Protein 6URA (pdb70)

InterPro domains:
  IPR000685 Ribulose bisphosphate carboxylase, large subunit, C-terminal [PF00016] (158-454)
  IPR017443 Ribulose bisphosphate carboxylase, large subunit, ferrodoxin-like N-terminal [PF02788] (35-146)
  IPR033966 RuBisCO [PTHR42704] (22-461)
  IPR033966 RuBisCO [SFLDS00014] (25-456)
  IPR036376 Ribulose bisphosphate carboxylase, large subunit, C-terminal domain superfamily [G3DSA:3.20.20.110] (154-463)
  IPR036376 Ribulose bisphosphate carboxylase, large subunit, C-terminal domain superfamily [SSF51649] (152-461)
  IPR036422 RuBisCO large subunit, N-terminal domain superfamily [G3DSA:3.30.70.150] (21-151)
  IPR036422 RuBisCO large subunit, N-terminal domain superfamily [SSF54966] (22-153)

Solvent-accessible surface area: 52730 Å² total

Secondary structure (DSSP, 8-state):
-----B---THHHHB-TT----TTSEEEEEEEEESSS-HHHHHHHHHHHTTT--SSB-GGGGGS-HHHHS-EEEEEETTEEEEEE-GGGS-TT-HHHHHHHHSSSGGGBTTEEEEEEEEEE--HHHHTTS---SSHHHHHHHHHT--SS-EEE---SSSS---HHHHHHHHHHHHHHT-SB---TT-SSBTTB-HHHHHHHHHHHHHHHHHHHTS--B--EE---SSHHHHHHHHHHHHHTT-SEEEEEHHHH-HHHHHHHHHHHHHTT-EEEEE-TTTHHHHS-TTSEE-HHHHHHHHHHHT-SEEE---SSSSB--BHHHHHHHHHHHH-SEE--BGGGTB-S-EE-TTPPP-EEEEESS--GGGHHHHHHHHTTSSEEE-SHHHHTSTT-HHHHHHHHHHHHHHHHHT--HHHHHHH-HHHHHHHHHTTT-----B-/----B---THHHHB-TT----TTSEEEEEEEEESSS-HHHHHHHHHHHTTT--SSB-GGGGGS-HHHHS-EEEEEETTEEEEEE-GGGS-TT-HHHHHHHHTSSGGGBTTEEEEEEEEEE--HHHHTTS---SSHHHHHHHHHT--SS-EEE---SSSS---HHHHHHHHHHHHHHT-SB---TT-SSBTTB-HHHHHHHHHHHHHHHHHHHTS--B--EE---SSHHHHHHHHHHHHHTT-SEEEEEHHHH-HHHHHHHHHHHHHTT-EEEEE-TTTHHHHS-TTSEE-HHHHHHHHHHHT-SEEE---SSSSB---HHHHHHHHHHHH-SEEPPBGGGTB-S-EE-TTPPP-EEEEESS--GGGHHHHHHHH-SSSEEE-SHHHHTSTT-HHHHHHHHHHHHHHHHHT--HHHHHHH-HHHHHHHHHTTT-------/-----B---HHHHHB-TT----TTSEEEEEEEEESSS-HHHHHHHHHHHTTT--SSB-GGGGGS-HHHHS-EEEEEETTEEEEEE-GGGS-TT-HHHHHHHHSSSGGGBTTEEEEEEEEEE--HHHHTTS---SSHHHHHHHHHT--SS-EEE---SSSS---HHHHHHHHHHHHHHT-SB---TT-SSBTTB-HHHHHHHHHHHHHHHHHHHTS--B--EE---SSHHHHHHHHHHHHHTT-SEEEEEHHHH-HHHHHHHHHHHHHTT-EEEEE-TTTHHHHS-TTSEE-HHHHHHHHHHHT-SEEE---SSSSB---HHHHHHHHHHHH-SEEPPBGGGTB-S-EE-TTPPP-EEEEESS--GGGHHHHHHHH-SSSEEE-SHHHHTSTT-HHHHHHHHHHHHHHHHTT--TTTTGGG-HHHHHHHHHTTT-------/----B---HHHHHB-TT----TTSEEEEEEEEESSS-HHHHHHHHHHHTTT--SSB-GGGGGS-HHHHS-EEEEEETTEEEEEE-GGGS-TT-HHHHHHHHSSSGGGBTTEEEEEEEEEE--HHHHTTS---SSHHHHHHHHHT--SS-EEE---SSSS---HHHHHHHHHHHHHHT-SB---TT-SSBTTB-HHHHHHHHHHHHHHHHHHHTS--B--EE---SSHHHHHHHHHHHHHTT-SEEEEEHHHH-HHHHHHHHHHHHHTT-EEEEE-TTTHHHHS-TTSEE-HHHHHHHHHHHT-SEEE---SSSSB--BHHHHHHHHHHHH-SEEPPBGGGTB-S-EE-TTPPP-EEEEESS--GGGHHHHHHHHTTSSEEE-SHHHHTSSS-HHHHHHHHHHHHHHHHTT--HHHHHHH-HHHHHHHHHSTT-----B-

Nearest PDB structures (foldseek):
  6ura-assembly1_A  TM=1.002E+00  e=1.255E-94  Candidatus Promineifilum breve
  6ftl-assembly1_A  TM=9.781E-01  e=1.698E-59  Skeletonema marinoi
  5mz2-assembly1_A  TM=9.784E-01  e=2.646E-59  Thalassiosira antarctica var. borealis
  5n9z-assembly1_H  TM=9.782E-01  e=2.797E-59  Thalassiosira hyalina
  5oya-assembly1_E  TM=9.795E-01  e=6.797E-59  Chaetoceros socialis

Foldseek 3Di:
DVFDWWFDQLLVQAEALPDDADLQWKKWKKQFAFDPDDLSSLLSVLQQQLWPHDGITDPCCVVDPCNQQGKHQNDDDPRITMIIGHNVRADAADVPRVCCRNVNPSQPDPRTPAMETLDIANRVVRLVSFQFALQAFPNVCVVFVPDLFAAEEAEADPLDQAALLSSLVLLLQLLLLAHQEYHRQPPEADPRYGQLSNLLSNLVSQVVSCVVNVGHHAYARELEDQDLVSSVVSVVSNLVSVHQHHEYQDVVNHLVSVLVVSVVSSVSNHAYAYEPPPQCVAQPDPGHHYHVLRVLLSNRRSHHQAYEQELLKFDDHDAQLCSLQSLCSQQDQWDQADVSSSRHHIYGNNPHHGHAYEYDHHDALVSQLVSCVRRPRRHYYYAYCQQQVQPVGRSLSSNQNNLSRVQVSVPHHLVVSCVVRVSNVSSCVVCVPPTDDHHD/DQDKDFDQLLVQAAAQVDDADLQWKKWKKQFAFAPDPLSSLLSVLQCQLWPHDGITDPCCVVDPCNQQGKHQRDDDPRITMIIGGNVRADAADPPRVCCRNVNPSQPDNRTPAMETLAMANRVVRLVSFQFALQAQPNVCVVFVPDLFAAEEAEADPLDQAALQVLLVLLLLQLLLAHQEYHHQPPAADPRYGLLSNLLSNLVSQVVSCVVVVGHHAYARELEDPALVSSVVSVVSNLVSVHQEHEYADVVRHVVSVLVVSVVSSVSNHAYAYEPPPPCVAQPDPGHHYHVLNVLLSCRRSHHQAYEQELLWFDDDDALLCSLSSLCSQQPQWDQADVSNSRHHIYGNNPRHGHAYEYDHHDELVSQLVRCVRRPGRHYYYHYCQQQVQPVGNSLSSNQNNQSRVQVSVPHHLVVSCVVRVSVVRSCVVCVPPTDDGHD/DPQDKDFDQLLVQAADQQDDADLQWKKWKKQFDFDPDDLSSLLSLLQQQLWPHDGIGDPCCVVDDCNQQGKHQHDDDPRITMITGGNVRADAQDPPRVCCRNVVPSQPDNRTPAMETQEMANRPVRLVSFQFALQAFPNVCVVFVPDLFAAEEAEADDQDQAALLSLLVLLLQQLLLAHQEYHHQPPEADPRYGLLSNLQSNLVSQVVSCVVVVGHHAYARELEDDALVSSLVSVVSNLVSPHQHHEYQDVVRHLVSVLVVRVVSSVSNHAYAYEPPPVCVAQPDPGHHYHVLRVLLSCRRSHHQAYEQELLWFDDHDAQLCSLSSLCSQQPQWAAADVSSSRHHIYGNNPRHGHAYEYDHHDALVSLLVSCVRRPGRHYYYQYCNQQVQPVGNSLSSNQNSQSRVQVSVPHHLVVSCVPRVSNVRSCVVCVPPTDDHHD/DADKWFDQLCVQAEAQPDDADLQWKKWKKQFAFDPDDLSSLLSVLQQQLWPHDGITDPCCVVDPCNQQGKHQHDDDPRITMIIGHNVRADAQDPPRVCCRNVNPSQPDNRTPAMETLAMANRVVRLVRFQFALQAFPNVCVVFVPDLFAAEEAEADPQDQAALLRLLVLLLLLLLLAHQEYHHQPPEADPRYGLLSNLLSNLVSQVVSCVVNVGHHAYARELEDDDLVSSVVSLVVNLVSVGQHHEYQDVVNHLVSVLVVSVVSSVSNHAYAYEPPPQCVAQPDPGHHYHVLHVLLSCRRSHHQAYEQELLWFDDHDAQLLSLQSLCSQQDQWDQADVSSSRHHIYGSPPRHGHAYEYEHHDALVSLLVSCVRHPGRHYYYHYCQQQVQPVGRSLSSNLNNLSRVQVSVPHHLVVSCVPRVSVVRSCVVCVPPTDDRHD

Organism: NCBI:txid1806508

B-factor: mean 35.84, std 11.23, range [14.38, 110.35]

Structure (mmCIF, N/CA/C/O backbone):
data_6URA
#
_entry.id   6URA
#
_cell.length_a   163.060
_cell.length_b   162.740
_cell.length_c   90.000
_cell.angle_alpha   90.00
_cell.angle_beta   109.57
_cell.angle_gamma   90.00
#
_symmetry.space_group_name_H-M   'C 1 2 1'
#
loop_
_entity.id
_entity.type
_entity.pdbx_description
1 polymer 'Ribulose bisphosphate carboxylase large chain'
2 non-polymer 2-CARBOXYARABINITOL-1,5-DIPHOSPHATE
3 non-polymer 'MAGNESIUM ION'
4 water water
#
loop_
_atom_site.group_PDB
_atom_site.id
_atom_site.type_symbol
_atom_site.label_atom_id
_atom_site.label_alt_id
_atom_site.label_comp_id
_atom_site.label_asym_id
_atom_site.label_entity_id
_atom_site.label_seq_id
_atom_site.pdbx_PDB_ins_code
_atom_site.Cartn_x
_atom_site.Cartn_y
_atom_site.Cartn_z
_atom_site.occupancy
_atom_site.B_iso_or_equiv
_atom_site.auth_seq_id
_atom_site.auth_comp_id
_atom_site.auth_asym_id
_atom_site.auth_atom_id
_atom_site.pdbx_PDB_model_num
ATOM 1 N N . ASP A 1 23 ? -28.622 3.741 76.404 1.00 73.36 23 ASP A N 1
ATOM 2 C CA . ASP A 1 23 ? -29.822 4.553 76.592 1.00 73.87 23 ASP A CA 1
ATOM 3 C C . ASP A 1 23 ? -30.076 5.490 75.408 1.00 72.38 23 ASP A C 1
ATOM 4 O O . ASP A 1 23 ? -30.966 6.346 75.453 1.00 73.64 23 ASP A O 1
ATOM 13 N N . ALA A 1 24 ? -29.270 5.331 74.351 1.00 68.39 24 ALA A N 1
ATOM 14 C CA . ALA A 1 24 ? -29.675 5.789 73.028 1.00 62.89 24 ALA A CA 1
ATOM 15 C C . ALA A 1 24 ? -30.892 5.026 72.520 1.00 58.69 24 ALA A C 1
ATOM 16 O O . ALA A 1 24 ? -31.438 5.383 71.471 1.00 59.22 24 ALA A O 1
ATOM 23 N N . TYR A 1 25 ? -31.341 4.008 73.261 1.00 55.86 25 TYR A N 1
ATOM 24 C CA . TYR A 1 25 ? -32.457 3.154 72.869 1.00 53.46 25 TYR A CA 1
ATOM 25 C C . TYR A 1 25 ? -33.765 3.779 73.332 1.00 55.07 25 TYR A C 1
ATOM 26 O O . TYR A 1 25 ? -34.040 3.850 74.531 1.00 58.00 25 TYR A O 1
ATOM 44 N N . LYS A 1 26 ? -34.538 4.281 72.375 1.00 53.97 26 LYS A N 1
ATOM 45 C CA . LYS A 1 26 ? -35.867 4.840 72.599 1.00 52.26 26 LYS A CA 1
ATOM 46 C C . LYS A 1 26 ? -36.852 3.840 72.012 1.00 46.52 26 LYS A C 1
ATOM 47 O O . LYS A 1 26 ? -37.167 3.876 70.817 1.00 43.76 26 LYS A O 1
ATOM 66 N N . ALA A 1 27 ? -37.359 2.934 72.860 1.00 42.71 27 ALA A N 1
ATOM 67 C CA . ALA A 1 27 ? -38.281 1.920 72.372 1.00 41.15 27 ALA A CA 1
ATOM 68 C C . ALA A 1 27 ? -39.561 2.562 71.813 1.00 39.37 27 ALA A C 1
ATOM 69 O O . ALA A 1 27 ? -39.894 3.721 72.080 1.00 37.79 27 ALA A O 1
ATOM 76 N N . GLY A 1 28 ? -40.276 1.786 70.998 1.00 37.65 28 GLY A N 1
ATOM 77 C CA . GLY A 1 28 ? -41.534 2.215 70.424 1.00 36.10 28 GLY A CA 1
ATOM 78 C C . GLY A 1 28 ? -41.368 2.526 68.963 1.00 35.55 28 GLY A C 1
ATOM 79 O O . GLY A 1 28 ? -40.271 2.456 68.392 1.00 33.54 28 GLY A O 1
ATOM 83 N N . VAL A 1 29 ? -42.500 2.918 68.366 1.00 35.75 29 VAL A N 1
ATOM 84 C CA . VAL A 1 29 ? -42.596 3.152 66.935 1.00 34.05 29 VAL A CA 1
ATOM 85 C C . VAL A 1 29 ? -42.326 4.620 66.658 1.00 34.29 29 VAL A C 1
ATOM 86 O O . VAL A 1 29 ? -42.877 5.499 67.322 1.00 36.46 29 VAL A O 1
ATOM 99 N N . ARG A 1 30 ? -41.503 4.885 65.646 1.00 32.97 30 ARG A N 1
ATOM 100 C CA . ARG A 1 30 ? -41.255 6.217 65.105 1.00 35.15 30 ARG A CA 1
ATOM 101 C C . ARG A 1 30 ? -41.519 6.161 63.607 1.00 34.67 30 ARG A C 1
ATOM 102 O O . ARG A 1 30 ? -41.583 5.077 63.014 1.00 35.24 30 ARG A O 1
ATOM 123 N N . ALA A 1 31 ? -41.671 7.330 62.991 1.00 32.33 31 ALA A N 1
ATOM 124 C CA . ALA A 1 31 ? -41.764 7.374 61.540 1.00 30.86 31 ALA A CA 1
ATOM 125 C C . ALA A 1 31 ? -40.448 6.955 60.887 1.00 31.07 31 ALA A C 1
ATOM 126 O O . ALA A 1 31 ? -39.362 7.315 61.341 1.00 33.15 31 ALA A O 1
ATOM 133 N N . TYR A 1 32 ? -40.546 6.169 59.817 1.00 29.88 32 TYR A N 1
ATOM 134 C CA . TYR A 1 32 ? -39.345 5.756 59.096 1.00 28.83 32 TYR A CA 1
ATOM 135 C C . TYR A 1 32 ? -38.495 6.943 58.642 1.00 30.64 32 TYR A C 1
ATOM 136 O O . TYR A 1 32 ? -37.272 6.816 58.482 1.00 32.71 32 TYR A O 1
ATOM 154 N N . ALA A 1 33 ? -39.129 8.086 58.390 1.00 29.77 33 ALA A N 1
ATOM 155 C CA . ALA A 1 33 ? -38.426 9.238 57.849 1.00 32.36 33 ALA A CA 1
ATOM 156 C C . ALA A 1 33 ? -37.448 9.835 58.842 1.00 35.30 33 ALA A C 1
ATOM 157 O O . ALA A 1 33 ? -36.494 10.506 58.437 1.00 39.83 33 ALA A O 1
ATOM 164 N N . VAL A 1 34 ? -37.678 9.635 60.134 1.00 32.15 34 VAL A N 1
ATOM 165 C CA . VAL A 1 34 ? -36.776 10.187 61.137 1.00 30.97 34 VAL A CA 1
ATOM 166 C C . VAL A 1 34 ? -35.327 9.854 60.797 1.00 30.83 34 VAL A C 1
ATOM 167 O O . VAL A 1 34 ? -34.450 10.718 60.865 1.00 29.51 34 VAL A O 1
ATOM 180 N N . ASP A 1 35 ? -35.062 8.607 60.396 1.00 30.96 35 ASP A N 1
ATOM 181 C CA . ASP A 1 35 ? -33.698 8.130 60.200 1.00 32.18 35 ASP A CA 1
ATOM 182 C C . ASP A 1 35 ? -33.361 7.766 58.762 1.00 31.04 35 ASP A C 1
ATOM 183 O O . ASP A 1 35 ? -32.175 7.583 58.468 1.00 31.46 35 ASP A O 1
ATOM 192 N N . TYR A 1 36 ? -34.349 7.604 57.883 1.00 30.06 36 TYR A N 1
ATOM 193 C CA . TYR A 1 36 ? -34.167 7.132 56.493 1.00 25.52 36 TYR A CA 1
ATOM 194 C C . TYR A 1 36 ? -34.395 8.229 55.449 1.00 25.01 36 TYR A C 1
ATOM 195 O O . TYR A 1 36 ? -34.090 8.013 54.318 1.00 26.32 36 TYR A O 1
ATOM 213 N N . TYR A 1 37 ? -34.916 9.380 55.800 1.00 24.11 37 TYR A N 1
ATOM 214 C CA . TYR A 1 37 ? -35.034 10.490 54.861 1.00 23.98 37 TYR A CA 1
ATOM 215 C C . TYR A 1 37 ? -33.845 11.436 55.080 1.00 27.11 37 TYR A C 1
ATOM 216 O O . TYR A 1 37 ? -33.770 12.133 56.103 1.00 26.53 37 TYR A O 1
ATOM 234 N N . VAL A 1 38 ? -32.916 11.454 54.128 1.00 28.62 38 VAL A N 1
ATOM 235 C CA . VAL A 1 38 ? -31.679 12.211 54.288 1.00 28.81 38 VAL A CA 1
ATOM 236 C C . VAL A 1 38 ? -31.451 13.021 53.018 1.00 27.79 38 VAL A C 1
ATOM 237 O O . VAL A 1 38 ? -30.541 12.712 52.236 1.00 24.60 38 VAL A O 1
ATOM 250 N N . PRO A 1 39 ? -32.266 14.045 52.763 1.00 29.21 39 PRO A N 1
ATOM 251 C CA . PRO A 1 39 ? -32.157 14.790 51.487 1.00 31.20 39 PRO A CA 1
ATOM 252 C C . PRO A 1 39 ? -30.817 15.478 51.292 1.00 33.53 39 PRO A C 1
ATOM 253 O O . PRO A 1 39 ? -30.538 15.932 50.168 1.00 32.41 39 PRO A O 1
ATOM 264 N N . ASP A 1 40 ? -29.994 15.573 52.339 1.00 36.97 40 ASP A N 1
ATOM 265 C CA . ASP A 1 40 ? -28.665 16.168 52.269 1.00 40.93 40 ASP A CA 1
ATOM 266 C C . ASP A 1 40 ? -27.602 15.141 51.915 1.00 38.69 40 ASP A C 1
ATOM 267 O O . ASP A 1 40 ? -26.446 15.509 51.732 1.00 40.05 40 ASP A O 1
ATOM 276 N N . TYR A 1 41 ? -27.963 13.871 51.794 1.00 34.78 41 TYR A N 1
ATOM 277 C CA . TYR A 1 41 ? -26.966 12.839 51.563 1.00 31.66 41 TYR A CA 1
ATOM 278 C C . TYR A 1 41 ? -26.367 12.951 50.166 1.00 32.76 41 TYR A C 1
ATOM 279 O O . TYR A 1 41 ? -27.080 13.109 49.176 1.00 35.12 41 TYR A O 1
ATOM 297 N N . ILE A 1 42 ? -25.046 12.845 50.083 1.00 33.13 42 ILE A N 1
ATOM 298 C CA . ILE A 1 42 ? -24.331 12.908 48.810 1.00 34.53 42 ILE A CA 1
ATOM 299 C C . ILE A 1 42 ? -24.032 11.474 48.382 1.00 35.71 42 ILE A C 1
ATOM 300 O O . ILE A 1 42 ? -23.248 10.792 49.063 1.00 37.37 42 ILE A O 1
ATOM 316 N N . PRO A 1 43 ? -24.627 10.972 47.296 1.00 36.70 43 PRO A N 1
ATOM 317 C CA . PRO A 1 43 ? -24.324 9.599 46.864 1.00 32.91 43 PRO A CA 1
ATOM 318 C C . PRO A 1 43 ? -22.854 9.449 46.499 1.00 28.82 43 PRO A C 1
ATOM 319 O O . PRO A 1 43 ? -22.238 10.354 45.945 1.00 28.01 43 PRO A O 1
ATOM 330 N N . GLN A 1 44 ? -22.294 8.299 46.825 1.00 26.62 44 GLN A N 1
ATOM 331 C CA . GLN A 1 44 ? -20.914 7.960 46.539 1.00 28.26 44 GLN A CA 1
ATOM 332 C C . GLN A 1 44 ? -20.856 6.947 45.403 1.00 27.61 44 GLN A C 1
ATOM 333 O O . GLN A 1 44 ? -21.801 6.179 45.173 1.00 28.73 44 GLN A O 1
ATOM 347 N N . ASP A 1 45 ? -19.721 6.964 44.699 1.00 26.82 45 ASP A N 1
ATOM 348 C CA . ASP A 1 45 ? -19.511 6.070 43.570 1.00 28.01 45 ASP A CA 1
ATOM 349 C C . ASP A 1 45 ? -19.691 4.605 43.941 1.00 25.66 45 ASP A C 1
ATOM 350 O O . ASP A 1 45 ? -19.997 3.795 43.060 1.00 25.39 45 ASP A O 1
ATOM 359 N N . THR A 1 46 ? -19.501 4.240 45.210 1.00 24.35 46 THR A N 1
ATOM 360 C CA . THR A 1 46 ? -19.672 2.857 45.643 1.00 25.02 46 THR A CA 1
ATOM 361 C C . THR A 1 46 ? -21.105 2.516 46.048 1.00 23.88 46 THR A C 1
ATOM 362 O O . THR A 1 46 ? -21.413 1.335 46.236 1.00 23.42 46 THR A O 1
ATOM 373 N N . ASP A 1 47 ? -22.001 3.497 46.138 1.00 21.26 47 ASP A N 1
ATOM 374 C CA . ASP A 1 47 ? -23.379 3.197 46.514 1.00 21.51 47 ASP A CA 1
ATOM 375 C C . ASP A 1 47 ? -24.119 2.538 45.348 1.00 21.77 47 ASP A C 1
ATOM 376 O O . ASP A 1 47 ? -23.897 2.852 44.177 1.00 22.04 47 ASP A O 1
ATOM 385 N N . LEU A 1 48 ? -24.981 1.588 45.685 1.00 21.01 48 LEU A N 1
ATOM 386 C CA . LEU A 1 48 ? -26.013 1.099 44.782 1.00 22.03 48 LEU A CA 1
ATOM 387 C C . LEU A 1 48 ? -27.196 2.052 44.873 1.00 22.18 48 LEU A C 1
ATOM 388 O O . LEU A 1 48 ? -27.722 2.264 45.967 1.00 23.63 48 LEU A O 1
ATOM 404 N N . LEU A 1 49 ? -27.565 2.680 43.754 1.00 21.53 49 LEU A N 1
ATOM 405 C CA . LEU A 1 49 ? -28.648 3.659 43.718 1.00 22.61 49 LEU A CA 1
ATOM 406 C C . LEU A 1 49 ? -29.902 3.041 43.115 1.00 25.55 49 LEU A C 1
ATOM 407 O O . LEU A 1 49 ? -29.826 2.216 42.199 1.00 25.43 49 LEU A O 1
ATOM 423 N N . CYS A 1 50 ? -31.055 3.390 43.680 1.00 25.50 50 CYS A N 1
ATOM 424 C CA . CYS A 1 50 ? -32.321 2.934 43.121 1.00 27.41 50 CYS A CA 1
ATOM 425 C C . CYS A 1 50 ? -33.244 4.105 42.820 1.00 26.92 50 CYS A C 1
ATOM 426 O O . CYS A 1 50 ? -33.299 5.071 43.590 1.00 24.79 50 CYS A O 1
ATOM 434 N N . ALA A 1 51 ? -33.980 4.007 41.701 1.00 28.75 51 ALA A N 1
ATOM 435 C CA . ALA A 1 51 ? -35.070 4.924 41.386 1.00 26.93 51 ALA A CA 1
ATOM 436 C C . ALA A 1 51 ? -36.398 4.188 41.531 1.00 28.40 51 ALA A C 1
ATOM 437 O O . ALA A 1 51 ? -36.668 3.246 40.786 1.00 27.82 51 ALA A O 1
ATOM 444 N N . PHE A 1 52 ? -37.204 4.587 42.508 1.00 29.72 52 PHE A N 1
ATOM 445 C CA . PHE A 1 52 ? -38.490 3.954 42.798 1.00 25.68 52 PHE A CA 1
ATOM 446 C C . PHE A 1 52 ? -39.611 4.924 42.452 1.00 25.04 52 PHE A C 1
ATOM 447 O O . PHE A 1 52 ? -39.584 6.068 42.910 1.00 23.83 52 PHE A O 1
ATOM 464 N N . ARG A 1 53 ? -40.605 4.469 41.682 1.00 26.37 53 ARG A N 1
ATOM 465 C CA . ARG A 1 53 ? -41.858 5.201 41.504 1.00 32.16 53 ARG A CA 1
ATOM 466 C C . ARG A 1 53 ? -42.844 4.745 42.575 1.00 30.47 53 ARG A C 1
ATOM 467 O O . ARG A 1 53 ? -43.180 3.547 42.654 1.00 24.26 53 ARG A O 1
ATOM 488 N N . ILE A 1 54 ? -43.304 5.695 43.400 1.00 30.09 54 ILE A N 1
ATOM 489 C CA . ILE A 1 54 ? -44.094 5.382 44.592 1.00 30.80 54 ILE A CA 1
ATOM 490 C C . ILE A 1 54 ? -45.506 5.944 44.451 1.00 28.46 54 ILE A C 1
ATOM 491 O O . ILE A 1 54 ? -45.692 7.109 44.072 1.00 27.40 54 ILE A O 1
ATOM 507 N N . GLN A 1 55 ? -46.507 5.108 44.764 1.00 28.93 55 GLN A N 1
ATOM 508 C CA . GLN A 1 55 ? -47.870 5.551 45.067 1.00 30.57 55 GLN A CA 1
ATOM 509 C C . GLN A 1 55 ? -48.169 5.426 46.563 1.00 29.73 55 GLN A C 1
ATOM 510 O O . GLN A 1 55 ? -48.552 4.349 47.034 1.00 29.81 55 GLN A O 1
ATOM 524 N N . PRO A 1 56 ? -48.006 6.481 47.356 1.00 29.42 56 PRO A N 1
ATOM 525 C CA . PRO A 1 56 ? -48.217 6.347 48.806 1.00 29.48 56 PRO A CA 1
ATOM 526 C C . PRO A 1 56 ? -49.658 5.996 49.138 1.00 31.69 56 PRO A C 1
ATOM 527 O O . PRO A 1 56 ? -50.591 6.316 48.402 1.00 33.49 56 PRO A O 1
ATOM 538 N N . ARG A 1 57 ? -49.830 5.282 50.246 1.00 31.26 57 ARG A N 1
ATOM 539 C CA . ARG A 1 57 ? -51.168 4.931 50.733 1.00 31.56 57 ARG A CA 1
ATOM 540 C C . ARG A 1 57 ? -51.239 5.236 52.226 1.00 29.16 57 ARG A C 1
ATOM 541 O O . ARG A 1 57 ? -50.621 4.540 53.036 1.00 23.91 57 ARG A O 1
ATOM 562 N N . GLY A 1 58 ? -51.959 6.292 52.577 1.00 32.09 58 GLY A N 1
ATOM 563 C CA . GLY A 1 58 ? -52.128 6.653 53.976 1.00 33.62 58 GLY A CA 1
ATOM 564 C C . GLY A 1 58 ? -50.952 7.315 54.686 1.00 31.93 58 GLY A C 1
ATOM 565 O O . GLY A 1 58 ? -51.005 7.501 55.896 1.00 29.95 58 GLY A O 1
ATOM 569 N N . VAL A 1 59 ? -49.883 7.642 53.980 1.00 33.00 59 VAL A N 1
ATOM 570 C CA . VAL A 1 59 ? -48.762 8.370 54.560 1.00 31.19 59 VAL A CA 1
ATOM 571 C C . VAL A 1 59 ? -48.188 9.320 53.505 1.00 29.14 59 VAL A C 1
ATOM 572 O O . VAL A 1 59 ? -48.551 9.288 52.332 1.00 22.24 59 VAL A O 1
ATOM 585 N N . ASP A 1 60 ? -47.383 10.252 53.995 1.00 35.58 60 ASP A N 1
ATOM 586 C CA . ASP A 1 60 ? -46.618 11.166 53.152 1.00 39.65 60 ASP A CA 1
ATOM 587 C C . ASP A 1 60 ? -45.825 10.436 52.070 1.00 35.58 60 ASP A C 1
ATOM 588 O O . ASP A 1 60 ? -45.418 9.277 52.230 1.00 34.69 60 ASP A O 1
ATOM 597 N N . MET A 1 61 ? -45.568 11.160 50.977 1.00 29.48 61 MET A N 1
ATOM 598 C CA . MET A 1 61 ? -44.606 10.710 49.982 1.00 28.17 61 MET A CA 1
ATOM 599 C C . MET A 1 61 ? -43.236 10.484 50.609 1.00 26.21 61 MET A C 1
ATOM 600 O O . MET A 1 61 ? -42.583 9.474 50.335 1.00 24.50 61 MET A O 1
ATOM 614 N N . ILE A 1 62 ? -42.797 11.398 51.475 1.00 26.07 62 ILE A N 1
ATOM 615 C CA . ILE A 1 62 ? -41.508 11.234 52.147 1.00 27.26 62 ILE A CA 1
ATOM 616 C C . ILE A 1 62 ? -41.527 9.988 53.025 1.00 27.35 62 ILE A C 1
ATOM 617 O O . ILE A 1 62 ? -40.582 9.186 53.025 1.00 27.79 62 ILE A O 1
ATOM 633 N N . GLU A 1 63 ? -42.604 9.807 53.791 1.00 25.77 63 GLU A N 1
ATOM 634 C CA . GLU A 1 63 ? -42.706 8.638 54.661 1.00 27.67 63 GLU A CA 1
ATOM 635 C C . GLU A 1 63 ? -42.727 7.351 53.852 1.00 27.56 63 GLU A C 1
ATOM 636 O O . GLU A 1 63 ? -42.056 6.372 54.208 1.00 29.60 63 GLU A O 1
ATOM 648 N N . ALA A 1 64 ? -43.472 7.343 52.744 1.00 25.65 64 ALA A N 1
ATOM 649 C CA . ALA A 1 64 ? -43.489 6.173 51.870 1.00 24.18 64 ALA A CA 1
ATOM 650 C C . ALA A 1 64 ? -42.084 5.834 51.377 1.00 24.18 64 ALA A C 1
ATOM 651 O O . ALA A 1 64 ? -41.643 4.678 51.462 1.00 20.80 64 ALA A O 1
ATOM 658 N N . ALA A 1 65 ? -41.354 6.840 50.878 1.00 25.90 65 ALA A N 1
ATOM 659 C CA . ALA A 1 65 ? -39.996 6.599 50.407 1.00 28.90 65 ALA A CA 1
ATOM 660 C C . ALA A 1 65 ? -39.131 6.056 51.532 1.00 29.35 65 ALA A C 1
ATOM 661 O O . ALA A 1 65 ? -38.400 5.069 51.356 1.00 28.53 65 ALA A O 1
ATOM 668 N N . ALA A 1 66 ? -39.222 6.676 52.710 1.00 28.94 66 ALA A N 1
ATOM 669 C CA . ALA A 1 66 ? -38.382 6.267 53.829 1.00 26.08 66 ALA A CA 1
ATOM 670 C C . ALA A 1 66 ? -38.696 4.853 54.300 1.00 28.16 66 ALA A C 1
ATOM 671 O O . ALA A 1 66 ? -37.806 4.171 54.817 1.00 25.82 66 ALA A O 1
ATOM 678 N N . ALA A 1 67 ? -39.940 4.391 54.146 1.00 27.72 67 ALA A N 1
ATOM 679 C CA . ALA A 1 67 ? -40.243 3.016 54.522 1.00 26.23 67 ALA A CA 1
ATOM 680 C C . ALA A 1 67 ? -39.608 2.045 53.540 1.00 23.73 67 ALA A C 1
ATOM 681 O O . ALA A 1 67 ? -39.068 1.005 53.932 1.00 22.78 67 ALA A O 1
ATOM 688 N N . VAL A 1 68 ? -39.682 2.361 52.250 1.00 24.25 68 VAL A N 1
ATOM 689 C CA . VAL A 1 68 ? -39.038 1.518 51.246 1.00 22.83 68 VAL A CA 1
ATOM 690 C C . VAL A 1 68 ? -37.549 1.414 51.528 1.00 21.69 68 VAL A C 1
ATOM 691 O O . VAL A 1 68 ? -36.971 0.320 51.499 1.00 21.47 68 VAL A O 1
ATOM 704 N N . ALA A 1 69 ? -36.919 2.551 51.841 1.00 20.61 69 ALA A N 1
ATOM 705 C CA . ALA A 1 69 ? -35.489 2.568 52.141 1.00 20.33 69 ALA A CA 1
ATOM 706 C C . ALA A 1 69 ? -35.179 1.762 53.394 1.00 24.70 69 ALA A C 1
ATOM 707 O O . ALA A 1 69 ? -34.219 0.973 53.420 1.00 24.73 69 ALA A O 1
ATOM 714 N N . ALA A 1 70 ? -35.966 1.989 54.460 1.00 24.20 70 ALA A N 1
ATOM 715 C CA . ALA A 1 70 ? -35.714 1.327 55.734 1.00 24.47 70 ALA A CA 1
ATOM 716 C C . ALA A 1 70 ? -35.891 -0.180 55.591 1.00 23.73 70 ALA A C 1
ATOM 717 O O . ALA A 1 70 ? -35.048 -0.963 56.036 1.00 22.24 70 ALA A O 1
ATOM 724 N N . GLU A 1 71 ? -37.003 -0.613 55.016 1.00 26.71 71 GLU A N 1
ATOM 725 C CA . GLU A 1 71 ? -37.322 -2.032 55.031 1.00 27.50 71 GLU A CA 1
ATOM 726 C C . GLU A 1 71 ? -36.644 -2.799 53.912 1.00 26.16 71 GLU A C 1
ATOM 727 O O . GLU A 1 71 ? -36.899 -3.997 53.761 1.00 26.63 71 GLU A O 1
ATOM 739 N N . SER A 1 72 ? -35.806 -2.134 53.118 1.00 29.53 72 SER A N 1
ATOM 740 C CA . SER A 1 72 ? -34.901 -2.801 52.183 1.00 28.02 72 SER A CA 1
ATOM 741 C C . SER A 1 72 ? -33.432 -2.626 52.579 1.00 28.11 72 SER A C 1
ATOM 742 O O . SER A 1 72 ? -32.525 -2.879 51.755 1.00 22.91 72 SER A O 1
ATOM 750 N N . SER A 1 73 ? -33.171 -2.125 53.794 1.00 29.25 73 SER A N 1
ATOM 751 C CA . SER A 1 73 ? -31.792 -2.011 54.253 1.00 28.91 73 SER A CA 1
ATOM 752 C C . SER A 1 73 ? -31.676 -2.554 55.672 1.00 29.17 73 SER A C 1
ATOM 753 O O . SER A 1 73 ? -31.345 -3.739 55.848 1.00 29.40 73 SER A O 1
ATOM 761 N N . THR A 1 74 ? -31.959 -1.707 56.676 1.00 26.73 74 THR A N 1
ATOM 762 C CA . THR A 1 74 ? -31.647 -2.026 58.066 1.00 24.58 74 THR A CA 1
ATOM 763 C C . THR A 1 74 ? -32.832 -1.986 59.022 1.00 26.93 74 THR A C 1
ATOM 764 O O . THR A 1 74 ? -32.731 -2.563 60.122 1.00 25.42 74 THR A O 1
ATOM 775 N N . GLY A 1 75 ? -33.944 -1.350 58.653 1.00 26.42 75 GLY A N 1
ATOM 776 C CA . GLY A 1 75 ? -34.996 -1.049 59.589 1.00 25.21 75 GLY A CA 1
ATOM 777 C C . GLY A 1 75 ? -36.153 -2.043 59.621 1.00 27.06 75 GLY A C 1
ATOM 778 O O . GLY A 1 75 ? -36.326 -2.930 58.796 1.00 25.75 75 GLY A O 1
ATOM 782 N N . THR A 1 76 ? -36.977 -1.874 60.644 1.00 30.71 76 THR A N 1
ATOM 783 C CA . THR A 1 76 ? -38.232 -2.606 60.761 1.00 30.23 76 THR A CA 1
ATOM 784 C C . THR A 1 76 ? -39.250 -1.621 61.325 1.00 31.34 76 THR A C 1
ATOM 785 O O . THR A 1 76 ? -38.998 -0.411 61.369 1.00 32.24 76 THR A O 1
ATOM 796 N N . TRP A 1 77 ? -40.409 -2.139 61.750 1.00 30.28 77 TRP A N 1
ATOM 797 C CA . TRP A 1 77 ? -41.554 -1.288 62.040 1.00 29.13 77 TRP A CA 1
ATOM 798 C C . TRP A 1 77 ? -41.454 -0.573 63.380 1.00 30.38 77 TRP A C 1
ATOM 799 O O . TRP A 1 77 ? -42.204 0.381 63.610 1.00 29.78 77 TRP A O 1
ATOM 820 N N . THR A 1 78 ? -40.548 -1.011 64.254 1.00 33.29 78 THR A N 1
ATOM 821 C CA . THR A 1 78 ? -40.379 -0.463 65.593 1.00 35.14 78 THR A CA 1
ATOM 822 C C . THR A 1 78 ? -38.890 -0.476 65.924 1.00 34.05 78 THR A C 1
ATOM 823 O O . THR A 1 78 ? -38.138 -1.302 65.411 1.00 35.46 78 THR A O 1
ATOM 834 N N . GLU A 1 79 ? -38.468 0.456 66.768 1.00 34.74 79 GLU A N 1
ATOM 835 C CA . GLU A 1 79 ? -37.062 0.585 67.136 1.00 34.53 79 GLU A CA 1
ATOM 836 C C . GLU A 1 79 ? -36.608 -0.583 68.005 1.00 31.98 79 GLU A C 1
ATOM 837 O O . GLU A 1 79 ? -37.299 -0.991 68.950 1.00 30.75 79 GLU A O 1
ATOM 849 N N . VAL A 1 80 ? -35.450 -1.137 67.662 1.00 31.29 80 VAL A N 1
ATOM 850 C CA . VAL A 1 80 ? -34.907 -2.301 68.349 1.00 30.80 80 VAL A CA 1
ATOM 851 C C . VAL A 1 80 ? -33.657 -1.924 69.129 1.00 30.92 80 VAL A C 1
ATOM 852 O O . VAL A 1 80 ? -32.824 -1.141 68.656 1.00 30.18 80 VAL A O 1
ATOM 865 N N . TRP A 1 81 ? -33.519 -2.521 70.320 1.00 30.75 81 TRP A N 1
ATOM 866 C CA . TRP A 1 81 ? -32.349 -2.250 71.146 1.00 30.99 81 TRP A CA 1
ATOM 867 C C . TRP A 1 81 ? -31.068 -2.587 70.396 1.00 30.44 81 TRP A C 1
ATOM 868 O O . TRP A 1 81 ? -30.043 -1.923 70.595 1.00 29.60 81 TRP A O 1
ATOM 889 N N . SER A 1 82 ? -31.112 -3.621 69.541 1.00 30.86 82 SER A N 1
ATOM 890 C CA . SER A 1 82 ? -29.957 -4.142 68.820 1.00 29.18 82 SER A CA 1
ATOM 891 C C . SER A 1 82 ? -29.412 -3.164 67.786 1.00 28.23 82 SER A C 1
ATOM 892 O O . SER A 1 82 ? -28.382 -3.456 67.176 1.00 28.29 82 SER A O 1
ATOM 900 N N . ASN A 1 83 ? -30.098 -2.052 67.524 1.00 29.91 83 ASN A N 1
ATOM 901 C CA . ASN A 1 83 ? -29.564 -1.038 66.625 1.00 29.27 83 ASN A CA 1
ATOM 902 C C . ASN A 1 83 ? -28.287 -0.432 67.180 1.00 30.35 83 ASN A C 1
ATOM 903 O O . ASN A 1 83 ? -27.478 0.108 66.417 1.00 31.04 83 ASN A O 1
ATOM 914 N N . GLN A 1 84 ? -28.094 -0.503 68.496 1.00 28.64 84 GLN A N 1
ATOM 915 C CA . GLN A 1 84 ? -26.894 0.032 69.129 1.00 30.10 84 GLN A CA 1
ATOM 916 C C . GLN A 1 84 ? -25.703 -0.913 69.023 1.00 28.35 84 GLN A C 1
ATOM 917 O O . GLN A 1 84 ? -24.600 -0.550 69.457 1.00 28.41 84 GLN A O 1
ATOM 931 N N . LEU A 1 85 ? -25.902 -2.126 68.505 1.00 25.94 85 LEU A N 1
ATOM 932 C CA . LEU A 1 85 ? -24.798 -3.053 68.330 1.00 29.42 85 LEU A CA 1
ATOM 933 C C . LEU A 1 85 ? -24.041 -2.816 67.031 1.00 31.06 85 LEU A C 1
ATOM 934 O O . LEU A 1 85 ? -23.004 -3.446 66.811 1.00 34.25 85 LEU A O 1
ATOM 950 N N . THR A 1 86 ? -24.516 -1.904 66.184 1.00 32.02 86 THR A N 1
ATOM 951 C CA . THR A 1 86 ? -23.863 -1.586 64.923 1.00 33.91 86 THR A CA 1
ATOM 952 C C . THR A 1 86 ? -24.106 -0.116 64.627 1.00 33.88 86 THR A C 1
ATOM 953 O O . THR A 1 86 ? -24.847 0.560 65.344 1.00 36.06 86 THR A O 1
ATOM 964 N N . ASP A 1 87 ? -23.481 0.370 63.546 1.00 30.65 87 ASP A N 1
ATOM 965 C CA . ASP A 1 87 ? -23.530 1.785 63.166 1.00 30.52 87 ASP A CA 1
ATOM 966 C C . ASP A 1 87 ? -24.596 1.868 62.085 1.00 30.75 87 ASP A C 1
ATOM 967 O O . ASP A 1 87 ? -24.322 1.658 60.898 1.00 29.38 87 ASP A O 1
ATOM 976 N N . ILE A 1 88 ? -25.837 2.145 62.512 1.00 31.02 88 ILE A N 1
ATOM 977 C CA . ILE A 1 88 ? -26.956 2.223 61.579 1.00 32.18 88 ILE A CA 1
ATOM 978 C C . ILE A 1 88 ? -26.715 3.301 60.533 1.00 26.70 88 ILE A C 1
ATOM 979 O O . ILE A 1 88 ? -27.016 3.111 59.358 1.00 26.49 88 ILE A O 1
ATOM 995 N N . ASP A 1 89 ? -26.168 4.444 60.934 1.00 31.12 89 ASP A N 1
ATOM 996 C CA . ASP A 1 89 ? -26.007 5.560 60.003 1.00 31.31 89 ASP A CA 1
ATOM 997 C C . ASP A 1 89 ? -25.084 5.188 58.862 1.00 29.22 89 ASP A C 1
ATOM 998 O O . ASP A 1 89 ? -25.212 5.725 57.760 1.00 29.69 89 ASP A O 1
ATOM 1007 N N . PHE A 1 90 ? -24.192 4.225 59.085 1.00 26.81 90 PHE A N 1
ATOM 1008 C CA . PHE A 1 90 ? -23.316 3.752 58.012 1.00 29.48 90 PHE A CA 1
ATOM 1009 C C . PHE A 1 90 ? -24.029 2.777 57.070 1.00 29.87 90 PHE A C 1
ATOM 1010 O O . PHE A 1 90 ? -23.910 2.883 55.837 1.00 31.58 90 PHE A O 1
ATOM 1027 N N . TYR A 1 91 ? -24.752 1.809 57.631 1.00 26.54 91 TYR A N 1
ATOM 1028 C CA . TYR A 1 91 ? -25.313 0.753 56.817 1.00 23.87 91 TYR A CA 1
ATOM 1029 C C . TYR A 1 91 ? -26.664 1.113 56.246 1.00 24.32 91 TYR A C 1
ATOM 1030 O O . TYR A 1 91 ? -27.070 0.493 55.270 1.00 23.81 91 TYR A O 1
ATOM 1048 N N . LYS A 1 92 ? -27.369 2.089 56.813 1.00 27.14 92 LYS A N 1
ATOM 1049 C CA . LYS A 1 92 ? -28.740 2.347 56.394 1.00 27.29 92 LYS A CA 1
ATOM 1050 C C . LYS A 1 92 ? -28.792 2.886 54.970 1.00 29.91 92 LYS A C 1
ATOM 1051 O O . LYS A 1 92 ? -27.887 3.593 54.517 1.00 28.07 92 LYS A O 1
ATOM 1070 N N . ALA A 1 93 ? -29.847 2.504 54.247 1.00 30.32 93 ALA A N 1
ATOM 1071 C CA . ALA A 1 93 ? -30.167 3.158 52.989 1.00 29.20 93 ALA A CA 1
ATOM 1072 C C . ALA A 1 93 ? -30.691 4.564 53.261 1.00 26.82 93 ALA A C 1
ATOM 1073 O O . ALA A 1 93 ? -31.145 4.884 54.356 1.00 25.14 93 ALA A O 1
ATOM 1080 N N . LYS A 1 94 ? -30.588 5.420 52.250 1.00 26.46 94 LYS A N 1
ATOM 1081 C CA . LYS A 1 94 ? -30.872 6.843 52.392 1.00 24.74 94 LYS A CA 1
ATOM 1082 C C . LYS A 1 94 ? -31.685 7.322 51.195 1.00 26.38 94 LYS A C 1
ATOM 1083 O O . LYS A 1 94 ? -31.245 7.213 50.043 1.00 28.55 94 LYS A O 1
ATOM 1102 N N . VAL A 1 95 ? -32.873 7.853 51.468 1.00 26.43 95 VAL A N 1
ATOM 1103 C CA . VAL A 1 95 ? -33.630 8.587 50.467 1.00 24.04 95 VAL A CA 1
ATOM 1104 C C . VAL A 1 95 ? -32.943 9.943 50.377 1.00 25.35 95 VAL A C 1
ATOM 1105 O O . VAL A 1 95 ? -33.117 10.795 51.267 1.00 23.91 95 VAL A O 1
ATOM 1118 N N . TYR A 1 96 ? -32.165 10.156 49.304 1.00 23.24 96 TYR A N 1
ATOM 1119 C CA . TYR A 1 96 ? -31.449 11.411 49.151 1.00 22.78 96 TYR A CA 1
ATOM 1120 C C . TYR A 1 96 ? -32.134 12.388 48.219 1.00 22.42 96 TYR A C 1
ATOM 1121 O O . TYR A 1 96 ? -31.811 13.572 48.278 1.00 25.66 96 TYR A O 1
ATOM 1139 N N . ALA A 1 97 ? -33.064 11.935 47.378 1.00 25.12 97 ALA A N 1
ATOM 1140 C CA . ALA A 1 97 ? -33.822 12.842 46.523 1.00 26.23 97 ALA A CA 1
ATOM 1141 C C . ALA A 1 97 ? -35.221 12.309 46.267 1.00 27.13 97 ALA A C 1
ATOM 1142 O O . ALA A 1 97 ? -35.412 11.102 46.155 1.00 27.66 97 ALA A O 1
ATOM 1149 N N . ILE A 1 98 ? -36.192 13.220 46.162 1.00 26.08 98 ILE A N 1
ATOM 1150 C CA . ILE A 1 98 ? -37.541 12.887 45.731 1.00 27.10 98 ILE A CA 1
ATOM 1151 C C . ILE A 1 98 ? -37.946 13.919 44.688 1.00 27.01 98 ILE A C 1
ATOM 1152 O O . ILE A 1 98 ? -38.039 15.110 45.001 1.00 27.84 98 ILE A O 1
ATOM 1168 N N . THR A 1 99 ? -38.171 13.478 43.456 1.00 26.31 99 THR A N 1
ATOM 1169 C CA . THR A 1 99 ? -38.621 14.357 42.374 1.00 28.53 99 THR A CA 1
ATOM 1170 C C . THR A 1 99 ? -39.971 13.824 41.904 1.00 25.17 99 THR A C 1
ATOM 1171 O O . THR A 1 99 ? -40.048 12.796 41.222 1.00 24.63 99 THR A O 1
ATOM 1182 N N . GLY A 1 100 ? -41.037 14.472 42.348 1.00 22.98 100 GLY A N 1
ATOM 1183 C CA . GLY A 1 100 ? -42.366 13.979 42.038 1.00 25.21 100 GLY A CA 1
ATOM 1184 C C . GLY A 1 100 ? -42.645 12.687 42.777 1.00 25.69 100 GLY A C 1
ATOM 1185 O O . GLY A 1 100 ? -42.505 12.598 43.995 1.00 26.12 100 GLY A O 1
ATOM 1189 N N . ASP A 1 101 ? -43.033 11.653 42.046 1.00 25.69 101 ASP A N 1
ATOM 1190 C CA . ASP A 1 101 ? -43.264 10.343 42.643 1.00 27.00 101 ASP A CA 1
ATOM 1191 C C . ASP A 1 101 ? -42.078 9.397 42.451 1.00 26.17 101 ASP A C 1
ATOM 1192 O O . ASP A 1 101 ? -42.205 8.181 42.646 1.00 27.05 101 ASP A O 1
ATOM 1201 N N . ILE A 1 102 ? -40.918 9.936 42.101 1.00 24.52 102 ILE A N 1
ATOM 1202 C CA . ILE A 1 102 ? -39.692 9.160 41.968 1.00 24.48 102 ILE A CA 1
ATOM 1203 C C . ILE A 1 102 ? -38.825 9.394 43.204 1.00 23.02 102 ILE A C 1
ATOM 1204 O O . ILE A 1 102 ? -38.437 10.532 43.490 1.00 21.84 102 ILE A O 1
ATOM 1220 N N . ALA A 1 103 ? -38.505 8.329 43.934 1.00 23.62 103 ALA A N 1
ATOM 1221 C CA . ALA A 1 103 ? -37.679 8.404 45.135 1.00 24.39 103 ALA A CA 1
ATOM 1222 C C . ALA A 1 103 ? -36.326 7.818 44.773 1.00 23.16 103 ALA A C 1
ATOM 1223 O O . ALA A 1 103 ? -36.265 6.678 44.297 1.00 21.21 103 ALA A O 1
ATOM 1230 N N . TYR A 1 104 ? -35.255 8.602 44.969 1.00 22.62 104 TYR A N 1
ATOM 1231 C CA . TYR A 1 104 ? -33.880 8.149 44.753 1.00 23.05 104 TYR A CA 1
ATOM 1232 C C . TYR A 1 104 ? -33.277 7.713 46.085 1.00 24.52 104 TYR A C 1
ATOM 1233 O O . TYR A 1 104 ? -33.193 8.507 47.034 1.00 23.61 104 TYR A O 1
ATOM 1251 N N . ILE A 1 105 ? -32.894 6.440 46.153 1.00 25.18 105 ILE A N 1
ATOM 1252 C CA . ILE A 1 105 ? -32.401 5.801 47.363 1.00 27.50 105 ILE A CA 1
ATOM 1253 C C . ILE A 1 105 ? -31.003 5.213 47.127 1.00 29.16 105 ILE A C 1
ATOM 1254 O O . ILE A 1 105 ? -30.737 4.556 46.107 1.00 27.36 105 ILE A O 1
ATOM 1270 N N . ALA A 1 106 ? -30.119 5.428 48.095 1.00 29.95 106 ALA A N 1
ATOM 1271 C CA . ALA A 1 106 ? -28.732 4.992 48.014 1.00 26.79 106 ALA A CA 1
ATOM 1272 C C . ALA A 1 106 ? -28.481 3.911 49.057 1.00 28.92 106 ALA A C 1
ATOM 1273 O O . ALA A 1 106 ? -28.866 4.057 50.217 1.00 33.23 106 ALA A O 1
ATOM 1280 N N . TYR A 1 107 ? -27.840 2.830 48.635 1.00 25.49 107 TYR A N 1
ATOM 1281 C CA . TYR A 1 107 ? -27.483 1.708 49.477 1.00 25.90 107 TYR A CA 1
ATOM 1282 C C . TYR A 1 107 ? -25.960 1.562 49.573 1.00 26.33 107 TYR A C 1
ATOM 1283 O O . TYR A 1 107 ? -25.254 1.514 48.544 1.00 24.29 107 TYR A O 1
ATOM 1301 N N . PRO A 1 108 ? -25.410 1.527 50.781 1.00 24.54 108 PRO A N 1
ATOM 1302 C CA . PRO A 1 108 ? -23.971 1.304 50.902 1.00 26.01 108 PRO A CA 1
ATOM 1303 C C . PRO A 1 108 ? -23.578 -0.043 50.303 1.00 29.38 108 PRO A C 1
ATOM 1304 O O . PRO A 1 108 ? -24.312 -1.034 50.410 1.00 28.56 108 PRO A O 1
ATOM 1315 N N . LEU A 1 109 ? -22.368 -0.064 49.710 1.00 29.58 109 LEU A N 1
ATOM 1316 C CA . LEU A 1 109 ? -21.844 -1.262 49.060 1.00 27.22 109 LEU A CA 1
ATOM 1317 C C . LEU A 1 109 ? -21.831 -2.447 50.006 1.00 24.07 109 LEU A C 1
ATOM 1318 O O . LEU A 1 109 ? -22.100 -3.576 49.591 1.00 23.94 109 LEU A O 1
ATOM 1334 N N . ASP A 1 110 ? -21.499 -2.218 51.272 1.00 23.72 110 ASP A N 1
ATOM 1335 C CA . ASP A 1 110 ? -21.350 -3.318 52.218 1.00 27.38 110 ASP A CA 1
ATOM 1336 C C . ASP A 1 110 ? -22.635 -4.081 52.443 1.00 24.38 110 ASP A C 1
ATOM 1337 O O . ASP A 1 110 ? -22.598 -5.149 53.055 1.00 24.75 110 ASP A O 1
ATOM 1346 N N . LEU A 1 111 ? -23.758 -3.580 51.977 1.00 21.90 111 LEU A N 1
ATOM 1347 C CA . LEU A 1 111 ? -24.998 -4.293 52.228 1.00 23.33 111 LEU A CA 1
ATOM 1348 C C . LEU A 1 111 ? -25.186 -5.511 51.331 1.00 22.98 111 LEU A C 1
ATOM 1349 O O . LEU A 1 111 ? -26.059 -6.336 51.610 1.00 26.00 111 LEU A O 1
ATOM 1365 N N . PHE A 1 112 ? -24.389 -5.664 50.277 1.00 25.15 112 PHE A N 1
ATOM 1366 C CA . PHE A 1 112 ? -24.627 -6.655 49.231 1.00 22.25 112 PHE A CA 1
ATOM 1367 C C . PHE A 1 112 ? -23.592 -7.771 49.204 1.00 20.57 112 PHE A C 1
ATOM 1368 O O . PHE A 1 112 ? -22.399 -7.537 49.388 1.00 22.17 112 PHE A O 1
ATOM 1385 N N . GLU A 1 113 ? -24.063 -8.992 48.999 1.00 22.08 113 GLU A N 1
ATOM 1386 C CA . GLU A 1 113 ? -23.154 -10.074 48.676 1.00 23.27 113 GLU A CA 1
ATOM 1387 C C . GLU A 1 113 ? -22.573 -9.832 47.291 1.00 23.73 113 GLU A C 1
ATOM 1388 O O . GLU A 1 113 ? -23.269 -9.365 46.388 1.00 22.30 113 GLU A O 1
ATOM 1400 N N . GLU A 1 114 ? -21.285 -10.139 47.136 1.00 23.90 114 GLU A N 1
ATOM 1401 C CA . GLU A 1 114 ? -20.603 -9.988 45.860 1.00 23.67 114 GLU A CA 1
ATOM 1402 C C . GLU A 1 114 ? -21.133 -11.032 44.895 1.00 23.10 114 GLU A C 1
ATOM 1403 O O . GLU A 1 114 ? -21.451 -12.165 45.281 1.00 23.69 114 GLU A O 1
ATOM 1415 N N . ASN A 1 115 ? -21.231 -10.642 43.633 1.00 22.41 115 ASN A N 1
ATOM 1416 C CA . ASN A 1 115 ? -21.556 -11.575 42.556 1.00 23.52 115 ASN A CA 1
ATOM 1417 C C . ASN A 1 115 ? -22.876 -12.321 42.787 1.00 22.32 115 ASN A C 1
ATOM 1418 O O . ASN A 1 115 ? -22.967 -13.541 42.628 1.00 24.64 115 ASN A O 1
ATOM 1429 N N . SER A 1 116 ? -23.918 -11.584 43.132 1.00 23.08 116 SER A N 1
ATOM 1430 C CA . SER A 1 116 ? -25.191 -12.247 43.429 1.00 23.03 116 SER A CA 1
ATOM 1431 C C . SER A 1 116 ? -26.349 -11.292 43.138 1.00 21.26 116 SER A C 1
ATOM 1432 O O . SER A 1 116 ? -26.737 -10.500 43.996 1.00 17.91 116 SER A O 1
ATOM 1440 N N . VAL A 1 117 ? -26.920 -11.407 41.940 1.00 24.19 117 VAL A N 1
ATOM 1441 C CA . VAL A 1 117 ? -28.172 -10.709 41.661 1.00 25.06 117 VAL A CA 1
ATOM 1442 C C . VAL A 1 117 ? -29.246 -11.136 42.655 1.00 22.14 117 VAL A C 1
ATOM 1443 O O . VAL A 1 117 ? -30.033 -10.312 43.125 1.00 19.32 117 VAL A O 1
ATOM 1456 N N . VAL A 1 118 ? -29.282 -12.428 42.994 1.00 21.28 118 VAL A N 1
ATOM 1457 C CA . VAL A 1 118 ? -30.220 -12.964 43.981 1.00 19.15 118 VAL A CA 1
ATOM 1458 C C . VAL A 1 118 ? -30.187 -12.146 45.267 1.00 22.70 118 VAL A C 1
ATOM 1459 O O . VAL A 1 118 ? -31.232 -11.797 45.832 1.00 20.02 118 VAL A O 1
ATOM 1472 N N . ASN A 1 119 ? -28.992 -11.799 45.736 1.00 25.22 119 ASN A N 1
ATOM 1473 C CA . ASN A 1 119 ? -28.924 -11.005 46.950 1.00 24.13 119 ASN A CA 1
ATOM 1474 C C . ASN A 1 119 ? -29.443 -9.606 46.687 1.00 24.14 119 ASN A C 1
ATOM 1475 O O . ASN A 1 119 ? -30.132 -9.020 47.528 1.00 23.69 119 ASN A O 1
ATOM 1486 N N . ILE A 1 120 ? -29.091 -9.034 45.537 1.00 24.52 120 ILE A N 1
ATOM 1487 C CA . ILE A 1 120 ? -29.631 -7.718 45.209 1.00 23.67 120 ILE A CA 1
ATOM 1488 C C . ILE A 1 120 ? -31.142 -7.758 45.269 1.00 26.78 120 ILE A C 1
ATOM 1489 O O . ILE A 1 120 ? -31.776 -6.886 45.867 1.00 27.05 120 ILE A O 1
ATOM 1505 N N . MET A 1 121 ? -31.749 -8.737 44.590 1.00 29.77 121 MET A N 1
ATOM 1506 C CA . MET A 1 121 ? -33.201 -8.938 44.626 1.00 30.37 121 MET A CA 1
ATOM 1507 C C . MET A 1 121 ? -33.747 -8.991 46.061 1.00 27.96 121 MET A C 1
ATOM 1508 O O . MET A 1 121 ? -34.612 -8.204 46.449 1.00 24.63 121 MET A O 1
ATOM 1522 N N . SER A 1 122 ? -33.175 -9.868 46.876 1.00 27.21 122 SER A N 1
ATOM 1523 C CA . SER A 1 122 ? -33.669 -10.088 48.237 1.00 28.91 122 SER A CA 1
ATOM 1524 C C . SER A 1 122 ? -33.795 -8.804 49.039 1.00 26.39 122 SER A C 1
ATOM 1525 O O . SER A 1 122 ? -34.668 -8.695 49.905 1.00 22.92 122 SER A O 1
ATOM 1533 N N . SER A 1 123 ? -32.926 -7.841 48.790 1.00 27.24 123 SER A N 1
ATOM 1534 C CA . SER A 1 123 ? -33.028 -6.593 49.519 1.00 30.94 123 SER A CA 1
ATOM 1535 C C . SER A 1 123 ? -33.919 -5.600 48.795 1.00 30.66 123 SER A C 1
ATOM 1536 O O . SER A 1 123 ? -34.908 -5.119 49.364 1.00 33.46 123 SER A O 1
ATOM 1544 N N . ILE A 1 124 ? -33.625 -5.327 47.523 1.00 30.33 124 ILE A N 1
ATOM 1545 C CA . ILE A 1 124 ? -34.252 -4.202 46.839 1.00 29.62 124 ILE A CA 1
ATOM 1546 C C . ILE A 1 124 ? -35.711 -4.486 46.498 1.00 31.48 124 ILE A C 1
ATOM 1547 O O . ILE A 1 124 ? -36.539 -3.555 46.453 1.00 31.72 124 ILE A O 1
ATOM 1563 N N . VAL A 1 125 ? -36.051 -5.740 46.198 1.00 28.52 125 VAL A N 1
ATOM 1564 C CA . VAL A 1 125 ? -37.417 -6.036 45.791 1.00 27.38 125 VAL A CA 1
ATOM 1565 C C . VAL A 1 125 ? -37.989 -7.144 46.651 1.00 26.17 125 VAL A C 1
ATOM 1566 O O . VAL A 1 125 ? -38.981 -7.773 46.264 1.00 23.28 125 VAL A O 1
ATOM 1579 N N . GLY A 1 126 ? -37.378 -7.392 47.810 1.00 24.51 126 GLY A N 1
ATOM 1580 C CA . GLY A 1 126 ? -37.791 -8.502 48.642 1.00 23.82 126 GLY A CA 1
ATOM 1581 C C . GLY A 1 126 ? -39.120 -8.370 49.354 1.00 20.07 126 GLY A C 1
ATOM 1582 O O . GLY A 1 126 ? -39.986 -9.217 49.160 1.00 18.77 126 GLY A O 1
ATOM 1586 N N . ASN A 1 127 ? -39.302 -7.364 50.202 1.00 19.32 127 ASN A N 1
ATOM 1587 C CA . ASN A 1 127 ? -40.550 -7.194 50.928 1.00 21.86 127 ASN A CA 1
ATOM 1588 C C . ASN A 1 127 ? -41.239 -5.866 50.677 1.00 24.51 127 ASN A C 1
ATOM 1589 O O . ASN A 1 127 ? -42.418 -5.753 50.997 1.00 25.00 127 ASN A O 1
ATOM 1600 N N . VAL A 1 128 ? -40.578 -4.875 50.082 1.00 26.76 128 VAL A N 1
ATOM 1601 C CA . VAL A 1 128 ? -41.131 -3.527 50.098 1.00 26.27 128 VAL A CA 1
ATOM 1602 C C . VAL A 1 128 ? -42.334 -3.351 49.173 1.00 26.82 128 VAL A C 1
ATOM 1603 O O . VAL A 1 128 ? -43.087 -2.378 49.337 1.00 28.80 128 VAL A O 1
ATOM 1616 N N . PHE A 1 129 ? -42.551 -4.262 48.216 1.00 26.28 129 PHE A N 1
ATOM 1617 C CA . PHE A 1 129 ? -43.657 -4.107 47.276 1.00 22.20 129 PHE A CA 1
ATOM 1618 C C . PHE A 1 129 ? -44.990 -4.547 47.873 1.00 24.72 129 PHE A C 1
ATOM 1619 O O . PHE A 1 129 ? -46.034 -4.299 47.253 1.00 21.62 129 PHE A O 1
ATOM 1636 N N . GLY A 1 130 ? -44.978 -5.172 49.052 1.00 25.77 130 GLY A N 1
ATOM 1637 C CA . GLY A 1 130 ? -46.194 -5.592 49.715 1.00 24.61 130 GLY A CA 1
ATOM 1638 C C . GLY A 1 130 ? -46.557 -4.785 50.932 1.00 26.49 130 GLY A C 1
ATOM 1639 O O . GLY A 1 130 ? -47.417 -5.220 51.721 1.00 24.85 130 GLY A O 1
ATOM 1643 N N . PHE A 1 131 ? -45.914 -3.650 51.154 1.00 28.41 131 PHE A N 1
ATOM 1644 C CA . PHE A 1 131 ? -46.228 -2.810 52.297 1.00 29.91 131 PHE A CA 1
ATOM 1645 C C . PHE A 1 131 ? -47.589 -2.148 52.141 1.00 31.64 131 PHE A C 1
ATOM 1646 O O . PHE A 1 131 ? -47.960 -1.683 51.060 1.00 34.50 131 PHE A O 1
ATOM 1663 N N . LYS A 1 132 ? -48.323 -2.089 53.247 1.00 29.81 132 LYS A N 1
ATOM 1664 C CA . LYS A 1 132 ? -49.618 -1.422 53.247 1.00 29.11 132 LYS A CA 1
ATOM 1665 C C . LYS A 1 132 ? -49.469 0.073 53.039 1.00 28.57 132 LYS A C 1
ATOM 1666 O O . LYS A 1 132 ? -50.339 0.703 52.444 1.00 29.29 132 LYS A O 1
ATOM 1685 N N . ALA A 1 133 ? -48.357 0.654 53.473 1.00 29.44 133 ALA A N 1
ATOM 1686 C CA . ALA A 1 133 ? -48.174 2.094 53.320 1.00 30.08 133 ALA A CA 1
ATOM 1687 C C . ALA A 1 133 ? -47.859 2.520 51.889 1.00 29.22 133 ALA A C 1
ATOM 1688 O O . ALA A 1 133 ? -47.782 3.735 51.634 1.00 28.71 133 ALA A O 1
ATOM 1695 N N . VAL A 1 134 ? -47.664 1.580 50.961 1.00 31.05 134 VAL A N 1
ATOM 1696 C CA . VAL A 1 134 ? -47.525 1.909 49.544 1.00 39.11 134 VAL A CA 1
ATOM 1697 C C . VAL A 1 134 ? -48.580 1.128 48.783 1.00 40.92 134 VAL A C 1
ATOM 1698 O O . VAL A 1 134 ? -48.641 -0.102 48.884 1.00 43.32 134 VAL A O 1
ATOM 1711 N N . GLY A 1 135 ? -49.437 1.840 48.044 1.00 38.71 135 GLY A N 1
ATOM 1712 C CA . GLY A 1 135 ? -50.419 1.158 47.213 1.00 35.44 135 GLY A CA 1
ATOM 1713 C C . GLY A 1 135 ? -49.822 0.613 45.921 1.00 30.35 135 GLY A C 1
ATOM 1714 O O . GLY A 1 135 ? -50.349 -0.333 45.326 1.00 28.52 135 GLY A O 1
ATOM 1718 N N . ALA A 1 136 ? -48.747 1.210 45.444 1.00 28.77 136 ALA A N 1
ATOM 1719 C CA . ALA A 1 136 ? -48.067 0.685 44.265 1.00 26.62 136 ALA A CA 1
ATOM 1720 C C . ALA A 1 136 ? -46.596 1.070 44.329 1.00 25.53 136 ALA A C 1
ATOM 1721 O O . ALA A 1 136 ? -46.239 2.129 44.854 1.00 26.15 136 ALA A O 1
ATOM 1728 N N . LEU A 1 137 ? -45.742 0.202 43.794 1.00 26.50 137 LEU A N 1
ATOM 1729 C CA . LEU A 1 137 ? -44.311 0.455 43.807 1.00 25.36 137 LEU A CA 1
ATOM 1730 C C . LEU A 1 137 ? -43.708 -0.097 42.525 1.00 26.02 137 LEU A C 1
ATOM 1731 O O . LEU A 1 137 ? -43.974 -1.244 42.153 1.00 23.84 137 LEU A O 1
ATOM 1747 N N . ARG A 1 138 ? -42.823 0.662 41.925 1.00 29.09 138 ARG A N 1
ATOM 1748 C CA . ARG A 1 138 ? -42.124 0.231 40.707 1.00 29.40 138 ARG A CA 1
ATOM 1749 C C . ARG A 1 138 ? -40.663 0.647 40.743 1.00 25.81 138 ARG A C 1
ATOM 1750 O O . ARG A 1 138 ? -40.362 1.851 40.868 1.00 23.51 138 ARG A O 1
ATOM 1771 N N . LEU A 1 139 ? -39.801 -0.344 40.692 1.00 20.57 139 LEU A N 1
ATOM 1772 C CA . LEU A 1 139 ? -38.377 -0.108 40.501 1.00 21.12 139 LEU A CA 1
ATOM 1773 C C . LEU A 1 139 ? -38.130 0.260 39.042 1.00 21.19 139 LEU A C 1
ATOM 1774 O O . LEU A 1 139 ? -38.275 -0.584 38.146 1.00 18.68 139 LEU A O 1
ATOM 1790 N N . GLU A 1 140 ? -37.734 1.513 38.802 1.00 20.12 140 GLU A N 1
ATOM 1791 C CA . GLU A 1 140 ? -37.527 1.975 37.434 1.00 24.80 140 GLU A CA 1
ATOM 1792 C C . GLU A 1 140 ? -36.114 1.700 36.946 1.00 26.06 140 GLU A C 1
ATOM 1793 O O . GLU A 1 140 ? -35.912 1.338 35.784 1.00 24.47 140 GLU A O 1
ATOM 1805 N N . ASP A 1 141 ? -35.118 1.855 37.809 1.00 30.18 141 ASP A N 1
ATOM 1806 C CA . ASP A 1 141 ? -33.725 1.706 37.397 1.00 30.73 141 ASP A CA 1
ATOM 1807 C C . ASP A 1 141 ? -32.875 1.474 38.643 1.00 27.78 141 ASP A C 1
ATOM 1808 O O . ASP A 1 141 ? -33.329 1.669 39.771 1.00 27.48 141 ASP A O 1
ATOM 1817 N N . MET A 1 142 ? -31.619 1.084 38.417 1.00 27.53 142 MET A N 1
ATOM 1818 C CA . MET A 1 142 ? -30.654 0.845 39.479 1.00 26.19 142 MET A CA 1
ATOM 1819 C C . MET A 1 142 ? -29.254 1.129 38.951 1.00 25.78 142 MET A C 1
ATOM 1820 O O . MET A 1 142 ? -28.880 0.651 37.871 1.00 21.49 142 MET A O 1
ATOM 1834 N N . ARG A 1 143 ? -28.490 1.892 39.730 1.00 26.82 143 ARG A N 1
ATOM 1835 C CA . ARG A 1 143 ? -27.069 2.122 39.476 1.00 24.26 143 ARG A CA 1
ATOM 1836 C C . ARG A 1 143 ? -26.252 1.105 40.278 1.00 22.77 143 ARG A C 1
ATOM 1837 O O . ARG A 1 143 ? -26.022 1.274 41.479 1.00 23.96 143 ARG A O 1
ATOM 1858 N N . ILE A 1 144 ? -25.792 0.050 39.613 1.00 19.20 144 ILE A N 1
ATOM 1859 C CA . ILE A 1 144 ? -24.935 -0.945 40.250 1.00 21.11 144 ILE A CA 1
ATOM 1860 C C . ILE A 1 144 ? -23.512 -0.396 40.234 1.00 23.80 144 ILE A C 1
ATOM 1861 O O . ILE A 1 144 ? -22.980 -0.082 39.147 1.00 21.54 144 ILE A O 1
ATOM 1877 N N . PRO A 1 145 ? -22.902 -0.174 41.410 1.00 23.35 145 PRO A N 1
ATOM 1878 C CA . PRO A 1 145 ? -21.619 0.533 41.435 1.00 25.40 145 PRO A CA 1
ATOM 1879 C C . PRO A 1 145 ? -20.547 -0.336 40.811 1.00 23.64 145 PRO A C 1
ATOM 1880 O O . PRO A 1 145 ? -20.635 -1.568 40.825 1.00 21.12 145 PRO A O 1
ATOM 1891 N N . LEU A 1 146 ? -19.526 0.328 40.243 1.00 25.91 146 LEU A N 1
ATOM 1892 C CA . LEU A 1 146 ? -18.537 -0.407 39.455 1.00 25.67 146 LEU A CA 1
ATOM 1893 C C . LEU A 1 146 ? -17.831 -1.456 40.319 1.00 21.61 146 LEU A C 1
ATOM 1894 O O . LEU A 1 146 ? -17.512 -2.561 39.851 1.00 21.52 146 LEU A O 1
ATOM 1910 N N . ALA A 1 147 ? -17.615 -1.147 41.589 1.00 23.19 147 ALA A N 1
ATOM 1911 C CA . ALA A 1 147 ? -16.930 -2.079 42.473 1.00 26.09 147 ALA A CA 1
ATOM 1912 C C . ALA A 1 147 ? -17.723 -3.359 42.692 1.00 28.64 147 ALA A C 1
ATOM 1913 O O . ALA A 1 147 ? -17.119 -4.384 43.033 1.00 29.54 147 ALA A O 1
ATOM 1920 N N . LEU A 1 148 ? -19.047 -3.330 42.462 1.00 26.92 148 LEU A N 1
ATOM 1921 C CA . LEU A 1 148 ? -19.866 -4.534 42.519 1.00 26.61 148 LEU A CA 1
ATOM 1922 C C . LEU A 1 148 ? -20.003 -5.184 41.151 1.00 25.98 148 LEU A C 1
ATOM 1923 O O . LEU A 1 148 ? -20.068 -6.412 41.061 1.00 24.67 148 LEU A O 1
ATOM 1939 N N . VAL A 1 149 ? -20.040 -4.386 40.085 1.00 26.76 149 VAL A N 1
ATOM 1940 C CA . VAL A 1 149 ? -19.991 -4.935 38.732 1.00 25.59 149 VAL A CA 1
ATOM 1941 C C . VAL A 1 149 ? -18.789 -5.861 38.550 1.00 24.30 149 VAL A C 1
ATOM 1942 O O . VAL A 1 149 ? -18.909 -6.935 37.958 1.00 23.17 149 VAL A O 1
ATOM 1955 N N . LYS A 1 150 ? -17.608 -5.449 39.033 1.00 25.12 150 LYS A N 1
ATOM 1956 C CA . LYS A 1 150 ? -16.385 -6.202 38.762 1.00 25.26 150 LYS A CA 1
ATOM 1957 C C . LYS A 1 150 ? -16.383 -7.587 39.392 1.00 22.40 150 LYS A C 1
ATOM 1958 O O . LYS A 1 150 ? -15.508 -8.399 39.061 1.00 20.72 150 LYS A O 1
ATOM 1977 N N . THR A 1 151 ? -17.321 -7.867 40.310 1.00 24.10 151 THR A N 1
ATOM 1978 C CA . THR A 1 151 ? -17.412 -9.181 40.941 1.00 22.87 151 THR A CA 1
ATOM 1979 C C . THR A 1 151 ? -18.185 -10.161 40.073 1.00 21.63 151 THR A C 1
ATOM 1980 O O . THR A 1 151 ? -18.173 -11.358 40.358 1.00 22.58 151 THR A O 1
ATOM 1991 N N . PHE A 1 152 ? -18.817 -9.695 39.009 1.00 23.93 152 PHE A N 1
ATOM 1992 C CA . PHE A 1 152 ? -19.639 -10.532 38.124 1.00 24.72 152 PHE A CA 1
ATOM 1993 C C . PHE A 1 152 ? -18.841 -10.956 36.893 1.00 21.47 152 PHE A C 1
ATOM 1994 O O . PHE A 1 152 ? -17.922 -10.250 36.473 1.00 19.30 152 PHE A O 1
ATOM 2011 N N . PRO A 1 153 ? -19.160 -12.107 36.311 1.00 20.25 153 PRO A N 1
ATOM 2012 C CA . PRO A 1 153 ? -18.412 -12.569 35.134 1.00 21.93 153 PRO A CA 1
ATOM 2013 C C . PRO A 1 153 ? -18.896 -11.962 33.819 1.00 23.11 153 PRO A C 1
ATOM 2014 O O . PRO A 1 153 ? -18.120 -11.786 32.861 1.00 20.55 153 PRO A O 1
ATOM 2025 N N . GLY A 1 154 ? -20.200 -11.669 33.762 1.00 22.51 154 GLY A N 1
ATOM 2026 C CA . GLY A 1 154 ? -20.827 -11.273 32.525 1.00 23.58 154 GLY A CA 1
ATOM 2027 C C . GLY A 1 154 ? -20.799 -12.403 31.516 1.00 23.72 154 GLY A C 1
ATOM 2028 O O . GLY A 1 154 ? -20.381 -13.527 31.823 1.00 23.08 154 GLY A O 1
ATOM 2032 N N . PRO A 1 155 ? -21.179 -12.110 30.269 1.00 23.54 155 PRO A N 1
ATOM 2033 C CA . PRO A 1 155 ? -21.298 -13.183 29.261 1.00 26.97 155 PRO A CA 1
ATOM 2034 C C . PRO A 1 155 ? -19.974 -13.854 28.943 1.00 26.07 155 PRO A C 1
ATOM 2035 O O . PRO A 1 155 ? -18.904 -13.251 28.993 1.00 26.60 155 PRO A O 1
ATOM 2046 N N . ARG A 1 156 ? -20.066 -15.133 28.613 1.00 25.31 156 ARG A N 1
ATOM 2047 C CA . ARG A 1 156 ? -18.906 -15.870 28.136 1.00 26.16 156 ARG A CA 1
ATOM 2048 C C . ARG A 1 156 ? -18.585 -15.518 26.681 1.00 26.23 156 ARG A C 1
ATOM 2049 O O . ARG A 1 156 ? -17.412 -15.310 26.323 1.00 27.70 156 ARG A O 1
ATOM 2070 N N . VAL A 1 157 ? -19.609 -15.506 25.818 1.00 24.95 157 VAL A N 1
ATOM 2071 C CA . VAL A 1 157 ? -19.358 -15.369 24.385 1.00 26.70 157 VAL A CA 1
ATOM 2072 C C . VAL A 1 157 ? -19.685 -13.964 23.912 1.00 26.33 157 VAL A C 1
ATOM 2073 O O . VAL A 1 157 ? -18.838 -13.288 23.312 1.00 28.18 157 VAL A O 1
ATOM 2086 N N . GLY A 1 158 ? -20.911 -13.519 24.164 1.00 24.17 158 GLY A N 1
ATOM 2087 C CA . GLY A 1 158 ? -21.282 -12.169 23.747 1.00 25.27 158 GLY A CA 1
ATOM 2088 C C . GLY A 1 158 ? -21.353 -11.972 22.228 1.00 25.07 158 GLY A C 1
ATOM 2089 O O . GLY A 1 158 ? -21.408 -12.917 21.445 1.00 26.42 158 GLY A O 1
ATOM 2093 N N . ILE A 1 159 ? -21.343 -10.704 21.816 1.00 24.26 159 ILE A N 1
ATOM 2094 C CA . ILE A 1 159 ? -21.698 -10.390 20.439 1.00 25.42 159 ILE A CA 1
ATOM 2095 C C . ILE A 1 159 ? -20.526 -10.639 19.523 1.00 26.27 159 ILE A C 1
ATOM 2096 O O . ILE A 1 159 ? -20.628 -11.419 18.573 1.00 29.09 159 ILE A O 1
ATOM 2112 N N . TYR A 1 160 ? -19.396 -9.982 19.793 1.00 27.33 160 TYR A N 1
ATOM 2113 C CA . TYR A 1 160 ? -18.281 -10.042 18.851 1.00 29.65 160 TYR A CA 1
ATOM 2114 C C . TYR A 1 160 ? -17.794 -11.475 18.653 1.00 28.10 160 TYR A C 1
ATOM 2115 O O . TYR A 1 160 ? -17.509 -11.898 17.527 1.00 27.79 160 TYR A O 1
ATOM 2133 N N . ASP A 1 161 ? -17.715 -12.251 19.722 1.00 26.58 161 ASP A N 1
ATOM 2134 C CA . ASP A 1 161 ? -17.118 -13.563 19.568 1.00 26.08 161 ASP A CA 1
ATOM 2135 C C . ASP A 1 161 ? -18.075 -14.515 18.885 1.00 27.16 161 ASP A C 1
ATOM 2136 O O . ASP A 1 161 ? -17.628 -15.439 18.199 1.00 27.96 161 ASP A O 1
ATOM 2145 N N . GLU A 1 162 ? -19.384 -14.272 19.004 1.00 25.04 162 GLU A N 1
ATOM 2146 C CA . GLU A 1 162 ? -20.327 -15.112 18.281 1.00 22.62 162 GLU A CA 1
ATOM 2147 C C . GLU A 1 162 ? -20.234 -14.818 16.801 1.00 23.44 162 GLU A C 1
ATOM 2148 O O . GLU A 1 162 ? -20.356 -15.723 15.979 1.00 24.77 162 GLU A O 1
ATOM 2160 N N . ARG A 1 163 ? -20.013 -13.561 16.436 1.00 23.57 163 ARG A N 1
ATOM 2161 C CA . ARG A 1 163 ? -19.783 -13.263 15.030 1.00 28.35 163 ARG A CA 1
ATOM 2162 C C . ARG A 1 163 ? -18.519 -13.946 14.521 1.00 31.96 163 ARG A C 1
ATOM 2163 O O . ARG A 1 163 ? -18.462 -14.352 13.347 1.00 32.44 163 ARG A O 1
ATOM 2184 N N . VAL A 1 164 ? -17.501 -14.076 15.389 1.00 32.04 164 VAL A N 1
ATOM 2185 C CA . VAL A 1 164 ? -16.271 -14.768 15.009 1.00 33.30 164 VAL A CA 1
ATOM 2186 C C . VAL A 1 164 ? -16.519 -16.262 14.888 1.00 33.73 164 VAL A C 1
ATOM 2187 O O . VAL A 1 164 ? -16.082 -16.905 13.930 1.00 35.83 164 VAL A O 1
ATOM 2200 N N . TRP A 1 165 ? -17.217 -16.839 15.855 1.00 33.21 165 TRP A N 1
ATOM 2201 C CA . TRP A 1 165 ? -17.496 -18.269 15.807 1.00 32.05 165 TRP A CA 1
ATOM 2202 C C . TRP A 1 165 ? -18.238 -18.671 14.537 1.00 33.00 165 TRP A C 1
ATOM 2203 O O . TRP A 1 165 ? -17.998 -19.750 13.984 1.00 34.25 165 TRP A O 1
ATOM 2224 N N . SER A 1 166 ? -19.182 -17.845 14.091 1.00 33.23 166 SER A N 1
ATOM 2225 C CA . SER A 1 166 ? -20.073 -18.171 12.990 1.00 34.56 166 SER A CA 1
ATOM 2226 C C . SER A 1 166 ? -19.714 -17.443 11.704 1.00 33.45 166 SER A C 1
ATOM 2227 O O . SER A 1 166 ? -20.308 -17.737 10.666 1.00 35.69 166 SER A O 1
ATOM 2235 N N . ASN A 1 167 ? -18.745 -16.536 11.727 1.00 30.64 167 ASN A N 1
ATOM 2236 C CA . ASN A 1 167 ? -18.350 -15.817 10.522 1.00 32.89 167 ASN A CA 1
ATOM 2237 C C . ASN A 1 167 ? -19.533 -15.096 9.868 1.00 36.83 167 ASN A C 1
ATOM 2238 O O . ASN A 1 167 ? -19.763 -15.208 8.657 1.00 39.37 167 ASN A O 1
ATOM 2249 N N . LYS A 1 168 ? -20.249 -14.309 10.673 1.00 34.32 168 LYS A N 1
ATOM 2250 C CA . LYS A 1 168 ? -21.397 -13.533 10.223 1.00 32.60 168 LYS A CA 1
ATOM 2251 C C . LYS A 1 168 ? -21.231 -12.098 10.691 1.00 31.85 168 LYS A C 1
ATOM 2252 O O . LYS A 1 168 ? -21.295 -11.835 11.894 1.00 33.76 168 LYS A O 1
ATOM 2271 N N . TRP A 1 169 ? -21.072 -11.176 9.734 1.00 29.30 169 TRP A N 1
ATOM 2272 C CA . TRP A 1 169 ? -20.701 -9.793 9.997 1.00 30.28 169 TRP A CA 1
ATOM 2273 C C . TRP A 1 169 ? -21.613 -8.806 9.262 1.00 35.60 169 TRP A C 1
ATOM 2274 O O . TRP A 1 169 ? -22.205 -9.107 8.220 1.00 37.15 169 TRP A O 1
ATOM 2295 N N . ASP A 1 170 ? -21.706 -7.599 9.817 1.00 36.48 170 ASP A N 1
ATOM 2296 C CA . ASP A 1 170 ? -22.329 -6.445 9.156 1.00 39.98 170 ASP A CA 1
ATOM 2297 C C . ASP A 1 170 ? -23.802 -6.678 8.819 1.00 38.41 170 ASP A C 1
ATOM 2298 O O . ASP A 1 170 ? -24.364 -6.035 7.927 1.00 39.98 170 ASP A O 1
ATOM 2307 N N . ARG A 1 171 ? -24.453 -7.576 9.538 1.00 35.65 171 ARG A N 1
ATOM 2308 C CA . ARG A 1 171 ? -25.872 -7.809 9.353 1.00 35.36 171 ARG A CA 1
ATOM 2309 C C . ARG A 1 171 ? -26.454 -8.354 10.640 1.00 32.54 171 ARG A C 1
ATOM 2310 O O . ARG A 1 171 ? -25.738 -9.009 11.418 1.00 28.78 171 ARG A O 1
ATOM 2331 N N . PRO A 1 172 ? -27.749 -8.134 10.879 1.00 31.58 172 PRO A N 1
ATOM 2332 C CA . PRO A 1 172 ? -28.413 -8.836 11.980 1.00 28.72 172 PRO A CA 1
ATOM 2333 C C . PRO A 1 172 ? -28.429 -10.321 11.672 1.00 28.31 172 PRO A C 1
ATOM 2334 O O . PRO A 1 172 ? -28.372 -10.727 10.514 1.00 29.76 172 PRO A O 1
ATOM 2345 N N . LEU A 1 173 ? -28.518 -11.132 12.722 1.00 25.96 173 LEU A N 1
ATOM 2346 C CA . LEU A 1 173 ? -28.706 -12.563 12.577 1.00 27.11 173 LEU A CA 1
ATOM 2347 C C . LEU A 1 173 ? -30.185 -12.862 12.726 1.00 27.61 173 LEU A C 1
ATOM 2348 O O . LEU A 1 173 ? -30.914 -12.157 13.416 1.00 25.53 173 LEU A O 1
ATOM 2364 N N . ILE A 1 174 ? -30.625 -13.923 12.084 1.00 30.23 174 ILE A N 1
ATOM 2365 C CA . ILE A 1 174 ? -32.040 -14.207 11.907 1.00 34.65 174 ILE A CA 1
ATOM 2366 C C . ILE A 1 174 ? -32.299 -15.593 12.464 1.00 33.65 174 ILE A C 1
ATOM 2367 O O . ILE A 1 174 ? -31.537 -16.529 12.189 1.00 34.24 174 ILE A O 1
ATOM 2383 N N . GLY A 1 175 ? -33.385 -15.734 13.213 1.00 30.17 175 GLY A N 1
ATOM 2384 C CA . GLY A 1 175 ? -33.763 -17.033 13.721 1.00 30.86 175 GLY A CA 1
ATOM 2385 C C . GLY A 1 175 ? -35.255 -17.256 13.674 1.00 30.29 175 GLY A C 1
ATOM 2386 O O . GLY A 1 175 ? -35.974 -16.581 12.927 1.00 30.68 175 GLY A O 1
ATOM 2390 N N . GLY A 1 176 ? -35.743 -18.188 14.477 1.00 29.91 176 GLY A N 1
ATOM 2391 C CA . GLY A 1 176 ? -37.166 -18.440 14.475 1.00 31.57 176 GLY A CA 1
ATOM 2392 C C . GLY A 1 176 ? -37.553 -19.604 15.350 1.00 30.63 176 GLY A C 1
ATOM 2393 O O . GLY A 1 176 ? -36.869 -20.644 15.316 1.00 29.73 176 GLY A O 1
ATOM 2397 N N . THR A 1 177 ? -38.626 -19.418 16.140 1.00 26.38 177 THR A N 1
ATOM 2398 C CA . THR A 1 177 ? -39.164 -20.470 16.980 1.00 27.24 177 THR A CA 1
ATOM 2399 C C . THR A 1 177 ? -39.935 -21.472 16.126 1.00 29.12 177 THR A C 1
ATOM 2400 O O . THR A 1 177 ? -40.797 -21.091 15.322 1.00 30.87 177 THR A O 1
ATOM 2411 N N . VAL A 1 178 ? -39.635 -22.762 16.319 1.00 25.54 178 VAL A N 1
ATOM 2412 C CA . VAL A 1 178 ? -40.433 -23.817 15.703 1.00 27.65 178 VAL A CA 1
ATOM 2413 C C . VAL A 1 178 ? -41.871 -23.755 16.228 1.00 27.22 178 VAL A C 1
ATOM 2414 O O . VAL A 1 178 ? -42.101 -23.597 17.436 1.00 28.47 178 VAL A O 1
ATOM 2427 N N . LYS A 1 179 ? -42.846 -23.853 15.318 1.00 23.53 179 LYS A N 1
ATOM 2428 C CA . LYS A 1 179 ? -44.262 -23.877 15.657 1.00 24.13 179 LYS A CA 1
ATOM 2429 C C . LYS A 1 179 ? -44.900 -25.097 15.021 1.00 28.33 179 LYS A C 1
ATOM 2430 O O . LYS A 1 179 ? -44.391 -25.614 14.026 1.00 29.90 179 LYS A O 1
ATOM 2449 N N . PRO A 1 180 ? -46.013 -25.596 15.575 1.00 30.32 180 PRO A N 1
ATOM 2450 C CA . PRO A 1 180 ? -46.690 -25.099 16.782 1.00 32.17 180 PRO A CA 1
ATOM 2451 C C . PRO A 1 180 ? -45.884 -25.254 18.100 1.00 34.87 180 PRO A C 1
ATOM 2452 O O . PRO A 1 180 ? -44.958 -26.088 18.181 1.00 34.21 180 PRO A O 1
ATOM 2463 N N . LYS A 1 181 ? -46.227 -24.430 19.102 1.00 36.13 181 LYS A N 1
ATOM 2464 C CA . LYS A 1 181 ? -45.429 -24.363 20.324 1.00 34.02 181 LYS A CA 1
ATOM 2465 C C . LYS A 1 181 ? -45.206 -25.751 20.892 1.00 30.30 181 LYS A C 1
ATOM 2466 O O . LYS A 1 181 ? -44.070 -26.157 21.156 1.00 29.95 181 LYS A O 1
ATOM 2485 N N . LEU A 1 182 ? -46.286 -26.502 21.067 1.00 28.64 182 LEU A N 1
ATOM 2486 C CA . LEU A 1 182 ? -46.236 -27.834 21.643 1.00 27.66 182 LEU A CA 1
ATOM 2487 C C . LEU A 1 182 ? -46.961 -28.772 20.701 1.00 27.82 182 LEU A C 1
ATOM 2488 O O . LEU A 1 182 ? -47.750 -28.328 19.860 1.00 26.44 182 LEU A O 1
ATOM 2504 N N . GLY A 1 183 ? -46.659 -30.068 20.825 1.00 28.59 183 GLY A N 1
ATOM 2505 C CA . GLY A 1 183 ? -47.379 -31.107 20.135 1.00 30.28 183 GLY A CA 1
ATOM 2506 C C . GLY A 1 183 ? -46.595 -31.806 19.059 1.00 31.70 183 GLY A C 1
ATOM 2507 O O . GLY A 1 183 ? -47.010 -32.894 18.631 1.00 32.34 183 GLY A O 1
ATOM 2511 N N . LEU A 1 184 ? -45.501 -31.203 18.580 1.00 32.58 184 LEU A N 1
ATOM 2512 C CA . LEU A 1 184 ? -44.714 -31.796 17.503 1.00 31.51 184 LEU A CA 1
ATOM 2513 C C . LEU A 1 184 ? -43.805 -32.894 18.038 1.00 28.87 184 LEU A C 1
ATOM 2514 O O . LEU A 1 184 ? -43.113 -32.704 19.036 1.00 29.26 184 LEU A O 1
ATOM 2530 N N . SER A 1 185 ? -43.794 -34.032 17.358 1.00 27.34 185 SER A N 1
ATOM 2531 C CA . SER A 1 185 ? -42.874 -35.104 17.681 1.00 26.96 185 SER A CA 1
ATOM 2532 C C . SER A 1 185 ? -41.439 -34.700 17.372 1.00 28.22 185 SER A C 1
ATOM 2533 O O . SER A 1 185 ? -41.197 -33.840 16.517 1.00 27.61 185 SER A O 1
ATOM 2541 N N . PRO A 1 186 ? -40.472 -35.326 18.044 1.00 30.32 186 PRO A N 1
ATOM 2542 C CA . PRO A 1 186 ? -39.058 -34.976 17.791 1.00 28.86 186 PRO A CA 1
ATOM 2543 C C . PRO A 1 186 ? -38.638 -35.019 16.326 1.00 30.63 186 PRO A C 1
ATOM 2544 O O . PRO A 1 186 ? -37.908 -34.136 15.853 1.00 28.29 186 PRO A O 1
ATOM 2555 N N . LYS A 1 187 ? -39.081 -36.027 15.585 1.00 34.01 187 LYS A N 1
ATOM 2556 C CA . LYS A 1 187 ? -38.656 -36.114 14.195 1.00 35.37 187 LYS A CA 1
ATOM 2557 C C . LYS A 1 187 ? -39.292 -35.008 13.363 1.00 36.28 187 LYS A C 1
ATOM 2558 O O . LYS A 1 187 ? -38.630 -34.414 12.502 1.00 36.93 187 LYS A O 1
ATOM 2577 N N . ALA A 1 188 ? -40.570 -34.710 13.607 1.00 35.03 188 ALA A N 1
ATOM 2578 C CA . ALA A 1 188 ? -41.209 -33.639 12.857 1.00 35.77 188 ALA A CA 1
ATOM 2579 C C . ALA A 1 188 ? -40.563 -32.310 13.160 1.00 31.30 188 ALA A C 1
ATOM 2580 O O . ALA A 1 188 ? -40.483 -31.451 12.277 1.00 30.05 188 ALA A O 1
ATOM 2587 N N . TYR A 1 189 ? -40.069 -32.146 14.388 1.00 29.58 189 TYR A N 1
ATOM 2588 C CA . TYR A 1 189 ? -39.375 -30.923 14.769 1.00 30.42 189 TYR A CA 1
ATOM 2589 C C . TYR A 1 189 ? -38.115 -30.739 13.945 1.00 31.81 189 TYR A C 1
ATOM 2590 O O . TYR A 1 189 ? -37.843 -29.647 13.430 1.00 32.41 189 TYR A O 1
ATOM 2608 N N . SER A 1 190 ? -37.317 -31.805 13.835 1.00 28.42 190 SER A N 1
ATOM 2609 C CA . SER A 1 190 ? -36.065 -31.714 13.100 1.00 27.62 190 SER A CA 1
ATOM 2610 C C . SER A 1 190 ? -36.309 -31.454 11.621 1.00 26.52 190 SER A C 1
ATOM 2611 O O . SER A 1 190 ? -35.469 -30.834 10.963 1.00 24.69 190 SER A O 1
ATOM 2619 N N . THR A 1 191 ? -37.435 -31.940 11.078 1.00 25.84 191 THR A N 1
ATOM 2620 C CA . THR A 1 191 ? -37.739 -31.640 9.679 1.00 31.52 191 THR A CA 1
ATOM 2621 C C . THR A 1 191 ? -37.969 -30.155 9.502 1.00 33.36 191 THR A C 1
ATOM 2622 O O . THR A 1 191 ? -37.517 -29.552 8.504 1.00 34.56 191 THR A O 1
ATOM 2633 N N . ILE A 1 192 ? -38.672 -29.528 10.454 1.00 30.40 192 ILE A N 1
ATOM 2634 C CA . ILE A 1 192 ? -38.906 -28.100 10.337 1.00 30.11 192 ILE A CA 1
ATOM 2635 C C . ILE A 1 192 ? -37.598 -27.353 10.509 1.00 28.28 192 ILE A C 1
ATOM 2636 O O . ILE A 1 192 ? -37.380 -26.313 9.883 1.00 26.92 192 ILE A O 1
ATOM 2652 N N . ILE A 1 193 ? -36.743 -27.834 11.410 1.00 31.83 193 ILE A N 1
ATOM 2653 C CA . ILE A 1 193 ? -35.468 -27.177 11.676 1.00 33.33 193 ILE A CA 1
ATOM 2654 C C . ILE A 1 193 ? -34.599 -27.221 10.434 1.00 33.66 193 ILE A C 1
ATOM 2655 O O . ILE A 1 193 ? -34.023 -26.212 10.023 1.00 33.46 193 ILE A O 1
ATOM 2671 N N . TYR A 1 194 ? -34.498 -28.395 9.814 1.00 35.36 194 TYR A N 1
ATOM 2672 C CA . TYR A 1 194 ? -33.692 -28.534 8.609 1.00 33.17 194 TYR A CA 1
ATOM 2673 C C . TYR A 1 194 ? -34.137 -27.560 7.532 1.00 33.28 194 TYR A C 1
ATOM 2674 O O . TYR A 1 194 ? -33.307 -26.875 6.915 1.00 33.44 194 TYR A O 1
ATOM 2692 N N . GLU A 1 195 ? -35.457 -27.442 7.334 1.00 27.83 195 GLU A N 1
ATOM 2693 C CA . GLU A 1 195 ? -35.953 -26.663 6.206 1.00 30.83 195 GLU A CA 1
ATOM 2694 C C . GLU A 1 195 ? -35.689 -25.177 6.432 1.00 29.57 195 GLU A C 1
ATOM 2695 O O . GLU A 1 195 ? -35.230 -24.477 5.527 1.00 26.91 195 GLU A O 1
ATOM 2707 N N . CYS A 1 196 ? -35.962 -24.670 7.633 1.00 30.35 196 CYS A N 1
ATOM 2708 C CA . CYS A 1 196 ? -35.808 -23.230 7.843 1.00 31.74 196 CYS A CA 1
ATOM 2709 C C . CYS A 1 196 ? -34.331 -22.834 7.954 1.00 32.37 196 CYS A C 1
ATOM 2710 O O . CYS A 1 196 ? -33.941 -21.724 7.550 1.00 32.73 196 CYS A O 1
ATOM 2718 N N . LEU A 1 197 ? -33.485 -23.743 8.440 1.00 29.80 197 LEU A N 1
ATOM 2719 C CA . LEU A 1 197 ? -32.051 -23.479 8.432 1.00 29.44 197 LEU A CA 1
ATOM 2720 C C . LEU A 1 197 ? -31.509 -23.504 7.008 1.00 31.57 197 LEU A C 1
ATOM 2721 O O . LEU A 1 197 ? -30.856 -22.547 6.565 1.00 29.88 197 LEU A O 1
ATOM 2737 N N . SER A 1 198 ? -31.784 -24.590 6.270 1.00 35.41 198 SER A N 1
ATOM 2738 C CA . SER A 1 198 ? -31.375 -24.659 4.868 1.00 37.65 198 SER A CA 1
ATOM 2739 C C . SER A 1 198 ? -31.864 -23.436 4.102 1.00 38.06 198 SER A C 1
ATOM 2740 O O . SER A 1 198 ? -31.188 -22.935 3.194 1.00 38.75 198 SER A O 1
ATOM 2748 N N . GLY A 1 199 ? -33.038 -22.930 4.472 1.00 36.07 199 GLY A N 1
ATOM 2749 C CA . GLY A 1 199 ? -33.659 -21.871 3.703 1.00 34.56 199 GLY A CA 1
ATOM 2750 C C . GLY A 1 199 ? -33.093 -20.496 3.941 1.00 31.44 199 GLY A C 1
ATOM 2751 O O . GLY A 1 199 ? -33.330 -19.601 3.124 1.00 31.55 199 GLY A O 1
ATOM 2755 N N . GLY A 1 200 ? -32.361 -20.302 5.033 1.00 29.22 200 GLY A N 1
ATOM 2756 C CA . GLY A 1 200 ? -31.671 -19.042 5.242 1.00 30.87 200 GLY A CA 1
ATOM 2757 C C . GLY A 1 200 ? -31.594 -18.530 6.668 1.00 34.03 200 GLY A C 1
ATOM 2758 O O . GLY A 1 200 ? -30.864 -17.564 6.935 1.00 36.13 200 GLY A O 1
ATOM 2762 N N . LEU A 1 201 ? -32.332 -19.146 7.592 1.00 32.54 201 LEU A N 1
ATOM 2763 C CA . LEU A 1 201 ? -32.210 -18.753 8.989 1.00 33.88 201 LEU A CA 1
ATOM 2764 C C . LEU A 1 201 ? -30.820 -19.126 9.507 1.00 32.86 201 LEU A C 1
ATOM 2765 O O . LEU A 1 201 ? -30.286 -20.204 9.215 1.00 31.29 201 LEU A O 1
ATOM 2781 N N . ASP A 1 202 ? -30.256 -18.239 10.326 1.00 29.45 202 ASP A N 1
ATOM 2782 C CA . ASP A 1 202 ? -29.016 -18.558 11.033 1.00 28.69 202 ASP A CA 1
ATOM 2783 C C . ASP A 1 202 ? -29.211 -19.532 12.192 1.00 27.94 202 ASP A C 1
ATOM 2784 O O . ASP A 1 202 ? -28.370 -20.416 12.402 1.00 27.09 202 ASP A O 1
ATOM 2793 N N . THR A 1 203 ? -30.262 -19.362 12.987 1.00 23.75 203 THR A N 1
ATOM 2794 C CA . THR A 1 203 ? -30.544 -20.301 14.058 1.00 25.85 203 THR A CA 1
ATOM 2795 C C . THR A 1 203 ? -32.035 -20.622 14.081 1.00 24.08 203 THR A C 1
ATOM 2796 O O . THR A 1 203 ? -32.866 -19.877 13.554 1.00 27.40 203 THR A O 1
ATOM 2807 N N . SER A 1 204 ? -32.373 -21.750 14.700 1.00 22.09 204 SER A N 1
ATOM 2808 C CA . SER A 1 204 ? -33.775 -22.090 15.016 1.00 24.30 204 SER A CA 1
ATOM 2809 C C . SER A 1 204 ? -33.842 -22.282 16.535 1.00 24.54 204 SER A C 1
ATOM 2810 O O . SER A 1 204 ? -32.795 -22.450 17.185 1.00 24.14 204 SER A O 1
ATOM 2840 N N . ASP A 1 206 ? -36.141 -24.015 20.109 1.00 26.11 206 ASP A N 1
ATOM 2841 C CA . ASP A 1 206 ? -37.251 -24.610 20.864 1.00 25.32 206 ASP A CA 1
ATOM 2842 C C . ASP A 1 206 ? -38.142 -23.477 21.321 1.00 26.76 206 ASP A C 1
ATOM 2843 O O . ASP A 1 206 ? -37.642 -22.362 21.571 1.00 26.80 206 ASP A O 1
ATOM 2852 N N . ASP A 1 207 ? -39.443 -23.732 21.459 1.00 27.47 207 ASP A N 1
ATOM 2853 C CA . ASP A 1 207 ? -40.280 -22.786 22.181 1.00 27.41 207 ASP A CA 1
ATOM 2854 C C . ASP A 1 207 ? -39.930 -22.808 23.677 1.00 25.18 207 ASP A C 1
ATOM 2855 O O . ASP A 1 207 ? -39.470 -23.815 24.232 1.00 21.61 207 ASP A O 1
ATOM 2864 N N . GLU A 1 208 ? -40.130 -21.662 24.324 1.00 24.45 208 GLU A N 1
ATOM 2865 C CA . GLU A 1 208 ? -39.766 -21.536 25.724 1.00 25.20 208 GLU A CA 1
ATOM 2866 C C . GLU A 1 208 ? -40.427 -22.577 26.599 1.00 26.03 208 GLU A C 1
ATOM 2867 O O . GLU A 1 208 ? -39.902 -22.863 27.674 1.00 25.31 208 GLU A O 1
ATOM 2879 N N . ASN A 1 209 ? -41.558 -23.145 26.183 1.00 24.99 209 ASN A N 1
ATOM 2880 C CA . ASN A 1 209 ? -42.262 -24.124 27.003 1.00 25.58 209 ASN A CA 1
ATOM 2881 C C . ASN A 1 209 ? -42.029 -25.559 26.532 1.00 25.56 209 ASN A C 1
ATOM 2882 O O . ASN A 1 209 ? -42.560 -26.496 27.149 1.00 26.91 209 ASN A O 1
ATOM 2893 N N . MET A 1 210 ? -41.291 -25.748 25.426 1.00 23.06 210 MET A N 1
ATOM 2894 C CA . MET A 1 210 ? -40.770 -27.066 25.060 1.00 23.65 210 MET A CA 1
ATOM 2895 C C . MET A 1 210 ? -39.644 -27.404 26.029 1.00 26.15 210 MET A C 1
ATOM 2896 O O . MET A 1 210 ? -38.598 -26.754 26.032 1.00 26.69 210 MET A O 1
ATOM 2910 N N . ASN A 1 211 ? -39.857 -28.386 26.909 1.00 27.88 211 ASN A N 1
ATOM 2911 C CA . ASN A 1 211 ? -38.821 -28.885 27.802 1.00 27.26 211 ASN A CA 1
ATOM 2912 C C . ASN A 1 211 ? -38.643 -30.390 27.614 1.00 24.60 211 ASN A C 1
ATOM 2913 O O . ASN A 1 211 ? -37.991 -30.821 26.669 1.00 23.82 211 ASN A O 1
ATOM 2924 N N . SER A 1 212 ? -39.314 -31.208 28.400 1.00 25.64 212 SER A N 1
ATOM 2925 C CA . SER A 1 212 ? -39.395 -32.635 28.093 1.00 25.83 212 SER A CA 1
ATOM 2926 C C . SER A 1 212 ? -40.802 -33.114 28.426 1.00 28.99 212 SER A C 1
ATOM 2927 O O . SER A 1 212 ? -41.161 -33.186 29.601 1.00 34.23 212 SER A O 1
ATOM 2935 N N . GLN A 1 213 ? -41.584 -33.469 27.418 1.00 26.04 213 GLN A N 1
ATOM 2936 C CA . GLN A 1 213 ? -42.992 -33.799 27.577 1.00 26.40 213 GLN A CA 1
ATOM 2937 C C . GLN A 1 213 ? -43.296 -35.096 26.857 1.00 26.30 213 GLN A C 1
ATOM 2938 O O . GLN A 1 213 ? -42.491 -35.583 26.059 1.00 26.43 213 GLN A O 1
ATOM 2952 N N . PRO A 1 214 ? -44.453 -35.697 27.128 1.00 26.49 214 PRO A N 1
ATOM 2953 C CA . PRO A 1 214 ? -44.797 -36.964 26.454 1.00 29.28 214 PRO A CA 1
ATOM 2954 C C . PRO A 1 214 ? -44.712 -36.913 24.936 1.00 28.50 214 PRO A C 1
ATOM 2955 O O . PRO A 1 214 ? -44.373 -37.929 24.316 1.00 28.40 214 PRO A O 1
ATOM 2966 N N . PHE A 1 215 ? -45.067 -35.788 24.308 1.00 26.53 215 PHE A N 1
ATOM 2967 C CA . PHE A 1 215 ? -45.030 -35.708 22.855 1.00 27.49 215 PHE A CA 1
ATOM 2968 C C . PHE A 1 215 ? -43.628 -35.426 22.330 1.00 29.17 215 PHE A C 1
ATOM 2969 O O . PHE A 1 215 ? -43.364 -35.696 21.154 1.00 32.58 215 PHE A O 1
ATOM 2986 N N . SER A 1 216 ? -42.712 -34.936 23.178 1.00 28.13 216 SER A N 1
ATOM 2987 C CA . SER A 1 216 ? -41.336 -34.677 22.733 1.00 28.58 216 SER A CA 1
ATOM 2988 C C . SER A 1 216 ? -40.394 -34.749 23.937 1.00 27.95 216 SER A C 1
ATOM 2989 O O . SER A 1 216 ? -40.162 -33.749 24.618 1.00 29.73 216 SER A O 1
ATOM 2997 N N . ARG A 1 217 ? -39.854 -35.941 24.176 1.00 25.21 217 ARG A N 1
ATOM 2998 C CA . ARG A 1 217 ? -38.852 -36.132 25.209 1.00 21.52 217 ARG A CA 1
ATOM 2999 C C . ARG A 1 217 ? -37.534 -35.518 24.769 1.00 23.96 217 ARG A C 1
ATOM 3000 O O . ARG A 1 217 ? -37.156 -35.598 23.600 1.00 25.85 217 ARG A O 1
ATOM 3021 N N . TRP A 1 218 ? -36.809 -34.939 25.727 1.00 22.38 218 TRP A N 1
ATOM 3022 C CA . TRP A 1 218 ? -35.774 -33.965 25.395 1.00 23.21 218 TRP A CA 1
ATOM 3023 C C . TRP A 1 218 ? -34.555 -34.569 24.732 1.00 20.63 218 TRP A C 1
ATOM 3024 O O . TRP A 1 218 ? -33.969 -33.908 23.882 1.00 21.40 218 TRP A O 1
ATOM 3045 N N . ARG A 1 219 ? -34.165 -35.798 25.072 1.00 19.56 219 ARG A N 1
ATOM 3046 C CA . ARG A 1 219 ? -33.054 -36.426 24.374 1.00 23.47 219 ARG A CA 1
ATOM 3047 C C . ARG A 1 219 ? -33.393 -36.640 22.908 1.00 27.08 219 ARG A C 1
ATOM 3048 O O . ARG A 1 219 ? -32.539 -36.434 22.036 1.00 26.65 219 ARG A O 1
ATOM 3069 N N . ASP A 1 220 ? -34.619 -37.107 22.624 1.00 25.12 220 ASP A N 1
ATOM 3070 C CA . ASP A 1 220 ? -35.020 -37.324 21.240 1.00 25.86 220 ASP A CA 1
ATOM 3071 C C . ASP A 1 220 ? -34.982 -36.020 20.467 1.00 26.46 220 ASP A C 1
ATOM 3072 O O . ASP A 1 220 ? -34.494 -35.984 19.335 1.00 27.95 220 ASP A O 1
ATOM 3081 N N . ARG A 1 221 ? -35.525 -34.947 21.048 1.00 26.48 221 ARG A N 1
ATOM 3082 C CA . ARG A 1 221 ? -35.567 -33.677 20.340 1.00 27.23 221 ARG A CA 1
ATOM 3083 C C . ARG A 1 221 ? -34.165 -33.130 20.142 1.00 26.73 221 ARG A C 1
ATOM 3084 O O . ARG A 1 221 ? -33.824 -32.666 19.056 1.00 27.92 221 ARG A O 1
ATOM 3105 N N . PHE A 1 222 ? -33.347 -33.133 21.191 1.00 28.07 222 PHE A N 1
ATOM 3106 C CA . PHE A 1 222 ? -31.985 -32.600 21.085 1.00 28.17 222 PHE A CA 1
ATOM 3107 C C . PHE A 1 222 ? -31.198 -33.278 19.952 1.00 28.64 222 PHE A C 1
ATOM 3108 O O . PHE A 1 222 ? -30.559 -32.625 19.126 1.00 24.94 222 PHE A O 1
ATOM 3125 N N . MET A 1 223 ? -31.222 -34.603 19.934 1.00 31.22 223 MET A N 1
ATOM 3126 C CA . MET A 1 223 ? -30.407 -35.340 18.983 1.00 33.94 223 MET A CA 1
ATOM 3127 C C . MET A 1 223 ? -30.875 -35.116 17.573 1.00 31.77 223 MET A C 1
ATOM 3128 O O . MET A 1 223 ? -30.031 -34.980 16.658 1.00 28.80 223 MET A O 1
ATOM 3142 N N . TYR A 1 224 ? -32.197 -35.184 17.321 1.00 27.28 224 TYR A N 1
ATOM 3143 C CA . TYR A 1 224 ? -32.666 -35.034 15.957 1.00 25.73 224 TYR A CA 1
ATOM 3144 C C . TYR A 1 224 ? -32.432 -33.610 15.484 1.00 24.98 224 TYR A C 1
ATOM 3145 O O . TYR A 1 224 ? -32.110 -33.378 14.306 1.00 24.70 224 TYR A O 1
ATOM 3163 N N . ALA A 1 225 ? -32.602 -32.637 16.389 1.00 23.65 225 ALA A N 1
ATOM 3164 C CA . ALA A 1 225 ? -32.424 -31.245 15.998 1.00 23.91 225 ALA A CA 1
ATOM 3165 C C . ALA A 1 225 ? -30.976 -30.961 15.622 1.00 25.47 225 ALA A C 1
ATOM 3166 O O . ALA A 1 225 ? -30.724 -30.224 14.666 1.00 26.10 225 ALA A O 1
ATOM 3173 N N . GLN A 1 226 ? -30.017 -31.558 16.333 1.00 26.37 226 GLN A N 1
ATOM 3174 C CA . GLN A 1 226 ? -28.611 -31.295 16.053 1.00 28.03 226 GLN A CA 1
ATOM 3175 C C . GLN A 1 226 ? -28.166 -31.958 14.765 1.00 30.22 226 GLN A C 1
ATOM 3176 O O . GLN A 1 226 ? -27.332 -31.397 14.064 1.00 32.02 226 GLN A O 1
ATOM 3190 N N . GLU A 1 227 ? -28.736 -33.107 14.405 1.00 34.43 227 GLU A N 1
ATOM 3191 C CA . GLU A 1 227 ? -28.483 -33.669 13.078 1.00 35.24 227 GLU A CA 1
ATOM 3192 C C . GLU A 1 227 ? -29.048 -32.778 11.973 1.00 27.95 227 GLU A C 1
ATOM 3193 O O . GLU A 1 227 ? -28.395 -32.526 10.970 1.00 27.50 227 GLU A O 1
ATOM 3205 N N . ALA A 1 228 ? -30.254 -32.264 12.147 1.00 24.98 228 ALA A N 1
ATOM 3206 C CA . ALA A 1 228 ? -30.772 -31.315 11.173 1.00 28.07 228 ALA A CA 1
ATOM 3207 C C . ALA A 1 228 ? -29.864 -30.107 11.053 1.00 27.21 228 ALA A C 1
ATOM 3208 O O . ALA A 1 228 ? -29.587 -29.643 9.947 1.00 28.64 228 ALA A O 1
ATOM 3215 N N . VAL A 1 229 ? -29.401 -29.581 12.185 1.00 24.53 229 VAL A N 1
ATOM 3216 C CA . VAL A 1 229 ? -28.465 -28.462 12.166 1.00 24.34 229 VAL A CA 1
ATOM 3217 C C . VAL A 1 229 ? -27.232 -28.817 11.342 1.00 29.59 229 VAL A C 1
ATOM 3218 O O . VAL A 1 229 ? -26.846 -28.093 10.416 1.00 30.46 229 VAL A O 1
ATOM 3231 N N . ASP A 1 230 ? -26.587 -29.934 11.680 1.00 28.11 230 ASP A N 1
ATOM 3232 C CA . ASP A 1 230 ? -25.318 -30.253 11.041 1.00 30.41 230 ASP A CA 1
ATOM 3233 C C . ASP A 1 230 ? -25.508 -30.458 9.546 1.00 32.09 230 ASP A C 1
ATOM 3234 O O . ASP A 1 230 ? -24.643 -30.076 8.747 1.00 32.69 230 ASP A O 1
ATOM 3243 N N . ARG A 1 231 ? -26.629 -31.082 9.157 1.00 30.28 231 ARG A N 1
ATOM 3244 C CA . ARG A 1 231 ? -26.908 -31.289 7.744 1.00 33.10 231 ARG A CA 1
ATOM 3245 C C . ARG A 1 231 ? -27.046 -29.954 7.049 1.00 33.46 231 ARG A C 1
ATOM 3246 O O . ARG A 1 231 ? -26.401 -29.709 6.025 1.00 34.63 231 ARG A O 1
ATOM 3267 N N . ALA A 1 232 ? -27.869 -29.067 7.611 1.00 31.03 232 ALA A N 1
ATOM 3268 C CA . ALA A 1 232 ? -28.085 -27.770 6.987 1.00 34.37 232 ALA A CA 1
ATOM 3269 C C . ALA A 1 232 ? -26.769 -27.038 6.789 1.00 31.89 232 ALA A C 1
ATOM 3270 O O . ALA A 1 232 ? -26.530 -26.439 5.741 1.00 33.38 232 ALA A O 1
ATOM 3277 N N . ALA A 1 233 ? -25.909 -27.054 7.797 1.00 31.67 233 ALA A N 1
ATOM 3278 C CA . ALA A 1 233 ? -24.681 -26.273 7.733 1.00 33.49 233 ALA A CA 1
ATOM 3279 C C . ALA A 1 233 ? -23.760 -26.812 6.651 1.00 35.23 233 ALA A C 1
ATOM 3280 O O . ALA A 1 233 ? -23.211 -26.052 5.846 1.00 35.79 233 ALA A O 1
ATOM 3287 N N . ALA A 1 234 ? -23.572 -28.133 6.627 1.00 34.04 234 ALA A N 1
ATOM 3288 C CA . ALA A 1 234 ? -22.776 -28.753 5.575 1.00 33.77 234 ALA A CA 1
ATOM 3289 C C . ALA A 1 234 ? -23.329 -28.414 4.200 1.00 36.04 234 ALA A C 1
ATOM 3290 O O . ALA A 1 234 ? -22.590 -27.968 3.316 1.00 35.51 234 ALA A O 1
ATOM 3297 N N . GLU A 1 235 ? -24.634 -28.624 4.005 1.00 34.56 235 GLU A N 1
ATOM 3298 C CA . GLU A 1 235 ? -25.246 -28.450 2.698 1.00 36.08 235 GLU A CA 1
ATOM 3299 C C . GLU A 1 235 ? -25.213 -27.005 2.252 1.00 38.43 235 GLU A C 1
ATOM 3300 O O . GLU A 1 235 ? -25.058 -26.746 1.054 1.00 40.44 235 GLU A O 1
ATOM 3312 N N . THR A 1 236 ? -25.354 -26.054 3.183 1.00 36.40 236 THR A N 1
ATOM 3313 C CA . THR A 1 236 ? -25.294 -24.643 2.812 1.00 36.46 236 THR A CA 1
ATOM 3314 C C . THR A 1 236 ? -23.895 -24.026 2.920 1.00 35.74 236 THR A C 1
ATOM 3315 O O . THR A 1 236 ? -23.693 -22.884 2.481 1.00 37.81 236 THR A O 1
ATOM 3326 N N . ASN A 1 237 ? -22.936 -24.723 3.514 1.00 31.61 237 ASN A N 1
ATOM 3327 C CA . ASN A 1 237 ? -21.597 -24.176 3.725 1.00 36.33 237 ASN A CA 1
ATOM 3328 C C . ASN A 1 237 ? -21.637 -22.897 4.571 1.00 34.12 237 ASN A C 1
ATOM 3329 O O . ASN A 1 237 ? -20.858 -21.963 4.350 1.00 31.69 237 ASN A O 1
ATOM 3340 N N . GLU A 1 238 ? -22.531 -22.884 5.569 1.00 32.44 238 GLU A N 1
ATOM 3341 C CA . GLU A 1 238 ? -22.743 -21.780 6.489 1.00 31.50 238 GLU A CA 1
ATOM 3342 C C . GLU A 1 238 ? -22.872 -22.348 7.896 1.00 30.37 238 GLU A C 1
ATOM 3343 O O . GLU A 1 238 ? -23.433 -23.428 8.086 1.00 36.06 238 GLU A O 1
ATOM 3355 N N . PHE A 1 239 ? -22.318 -21.648 8.873 1.00 23.80 239 PHE A N 1
ATOM 3356 C CA . PHE A 1 239 ? -22.561 -22.012 10.266 1.00 25.78 239 PHE A CA 1
ATOM 3357 C C . PHE A 1 239 ? -24.050 -21.924 10.607 1.00 26.77 239 PHE A C 1
ATOM 3358 O O . PHE A 1 239 ? -24.732 -20.952 10.262 1.00 27.72 239 PHE A O 1
ATOM 3375 N N . LYS A 1 240 ? -24.558 -22.956 11.286 1.00 27.85 240 LYS A N 1
ATOM 3376 C CA . LYS A 1 240 ? -25.948 -22.976 11.740 1.00 28.10 240 LYS A CA 1
ATOM 3377 C C . LYS A 1 240 ? -26.026 -23.531 13.159 1.00 26.81 240 LYS A C 1
ATOM 3378 O O . LYS A 1 240 ? -25.093 -24.184 13.645 1.00 25.57 240 LYS A O 1
ATOM 3397 N N . GLY A 1 241 ? -27.144 -23.230 13.831 1.00 25.73 241 GLY A N 1
ATOM 3398 C CA . GLY A 1 241 ? -27.374 -23.741 15.170 1.00 22.88 241 GLY A CA 1
ATOM 3399 C C . GLY A 1 241 ? -28.832 -23.715 15.562 1.00 24.48 241 GLY A C 1
ATOM 3400 O O . GLY A 1 241 ? -29.649 -22.987 14.991 1.00 26.46 241 GLY A O 1
ATOM 3404 N N . HIS A 1 242 ? -29.139 -24.505 16.586 1.00 22.85 242 HIS A N 1
ATOM 3405 C CA . HIS A 1 242 ? -30.472 -24.606 17.158 1.00 22.12 242 HIS A CA 1
ATOM 3406 C C . HIS A 1 242 ? -30.338 -24.445 18.664 1.00 21.97 242 HIS A C 1
ATOM 3407 O O . HIS A 1 242 ? -29.504 -25.111 19.290 1.00 23.03 242 HIS A O 1
ATOM 3421 N N . TRP A 1 243 ? -31.137 -23.549 19.244 1.00 23.64 243 TRP A N 1
ATOM 3422 C CA . TRP A 1 243 ? -31.081 -23.298 20.688 1.00 23.38 243 TRP A CA 1
ATOM 3423 C C . TRP A 1 243 ? -31.940 -24.346 21.395 1.00 23.42 243 TRP A C 1
ATOM 3424 O O . TRP A 1 243 ? -33.149 -24.174 21.602 1.00 22.84 243 TRP A O 1
ATOM 3445 N N . HIS A 1 244 ? -31.312 -25.480 21.700 1.00 21.61 244 HIS A N 1
ATOM 3446 C CA . HIS A 1 244 ? -31.946 -26.494 22.529 1.00 21.14 244 HIS A CA 1
ATOM 3447 C C . HIS A 1 244 ? -32.334 -25.869 23.865 1.00 20.33 244 HIS A C 1
ATOM 3448 O O . HIS A 1 244 ? -31.500 -25.254 24.537 1.00 20.38 244 HIS A O 1
ATOM 3462 N N . ASN A 1 245 ? -33.606 -26.020 24.247 1.00 18.96 245 ASN A N 1
ATOM 3463 C CA . ASN A 1 245 ? -34.090 -25.534 25.539 1.00 17.06 245 ASN A CA 1
ATOM 3464 C C . ASN A 1 245 ? -33.695 -26.528 26.632 1.00 17.86 245 ASN A C 1
ATOM 3465 O O . ASN A 1 245 ? -34.165 -27.668 26.647 1.00 17.25 245 ASN A O 1
ATOM 3476 N N . VAL A 1 246 ? -32.802 -26.124 27.535 1.00 17.14 246 VAL A N 1
ATOM 3477 C CA . VAL A 1 246 ? -32.383 -26.981 28.632 1.00 17.35 246 VAL A CA 1
ATOM 3478 C C . VAL A 1 246 ? -33.089 -26.617 29.927 1.00 19.25 246 VAL A C 1
ATOM 3479 O O . VAL A 1 246 ? -32.772 -27.189 30.981 1.00 17.15 246 VAL A O 1
ATOM 3492 N N . THR A 1 247 ? -34.054 -25.687 29.861 1.00 21.75 247 THR A N 1
ATOM 3493 C CA . THR A 1 247 ? -34.913 -25.342 30.984 1.00 22.12 247 THR A CA 1
ATOM 3494 C C . THR A 1 247 ? -35.586 -26.581 31.551 1.00 23.89 247 THR A C 1
ATOM 3495 O O . THR A 1 247 ? -36.100 -27.424 30.806 1.00 22.85 247 THR A O 1
ATOM 3506 N N . ALA A 1 248 ? -35.541 -26.711 32.873 1.00 23.66 248 ALA A N 1
ATOM 3507 C CA . ALA A 1 248 ? -36.019 -27.911 33.532 1.00 21.83 248 ALA A CA 1
ATOM 3508 C C . ALA A 1 248 ? -36.384 -27.551 34.956 1.00 24.38 248 ALA A C 1
ATOM 3509 O O . ALA A 1 248 ? -36.166 -26.418 35.404 1.00 24.84 248 ALA A O 1
ATOM 3516 N N . GLY A 1 249 ? -36.987 -28.521 35.654 1.00 23.14 249 GLY A N 1
ATOM 3517 C CA . GLY A 1 249 ? -37.524 -28.233 36.968 1.00 25.24 249 GLY A CA 1
ATOM 3518 C C . GLY A 1 249 ? -36.497 -28.170 38.065 1.00 24.26 249 GLY A C 1
ATOM 3519 O O . GLY A 1 249 ? -36.838 -27.907 39.215 1.00 22.69 249 GLY A O 1
ATOM 3523 N N . SER A 1 250 ? -35.227 -28.352 37.721 1.00 24.86 250 SER A N 1
ATOM 3524 C CA . SER A 1 250 ? -34.124 -28.634 38.610 1.00 23.91 250 SER A CA 1
ATOM 3525 C C . SER A 1 250 ? -32.868 -28.084 37.934 1.00 24.72 250 SER A C 1
ATOM 3526 O O . SER A 1 250 ? -32.724 -28.187 36.708 1.00 22.43 250 SER A O 1
ATOM 3534 N N . THR A 1 251 ? -31.991 -27.458 38.729 1.00 23.90 251 THR A N 1
ATOM 3535 C CA . THR A 1 251 ? -30.692 -27.027 38.194 1.00 21.33 251 THR A CA 1
ATOM 3536 C C . THR A 1 251 ? -29.866 -28.226 37.773 1.00 22.16 251 THR A C 1
ATOM 3537 O O . THR A 1 251 ? -29.295 -28.235 36.678 1.00 21.54 251 THR A O 1
ATOM 3548 N N . GLU A 1 252 ? -29.842 -29.276 38.587 1.00 20.84 252 GLU A N 1
ATOM 3549 C CA . GLU A 1 252 ? -29.173 -30.505 38.183 1.00 25.15 252 GLU A CA 1
ATOM 3550 C C . GLU A 1 252 ? -29.675 -31.001 36.831 1.00 25.45 252 GLU A C 1
ATOM 3551 O O . GLU A 1 252 ? -28.883 -31.318 35.940 1.00 28.42 252 GLU A O 1
ATOM 3563 N N . GLU A 1 253 ? -30.989 -31.098 36.652 1.00 24.69 253 GLU A N 1
ATOM 3564 C CA . GLU A 1 253 ? -31.488 -31.635 35.390 1.00 23.27 253 GLU A CA 1
ATOM 3565 C C . GLU A 1 253 ? -31.125 -30.720 34.233 1.00 21.52 253 GLU A C 1
ATOM 3566 O O . GLU A 1 253 ? -30.806 -31.187 33.131 1.00 17.37 253 GLU A O 1
ATOM 3578 N N . SER A 1 254 ? -31.176 -29.411 34.467 1.00 18.70 254 SER A N 1
ATOM 3579 C CA . SER A 1 254 ? -30.797 -28.483 33.421 1.00 18.66 254 SER A CA 1
ATOM 3580 C C . SER A 1 254 ? -29.350 -28.695 33.007 1.00 19.68 254 SER A C 1
ATOM 3581 O O . SER A 1 254 ? -29.055 -28.730 31.809 1.00 20.47 254 SER A O 1
ATOM 3589 N N . LEU A 1 255 ? -28.452 -28.918 33.980 1.00 20.11 255 LEU A N 1
ATOM 3590 C CA . LEU A 1 255 ? -27.047 -29.170 33.669 1.00 21.31 255 LEU A CA 1
ATOM 3591 C C . LEU A 1 255 ? -26.896 -30.447 32.866 1.00 23.60 255 LEU A C 1
ATOM 3592 O O . LEU A 1 255 ? -26.161 -30.481 31.881 1.00 25.34 255 LEU A O 1
ATOM 3608 N N . ARG A 1 256 ? -27.659 -31.479 33.211 1.00 25.82 256 ARG A N 1
ATOM 3609 C CA . ARG A 1 256 ? -27.621 -32.728 32.451 1.00 30.15 256 ARG A CA 1
ATOM 3610 C C . ARG A 1 256 ? -28.001 -32.518 30.981 1.00 26.75 256 ARG A C 1
ATOM 3611 O O . ARG A 1 256 ? -27.391 -33.100 30.078 1.00 25.67 256 ARG A O 1
ATOM 3632 N N . ARG A 1 257 ? -28.980 -31.662 30.726 1.00 24.76 257 ARG A N 1
ATOM 3633 C CA . ARG A 1 257 ? -29.394 -31.368 29.355 1.00 24.98 257 ARG A CA 1
ATOM 3634 C C . ARG A 1 257 ? -28.415 -30.451 28.628 1.00 24.24 257 ARG A C 1
ATOM 3635 O O . ARG A 1 257 ? -28.231 -30.594 27.414 1.00 22.72 257 ARG A O 1
ATOM 3656 N N . LEU A 1 258 ? -27.818 -29.485 29.326 1.00 24.20 258 LEU A N 1
ATOM 3657 C CA . LEU A 1 258 ? -26.727 -28.725 28.734 1.00 25.14 258 LEU A CA 1
ATOM 3658 C C . LEU A 1 258 ? -25.578 -29.644 28.336 1.00 26.05 258 LEU A C 1
ATOM 3659 O O . LEU A 1 258 ? -25.023 -29.518 27.236 1.00 28.93 258 LEU A O 1
ATOM 3675 N N . GLU A 1 259 ? -25.205 -30.585 29.210 1.00 23.09 259 GLU A N 1
ATOM 3676 C CA . GLU A 1 259 ? -24.043 -31.403 28.884 1.00 26.41 259 GLU A CA 1
ATOM 3677 C C . GLU A 1 259 ? -24.329 -32.301 27.695 1.00 22.40 259 GLU A C 1
ATOM 3678 O O . GLU A 1 259 ? -23.447 -32.524 26.867 1.00 19.82 259 GLU A O 1
ATOM 3690 N N . TYR A 1 260 ? -25.544 -32.838 27.608 1.00 21.86 260 TYR A N 1
ATOM 3691 C CA . TYR A 1 260 ? -25.938 -33.640 26.459 1.00 21.32 260 TYR A CA 1
ATOM 3692 C C . TYR A 1 260 ? -25.862 -32.822 25.187 1.00 21.63 260 TYR A C 1
ATOM 3693 O O . TYR A 1 260 ? -25.337 -33.290 24.174 1.00 22.86 260 TYR A O 1
ATOM 3711 N N . ALA A 1 261 ? -26.383 -31.587 25.225 1.00 23.57 261 ALA A N 1
ATOM 3712 C CA . ALA A 1 261 ? -26.282 -30.693 24.077 1.00 25.68 261 ALA A CA 1
ATOM 3713 C C . ALA A 1 261 ? -24.834 -30.479 23.681 1.00 26.10 261 ALA A C 1
ATOM 3714 O O . ALA A 1 261 ? -24.509 -30.416 22.492 1.00 25.55 261 ALA A O 1
ATOM 3721 N N . TYR A 1 262 ? -23.953 -30.362 24.672 1.00 26.96 262 TYR A N 1
ATOM 3722 C CA . TYR A 1 262 ? -22.526 -30.243 24.402 1.00 26.79 262 TYR A CA 1
ATOM 3723 C C . TYR A 1 262 ? -22.000 -31.488 23.696 1.00 25.75 262 TYR A C 1
ATOM 3724 O O . TYR A 1 262 ? -21.259 -31.393 22.715 1.00 22.96 262 TYR A O 1
ATOM 3742 N N . GLU A 1 263 ? -22.356 -32.672 24.190 1.00 26.62 263 GLU A N 1
ATOM 3743 C CA . GLU A 1 263 ? -21.771 -33.887 23.630 1.00 28.96 263 GLU A CA 1
ATOM 3744 C C . GLU A 1 263 ? -22.319 -34.179 22.242 1.00 27.43 263 GLU A C 1
ATOM 3745 O O . GLU A 1 263 ? -21.717 -34.958 21.491 1.00 26.10 263 GLU A O 1
ATOM 3757 N N . LEU A 1 264 ? -23.459 -33.574 21.890 1.00 26.95 264 LEU A N 1
ATOM 3758 C CA . LEU A 1 264 ? -23.978 -33.612 20.527 1.00 27.17 264 LEU A CA 1
ATOM 3759 C C . LEU A 1 264 ? -23.194 -32.694 19.597 1.00 26.07 264 LEU A C 1
ATOM 3760 O O . LEU A 1 264 ? -23.363 -32.759 18.372 1.00 25.81 264 LEU A O 1
ATOM 3776 N N . GLY A 1 265 ? -22.347 -31.828 20.144 1.00 25.71 265 GLY A N 1
ATOM 3777 C CA . GLY A 1 265 ? -21.629 -30.878 19.329 1.00 26.27 265 GLY A CA 1
ATOM 3778 C C . GLY A 1 265 ? -22.311 -29.538 19.231 1.00 25.35 265 GLY A C 1
ATOM 3779 O O . GLY A 1 265 ? -21.815 -28.643 18.546 1.00 25.68 265 GLY A O 1
ATOM 3783 N N . SER A 1 266 ? -23.390 -29.330 19.954 1.00 24.23 266 SER A N 1
ATOM 3784 C CA . SER A 1 266 ? -24.001 -28.016 19.930 1.00 24.71 266 SER A CA 1
ATOM 3785 C C . SER A 1 266 ? -23.057 -26.972 20.506 1.00 25.33 266 SER A C 1
ATOM 3786 O O . SER A 1 266 ? -22.317 -27.242 21.450 1.00 24.01 266 SER A O 1
ATOM 3794 N N . ARG A 1 267 ? -23.108 -25.756 19.952 1.00 24.56 267 ARG A N 1
ATOM 3795 C CA . ARG A 1 267 ? -22.396 -24.615 20.512 1.00 24.95 267 ARG A CA 1
ATOM 3796 C C . ARG A 1 267 ? -23.345 -23.621 21.179 1.00 28.51 267 ARG A C 1
ATOM 3797 O O . ARG A 1 267 ? -22.961 -22.475 21.465 1.00 29.59 267 ARG A O 1
ATOM 3818 N N . MET A 1 268 ? -24.582 -24.038 21.447 1.00 27.73 268 MET A N 1
ATOM 3819 C CA . MET A 1 268 ? -25.573 -23.106 21.954 1.00 27.00 268 MET A CA 1
ATOM 3820 C C . MET A 1 268 ? -26.751 -23.856 22.557 1.00 28.20 268 MET A C 1
ATOM 3821 O O . MET A 1 268 ? -27.043 -24.994 22.176 1.00 27.07 268 MET A O 1
ATOM 3835 N N . VAL A 1 269 ? -27.398 -23.207 23.527 1.00 25.14 269 VAL A N 1
ATOM 3836 C CA . VAL A 1 269 ? -28.659 -23.674 24.092 1.00 22.63 269 VAL A CA 1
ATOM 3837 C C . VAL A 1 269 ? -29.480 -22.440 24.445 1.00 22.03 269 VAL A C 1
ATOM 3838 O O . VAL A 1 269 ? -28.991 -21.306 24.334 1.00 20.97 269 VAL A O 1
ATOM 3851 N N . MET A 1 270 ? -30.718 -22.650 24.911 1.00 22.11 270 MET A N 1
ATOM 3852 C CA . MET A 1 270 ? -31.507 -21.600 25.534 1.00 22.00 270 MET A CA 1
ATOM 3853 C C . MET A 1 270 ? -31.899 -22.001 26.960 1.00 22.41 270 MET A C 1
ATOM 3854 O O . MET A 1 270 ? -31.862 -23.179 27.361 1.00 20.36 270 MET A O 1
ATOM 3868 N N . PHE A 1 271 ? -32.268 -20.974 27.724 1.00 22.89 271 PHE A N 1
ATOM 3869 C CA . PHE A 1 271 ? -32.627 -21.109 29.127 1.00 23.55 271 PHE A CA 1
ATOM 3870 C C . PHE A 1 271 ? -33.656 -20.036 29.470 1.00 26.06 271 PHE A C 1
ATOM 3871 O O . PHE A 1 271 ? -33.422 -18.845 29.212 1.00 26.74 271 PHE A O 1
ATOM 3888 N N . ASP A 1 272 ? -34.805 -20.465 30.030 1.00 25.53 272 ASP A N 1
ATOM 3889 C CA . ASP A 1 272 ? -35.820 -19.534 30.553 1.00 26.48 272 ASP A CA 1
ATOM 3890 C C . ASP A 1 272 ? -35.317 -19.029 31.905 1.00 25.51 272 ASP A C 1
ATOM 3891 O O . ASP A 1 272 ? -35.637 -19.588 32.954 1.00 24.74 272 ASP A O 1
ATOM 3900 N N . PHE A 1 273 ? -34.495 -17.975 31.904 1.00 26.93 273 PHE A N 1
ATOM 3901 C CA . PHE A 1 273 ? -33.755 -17.635 33.119 1.00 24.31 273 PHE A CA 1
ATOM 3902 C C . PHE A 1 273 ? -34.629 -17.124 34.253 1.00 25.18 273 PHE A C 1
ATOM 3903 O O . PHE A 1 273 ? -34.230 -17.276 35.408 1.00 26.51 273 PHE A O 1
ATOM 3920 N N . LEU A 1 274 ? -35.803 -16.564 33.955 1.00 26.32 274 LEU A N 1
ATOM 3921 C CA . LEU A 1 274 ? -36.694 -16.067 34.992 1.00 23.72 274 LEU A CA 1
ATOM 3922 C C . LEU A 1 274 ? -37.591 -17.148 35.565 1.00 22.16 274 LEU A C 1
ATOM 3923 O O . LEU A 1 274 ? -37.818 -17.157 36.775 1.00 24.44 274 LEU A O 1
ATOM 3939 N N . THR A 1 275 ? -38.065 -18.088 34.747 1.00 24.31 275 THR A N 1
ATOM 3940 C CA . THR A 1 275 ? -38.903 -19.152 35.295 1.00 25.38 275 THR A CA 1
ATOM 3941 C C . THR A 1 275 ? -38.065 -20.165 36.064 1.00 22.93 275 THR A C 1
ATOM 3942 O O . THR A 1 275 ? -38.500 -20.661 37.113 1.00 22.05 275 THR A O 1
ATOM 3953 N N . ALA A 1 276 ? -36.844 -20.448 35.587 1.00 24.21 276 ALA A N 1
ATOM 3954 C CA . ALA A 1 276 ? -35.940 -21.306 36.346 1.00 23.91 276 ALA A CA 1
ATOM 3955 C C . ALA A 1 276 ? -35.352 -20.557 37.532 1.00 22.92 276 ALA A C 1
ATOM 3956 O O . ALA A 1 276 ? -35.273 -21.106 38.641 1.00 22.90 276 ALA A O 1
ATOM 3963 N N . GLY A 1 277 ? -34.980 -19.293 37.330 1.00 21.22 277 GLY A N 1
ATOM 3964 C CA . GLY A 1 277 ? -34.425 -18.505 38.411 1.00 21.90 277 GLY A CA 1
ATOM 3965 C C . GLY A 1 277 ? -32.980 -18.085 38.215 1.00 21.56 277 GLY A C 1
ATOM 3966 O O . GLY A 1 277 ? -32.205 -18.786 37.547 1.00 22.75 277 GLY A O 1
ATOM 3970 N N . PHE A 1 278 ? -32.600 -16.951 38.825 1.00 22.02 278 PHE A N 1
ATOM 3971 C CA . PHE A 1 278 ? -31.250 -16.409 38.641 1.00 21.21 278 PHE A CA 1
ATOM 3972 C C . PHE A 1 278 ? -30.182 -17.320 39.236 1.00 22.97 278 PHE A C 1
ATOM 3973 O O . PHE A 1 278 ? -29.079 -17.430 38.695 1.00 25.25 278 PHE A O 1
ATOM 3990 N N . ALA A 1 279 ? -30.472 -17.960 40.355 1.00 23.81 279 ALA A N 1
ATOM 3991 C CA . ALA A 1 279 ? -29.498 -18.872 40.944 1.00 24.91 279 ALA A CA 1
ATOM 3992 C C . ALA A 1 279 ? -29.167 -20.008 39.983 1.00 25.83 279 ALA A C 1
ATOM 3993 O O . ALA A 1 279 ? -27.994 -20.290 39.712 1.00 28.01 279 ALA A O 1
ATOM 4000 N N . ALA A 1 280 ? -30.195 -20.711 39.508 1.00 23.71 280 ALA A N 1
ATOM 4001 C CA . ALA A 1 280 ? -29.993 -21.747 38.505 1.00 23.57 280 ALA A CA 1
ATOM 4002 C C . ALA A 1 280 ? -29.264 -21.181 37.299 1.00 22.81 280 ALA A C 1
ATOM 4003 O O . ALA A 1 280 ? -28.325 -21.791 36.782 1.00 18.04 280 ALA A O 1
ATOM 4010 N N . SER A 1 281 ? -29.697 -20.012 36.830 1.00 21.96 281 SER A N 1
ATOM 4011 C CA . SER A 1 281 ? -29.070 -19.418 35.659 1.00 22.53 281 SER A CA 1
ATOM 4012 C C . SER A 1 281 ? -27.581 -19.240 35.863 1.00 22.82 281 SER A C 1
ATOM 4013 O O . SER A 1 281 ? -26.807 -19.333 34.903 1.00 23.04 281 SER A O 1
ATOM 4021 N N . ALA A 1 282 ? -27.166 -18.979 37.103 1.00 23.73 282 ALA A N 1
ATOM 4022 C CA . ALA A 1 282 ? -25.751 -18.763 37.366 1.00 22.71 282 ALA A CA 1
ATOM 4023 C C . ALA A 1 282 ? -24.966 -20.046 37.176 1.00 21.53 282 ALA A C 1
ATOM 4024 O O . ALA A 1 282 ? -23.902 -20.031 36.563 1.00 20.06 282 ALA A O 1
ATOM 4031 N N . ASP A 1 283 ? -25.482 -21.167 37.671 1.00 26.01 283 ASP A N 1
ATOM 4032 C CA . ASP A 1 283 ? -24.802 -22.436 37.471 1.00 26.03 283 ASP A CA 1
ATOM 4033 C C . ASP A 1 283 ? -24.731 -22.771 35.994 1.00 27.45 283 ASP A C 1
ATOM 4034 O O . ASP A 1 283 ? -23.720 -23.299 35.516 1.00 27.66 283 ASP A O 1
ATOM 4043 N N . ILE A 1 284 ? -25.771 -22.403 35.244 1.00 26.30 284 ILE A N 1
ATOM 4044 C CA . ILE A 1 284 ? -25.885 -22.811 33.851 1.00 28.08 284 ILE A CA 1
ATOM 4045 C C . ILE A 1 284 ? -24.926 -22.019 32.983 1.00 26.24 284 ILE A C 1
ATOM 4046 O O . ILE A 1 284 ? -24.293 -22.581 32.089 1.00 22.17 284 ILE A O 1
ATOM 4062 N N . PHE A 1 285 ? -24.875 -20.694 33.176 1.00 25.68 285 PHE A N 1
ATOM 4063 C CA . PHE A 1 285 ? -23.869 -19.882 32.502 1.00 25.11 285 PHE A CA 1
ATOM 4064 C C . PHE A 1 285 ? -22.467 -20.369 32.851 1.00 23.43 285 PHE A C 1
ATOM 4065 O O . PHE A 1 285 ? -21.628 -20.555 31.974 1.00 25.52 285 PHE A O 1
ATOM 4082 N N . LYS A 1 286 ? -22.189 -20.589 34.130 1.00 25.72 286 LYS A N 1
ATOM 4083 C CA . LYS A 1 286 ? -20.871 -21.098 34.498 1.00 27.31 286 LYS A CA 1
ATOM 4084 C C . LYS A 1 286 ? -20.494 -22.345 33.695 1.00 27.35 286 LYS A C 1
ATOM 4085 O O . LYS A 1 286 ? -19.420 -22.404 33.087 1.00 26.85 286 LYS A O 1
ATOM 4104 N N . ARG A 1 287 ? -21.375 -23.348 33.665 1.00 25.97 287 ARG A N 1
ATOM 4105 C CA . ARG A 1 287 ? -21.053 -24.586 32.968 1.00 26.05 287 ARG A CA 1
ATOM 4106 C C . ARG A 1 287 ? -20.988 -24.372 31.462 1.00 24.07 287 ARG A C 1
ATOM 4107 O O . ARG A 1 287 ? -20.067 -24.860 30.800 1.00 23.39 287 ARG A O 1
ATOM 4128 N N . ALA A 1 288 ? -21.969 -23.675 30.891 1.00 22.78 288 ALA A N 1
ATOM 4129 C CA . ALA A 1 288 ? -21.896 -23.379 29.466 1.00 21.52 288 ALA A CA 1
ATOM 4130 C C . ALA A 1 288 ? -20.561 -22.730 29.114 1.00 22.16 288 ALA A C 1
ATOM 4131 O O . ALA A 1 288 ? -19.945 -23.068 28.098 1.00 22.13 288 ALA A O 1
ATOM 4138 N N . GLY A 1 289 ? -20.105 -21.786 29.940 1.00 20.25 289 GLY A N 1
ATOM 4139 C CA . GLY A 1 289 ? -18.850 -21.096 29.668 1.00 21.98 289 GLY A CA 1
ATOM 4140 C C . GLY A 1 289 ? -17.641 -22.013 29.663 1.00 22.32 289 GLY A C 1
ATOM 4141 O O . GLY A 1 289 ? -16.775 -21.904 28.791 1.00 22.39 289 GLY A O 1
ATOM 4145 N N . GLU A 1 290 ? -17.576 -22.949 30.615 1.00 21.90 290 GLU A N 1
ATOM 4146 C CA . GLU A 1 290 ? -16.523 -23.956 30.597 1.00 23.84 290 GLU A CA 1
ATOM 4147 C C . GLU A 1 290 ? -16.634 -24.866 29.378 1.00 27.21 290 GLU A C 1
ATOM 4148 O O . GLU A 1 290 ? -15.640 -25.470 28.948 1.00 31.77 290 GLU A O 1
ATOM 4160 N N . LEU A 1 291 ? -17.835 -25.012 28.833 1.00 28.30 291 LEU A N 1
ATOM 4161 C CA . LEU A 1 291 ? -18.060 -25.889 27.696 1.00 27.11 291 LEU A CA 1
ATOM 4162 C C . LEU A 1 291 ? -18.090 -25.133 26.386 1.00 26.53 291 LEU A C 1
ATOM 4163 O O . LEU A 1 291 ? -18.426 -25.722 25.355 1.00 27.30 291 LEU A O 1
ATOM 4179 N N . ASP A 1 292 ? -17.737 -23.845 26.409 1.00 27.47 292 ASP A N 1
ATOM 4180 C CA . ASP A 1 292 ? -17.636 -23.015 25.204 1.00 30.44 292 ASP A CA 1
ATOM 4181 C C . ASP A 1 292 ? -18.948 -23.029 24.407 1.00 27.00 292 ASP A C 1
ATOM 4182 O O . ASP A 1 292 ? -18.981 -23.336 23.205 1.00 26.34 292 ASP A O 1
ATOM 4191 N N . MET A 1 293 ? -20.036 -22.675 25.098 1.00 24.85 293 MET A N 1
ATOM 4192 C CA . MET A 1 293 ? -21.351 -22.639 24.482 1.00 25.50 293 MET A CA 1
ATOM 4193 C C . MET A 1 293 ? -22.093 -21.347 24.780 1.00 23.16 293 MET A C 1
ATOM 4194 O O . MET A 1 293 ? -21.960 -20.767 25.859 1.00 20.81 293 MET A O 1
ATOM 4208 N N . ILE A 1 294 ? -22.883 -20.919 23.792 1.00 22.83 294 ILE A N 1
ATOM 4209 C CA . ILE A 1 294 ? -23.765 -19.767 23.904 1.00 21.24 294 ILE A CA 1
ATOM 4210 C C . ILE A 1 294 ? -24.983 -20.178 24.709 1.00 22.42 294 ILE A C 1
ATOM 4211 O O . ILE A 1 294 ? -25.494 -21.294 24.554 1.00 23.87 294 ILE A O 1
ATOM 4227 N N . VAL A 1 295 ? -25.452 -19.291 25.579 1.00 22.85 295 VAL A N 1
ATOM 4228 C CA . VAL A 1 295 ? -26.734 -19.474 26.243 1.00 23.84 295 VAL A CA 1
ATOM 4229 C C . VAL A 1 295 ? -27.694 -18.352 25.818 1.00 24.81 295 VAL A C 1
ATOM 4230 O O . VAL A 1 295 ? -27.525 -17.182 26.198 1.00 21.89 295 VAL A O 1
ATOM 4243 N N . HIS A 1 296 ? -28.700 -18.717 25.015 1.00 25.73 296 HIS A N 1
ATOM 4244 C CA . HIS A 1 296 ? -29.767 -17.806 24.612 1.00 27.01 296 HIS A CA 1
ATOM 4245 C C . HIS A 1 296 ? -30.748 -17.710 25.776 1.00 27.15 296 HIS A C 1
ATOM 4246 O O . HIS A 1 296 ? -31.203 -18.740 26.285 1.00 25.31 296 HIS A O 1
ATOM 4261 N N . CYS A 1 297 ? -31.018 -16.495 26.252 1.00 24.17 297 CYS A N 1
ATOM 4262 C CA . CYS A 1 297 ? -31.857 -16.286 27.430 1.00 23.35 297 CYS A CA 1
ATOM 4263 C C . CYS A 1 297 ? -33.254 -15.789 27.052 1.00 24.08 297 CYS A C 1
ATOM 4264 O O . CYS A 1 297 ? -33.433 -14.658 26.591 1.00 24.48 297 CYS A O 1
ATOM 4272 N N . HIS A 1 298 ? -34.253 -16.611 27.261 1.00 22.53 298 HIS A N 1
ATOM 4273 C CA . HIS A 1 298 ? -35.676 -16.286 27.042 1.00 22.97 298 HIS A CA 1
ATOM 4274 C C . HIS A 1 298 ? -36.211 -15.741 28.358 1.00 24.92 298 HIS A C 1
ATOM 4275 O O . HIS A 1 298 ? -35.986 -16.342 29.338 1.00 22.47 298 HIS A O 1
ATOM 4289 N N . ARG A 1 299 ? -36.879 -14.613 28.298 1.00 23.83 299 ARG A N 1
ATOM 4290 C CA . ARG A 1 299 ? -37.415 -13.862 29.443 1.00 23.04 299 ARG A CA 1
ATOM 4291 C C . ARG A 1 299 ? -38.833 -14.294 29.817 1.00 23.15 299 ARG A C 1
ATOM 4292 O O . ARG A 1 299 ? -39.469 -13.534 30.476 1.00 23.29 299 ARG A O 1
ATOM 4313 N N . ALA A 1 300 ? -39.262 -15.492 29.469 1.00 21.73 300 ALA A N 1
ATOM 4314 C CA . ALA A 1 300 ? -40.564 -15.996 29.885 1.00 23.09 300 ALA A CA 1
ATOM 4315 C C . ALA A 1 300 ? -40.882 -15.618 31.324 1.00 24.88 300 ALA A C 1
ATOM 4316 O O . ALA A 1 300 ? -40.047 -15.779 32.224 1.00 25.25 300 ALA A O 1
ATOM 4323 N N . MET A 1 301 ? -42.112 -15.108 31.508 1.00 28.34 301 MET A N 1
ATOM 4324 C CA . MET A 1 301 ? -42.744 -14.747 32.772 1.00 30.29 301 MET A CA 1
ATOM 4325 C C . MET A 1 301 ? -42.561 -13.275 33.091 1.00 26.48 301 MET A C 1
ATOM 4326 O O . MET A 1 301 ? -43.296 -12.727 33.902 1.00 27.67 301 MET A O 1
ATOM 4340 N N . HIS A 1 302 ? -41.600 -12.624 32.458 1.00 24.27 302 HIS A N 1
ATOM 4341 C CA . HIS A 1 302 ? -41.246 -11.268 32.846 1.00 21.67 302 HIS A CA 1
ATOM 4342 C C . HIS A 1 302 ? -42.441 -10.333 32.863 1.00 21.54 302 HIS A C 1
ATOM 4343 O O . HIS A 1 302 ? -42.499 -9.421 33.696 1.00 20.94 302 HIS A O 1
ATOM 4357 N N . ALA A 1 303 ? -43.347 -10.463 31.887 1.00 21.47 303 ALA A N 1
ATOM 4358 C CA . ALA A 1 303 ? -44.437 -9.493 31.803 1.00 25.32 303 ALA A CA 1
ATOM 4359 C C . ALA A 1 303 ? -45.370 -9.588 33.002 1.00 23.46 303 ALA A C 1
ATOM 4360 O O . ALA A 1 303 ? -46.221 -8.711 33.199 1.00 22.21 303 ALA A O 1
ATOM 4367 N N . VAL A 1 304 ? -45.227 -10.636 33.804 1.00 19.11 304 VAL A N 1
ATOM 4368 C CA . VAL A 1 304 ? -45.940 -10.712 35.065 1.00 25.78 304 VAL A CA 1
ATOM 4369 C C . VAL A 1 304 ? -45.559 -9.551 35.971 1.00 27.00 304 VAL A C 1
ATOM 4370 O O . VAL A 1 304 ? -46.351 -9.148 36.829 1.00 26.37 304 VAL A O 1
ATOM 4383 N N . PHE A 1 305 ? -44.350 -8.992 35.816 1.00 27.28 305 PHE A N 1
ATOM 4384 C CA . PHE A 1 305 ? -43.979 -7.869 36.665 1.00 25.18 305 PHE A CA 1
ATOM 4385 C C . PHE A 1 305 ? -43.264 -6.718 35.980 1.00 24.17 305 PHE A C 1
ATOM 4386 O O . PHE A 1 305 ? -42.975 -5.731 36.670 1.00 21.86 305 PHE A O 1
ATOM 4403 N N . THR A 1 306 ? -42.987 -6.787 34.667 1.00 25.34 306 THR A N 1
ATOM 4404 C CA . THR A 1 306 ? -42.317 -5.694 33.961 1.00 28.89 306 THR A CA 1
ATOM 4405 C C . THR A 1 306 ? -43.273 -4.771 33.221 1.00 29.21 306 THR A C 1
ATOM 4406 O O . THR A 1 306 ? -42.865 -3.669 32.837 1.00 27.40 306 THR A O 1
ATOM 4417 N N . ARG A 1 307 ? -44.528 -5.164 33.043 1.00 30.33 307 ARG A N 1
ATOM 4418 C CA . ARG A 1 307 ? -45.386 -4.497 32.075 1.00 30.20 307 ARG A CA 1
ATOM 4419 C C . ARG A 1 307 ? -46.145 -3.303 32.645 1.00 30.87 307 ARG A C 1
ATOM 4420 O O . ARG A 1 307 ? -46.199 -2.250 31.995 1.00 31.62 307 ARG A O 1
ATOM 4441 N N . GLN A 1 308 ? -46.758 -3.443 33.829 1.00 30.42 308 GLN A N 1
ATOM 4442 C CA . GLN A 1 308 ? -47.570 -2.343 34.349 1.00 30.57 308 GLN A CA 1
ATOM 4443 C C . GLN A 1 308 ? -46.641 -1.219 34.808 1.00 26.22 308 GLN A C 1
ATOM 4444 O O . GLN A 1 308 ? -45.654 -1.458 35.507 1.00 25.15 308 GLN A O 1
ATOM 4458 N N . ALA A 1 309 ? -46.958 0.014 34.421 1.00 26.34 309 ALA A N 1
ATOM 4459 C CA . ALA A 1 309 ? -46.045 1.129 34.650 1.00 26.30 309 ALA A CA 1
ATOM 4460 C C . ALA A 1 309 ? -46.024 1.583 36.096 1.00 28.03 309 ALA A C 1
ATOM 4461 O O . ALA A 1 309 ? -45.061 2.211 36.521 1.00 33.00 309 ALA A O 1
ATOM 4468 N N . ASN A 1 310 ? -47.017 1.234 36.881 1.00 27.13 310 ASN A N 1
ATOM 4469 C CA . ASN A 1 310 ? -47.083 1.727 38.242 1.00 28.43 310 ASN A CA 1
ATOM 4470 C C . ASN A 1 310 ? -46.662 0.713 39.301 1.00 24.66 310 ASN A C 1
ATOM 4471 O O . ASN A 1 310 ? -46.489 1.104 40.458 1.00 25.40 310 ASN A O 1
ATOM 4482 N N . HIS A 1 311 ? -46.445 -0.551 38.936 1.00 22.18 311 HIS A N 1
ATOM 4483 C CA . HIS A 1 311 ? -46.053 -1.565 39.904 1.00 22.61 311 HIS A CA 1
ATOM 4484 C C . HIS A 1 311 ? -45.180 -2.616 39.232 1.00 27.21 311 HIS A C 1
ATOM 4485 O O . HIS A 1 311 ? -45.474 -3.082 38.129 1.00 28.07 311 HIS A O 1
ATOM 4499 N N . GLY A 1 312 ? -44.108 -2.992 39.908 1.00 27.02 312 GLY A N 1
ATOM 4500 C CA . GLY A 1 312 ? -43.217 -3.991 39.355 1.00 27.58 312 GLY A CA 1
ATOM 4501 C C . GLY A 1 312 ? -41.762 -3.559 39.195 1.00 27.29 312 GLY A C 1
ATOM 4502 O O . GLY A 1 312 ? -41.291 -2.590 39.813 1.00 25.46 312 GLY A O 1
ATOM 4506 N N . ILE A 1 313 ? -41.039 -4.311 38.355 1.00 27.33 313 ILE A N 1
ATOM 4507 C CA . ILE A 1 313 ? -39.617 -4.110 38.065 1.00 26.67 313 ILE A CA 1
ATOM 4508 C C . ILE A 1 313 ? -39.476 -3.814 36.575 1.00 23.07 313 ILE A C 1
ATOM 4509 O O . ILE A 1 313 ? -39.909 -4.611 35.736 1.00 21.51 313 ILE A O 1
ATOM 4525 N N . ALA A 1 314 ? -38.923 -2.655 36.238 1.00 18.79 314 ALA A N 1
ATOM 4526 C CA . ALA A 1 314 ? -38.765 -2.325 34.828 1.00 21.87 314 ALA A CA 1
ATOM 4527 C C . ALA A 1 314 ? -37.859 -3.354 34.154 1.00 21.55 314 ALA A C 1
ATOM 4528 O O . ALA A 1 314 ? -37.016 -3.973 34.799 1.00 21.84 314 ALA A O 1
ATOM 4535 N N . MET A 1 315 ? -38.057 -3.566 32.849 1.00 21.79 315 MET A N 1
ATOM 4536 C CA . MET A 1 315 ? -37.294 -4.590 32.134 1.00 21.52 315 MET A CA 1
ATOM 4537 C C . MET A 1 315 ? -35.811 -4.231 32.069 1.00 24.20 315 MET A C 1
ATOM 4538 O O . MET A 1 315 ? -34.936 -5.112 32.157 1.00 22.45 315 MET A O 1
ATOM 4552 N N . ARG A 1 316 ? -35.513 -2.927 31.980 1.00 21.99 316 ARG A N 1
ATOM 4553 C CA . ARG A 1 316 ? -34.123 -2.486 31.938 1.00 21.23 316 ARG A CA 1
ATOM 4554 C C . ARG A 1 316 ? -33.352 -2.997 33.136 1.00 21.65 316 ARG A C 1
ATOM 4555 O O . ARG A 1 316 ? -32.159 -3.301 33.022 1.00 18.73 316 ARG A O 1
ATOM 4576 N N . VAL A 1 317 ? -33.995 -3.052 34.304 1.00 22.46 317 VAL A N 1
ATOM 4577 C CA . VAL A 1 317 ? -33.319 -3.588 35.476 1.00 22.42 317 VAL A CA 1
ATOM 4578 C C . VAL A 1 317 ? -33.021 -5.070 35.277 1.00 21.65 317 VAL A C 1
ATOM 4579 O O . VAL A 1 317 ? -31.924 -5.528 35.581 1.00 19.75 317 VAL A O 1
ATOM 4592 N N . VAL A 1 318 ? -33.997 -5.847 34.793 1.00 21.61 318 VAL A N 1
ATOM 4593 C CA . VAL A 1 318 ? -33.752 -7.254 34.478 1.00 21.62 318 VAL A CA 1
ATOM 4594 C C . VAL A 1 318 ? -32.596 -7.389 33.486 1.00 21.32 318 VAL A C 1
ATOM 4595 O O . VAL A 1 318 ? -31.747 -8.284 33.610 1.00 17.27 318 VAL A O 1
ATOM 4608 N N . ALA A 1 319 ? -32.545 -6.496 32.495 1.00 22.42 319 ALA A N 1
ATOM 4609 C CA . ALA A 1 319 ? -31.480 -6.538 31.500 1.00 23.90 319 ALA A CA 1
ATOM 4610 C C . ALA A 1 319 ? -30.103 -6.381 32.146 1.00 26.85 319 ALA A C 1
ATOM 4611 O O . ALA A 1 319 ? -29.163 -7.104 31.798 1.00 23.32 319 ALA A O 1
ATOM 4618 N N . LYS A 1 320 ? -29.954 -5.429 33.067 1.00 28.08 320 LYS A N 1
ATOM 4619 C CA . LYS A 1 320 ? -28.687 -5.277 33.769 1.00 24.90 320 LYS A CA 1
ATOM 4620 C C . LYS A 1 320 ? -28.324 -6.566 34.490 1.00 24.33 320 LYS A C 1
ATOM 4621 O O . LYS A 1 320 ? -27.211 -7.084 34.345 1.00 24.36 320 LYS A O 1
ATOM 4640 N N . TRP A 1 321 ? -29.271 -7.108 35.260 1.00 22.63 321 TRP A N 1
ATOM 4641 C CA . TRP A 1 321 ? -28.995 -8.309 36.050 1.00 22.01 321 TRP A CA 1
ATOM 4642 C C . TRP A 1 321 ? -28.636 -9.495 35.163 1.00 22.53 321 TRP A C 1
ATOM 4643 O O . TRP A 1 321 ? -27.777 -10.314 35.518 1.00 21.69 321 TRP A O 1
ATOM 4664 N N . LEU A 1 322 ? -29.279 -9.598 34.001 1.00 24.29 322 LEU A N 1
ATOM 4665 C CA . LEU A 1 322 ? -28.997 -10.700 33.088 1.00 26.92 322 LEU A CA 1
ATOM 4666 C C . LEU A 1 322 ? -27.592 -10.584 32.501 1.00 21.67 322 LEU A C 1
ATOM 4667 O O . LEU A 1 322 ? -26.845 -11.564 32.456 1.00 16.39 322 LEU A O 1
ATOM 4683 N N . ARG A 1 323 ? -27.210 -9.390 32.057 1.00 22.97 323 ARG A N 1
ATOM 4684 C CA . ARG A 1 323 ? -25.886 -9.203 31.475 1.00 20.89 323 ARG A CA 1
ATOM 4685 C C . ARG A 1 323 ? -24.789 -9.511 32.490 1.00 25.03 323 ARG A C 1
ATOM 4686 O O . ARG A 1 323 ? -23.811 -10.213 32.182 1.00 25.50 323 ARG A O 1
ATOM 4707 N N . LEU A 1 324 ? -24.949 -9.027 33.725 1.00 23.51 324 LEU A N 1
ATOM 4708 C CA . LEU A 1 324 ? -23.913 -9.279 34.726 1.00 23.30 324 LEU A CA 1
ATOM 4709 C C . LEU A 1 324 ? -23.798 -10.767 35.043 1.00 22.60 324 LEU A C 1
ATOM 4710 O O . LEU A 1 324 ? -22.691 -11.327 35.128 1.00 21.86 324 LEU A O 1
ATOM 4726 N N . THR A 1 325 ? -24.948 -11.423 35.210 1.00 20.62 325 THR A N 1
ATOM 4727 C CA . THR A 1 325 ? -24.956 -12.841 35.529 1.00 23.07 325 THR A CA 1
ATOM 4728 C C . THR A 1 325 ? -24.357 -13.643 34.394 1.00 21.73 325 THR A C 1
ATOM 4729 O O . THR A 1 325 ? -23.674 -14.635 34.641 1.00 23.76 325 THR A O 1
ATOM 4740 N N . GLY A 1 326 ? -24.645 -13.269 33.149 1.00 24.28 326 GLY A N 1
ATOM 4741 C CA . GLY A 1 326 ? -23.872 -13.747 32.012 1.00 26.20 326 GLY A CA 1
ATOM 4742 C C . GLY A 1 326 ? -24.631 -14.337 30.833 1.00 28.44 326 GLY A C 1
ATOM 4743 O O . GLY A 1 326 ? -24.097 -15.200 30.125 1.00 29.21 326 GLY A O 1
ATOM 4747 N N . GLY A 1 327 ? -25.858 -13.876 30.599 1.00 26.74 327 GLY A N 1
ATOM 4748 C CA . GLY A 1 327 ? -26.588 -14.305 29.424 1.00 25.08 327 GLY A CA 1
ATOM 4749 C C . GLY A 1 327 ? -25.965 -13.761 28.147 1.00 23.90 327 GLY A C 1
ATOM 4750 O O . GLY A 1 327 ? -25.635 -12.576 28.038 1.00 21.61 327 GLY A O 1
ATOM 4754 N N . ASP A 1 328 ? -25.893 -14.619 27.132 1.00 24.55 328 ASP A N 1
ATOM 4755 C CA . ASP A 1 328 ? -25.288 -14.205 25.871 1.00 25.88 328 ASP A CA 1
ATOM 4756 C C . ASP A 1 328 ? -26.277 -13.496 24.960 1.00 27.24 328 ASP A C 1
ATOM 4757 O O . ASP A 1 328 ? -25.865 -12.640 24.163 1.00 27.55 328 ASP A O 1
ATOM 4766 N N . HIS A 1 329 ? -27.562 -13.876 25.020 1.00 26.66 329 HIS A N 1
ATOM 4767 C CA . HIS A 1 329 ? -28.635 -13.221 24.276 1.00 28.46 329 HIS A CA 1
ATOM 4768 C C . HIS A 1 329 ? -29.744 -12.893 25.264 1.00 28.52 329 HIS A C 1
ATOM 4769 O O . HIS A 1 329 ? -29.863 -13.533 26.310 1.00 25.45 329 HIS A O 1
ATOM 4783 N N . LEU A 1 330 ? -30.569 -11.897 24.931 1.00 25.24 330 LEU A N 1
ATOM 4784 C CA . LEU A 1 330 ? -31.720 -11.559 25.765 1.00 27.25 330 LEU A CA 1
ATOM 4785 C C . LEU A 1 330 ? -32.817 -10.954 24.899 1.00 24.16 330 LEU A C 1
ATOM 4786 O O . LEU A 1 330 ? -32.582 -9.993 24.168 1.00 24.05 330 LEU A O 1
ATOM 4802 N N . HIS A 1 331 ? -34.010 -11.529 24.983 1.00 24.70 331 HIS A N 1
ATOM 4803 C CA . HIS A 1 331 ? -35.188 -10.963 24.332 1.00 20.90 331 HIS A CA 1
ATOM 4804 C C . HIS A 1 331 ? -35.495 -9.587 24.903 1.00 21.02 331 HIS A C 1
ATOM 4805 O O . HIS A 1 331 ? -35.597 -9.414 26.119 1.00 21.10 331 HIS A O 1
ATOM 4819 N N . THR A 1 332 ? -35.665 -8.613 24.025 1.00 23.34 332 THR A N 1
ATOM 4820 C CA . THR A 1 332 ? -35.880 -7.237 24.432 1.00 24.96 332 THR A CA 1
ATOM 4821 C C . THR A 1 332 ? -37.082 -6.578 23.772 1.00 28.24 332 THR A C 1
ATOM 4822 O O . THR A 1 332 ? -37.323 -5.386 24.015 1.00 30.08 332 THR A O 1
ATOM 4833 N N . GLY A 1 333 ? -37.815 -7.297 22.932 1.00 27.68 333 GLY A N 1
ATOM 4834 C CA . GLY A 1 333 ? -39.063 -6.823 22.371 1.00 27.46 333 GLY A CA 1
ATOM 4835 C C . GLY A 1 333 ? -38.930 -6.471 20.902 1.00 27.28 333 GLY A C 1
ATOM 4836 O O . GLY A 1 333 ? -37.840 -6.360 20.346 1.00 28.58 333 GLY A O 1
ATOM 4840 N N . THR A 1 334 ? -40.085 -6.305 20.277 1.00 26.35 334 THR A N 1
ATOM 4841 C CA . THR A 1 334 ? -40.156 -5.873 18.894 1.00 25.86 334 THR A CA 1
ATOM 4842 C C . THR A 1 334 ? -40.631 -4.452 18.734 1.00 25.96 334 THR A C 1
ATOM 4843 O O . THR A 1 334 ? -40.291 -3.820 17.731 1.00 29.27 334 THR A O 1
ATOM 4854 N N . VAL A 1 335 ? -41.430 -3.968 19.686 1.00 25.07 335 VAL A N 1
ATOM 4855 C CA . VAL A 1 335 ? -42.160 -2.705 19.598 1.00 28.33 335 VAL A CA 1
ATOM 4856 C C . VAL A 1 335 ? -43.336 -2.797 18.628 1.00 27.22 335 VAL A C 1
ATOM 4857 O O . VAL A 1 335 ? -44.444 -2.338 18.936 1.00 28.33 335 VAL A O 1
ATOM 4870 N N . VAL A 1 336 ? -43.107 -3.379 17.449 1.00 26.36 336 VAL A N 1
ATOM 4871 C CA . VAL A 1 336 ? -44.087 -3.358 16.368 1.00 27.17 336 VAL A CA 1
ATOM 4872 C C . VAL A 1 336 ? -44.822 -4.676 16.229 1.00 27.77 336 VAL A C 1
ATOM 4873 O O . VAL A 1 336 ? -45.741 -4.786 15.397 1.00 27.67 336 VAL A O 1
ATOM 4886 N N . GLY A 1 337 ? -44.445 -5.683 17.012 1.00 24.08 337 GLY A N 1
ATOM 4887 C CA . GLY A 1 337 ? -45.045 -6.996 16.939 1.00 26.08 337 GLY A CA 1
ATOM 4888 C C . GLY A 1 337 ? -46.208 -7.175 17.896 1.00 27.94 337 GLY A C 1
ATOM 4889 O O . GLY A 1 337 ? -46.825 -6.217 18.365 1.00 27.39 337 GLY A O 1
ATOM 4893 N N . LYS A 1 338 ? -46.501 -8.437 18.199 1.00 28.85 338 LYS A N 1
ATOM 4894 C CA . LYS A 1 338 ? -47.699 -8.774 18.965 1.00 30.19 338 LYS A CA 1
ATOM 4895 C C . LYS A 1 338 ? -47.566 -8.513 20.466 1.00 32.44 338 LYS A C 1
ATOM 4896 O O . LYS A 1 338 ? -48.583 -8.514 21.170 1.00 32.88 338 LYS A O 1
ATOM 4915 N N . LEU A 1 339 ? -46.361 -8.278 20.973 1.00 32.40 339 LEU A N 1
ATOM 4916 C CA . LEU A 1 339 ? -46.123 -8.137 22.401 1.00 31.71 339 LEU A CA 1
ATOM 4917 C C . LEU A 1 339 ? -45.789 -6.693 22.732 1.00 31.56 339 LEU A C 1
ATOM 4918 O O . LEU A 1 339 ? -45.111 -6.014 21.957 1.00 30.82 339 LEU A O 1
ATOM 4934 N N . GLU A 1 340 ? -46.312 -6.220 23.863 1.00 33.56 340 GLU A N 1
ATOM 4935 C CA . GLU A 1 340 ? -46.222 -4.808 24.213 1.00 34.23 340 GLU A CA 1
ATOM 4936 C C . GLU A 1 340 ? -44.774 -4.408 24.465 1.00 31.04 340 GLU A C 1
ATOM 4937 O O . GLU A 1 340 ? -43.991 -5.163 25.039 1.00 30.65 340 GLU A O 1
ATOM 4949 N N . GLY A 1 341 ? -44.439 -3.185 24.080 1.00 32.85 341 GLY A N 1
ATOM 4950 C CA . GLY A 1 341 ? -43.098 -2.649 24.230 1.00 35.86 341 GLY A CA 1
ATOM 4951 C C . GLY A 1 341 ? -42.991 -1.268 23.606 1.00 37.79 341 GLY A C 1
ATOM 4952 O O . GLY A 1 341 ? -43.418 -1.068 22.470 1.00 39.11 341 GLY A O 1
ATOM 4956 N N . SER A 1 342 ? -42.459 -0.300 24.334 1.00 38.07 342 SER A N 1
ATOM 4957 C CA . SER A 1 342 ? -42.321 1.062 23.847 1.00 37.59 342 SER A CA 1
ATOM 4958 C C . SER A 1 342 ? -41.002 1.241 23.092 1.00 32.76 342 SER A C 1
ATOM 4959 O O . SER A 1 342 ? -40.008 0.561 23.355 1.00 30.07 342 SER A O 1
ATOM 4967 N N . TRP A 1 343 ? -41.001 2.184 22.150 1.00 35.03 343 TRP A N 1
ATOM 4968 C CA . TRP A 1 343 ? -39.833 2.398 21.290 1.00 38.01 343 TRP A CA 1
ATOM 4969 C C . TRP A 1 343 ? -38.625 2.883 22.093 1.00 36.85 343 TRP A C 1
ATOM 4970 O O . TRP A 1 343 ? -37.586 2.209 22.165 1.00 36.53 343 TRP A O 1
ATOM 4991 N N . ASN A 1 344 ? -38.745 4.064 22.702 1.00 33.82 344 ASN A N 1
ATOM 4992 C CA . ASN A 1 344 ? -37.626 4.615 23.457 1.00 32.98 344 ASN A CA 1
ATOM 4993 C C . ASN A 1 344 ? -37.230 3.722 24.627 1.00 29.58 344 ASN A C 1
ATOM 4994 O O . ASN A 1 344 ? -36.046 3.610 24.955 1.00 30.99 344 ASN A O 1
ATOM 5005 N N . ASP A 1 345 ? -38.203 3.128 25.312 1.00 28.17 345 ASP A N 1
ATOM 5006 C CA . ASP A 1 345 ? -37.880 2.200 26.390 1.00 28.75 345 ASP A CA 1
ATOM 5007 C C . ASP A 1 345 ? -36.996 1.073 25.880 1.00 26.44 345 ASP A C 1
ATOM 5008 O O . ASP A 1 345 ? -36.032 0.672 26.544 1.00 25.93 345 ASP A O 1
ATOM 5017 N N . THR A 1 346 ? -37.282 0.587 24.668 1.00 28.98 346 THR A N 1
ATOM 5018 C CA . THR A 1 346 ? -36.496 -0.498 24.095 1.00 30.54 346 THR A CA 1
ATOM 5019 C C . THR A 1 346 ? -35.094 -0.037 23.720 1.00 30.30 346 THR A C 1
ATOM 5020 O O . THR A 1 346 ? -34.132 -0.813 23.802 1.00 28.09 346 THR A O 1
ATOM 5031 N N . LEU A 1 347 ? -34.943 1.220 23.336 1.00 30.33 347 LEU A N 1
ATOM 5032 C CA . LEU A 1 347 ? -33.617 1.684 22.975 1.00 29.91 347 LEU A CA 1
ATOM 5033 C C . LEU A 1 347 ? -32.709 1.671 24.190 1.00 28.97 347 LEU A C 1
ATOM 5034 O O . LEU A 1 347 ? -31.533 1.297 24.078 1.00 29.46 347 LEU A O 1
ATOM 5050 N N . GLY A 1 348 ? -33.254 2.036 25.364 1.00 26.30 348 GLY A N 1
ATOM 5051 C CA . GLY A 1 348 ? -32.451 2.075 26.579 1.00 22.07 348 GLY A CA 1
ATOM 5052 C C . GLY A 1 348 ? -32.014 0.696 27.026 1.00 21.58 348 GLY A C 1
ATOM 5053 O O . GLY A 1 348 ? -30.908 0.525 27.538 1.00 23.01 348 GLY A O 1
ATOM 5057 N N . ILE A 1 349 ? -32.891 -0.293 26.871 1.00 22.82 349 ILE A N 1
ATOM 5058 C CA . ILE A 1 349 ? -32.554 -1.679 27.177 1.00 24.48 349 ILE A CA 1
ATOM 5059 C C . ILE A 1 349 ? -31.474 -2.176 26.217 1.00 28.03 349 ILE A C 1
ATOM 5060 O O . ILE A 1 349 ? -30.544 -2.891 26.607 1.00 26.37 349 ILE A O 1
ATOM 5076 N N . ILE A 1 350 ? -31.576 -1.787 24.947 1.00 28.79 350 ILE A N 1
ATOM 5077 C CA . ILE A 1 350 ? -30.584 -2.191 23.960 1.00 28.16 350 ILE A CA 1
ATOM 5078 C C . ILE A 1 350 ? -29.206 -1.708 24.384 1.00 27.90 350 ILE A C 1
ATOM 5079 O O . ILE A 1 350 ? -28.227 -2.462 24.365 1.00 24.70 350 ILE A O 1
ATOM 5095 N N . ASP A 1 351 ? -29.103 -0.431 24.747 1.00 30.07 351 ASP A N 1
ATOM 5096 C CA . ASP A 1 351 ? -27.808 0.125 25.122 1.00 30.84 351 ASP A CA 1
ATOM 5097 C C . ASP A 1 351 ? -27.273 -0.544 26.382 1.00 28.03 351 ASP A C 1
ATOM 5098 O O . ASP A 1 351 ? -26.072 -0.823 26.487 1.00 24.10 351 ASP A O 1
ATOM 5107 N N . ILE A 1 352 ? -28.165 -0.865 27.319 1.00 26.35 352 ILE A N 1
ATOM 5108 C CA . ILE A 1 352 ? -27.747 -1.530 28.551 1.00 26.57 352 ILE A CA 1
ATOM 5109 C C . ILE A 1 352 ? -27.061 -2.854 28.234 1.00 24.40 352 ILE A C 1
ATOM 5110 O O . ILE A 1 352 ? -26.152 -3.291 28.944 1.00 24.67 352 ILE A O 1
ATOM 5126 N N . LEU A 1 353 ? -27.516 -3.541 27.206 1.00 24.69 353 LEU A N 1
ATOM 5127 C CA . LEU A 1 353 ? -26.933 -4.837 26.907 1.00 27.60 353 LEU A CA 1
ATOM 5128 C C . LEU A 1 353 ? -25.688 -4.773 26.027 1.00 27.54 353 LEU A C 1
ATOM 5129 O O . LEU A 1 353 ? -24.861 -5.691 26.072 1.00 25.37 353 LEU A O 1
ATOM 5145 N N . ARG A 1 354 ? -25.506 -3.706 25.258 1.00 28.56 354 ARG A N 1
ATOM 5146 C CA . ARG A 1 354 ? -24.451 -3.687 24.259 1.00 32.52 354 ARG A CA 1
ATOM 5147 C C . ARG A 1 354 ? -23.290 -2.782 24.610 1.00 31.16 354 ARG A C 1
ATOM 5148 O O . ARG A 1 354 ? -22.176 -3.073 24.211 1.00 34.22 354 ARG A O 1
ATOM 5169 N N . GLU A 1 355 ? -23.501 -1.721 25.365 1.00 28.90 355 GLU A N 1
ATOM 5170 C CA . GLU A 1 355 ? -22.492 -0.690 25.554 1.00 28.43 355 GLU A CA 1
ATOM 5171 C C . GLU A 1 355 ? -21.719 -0.862 26.861 1.00 25.27 355 GLU A C 1
ATOM 5172 O O . GLU A 1 355 ? -22.160 -1.511 27.805 1.00 24.23 355 GLU A O 1
ATOM 5184 N N . ARG A 1 356 ? -20.537 -0.257 26.884 1.00 26.66 356 ARG A N 1
ATOM 5185 C CA . ARG A 1 356 ? -19.657 -0.298 28.042 1.00 29.44 356 ARG A CA 1
ATOM 5186 C C . ARG A 1 356 ? -20.134 0.675 29.097 1.00 27.97 356 ARG A C 1
ATOM 5187 O O . ARG A 1 356 ? -20.128 0.352 30.279 1.00 30.26 356 ARG A O 1
ATOM 5208 N N . TYR A 1 357 ? -20.477 1.890 28.692 1.00 31.70 357 TYR A N 1
ATOM 5209 C CA . TYR A 1 357 ? -20.940 2.936 29.590 1.00 36.94 357 TYR A CA 1
ATOM 5210 C C . TYR A 1 357 ? -22.215 3.518 29.003 1.00 38.46 357 TYR A C 1
ATOM 5211 O O . TYR A 1 357 ? -22.241 3.914 27.833 1.00 40.08 357 TYR A O 1
ATOM 5229 N N . VAL A 1 358 ? -23.278 3.542 29.799 1.00 38.29 358 VAL A N 1
ATOM 5230 C CA . VAL A 1 358 ? -24.566 4.079 29.384 1.00 36.86 358 VAL A CA 1
ATOM 5231 C C . VAL A 1 358 ? -24.826 5.349 30.169 1.00 34.23 358 VAL A C 1
ATOM 5232 O O . VAL A 1 358 ? -24.621 5.369 31.384 1.00 33.57 358 VAL A O 1
ATOM 5245 N N . LYS A 1 359 ? -25.225 6.418 29.470 1.00 33.70 359 LYS A N 1
ATOM 5246 C CA . LYS A 1 359 ? -25.473 7.715 30.090 1.00 35.14 359 LYS A CA 1
ATOM 5247 C C . LYS A 1 359 ? -26.942 7.835 30.485 1.00 34.41 359 LYS A C 1
ATOM 5248 O O . LYS A 1 359 ? -27.832 7.361 29.773 1.00 34.41 359 LYS A O 1
ATOM 5267 N N . ALA A 1 360 ? -27.196 8.465 31.627 1.00 32.33 360 ALA A N 1
ATOM 5268 C CA . ALA A 1 360 ? -28.570 8.736 32.020 1.00 31.54 360 ALA A CA 1
ATOM 5269 C C . ALA A 1 360 ? -29.292 9.491 30.909 1.00 31.27 360 ALA A C 1
ATOM 5270 O O . ALA A 1 360 ? -28.766 10.438 30.318 1.00 32.53 360 ALA A O 1
ATOM 5277 N N . ASN A 1 361 ? -30.520 9.060 30.633 1.00 32.30 361 ASN A N 1
ATOM 5278 C CA . ASN A 1 361 ? -31.373 9.701 29.639 1.00 33.24 361 ASN A CA 1
ATOM 5279 C C . ASN A 1 361 ? -32.809 9.262 29.941 1.00 33.25 361 ASN A C 1
ATOM 5280 O O . ASN A 1 361 ? -33.193 8.141 29.600 1.00 32.29 361 ASN A O 1
ATOM 5291 N N . LEU A 1 362 ? -33.586 10.137 30.596 1.00 35.06 362 LEU A N 1
ATOM 5292 C CA . LEU A 1 362 ? -34.945 9.765 30.972 1.00 35.85 362 LEU A CA 1
ATOM 5293 C C . LEU A 1 362 ? -35.840 9.551 29.758 1.00 35.17 362 LEU A C 1
ATOM 5294 O O . LEU A 1 362 ? -36.823 8.819 29.861 1.00 34.91 362 LEU A O 1
ATOM 5310 N N . GLU A 1 363 ? -35.521 10.148 28.604 1.00 36.22 363 GLU A N 1
ATOM 5311 C CA . GLU A 1 363 ? -36.250 9.833 27.376 1.00 35.58 363 GLU A CA 1
ATOM 5312 C C . GLU A 1 363 ? -36.119 8.362 26.982 1.00 34.25 363 GLU A C 1
ATOM 5313 O O . GLU A 1 363 ? -36.968 7.848 26.247 1.00 34.00 363 GLU A O 1
ATOM 5325 N N . HIS A 1 364 ? -35.074 7.670 27.435 1.00 31.60 364 HIS A N 1
ATOM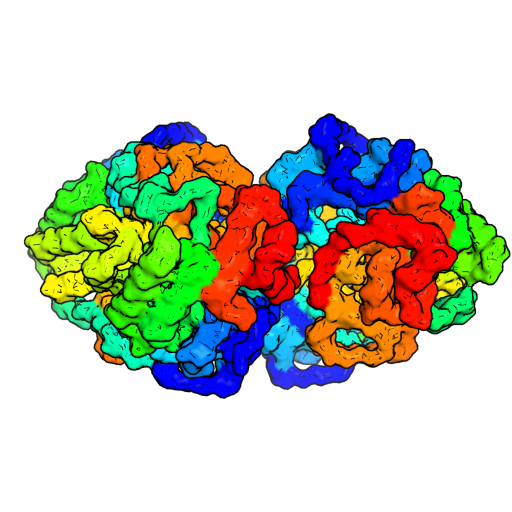 5326 C CA . HIS A 1 364 ? -34.942 6.232 27.216 1.00 31.64 364 HIS A CA 1
ATOM 5327 C C . HIS A 1 364 ? -35.173 5.451 28.498 1.00 30.99 364 HIS A C 1
ATOM 5328 O O . HIS A 1 364 ? -34.889 4.251 28.542 1.00 29.41 364 HIS A O 1
ATOM 5342 N N . GLY A 1 365 ? -35.642 6.111 29.554 1.00 31.65 365 GLY A N 1
ATOM 5343 C CA . GLY A 1 365 ? -35.932 5.423 30.793 1.00 30.60 365 GLY A CA 1
ATOM 5344 C C . GLY A 1 365 ? -34.721 5.124 31.634 1.00 29.96 365 GLY A C 1
ATOM 5345 O O . GLY A 1 365 ? -34.815 4.292 32.544 1.00 28.92 365 GLY A O 1
ATOM 5349 N N . LEU A 1 366 ? -33.585 5.787 31.359 1.00 32.58 366 LEU A N 1
ATOM 5350 C CA . LEU A 1 366 ? -32.332 5.565 32.081 1.00 33.09 366 LEU A CA 1
ATOM 5351 C C . LEU A 1 366 ? -32.146 6.688 33.095 1.00 31.92 366 LEU A C 1
ATOM 5352 O O . LEU A 1 366 ? -31.917 7.843 32.716 1.00 31.50 366 LEU A O 1
ATOM 5368 N N . TYR A 1 367 ? -32.278 6.347 34.382 1.00 29.36 367 TYR A N 1
ATOM 5369 C CA . TYR A 1 367 ? -32.206 7.330 35.451 1.00 30.60 367 TYR A CA 1
ATOM 5370 C C . TYR A 1 367 ? -30.789 7.549 35.941 1.00 31.67 367 TYR A C 1
ATOM 5371 O O . TYR A 1 367 ? -30.524 8.590 36.550 1.00 34.29 367 TYR A O 1
ATOM 5389 N N . PHE A 1 368 ? -29.881 6.607 35.668 1.00 28.14 368 PHE A N 1
ATOM 5390 C CA . PHE A 1 368 ? -28.502 6.645 36.134 1.00 27.07 368 PHE A CA 1
ATOM 5391 C C . PHE A 1 368 ? -27.535 6.324 35.002 1.00 23.65 368 PHE A C 1
ATOM 5392 O O . PHE A 1 368 ? -27.884 5.594 34.069 1.00 24.47 368 PHE A O 1
ATOM 5409 N N . ASP A 1 369 ? -26.308 6.856 35.112 1.00 19.75 369 ASP A N 1
ATOM 5410 C CA . ASP A 1 369 ? -25.182 6.338 34.338 1.00 25.13 369 ASP A CA 1
ATOM 5411 C C . ASP A 1 369 ? -24.816 4.957 34.853 1.00 26.78 369 ASP A C 1
ATOM 5412 O O . ASP A 1 369 ? -24.850 4.715 36.060 1.00 29.04 369 ASP A O 1
ATOM 5421 N N . GLN A 1 370 ? -24.466 4.046 33.940 1.00 27.36 370 GLN A N 1
ATOM 5422 C CA . GLN A 1 370 ? -24.151 2.664 34.302 1.00 28.46 370 GLN A CA 1
ATOM 5423 C C . GLN A 1 370 ? -22.873 2.228 33.603 1.00 29.65 370 GLN A C 1
ATOM 5424 O O . GLN A 1 370 ? -22.795 2.248 32.375 1.00 30.57 370 GLN A O 1
ATOM 5438 N N . ASP A 1 371 ? -21.890 1.816 34.392 1.00 29.90 371 ASP A N 1
ATOM 5439 C CA . ASP A 1 371 ? -20.622 1.294 33.909 1.00 28.22 371 ASP A CA 1
ATOM 5440 C C . ASP A 1 371 ? -20.723 -0.217 33.950 1.00 27.19 371 ASP A C 1
ATOM 5441 O O . ASP A 1 371 ? -21.147 -0.791 34.967 1.00 28.06 371 ASP A O 1
ATOM 5450 N N . PHE A 1 372 ? -20.347 -0.858 32.848 1.00 23.49 372 PHE A N 1
ATOM 5451 C CA . PHE A 1 372 ? -20.318 -2.305 32.820 1.00 25.68 372 PHE A CA 1
ATOM 5452 C C . PHE A 1 372 ? -18.926 -2.898 32.922 1.00 25.78 372 PHE A C 1
ATOM 5453 O O . PHE A 1 372 ? -18.787 -4.125 32.852 1.00 24.70 372 PHE A O 1
ATOM 5470 N N . GLY A 1 373 ? -17.905 -2.063 33.091 1.00 31.08 373 GLY A N 1
ATOM 5471 C CA . GLY A 1 373 ? -16.581 -2.494 33.512 1.00 33.29 373 GLY A CA 1
ATOM 5472 C C . GLY A 1 373 ? -15.871 -3.475 32.616 1.00 32.23 373 GLY A C 1
ATOM 5473 O O . GLY A 1 373 ? -15.074 -4.289 33.100 1.00 34.45 373 GLY A O 1
ATOM 5477 N N . GLY A 1 374 ? -16.108 -3.398 31.322 1.00 29.67 374 GLY A N 1
ATOM 5478 C CA . GLY A 1 374 ? -15.449 -4.275 30.394 1.00 28.57 374 GLY A CA 1
ATOM 5479 C C . GLY A 1 374 ? -16.073 -5.641 30.232 1.00 27.63 374 GLY A C 1
ATOM 5480 O O . GLY A 1 374 ? -15.548 -6.452 29.459 1.00 32.10 374 GLY A O 1
ATOM 5484 N N . LEU A 1 375 ? -17.175 -5.921 30.911 1.00 24.32 375 LEU A N 1
ATOM 5485 C CA . LEU A 1 375 ? -17.859 -7.181 30.702 1.00 24.63 375 LEU A CA 1
ATOM 5486 C C . LEU A 1 375 ? -18.378 -7.270 29.271 1.00 25.32 375 LEU A C 1
ATOM 5487 O O . LEU A 1 375 ? -18.717 -6.260 28.643 1.00 26.25 375 LEU A O 1
ATOM 5503 N N . LYS A 1 376 ? -18.460 -8.496 28.756 1.00 23.44 376 LYS A N 1
ATOM 5504 C CA . LYS A 1 376 ? -18.919 -8.681 27.383 1.00 26.22 376 LYS A CA 1
ATOM 5505 C C . LYS A 1 376 ? -20.369 -8.205 27.183 1.00 26.13 376 LYS A C 1
ATOM 5506 O O . LYS A 1 376 ? -21.165 -8.065 28.125 1.00 25.07 376 LYS A O 1
ATOM 5525 N N . ALA A 1 377 ? -20.700 -7.961 25.916 1.00 24.00 377 ALA A N 1
ATOM 5526 C CA . ALA A 1 377 ? -22.015 -7.501 25.506 1.00 24.72 377 ALA A CA 1
ATOM 5527 C C . ALA A 1 377 ? -22.927 -8.698 25.254 1.00 27.61 377 ALA A C 1
ATOM 5528 O O . ALA A 1 377 ? -22.471 -9.792 24.926 1.00 28.22 377 ALA A O 1
ATOM 5535 N N . SER A 1 378 ? -24.225 -8.479 25.443 1.00 27.05 378 SER A N 1
ATOM 5536 C CA . SER A 1 378 ? -25.227 -9.499 25.130 1.00 29.91 378 SER A CA 1
ATOM 5537 C C . SER A 1 378 ? -25.983 -9.088 23.865 1.00 25.24 378 SER A C 1
ATOM 5538 O O . SER A 1 378 ? -26.143 -7.908 23.600 1.00 25.57 378 SER A O 1
ATOM 5546 N N . TRP A 1 379 ? -26.352 -10.065 23.060 1.00 25.93 379 TRP A N 1
ATOM 5547 C CA . TRP A 1 379 ? -27.206 -9.813 21.896 1.00 26.43 379 TRP A CA 1
ATOM 5548 C C . TRP A 1 379 ? -28.632 -9.437 22.288 1.00 28.00 379 TRP A C 1
ATOM 5549 O O . TRP A 1 379 ? -29.337 -10.256 22.899 1.00 27.57 379 TRP A O 1
ATOM 5570 N N . PRO A 1 380 ? -29.111 -8.248 21.934 1.00 28.64 380 PRO A N 1
ATOM 5571 C CA . PRO A 1 380 ? -30.566 -8.010 21.959 1.00 24.80 380 PRO A CA 1
ATOM 5572 C C . PRO A 1 380 ? -31.271 -8.946 20.988 1.00 26.02 380 PRO A C 1
ATOM 5573 O O . PRO A 1 380 ? -30.744 -9.268 19.920 1.00 27.80 380 PRO A O 1
ATOM 5584 N N . VAL A 1 381 ? -32.479 -9.377 21.349 1.00 24.46 381 VAL A N 1
ATOM 5585 C CA . VAL A 1 381 ? -33.251 -10.278 20.501 1.00 22.64 381 VAL A CA 1
ATOM 5586 C C . VAL A 1 381 ? -34.666 -9.733 20.332 1.00 24.49 381 VAL A C 1
ATOM 5587 O O . VAL A 1 381 ? -35.389 -9.514 21.321 1.00 21.96 381 VAL A O 1
ATOM 5600 N N . ALA A 1 382 ? -35.054 -9.528 19.072 1.00 23.29 382 ALA A N 1
ATOM 5601 C CA . ALA A 1 382 ? -36.380 -9.044 18.720 1.00 25.46 382 ALA A CA 1
ATOM 5602 C C . ALA A 1 382 ? -37.205 -10.217 18.211 1.00 26.79 382 ALA A C 1
ATOM 5603 O O . ALA A 1 382 ? -36.763 -10.949 17.313 1.00 26.40 382 ALA A O 1
ATOM 5610 N N . SER A 1 383 ? -38.393 -10.409 18.797 1.00 26.16 383 SER A N 1
ATOM 5611 C CA . SER A 1 383 ? -39.152 -11.620 18.508 1.00 28.22 383 SER A CA 1
ATOM 5612 C C . SER A 1 383 ? -40.607 -11.460 18.903 1.00 25.58 383 SER A C 1
ATOM 5613 O O . SER A 1 383 ? -40.900 -10.902 19.960 1.00 24.29 383 SER A O 1
ATOM 5621 N N . GLY A 1 384 ? -41.506 -11.981 18.068 1.00 26.23 384 GLY A N 1
ATOM 5622 C CA . GLY A 1 384 ? -42.899 -12.102 18.449 1.00 25.30 384 GLY A CA 1
ATOM 5623 C C . GLY A 1 384 ? -43.848 -11.354 17.551 1.00 29.08 384 GLY A C 1
ATOM 5624 O O . GLY A 1 384 ? -43.984 -10.129 17.670 1.00 26.89 384 GLY A O 1
ATOM 5628 N N . GLY A 1 385 ? -44.485 -12.086 16.638 1.00 31.32 385 GLY A N 1
ATOM 5629 C CA . GLY A 1 385 ? -45.453 -11.485 15.745 1.00 30.45 385 GLY A CA 1
ATOM 5630 C C . GLY A 1 385 ? -44.869 -10.581 14.679 1.00 31.39 385 GLY A C 1
ATOM 5631 O O . GLY A 1 385 ? -45.565 -9.675 14.206 1.00 32.24 385 GLY A O 1
ATOM 5635 N N . ILE A 1 386 ? -43.620 -10.800 14.266 1.00 28.74 386 ILE A N 1
ATOM 5636 C CA . ILE A 1 386 ? -43.022 -9.943 13.251 1.00 30.27 386 ILE A CA 1
ATOM 5637 C C . ILE A 1 386 ? -42.897 -10.675 11.914 1.00 28.26 386 ILE A C 1
ATOM 5638 O O . ILE A 1 386 ? -42.759 -11.903 11.832 1.00 27.37 386 ILE A O 1
ATOM 5654 N N . HIS A 1 387 ? -42.975 -9.893 10.845 1.00 28.81 387 HIS A N 1
ATOM 5655 C CA . HIS A 1 387 ? -42.848 -10.423 9.496 1.00 30.24 387 HIS A CA 1
ATOM 5656 C C . HIS A 1 387 ? -42.074 -9.427 8.643 1.00 28.29 387 HIS A C 1
ATOM 5657 O O . HIS A 1 387 ? -41.566 -8.407 9.132 1.00 25.37 387 HIS A O 1
ATOM 5671 N N . VAL A 1 388 ? -41.982 -9.762 7.352 1.00 28.65 388 VAL A N 1
ATOM 5672 C CA . VAL A 1 388 ? -41.057 -9.077 6.452 1.00 30.82 388 VAL A CA 1
ATOM 5673 C C . VAL A 1 388 ? -41.242 -7.571 6.506 1.00 32.75 388 VAL A C 1
ATOM 5674 O O . VAL A 1 388 ? -40.266 -6.812 6.418 1.00 34.03 388 VAL A O 1
ATOM 5687 N N . HIS A 1 389 ? -42.492 -7.115 6.620 1.00 31.83 389 HIS A N 1
ATOM 5688 C CA . HIS A 1 389 ? -42.778 -5.694 6.538 1.00 34.30 389 HIS A CA 1
ATOM 5689 C C . HIS A 1 389 ? -42.170 -4.926 7.687 1.00 35.24 389 HIS A C 1
ATOM 5690 O O . HIS A 1 389 ? -41.963 -3.716 7.542 1.00 35.94 389 HIS A O 1
ATOM 5705 N N . HIS A 1 390 ? -41.910 -5.589 8.824 1.00 33.59 390 HIS A N 1
ATOM 5706 C CA . HIS A 1 390 ? -41.383 -4.892 9.991 1.00 32.49 390 HIS A CA 1
ATOM 5707 C C . HIS A 1 390 ? -39.882 -4.636 9.910 1.00 30.32 390 HIS A C 1
ATOM 5708 O O . HIS A 1 390 ? -39.351 -3.902 10.757 1.00 30.16 390 HIS A O 1
ATOM 5722 N N . VAL A 1 391 ? -39.179 -5.244 8.949 1.00 30.76 391 VAL A N 1
ATOM 5723 C CA . VAL A 1 391 ? -37.716 -5.207 8.986 1.00 30.76 391 VAL A CA 1
ATOM 5724 C C . VAL A 1 391 ? -37.176 -3.789 8.969 1.00 31.53 391 VAL A C 1
ATOM 5725 O O . VAL A 1 391 ? -36.292 -3.479 9.784 1.00 33.49 391 VAL A O 1
ATOM 5738 N N . PRO A 1 392 ? -37.625 -2.896 8.101 1.00 35.18 392 PRO A N 1
ATOM 5739 C CA . PRO A 1 392 ? -37.086 -1.523 8.156 1.00 35.64 392 PRO A CA 1
ATOM 5740 C C . PRO A 1 392 ? -37.175 -0.875 9.533 1.00 36.86 392 PRO A C 1
ATOM 5741 O O . PRO A 1 392 ? -36.216 -0.238 9.970 1.00 38.66 392 PRO A O 1
ATOM 5752 N N . ASP A 1 393 ? -38.312 -0.999 10.221 1.00 37.45 393 ASP A N 1
ATOM 5753 C CA . ASP A 1 393 ? -38.413 -0.479 11.589 1.00 36.59 393 ASP A CA 1
ATOM 5754 C C . ASP A 1 393 ? -37.475 -1.217 12.539 1.00 31.30 393 ASP A C 1
ATOM 5755 O O . ASP A 1 393 ? -36.790 -0.592 13.359 1.00 29.00 393 ASP A O 1
ATOM 5764 N N . LEU A 1 394 ? -37.423 -2.544 12.451 1.00 26.31 394 LEU A N 1
ATOM 5765 C CA . LEU A 1 394 ? -36.593 -3.286 13.387 1.00 26.37 394 LEU A CA 1
ATOM 5766 C C . LEU A 1 394 ? -35.133 -2.904 13.252 1.00 28.50 394 LEU A C 1
ATOM 5767 O O . LEU A 1 394 ? -34.418 -2.857 14.261 1.00 26.78 394 LEU A O 1
ATOM 5783 N N . LEU A 1 395 ? -34.688 -2.583 12.024 1.00 29.95 395 LEU A N 1
ATOM 5784 C CA . LEU A 1 395 ? -33.302 -2.172 11.811 1.00 29.79 395 LEU A CA 1
ATOM 5785 C C . LEU A 1 395 ? -33.077 -0.754 12.320 1.00 30.61 395 LEU A C 1
ATOM 5786 O O . LEU A 1 395 ? -31.983 -0.438 12.807 1.00 31.39 395 LEU A O 1
ATOM 5802 N N . LYS A 1 396 ? -34.077 0.128 12.176 1.00 31.63 396 LYS A N 1
ATOM 5803 C CA . LYS A 1 396 ? -33.954 1.467 12.761 1.00 35.92 396 LYS A CA 1
ATOM 5804 C C . LYS A 1 396 ? -33.824 1.377 14.273 1.00 36.21 396 LYS A C 1
ATOM 5805 O O . LYS A 1 396 ? -33.104 2.164 14.903 1.00 38.22 396 LYS A O 1
ATOM 5824 N N . ILE A 1 397 ? -34.511 0.419 14.871 1.00 34.48 397 ILE A N 1
ATOM 5825 C CA . ILE A 1 397 ? -34.471 0.277 16.316 1.00 34.65 397 ILE A CA 1
ATOM 5826 C C . ILE A 1 397 ? -33.153 -0.329 16.767 1.00 32.22 397 ILE A C 1
ATOM 5827 O O . ILE A 1 397 ? -32.514 0.187 17.689 1.00 31.42 397 ILE A O 1
ATOM 5843 N N . TYR A 1 398 ? -32.746 -1.444 16.155 1.00 30.04 398 TYR A N 1
ATOM 5844 C CA . TYR A 1 398 ? -31.664 -2.278 16.681 1.00 27.75 398 TYR A CA 1
ATOM 5845 C C . TYR A 1 398 ? -30.343 -2.123 15.934 1.00 25.96 398 TYR A C 1
ATOM 5846 O O . TYR A 1 398 ? -29.267 -2.369 16.507 1.00 26.44 398 TYR A O 1
ATOM 5864 N N . GLY A 1 399 ? -30.390 -1.753 14.659 1.00 33.95 399 GLY A N 1
ATOM 5865 C CA . GLY A 1 399 ? -29.154 -1.813 13.909 1.00 34.13 399 GLY A CA 1
ATOM 5866 C C . GLY A 1 399 ? -28.786 -3.264 13.649 1.00 32.60 399 GLY A C 1
ATOM 5867 O O . GLY A 1 399 ? -29.628 -4.170 13.691 1.00 30.96 399 GLY A O 1
ATOM 5871 N N . ASN A 1 400 ? -27.492 -3.481 13.386 1.00 33.19 400 ASN A N 1
ATOM 5872 C CA . ASN A 1 400 ? -27.027 -4.805 12.975 1.00 32.52 400 ASN A CA 1
ATOM 5873 C C . ASN A 1 400 ? -26.821 -5.763 14.145 1.00 29.95 400 ASN A C 1
ATOM 5874 O O . ASN A 1 400 ? -26.905 -6.979 13.957 1.00 35.46 400 ASN A O 1
ATOM 5885 N N . ASP A 1 401 ? -26.513 -5.268 15.343 1.00 29.50 401 ASP A N 1
ATOM 5886 C CA . ASP A 1 401 ? -26.104 -6.157 16.438 1.00 28.30 401 ASP A CA 1
ATOM 5887 C C . ASP A 1 401 ? -27.350 -6.604 17.198 1.00 27.38 401 ASP A C 1
ATOM 5888 O O . ASP A 1 401 ? -27.669 -6.123 18.290 1.00 27.01 401 ASP A O 1
ATOM 5897 N N . ALA A 1 402 ? -28.045 -7.573 16.612 1.00 35.07 402 ALA A N 1
ATOM 5898 C CA . ALA A 1 402 ? -29.271 -8.084 17.199 1.00 26.33 402 ALA A CA 1
ATOM 5899 C C . ALA A 1 402 ? -29.674 -9.331 16.438 1.00 26.89 402 ALA A C 1
ATOM 5900 O O . ALA A 1 402 ? -29.156 -9.608 15.356 1.00 27.93 402 ALA A O 1
ATOM 5907 N N . PHE A 1 403 ? -30.578 -10.096 17.047 1.00 25.30 403 PHE A N 1
ATOM 5908 C CA . PHE A 1 403 ? -31.296 -11.195 16.408 1.00 33.28 403 PHE A CA 1
ATOM 5909 C C . PHE A 1 403 ? -32.741 -10.790 16.117 1.00 32.32 403 PHE A C 1
ATOM 5910 O O . PHE A 1 403 ? -33.403 -10.219 16.987 1.00 29.47 403 PHE A O 1
ATOM 5927 N N . PHE A 1 404 ? -33.215 -11.052 14.892 1.00 31.46 404 PHE A N 1
ATOM 5928 C CA . PHE A 1 404 ? -34.624 -10.957 14.520 1.00 28.21 404 PHE A CA 1
ATOM 5929 C C . PHE A 1 404 ? -35.143 -12.379 14.352 1.00 27.36 404 PHE A C 1
ATOM 5930 O O . PHE A 1 404 ? -34.652 -13.126 13.506 1.00 27.03 404 PHE A O 1
ATOM 5947 N N . LEU A 1 405 ? -36.159 -12.740 15.113 1.00 29.52 405 LEU A N 1
ATOM 5948 C CA . LEU A 1 405 ? -36.710 -14.093 15.089 1.00 32.38 405 LEU A CA 1
ATOM 5949 C C . LEU A 1 405 ? -38.092 -14.088 14.448 1.00 33.10 405 LEU A C 1
ATOM 5950 O O . LEU A 1 405 ? -38.911 -13.219 14.747 1.00 35.33 405 LEU A O 1
ATOM 5966 N N . PHE A 1 406 ? -38.334 -15.032 13.541 1.00 33.42 406 PHE A N 1
ATOM 5967 C CA . PHE A 1 406 ? -39.568 -15.107 12.755 1.00 32.04 406 PHE A CA 1
ATOM 5968 C C . PHE A 1 406 ? -40.090 -16.531 12.901 1.00 32.49 406 PHE A C 1
ATOM 5969 O O . PHE A 1 406 ? -39.588 -17.458 12.256 1.00 33.75 406 PHE A O 1
ATOM 5986 N N . GLY A 1 407 ? -41.061 -16.713 13.786 1.00 31.92 407 GLY A N 1
ATOM 5987 C CA . GLY A 1 407 ? -41.658 -18.018 13.968 1.00 31.96 407 GLY A CA 1
ATOM 5988 C C . GLY A 1 407 ? -42.798 -18.257 12.999 1.00 30.21 407 GLY A C 1
ATOM 5989 O O . GLY A 1 407 ? -42.600 -18.830 11.923 1.00 27.56 407 GLY A O 1
ATOM 5993 N N . GLY A 1 408 ? -44.008 -17.817 13.364 1.00 30.72 408 GLY A N 1
ATOM 5994 C CA . GLY A 1 408 ? -45.092 -17.809 12.390 1.00 29.82 408 GLY A CA 1
ATOM 5995 C C . GLY A 1 408 ? -44.699 -17.095 11.111 1.00 30.69 408 GLY A C 1
ATOM 5996 O O . GLY A 1 408 ? -45.162 -17.442 10.014 1.00 29.72 408 GLY A O 1
ATOM 6000 N N . GLY A 1 409 ? -43.835 -16.098 11.232 1.00 31.82 409 GLY A N 1
ATOM 6001 C CA . GLY A 1 409 ? -43.349 -15.389 10.073 1.00 35.89 409 GLY A CA 1
ATOM 6002 C C . GLY A 1 409 ? -42.483 -16.204 9.143 1.00 33.33 409 GLY A C 1
ATOM 6003 O O . GLY A 1 409 ? -42.221 -15.740 8.027 1.00 34.06 409 GLY A O 1
ATOM 6007 N N . THR A 1 410 ? -42.016 -17.376 9.576 1.00 31.24 410 THR A N 1
ATOM 6008 C CA . THR A 1 410 ? -41.275 -18.308 8.734 1.00 31.76 410 THR A CA 1
ATOM 6009 C C . THR A 1 410 ? -42.146 -19.492 8.330 1.00 35.20 410 THR A C 1
ATOM 6010 O O . THR A 1 410 ? -42.382 -19.748 7.133 1.00 35.26 410 THR A O 1
ATOM 6021 N N . HIS A 1 411 ? -42.674 -20.217 9.325 1.00 37.26 411 HIS A N 1
ATOM 6022 C CA . HIS A 1 411 ? -43.530 -21.369 9.062 1.00 36.93 411 HIS A CA 1
ATOM 6023 C C . HIS A 1 411 ? -44.945 -21.004 8.642 1.00 33.82 411 HIS A C 1
ATOM 6024 O O . HIS A 1 411 ? -45.704 -21.888 8.235 1.00 38.17 411 HIS A O 1
ATOM 6038 N N . GLY A 1 412 ? -45.309 -19.744 8.674 1.00 32.41 412 GLY A N 1
ATOM 6039 C CA . GLY A 1 412 ? -46.583 -19.328 8.102 1.00 32.66 412 GLY A CA 1
ATOM 6040 C C . GLY A 1 412 ? -46.574 -19.044 6.615 1.00 34.06 412 GLY A C 1
ATOM 6041 O O . GLY A 1 412 ? -47.599 -18.652 6.051 1.00 32.14 412 GLY A O 1
ATOM 6045 N N . HIS A 1 413 ? -45.435 -19.210 5.958 1.00 35.01 413 HIS A N 1
ATOM 6046 C CA . HIS A 1 413 ? -45.329 -18.909 4.542 1.00 33.16 413 HIS A CA 1
ATOM 6047 C C . HIS A 1 413 ? -46.243 -19.844 3.758 1.00 33.43 413 HIS A C 1
ATOM 6048 O O . HIS A 1 413 ? -46.336 -21.037 4.073 1.00 34.27 413 HIS A O 1
ATOM 6062 N N . PRO A 1 414 ? -46.895 -19.353 2.719 1.00 35.36 414 PRO A N 1
ATOM 6063 C CA . PRO A 1 414 ? -47.826 -20.222 1.981 1.00 37.79 414 PRO A CA 1
ATOM 6064 C C . PRO A 1 414 ? -47.201 -21.502 1.476 1.00 39.03 414 PRO A C 1
ATOM 6065 O O . PRO A 1 414 ? -47.920 -22.490 1.271 1.00 41.67 414 PRO A O 1
ATOM 6076 N N . ASP A 1 415 ? -45.894 -21.516 1.247 1.00 40.23 415 ASP A N 1
ATOM 6077 C CA . ASP A 1 415 ? -45.231 -22.666 0.655 1.00 41.03 415 ASP A CA 1
ATOM 6078 C C . ASP A 1 415 ? -44.350 -23.416 1.651 1.00 37.67 415 ASP A C 1
ATOM 6079 O O . ASP A 1 415 ? -43.596 -24.315 1.248 1.00 36.49 415 ASP A O 1
ATOM 6088 N N . GLY A 1 416 ? -44.409 -23.075 2.928 1.00 37.74 416 GLY A N 1
ATOM 6089 C CA . GLY A 1 416 ? -43.704 -23.846 3.937 1.00 37.05 416 GLY A CA 1
ATOM 6090 C C . GLY A 1 416 ? -42.526 -23.100 4.542 1.00 38.05 416 GLY A C 1
ATOM 6091 O O . GLY A 1 416 ? -42.303 -21.914 4.299 1.00 39.38 416 GLY A O 1
ATOM 6095 N N . SER A 1 417 ? -41.754 -23.844 5.343 1.00 39.37 417 SER A N 1
ATOM 6096 C CA . SER A 1 417 ? -40.721 -23.249 6.196 1.00 38.95 417 SER A CA 1
ATOM 6097 C C . SER A 1 417 ? -39.475 -22.823 5.429 1.00 37.12 417 SER A C 1
ATOM 6098 O O . SER A 1 417 ? -38.924 -21.750 5.707 1.00 33.59 417 SER A O 1
ATOM 6106 N N . ARG A 1 418 ? -39.011 -23.639 4.478 1.00 38.00 418 ARG A N 1
ATOM 6107 C CA . ARG A 1 418 ? -37.829 -23.254 3.715 1.00 37.84 418 ARG A CA 1
ATOM 6108 C C . ARG A 1 418 ? -38.077 -21.946 2.982 1.00 37.38 418 ARG A C 1
ATOM 6109 O O . ARG A 1 418 ? -37.234 -21.038 2.999 1.00 38.12 418 ARG A O 1
ATOM 6130 N N . ALA A 1 419 ? -39.247 -21.827 2.352 1.00 36.50 419 ALA A N 1
ATOM 6131 C CA . ALA A 1 419 ? -39.565 -20.639 1.570 1.00 35.22 419 ALA A CA 1
ATOM 6132 C C . ALA A 1 419 ? -39.765 -19.424 2.458 1.00 33.69 419 ALA A C 1
ATOM 6133 O O . ALA A 1 419 ? -39.456 -18.299 2.047 1.00 34.20 419 ALA A O 1
ATOM 6140 N N . GLY A 1 420 ? -40.284 -19.624 3.665 1.00 32.53 420 GLY A N 1
ATOM 6141 C CA . GLY A 1 420 ? -40.390 -18.515 4.588 1.00 34.76 420 GLY A CA 1
ATOM 6142 C C . GLY A 1 420 ? -39.023 -18.025 5.013 1.00 34.82 420 GLY A C 1
ATOM 6143 O O . GLY A 1 420 ? -38.791 -16.821 5.121 1.00 35.23 420 GLY A O 1
ATOM 6147 N N . ALA A 1 421 ? -38.098 -18.956 5.249 1.00 34.34 421 ALA A N 1
ATOM 6148 C CA . ALA A 1 421 ? -36.724 -18.579 5.575 1.00 35.71 421 ALA A CA 1
ATOM 6149 C C . ALA A 1 421 ? -36.072 -17.804 4.435 1.00 35.08 421 ALA A C 1
ATOM 6150 O O . ALA A 1 421 ? -35.402 -16.790 4.664 1.00 31.95 421 ALA A O 1
ATOM 6157 N N . ILE A 1 422 ? -36.222 -18.292 3.200 1.00 32.96 422 ILE A N 1
ATOM 6158 C CA . ILE A 1 422 ? -35.668 -17.574 2.055 1.00 34.27 422 ILE A CA 1
ATOM 6159 C C . ILE A 1 422 ? -36.144 -16.133 2.085 1.00 37.51 422 ILE A C 1
ATOM 6160 O O . ILE A 1 422 ? -35.357 -15.195 1.918 1.00 38.53 422 ILE A O 1
ATOM 6176 N N . ALA A 1 423 ? -37.450 -15.940 2.296 1.00 36.68 423 ALA A N 1
ATOM 6177 C CA . ALA A 1 423 ? -38.013 -14.594 2.291 1.00 38.22 423 ALA A CA 1
ATOM 6178 C C . ALA A 1 423 ? -37.407 -13.747 3.402 1.00 36.80 423 ALA A C 1
ATOM 6179 O O . ALA A 1 423 ? -36.973 -12.613 3.171 1.00 37.02 423 ALA A O 1
ATOM 6186 N N . ASN A 1 424 ? -37.397 -14.269 4.626 1.00 32.82 424 ASN A N 1
ATOM 6187 C CA . ASN A 1 424 ? -36.915 -13.478 5.747 1.00 33.07 424 ASN A CA 1
ATOM 6188 C C . ASN A 1 424 ? -35.443 -13.134 5.577 1.00 34.43 424 ASN A C 1
ATOM 6189 O O . ASN A 1 424 ? -35.047 -11.986 5.801 1.00 36.83 424 ASN A O 1
ATOM 6200 N N . ARG A 1 425 ? -34.619 -14.115 5.174 1.00 33.31 425 ARG A N 1
ATOM 6201 C CA . ARG A 1 425 ? -33.205 -13.851 4.930 1.00 32.76 425 ARG A CA 1
ATOM 6202 C C . ARG A 1 425 ? -33.046 -12.807 3.831 1.00 37.61 425 ARG A C 1
ATOM 6203 O O . ARG A 1 425 ? -32.288 -11.846 3.980 1.00 38.65 425 ARG A O 1
ATOM 6224 N N . ALA A 1 426 ? -33.803 -12.942 2.739 1.00 35.17 426 ALA A N 1
ATOM 6225 C CA . ALA A 1 426 ? -33.686 -11.968 1.653 1.00 36.69 426 ALA A CA 1
ATOM 6226 C C . ALA A 1 426 ? -34.141 -10.581 2.099 1.00 39.87 426 ALA A C 1
ATOM 6227 O O . ALA A 1 426 ? -33.573 -9.562 1.674 1.00 37.81 426 ALA A O 1
ATOM 6234 N N . ALA A 1 427 ? -35.150 -10.522 2.974 1.00 37.96 427 ALA A N 1
ATOM 6235 C CA . ALA A 1 427 ? -35.622 -9.232 3.464 1.00 39.61 427 ALA A CA 1
ATOM 6236 C C . ALA A 1 427 ? -34.559 -8.569 4.327 1.00 39.70 427 ALA A C 1
ATOM 6237 O O . ALA A 1 427 ? -34.278 -7.371 4.187 1.00 40.56 427 ALA A O 1
ATOM 6244 N N . VAL A 1 428 ? -33.944 -9.344 5.220 1.00 39.08 428 VAL A N 1
ATOM 6245 C CA . VAL A 1 428 ? -33.020 -8.761 6.181 1.00 38.31 428 VAL A CA 1
ATOM 6246 C C . VAL A 1 428 ? -31.735 -8.350 5.484 1.00 43.40 428 VAL A C 1
ATOM 6247 O O . VAL A 1 428 ? -31.247 -7.232 5.681 1.00 47.61 428 VAL A O 1
ATOM 6260 N N . GLU A 1 429 ? -31.203 -9.203 4.627 1.00 42.66 429 GLU A N 1
ATOM 6261 C CA . GLU A 1 429 ? -29.987 -8.883 3.859 1.00 43.71 429 GLU A CA 1
ATOM 6262 C C . GLU A 1 429 ? -30.247 -7.617 3.053 1.00 43.81 429 GLU A C 1
ATOM 6263 O O . GLU A 1 429 ? -29.433 -6.730 3.091 1.00 45.33 429 GLU A O 1
ATOM 6275 N N . ALA A 1 430 ? -31.409 -7.494 2.445 1.00 41.86 430 ALA A N 1
ATOM 6276 C CA . ALA A 1 430 ? -31.655 -6.348 1.572 1.00 42.13 430 ALA A CA 1
ATOM 6277 C C . ALA A 1 430 ? -31.686 -5.047 2.366 1.00 42.48 430 ALA A C 1
ATOM 6278 O O . ALA A 1 430 ? -30.886 -4.138 2.129 1.00 42.51 430 ALA A O 1
ATOM 6285 N N . VAL A 1 431 ? -32.611 -4.944 3.320 1.00 44.36 431 VAL A N 1
ATOM 6286 C CA . VAL A 1 431 ? -32.736 -3.726 4.115 1.00 44.65 431 VAL A CA 1
ATOM 6287 C C . VAL A 1 431 ? -31.420 -3.403 4.792 1.00 42.76 431 VAL A C 1
ATOM 6288 O O . VAL A 1 431 ? -31.008 -2.242 4.846 1.00 44.40 431 VAL A O 1
ATOM 6301 N N . SER A 1 432 ? -30.757 -4.418 5.342 1.00 41.36 432 SER A N 1
ATOM 6302 C CA . SER A 1 432 ? -29.492 -4.220 6.033 1.00 45.40 432 SER A CA 1
ATOM 6303 C C . SER A 1 432 ? -28.405 -3.647 5.137 1.00 49.05 432 SER A C 1
ATOM 6304 O O . SER A 1 432 ? -27.497 -2.987 5.647 1.00 49.66 432 SER A O 1
ATOM 6312 N N . ALA A 1 433 ? -28.519 -3.816 3.824 1.00 50.82 433 ALA A N 1
ATOM 6313 C CA . ALA A 1 433 ? -27.532 -3.306 2.887 1.00 53.31 433 ALA A CA 1
ATOM 6314 C C . ALA A 1 433 ? -27.947 -1.982 2.257 1.00 56.46 433 ALA A C 1
ATOM 6315 O O . ALA A 1 433 ? -27.158 -1.402 1.498 1.00 58.50 433 ALA A O 1
ATOM 6322 N N . GLY A 1 434 ? -29.166 -1.510 2.529 1.00 55.83 434 GLY A N 1
ATOM 6323 C CA . GLY A 1 434 ? -29.648 -0.238 2.024 1.00 57.20 434 GLY A CA 1
ATOM 6324 C C . GLY A 1 434 ? -30.828 -0.315 1.082 1.00 56.82 434 GLY A C 1
ATOM 6325 O O . GLY A 1 434 ? -31.545 0.673 0.944 1.00 57.51 434 GLY A O 1
ATOM 6329 N N . GLN A 1 435 ? -31.072 -1.457 0.449 1.00 58.06 435 GLN A N 1
ATOM 6330 C CA . GLN A 1 435 ? -32.168 -1.563 -0.502 1.00 61.52 435 GLN A CA 1
ATOM 6331 C C . GLN A 1 435 ? -33.497 -1.720 0.236 1.00 60.04 435 GLN A C 1
ATOM 6332 O O . GLN A 1 435 ? -33.567 -1.814 1.463 1.00 59.69 435 GLN A O 1
ATOM 6346 N N . THR A 1 436 ? -34.569 -1.761 -0.526 1.00 58.63 436 THR A N 1
ATOM 6347 C CA . THR A 1 436 ? -35.916 -1.826 0.012 1.00 56.72 436 THR A CA 1
ATOM 6348 C C . THR A 1 436 ? -36.501 -3.213 -0.214 1.00 55.63 436 THR A C 1
ATOM 6349 O O . THR A 1 436 ? -36.110 -3.930 -1.142 1.00 54.26 436 THR A O 1
ATOM 6360 N N . LEU A 1 437 ? -37.460 -3.582 0.644 1.00 56.12 437 LEU A N 1
ATOM 6361 C CA . LEU A 1 437 ? -38.218 -4.810 0.422 1.00 56.18 437 LEU A CA 1
ATOM 6362 C C . LEU A 1 437 ? -38.726 -4.892 -1.016 1.00 58.90 437 LEU A C 1
ATOM 6363 O O . LEU A 1 437 ? -38.782 -5.976 -1.608 1.00 56.79 437 LEU A O 1
ATOM 6379 N N . GLN A 1 438 ? -39.122 -3.751 -1.587 1.00 63.53 438 GLN A N 1
ATOM 6380 C CA . GLN A 1 438 ? -39.646 -3.735 -2.950 1.00 65.99 438 GLN A CA 1
ATOM 6381 C C . GLN A 1 438 ? -38.556 -4.061 -3.960 1.00 65.36 438 GLN A C 1
ATOM 6382 O O . GLN A 1 438 ? -38.789 -4.816 -4.910 1.00 63.87 438 GLN A O 1
ATOM 6396 N N . GLN A 1 439 ? -37.355 -3.513 -3.763 1.00 67.21 439 GLN A N 1
ATOM 6397 C CA . GLN A 1 439 ? -36.215 -3.901 -4.588 1.00 69.23 439 GLN A CA 1
ATOM 6398 C C . GLN A 1 439 ? -35.925 -5.391 -4.449 1.00 68.84 439 GLN A C 1
ATOM 6399 O O . GLN A 1 439 ? -35.946 -6.136 -5.434 1.00 72.56 439 GLN A O 1
ATOM 6413 N N . ALA A 1 440 ? -35.658 -5.849 -3.224 1.00 64.13 440 ALA A N 1
ATOM 6414 C CA . ALA A 1 440 ? -35.353 -7.263 -3.015 1.00 62.27 440 ALA A CA 1
ATOM 6415 C C . ALA A 1 440 ? -36.456 -8.161 -3.563 1.00 61.51 440 ALA A C 1
ATOM 6416 O O . ALA A 1 440 ? -36.181 -9.267 -4.049 1.00 61.07 440 ALA A O 1
ATOM 6423 N N . ALA A 1 441 ? -37.710 -7.709 -3.488 1.00 61.30 441 ALA A N 1
ATOM 6424 C CA . ALA A 1 441 ? -38.825 -8.532 -3.951 1.00 60.45 441 ALA A CA 1
ATOM 6425 C C . ALA A 1 441 ? -38.743 -8.801 -5.449 1.00 60.69 441 ALA A C 1
ATOM 6426 O O . ALA A 1 441 ? -39.226 -9.838 -5.922 1.00 58.42 441 ALA A O 1
ATOM 6433 N N . ARG A 1 442 ? -38.120 -7.899 -6.211 1.00 64.18 442 ARG A N 1
ATOM 6434 C CA . ARG A 1 442 ? -38.049 -8.095 -7.656 1.00 70.22 442 ARG A CA 1
ATOM 6435 C C . ARG A 1 442 ? -37.376 -9.423 -7.994 1.00 69.55 442 ARG A C 1
ATOM 6436 O O . ARG A 1 442 ? -37.824 -10.155 -8.888 1.00 69.39 442 ARG A O 1
ATOM 6457 N N . SER A 1 443 ? -36.333 -9.775 -7.252 1.00 68.33 443 SER A N 1
ATOM 6458 C CA . SER A 1 443 ? -35.553 -10.967 -7.537 1.00 68.52 443 SER A CA 1
ATOM 6459 C C . SER A 1 443 ? -35.983 -12.194 -6.743 1.00 65.36 443 SER A C 1
ATOM 6460 O O . SER A 1 443 ? -35.488 -13.289 -7.028 1.00 65.39 443 SER A O 1
ATOM 6468 N N . CYS A 1 444 ? -36.868 -12.056 -5.764 1.00 62.58 444 CYS A N 1
ATOM 6469 C CA . CYS A 1 444 ? -37.224 -13.165 -4.883 1.00 57.36 444 CYS A CA 1
ATOM 6470 C C . CYS A 1 444 ? -38.728 -13.373 -4.838 1.00 55.64 444 CYS A C 1
ATOM 6471 O O . CYS A 1 444 ? -39.447 -12.561 -4.216 1.00 55.21 444 CYS A O 1
ATOM 6479 N N . PRO A 1 445 ? -39.242 -14.450 -5.435 1.00 53.11 445 PRO A N 1
ATOM 6480 C CA . PRO A 1 445 ? -40.689 -14.684 -5.337 1.00 52.02 445 PRO A CA 1
ATOM 6481 C C . PRO A 1 445 ? -41.134 -15.112 -3.942 1.00 48.35 445 PRO A C 1
ATOM 6482 O O . PRO A 1 445 ? -42.222 -14.717 -3.507 1.00 46.65 445 PRO A O 1
ATOM 6493 N N . GLU A 1 446 ? -40.332 -15.900 -3.221 1.00 47.03 446 GLU A N 1
ATOM 6494 C CA . GLU A 1 446 ? -40.713 -16.281 -1.862 1.00 44.27 446 GLU A CA 1
ATOM 6495 C C . GLU A 1 446 ? -41.071 -15.041 -1.051 1.00 43.98 446 GLU A C 1
ATOM 6496 O O . GLU A 1 446 ? -42.026 -15.045 -0.261 1.00 42.08 446 GLU A O 1
ATOM 6508 N N . LEU A 1 447 ? -40.300 -13.965 -1.230 1.00 43.37 447 LEU A N 1
ATOM 6509 C CA . LEU A 1 447 ? -40.511 -12.754 -0.444 1.00 42.41 447 LEU A CA 1
ATOM 6510 C C . LEU A 1 447 ? -41.724 -11.971 -0.922 1.00 45.24 447 LEU A C 1
ATOM 6511 O O . LEU A 1 447 ? -42.359 -11.262 -0.127 1.00 45.84 447 LEU A O 1
ATOM 6527 N N . ARG A 1 448 ? -42.053 -12.066 -2.210 1.00 45.34 448 ARG A N 1
ATOM 6528 C CA . ARG A 1 448 ? -43.264 -11.413 -2.682 1.00 49.25 448 ARG A CA 1
ATOM 6529 C C . ARG A 1 448 ? -44.499 -12.033 -2.038 1.00 47.19 448 ARG A C 1
ATOM 6530 O O . ARG A 1 448 ? -45.454 -11.325 -1.697 1.00 47.23 448 ARG A O 1
ATOM 6551 N N . LYS A 1 449 ? -44.495 -13.352 -1.849 1.00 45.65 449 LYS A N 1
ATOM 6552 C CA . LYS A 1 449 ? -45.633 -13.994 -1.203 1.00 47.06 449 LYS A CA 1
ATOM 6553 C C . LYS A 1 449 ? -45.739 -13.578 0.262 1.00 48.63 449 LYS A C 1
ATOM 6554 O O . LYS A 1 449 ? -46.845 -13.370 0.776 1.00 50.77 449 LYS A O 1
ATOM 6573 N N . SER A 1 450 ? -44.600 -13.460 0.955 1.00 47.95 450 SER A N 1
ATOM 6574 C CA . SER A 1 450 ? -44.619 -13.012 2.347 1.00 44.28 450 SER A CA 1
ATOM 6575 C C . SER A 1 450 ? -45.095 -11.567 2.446 1.00 42.70 450 SER A C 1
ATOM 6576 O O . SER A 1 450 ? -45.943 -11.236 3.283 1.00 42.30 450 SER A O 1
ATOM 6584 N N . LEU A 1 451 ? -44.578 -10.695 1.581 1.00 43.31 451 LEU A N 1
ATOM 6585 C CA . LEU A 1 451 ? -45.057 -9.317 1.563 1.00 45.58 451 LEU A CA 1
ATOM 6586 C C . LEU A 1 451 ? -46.562 -9.246 1.305 1.00 48.03 451 LEU A C 1
ATOM 6587 O O . LEU A 1 451 ? -47.262 -8.426 1.911 1.00 49.12 451 LEU A O 1
ATOM 6603 N N . GLU A 1 452 ? -47.076 -10.091 0.404 1.00 48.80 452 GLU A N 1
ATOM 6604 C CA . GLU A 1 452 ? -48.491 -10.047 0.059 1.00 48.67 452 GLU A CA 1
ATOM 6605 C C . GLU A 1 452 ? -49.356 -10.604 1.182 1.00 44.32 452 GLU A C 1
ATOM 6606 O O . GLU A 1 452 ? -50.431 -10.064 1.461 1.00 43.80 452 GLU A O 1
ATOM 6618 N N . LEU A 1 453 ? -48.913 -11.685 1.828 1.00 41.04 453 LEU A N 1
ATOM 6619 C CA . LEU A 1 453 ? -49.757 -12.360 2.808 1.00 38.09 453 LEU A CA 1
ATOM 6620 C C . LEU A 1 453 ? -50.043 -11.470 4.014 1.00 37.71 453 LEU A C 1
ATOM 6621 O O . LEU A 1 453 ? -51.167 -11.455 4.531 1.00 37.19 453 LEU A O 1
ATOM 6637 N N . TRP A 1 454 ? -49.044 -10.716 4.468 1.00 36.78 454 TRP A N 1
ATOM 6638 C CA . TRP A 1 454 ? -49.115 -10.010 5.737 1.00 36.12 454 TRP A CA 1
ATOM 6639 C C . TRP A 1 454 ? -49.120 -8.496 5.558 1.00 38.18 454 TRP A C 1
ATOM 6640 O O . TRP A 1 454 ? -48.878 -7.754 6.511 1.00 37.91 454 TRP A O 1
ATOM 6661 N N . ALA A 1 455 ? -49.462 -8.013 4.369 1.00 41.73 455 ALA A N 1
ATOM 6662 C CA . ALA A 1 455 ? -49.383 -6.574 4.119 1.00 46.14 455 ALA A CA 1
ATOM 6663 C C . ALA A 1 455 ? -50.234 -5.770 5.106 1.00 48.61 455 ALA A C 1
ATOM 6664 O O . ALA A 1 455 ? -49.849 -4.672 5.527 1.00 50.48 455 ALA A O 1
ATOM 6671 N N . ASP A 1 456 ? -51.396 -6.286 5.490 1.00 47.79 456 ASP A N 1
ATOM 6672 C CA . ASP A 1 456 ? -52.303 -5.528 6.337 1.00 49.55 456 ASP A CA 1
ATOM 6673 C C . ASP A 1 456 ? -52.322 -6.026 7.776 1.00 46.87 456 ASP A C 1
ATOM 6674 O O . ASP A 1 456 ? -53.264 -5.725 8.525 1.00 45.95 456 ASP A O 1
ATOM 6683 N N . VAL A 1 457 ? -51.295 -6.764 8.180 1.00 43.75 457 VAL A N 1
ATOM 6684 C CA . VAL A 1 457 ? -51.189 -7.289 9.534 1.00 39.97 457 VAL A CA 1
ATOM 6685 C C . VAL A 1 457 ? -50.271 -6.365 10.329 1.00 38.66 457 VAL A C 1
ATOM 6686 O O . VAL A 1 457 ? -49.040 -6.471 10.249 1.00 40.14 457 VAL A O 1
ATOM 6699 N N . LYS A 1 458 ? -50.868 -5.485 11.136 1.00 36.78 458 LYS A N 1
ATOM 6700 C CA . LYS A 1 458 ? -50.127 -4.497 11.902 1.00 41.03 458 LYS A CA 1
ATOM 6701 C C . LYS A 1 458 ? -50.572 -4.540 13.360 1.00 43.21 458 LYS A C 1
ATOM 6702 O O . LYS A 1 458 ? -51.657 -5.034 13.690 1.00 43.13 458 LYS A O 1
ATOM 6721 N N . PHE A 1 459 ? -49.712 -4.006 14.231 1.00 43.48 459 PHE A N 1
ATOM 6722 C CA . PHE A 1 459 ? -49.978 -3.923 15.661 1.00 43.42 459 PHE A CA 1
ATOM 6723 C C . PHE A 1 459 ? -49.747 -2.491 16.133 1.00 48.29 459 PHE A C 1
ATOM 6724 O O . PHE A 1 459 ? -49.062 -1.706 15.466 1.00 49.61 459 PHE A O 1
ATOM 6741 N N . GLU A 1 460 ? -50.339 -2.155 17.289 1.00 50.24 460 GLU A N 1
ATOM 6742 C CA . GLU A 1 460 ? -50.146 -0.839 17.895 1.00 53.64 460 GLU A CA 1
ATOM 6743 C C . GLU A 1 460 ? -48.663 -0.556 18.122 1.00 53.83 460 GLU A C 1
ATOM 6744 O O . GLU A 1 460 ? -47.922 -1.409 18.630 1.00 52.93 460 GLU A O 1
ATOM 6756 N N . VAL A 1 461 ? -48.236 0.654 17.755 1.00 53.21 461 VAL A N 1
ATOM 6757 C CA . VAL A 1 461 ? -46.856 1.103 17.939 1.00 51.26 461 VAL A CA 1
ATOM 6758 C C . VAL A 1 461 ? -46.870 2.308 18.870 1.00 51.69 461 VAL A C 1
ATOM 6759 O O . VAL A 1 461 ? -47.541 3.311 18.587 1.00 50.57 461 VAL A O 1
ATOM 6772 N N . VAL A 1 462 ? -46.112 2.215 19.966 1.00 52.52 462 VAL A N 1
ATOM 6773 C CA . VAL A 1 462 ? -46.025 3.268 20.974 1.00 52.81 462 VAL A CA 1
ATOM 6774 C C . VAL A 1 462 ? -44.570 3.696 21.099 1.00 53.36 462 VAL A C 1
ATOM 6775 O O . VAL A 1 462 ? -43.663 2.854 21.163 1.00 50.02 462 VAL A O 1
ATOM 6788 N N . GLN A 1 463 ? -44.352 5.004 21.110 1.00 56.36 463 GLN A N 1
ATOM 6789 C CA . GLN A 1 463 ? -43.010 5.560 21.193 1.00 60.32 463 GLN A CA 1
ATOM 6790 C C . GLN A 1 463 ? -42.466 5.424 22.620 1.00 61.49 463 GLN A C 1
ATOM 6791 O O . GLN A 1 463 ? -43.234 5.468 23.589 1.00 62.86 463 GLN A O 1
ATOM 6806 N N . ALA B 1 24 ? -55.675 -28.754 4.105 1.00 60.15 24 ALA B N 1
ATOM 6807 C CA . ALA B 1 24 ? -56.238 -28.136 5.297 1.00 58.94 24 ALA B CA 1
ATOM 6808 C C . ALA B 1 24 ? -55.391 -26.959 5.795 1.00 60.03 24 ALA B C 1
ATOM 6809 O O . ALA B 1 24 ? -55.716 -26.348 6.823 1.00 62.40 24 ALA B O 1
ATOM 6816 N N . TYR B 1 25 ? -54.303 -26.650 5.082 1.00 57.94 25 TYR B N 1
ATOM 6817 C CA . TYR B 1 25 ? -53.445 -25.512 5.407 1.00 51.54 25 TYR B CA 1
ATOM 6818 C C . TYR B 1 25 ? -53.943 -24.286 4.641 1.00 49.40 25 TYR B C 1
ATOM 6819 O O . TYR B 1 25 ? -53.834 -24.214 3.413 1.00 44.95 25 TYR B O 1
ATOM 6837 N N . LYS B 1 26 ? -54.469 -23.314 5.371 1.00 51.25 26 LYS B N 1
ATOM 6838 C CA . LYS B 1 26 ? -54.897 -22.025 4.835 1.00 52.00 26 LYS B CA 1
ATOM 6839 C C . LYS B 1 26 ? -53.990 -20.979 5.480 1.00 46.32 26 LYS B C 1
ATOM 6840 O O . LYS B 1 26 ? -54.154 -20.658 6.661 1.00 42.64 26 LYS B O 1
ATOM 6859 N N . ALA B 1 27 ? -53.083 -20.383 4.726 1.00 44.77 27 ALA B N 1
ATOM 6860 C CA . ALA B 1 27 ? -52.119 -19.411 5.264 1.00 42.86 27 ALA B CA 1
ATOM 6861 C C . ALA B 1 27 ? -52.822 -18.119 5.648 1.00 44.74 27 ALA B C 1
ATOM 6862 O O . ALA B 1 27 ? -53.915 -17.879 5.223 1.00 45.92 27 ALA B O 1
ATOM 6869 N N . GLY B 1 28 ? -52.162 -17.329 6.463 1.00 45.93 28 GLY B N 1
ATOM 6870 C CA . GLY B 1 28 ? -52.649 -16.019 6.865 1.00 46.50 28 GLY B CA 1
ATOM 6871 C C . GLY B 1 28 ? -53.124 -15.981 8.286 1.00 45.63 28 GLY B C 1
ATOM 6872 O O . GLY B 1 28 ? -53.247 -16.982 8.929 1.00 49.56 28 GLY B O 1
ATOM 6876 N N . VAL B 1 29 ? -53.416 -14.791 8.711 1.00 42.96 29 VAL B N 1
ATOM 6877 C CA . VAL B 1 29 ? -53.885 -14.514 10.076 1.00 40.14 29 VAL B CA 1
ATOM 6878 C C . VAL B 1 29 ? -55.375 -14.839 10.191 1.00 40.55 29 VAL B C 1
ATOM 6879 O O . VAL B 1 29 ? -56.124 -14.350 9.360 1.00 41.71 29 VAL B O 1
ATOM 6892 N N . ARG B 1 30 ? -55.757 -15.677 11.143 1.00 39.43 30 ARG B N 1
ATOM 6893 C CA . ARG B 1 30 ? -57.152 -15.944 11.521 1.00 38.99 30 ARG B CA 1
ATOM 6894 C C . ARG B 1 30 ? -57.274 -15.571 12.992 1.00 37.26 30 ARG B C 1
ATOM 6895 O O . ARG B 1 30 ? -56.297 -15.543 13.706 1.00 37.47 30 ARG B O 1
ATOM 6916 N N . ALA B 1 31 ? -58.474 -15.314 13.428 1.00 34.02 31 ALA B N 1
ATOM 6917 C CA . ALA B 1 31 ? -58.727 -14.991 14.823 1.00 32.71 31 ALA B CA 1
ATOM 6918 C C . ALA B 1 31 ? -58.403 -16.191 15.704 1.00 31.80 31 ALA B C 1
ATOM 6919 O O . ALA B 1 31 ? -58.605 -17.345 15.313 1.00 34.56 31 ALA B O 1
ATOM 6926 N N . TYR B 1 32 ? -57.921 -15.908 16.916 1.00 29.64 32 TYR B N 1
ATOM 6927 C CA . TYR B 1 32 ? -57.619 -16.982 17.855 1.00 27.47 32 TYR B CA 1
ATOM 6928 C C . TYR B 1 32 ? -58.866 -17.780 18.253 1.00 30.90 32 TYR B C 1
ATOM 6929 O O . TYR B 1 32 ? -58.755 -18.962 18.629 1.00 27.65 32 TYR B O 1
ATOM 6947 N N . ALA B 1 33 ? -60.054 -17.149 18.211 1.00 28.53 33 ALA B N 1
ATOM 6948 C CA . ALA B 1 33 ? -61.257 -17.786 18.738 1.00 28.95 33 ALA B CA 1
ATOM 6949 C C . ALA B 1 33 ? -61.723 -18.889 17.814 1.00 33.58 33 ALA B C 1
ATOM 6950 O O . ALA B 1 33 ? -62.425 -19.796 18.261 1.00 36.08 33 ALA B O 1
ATOM 6957 N N . VAL B 1 34 ? -61.342 -18.829 16.537 1.00 35.65 34 VAL B N 1
ATOM 6958 C CA . VAL B 1 34 ? -61.769 -19.845 15.577 1.00 37.51 34 VAL B CA 1
ATOM 6959 C C . VAL B 1 34 ? -61.420 -21.240 16.074 1.00 34.02 34 VAL B C 1
ATOM 6960 O O . VAL B 1 34 ? -62.203 -22.181 15.915 1.00 32.45 34 VAL B O 1
ATOM 6973 N N . ASP B 1 35 ? -60.238 -21.404 16.673 1.00 31.91 35 ASP B N 1
ATOM 6974 C CA . ASP B 1 35 ? -59.774 -22.724 17.098 1.00 30.19 35 ASP B CA 1
ATOM 6975 C C . ASP B 1 35 ? -59.649 -22.907 18.609 1.00 31.29 35 ASP B C 1
ATOM 6976 O O . ASP B 1 35 ? -59.573 -24.053 19.060 1.00 31.50 35 ASP B O 1
ATOM 6985 N N . TYR B 1 36 ? -59.650 -21.832 19.400 1.00 29.49 36 TYR B N 1
ATOM 6986 C CA . TYR B 1 36 ? -59.345 -21.954 20.817 1.00 30.86 36 TYR B CA 1
ATOM 6987 C C . TYR B 1 36 ? -60.466 -21.485 21.729 1.00 31.77 36 TYR B C 1
ATOM 6988 O O . TYR B 1 36 ? -60.312 -21.569 22.958 1.00 32.65 36 TYR B O 1
ATOM 7006 N N . TYR B 1 37 ? -61.571 -20.986 21.179 1.00 30.06 37 TYR B N 1
ATOM 7007 C CA . TYR B 1 37 ? -62.762 -20.695 21.961 1.00 31.01 37 TYR B CA 1
ATOM 7008 C C . TYR B 1 37 ? -63.714 -21.874 21.790 1.00 31.16 37 TYR B C 1
ATOM 7009 O O . TYR B 1 37 ? -64.310 -22.049 20.721 1.00 30.12 37 TYR B O 1
ATOM 7027 N N . VAL B 1 38 ? -63.853 -22.687 22.831 1.00 29.00 38 VAL B N 1
ATOM 7028 C CA . VAL B 1 38 ? -64.585 -23.947 22.710 1.00 31.15 38 VAL B CA 1
ATOM 7029 C C . VAL B 1 38 ? -65.546 -24.077 23.884 1.00 33.68 38 VAL B C 1
ATOM 7030 O O . VAL B 1 38 ? -65.315 -24.907 24.783 1.00 33.80 38 VAL B O 1
ATOM 7043 N N . PRO B 1 39 ? -66.634 -23.288 23.901 1.00 32.55 39 PRO B N 1
ATOM 7044 C CA . PRO B 1 39 ? -67.514 -23.250 25.091 1.00 33.54 39 PRO B CA 1
ATOM 7045 C C . PRO B 1 39 ? -68.282 -24.535 25.334 1.00 36.00 39 PRO B C 1
ATOM 7046 O O . PRO B 1 39 ? -68.919 -24.663 26.389 1.00 34.88 39 PRO B O 1
ATOM 7057 N N . ASP B 1 40 ? -68.261 -25.469 24.389 1.00 38.56 40 ASP B N 1
ATOM 7058 C CA . ASP B 1 40 ? -68.893 -26.771 24.537 1.00 43.06 40 ASP B CA 1
ATOM 7059 C C . ASP B 1 40 ? -67.955 -27.792 25.157 1.00 40.93 40 ASP B C 1
ATOM 7060 O O . ASP B 1 40 ? -68.367 -28.932 25.384 1.00 40.46 40 ASP B O 1
ATOM 7069 N N . TYR B 1 41 ? -66.708 -27.409 25.428 1.00 37.35 41 TYR B N 1
ATOM 7070 C CA . TYR B 1 41 ? -65.700 -28.362 25.878 1.00 35.69 41 TYR B CA 1
ATOM 7071 C C . TYR B 1 41 ? -65.955 -28.776 27.321 1.00 36.03 41 TYR B C 1
ATOM 7072 O O . TYR B 1 41 ? -66.242 -27.939 28.179 1.00 36.82 41 TYR B O 1
ATOM 7090 N N . ILE B 1 42 ? -65.828 -30.074 27.582 1.00 36.48 42 ILE B N 1
ATOM 7091 C CA . ILE B 1 42 ? -66.049 -30.646 28.907 1.00 37.53 42 ILE B CA 1
ATOM 7092 C C . ILE B 1 42 ? -64.683 -30.887 29.550 1.00 40.63 42 ILE B C 1
ATOM 7093 O O . ILE B 1 42 ? -63.985 -31.844 29.155 1.00 42.07 42 ILE B O 1
ATOM 7109 N N . PRO B 1 43 ? -64.276 -30.091 30.548 1.00 40.65 43 PRO B N 1
ATOM 7110 C CA . PRO B 1 43 ? -62.981 -30.350 31.199 1.00 39.09 43 PRO B CA 1
ATOM 7111 C C . PRO B 1 43 ? -62.886 -31.782 31.704 1.00 37.75 43 PRO B C 1
ATOM 7112 O O . PRO B 1 43 ? -63.877 -32.384 32.130 1.00 41.09 43 PRO B O 1
ATOM 7123 N N . GLN B 1 44 ? -61.679 -32.333 31.641 1.00 33.63 44 GLN B N 1
ATOM 7124 C CA . GLN B 1 44 ? -61.420 -33.666 32.156 1.00 32.22 44 GLN B CA 1
ATOM 7125 C C . GLN B 1 44 ? -60.557 -33.618 33.415 1.00 30.96 44 GLN B C 1
ATOM 7126 O O . GLN B 1 44 ? -59.786 -32.673 33.632 1.00 27.85 44 GLN B O 1
ATOM 7140 N N . ASP B 1 45 ? -60.685 -34.664 34.244 1.00 31.61 45 ASP B N 1
ATOM 7141 C CA . ASP B 1 45 ? -59.886 -34.742 35.466 1.00 32.75 45 ASP B CA 1
ATOM 7142 C C . ASP B 1 45 ? -58.386 -34.710 35.202 1.00 30.02 45 ASP B C 1
ATOM 7143 O O . ASP B 1 45 ? -57.615 -34.420 36.123 1.00 29.39 45 ASP B O 1
ATOM 7152 N N . THR B 1 46 ? -57.954 -35.010 33.979 1.00 27.87 46 THR B N 1
ATOM 7153 C CA . THR B 1 46 ? -56.548 -34.941 33.616 1.00 25.61 46 THR B CA 1
ATOM 7154 C C . THR B 1 46 ? -56.124 -33.552 33.167 1.00 24.76 46 THR B C 1
ATOM 7155 O O . THR B 1 46 ? -54.919 -33.282 33.082 1.00 24.55 46 THR B O 1
ATOM 7166 N N . ASP B 1 47 ? -57.087 -32.687 32.848 1.00 25.89 47 ASP B N 1
ATOM 7167 C CA . ASP B 1 47 ? -56.775 -31.370 32.315 1.00 24.36 47 ASP B CA 1
ATOM 7168 C C . ASP B 1 47 ? -56.262 -30.502 33.448 1.00 25.37 47 ASP B C 1
ATOM 7169 O O . ASP B 1 47 ? -56.723 -30.616 34.578 1.00 27.27 47 ASP B O 1
ATOM 7178 N N . LEU B 1 48 ? -55.279 -29.670 33.154 1.00 24.28 48 LEU B N 1
ATOM 7179 C CA . LEU B 1 48 ? -54.889 -28.577 34.034 1.00 24.86 48 LEU B CA 1
ATOM 7180 C C . LEU B 1 48 ? -55.765 -27.373 33.679 1.00 26.72 48 LEU B C 1
ATOM 7181 O O . LEU B 1 48 ? -55.858 -26.996 32.495 1.00 24.14 48 LEU B O 1
ATOM 7197 N N . LEU B 1 49 ? -56.461 -26.821 34.685 1.00 25.91 49 LEU B N 1
ATOM 7198 C CA . LEU B 1 49 ? -57.427 -25.750 34.474 1.00 26.51 49 LEU B CA 1
ATOM 7199 C C . LEU B 1 49 ? -56.888 -24.441 35.027 1.00 22.27 49 LEU B C 1
ATOM 7200 O O . LEU B 1 49 ? -56.267 -24.422 36.090 1.00 23.71 49 LEU B O 1
ATOM 7216 N N . CYS B 1 50 ? -57.135 -23.347 34.308 1.00 22.70 50 CYS B N 1
ATOM 7217 C CA . CYS B 1 50 ? -56.685 -22.038 34.766 1.00 24.83 50 CYS B CA 1
ATOM 7218 C C . CYS B 1 50 ? -57.857 -21.064 34.809 1.00 24.71 50 CYS B C 1
ATOM 7219 O O . CYS B 1 50 ? -58.743 -21.106 33.953 1.00 24.02 50 CYS B O 1
ATOM 7227 N N . ALA B 1 51 ? -57.877 -20.202 35.826 1.00 24.59 51 ALA B N 1
ATOM 7228 C CA . ALA B 1 51 ? -58.811 -19.086 35.900 1.00 25.97 51 ALA B CA 1
ATOM 7229 C C . ALA B 1 51 ? -57.985 -17.826 35.679 1.00 28.05 51 ALA B C 1
ATOM 7230 O O . ALA B 1 51 ? -57.098 -17.510 36.477 1.00 28.46 51 ALA B O 1
ATOM 7237 N N . PHE B 1 52 ? -58.260 -17.114 34.598 1.00 29.32 52 PHE B N 1
ATOM 7238 C CA . PHE B 1 52 ? -57.548 -15.889 34.258 1.00 29.75 52 PHE B CA 1
ATOM 7239 C C . PHE B 1 52 ? -58.541 -14.751 34.388 1.00 29.85 52 PHE B C 1
ATOM 7240 O O . PHE B 1 52 ? -59.653 -14.863 33.863 1.00 31.01 52 PHE B O 1
ATOM 7257 N N . ARG B 1 53 ? -58.140 -13.646 35.025 1.00 26.77 53 ARG B N 1
ATOM 7258 C CA . ARG B 1 53 ? -58.922 -12.413 34.983 1.00 28.35 53 ARG B CA 1
ATOM 7259 C C . ARG B 1 53 ? -58.330 -11.522 33.893 1.00 30.45 53 ARG B C 1
ATOM 7260 O O . ARG B 1 53 ? -57.140 -11.178 33.947 1.00 33.96 53 ARG B O 1
ATOM 7281 N N . ILE B 1 54 ? -59.156 -11.149 32.908 1.00 27.50 54 ILE B N 1
ATOM 7282 C CA . ILE B 1 54 ? -58.676 -10.520 31.680 1.00 29.41 54 ILE B CA 1
ATOM 7283 C C . ILE B 1 54 ? -59.266 -9.122 31.528 1.00 31.77 54 ILE B C 1
ATOM 7284 O O . ILE B 1 54 ? -60.438 -8.889 31.838 1.00 33.21 54 ILE B O 1
ATOM 7300 N N . GLN B 1 55 ? -58.442 -8.195 31.030 1.00 33.03 55 GLN B N 1
ATOM 7301 C CA . GLN B 1 55 ? -58.860 -6.854 30.617 1.00 36.04 55 GLN B CA 1
ATOM 7302 C C . GLN B 1 55 ? -58.570 -6.751 29.124 1.00 35.03 55 GLN B C 1
ATOM 7303 O O . GLN B 1 55 ? -57.448 -6.400 28.718 1.00 33.91 55 GLN B O 1
ATOM 7317 N N . PRO B 1 56 ? -59.542 -7.057 28.271 1.00 32.42 56 PRO B N 1
ATOM 7318 C CA . PRO B 1 56 ? -59.254 -7.110 26.833 1.00 31.84 56 PRO B CA 1
ATOM 7319 C C . PRO B 1 56 ? -58.859 -5.743 26.301 1.00 32.40 56 PRO B C 1
ATOM 7320 O O . PRO B 1 56 ? -59.231 -4.704 26.843 1.00 31.61 56 PRO B O 1
ATOM 7331 N N . ARG B 1 57 ? -58.093 -5.750 25.221 1.00 34.72 57 ARG B N 1
ATOM 7332 C CA . ARG B 1 57 ? -57.560 -4.521 24.645 1.00 36.59 57 ARG B CA 1
ATOM 7333 C C . ARG B 1 57 ? -57.668 -4.626 23.135 1.00 36.03 57 ARG B C 1
ATOM 7334 O O . ARG B 1 57 ? -56.962 -5.435 22.525 1.00 34.90 57 ARG B O 1
ATOM 7355 N N . GLY B 1 58 ? -58.584 -3.854 22.549 1.00 40.20 58 GLY B N 1
ATOM 7356 C CA . GLY B 1 58 ? -58.819 -3.851 21.116 1.00 39.40 58 GLY B CA 1
ATOM 7357 C C . GLY B 1 58 ? -59.521 -5.069 20.571 1.00 38.58 58 GLY B C 1
ATOM 7358 O O . GLY B 1 58 ? -59.680 -5.185 19.355 1.00 38.61 58 GLY B O 1
ATOM 7362 N N . VAL B 1 59 ? -59.970 -5.972 21.435 1.00 37.85 59 VAL B N 1
ATOM 7363 C CA . VAL B 1 59 ? -60.624 -7.201 21.011 1.00 34.54 59 VAL B CA 1
ATOM 7364 C C . VAL B 1 59 ? -61.702 -7.537 22.032 1.00 32.95 59 VAL B C 1
ATOM 7365 O O . VAL B 1 59 ? -61.678 -7.051 23.156 1.00 32.98 59 VAL B O 1
ATOM 7378 N N . ASP B 1 60 ? -62.689 -8.303 21.648 1.00 35.38 60 ASP B N 1
ATOM 7379 C CA . ASP B 1 60 ? -63.722 -8.724 22.607 1.00 40.30 60 ASP B CA 1
ATOM 7380 C C . ASP B 1 60 ? -63.060 -9.705 23.587 1.00 39.49 60 ASP B C 1
ATOM 7381 O O . ASP B 1 60 ? -62.011 -10.247 23.294 1.00 35.51 60 ASP B O 1
ATOM 7390 N N . MET B 1 61 ? -63.663 -9.845 24.742 1.00 32.01 61 MET B N 1
ATOM 7391 C CA . MET B 1 61 ? -63.218 -10.750 25.795 1.00 33.35 61 MET B CA 1
ATOM 7392 C C . MET B 1 61 ? -62.952 -12.150 25.251 1.00 32.42 61 MET B C 1
ATOM 7393 O O . MET B 1 61 ? -61.993 -12.811 25.663 1.00 30.76 61 MET B O 1
ATOM 7407 N N . ILE B 1 62 ? -63.800 -12.627 24.337 1.00 35.33 62 ILE B N 1
ATOM 7408 C CA . ILE B 1 62 ? -63.664 -13.994 23.833 1.00 36.15 62 ILE B CA 1
ATOM 7409 C C . ILE B 1 62 ? -62.366 -14.130 23.050 1.00 36.48 62 ILE B C 1
ATOM 7410 O O . ILE B 1 62 ? -61.615 -15.101 23.213 1.00 35.41 62 ILE B O 1
ATOM 7426 N N . GLU B 1 63 ? -62.083 -13.150 22.187 1.00 37.53 63 GLU B N 1
ATOM 7427 C CA . GLU B 1 63 ? -60.844 -13.178 21.421 1.00 37.06 63 GLU B CA 1
ATOM 7428 C C . GLU B 1 63 ? -59.650 -13.121 22.351 1.00 35.60 63 GLU B C 1
ATOM 7429 O O . GLU B 1 63 ? -58.660 -13.844 22.151 1.00 34.60 63 GLU B O 1
ATOM 7441 N N . ALA B 1 64 ? -59.731 -12.267 23.383 1.00 33.86 64 ALA B N 1
ATOM 7442 C CA . ALA B 1 64 ? -58.597 -12.101 24.284 1.00 32.18 64 ALA B CA 1
ATOM 7443 C C . ALA B 1 64 ? -58.337 -13.374 25.079 1.00 29.52 64 ALA B C 1
ATOM 7444 O O . ALA B 1 64 ? -57.178 -13.761 25.287 1.00 28.81 64 ALA B O 1
ATOM 7451 N N . ALA B 1 65 ? -59.405 -14.030 25.542 1.00 27.82 65 ALA B N 1
ATOM 7452 C CA . ALA B 1 65 ? -59.241 -15.288 26.251 1.00 26.62 65 ALA B CA 1
ATOM 7453 C C . ALA B 1 65 ? -58.743 -16.375 25.312 1.00 27.75 65 ALA B C 1
ATOM 7454 O O . ALA B 1 65 ? -58.010 -17.276 25.743 1.00 25.39 65 ALA B O 1
ATOM 7461 N N . ALA B 1 66 ? -59.160 -16.331 24.035 1.00 29.13 66 ALA B N 1
ATOM 7462 C CA . ALA B 1 66 ? -58.663 -17.305 23.063 1.00 28.41 66 ALA B CA 1
ATOM 7463 C C . ALA B 1 66 ? -57.178 -17.084 22.755 1.00 29.35 66 ALA B C 1
ATOM 7464 O O . ALA B 1 66 ? -56.416 -18.051 22.609 1.00 29.06 66 ALA B O 1
ATOM 7471 N N . ALA B 1 67 ? -56.738 -15.820 22.684 1.00 27.26 67 ALA B N 1
ATOM 7472 C CA . ALA B 1 67 ? -55.314 -15.541 22.486 1.00 29.10 67 ALA B CA 1
ATOM 7473 C C . ALA B 1 67 ? -54.470 -16.077 23.640 1.00 31.25 67 ALA B C 1
ATOM 7474 O O . ALA B 1 67 ? -53.390 -16.654 23.424 1.00 31.12 67 ALA B O 1
ATOM 7481 N N . VAL B 1 68 ? -54.941 -15.881 24.875 1.00 29.00 68 VAL B N 1
ATOM 7482 C CA . VAL B 1 68 ? -54.211 -16.404 26.017 1.00 24.65 68 VAL B CA 1
ATOM 7483 C C . VAL B 1 68 ? -54.093 -17.914 25.908 1.00 27.50 68 VAL B C 1
ATOM 7484 O O . VAL B 1 68 ? -53.021 -18.487 26.137 1.00 30.07 68 VAL B O 1
ATOM 7497 N N . ALA B 1 69 ? -55.202 -18.583 25.586 1.00 26.06 69 ALA B N 1
ATOM 7498 C CA . ALA B 1 69 ? -55.177 -20.039 25.502 1.00 26.50 69 ALA B CA 1
ATOM 7499 C C . ALA B 1 69 ? -54.239 -20.522 24.401 1.00 26.68 69 ALA B C 1
ATOM 7500 O O . ALA B 1 69 ? -53.497 -21.498 24.584 1.00 25.82 69 ALA B O 1
ATOM 7507 N N . ALA B 1 70 ? -54.299 -19.889 23.228 1.00 29.02 70 ALA B N 1
ATOM 7508 C CA . ALA B 1 70 ? -53.463 -20.331 22.113 1.00 30.57 70 ALA B CA 1
ATOM 7509 C C . ALA B 1 70 ? -51.974 -20.100 22.401 1.00 28.66 70 ALA B C 1
ATOM 7510 O O . ALA B 1 70 ? -51.160 -21.034 22.348 1.00 29.80 70 ALA B O 1
ATOM 7517 N N . GLU B 1 71 ? -51.601 -18.866 22.732 1.00 26.70 71 GLU B N 1
ATOM 7518 C CA . GLU B 1 71 ? -50.203 -18.505 22.936 1.00 24.97 71 GLU B CA 1
ATOM 7519 C C . GLU B 1 71 ? -49.615 -19.048 24.228 1.00 27.22 71 GLU B C 1
ATOM 7520 O O . GLU B 1 71 ? -48.432 -18.823 24.495 1.00 28.90 71 GLU B O 1
ATOM 7532 N N . SER B 1 72 ? -50.387 -19.784 25.013 1.00 25.57 72 SER B N 1
ATOM 7533 C CA . SER B 1 72 ? -49.855 -20.554 26.125 1.00 23.05 72 SER B CA 1
ATOM 7534 C C . SER B 1 72 ? -49.920 -22.057 25.864 1.00 22.61 72 SER B C 1
ATOM 7535 O O . SER B 1 72 ? -49.652 -22.846 26.773 1.00 24.26 72 SER B O 1
ATOM 7543 N N . SER B 1 73 ? -50.294 -22.484 24.661 1.00 25.40 73 SER B N 1
ATOM 7544 C CA . SER B 1 73 ? -50.343 -23.921 24.390 1.00 32.33 73 SER B CA 1
ATOM 7545 C C . SER B 1 73 ? -49.716 -24.280 23.045 1.00 34.28 73 SER B C 1
ATOM 7546 O O . SER B 1 73 ? -48.588 -24.799 22.996 1.00 32.71 73 SER B O 1
ATOM 7554 N N . THR B 1 74 ? -50.438 -24.027 21.942 1.00 34.17 74 THR B N 1
ATOM 7555 C CA . THR B 1 74 ? -49.968 -24.478 20.645 1.00 30.37 74 THR B CA 1
ATOM 7556 C C . THR B 1 74 ? -49.930 -23.411 19.565 1.00 30.71 74 THR B C 1
ATOM 7557 O O . THR B 1 74 ? -49.380 -23.684 18.500 1.00 30.55 74 THR B O 1
ATOM 7568 N N . GLY B 1 75 ? -50.484 -22.225 19.817 1.00 31.17 75 GLY B N 1
ATOM 7569 C CA . GLY B 1 75 ? -50.778 -21.259 18.776 1.00 29.14 75 GLY B CA 1
ATOM 7570 C C . GLY B 1 75 ? -49.673 -20.246 18.550 1.00 29.29 75 GLY B C 1
ATOM 7571 O O . GLY B 1 75 ? -48.704 -20.145 19.292 1.00 29.25 75 GLY B O 1
ATOM 7575 N N . THR B 1 76 ? -49.835 -19.479 17.481 1.00 28.92 76 THR B N 1
ATOM 7576 C CA . THR B 1 76 ? -49.071 -18.257 17.274 1.00 30.81 76 THR B CA 1
ATOM 7577 C C . THR B 1 76 ? -49.945 -17.308 16.464 1.00 30.13 76 THR B C 1
ATOM 7578 O O . THR B 1 76 ? -51.133 -17.563 16.254 1.00 32.79 76 THR B O 1
ATOM 7589 N N . TRP B 1 77 ? -49.351 -16.219 15.990 1.00 26.08 77 TRP B N 1
ATOM 7590 C CA . TRP B 1 77 ? -50.101 -15.108 15.403 1.00 28.11 77 TRP B CA 1
ATOM 7591 C C . TRP B 1 77 ? -50.600 -15.372 13.979 1.00 26.66 77 TRP B C 1
ATOM 7592 O O . TRP B 1 77 ? -51.380 -14.564 13.453 1.00 27.08 77 TRP B O 1
ATOM 7613 N N . THR B 1 78 ? -50.182 -16.468 13.353 1.00 26.03 78 THR B N 1
ATOM 7614 C CA . THR B 1 78 ? -50.531 -16.799 11.983 1.00 28.54 78 THR B CA 1
ATOM 7615 C C . THR B 1 78 ? -50.529 -18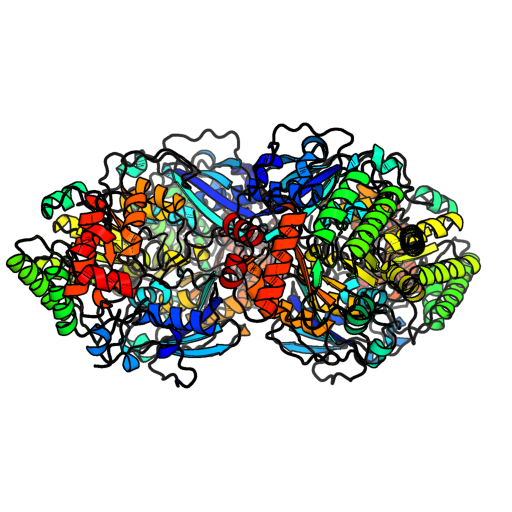.314 11.876 1.00 28.85 78 THR B C 1
ATOM 7616 O O . THR B 1 78 ? -49.889 -19.005 12.672 1.00 31.89 78 THR B O 1
ATOM 7627 N N . GLU B 1 79 ? -51.293 -18.820 10.919 1.00 29.58 79 GLU B N 1
ATOM 7628 C CA . GLU B 1 79 ? -51.423 -20.253 10.746 1.00 29.81 79 GLU B CA 1
ATOM 7629 C C . GLU B 1 79 ? -50.156 -20.770 10.091 1.00 29.24 79 GLU B C 1
ATOM 7630 O O . GLU B 1 79 ? -49.706 -20.210 9.082 1.00 29.44 79 GLU B O 1
ATOM 7642 N N . VAL B 1 80 ? -49.581 -21.842 10.653 1.00 27.84 80 VAL B N 1
ATOM 7643 C CA . VAL B 1 80 ? -48.324 -22.401 10.168 1.00 29.67 80 VAL B CA 1
ATOM 7644 C C . VAL B 1 80 ? -48.612 -23.756 9.551 1.00 30.18 80 VAL B C 1
ATOM 7645 O O . VAL B 1 80 ? -49.426 -24.522 10.078 1.00 31.82 80 VAL B O 1
ATOM 7658 N N . TRP B 1 81 ? -47.912 -24.068 8.451 1.00 28.22 81 TRP B N 1
ATOM 7659 C CA . TRP B 1 81 ? -48.154 -25.333 7.762 1.00 28.24 81 TRP B CA 1
ATOM 7660 C C . TRP B 1 81 ? -47.948 -26.514 8.705 1.00 27.96 81 TRP B C 1
ATOM 7661 O O . TRP B 1 81 ? -48.574 -27.575 8.536 1.00 27.21 81 TRP B O 1
ATOM 7682 N N . SER B 1 82 ? -47.028 -26.370 9.668 1.00 28.78 82 SER B N 1
ATOM 7683 C CA . SER B 1 82 ? -46.650 -27.496 10.515 1.00 27.60 82 SER B CA 1
ATOM 7684 C C . SER B 1 82 ? -47.774 -27.891 11.473 1.00 28.78 82 SER B C 1
ATOM 7685 O O . SER B 1 82 ? -47.668 -28.907 12.171 1.00 25.71 82 SER B O 1
ATOM 7693 N N . ASN B 1 83 ? -48.854 -27.106 11.531 1.00 32.00 83 ASN B N 1
ATOM 7694 C CA . ASN B 1 83 ? -49.998 -27.503 12.336 1.00 33.43 83 ASN B CA 1
ATOM 7695 C C . ASN B 1 83 ? -50.572 -28.815 11.854 1.00 34.06 83 ASN B C 1
ATOM 7696 O O . ASN B 1 83 ? -51.191 -29.544 12.643 1.00 34.60 83 ASN B O 1
ATOM 7707 N N . GLN B 1 84 ? -50.377 -29.140 10.575 1.00 36.71 84 GLN B N 1
ATOM 7708 C CA . GLN B 1 84 ? -50.828 -30.416 10.019 1.00 37.90 84 GLN B CA 1
ATOM 7709 C C . GLN B 1 84 ? -49.929 -31.586 10.400 1.00 36.22 84 GLN B C 1
ATOM 7710 O O . GLN B 1 84 ? -50.210 -32.726 10.035 1.00 38.19 84 GLN B O 1
ATOM 7724 N N . LEU B 1 85 ? -48.834 -31.345 11.098 1.00 33.86 85 LEU B N 1
ATOM 7725 C CA . LEU B 1 85 ? -47.922 -32.419 11.456 1.00 35.36 85 LEU B CA 1
ATOM 7726 C C . LEU B 1 85 ? -48.240 -33.036 12.817 1.00 33.51 85 LEU B C 1
ATOM 7727 O O . LEU B 1 85 ? -47.588 -34.012 13.231 1.00 32.39 85 LEU B O 1
ATOM 7743 N N . THR B 1 86 ? -49.201 -32.469 13.538 1.00 33.41 86 THR B N 1
ATOM 7744 C CA . THR B 1 86 ? -49.623 -33.007 14.823 1.00 33.36 86 THR B CA 1
ATOM 7745 C C . THR B 1 86 ? -51.136 -32.840 14.925 1.00 31.66 86 THR B C 1
ATOM 7746 O O . THR B 1 86 ? -51.800 -32.492 13.947 1.00 33.63 86 THR B O 1
ATOM 7757 N N . ASP B 1 87 ? -51.689 -33.106 16.100 1.00 31.47 87 ASP B N 1
ATOM 7758 C CA . ASP B 1 87 ? -53.134 -33.054 16.319 1.00 30.80 87 ASP B CA 1
ATOM 7759 C C . ASP B 1 87 ? -53.420 -31.833 17.168 1.00 28.31 87 ASP B C 1
ATOM 7760 O O . ASP B 1 87 ? -53.470 -31.925 18.390 1.00 28.82 87 ASP B O 1
ATOM 7769 N N . ILE B 1 88 ? -53.622 -30.689 16.514 1.00 30.90 88 ILE B N 1
ATOM 7770 C CA . ILE B 1 88 ? -53.803 -29.443 17.254 1.00 34.70 88 ILE B CA 1
ATOM 7771 C C . ILE B 1 88 ? -55.016 -29.533 18.167 1.00 36.75 88 ILE B C 1
ATOM 7772 O O . ILE B 1 88 ? -54.990 -29.041 19.302 1.00 36.90 88 ILE B O 1
ATOM 7788 N N . ASP B 1 89 ? -56.097 -30.167 17.697 1.00 38.40 89 ASP B N 1
ATOM 7789 C CA . ASP B 1 89 ? -57.309 -30.234 18.512 1.00 40.45 89 ASP B CA 1
ATOM 7790 C C . ASP B 1 89 ? -57.061 -31.006 19.799 1.00 37.31 89 ASP B C 1
ATOM 7791 O O . ASP B 1 89 ? -57.674 -30.711 20.836 1.00 37.90 89 ASP B O 1
ATOM 7800 N N . PHE B 1 90 ? -56.146 -31.977 19.767 1.00 33.80 90 PHE B N 1
ATOM 7801 C CA . PHE B 1 90 ? -55.857 -32.742 20.979 1.00 31.75 90 PHE B CA 1
ATOM 7802 C C . PHE B 1 90 ? -54.973 -31.973 21.967 1.00 30.73 90 PHE B C 1
ATOM 7803 O O . PHE B 1 90 ? -55.176 -32.057 23.193 1.00 30.10 90 PHE B O 1
ATOM 7820 N N . TYR B 1 91 ? -53.976 -31.240 21.459 1.00 28.53 91 TYR B N 1
ATOM 7821 C CA . TYR B 1 91 ? -52.979 -30.644 22.342 1.00 28.65 91 TYR B CA 1
ATOM 7822 C C . TYR B 1 91 ? -53.317 -29.221 22.731 1.00 30.58 91 TYR B C 1
ATOM 7823 O O . TYR B 1 91 ? -52.801 -28.732 23.738 1.00 34.18 91 TYR B O 1
ATOM 7841 N N . LYS B 1 92 ? -54.201 -28.569 21.994 1.00 29.00 92 LYS B N 1
ATOM 7842 C CA . LYS B 1 92 ? -54.489 -27.164 22.232 1.00 29.94 92 LYS B CA 1
ATOM 7843 C C . LYS B 1 92 ? -55.229 -26.936 23.545 1.00 29.30 92 LYS B C 1
ATOM 7844 O O . LYS B 1 92 ? -55.944 -27.801 24.042 1.00 27.87 92 LYS B O 1
ATOM 7863 N N . ALA B 1 93 ? -55.014 -25.762 24.125 1.00 28.24 93 ALA B N 1
ATOM 7864 C CA . ALA B 1 93 ? -55.817 -25.305 25.244 1.00 30.24 93 ALA B CA 1
ATOM 7865 C C . ALA B 1 93 ? -57.154 -24.807 24.727 1.00 29.57 93 ALA B C 1
ATOM 7866 O O . ALA B 1 93 ? -57.253 -24.329 23.596 1.00 30.01 93 ALA B O 1
ATOM 7873 N N . LYS B 1 94 ? -58.181 -24.924 25.568 1.00 27.70 94 LYS B N 1
ATOM 7874 C CA . LYS B 1 94 ? -59.559 -24.613 25.199 1.00 26.22 94 LYS B CA 1
ATOM 7875 C C . LYS B 1 94 ? -60.148 -23.631 26.201 1.00 28.22 94 LYS B C 1
ATOM 7876 O O . LYS B 1 94 ? -60.274 -23.949 27.391 1.00 28.39 94 LYS B O 1
ATOM 7895 N N . VAL B 1 95 ? -60.539 -22.452 25.720 1.00 29.86 95 VAL B N 1
ATOM 7896 C CA . VAL B 1 95 ? -61.358 -21.559 26.532 1.00 30.57 95 VAL B CA 1
ATOM 7897 C C . VAL B 1 95 ? -62.747 -22.163 26.620 1.00 31.30 95 VAL B C 1
ATOM 7898 O O . VAL B 1 95 ? -63.521 -22.064 25.661 1.00 32.34 95 VAL B O 1
ATOM 7911 N N . TYR B 1 96 ? -63.066 -22.830 27.738 1.00 31.90 96 TYR B N 1
ATOM 7912 C CA . TYR B 1 96 ? -64.308 -23.596 27.834 1.00 29.62 96 TYR B CA 1
ATOM 7913 C C . TYR B 1 96 ? -65.413 -22.862 28.581 1.00 29.43 96 TYR B C 1
ATOM 7914 O O . TYR B 1 96 ? -66.568 -23.305 28.542 1.00 30.94 96 TYR B O 1
ATOM 7932 N N . ALA B 1 97 ? -65.098 -21.779 29.284 1.00 27.69 97 ALA B N 1
ATOM 7933 C CA . ALA B 1 97 ? -66.153 -21.018 29.936 1.00 30.89 97 ALA B CA 1
ATOM 7934 C C . ALA B 1 97 ? -65.655 -19.607 30.199 1.00 31.36 97 ALA B C 1
ATOM 7935 O O . ALA B 1 97 ? -64.468 -19.398 30.435 1.00 29.10 97 ALA B O 1
ATOM 7942 N N . ILE B 1 98 ? -66.571 -18.644 30.150 1.00 32.15 98 ILE B N 1
ATOM 7943 C CA . ILE B 1 98 ? -66.274 -17.255 30.481 1.00 36.51 98 ILE B CA 1
ATOM 7944 C C . ILE B 1 98 ? -67.375 -16.748 31.398 1.00 37.49 98 ILE B C 1
ATOM 7945 O O . ILE B 1 98 ? -68.560 -16.905 31.089 1.00 39.50 98 ILE B O 1
ATOM 7961 N N . THR B 1 99 ? -67.002 -16.172 32.536 1.00 36.48 99 THR B N 1
ATOM 7962 C CA . THR B 1 99 ? -67.942 -15.597 33.489 1.00 35.70 99 THR B CA 1
ATOM 7963 C C . THR B 1 99 ? -67.479 -14.180 33.718 1.00 32.58 99 THR B C 1
ATOM 7964 O O . THR B 1 99 ? -66.580 -13.944 34.527 1.00 34.65 99 THR B O 1
ATOM 7975 N N . GLY B 1 100 ? -68.038 -13.242 32.982 1.00 30.66 100 GLY B N 1
ATOM 7976 C CA . GLY B 1 100 ? -67.654 -11.870 33.177 1.00 32.73 100 GLY B CA 1
ATOM 7977 C C . GLY B 1 100 ? -66.225 -11.655 32.676 1.00 31.46 100 GLY B C 1
ATOM 7978 O O . GLY B 1 100 ? -65.905 -11.833 31.482 1.00 34.23 100 GLY B O 1
ATOM 7982 N N . ASP B 1 101 ? -65.347 -11.237 33.583 1.00 30.81 101 ASP B N 1
ATOM 7983 C CA . ASP B 1 101 ? -63.942 -10.997 33.265 1.00 33.05 101 ASP B CA 1
ATOM 7984 C C . ASP B 1 101 ? -63.051 -12.204 33.551 1.00 29.99 101 ASP B C 1
ATOM 7985 O O . ASP B 1 101 ? -61.825 -12.077 33.495 1.00 29.89 101 ASP B O 1
ATOM 7994 N N . ILE B 1 102 ? -63.632 -13.356 33.872 1.00 29.80 102 ILE B N 1
ATOM 7995 C CA . ILE B 1 102 ? -62.886 -14.564 34.210 1.00 27.74 102 ILE B CA 1
ATOM 7996 C C . ILE B 1 102 ? -63.010 -15.535 33.050 1.00 26.44 102 ILE B C 1
ATOM 7997 O O . ILE B 1 102 ? -64.116 -15.971 32.727 1.00 27.10 102 ILE B O 1
ATOM 8013 N N . ALA B 1 103 ? -61.888 -15.916 32.455 1.00 28.28 103 ALA B N 1
ATOM 8014 C CA . ALA B 1 103 ? -61.844 -16.975 31.451 1.00 29.95 103 ALA B CA 1
ATOM 8015 C C . ALA B 1 103 ? -61.329 -18.255 32.100 1.00 28.61 103 ALA B C 1
ATOM 8016 O O . ALA B 1 103 ? -60.338 -18.228 32.829 1.00 27.42 103 ALA B O 1
ATOM 8023 N N . TYR B 1 104 ? -61.984 -19.373 31.813 1.00 30.51 104 TYR B N 1
ATOM 8024 C CA . TYR B 1 104 ? -61.608 -20.696 32.303 1.00 26.78 104 TYR B CA 1
ATOM 8025 C C . TYR B 1 104 ? -61.031 -21.456 31.125 1.00 26.71 104 TYR B C 1
ATOM 8026 O O . TYR B 1 104 ? -61.723 -21.667 30.125 1.00 27.55 104 TYR B O 1
ATOM 8044 N N . ILE B 1 105 ? -59.773 -21.863 31.252 1.00 24.05 105 ILE B N 1
ATOM 8045 C CA . ILE B 1 105 ? -59.001 -22.457 30.167 1.00 22.88 105 ILE B CA 1
ATOM 8046 C C . ILE B 1 105 ? -58.495 -23.825 30.614 1.00 21.64 105 ILE B C 1
ATOM 8047 O O . ILE B 1 105 ? -57.973 -23.963 31.730 1.00 19.37 105 ILE B O 1
ATOM 8063 N N . ALA B 1 106 ? -58.671 -24.831 29.748 1.00 22.38 106 ALA B N 1
ATOM 8064 C CA . ALA B 1 106 ? -58.297 -26.213 30.020 1.00 20.74 106 ALA B CA 1
ATOM 8065 C C . ALA B 1 106 ? -57.091 -26.570 29.157 1.00 23.70 106 ALA B C 1
ATOM 8066 O O . ALA B 1 106 ? -57.098 -26.318 27.948 1.00 28.22 106 ALA B O 1
ATOM 8073 N N . TYR B 1 107 ? -56.075 -27.169 29.778 1.00 21.57 107 TYR B N 1
ATOM 8074 C CA . TYR B 1 107 ? -54.810 -27.539 29.151 1.00 23.70 107 TYR B CA 1
ATOM 8075 C C . TYR B 1 107 ? -54.637 -29.044 29.266 1.00 24.80 107 TYR B C 1
ATOM 8076 O O . TYR B 1 107 ? -54.662 -29.575 30.394 1.00 23.67 107 TYR B O 1
ATOM 8094 N N . PRO B 1 108 ? -54.473 -29.762 28.155 1.00 23.77 108 PRO B N 1
ATOM 8095 C CA . PRO B 1 108 ? -54.294 -31.218 28.242 1.00 23.23 108 PRO B CA 1
ATOM 8096 C C . PRO B 1 108 ? -53.048 -31.602 29.028 1.00 26.76 108 PRO B C 1
ATOM 8097 O O . PRO B 1 108 ? -52.022 -30.918 28.998 1.00 30.18 108 PRO B O 1
ATOM 8108 N N . LEU B 1 109 ? -53.144 -32.731 29.726 1.00 24.85 109 LEU B N 1
ATOM 8109 C CA . LEU B 1 109 ? -52.056 -33.165 30.593 1.00 23.02 109 LEU B CA 1
ATOM 8110 C C . LEU B 1 109 ? -50.736 -33.298 29.845 1.00 24.71 109 LEU B C 1
ATOM 8111 O O . LEU B 1 109 ? -49.677 -32.969 30.395 1.00 24.75 109 LEU B O 1
ATOM 8127 N N . ASP B 1 110 ? -50.783 -33.780 28.595 1.00 23.80 110 ASP B N 1
ATOM 8128 C CA . ASP B 1 110 ? -49.599 -34.067 27.792 1.00 25.09 110 ASP B CA 1
ATOM 8129 C C . ASP B 1 110 ? -48.759 -32.836 27.519 1.00 23.81 110 ASP B C 1
ATOM 8130 O O . ASP B 1 110 ? -47.637 -32.973 27.020 1.00 24.44 110 ASP B O 1
ATOM 8139 N N . LEU B 1 111 ? -49.274 -31.650 27.816 1.00 22.90 111 LEU B N 1
ATOM 8140 C CA . LEU B 1 111 ? -48.554 -30.422 27.530 1.00 23.04 111 LEU B CA 1
ATOM 8141 C C . LEU B 1 111 ? -47.475 -30.120 28.548 1.00 24.61 111 LEU B C 1
ATOM 8142 O O . LEU B 1 111 ? -46.670 -29.204 28.327 1.00 26.88 111 LEU B O 1
ATOM 8158 N N . PHE B 1 112 ? -47.430 -30.862 29.647 1.00 24.75 112 PHE B N 1
ATOM 8159 C CA . PHE B 1 112 ? -46.609 -30.493 30.787 1.00 25.16 112 PHE B CA 1
ATOM 8160 C C . PHE B 1 112 ? -45.533 -31.536 31.047 1.00 25.53 112 PHE B C 1
ATOM 8161 O O . PHE B 1 112 ? -45.789 -32.741 30.962 1.00 27.09 112 PHE B O 1
ATOM 8178 N N . GLU B 1 113 ? -44.324 -31.056 31.352 1.00 23.92 113 GLU B N 1
ATOM 8179 C CA . GLU B 1 113 ? -43.292 -31.928 31.885 1.00 24.95 113 GLU B CA 1
ATOM 8180 C C . GLU B 1 113 ? -43.636 -32.306 33.320 1.00 23.67 113 GLU B C 1
ATOM 8181 O O . GLU B 1 113 ? -44.095 -31.469 34.099 1.00 24.25 113 GLU B O 1
ATOM 8193 N N . GLU B 1 114 ? -43.441 -33.580 33.653 1.00 24.07 114 GLU B N 1
ATOM 8194 C CA . GLU B 1 114 ? -43.699 -34.064 35.003 1.00 22.06 114 GLU B CA 1
ATOM 8195 C C . GLU B 1 114 ? -42.760 -33.421 36.026 1.00 24.91 114 GLU B C 1
ATOM 8196 O O . GLU B 1 114 ? -41.576 -33.199 35.764 1.00 21.74 114 GLU B O 1
ATOM 8208 N N . ASN B 1 115 ? -43.304 -33.074 37.189 1.00 27.69 115 ASN B N 1
ATOM 8209 C CA . ASN B 1 115 ? -42.486 -32.648 38.329 1.00 26.24 115 ASN B CA 1
ATOM 8210 C C . ASN B 1 115 ? -41.662 -31.407 37.999 1.00 26.36 115 ASN B C 1
ATOM 8211 O O . ASN B 1 115 ? -40.473 -31.339 38.309 1.00 27.06 115 ASN B O 1
ATOM 8222 N N . SER B 1 116 ? -42.322 -30.387 37.456 1.00 25.13 116 SER B N 1
ATOM 8223 C CA . SER B 1 116 ? -41.616 -29.162 37.091 1.00 20.93 116 SER B CA 1
ATOM 8224 C C . SER B 1 116 ? -42.588 -27.978 37.107 1.00 18.53 116 SER B C 1
ATOM 8225 O O . SER B 1 116 ? -43.246 -27.674 36.112 1.00 19.12 116 SER B O 1
ATOM 8233 N N . VAL B 1 117 ? -42.635 -27.283 38.241 1.00 19.68 117 VAL B N 1
ATOM 8234 C CA . VAL B 1 117 ? -43.304 -25.990 38.276 1.00 19.22 117 VAL B CA 1
ATOM 8235 C C . VAL B 1 117 ? -42.733 -25.088 37.194 1.00 18.62 117 VAL B C 1
ATOM 8236 O O . VAL B 1 117 ? -43.451 -24.282 36.582 1.00 19.42 117 VAL B O 1
ATOM 8249 N N . VAL B 1 118 ? -41.422 -25.206 36.948 1.00 17.88 118 VAL B N 1
ATOM 8250 C CA . VAL B 1 118 ? -40.759 -24.377 35.940 1.00 18.93 118 VAL B CA 1
ATOM 8251 C C . VAL B 1 118 ? -41.475 -24.513 34.607 1.00 18.13 118 VAL B C 1
ATOM 8252 O O . VAL B 1 118 ? -41.808 -23.518 33.951 1.00 17.45 118 VAL B O 1
ATOM 8265 N N . ASN B 1 119 ? -41.759 -25.751 34.207 1.00 17.15 119 ASN B N 1
ATOM 8266 C CA . ASN B 1 119 ? -42.464 -25.950 32.951 1.00 20.18 119 ASN B CA 1
ATOM 8267 C C . ASN B 1 119 ? -43.874 -25.372 33.010 1.00 21.76 119 ASN B C 1
ATOM 8268 O O . ASN B 1 119 ? -44.333 -24.760 32.039 1.00 21.21 119 ASN B O 1
ATOM 8279 N N . ILE B 1 120 ? -44.585 -25.576 34.126 1.00 21.04 120 ILE B N 1
ATOM 8280 C CA . ILE B 1 120 ? -45.941 -25.044 34.246 1.00 20.41 120 ILE B CA 1
ATOM 8281 C C . ILE B 1 120 ? -45.917 -23.546 34.012 1.00 20.88 120 ILE B C 1
ATOM 8282 O O . ILE B 1 120 ? -46.679 -23.008 33.200 1.00 21.41 120 ILE B O 1
ATOM 8298 N N . MET B 1 121 ? -45.006 -22.857 34.702 1.00 21.65 121 MET B N 1
ATOM 8299 C CA . MET B 1 121 ? -44.845 -21.422 34.504 1.00 24.76 121 MET B CA 1
ATOM 8300 C C . MET B 1 121 ? -44.511 -21.102 33.057 1.00 24.13 121 MET B C 1
ATOM 8301 O O . MET B 1 121 ? -45.071 -20.166 32.473 1.00 23.46 121 MET B O 1
ATOM 8315 N N . SER B 1 122 ? -43.589 -21.861 32.462 1.00 27.92 122 SER B N 1
ATOM 8316 C CA . SER B 1 122 ? -43.174 -21.572 31.095 1.00 30.90 122 SER B CA 1
ATOM 8317 C C . SER B 1 122 ? -44.356 -21.472 30.144 1.00 29.46 122 SER B C 1
ATOM 8318 O O . SER B 1 122 ? -44.375 -20.619 29.250 1.00 30.89 122 SER B O 1
ATOM 8326 N N . SER B 1 123 ? -45.349 -22.335 30.315 1.00 28.95 123 SER B N 1
ATOM 8327 C CA . SER B 1 123 ? -46.554 -22.238 29.503 1.00 27.07 123 SER B CA 1
ATOM 8328 C C . SER B 1 123 ? -47.559 -21.222 30.026 1.00 28.32 123 SER B C 1
ATOM 8329 O O . SER B 1 123 ? -48.023 -20.365 29.271 1.00 30.25 123 SER B O 1
ATOM 8337 N N . ILE B 1 124 ? -47.897 -21.291 31.310 1.00 30.63 124 ILE B N 1
ATOM 8338 C CA . ILE B 1 124 ? -49.106 -20.601 31.750 1.00 28.79 124 ILE B CA 1
ATOM 8339 C C . ILE B 1 124 ? -48.869 -19.100 31.934 1.00 30.45 124 ILE B C 1
ATOM 8340 O O . ILE B 1 124 ? -49.793 -18.288 31.754 1.00 31.75 124 ILE B O 1
ATOM 8356 N N . VAL B 1 125 ? -47.654 -18.697 32.311 1.00 31.17 125 VAL B N 1
ATOM 8357 C CA . VAL B 1 125 ? -47.339 -17.278 32.462 1.00 30.69 125 VAL B CA 1
ATOM 8358 C C . VAL B 1 125 ? -46.145 -16.851 31.608 1.00 27.48 125 VAL B C 1
ATOM 8359 O O . VAL B 1 125 ? -45.610 -15.745 31.777 1.00 23.66 125 VAL B O 1
ATOM 8372 N N . GLY B 1 126 ? -45.735 -17.689 30.677 1.00 28.74 126 GLY B N 1
ATOM 8373 C CA . GLY B 1 126 ? -44.602 -17.391 29.825 1.00 29.56 126 GLY B CA 1
ATOM 8374 C C . GLY B 1 126 ? -44.651 -16.063 29.103 1.00 27.83 126 GLY B C 1
ATOM 8375 O O . GLY B 1 126 ? -43.860 -15.155 29.373 1.00 29.52 126 GLY B O 1
ATOM 8379 N N . ASN B 1 127 ? -45.537 -15.957 28.133 1.00 24.31 127 ASN B N 1
ATOM 8380 C CA . ASN B 1 127 ? -45.581 -14.759 27.316 1.00 27.70 127 ASN B CA 1
ATOM 8381 C C . ASN B 1 127 ? -46.914 -14.029 27.352 1.00 25.25 127 ASN B C 1
ATOM 8382 O O . ASN B 1 127 ? -46.936 -12.836 27.025 1.00 23.48 127 ASN B O 1
ATOM 8393 N N . VAL B 1 128 ? -48.011 -14.691 27.745 1.00 27.18 128 VAL B N 1
ATOM 8394 C CA . VAL B 1 128 ? -49.339 -14.131 27.521 1.00 27.90 128 VAL B CA 1
ATOM 8395 C C . VAL B 1 128 ? -49.583 -12.868 28.335 1.00 28.54 128 VAL B C 1
ATOM 8396 O O . VAL B 1 128 ? -50.540 -12.139 28.037 1.00 30.67 128 VAL B O 1
ATOM 8409 N N . PHE B 1 129 ? -48.767 -12.584 29.362 1.00 27.49 129 PHE B N 1
ATOM 8410 C CA . PHE B 1 129 ? -48.997 -11.380 30.162 1.00 24.83 129 PHE B CA 1
ATOM 8411 C C . PHE B 1 129 ? -48.515 -10.117 29.463 1.00 25.52 129 PHE B C 1
ATOM 8412 O O . PHE B 1 129 ? -48.806 -9.011 29.928 1.00 26.43 129 PHE B O 1
ATOM 8429 N N . GLY B 1 130 ? -47.778 -10.255 28.365 1.00 28.41 130 GLY B N 1
ATOM 8430 C CA . GLY B 1 130 ? -47.250 -9.118 27.649 1.00 31.24 130 GLY B CA 1
ATOM 8431 C C . GLY B 1 130 ? -47.904 -8.811 26.324 1.00 32.12 130 GLY B C 1
ATOM 8432 O O . GLY B 1 130 ? -47.381 -7.977 25.575 1.00 33.25 130 GLY B O 1
ATOM 8436 N N . PHE B 1 131 ? -49.030 -9.427 26.009 1.00 32.67 131 PHE B N 1
ATOM 8437 C CA . PHE B 1 131 ? -49.676 -9.248 24.721 1.00 33.41 131 PHE B CA 1
ATOM 8438 C C . PHE B 1 131 ? -50.372 -7.892 24.614 1.00 32.96 131 PHE B C 1
ATOM 8439 O O . PHE B 1 131 ? -51.036 -7.421 25.544 1.00 32.47 131 PHE B O 1
ATOM 8456 N N . LYS B 1 132 ? -50.210 -7.261 23.460 1.00 32.08 132 LYS B N 1
ATOM 8457 C CA . LYS B 1 132 ? -50.903 -6.010 23.221 1.00 32.24 132 LYS B CA 1
ATOM 8458 C C . LYS B 1 132 ? -52.403 -6.156 23.281 1.00 32.94 132 LYS B C 1
ATOM 8459 O O . LYS B 1 132 ? -53.071 -5.167 23.552 1.00 33.47 132 LYS B O 1
ATOM 8478 N N . ALA B 1 133 ? -52.944 -7.353 23.072 1.00 34.30 133 ALA B N 1
ATOM 8479 C CA . ALA B 1 133 ? -54.382 -7.580 23.044 1.00 37.55 133 ALA B CA 1
ATOM 8480 C C . ALA B 1 133 ? -55.004 -7.723 24.425 1.00 38.42 133 ALA B C 1
ATOM 8481 O O . ALA B 1 133 ? -56.203 -7.995 24.509 1.00 37.59 133 ALA B O 1
ATOM 8488 N N . VAL B 1 134 ? -54.228 -7.600 25.498 1.00 40.33 134 VAL B N 1
ATOM 8489 C CA . VAL B 1 134 ? -54.759 -7.513 26.853 1.00 40.57 134 VAL B CA 1
ATOM 8490 C C . VAL B 1 134 ? -54.096 -6.339 27.551 1.00 37.99 134 VAL B C 1
ATOM 8491 O O . VAL B 1 134 ? -52.876 -6.156 27.476 1.00 39.73 134 VAL B O 1
ATOM 8504 N N . GLY B 1 135 ? -54.903 -5.550 28.253 1.00 35.36 135 GLY B N 1
ATOM 8505 C CA . GLY B 1 135 ? -54.349 -4.463 29.032 1.00 33.37 135 GLY B CA 1
ATOM 8506 C C . GLY B 1 135 ? -53.830 -4.910 30.371 1.00 29.20 135 GLY B C 1
ATOM 8507 O O . GLY B 1 135 ? -52.913 -4.293 30.915 1.00 28.28 135 GLY B O 1
ATOM 8511 N N . ALA B 1 136 ? -54.405 -5.971 30.920 1.00 27.70 136 ALA B N 1
ATOM 8512 C CA . ALA B 1 136 ? -53.950 -6.542 32.174 1.00 24.79 136 ALA B CA 1
ATOM 8513 C C . ALA B 1 136 ? -54.422 -7.984 32.225 1.00 25.74 136 ALA B C 1
ATOM 8514 O O . ALA B 1 136 ? -55.457 -8.337 31.645 1.00 27.39 136 ALA B O 1
ATOM 8521 N N . LEU B 1 137 ? -53.660 -8.804 32.946 1.00 23.91 137 LEU B N 1
ATOM 8522 C CA . LEU B 1 137 ? -53.961 -10.221 33.062 1.00 21.61 137 LEU B CA 1
ATOM 8523 C C . LEU B 1 137 ? -53.538 -10.722 34.436 1.00 23.01 137 LEU B C 1
ATOM 8524 O O . LEU B 1 137 ? -52.410 -10.473 34.869 1.00 21.13 137 LEU B O 1
ATOM 8540 N N . ARG B 1 138 ? -54.431 -11.446 35.112 1.00 25.34 138 ARG B N 1
ATOM 8541 C CA . ARG B 1 138 ? -54.115 -12.080 36.388 1.00 27.58 138 ARG B CA 1
ATOM 8542 C C . ARG B 1 138 ? -54.481 -13.556 36.360 1.00 27.15 138 ARG B C 1
ATOM 8543 O O . ARG B 1 138 ? -55.623 -13.901 36.050 1.00 30.97 138 ARG B O 1
ATOM 8564 N N . LEU B 1 139 ? -53.518 -14.422 36.665 1.00 22.75 139 LEU B N 1
ATOM 8565 C CA . LEU B 1 139 ? -53.820 -15.818 36.972 1.00 23.93 139 LEU B CA 1
ATOM 8566 C C . LEU B 1 139 ? -54.363 -15.911 38.395 1.00 25.45 139 LEU B C 1
ATOM 8567 O O . LEU B 1 139 ? -53.638 -15.663 39.364 1.00 25.62 139 LEU B O 1
ATOM 8583 N N . GLU B 1 140 ? -55.648 -16.247 38.529 1.00 22.89 140 GLU B N 1
ATOM 8584 C CA . GLU B 1 140 ? -56.281 -16.239 39.842 1.00 24.20 140 GLU B CA 1
ATOM 8585 C C . GLU B 1 140 ? -56.145 -17.575 40.530 1.00 23.21 140 GLU B C 1
ATOM 8586 O O . GLU B 1 140 ? -56.056 -17.615 41.749 1.00 21.88 140 GLU B O 1
ATOM 8598 N N . ASP B 1 141 ? -56.153 -18.677 39.798 1.00 24.74 141 ASP B N 1
ATOM 8599 C CA . ASP B 1 141 ? -56.089 -20.007 40.407 1.00 25.82 141 ASP B CA 1
ATOM 8600 C C . ASP B 1 141 ? -55.822 -20.996 39.290 1.00 23.63 141 ASP B C 1
ATOM 8601 O O . ASP B 1 141 ? -56.008 -20.677 38.119 1.00 23.38 141 ASP B O 1
ATOM 8610 N N . MET B 1 142 ? -55.400 -22.204 39.666 1.00 23.38 142 MET B N 1
ATOM 8611 C CA . MET B 1 142 ? -55.055 -23.233 38.706 1.00 23.85 142 MET B CA 1
ATOM 8612 C C . MET B 1 142 ? -55.394 -24.567 39.342 1.00 22.96 142 MET B C 1
ATOM 8613 O O . MET B 1 142 ? -55.093 -24.771 40.521 1.00 25.07 142 MET B O 1
ATOM 8627 N N . ARG B 1 143 ? -56.067 -25.435 38.588 1.00 24.55 143 ARG B N 1
ATOM 8628 C CA . ARG B 1 143 ? -56.376 -26.790 39.046 1.00 23.79 143 ARG B CA 1
ATOM 8629 C C . ARG B 1 143 ? -55.324 -27.729 38.470 1.00 23.61 143 ARG B C 1
ATOM 8630 O O . ARG B 1 143 ? -55.395 -28.105 37.301 1.00 22.09 143 ARG B O 1
ATOM 8651 N N . ILE B 1 144 ? -54.366 -28.130 39.295 1.00 23.86 144 ILE B N 1
ATOM 8652 C CA . ILE B 1 144 ? -53.308 -29.047 38.885 1.00 23.57 144 ILE B CA 1
ATOM 8653 C C . ILE B 1 144 ? -53.841 -30.471 38.972 1.00 24.44 144 ILE B C 1
ATOM 8654 O O . ILE B 1 144 ? -54.149 -30.943 40.077 1.00 27.74 144 ILE B O 1
ATOM 8670 N N . PRO B 1 145 ? -53.997 -31.180 37.852 1.00 24.43 145 PRO B N 1
ATOM 8671 C CA . PRO B 1 145 ? -54.643 -32.502 37.910 1.00 26.48 145 PRO B CA 1
ATOM 8672 C C . PRO B 1 145 ? -53.872 -33.470 38.794 1.00 25.35 145 PRO B C 1
ATOM 8673 O O . PRO B 1 145 ? -52.649 -33.396 38.920 1.00 22.07 145 PRO B O 1
ATOM 8684 N N . LEU B 1 146 ? -54.611 -34.385 39.421 1.00 27.67 146 LEU B N 1
ATOM 8685 C CA . LEU B 1 146 ? -53.981 -35.296 40.366 1.00 29.17 146 LEU B CA 1
ATOM 8686 C C . LEU B 1 146 ? -52.871 -36.098 39.699 1.00 31.18 146 LEU B C 1
ATOM 8687 O O . LEU B 1 146 ? -51.854 -36.399 40.343 1.00 31.62 146 LEU B O 1
ATOM 8703 N N . ALA B 1 147 ? -53.058 -36.466 38.419 1.00 30.42 147 ALA B N 1
ATOM 8704 C CA . ALA B 1 147 ? -52.048 -37.229 37.696 1.00 29.61 147 ALA B CA 1
ATOM 8705 C C . ALA B 1 147 ? -50.726 -36.483 37.628 1.00 27.13 147 ALA B C 1
ATOM 8706 O O . ALA B 1 147 ? -49.674 -37.100 37.753 1.00 28.11 147 ALA B O 1
ATOM 8713 N N . LEU B 1 148 ? -50.757 -35.161 37.491 1.00 24.14 148 LEU B N 1
ATOM 8714 C CA . LEU B 1 148 ? -49.552 -34.343 37.579 1.00 23.56 148 LEU B CA 1
ATOM 8715 C C . LEU B 1 148 ? -49.087 -34.153 39.026 1.00 25.53 148 LEU B C 1
ATOM 8716 O O . LEU B 1 148 ? -47.875 -34.196 39.300 1.00 23.25 148 LEU B O 1
ATOM 8732 N N . VAL B 1 149 ? -50.035 -33.951 39.956 1.00 25.13 149 VAL B N 1
ATOM 8733 C CA . VAL B 1 149 ? -49.682 -33.773 41.365 1.00 20.18 149 VAL B CA 1
ATOM 8734 C C . VAL B 1 149 ? -48.814 -34.930 41.844 1.00 21.45 149 VAL B C 1
ATOM 8735 O O . VAL B 1 149 ? -47.843 -34.744 42.592 1.00 20.52 149 VAL B O 1
ATOM 8748 N N . LYS B 1 150 ? -49.159 -36.145 41.435 1.00 24.09 150 LYS B N 1
ATOM 8749 C CA . LYS B 1 150 ? -48.465 -37.319 41.946 1.00 23.59 150 LYS B CA 1
ATOM 8750 C C . LYS B 1 150 ? -47.028 -37.445 41.448 1.00 23.68 150 LYS B C 1
ATOM 8751 O O . LYS B 1 150 ? -46.338 -38.389 41.847 1.00 26.98 150 LYS B O 1
ATOM 8770 N N . THR B 1 151 ? -46.587 -36.598 40.517 1.00 21.12 151 THR B N 1
ATOM 8771 C CA . THR B 1 151 ? -45.202 -36.623 40.063 1.00 22.25 151 THR B CA 1
ATOM 8772 C C . THR B 1 151 ? -44.287 -35.745 40.912 1.00 22.78 151 THR B C 1
ATOM 8773 O O . THR B 1 151 ? -43.063 -35.830 40.762 1.00 26.23 151 THR B O 1
ATOM 8784 N N . PHE B 1 152 ? -44.846 -34.925 41.802 1.00 19.19 152 PHE B N 1
ATOM 8785 C CA . PHE B 1 152 ? -44.113 -34.058 42.707 1.00 21.27 152 PHE B CA 1
ATOM 8786 C C . PHE B 1 152 ? -43.815 -34.754 44.039 1.00 21.67 152 PHE B C 1
ATOM 8787 O O . PHE B 1 152 ? -44.551 -35.648 44.470 1.00 22.12 152 PHE B O 1
ATOM 8804 N N . PRO B 1 153 ? -42.731 -34.374 44.712 1.00 23.02 153 PRO B N 1
ATOM 8805 C CA . PRO B 1 153 ? -42.407 -35.008 46.007 1.00 23.84 153 PRO B CA 1
ATOM 8806 C C . PRO B 1 153 ? -43.161 -34.410 47.209 1.00 24.89 153 PRO B C 1
ATOM 8807 O O . PRO B 1 153 ? -43.404 -35.071 48.235 1.00 24.45 153 PRO B O 1
ATOM 8818 N N . GLY B 1 154 ? -43.518 -33.135 47.110 1.00 23.10 154 GLY B N 1
ATOM 8819 C CA . GLY B 1 154 ? -44.065 -32.465 48.266 1.00 26.31 154 GLY B CA 1
ATOM 8820 C C . GLY B 1 154 ? -43.051 -32.382 49.400 1.00 26.98 154 GLY B C 1
ATOM 8821 O O . GLY B 1 154 ? -41.919 -32.859 49.268 1.00 25.91 154 GLY B O 1
ATOM 8825 N N . PRO B 1 155 ? -43.438 -31.784 50.539 1.00 28.14 155 PRO B N 1
ATOM 8826 C CA . PRO B 1 155 ? -42.450 -31.488 51.599 1.00 27.18 155 PRO B CA 1
ATOM 8827 C C . PRO B 1 155 ? -41.853 -32.754 52.188 1.00 26.49 155 PRO B C 1
ATOM 8828 O O . PRO B 1 155 ? -42.505 -33.807 52.274 1.00 24.66 155 PRO B O 1
ATOM 8839 N N . ARG B 1 156 ? -40.582 -32.630 52.582 1.00 24.49 156 ARG B N 1
ATOM 8840 C CA . ARG B 1 156 ? -39.931 -33.713 53.301 1.00 21.07 156 ARG B CA 1
ATOM 8841 C C . ARG B 1 156 ? -40.471 -33.837 54.730 1.00 20.61 156 ARG B C 1
ATOM 8842 O O . ARG B 1 156 ? -40.710 -34.948 55.218 1.00 23.02 156 ARG B O 1
ATOM 8863 N N . VAL B 1 157 ? -40.524 -32.732 55.463 1.00 22.50 157 VAL B N 1
ATOM 8864 C CA . VAL B 1 157 ? -40.797 -32.787 56.895 1.00 22.06 157 VAL B CA 1
ATOM 8865 C C . VAL B 1 157 ? -42.277 -32.522 57.143 1.00 23.27 157 VAL B C 1
ATOM 8866 O O . VAL B 1 157 ? -42.980 -33.373 57.711 1.00 24.48 157 VAL B O 1
ATOM 8879 N N . GLY B 1 158 ? -42.754 -31.325 56.726 1.00 22.43 158 GLY B N 1
ATOM 8880 C CA . GLY B 1 158 ? -44.135 -30.938 56.933 1.00 22.91 158 GLY B CA 1
ATOM 8881 C C . GLY B 1 158 ? -44.458 -30.566 58.377 1.00 27.46 158 GLY B C 1
ATOM 8882 O O . GLY B 1 158 ? -43.592 -30.395 59.237 1.00 28.40 158 GLY B O 1
ATOM 8886 N N . ILE B 1 159 ? -45.757 -30.483 58.648 1.00 31.03 159 ILE B N 1
ATOM 8887 C CA . ILE B 1 159 ? -46.226 -29.995 59.941 1.00 28.36 159 ILE B CA 1
ATOM 8888 C C . ILE B 1 159 ? -46.055 -31.057 61.026 1.00 27.87 159 ILE B C 1
ATOM 8889 O O . ILE B 1 159 ? -45.445 -30.806 62.072 1.00 29.15 159 ILE B O 1
ATOM 8905 N N . TYR B 1 160 ? -46.634 -32.245 60.817 1.00 26.06 160 TYR B N 1
ATOM 8906 C CA . TYR B 1 160 ? -46.716 -33.229 61.897 1.00 27.35 160 TYR B CA 1
ATOM 8907 C C . TYR B 1 160 ? -45.326 -33.657 62.356 1.00 26.71 160 TYR B C 1
ATOM 8908 O O . TYR B 1 160 ? -45.028 -33.662 63.557 1.00 24.52 160 TYR B O 1
ATOM 8926 N N . ASP B 1 161 ? -44.457 -34.014 61.407 1.00 29.31 161 ASP B N 1
ATOM 8927 C CA . ASP B 1 161 ? -43.140 -34.524 61.774 1.00 29.81 161 ASP B CA 1
ATOM 8928 C C . ASP B 1 161 ? -42.315 -33.464 62.469 1.00 27.26 161 ASP B C 1
ATOM 8929 O O . ASP B 1 161 ? -41.480 -33.796 63.319 1.00 28.01 161 ASP B O 1
ATOM 8938 N N . GLU B 1 162 ? -42.565 -32.185 62.175 1.00 23.64 162 GLU B N 1
ATOM 8939 C CA . GLU B 1 162 ? -41.807 -31.152 62.875 1.00 25.21 162 GLU B CA 1
ATOM 8940 C C . GLU B 1 162 ? -42.237 -31.064 64.340 1.00 24.95 162 GLU B C 1
ATOM 8941 O O . GLU B 1 162 ? -41.407 -30.845 65.237 1.00 24.27 162 GLU B O 1
ATOM 8953 N N . ARG B 1 163 ? -43.543 -31.175 64.585 1.00 27.03 163 ARG B N 1
ATOM 8954 C CA . ARG B 1 163 ? -44.037 -31.291 65.944 1.00 28.61 163 ARG B CA 1
ATOM 8955 C C . ARG B 1 163 ? -43.403 -32.486 66.628 1.00 30.19 163 ARG B C 1
ATOM 8956 O O . ARG B 1 163 ? -43.045 -32.409 67.804 1.00 30.71 163 ARG B O 1
ATOM 8977 N N . VAL B 1 164 ? -43.236 -33.597 65.901 1.00 31.39 164 VAL B N 1
ATOM 8978 C CA . VAL B 1 164 ? -42.559 -34.770 66.458 1.00 32.16 164 VAL B CA 1
ATOM 8979 C C . VAL B 1 164 ? -41.083 -34.470 66.727 1.00 31.24 164 VAL B C 1
ATOM 8980 O O . VAL B 1 164 ? -40.571 -34.742 67.819 1.00 30.19 164 VAL B O 1
ATOM 8993 N N . TRP B 1 165 ? -40.368 -33.939 65.729 1.00 31.79 165 TRP B N 1
ATOM 8994 C CA . TRP B 1 165 ? -38.941 -33.667 65.906 1.00 32.44 165 TRP B CA 1
ATOM 8995 C C . TRP B 1 165 ? -38.705 -32.745 67.090 1.00 31.93 165 TRP B C 1
ATOM 8996 O O . TRP B 1 165 ? -37.726 -32.907 67.832 1.00 30.50 165 TRP B O 1
ATOM 9017 N N . SER B 1 166 ? -39.565 -31.731 67.247 1.00 32.87 166 SER B N 1
ATOM 9018 C CA . SER B 1 166 ? -39.403 -30.707 68.272 1.00 36.04 166 SER B CA 1
ATOM 9019 C C . SER B 1 166 ? -40.213 -30.982 69.543 1.00 32.40 166 SER B C 1
ATOM 9020 O O . SER B 1 166 ? -40.012 -30.304 70.556 1.00 34.26 166 SER B O 1
ATOM 9028 N N . ASN B 1 167 ? -41.065 -31.997 69.531 1.00 29.39 167 ASN B N 1
ATOM 9029 C CA . ASN B 1 167 ? -41.962 -32.292 70.647 1.00 30.39 167 ASN B CA 1
ATOM 9030 C C . ASN B 1 167 ? -42.740 -31.060 71.107 1.00 30.28 167 ASN B C 1
ATOM 9031 O O . ASN B 1 167 ? -42.736 -30.686 72.281 1.00 31.34 167 ASN B O 1
ATOM 9042 N N . LYS B 1 168 ? -43.464 -30.460 70.177 1.00 29.45 168 LYS B N 1
ATOM 9043 C CA . LYS B 1 168 ? -44.264 -29.274 70.438 1.00 31.64 168 LYS B CA 1
ATOM 9044 C C . LYS B 1 168 ? -45.633 -29.452 69.792 1.00 33.49 168 LYS B C 1
ATOM 9045 O O . LYS B 1 168 ? -45.736 -29.611 68.569 1.00 33.33 168 LYS B O 1
ATOM 9064 N N . TRP B 1 169 ? -46.678 -29.457 70.628 1.00 33.88 169 TRP B N 1
ATOM 9065 C CA . TRP B 1 169 ? -48.018 -29.847 70.220 1.00 33.39 169 TRP B CA 1
ATOM 9066 C C . TRP B 1 169 ? -49.057 -28.843 70.697 1.00 31.50 169 TRP B C 1
ATOM 9067 O O . TRP B 1 169 ? -48.855 -28.142 71.692 1.00 30.62 169 TRP B O 1
ATOM 9088 N N . ASP B 1 170 ? -50.154 -28.756 69.936 1.00 32.96 170 ASP B N 1
ATOM 9089 C CA . ASP B 1 170 ? -51.388 -28.100 70.373 1.00 36.08 170 ASP B CA 1
ATOM 9090 C C . ASP B 1 170 ? -51.203 -26.606 70.591 1.00 34.10 170 ASP B C 1
ATOM 9091 O O . ASP B 1 170 ? -51.893 -26.001 71.410 1.00 33.82 170 ASP B O 1
ATOM 9100 N N . ARG B 1 171 ? -50.277 -25.989 69.873 1.00 33.56 171 ARG B N 1
ATOM 9101 C CA . ARG B 1 171 ? -50.132 -24.545 69.924 1.00 33.59 171 ARG B CA 1
ATOM 9102 C C . ARG B 1 171 ? -49.384 -24.108 68.674 1.00 32.64 171 ARG B C 1
ATOM 9103 O O . ARG B 1 171 ? -48.701 -24.924 68.039 1.00 33.53 171 ARG B O 1
ATOM 9124 N N . PRO B 1 172 ? -49.484 -22.838 68.298 1.00 31.82 172 PRO B N 1
ATOM 9125 C CA . PRO B 1 172 ? -48.563 -22.300 67.290 1.00 30.95 172 PRO B CA 1
ATOM 9126 C C . PRO B 1 172 ? -47.116 -22.330 67.787 1.00 30.85 172 PRO B C 1
ATOM 9127 O O . PRO B 1 172 ? -46.827 -22.253 68.985 1.00 30.57 172 PRO B O 1
ATOM 9138 N N . LEU B 1 173 ? -46.196 -22.440 66.838 1.00 29.18 173 LEU B N 1
ATOM 9139 C CA . LEU B 1 173 ? -44.787 -22.252 67.101 1.00 27.47 173 LEU B CA 1
ATOM 9140 C C . LEU B 1 173 ? -44.459 -20.789 66.896 1.00 27.57 173 LEU B C 1
ATOM 9141 O O . LEU B 1 173 ? -45.079 -20.118 66.070 1.00 26.76 173 LEU B O 1
ATOM 9157 N N . ILE B 1 174 ? -43.512 -20.288 67.687 1.00 26.10 174 ILE B N 1
ATOM 9158 C CA . ILE B 1 174 ? -43.208 -18.864 67.769 1.00 29.07 174 ILE B CA 1
ATOM 9159 C C . ILE B 1 174 ? -41.770 -18.629 67.320 1.00 27.03 174 ILE B C 1
ATOM 9160 O O . ILE B 1 174 ? -40.834 -19.301 67.775 1.00 25.55 174 ILE B O 1
ATOM 9176 N N . GLY B 1 175 ? -41.598 -17.659 66.444 1.00 24.18 175 GLY B N 1
ATOM 9177 C CA . GLY B 1 175 ? -40.281 -17.327 65.957 1.00 24.82 175 GLY B CA 1
ATOM 9178 C C . GLY B 1 175 ? -40.029 -15.837 65.890 1.00 25.69 175 GLY B C 1
ATOM 9179 O O . GLY B 1 175 ? -40.807 -15.030 66.431 1.00 25.15 175 GLY B O 1
ATOM 9183 N N . GLY B 1 176 ? -38.950 -15.462 65.200 1.00 25.64 176 GLY B N 1
ATOM 9184 C CA . GLY B 1 176 ? -38.643 -14.055 65.076 1.00 26.53 176 GLY B CA 1
ATOM 9185 C C . GLY B 1 176 ? -37.422 -13.755 64.259 1.00 26.93 176 GLY B C 1
ATOM 9186 O O . GLY B 1 176 ? -36.428 -14.491 64.348 1.00 24.38 176 GLY B O 1
ATOM 9190 N N . THR B 1 177 ? -37.515 -12.698 63.444 1.00 25.63 177 THR B N 1
ATOM 9191 C CA . THR B 1 177 ? -36.391 -12.273 62.627 1.00 27.31 177 THR B CA 1
ATOM 9192 C C . THR B 1 177 ? -35.424 -11.434 63.460 1.00 28.11 177 THR B C 1
ATOM 9193 O O . THR B 1 177 ? -35.840 -10.594 64.262 1.00 29.36 177 THR B O 1
ATOM 9204 N N . VAL B 1 178 ? -34.122 -11.692 63.294 1.00 26.42 178 VAL B N 1
ATOM 9205 C CA . VAL B 1 178 ? -33.112 -10.858 63.931 1.00 27.05 178 VAL B CA 1
ATOM 9206 C C . VAL B 1 178 ? -33.124 -9.487 63.266 1.00 26.43 178 VAL B C 1
ATOM 9207 O O . VAL B 1 178 ? -33.239 -9.370 62.042 1.00 27.23 178 VAL B O 1
ATOM 9220 N N . LYS B 1 179 ? -33.033 -8.438 64.071 1.00 26.04 179 LYS B N 1
ATOM 9221 C CA . LYS B 1 179 ? -32.992 -7.068 63.588 1.00 27.67 179 LYS B CA 1
ATOM 9222 C C . LYS B 1 179 ? -31.872 -6.337 64.303 1.00 29.51 179 LYS B C 1
ATOM 9223 O O . LYS B 1 179 ? -31.568 -6.669 65.452 1.00 30.59 179 LYS B O 1
ATOM 9242 N N . PRO B 1 180 ? -31.248 -5.321 63.662 1.00 31.34 180 PRO B N 1
ATOM 9243 C CA . PRO B 1 180 ? -31.567 -4.773 62.330 1.00 29.84 180 PRO B CA 1
ATOM 9244 C C . PRO B 1 180 ? -31.324 -5.720 61.179 1.00 28.59 180 PRO B C 1
ATOM 9245 O O . PRO B 1 180 ? -30.571 -6.671 61.323 1.00 28.36 180 PRO B O 1
ATOM 9256 N N . LYS B 1 181 ? -31.975 -5.460 60.044 1.00 30.02 181 LYS B N 1
ATOM 9257 C CA . LYS B 1 181 ? -31.946 -6.420 58.939 1.00 29.89 181 LYS B CA 1
ATOM 9258 C C . LYS B 1 181 ? -30.514 -6.753 58.537 1.00 26.97 181 LYS B C 1
ATOM 9259 O O . LYS B 1 181 ? -30.137 -7.924 58.364 1.00 25.04 181 LYS B O 1
ATOM 9278 N N . LEU B 1 182 ? -29.706 -5.720 58.363 1.00 27.08 182 LEU B N 1
ATOM 9279 C CA . LEU B 1 182 ? -28.316 -5.876 57.975 1.00 27.55 182 LEU B CA 1
ATOM 9280 C C . LEU B 1 182 ? -27.446 -5.070 58.923 1.00 27.56 182 LEU B C 1
ATOM 9281 O O . LEU B 1 182 ? -27.932 -4.190 59.640 1.00 27.51 182 LEU B O 1
ATOM 9297 N N . GLY B 1 183 ? -26.148 -5.376 58.908 1.00 27.53 183 GLY B N 1
ATOM 9298 C CA . GLY B 1 183 ? -25.178 -4.603 59.640 1.00 27.68 183 GLY B CA 1
ATOM 9299 C C . GLY B 1 183 ? -24.664 -5.230 60.914 1.00 28.97 183 GLY B C 1
ATOM 9300 O O . GLY B 1 183 ? -23.728 -4.680 61.502 1.00 32.92 183 GLY B O 1
ATOM 9304 N N . LEU B 1 184 ? -25.225 -6.355 61.358 1.00 27.35 184 LEU B N 1
ATOM 9305 C CA . LEU B 1 184 ? -24.809 -6.967 62.616 1.00 30.57 184 LEU B CA 1
ATOM 9306 C C . LEU B 1 184 ? -23.654 -7.950 62.418 1.00 32.37 184 LEU B C 1
ATOM 9307 O O . LEU B 1 184 ? -23.689 -8.799 61.522 1.00 31.13 184 LEU B O 1
ATOM 9323 N N . SER B 1 185 ? -22.618 -7.807 63.238 1.00 35.49 185 SER B N 1
ATOM 9324 C CA . SER B 1 185 ? -21.507 -8.747 63.315 1.00 36.09 185 SER B CA 1
ATOM 9325 C C . SER B 1 185 ? -22.064 -10.144 63.544 1.00 32.63 185 SER B C 1
ATOM 9326 O O . SER B 1 185 ? -23.092 -10.306 64.226 1.00 30.71 185 SER B O 1
ATOM 9334 N N . PRO B 1 186 ? -21.409 -11.188 63.036 1.00 32.02 186 PRO B N 1
ATOM 9335 C CA . PRO B 1 186 ? -21.849 -12.557 63.390 1.00 30.70 186 PRO B CA 1
ATOM 9336 C C . PRO B 1 186 ? -21.923 -12.828 64.897 1.00 30.84 186 PRO B C 1
ATOM 9337 O O . PRO B 1 186 ? -22.821 -13.561 65.356 1.00 28.31 186 PRO B O 1
ATOM 9348 N N . LYS B 1 187 ? -21.028 -12.221 65.690 1.00 30.56 187 LYS B N 1
ATOM 9349 C CA . LYS B 1 187 ? -21.032 -12.463 67.134 1.00 32.47 187 LYS B CA 1
ATOM 9350 C C . LYS B 1 187 ? -22.227 -11.796 67.813 1.00 31.85 187 LYS B C 1
ATOM 9351 O O . LYS B 1 187 ? -22.917 -12.428 68.628 1.00 30.84 187 LYS B O 1
ATOM 9370 N N . ALA B 1 188 ? -22.488 -10.527 67.484 1.00 30.96 188 ALA B N 1
ATOM 9371 C CA . ALA B 1 188 ? -23.693 -9.857 67.958 1.00 29.25 188 ALA B CA 1
ATOM 9372 C C . ALA B 1 188 ? -24.931 -10.656 67.577 1.00 28.92 188 ALA B C 1
ATOM 9373 O O . ALA B 1 188 ? -25.825 -10.863 68.406 1.00 30.78 188 ALA B O 1
ATOM 9380 N N . TYR B 1 189 ? -24.991 -11.110 66.322 1.00 26.53 189 TYR B N 1
ATOM 9381 C CA . TYR B 1 189 ? -26.100 -11.935 65.863 1.00 24.23 189 TYR B CA 1
ATOM 9382 C C . TYR B 1 189 ? -26.350 -13.086 66.822 1.00 23.81 189 TYR B C 1
ATOM 9383 O O . TYR B 1 189 ? -27.489 -13.349 67.200 1.00 24.92 189 TYR B O 1
ATOM 9401 N N . SER B 1 190 ? -25.285 -13.775 67.230 1.00 26.62 190 SER B N 1
ATOM 9402 C CA . SER B 1 190 ? -25.411 -14.929 68.108 1.00 25.73 190 SER B CA 1
ATOM 9403 C C . SER B 1 190 ? -25.948 -14.519 69.461 1.00 26.11 190 SER B C 1
ATOM 9404 O O . SER B 1 190 ? -26.667 -15.299 70.091 1.00 23.16 190 SER B O 1
ATOM 9412 N N . THR B 1 191 ? -25.586 -13.309 69.926 1.00 28.42 191 THR B N 1
ATOM 9413 C CA . THR B 1 191 ? -26.039 -12.827 71.224 1.00 30.67 191 THR B CA 1
ATOM 9414 C C . THR B 1 191 ? -27.544 -12.628 71.227 1.00 33.51 191 THR B C 1
ATOM 9415 O O . THR B 1 191 ? -28.224 -12.995 72.191 1.00 35.48 191 THR B O 1
ATOM 9426 N N . ILE B 1 192 ? -28.082 -12.076 70.140 1.00 30.87 192 ILE B N 1
ATOM 9427 C CA . ILE B 1 192 ? -29.526 -11.906 70.018 1.00 26.90 192 ILE B CA 1
ATOM 9428 C C . ILE B 1 192 ? -30.221 -13.261 69.890 1.00 25.64 192 ILE B C 1
ATOM 9429 O O . ILE B 1 192 ? -31.255 -13.527 70.515 1.00 24.81 192 ILE B O 1
ATOM 9445 N N . ILE B 1 193 ? -29.681 -14.135 69.055 1.00 26.10 193 ILE B N 1
ATOM 9446 C CA . ILE B 1 193 ? -30.298 -15.444 68.887 1.00 27.05 193 ILE B CA 1
ATOM 9447 C C . ILE B 1 193 ? -30.378 -16.153 70.232 1.00 30.85 193 ILE B C 1
ATOM 9448 O O . ILE B 1 193 ? -31.357 -16.843 70.552 1.00 32.16 193 ILE B O 1
ATOM 9464 N N . TYR B 1 194 ? -29.372 -15.960 71.067 1.00 31.36 194 TYR B N 1
ATOM 9465 C CA . TYR B 1 194 ? -29.299 -16.638 72.376 1.00 31.09 194 TYR B CA 1
ATOM 9466 C C . TYR B 1 194 ? -30.402 -16.109 73.276 1.00 30.73 194 TYR B C 1
ATOM 9467 O O . TYR B 1 194 ? -31.157 -16.870 73.782 1.00 23.05 194 TYR B O 1
ATOM 9485 N N . GLU B 1 195 ? -30.471 -14.795 73.363 1.00 34.92 195 GLU B N 1
ATOM 9486 C CA . GLU B 1 195 ? -31.392 -14.065 74.251 1.00 34.28 195 GLU B CA 1
ATOM 9487 C C . GLU B 1 195 ? -32.838 -14.394 73.891 1.00 33.22 195 GLU B C 1
ATOM 9488 O O . GLU B 1 195 ? -33.540 -14.798 74.761 1.00 34.98 195 GLU B O 1
ATOM 9500 N N . CYS B 1 196 ? -33.208 -14.320 72.624 1.00 30.14 196 CYS B N 1
ATOM 9501 C CA . CYS B 1 196 ? -34.595 -14.526 72.155 1.00 31.76 196 CYS B CA 1
ATOM 9502 C C . CYS B 1 196 ? -34.981 -16.006 72.235 1.00 30.59 196 CYS B C 1
ATOM 9503 O O . CYS B 1 196 ? -36.062 -16.263 72.684 1.00 29.94 196 CYS B O 1
ATOM 9511 N N . LEU B 1 197 ? -34.119 -16.944 71.871 1.00 27.49 197 LEU B N 1
ATOM 9512 C CA . LEU B 1 197 ? -34.483 -18.368 72.016 1.00 29.55 197 LEU B CA 1
ATOM 9513 C C . LEU B 1 197 ? -34.547 -18.712 73.507 1.00 29.81 197 LEU B C 1
ATOM 9514 O O . LEU B 1 197 ? -35.411 -19.465 73.884 1.00 29.91 197 LEU B O 1
ATOM 9530 N N . SER B 1 198 ? -33.665 -18.164 74.335 1.00 31.89 198 SER B N 1
ATOM 9531 C CA . SER B 1 198 ? -33.701 -18.461 75.759 1.00 35.54 198 SER B CA 1
ATOM 9532 C C . SER B 1 198 ? -34.933 -17.877 76.398 1.00 33.13 198 SER B C 1
ATOM 9533 O O . SER B 1 198 ? -35.436 -18.425 77.380 1.00 31.27 198 SER B O 1
ATOM 9541 N N . GLY B 1 199 ? -35.406 -16.744 75.875 1.00 33.07 199 GLY B N 1
ATOM 9542 C CA . GLY B 1 199 ? -36.562 -16.076 76.422 1.00 33.01 199 GLY B CA 1
ATOM 9543 C C . GLY B 1 199 ? -37.852 -16.792 76.160 1.00 35.07 199 GLY B C 1
ATOM 9544 O O . GLY B 1 199 ? -38.797 -16.589 76.916 1.00 39.43 199 GLY B O 1
ATOM 9548 N N . GLY B 1 200 ? -37.910 -17.632 75.128 1.00 33.03 200 GLY B N 1
ATOM 9549 C CA . GLY B 1 200 ? -39.089 -18.435 74.871 1.00 29.90 200 GLY B CA 1
ATOM 9550 C C . GLY B 1 200 ? -39.412 -18.704 73.414 1.00 27.35 200 GLY B C 1
ATOM 9551 O O . GLY B 1 200 ? -40.357 -19.454 73.138 1.00 27.67 200 GLY B O 1
ATOM 9555 N N . LEU B 1 201 ? -38.677 -18.094 72.479 1.00 23.82 201 LEU B N 1
ATOM 9556 C CA . LEU B 1 201 ? -38.958 -18.327 71.072 1.00 25.37 201 LEU B CA 1
ATOM 9557 C C . LEU B 1 201 ? -38.651 -19.775 70.728 1.00 27.84 201 LEU B C 1
ATOM 9558 O O . LEU B 1 201 ? -37.703 -20.380 71.259 1.00 29.00 201 LEU B O 1
ATOM 9574 N N . ASP B 1 202 ? -39.459 -20.333 69.818 1.00 25.60 202 ASP B N 1
ATOM 9575 C CA . ASP B 1 202 ? -39.150 -21.668 69.320 1.00 23.19 202 ASP B CA 1
ATOM 9576 C C . ASP B 1 202 ? -38.025 -21.622 68.291 1.00 22.57 202 ASP B C 1
ATOM 9577 O O . ASP B 1 202 ? -37.154 -22.503 68.277 1.00 20.92 202 ASP B O 1
ATOM 9586 N N . THR B 1 203 ? -38.044 -20.618 67.412 1.00 24.56 203 THR B N 1
ATOM 9587 C CA . THR B 1 203 ? -37.044 -20.473 66.360 1.00 26.52 203 THR B CA 1
ATOM 9588 C C . THR B 1 203 ? -36.699 -18.999 66.190 1.00 25.98 203 THR B C 1
ATOM 9589 O O . THR B 1 203 ? -37.465 -18.113 66.577 1.00 23.46 203 THR B O 1
ATOM 9600 N N . SER B 1 204 ? -35.516 -18.751 65.624 1.00 27.22 204 SER B N 1
ATOM 9601 C CA . SER B 1 204 ? -35.106 -17.411 65.191 1.00 27.58 204 SER B CA 1
ATOM 9602 C C . SER B 1 204 ? -34.730 -17.562 63.718 1.00 24.52 204 SER B C 1
ATOM 9603 O O . SER B 1 204 ? -34.639 -18.687 63.223 1.00 23.23 204 SER B O 1
ATOM 9633 N N . ASP B 1 206 ? -32.384 -15.663 60.194 1.00 27.38 206 ASP B N 1
ATOM 9634 C CA . ASP B 1 206 ? -31.744 -14.612 59.393 1.00 27.27 206 ASP B CA 1
ATOM 9635 C C . ASP B 1 206 ? -32.819 -13.817 58.680 1.00 23.73 206 ASP B C 1
ATOM 9636 O O . ASP B 1 206 ? -33.892 -14.379 58.383 1.00 22.01 206 ASP B O 1
ATOM 9645 N N . ASP B 1 207 ? -32.541 -12.548 58.370 1.00 23.99 207 ASP B N 1
ATOM 9646 C CA . ASP B 1 207 ? -33.417 -11.818 57.462 1.00 24.01 207 ASP B CA 1
ATOM 9647 C C . ASP B 1 207 ? -33.246 -12.354 56.040 1.00 23.74 207 ASP B C 1
ATOM 9648 O O . ASP B 1 207 ? -32.224 -12.927 55.691 1.00 23.62 207 ASP B O 1
ATOM 9657 N N . GLU B 1 208 ? -34.259 -12.163 55.204 1.00 27.47 208 GLU B N 1
ATOM 9658 C CA . GLU B 1 208 ? -34.222 -12.774 53.883 1.00 24.92 208 GLU B CA 1
ATOM 9659 C C . GLU B 1 208 ? -33.035 -12.280 53.074 1.00 21.38 208 GLU B C 1
ATOM 9660 O O . GLU B 1 208 ? -32.589 -12.986 52.173 1.00 18.11 208 GLU B O 1
ATOM 9672 N N . ASN B 1 209 ? -32.532 -11.076 53.350 1.00 21.46 209 ASN B N 1
ATOM 9673 C CA . ASN B 1 209 ? -31.417 -10.503 52.609 1.00 22.14 209 ASN B CA 1
ATOM 9674 C C . ASN B 1 209 ? -30.063 -10.675 53.298 1.00 23.50 209 ASN B C 1
ATOM 9675 O O . ASN B 1 209 ? -29.055 -10.204 52.762 1.00 25.17 209 ASN B O 1
ATOM 9686 N N . MET B 1 210 ? -30.011 -11.378 54.434 1.00 23.20 210 MET B N 1
ATOM 9687 C CA . MET B 1 210 ? -28.751 -11.776 55.053 1.00 26.49 210 MET B CA 1
ATOM 9688 C C . MET B 1 210 ? -28.267 -13.009 54.310 1.00 26.31 210 MET B C 1
ATOM 9689 O O . MET B 1 210 ? -28.831 -14.094 54.456 1.00 27.38 210 MET B O 1
ATOM 9703 N N . ASN B 1 211 ? -27.237 -12.851 53.482 1.00 24.54 211 ASN B N 1
ATOM 9704 C CA . ASN B 1 211 ? -26.685 -13.982 52.762 1.00 27.75 211 ASN B CA 1
ATOM 9705 C C . ASN B 1 211 ? -25.226 -14.112 53.214 1.00 26.91 211 ASN B C 1
ATOM 9706 O O . ASN B 1 211 ? -24.972 -14.631 54.303 1.00 27.56 211 ASN B O 1
ATOM 9717 N N . SER B 1 212 ? -24.264 -13.626 52.445 1.00 25.62 212 SER B N 1
ATOM 9718 C CA . SER B 1 212 ? -22.906 -13.434 52.949 1.00 24.37 212 SER B CA 1
ATOM 9719 C C . SER B 1 212 ? -22.429 -12.065 52.501 1.00 24.66 212 SER B C 1
ATOM 9720 O O . SER B 1 212 ? -22.354 -11.810 51.297 1.00 29.25 212 SER B O 1
ATOM 9728 N N . GLN B 1 213 ? -22.051 -11.216 53.450 1.00 25.16 213 GLN B N 1
ATOM 9729 C CA . GLN B 1 213 ? -21.747 -9.822 53.160 1.00 25.02 213 GLN B CA 1
ATOM 9730 C C . GLN B 1 213 ? -20.538 -9.386 53.971 1.00 23.47 213 GLN B C 1
ATOM 9731 O O . GLN B 1 213 ? -20.152 -10.067 54.924 1.00 23.85 213 GLN B O 1
ATOM 9745 N N . PRO B 1 214 ? -19.907 -8.261 53.606 1.00 24.88 214 PRO B N 1
ATOM 9746 C CA . PRO B 1 214 ? -18.714 -7.816 54.342 1.00 27.95 214 PRO B CA 1
ATOM 9747 C C . PRO B 1 214 ? -18.899 -7.704 55.844 1.00 27.85 214 PRO B C 1
ATOM 9748 O O . PRO B 1 214 ? -17.921 -7.875 56.578 1.00 29.21 214 PRO B O 1
ATOM 9759 N N . PHE B 1 215 ? -20.110 -7.404 56.325 1.00 27.99 215 PHE B N 1
ATOM 9760 C CA . PHE B 1 215 ? -20.378 -7.278 57.755 1.00 26.49 215 PHE B CA 1
ATOM 9761 C C . PHE B 1 215 ? -20.702 -8.619 58.411 1.00 23.32 215 PHE B C 1
ATOM 9762 O O . PHE B 1 215 ? -20.649 -8.720 59.645 1.00 20.13 215 PHE B O 1
ATOM 9779 N N . SER B 1 216 ? -21.061 -9.641 57.624 1.00 22.29 216 SER B N 1
ATOM 9780 C CA . SER B 1 216 ? -21.480 -10.923 58.204 1.00 23.01 216 SER B CA 1
ATOM 9781 C C . SER B 1 216 ? -21.264 -12.026 57.154 1.00 24.62 216 SER B C 1
ATOM 9782 O O . SER B 1 216 ? -22.147 -12.311 56.349 1.00 26.31 216 SER B O 1
ATOM 9790 N N . ARG B 1 217 ? -20.074 -12.615 57.161 1.00 24.56 217 ARG B N 1
ATOM 9791 C CA . ARG B 1 217 ? -19.777 -13.722 56.257 1.00 22.53 217 ARG B CA 1
ATOM 9792 C C . ARG B 1 217 ? -20.480 -14.981 56.753 1.00 19.48 217 ARG B C 1
ATOM 9793 O O . ARG B 1 217 ? -20.524 -15.254 57.960 1.00 21.10 217 ARG B O 1
ATOM 9814 N N . TRP B 1 218 ? -20.991 -15.776 55.811 1.00 17.14 218 TRP B N 1
ATOM 9815 C CA . TRP B 1 218 ? -21.983 -16.779 56.189 1.00 19.68 218 TRP B CA 1
ATOM 9816 C C . TRP B 1 218 ? -21.409 -17.824 57.131 1.00 21.31 218 TRP B C 1
ATOM 9817 O O . TRP B 1 218 ? -22.116 -18.284 58.041 1.00 24.25 218 TRP B O 1
ATOM 9838 N N . ARG B 1 219 ? -20.134 -18.200 56.950 1.00 15.61 219 ARG B N 1
ATOM 9839 C CA . ARG B 1 219 ? -19.581 -19.243 57.810 1.00 19.24 219 ARG B CA 1
ATOM 9840 C C . ARG B 1 219 ? -19.474 -18.778 59.259 1.00 21.26 219 ARG B C 1
ATOM 9841 O O . ARG B 1 219 ? -19.729 -19.565 60.177 1.00 22.72 219 ARG B O 1
ATOM 9862 N N . ASP B 1 220 ? -19.076 -17.524 59.491 1.00 20.48 220 ASP B N 1
ATOM 9863 C CA . ASP B 1 220 ? -19.062 -16.989 60.853 1.00 20.15 220 ASP B CA 1
ATOM 9864 C C . ASP B 1 220 ? -20.456 -17.010 61.475 1.00 24.54 220 ASP B C 1
ATOM 9865 O O . ASP B 1 220 ? -20.647 -17.510 62.589 1.00 26.04 220 ASP B O 1
ATOM 9874 N N . ARG B 1 221 ? -21.436 -16.443 60.773 1.00 24.96 221 ARG B N 1
ATOM 9875 C CA . ARG B 1 221 ? -22.777 -16.308 61.323 1.00 22.71 221 ARG B CA 1
ATOM 9876 C C . ARG B 1 221 ? -23.397 -17.679 61.580 1.00 21.08 221 ARG B C 1
ATOM 9877 O O . ARG B 1 221 ? -23.939 -17.933 62.665 1.00 20.37 221 ARG B O 1
ATOM 9898 N N . PHE B 1 222 ? -23.327 -18.579 60.600 1.00 17.56 222 PHE B N 1
ATOM 9899 C CA . PHE B 1 222 ? -23.888 -19.910 60.810 1.00 18.76 222 PHE B CA 1
ATOM 9900 C C . PHE B 1 222 ? -23.288 -20.558 62.062 1.00 22.94 222 PHE B C 1
ATOM 9901 O O . PHE B 1 222 ? -24.008 -21.107 62.915 1.00 19.67 222 PHE B O 1
ATOM 9918 N N . MET B 1 223 ? -21.953 -20.511 62.183 1.00 24.98 223 MET B N 1
ATOM 9919 C CA . MET B 1 223 ? -21.274 -21.227 63.268 1.00 27.25 223 MET B CA 1
ATOM 9920 C C . MET B 1 223 ? -21.682 -20.652 64.618 1.00 24.56 223 MET B C 1
ATOM 9921 O O . MET B 1 223 ? -22.012 -21.386 65.564 1.00 21.07 223 MET B O 1
ATOM 9935 N N . TYR B 1 224 ? -21.662 -19.324 64.717 1.00 25.14 224 TYR B N 1
ATOM 9936 C CA . TYR B 1 224 ? -21.976 -18.683 65.978 1.00 25.62 224 TYR B CA 1
ATOM 9937 C C . TYR B 1 224 ? -23.450 -18.864 66.290 1.00 28.11 224 TYR B C 1
ATOM 9938 O O . TYR B 1 224 ? -23.815 -19.142 67.434 1.00 29.94 224 TYR B O 1
ATOM 9956 N N . ALA B 1 225 ? -24.305 -18.758 65.269 1.00 29.92 225 ALA B N 1
ATOM 9957 C CA . ALA B 1 225 ? -25.741 -18.906 65.478 1.00 30.61 225 ALA B CA 1
ATOM 9958 C C . ALA B 1 225 ? -26.088 -20.299 65.993 1.00 28.51 225 ALA B C 1
ATOM 9959 O O . ALA B 1 225 ? -26.904 -20.443 66.902 1.00 28.43 225 ALA B O 1
ATOM 9966 N N . GLN B 1 226 ? -25.477 -21.341 65.443 1.00 26.98 226 GLN B N 1
ATOM 9967 C CA . GLN B 1 226 ? -25.823 -22.684 65.908 1.00 30.67 226 GLN B CA 1
ATOM 9968 C C . GLN B 1 226 ? -25.287 -22.957 67.317 1.00 32.23 226 GLN B C 1
ATOM 9969 O O . GLN B 1 226 ? -25.887 -23.724 68.087 1.00 30.71 226 GLN B O 1
ATOM 9983 N N . GLU B 1 227 ? -24.180 -22.317 67.692 1.00 32.56 227 GLU B N 1
ATOM 9984 C CA . GLU B 1 227 ? -23.720 -22.401 69.078 1.00 34.74 227 GLU B CA 1
ATOM 9985 C C . GLU B 1 227 ? -24.774 -21.848 70.025 1.00 28.32 227 GLU B C 1
ATOM 9986 O O . GLU B 1 227 ? -25.064 -22.441 71.070 1.00 27.33 227 GLU B O 1
ATOM 9998 N N . ALA B 1 228 ? -25.334 -20.690 69.678 1.00 22.82 228 ALA B N 1
ATOM 9999 C CA . ALA B 1 228 ? -26.378 -20.078 70.487 1.00 25.50 228 ALA B CA 1
ATOM 10000 C C . ALA B 1 228 ? -27.595 -20.996 70.593 1.00 26.19 228 ALA B C 1
ATOM 10001 O O . ALA B 1 228 ? -28.095 -21.258 71.696 1.00 26.69 228 ALA B O 1
ATOM 10008 N N . VAL B 1 229 ? -28.066 -21.521 69.453 1.00 23.77 229 VAL B N 1
ATOM 10009 C CA . VAL B 1 229 ? -29.180 -22.470 69.453 1.00 22.74 229 VAL B CA 1
ATOM 10010 C C . VAL B 1 229 ? -28.949 -23.569 70.489 1.00 27.94 229 VAL B C 1
ATOM 10011 O O . VAL B 1 229 ? -29.816 -23.851 71.326 1.00 30.12 229 VAL B O 1
ATOM 10024 N N . ASP B 1 230 ? -27.765 -24.191 70.452 1.00 29.35 230 ASP B N 1
ATOM 10025 C CA . ASP B 1 230 ? -27.514 -25.357 71.288 1.00 31.47 230 ASP B CA 1
ATOM 10026 C C . ASP B 1 230 ? -27.353 -24.956 72.739 1.00 31.48 230 ASP B C 1
ATOM 10027 O O . ASP B 1 230 ? -27.760 -25.698 73.630 1.00 32.08 230 ASP B O 1
ATOM 10036 N N . ARG B 1 231 ? -26.762 -23.811 72.997 1.00 30.68 231 ARG B N 1
ATOM 10037 C CA . ARG B 1 231 ? -26.619 -23.322 74.372 1.00 30.71 231 ARG B CA 1
ATOM 10038 C C . ARG B 1 231 ? -28.025 -23.053 74.905 1.00 30.24 231 ARG B C 1
ATOM 10039 O O . ARG B 1 231 ? -28.311 -23.491 75.973 1.00 30.20 231 ARG B O 1
ATOM 10060 N N . ALA B 1 232 ? -28.894 -22.424 74.126 1.00 26.81 232 ALA B N 1
ATOM 10061 C CA . ALA B 1 232 ? -30.233 -22.094 74.602 1.00 28.20 232 ALA B CA 1
ATOM 10062 C C . ALA B 1 232 ? -31.124 -23.323 74.725 1.00 29.42 232 ALA B C 1
ATOM 10063 O O . ALA B 1 232 ? -31.942 -23.394 75.652 1.00 30.14 232 ALA B O 1
ATOM 10070 N N . ALA B 1 233 ? -30.943 -24.317 73.853 1.00 26.26 233 ALA B N 1
ATOM 10071 C CA . ALA B 1 233 ? -31.732 -25.529 73.972 1.00 25.97 233 ALA B CA 1
ATOM 10072 C C . ALA B 1 233 ? -31.368 -26.266 75.247 1.00 29.52 233 ALA B C 1
ATOM 10073 O O . ALA B 1 233 ? -32.248 -26.685 76.010 1.00 31.71 233 ALA B O 1
ATOM 10080 N N . ALA B 1 234 ? -30.061 -26.392 75.515 1.00 30.33 234 ALA B N 1
ATOM 10081 C CA . ALA B 1 234 ? -29.614 -27.166 76.671 1.00 30.57 234 ALA B CA 1
ATOM 10082 C C . ALA B 1 234 ? -30.057 -26.506 77.976 1.00 30.19 234 ALA B C 1
ATOM 10083 O O . ALA B 1 234 ? -30.442 -27.191 78.929 1.00 30.86 234 ALA B O 1
ATOM 10090 N N . GLU B 1 235 ? -30.045 -25.179 78.020 1.00 29.55 235 GLU B N 1
ATOM 10091 C CA . GLU B 1 235 ? -30.385 -24.450 79.231 1.00 32.79 235 GLU B CA 1
ATOM 10092 C C . GLU B 1 235 ? -31.884 -24.384 79.462 1.00 37.07 235 GLU B C 1
ATOM 10093 O O . GLU B 1 235 ? -32.307 -24.130 80.593 1.00 39.49 235 GLU B O 1
ATOM 10105 N N . THR B 1 236 ? -32.695 -24.637 78.434 1.00 37.94 236 THR B N 1
ATOM 10106 C CA . THR B 1 236 ? -34.139 -24.674 78.595 1.00 36.01 236 THR B CA 1
ATOM 10107 C C . THR B 1 236 ? -34.691 -26.083 78.571 1.00 34.59 236 THR B C 1
ATOM 10108 O O . THR B 1 236 ? -35.863 -26.268 78.881 1.00 34.06 236 THR B O 1
ATOM 10119 N N . ASN B 1 237 ? -33.903 -27.077 78.182 1.00 39.07 237 ASN B N 1
ATOM 10120 C CA . ASN B 1 237 ? -34.399 -28.444 78.036 1.00 41.44 237 ASN B CA 1
ATOM 10121 C C . ASN B 1 237 ? -35.536 -28.478 77.023 1.00 39.79 237 ASN B C 1
ATOM 10122 O O . ASN B 1 237 ? -36.479 -29.248 77.163 1.00 40.39 237 ASN B O 1
ATOM 10133 N N . GLU B 1 238 ? -35.432 -27.623 76.008 1.00 38.30 238 GLU B N 1
ATOM 10134 C CA . GLU B 1 238 ? -36.428 -27.459 74.967 1.00 37.24 238 GLU B CA 1
ATOM 10135 C C . GLU B 1 238 ? -35.718 -27.455 73.615 1.00 34.97 238 GLU B C 1
ATOM 10136 O O . GLU B 1 238 ? -34.613 -26.920 73.492 1.00 33.44 238 GLU B O 1
ATOM 10148 N N . PHE B 1 239 ? -36.342 -28.075 72.613 1.00 33.10 239 PHE B N 1
ATOM 10149 C CA . PHE B 1 239 ? -35.856 -27.985 71.241 1.00 31.20 239 PHE B CA 1
ATOM 10150 C C . PHE B 1 239 ? -35.864 -26.529 70.797 1.00 31.16 239 PHE B C 1
ATOM 10151 O O . PHE B 1 239 ? -36.831 -25.794 71.036 1.00 29.07 239 PHE B O 1
ATOM 10168 N N . LYS B 1 240 ? -34.769 -26.130 70.146 1.00 28.96 240 LYS B N 1
ATOM 10169 C CA . LYS B 1 240 ? -34.561 -24.781 69.652 1.00 29.28 240 LYS B CA 1
ATOM 10170 C C . LYS B 1 240 ? -33.947 -24.862 68.263 1.00 30.17 240 LYS B C 1
ATOM 10171 O O . LYS B 1 240 ? -33.232 -25.812 67.932 1.00 28.83 240 LYS B O 1
ATOM 10190 N N . GLY B 1 241 ? -34.222 -23.844 67.450 1.00 27.75 241 GLY B N 1
ATOM 10191 C CA . GLY B 1 241 ? -33.668 -23.790 66.110 1.00 28.00 241 GLY B CA 1
ATOM 10192 C C . GLY B 1 241 ? -33.520 -22.366 65.598 1.00 28.53 241 GLY B C 1
ATOM 10193 O O . GLY B 1 241 ? -34.251 -21.468 66.001 1.00 30.42 241 GLY B O 1
ATOM 10197 N N . HIS B 1 242 ? -32.570 -22.177 64.674 1.00 25.83 242 HIS B N 1
ATOM 10198 C CA . HIS B 1 242 ? -32.422 -20.930 63.927 1.00 24.99 242 HIS B CA 1
ATOM 10199 C C . HIS B 1 242 ? -32.343 -21.253 62.435 1.00 25.46 242 HIS B C 1
ATOM 10200 O O . HIS B 1 242 ? -31.583 -22.142 62.023 1.00 25.72 242 HIS B O 1
ATOM 10214 N N . TRP B 1 243 ? -33.142 -20.541 61.628 1.00 22.20 243 TRP B N 1
ATOM 10215 C CA . TRP B 1 243 ? -33.200 -20.763 60.176 1.00 20.89 243 TRP B CA 1
ATOM 10216 C C . TRP B 1 243 ? -32.051 -20.016 59.496 1.00 20.38 243 TRP B C 1
ATOM 10217 O O . TRP B 1 243 ? -32.177 -18.839 59.115 1.00 17.29 243 TRP B O 1
ATOM 10238 N N . HIS B 1 244 ? -30.914 -20.715 59.353 1.00 21.69 244 HIS B N 1
ATOM 10239 C CA . HIS B 1 244 ? -29.767 -20.189 58.626 1.00 20.22 244 HIS B CA 1
ATOM 10240 C C . HIS B 1 244 ? -30.180 -19.955 57.182 1.00 23.75 244 HIS B C 1
ATOM 10241 O O . HIS B 1 244 ? -30.831 -20.805 56.561 1.00 25.01 244 HIS B O 1
ATOM 10255 N N . ASN B 1 245 ? -29.851 -18.791 56.652 1.00 25.85 245 ASN B N 1
ATOM 10256 C CA . ASN B 1 245 ? -30.261 -18.469 55.290 1.00 24.72 245 ASN B CA 1
ATOM 10257 C C . ASN B 1 245 ? -29.202 -18.987 54.324 1.00 24.17 245 ASN B C 1
ATOM 10258 O O . ASN B 1 245 ? -28.075 -18.463 54.307 1.00 22.57 245 ASN B O 1
ATOM 10269 N N . VAL B 1 246 ? -29.537 -20.018 53.545 1.00 22.07 246 VAL B N 1
ATOM 10270 C CA . VAL B 1 246 ? -28.637 -20.556 52.533 1.00 20.33 246 VAL B CA 1
ATOM 10271 C C . VAL B 1 246 ? -28.858 -19.950 51.160 1.00 21.86 246 VAL B C 1
ATOM 10272 O O . VAL B 1 246 ? -28.195 -20.366 50.210 1.00 24.21 246 VAL B O 1
ATOM 10285 N N . THR B 1 247 ? -29.763 -18.968 51.048 1.00 21.27 247 THR B N 1
ATOM 10286 C CA . THR B 1 247 ? -29.936 -18.248 49.796 1.00 22.70 247 THR B CA 1
ATOM 10287 C C . THR B 1 247 ? -28.600 -17.705 49.317 1.00 21.74 247 THR B C 1
ATOM 10288 O O . THR B 1 247 ? -27.852 -17.084 50.080 1.00 20.65 247 THR B O 1
ATOM 10299 N N . ALA B 1 248 ? -28.309 -17.922 48.037 1.00 22.51 248 ALA B N 1
ATOM 10300 C CA . ALA B 1 248 ? -27.028 -17.523 47.472 1.00 25.15 248 ALA B CA 1
ATOM 10301 C C . ALA B 1 248 ? -27.166 -17.285 45.970 1.00 27.56 248 ALA B C 1
ATOM 10302 O O . ALA B 1 248 ? -28.214 -17.537 45.359 1.00 26.06 248 ALA B O 1
ATOM 10309 N N . GLY B 1 249 ? -26.072 -16.804 45.373 1.00 28.47 249 GLY B N 1
ATOM 10310 C CA . GLY B 1 249 ? -26.093 -16.384 43.978 1.00 28.99 249 GLY B CA 1
ATOM 10311 C C . GLY B 1 249 ? -26.113 -17.516 42.980 1.00 26.82 249 GLY B C 1
ATOM 10312 O O . GLY B 1 249 ? -26.253 -17.261 41.780 1.00 28.73 249 GLY B O 1
ATOM 10316 N N . SER B 1 250 ? -25.949 -18.757 43.454 1.00 23.77 250 SER B N 1
ATOM 10317 C CA . SER B 1 250 ? -26.003 -19.940 42.613 1.00 22.67 250 SER B CA 1
ATOM 10318 C C . SER B 1 250 ? -26.509 -21.138 43.411 1.00 21.08 250 SER B C 1
ATOM 10319 O O . SER B 1 250 ? -26.380 -21.207 44.633 1.00 18.96 250 SER B O 1
ATOM 10327 N N . THR B 1 251 ? -27.110 -22.079 42.703 1.00 21.12 251 THR B N 1
ATOM 10328 C CA . THR B 1 251 ? -27.560 -23.292 43.364 1.00 20.57 251 THR B CA 1
ATOM 10329 C C . THR B 1 251 ? -26.405 -24.003 44.050 1.00 21.92 251 THR B C 1
ATOM 10330 O O . THR B 1 251 ? -26.531 -24.414 45.210 1.00 22.13 251 THR B O 1
ATOM 10341 N N . GLU B 1 252 ? -25.289 -24.185 43.359 1.00 20.66 252 GLU B N 1
ATOM 10342 C CA . GLU B 1 252 ? -24.057 -24.788 43.899 1.00 22.73 252 GLU B CA 1
ATOM 10343 C C . GLU B 1 252 ? -23.640 -24.104 45.201 1.00 21.54 252 GLU B C 1
ATOM 10344 O O . GLU B 1 252 ? -23.276 -24.792 46.109 1.00 22.93 252 GLU B O 1
ATOM 10356 N N . GLU B 1 253 ? -23.650 -22.782 45.268 1.00 18.09 253 GLU B N 1
ATOM 10357 C CA . GLU B 1 253 ? -23.225 -22.135 46.507 1.00 20.75 253 GLU B CA 1
ATOM 10358 C C . GLU B 1 253 ? -24.278 -22.337 47.598 1.00 20.34 253 GLU B C 1
ATOM 10359 O O . GLU B 1 253 ? -23.956 -22.593 48.764 1.00 21.62 253 GLU B O 1
ATOM 10371 N N . SER B 1 254 ? -25.551 -22.268 47.239 1.00 24.68 254 SER B N 1
ATOM 10372 C CA . SER B 1 254 ? -26.574 -22.567 48.233 1.00 23.18 254 SER B CA 1
ATOM 10373 C C . SER B 1 254 ? -26.412 -23.986 48.778 1.00 20.13 254 SER B C 1
ATOM 10374 O O . SER B 1 254 ? -26.531 -24.225 49.984 1.00 20.78 254 SER B O 1
ATOM 10382 N N . LEU B 1 255 ? -26.156 -24.953 47.913 1.00 18.55 255 LEU B N 1
ATOM 10383 C CA . LEU B 1 255 ? -25.947 -26.303 48.426 1.00 23.00 255 LEU B CA 1
ATOM 10384 C C . LEU B 1 255 ? -24.760 -26.363 49.381 1.00 25.28 255 LEU B C 1
ATOM 10385 O O . LEU B 1 255 ? -24.816 -27.045 50.414 1.00 24.26 255 LEU B O 1
ATOM 10401 N N . ARG B 1 256 ? -23.682 -25.652 49.051 1.00 24.37 256 ARG B N 1
ATOM 10402 C CA . ARG B 1 256 ? -22.535 -25.534 49.950 1.00 25.69 256 ARG B CA 1
ATOM 10403 C C . ARG B 1 256 ? -22.947 -25.026 51.332 1.00 22.06 256 ARG B C 1
ATOM 10404 O O . ARG B 1 256 ? -22.552 -25.591 52.355 1.00 17.12 256 ARG B O 1
ATOM 10425 N N . ARG B 1 257 ? -23.700 -23.925 51.391 1.00 20.22 257 ARG B N 1
ATOM 10426 C CA . ARG B 1 257 ? -24.107 -23.394 52.689 1.00 20.46 257 ARG B CA 1
ATOM 10427 C C . ARG B 1 257 ? -25.041 -24.360 53.423 1.00 21.28 257 ARG B C 1
ATOM 10428 O O . ARG B 1 257 ? -24.957 -24.498 54.658 1.00 19.31 257 ARG B O 1
ATOM 10449 N N . LEU B 1 258 ? -25.870 -25.095 52.672 1.00 19.00 258 LEU B N 1
ATOM 10450 C CA . LEU B 1 258 ? -26.758 -26.070 53.290 1.00 19.55 258 LEU B CA 1
ATOM 10451 C C . LEU B 1 258 ? -25.971 -27.189 53.944 1.00 20.99 258 LEU B C 1
ATOM 10452 O O . LEU B 1 258 ? -26.342 -27.679 55.015 1.00 21.70 258 LEU B O 1
ATOM 10468 N N . GLU B 1 259 ? -24.938 -27.643 53.267 1.00 22.96 259 GLU B N 1
ATOM 10469 C CA . GLU B 1 259 ? -24.060 -28.720 53.750 1.00 26.87 259 GLU B CA 1
ATOM 10470 C C . GLU B 1 259 ? -23.343 -28.299 55.033 1.00 22.34 259 GLU B C 1
ATOM 10471 O O . GLU B 1 259 ? -23.277 -29.097 55.892 1.00 19.65 259 GLU B O 1
ATOM 10483 N N . TYR B 1 260 ? -22.834 -27.081 55.114 1.00 21.73 260 TYR B N 1
ATOM 10484 C CA . TYR B 1 260 ? -22.222 -26.567 56.344 1.00 20.89 260 TYR B CA 1
ATOM 10485 C C . TYR B 1 260 ? -23.212 -26.512 57.519 1.00 22.94 260 TYR B C 1
ATOM 10486 O O . TYR B 1 260 ? -22.906 -26.953 58.639 1.00 22.82 260 TYR B O 1
ATOM 10504 N N . ALA B 1 261 ? -24.408 -25.948 57.295 1.00 23.26 261 ALA B N 1
ATOM 10505 C CA . ALA B 1 261 ? -25.445 -25.977 58.336 1.00 20.84 261 ALA B CA 1
ATOM 10506 C C . ALA B 1 261 ? -25.757 -27.395 58.813 1.00 22.26 261 ALA B C 1
ATOM 10507 O O . ALA B 1 261 ? -25.869 -27.650 60.020 1.00 23.49 261 ALA B O 1
ATOM 10514 N N . TYR B 1 262 ? -25.858 -28.337 57.887 1.00 23.99 262 TYR B N 1
ATOM 10515 C CA . TYR B 1 262 ? -26.036 -29.730 58.280 1.00 27.83 262 TYR B CA 1
ATOM 10516 C C . TYR B 1 262 ? -24.903 -30.230 59.186 1.00 30.49 262 TYR B C 1
ATOM 10517 O O . TYR B 1 262 ? -25.149 -30.982 60.140 1.00 33.06 262 TYR B O 1
ATOM 10535 N N . GLU B 1 263 ? -23.652 -29.871 58.881 1.00 30.05 263 GLU B N 1
ATOM 10536 C CA . GLU B 1 263 ? -22.526 -30.424 59.632 1.00 30.36 263 GLU B CA 1
ATOM 10537 C C . GLU B 1 263 ? -22.366 -29.759 60.990 1.00 28.36 263 GLU B C 1
ATOM 10538 O O . GLU B 1 263 ? -21.792 -30.358 61.902 1.00 29.10 263 GLU B O 1
ATOM 10550 N N . LEU B 1 264 ? -22.829 -28.521 61.144 1.00 27.31 264 LEU B N 1
ATOM 10551 C CA . LEU B 1 264 ? -22.920 -27.889 62.452 1.00 26.28 264 LEU B CA 1
ATOM 10552 C C . LEU B 1 264 ? -23.962 -28.543 63.353 1.00 25.96 264 LEU B C 1
ATOM 10553 O O . LEU B 1 264 ? -24.020 -28.227 64.547 1.00 26.22 264 LEU B O 1
ATOM 10569 N N . GLY B 1 265 ? -24.808 -29.414 62.809 1.00 26.38 265 GLY B N 1
ATOM 10570 C CA . GLY B 1 265 ? -25.891 -30.011 63.548 1.00 25.13 265 GLY B CA 1
ATOM 10571 C C . GLY B 1 265 ? -27.227 -29.353 63.359 1.00 24.75 265 GLY B C 1
ATOM 10572 O O . GLY B 1 265 ? -28.194 -29.800 63.969 1.00 23.63 265 GLY B O 1
ATOM 10576 N N . SER B 1 266 ? -27.334 -28.325 62.529 1.00 25.22 266 SER B N 1
ATOM 10577 C CA . SER B 1 266 ? -28.630 -27.684 62.347 1.00 26.26 266 SER B CA 1
ATOM 10578 C C . SER B 1 266 ? -29.612 -28.629 61.668 1.00 28.82 266 SER B C 1
ATOM 10579 O O . SER B 1 266 ? -29.246 -29.385 60.760 1.00 29.37 266 SER B O 1
ATOM 10587 N N . ARG B 1 267 ? -30.865 -28.593 62.133 1.00 30.04 267 ARG B N 1
ATOM 10588 C CA . ARG B 1 267 ? -31.951 -29.390 61.575 1.00 28.60 267 ARG B CA 1
ATOM 10589 C C . ARG B 1 267 ? -32.843 -28.580 60.643 1.00 27.36 267 ARG B C 1
ATOM 10590 O O . ARG B 1 267 ? -33.945 -29.029 60.300 1.00 29.01 267 ARG B O 1
ATOM 10611 N N . MET B 1 268 ? -32.406 -27.387 60.241 1.00 25.29 268 MET B N 1
ATOM 10612 C CA . MET B 1 268 ? -33.281 -26.502 59.488 1.00 25.98 268 MET B CA 1
ATOM 10613 C C . MET B 1 268 ? -32.464 -25.392 58.834 1.00 26.49 268 MET B C 1
ATOM 10614 O O . MET B 1 268 ? -31.418 -24.976 59.344 1.00 25.47 268 MET B O 1
ATOM 10628 N N . VAL B 1 269 ? -32.977 -24.892 57.707 1.00 25.76 269 VAL B N 1
ATOM 10629 C CA . VAL B 1 269 ? -32.414 -23.725 57.041 1.00 25.25 269 VAL B CA 1
ATOM 10630 C C . VAL B 1 269 ? -33.557 -22.863 56.497 1.00 23.88 269 VAL B C 1
ATOM 10631 O O . VAL B 1 269 ? -34.725 -23.255 56.484 1.00 22.00 269 VAL B O 1
ATOM 10644 N N . MET B 1 270 ? -33.176 -21.719 55.937 1.00 25.86 270 MET B N 1
ATOM 10645 C CA . MET B 1 270 ? -34.041 -20.744 55.292 1.00 26.77 270 MET B CA 1
ATOM 10646 C C . MET B 1 270 ? -33.588 -20.626 53.844 1.00 23.72 270 MET B C 1
ATOM 10647 O O . MET B 1 270 ? -32.386 -20.774 53.561 1.00 19.36 270 MET B O 1
ATOM 10661 N N . PHE B 1 271 ? -34.545 -20.343 52.949 1.00 25.17 271 PHE B N 1
ATOM 10662 C CA . PHE B 1 271 ? -34.312 -20.207 51.512 1.00 22.28 271 PHE B CA 1
ATOM 10663 C C . PHE B 1 271 ? -35.317 -19.237 50.888 1.00 24.03 271 PHE B C 1
ATOM 10664 O O . PHE B 1 271 ? -36.534 -19.378 51.039 1.00 24.17 271 PHE B O 1
ATOM 10681 N N . ASP B 1 272 ? -34.806 -18.255 50.153 1.00 23.23 272 ASP B N 1
ATOM 10682 C CA . ASP B 1 272 ? -35.645 -17.309 49.403 1.00 21.16 272 ASP B CA 1
ATOM 10683 C C . ASP B 1 272 ? -35.995 -17.992 48.076 1.00 18.39 272 ASP B C 1
ATOM 10684 O O . ASP B 1 272 ? -35.261 -17.902 47.093 1.00 18.83 272 ASP B O 1
ATOM 10693 N N . PHE B 1 273 ? -37.106 -18.731 48.046 1.00 17.23 273 PHE B N 1
ATOM 10694 C CA . PHE B 1 273 ? -37.325 -19.662 46.946 1.00 19.11 273 PHE B CA 1
ATOM 10695 C C . PHE B 1 273 ? -37.681 -18.935 45.661 1.00 20.49 273 PHE B C 1
ATOM 10696 O O . PHE B 1 273 ? -37.352 -19.418 44.575 1.00 17.29 273 PHE B O 1
ATOM 10713 N N . LEU B 1 274 ? -38.317 -17.762 45.746 1.00 22.85 274 LEU B N 1
ATOM 10714 C CA . LEU B 1 274 ? -38.647 -17.075 44.495 1.00 23.67 274 LEU B CA 1
ATOM 10715 C C . LEU B 1 274 ? -37.476 -16.268 43.931 1.00 23.52 274 LEU B C 1
ATOM 10716 O O . LEU B 1 274 ? -37.296 -16.219 42.709 1.00 26.26 274 LEU B O 1
ATOM 10732 N N . THR B 1 275 ? -36.711 -15.566 44.777 1.00 22.72 275 THR B N 1
ATOM 10733 C CA . THR B 1 275 ? -35.586 -14.793 44.244 1.00 23.73 275 THR B CA 1
ATOM 10734 C C . THR B 1 275 ? -34.485 -15.712 43.715 1.00 20.88 275 THR B C 1
ATOM 10735 O O . THR B 1 275 ? -33.962 -15.483 42.622 1.00 21.35 275 THR B O 1
ATOM 10746 N N . ALA B 1 276 ? -34.151 -16.778 44.447 1.00 22.77 276 ALA B N 1
ATOM 10747 C CA . ALA B 1 276 ? -33.242 -17.792 43.917 1.00 23.06 276 ALA B CA 1
ATOM 10748 C C . ALA B 1 276 ? -33.863 -18.514 42.749 1.00 21.93 276 ALA B C 1
ATOM 10749 O O . ALA B 1 276 ? -33.175 -18.782 41.736 1.00 19.59 276 ALA B O 1
ATOM 10756 N N . GLY B 1 277 ? -35.176 -18.841 42.857 1.00 21.74 277 GLY B N 1
ATOM 10757 C CA . GLY B 1 277 ? -35.876 -19.522 41.785 1.00 19.93 277 GLY B CA 1
ATOM 10758 C C . GLY B 1 277 ? -36.356 -20.925 42.016 1.00 20.56 277 GLY B C 1
ATOM 10759 O O . GLY B 1 277 ? -35.768 -21.592 42.840 1.00 22.03 277 GLY B O 1
ATOM 10763 N N . PHE B 1 278 ? -37.388 -21.361 41.283 1.00 20.51 278 PHE B N 1
ATOM 10764 C CA . PHE B 1 278 ? -37.952 -22.683 41.562 1.00 21.45 278 PHE B CA 1
ATOM 10765 C C . PHE B 1 278 ? -37.013 -23.812 41.162 1.00 24.80 278 PHE B C 1
ATOM 10766 O O . PHE B 1 278 ? -37.089 -24.906 41.737 1.00 25.91 278 PHE B O 1
ATOM 10783 N N . ALA B 1 279 ? -36.132 -23.577 40.190 1.00 24.97 279 ALA B N 1
ATOM 10784 C CA . ALA B 1 279 ? -35.167 -24.601 39.810 1.00 23.71 279 ALA B CA 1
ATOM 10785 C C . ALA B 1 279 ? -34.183 -24.872 40.939 1.00 23.54 279 ALA B C 1
ATOM 10786 O O . ALA B 1 279 ? -33.982 -26.025 41.328 1.00 23.75 279 ALA B O 1
ATOM 10793 N N . ALA B 1 280 ? -33.536 -23.832 41.459 1.00 25.35 280 ALA B N 1
ATOM 10794 C CA . ALA B 1 280 ? -32.662 -24.022 42.609 1.00 26.82 280 ALA B CA 1
ATOM 10795 C C . ALA B 1 280 ? -33.432 -24.573 43.817 1.00 26.43 280 ALA B C 1
ATOM 10796 O O . ALA B 1 280 ? -32.923 -25.445 44.543 1.00 24.28 280 ALA B O 1
ATOM 10803 N N . SER B 1 281 ? -34.665 -24.093 44.040 1.00 22.53 281 SER B N 1
ATOM 10804 C CA . SER B 1 281 ? -35.432 -24.579 45.187 1.00 21.09 281 SER B CA 1
ATOM 10805 C C . SER B 1 281 ? -35.598 -26.086 45.137 1.00 21.27 281 SER B C 1
ATOM 10806 O O . SER B 1 281 ? -35.526 -26.755 46.175 1.00 21.05 281 SER B O 1
ATOM 10814 N N . ALA B 1 282 ? -35.866 -26.629 43.941 1.00 22.05 282 ALA B N 1
ATOM 10815 C CA . ALA B 1 282 ? -36.031 -28.070 43.785 1.00 21.47 282 ALA B CA 1
ATOM 10816 C C . ALA B 1 282 ? -34.793 -28.816 44.243 1.00 24.37 282 ALA B C 1
ATOM 10817 O O . ALA B 1 282 ? -34.903 -29.814 44.961 1.00 24.31 282 ALA B O 1
ATOM 10824 N N . ASP B 1 283 ? -33.604 -28.344 43.844 1.00 25.39 283 ASP B N 1
ATOM 10825 C CA . ASP B 1 283 ? -32.364 -28.991 44.264 1.00 25.77 283 ASP B CA 1
ATOM 10826 C C . ASP B 1 283 ? -32.119 -28.826 45.760 1.00 23.60 283 ASP B C 1
ATOM 10827 O O . ASP B 1 283 ? -31.637 -29.751 46.419 1.00 22.45 283 ASP B O 1
ATOM 10836 N N . ILE B 1 284 ? -32.404 -27.640 46.301 1.00 22.73 284 ILE B N 1
ATOM 10837 C CA . ILE B 1 284 ? -32.221 -27.414 47.735 1.00 24.74 284 ILE B CA 1
ATOM 10838 C C . ILE B 1 284 ? -33.143 -28.311 48.559 1.00 24.46 284 ILE B C 1
ATOM 10839 O O . ILE B 1 284 ? -32.706 -28.926 49.548 1.00 21.61 284 ILE B O 1
ATOM 10855 N N . PHE B 1 285 ? -34.429 -28.400 48.182 1.00 24.87 285 PHE B N 1
ATOM 10856 C CA . PHE B 1 285 ? -35.347 -29.261 48.914 1.00 24.22 285 PHE B CA 1
ATOM 10857 C C . PHE B 1 285 ? -34.884 -30.702 48.843 1.00 25.62 285 PHE B C 1
ATOM 10858 O O . PHE B 1 285 ? -34.904 -31.419 49.843 1.00 26.32 285 PHE B O 1
ATOM 10875 N N . LYS B 1 286 ? -34.412 -31.139 47.684 1.00 28.10 286 LYS B N 1
ATOM 10876 C CA . LYS B 1 286 ? -34.007 -32.541 47.552 1.00 28.56 286 LYS B CA 1
ATOM 10877 C C . LYS B 1 286 ? -32.827 -32.888 48.462 1.00 25.54 286 LYS B C 1
ATOM 10878 O O . LYS B 1 286 ? -32.795 -33.959 49.077 1.00 24.52 286 LYS B O 1
ATOM 10897 N N . ARG B 1 287 ? -31.834 -31.999 48.549 1.00 27.87 287 ARG B N 1
ATOM 10898 C CA . ARG B 1 287 ? -30.679 -32.275 49.397 1.00 27.17 287 ARG B CA 1
ATOM 10899 C C . ARG B 1 287 ? -31.049 -32.182 50.872 1.00 24.30 287 ARG B C 1
ATOM 10900 O O . ARG B 1 287 ? -30.604 -32.999 51.690 1.00 23.41 287 ARG B O 1
ATOM 10921 N N . ALA B 1 288 ? -31.889 -31.207 51.229 1.00 21.04 288 ALA B N 1
ATOM 10922 C CA . ALA B 1 288 ? -32.296 -31.072 52.627 1.00 23.30 288 ALA B CA 1
ATOM 10923 C C . ALA B 1 288 ? -33.063 -32.300 53.102 1.00 23.53 288 ALA B C 1
ATOM 10924 O O . ALA B 1 288 ? -32.871 -32.767 54.236 1.00 23.58 288 ALA B O 1
ATOM 10931 N N . GLY B 1 289 ? -33.927 -32.837 52.238 1.00 20.34 289 GLY B N 1
ATOM 10932 C CA . GLY B 1 289 ? -34.622 -34.061 52.566 1.00 22.94 289 GLY B CA 1
ATOM 10933 C C . GLY B 1 289 ? -33.701 -35.252 52.730 1.00 23.90 289 GLY B C 1
ATOM 10934 O O . GLY B 1 289 ? -33.993 -36.140 53.538 1.00 25.28 289 GLY B O 1
ATOM 10938 N N . GLU B 1 290 ? -32.599 -35.305 51.957 1.00 22.09 290 GLU B N 1
ATOM 10939 C CA . GLU B 1 290 ? -31.570 -36.319 52.176 1.00 22.89 290 GLU B CA 1
ATOM 10940 C C . GLU B 1 290 ? -30.770 -36.073 53.450 1.00 23.21 290 GLU B C 1
ATOM 10941 O O . GLU B 1 290 ? -30.170 -37.009 53.966 1.00 26.43 290 GLU B O 1
ATOM 10953 N N . LEU B 1 291 ? -30.656 -34.832 53.910 1.00 21.32 291 LEU B N 1
ATOM 10954 C CA . LEU B 1 291 ? -29.957 -34.487 55.143 1.00 19.91 291 LEU B CA 1
ATOM 10955 C C . LEU B 1 291 ? -30.883 -34.372 56.357 1.00 21.99 291 LEU B C 1
ATOM 10956 O O . LEU B 1 291 ? -30.443 -33.918 57.430 1.00 22.75 291 LEU B O 1
ATOM 10972 N N . ASP B 1 292 ? -32.145 -34.801 56.211 1.00 24.11 292 ASP B N 1
ATOM 10973 C CA . ASP B 1 292 ? -33.155 -34.719 57.271 1.00 22.28 292 ASP B CA 1
ATOM 10974 C C . ASP B 1 292 ? -33.235 -33.312 57.859 1.00 23.25 292 ASP B C 1
ATOM 10975 O O . ASP B 1 292 ? -33.130 -33.107 59.073 1.00 22.16 292 ASP B O 1
ATOM 10984 N N . MET B 1 293 ? -33.429 -32.328 56.985 1.00 25.42 293 MET B N 1
ATOM 10985 C CA . MET B 1 293 ? -33.552 -30.952 57.442 1.00 26.63 293 MET B CA 1
ATOM 10986 C C . MET B 1 293 ? -34.816 -30.265 56.935 1.00 24.75 293 MET B C 1
ATOM 10987 O O . MET B 1 293 ? -35.301 -30.535 55.837 1.00 25.30 293 MET B O 1
ATOM 11001 N N . ILE B 1 294 ? -35.309 -29.333 57.754 1.00 25.83 294 ILE B N 1
ATOM 11002 C CA . ILE B 1 294 ? -36.409 -28.448 57.395 1.00 24.36 294 ILE B CA 1
ATOM 11003 C C . ILE B 1 294 ? -35.884 -27.318 56.527 1.00 25.70 294 ILE B C 1
ATOM 11004 O O . ILE B 1 294 ? -34.843 -26.704 56.821 1.00 25.97 294 ILE B O 1
ATOM 11020 N N . VAL B 1 295 ? -36.642 -26.990 55.490 1.00 25.08 295 VAL B N 1
ATOM 11021 C CA . VAL B 1 295 ? -36.360 -25.814 54.684 1.00 22.91 295 VAL B CA 1
ATOM 11022 C C . VAL B 1 295 ? -37.507 -24.822 54.868 1.00 23.09 295 VAL B C 1
ATOM 11023 O O . VAL B 1 295 ? -38.621 -25.065 54.404 1.00 24.59 295 VAL B O 1
ATOM 11036 N N . HIS B 1 296 ? -37.235 -23.680 55.491 1.00 25.43 296 HIS B N 1
ATOM 11037 C CA . HIS B 1 296 ? -38.215 -22.614 55.656 1.00 26.79 296 HIS B CA 1
ATOM 11038 C C . HIS B 1 296 ? -38.154 -21.700 54.427 1.00 27.93 296 HIS B C 1
ATOM 11039 O O . HIS B 1 296 ? -37.089 -21.164 54.092 1.00 25.07 296 HIS B O 1
ATOM 11054 N N . CYS B 1 297 ? -39.286 -21.523 53.747 1.00 26.27 297 CYS B N 1
ATOM 11055 C CA . CYS B 1 297 ? -39.304 -20.777 52.493 1.00 24.68 297 CYS B CA 1
ATOM 11056 C C . CYS B 1 297 ? -39.844 -19.369 52.684 1.00 21.98 297 CYS B C 1
ATOM 11057 O O . CYS B 1 297 ? -41.009 -19.176 53.045 1.00 25.78 297 CYS B O 1
ATOM 11065 N N . HIS B 1 298 ? -38.984 -18.399 52.410 1.00 18.74 298 HIS B N 1
ATOM 11066 C CA . HIS B 1 298 ? -39.306 -16.985 52.438 1.00 18.36 298 HIS B CA 1
ATOM 11067 C C . HIS B 1 298 ? -39.724 -16.566 51.032 1.00 21.62 298 HIS B C 1
ATOM 11068 O O . HIS B 1 298 ? -39.041 -16.881 50.051 1.00 23.54 298 HIS B O 1
ATOM 11082 N N . ARG B 1 299 ? -40.822 -15.821 50.930 1.00 22.29 299 ARG B N 1
ATOM 11083 C CA . ARG B 1 299 ? -41.386 -15.498 49.627 1.00 22.02 299 ARG B CA 1
ATOM 11084 C C . ARG B 1 299 ? -40.931 -14.139 49.126 1.00 24.42 299 ARG B C 1
ATOM 11085 O O . ARG B 1 299 ? -41.677 -13.487 48.379 1.00 22.69 299 ARG B O 1
ATOM 11106 N N . ALA B 1 300 ? -39.720 -13.709 49.505 1.00 26.50 300 ALA B N 1
ATOM 11107 C CA . ALA B 1 300 ? -39.190 -12.434 49.034 1.00 27.50 300 ALA B CA 1
ATOM 11108 C C . ALA B 1 300 ? -39.391 -12.299 47.536 1.00 25.73 300 ALA B C 1
ATOM 11109 O O . ALA B 1 300 ? -39.253 -13.284 46.789 1.00 22.49 300 ALA B O 1
ATOM 11116 N N . MET B 1 301 ? -39.806 -11.072 47.146 1.00 26.06 301 MET B N 1
ATOM 11117 C CA . MET B 1 301 ? -40.161 -10.660 45.784 1.00 28.12 301 MET B CA 1
ATOM 11118 C C . MET B 1 301 ? -41.611 -10.929 45.363 1.00 26.73 301 MET B C 1
ATOM 11119 O O . MET B 1 301 ? -42.075 -10.377 44.349 1.00 25.81 301 MET B O 1
ATOM 11133 N N . HIS B 1 302 ? -42.339 -11.768 46.115 1.00 26.25 302 HIS B N 1
ATOM 11134 C CA . HIS B 1 302 ? -43.673 -12.171 45.665 1.00 24.98 302 HIS B CA 1
ATOM 11135 C C . HIS B 1 302 ? -44.539 -10.961 45.339 1.00 24.47 302 HIS B C 1
ATOM 11136 O O . HIS B 1 302 ? -45.205 -10.934 44.302 1.00 22.62 302 HIS B O 1
ATOM 11150 N N . ALA B 1 303 ? -44.498 -9.919 46.177 1.00 26.49 303 ALA B N 1
ATOM 11151 C CA . ALA B 1 303 ? -45.457 -8.822 46.037 1.00 27.35 303 ALA B CA 1
ATOM 11152 C C . ALA B 1 303 ? -45.243 -8.041 44.750 1.00 27.62 303 ALA B C 1
ATOM 11153 O O . ALA B 1 303 ? -46.056 -7.175 44.395 1.00 27.98 303 ALA B O 1
ATOM 11160 N N . VAL B 1 304 ? -44.150 -8.327 44.048 1.00 30.16 304 VAL B N 1
ATOM 11161 C CA . VAL B 1 304 ? -43.910 -7.714 42.756 1.00 30.29 304 VAL B CA 1
ATOM 11162 C C . VAL B 1 304 ? -44.943 -8.167 41.743 1.00 29.51 304 VAL B C 1
ATOM 11163 O O . VAL B 1 304 ? -45.300 -7.408 40.833 1.00 29.25 304 VAL B O 1
ATOM 11176 N N . PHE B 1 305 ? -45.454 -9.391 41.876 1.00 27.69 305 PHE B N 1
ATOM 11177 C CA . PHE B 1 305 ? -46.524 -9.821 40.994 1.00 26.33 305 PHE B CA 1
ATOM 11178 C C . PHE B 1 305 ? -47.759 -10.407 41.657 1.00 24.64 305 PHE B C 1
ATOM 11179 O O . PHE B 1 305 ? -48.687 -10.765 40.923 1.00 25.91 305 PHE B O 1
ATOM 11196 N N . THR B 1 306 ? -47.821 -10.500 42.995 1.00 22.91 306 THR B N 1
ATOM 11197 C CA . THR B 1 306 ? -49.003 -11.028 43.677 1.00 23.36 306 THR B CA 1
ATOM 11198 C C . THR B 1 306 ? -49.903 -9.946 44.236 1.00 24.19 306 THR B C 1
ATOM 11199 O O . THR B 1 306 ? -51.002 -10.261 44.677 1.00 24.87 306 THR B O 1
ATOM 11210 N N . ARG B 1 307 ? -49.463 -8.699 44.261 1.00 26.96 307 ARG B N 1
ATOM 11211 C CA . ARG B 1 307 ? -50.183 -7.656 44.980 1.00 28.35 307 ARG B CA 1
ATOM 11212 C C . ARG B 1 307 ? -51.432 -7.218 44.227 1.00 31.21 307 ARG B C 1
ATOM 11213 O O . ARG B 1 307 ? -52.544 -7.395 44.722 1.00 31.09 307 ARG B O 1
ATOM 11234 N N . GLN B 1 308 ? -51.262 -6.624 43.056 1.00 32.07 308 GLN B N 1
ATOM 11235 C CA . GLN B 1 308 ? -52.389 -5.920 42.455 1.00 33.89 308 GLN B CA 1
ATOM 11236 C C . GLN B 1 308 ? -53.396 -6.895 41.813 1.00 32.61 308 GLN B C 1
ATOM 11237 O O . GLN B 1 308 ? -53.003 -7.852 41.153 1.00 32.07 308 GLN B O 1
ATOM 11251 N N . ALA B 1 309 ? -54.687 -6.670 42.079 1.00 32.11 309 ALA B N 1
ATOM 11252 C CA . ALA B 1 309 ? -55.748 -7.530 41.553 1.00 31.09 309 ALA B CA 1
ATOM 11253 C C . ALA B 1 309 ? -55.863 -7.412 40.051 1.00 30.94 309 ALA B C 1
ATOM 11254 O O . ALA B 1 309 ? -56.472 -8.274 39.421 1.00 30.15 309 ALA B O 1
ATOM 11261 N N . ASN B 1 310 ? -55.267 -6.364 39.479 1.00 33.42 310 ASN B N 1
ATOM 11262 C CA . ASN B 1 310 ? -55.294 -6.113 38.039 1.00 36.73 310 ASN B CA 1
ATOM 11263 C C . ASN B 1 310 ? -54.481 -7.141 37.245 1.00 34.67 310 ASN B C 1
ATOM 11264 O O . ASN B 1 310 ? -54.871 -7.535 36.144 1.00 36.40 310 ASN B O 1
ATOM 11275 N N . HIS B 1 311 ? -53.334 -7.556 37.770 1.00 27.27 311 HIS B N 1
ATOM 11276 C CA . HIS B 1 311 ? -52.285 -8.122 36.939 1.00 24.15 311 HIS B CA 1
ATOM 11277 C C . HIS B 1 311 ? -51.325 -8.941 37.791 1.00 25.29 311 HIS B C 1
ATOM 11278 O O . HIS B 1 311 ? -50.974 -8.549 38.908 1.00 24.95 311 HIS B O 1
ATOM 11292 N N . GLY B 1 312 ? -50.931 -10.095 37.257 1.00 27.13 312 GLY B N 1
ATOM 11293 C CA . GLY B 1 312 ? -49.914 -10.920 37.866 1.00 27.21 312 GLY B CA 1
ATOM 11294 C C . GLY B 1 312 ? -50.436 -12.308 38.187 1.00 26.99 312 GLY B C 1
ATOM 11295 O O . GLY B 1 312 ? -51.288 -12.845 37.470 1.00 26.40 312 GLY B O 1
ATOM 11299 N N . ILE B 1 313 ? -49.911 -12.873 39.273 1.00 26.40 313 ILE B N 1
ATOM 11300 C CA . ILE B 1 313 ? -50.172 -14.246 39.688 1.00 27.09 313 ILE B CA 1
ATOM 11301 C C . ILE B 1 313 ? -50.618 -14.197 41.139 1.00 26.13 313 ILE B C 1
ATOM 11302 O O . ILE B 1 313 ? -49.882 -13.694 41.998 1.00 25.62 313 ILE B O 1
ATOM 11318 N N . ALA B 1 314 ? -51.811 -14.715 41.417 1.00 25.56 314 ALA B N 1
ATOM 11319 C CA . ALA B 1 314 ? -52.294 -14.741 42.790 1.00 25.12 314 ALA B CA 1
ATOM 11320 C C . ALA B 1 314 ? -51.385 -15.611 43.660 1.00 24.68 314 ALA B C 1
ATOM 11321 O O . ALA B 1 314 ? -50.937 -16.687 43.244 1.00 26.42 314 ALA B O 1
ATOM 11328 N N . MET B 1 315 ? -51.163 -15.153 44.902 1.00 23.90 315 MET B N 1
ATOM 11329 C CA . MET B 1 315 ? -50.326 -15.884 45.848 1.00 22.49 315 MET B CA 1
ATOM 11330 C C . MET B 1 315 ? -50.820 -17.306 46.050 1.00 24.56 315 MET B C 1
ATOM 11331 O O . MET B 1 315 ? -50.026 -18.190 46.368 1.00 27.08 315 MET B O 1
ATOM 11345 N N . ARG B 1 316 ? -52.121 -17.546 45.928 1.00 26.25 316 ARG B N 1
ATOM 11346 C CA . ARG B 1 316 ? -52.620 -18.901 46.130 1.00 26.45 316 ARG B CA 1
ATOM 11347 C C . ARG B 1 316 ? -51.992 -19.879 45.140 1.00 23.59 316 ARG B C 1
ATOM 11348 O O . ARG B 1 316 ? -51.706 -21.030 45.484 1.00 23.83 316 ARG B O 1
ATOM 11369 N N . VAL B 1 317 ? -51.782 -19.447 43.904 1.00 24.14 317 VAL B N 1
ATOM 11370 C CA . VAL B 1 317 ? -51.128 -20.311 42.933 1.00 22.84 317 VAL B CA 1
ATOM 11371 C C . VAL B 1 317 ? -49.689 -20.574 43.356 1.00 24.04 317 VAL B C 1
ATOM 11372 O O . VAL B 1 317 ? -49.184 -21.697 43.206 1.00 19.99 317 VAL B O 1
ATOM 11385 N N . VAL B 1 318 ? -49.018 -19.546 43.910 1.00 25.20 318 VAL B N 1
ATOM 11386 C CA . VAL B 1 318 ? -47.633 -19.688 44.349 1.00 26.46 318 VAL B CA 1
ATOM 11387 C C . VAL B 1 318 ? -47.560 -20.699 45.478 1.00 26.72 318 VAL B C 1
ATOM 11388 O O . VAL B 1 318 ? -46.609 -21.497 45.565 1.00 24.11 318 VAL B O 1
ATOM 11401 N N . ALA B 1 319 ? -48.583 -20.695 46.348 1.00 25.45 319 ALA B N 1
ATOM 11402 C CA . ALA B 1 319 ? -48.597 -21.624 47.469 1.00 24.06 319 ALA B CA 1
ATOM 11403 C C . ALA B 1 319 ? -48.717 -23.057 46.979 1.00 23.32 319 ALA B C 1
ATOM 11404 O O . ALA B 1 319 ? -48.042 -23.954 47.493 1.00 25.04 319 ALA B O 1
ATOM 11411 N N . LYS B 1 320 ? -49.578 -23.299 45.997 1.00 24.16 320 LYS B N 1
ATOM 11412 C CA . LYS B 1 320 ? -49.675 -24.640 45.433 1.00 24.10 320 LYS B CA 1
ATOM 11413 C C . LYS B 1 320 ? -48.344 -25.083 44.836 1.00 24.49 320 LYS B C 1
ATOM 11414 O O . LYS B 1 320 ? -47.917 -26.229 45.028 1.00 25.19 320 LYS B O 1
ATOM 11433 N N . TRP B 1 321 ? -47.670 -24.181 44.116 1.00 24.11 321 TRP B N 1
ATOM 11434 C CA . TRP B 1 321 ? -46.401 -24.527 43.485 1.00 25.26 321 TRP B CA 1
ATOM 11435 C C . TRP B 1 321 ? -45.330 -24.841 44.524 1.00 27.05 321 TRP B C 1
ATOM 11436 O O . TRP B 1 321 ? -44.580 -25.811 44.378 1.00 27.29 321 TRP B O 1
ATOM 11457 N N . LEU B 1 322 ? -45.277 -24.053 45.601 1.00 27.45 322 LEU B N 1
ATOM 11458 C CA . LEU B 1 322 ? -44.285 -24.252 46.649 1.00 24.13 322 LEU B CA 1
ATOM 11459 C C . LEU B 1 322 ? -44.505 -25.563 47.375 1.00 22.00 322 LEU B C 1
ATOM 11460 O O . LEU B 1 322 ? -43.544 -26.296 47.623 1.00 19.57 322 LEU B O 1
ATOM 11476 N N . ARG B 1 323 ? -45.759 -25.879 47.728 1.00 23.39 323 ARG B N 1
ATOM 11477 C CA . ARG B 1 323 ? -46.006 -27.108 48.480 1.00 22.80 323 ARG B CA 1
ATOM 11478 C C . ARG B 1 323 ? -45.674 -28.339 47.653 1.00 20.57 323 ARG B C 1
ATOM 11479 O O . ARG B 1 323 ? -45.077 -29.304 48.150 1.00 23.25 323 ARG B O 1
ATOM 11500 N N . LEU B 1 324 ? -46.086 -28.339 46.395 1.00 22.17 324 LEU B N 1
ATOM 11501 C CA . LEU B 1 324 ? -45.728 -29.443 45.517 1.00 26.23 324 LEU B CA 1
ATOM 11502 C C . LEU B 1 324 ? -44.212 -29.615 45.401 1.00 25.43 324 LEU B C 1
ATOM 11503 O O . LEU B 1 324 ? -43.708 -30.745 45.462 1.00 21.00 324 LEU B O 1
ATOM 11519 N N . THR B 1 325 ? -43.469 -28.507 45.215 1.00 25.85 325 THR B N 1
ATOM 11520 C CA . THR B 1 325 ? -42.022 -28.592 45.034 1.00 26.96 325 THR B CA 1
ATOM 11521 C C . THR B 1 325 ? -41.340 -29.062 46.311 1.00 26.22 325 THR B C 1
ATOM 11522 O O . THR B 1 325 ? -40.334 -29.776 46.236 1.00 27.11 325 THR B O 1
ATOM 11533 N N . GLY B 1 326 ? -41.903 -28.741 47.483 1.00 24.39 326 GLY B N 1
ATOM 11534 C CA . GLY B 1 326 ? -41.459 -29.367 48.718 1.00 23.44 326 GLY B CA 1
ATOM 11535 C C . GLY B 1 326 ? -41.009 -28.447 49.838 1.00 22.57 326 GLY B C 1
ATOM 11536 O O . GLY B 1 326 ? -40.274 -28.871 50.737 1.00 22.49 326 GLY B O 1
ATOM 11540 N N . GLY B 1 327 ? -41.451 -27.195 49.810 1.00 22.85 327 GLY B N 1
ATOM 11541 C CA . GLY B 1 327 ? -41.160 -26.295 50.912 1.00 24.80 327 GLY B CA 1
ATOM 11542 C C . GLY B 1 327 ? -41.904 -26.700 52.177 1.00 25.20 327 GLY B C 1
ATOM 11543 O O . GLY B 1 327 ? -43.091 -27.022 52.154 1.00 25.25 327 GLY B O 1
ATOM 11547 N N . ASP B 1 328 ? -41.189 -26.673 53.301 1.00 26.46 328 ASP B N 1
ATOM 11548 C CA . ASP B 1 328 ? -41.763 -27.111 54.574 1.00 26.86 328 ASP B CA 1
ATOM 11549 C C . ASP B 1 328 ? -42.599 -26.023 55.231 1.00 26.01 328 ASP B C 1
ATOM 11550 O O . ASP B 1 328 ? -43.620 -26.329 55.861 1.00 26.86 328 ASP B O 1
ATOM 11559 N N . HIS B 1 329 ? -42.159 -24.766 55.143 1.00 25.15 329 HIS B N 1
ATOM 11560 C CA . HIS B 1 329 ? -42.879 -23.613 55.671 1.00 23.58 329 HIS B CA 1
ATOM 11561 C C . HIS B 1 329 ? -43.045 -22.610 54.541 1.00 22.67 329 HIS B C 1
ATOM 11562 O O . HIS B 1 329 ? -42.241 -22.570 53.608 1.00 21.15 329 HIS B O 1
ATOM 11576 N N . LEU B 1 330 ? -44.076 -21.770 54.641 1.00 23.31 330 LEU B N 1
ATOM 11577 C CA . LEU B 1 330 ? -44.287 -20.704 53.663 1.00 23.44 330 LEU B CA 1
ATOM 11578 C C . LEU B 1 330 ? -44.969 -19.532 54.341 1.00 22.33 330 LEU B C 1
ATOM 11579 O O . LEU B 1 330 ? -45.971 -19.723 55.037 1.00 22.41 330 LEU B O 1
ATOM 11595 N N . HIS B 1 331 ? -44.398 -18.340 54.156 1.00 19.97 331 HIS B N 1
ATOM 11596 C CA . HIS B 1 331 ? -45.005 -17.115 54.656 1.00 22.34 331 HIS B CA 1
ATOM 11597 C C . HIS B 1 331 ? -46.297 -16.866 53.900 1.00 22.37 331 HIS B C 1
ATOM 11598 O O . HIS B 1 331 ? -46.334 -16.955 52.670 1.00 20.45 331 HIS B O 1
ATOM 11612 N N . THR B 1 332 ? -47.365 -16.594 54.662 1.00 26.65 332 THR B N 1
ATOM 11613 C CA . THR B 1 332 ? -48.728 -16.473 54.169 1.00 27.94 332 THR B CA 1
ATOM 11614 C C . THR B 1 332 ? -49.399 -15.130 54.421 1.00 28.90 332 THR B C 1
ATOM 11615 O O . THR B 1 332 ? -50.531 -14.924 53.950 1.00 30.18 332 THR B O 1
ATOM 11626 N N . GLY B 1 333 ? -48.761 -14.229 55.141 1.00 31.35 333 GLY B N 1
ATOM 11627 C CA . GLY B 1 333 ? -49.341 -12.951 55.492 1.00 31.84 333 GLY B CA 1
ATOM 11628 C C . GLY B 1 333 ? -49.791 -12.929 56.943 1.00 31.50 333 GLY B C 1
ATOM 11629 O O . GLY B 1 333 ? -49.936 -13.964 57.597 1.00 30.72 333 GLY B O 1
ATOM 11633 N N . THR B 1 334 ? -50.004 -11.726 57.458 1.00 31.69 334 THR B N 1
ATOM 11634 C CA . THR B 1 334 ? -50.597 -11.566 58.777 1.00 29.24 334 THR B CA 1
ATOM 11635 C C . THR B 1 334 ? -52.017 -11.037 58.736 1.00 29.75 334 THR B C 1
ATOM 11636 O O . THR B 1 334 ? -52.745 -11.207 59.720 1.00 31.12 334 THR B O 1
ATOM 11647 N N . VAL B 1 335 ? -52.407 -10.387 57.637 1.00 28.00 335 VAL B N 1
ATOM 11648 C CA . VAL B 1 335 ? -53.669 -9.661 57.513 1.00 27.40 335 VAL B CA 1
ATOM 11649 C C . VAL B 1 335 ? -53.622 -8.376 58.328 1.00 24.74 335 VAL B C 1
ATOM 11650 O O . VAL B 1 335 ? -53.982 -7.300 57.826 1.00 25.96 335 VAL B O 1
ATOM 11663 N N . VAL B 1 336 ? -53.216 -8.481 59.597 1.00 23.14 336 VAL B N 1
ATOM 11664 C CA . VAL B 1 336 ? -53.293 -7.336 60.495 1.00 26.43 336 VAL B CA 1
ATOM 11665 C C . VAL B 1 336 ? -51.967 -6.608 60.652 1.00 26.42 336 VAL B C 1
ATOM 11666 O O . VAL B 1 336 ? -51.933 -5.555 61.306 1.00 27.85 336 VAL B O 1
ATOM 11679 N N . GLY B 1 337 ? -50.884 -7.115 60.069 1.00 25.43 337 GLY B N 1
ATOM 11680 C CA . GLY B 1 337 ? -49.571 -6.528 60.225 1.00 25.93 337 GLY B CA 1
ATOM 11681 C C . GLY B 1 337 ? -49.272 -5.453 59.196 1.00 27.69 337 GLY B C 1
ATOM 11682 O O . GLY B 1 337 ? -50.167 -4.813 58.633 1.00 28.76 337 GLY B O 1
ATOM 11686 N N . LYS B 1 338 ? -47.973 -5.233 58.969 1.00 24.43 338 LYS B N 1
ATOM 11687 C CA . LYS B 1 338 ? -47.554 -4.097 58.152 1.00 24.41 338 LYS B CA 1
ATOM 11688 C C . LYS B 1 338 ? -47.633 -4.388 56.662 1.00 21.77 338 LYS B C 1
ATOM 11689 O O . LYS B 1 338 ? -47.580 -3.455 55.858 1.00 21.54 338 LYS B O 1
ATOM 11708 N N . LEU B 1 339 ? -47.773 -5.644 56.272 1.00 20.71 339 LEU B N 1
ATOM 11709 C CA . LEU B 1 339 ? -47.818 -6.009 54.862 1.00 25.65 339 LEU B CA 1
ATOM 11710 C C . LEU B 1 339 ? -49.235 -6.384 54.424 1.00 28.81 339 LEU B C 1
ATOM 11711 O O . LEU B 1 339 ? -50.028 -6.925 55.199 1.00 27.81 339 LEU B O 1
ATOM 11727 N N . GLU B 1 340 ? -49.528 -6.108 53.155 1.00 32.17 340 GLU B N 1
ATOM 11728 C CA . GLU B 1 340 ? -50.869 -6.274 52.616 1.00 35.57 340 GLU B CA 1
ATOM 11729 C C . GLU B 1 340 ? -51.269 -7.746 52.573 1.00 33.55 340 GLU B C 1
ATOM 11730 O O . GLU B 1 340 ? -50.435 -8.648 52.433 1.00 32.36 340 GLU B O 1
ATOM 11742 N N . GLY B 1 341 ? -52.569 -7.973 52.669 1.00 31.23 341 GLY B N 1
ATOM 11743 C CA . GLY B 1 341 ? -53.106 -9.314 52.729 1.00 32.47 341 GLY B CA 1
ATOM 11744 C C . GLY B 1 341 ? -54.517 -9.296 53.286 1.00 35.54 341 GLY B C 1
ATOM 11745 O O . GLY B 1 341 ? -54.762 -8.771 54.375 1.00 37.48 341 GLY B O 1
ATOM 11749 N N . SER B 1 342 ? -55.466 -9.831 52.530 1.00 36.71 342 SER B N 1
ATOM 11750 C CA . SER B 1 342 ? -56.866 -9.840 52.922 1.00 37.28 342 SER B CA 1
ATOM 11751 C C . SER B 1 342 ? -57.200 -11.125 53.671 1.00 32.92 342 SER B C 1
ATOM 11752 O O . SER B 1 342 ? -56.635 -12.190 53.399 1.00 30.98 342 SER B O 1
ATOM 11760 N N . TRP B 1 343 ? -58.106 -11.002 54.645 1.00 29.68 343 TRP B N 1
ATOM 11761 C CA . TRP B 1 343 ? -58.429 -12.118 55.533 1.00 27.72 343 TRP B CA 1
ATOM 11762 C C . TRP B 1 343 ? -58.926 -13.338 54.751 1.00 27.04 343 TRP B C 1
ATOM 11763 O O . TRP B 1 343 ? -58.399 -14.446 54.902 1.00 27.80 343 TRP B O 1
ATOM 11784 N N . ASN B 1 344 ? -59.927 -13.154 53.895 1.00 27.71 344 ASN B N 1
ATOM 11785 C CA . ASN B 1 344 ? -60.540 -14.314 53.255 1.00 31.55 344 ASN B CA 1
ATOM 11786 C C . ASN B 1 344 ? -59.588 -14.967 52.264 1.00 29.22 344 ASN B C 1
ATOM 11787 O O . ASN B 1 344 ? -59.583 -16.199 52.125 1.00 27.78 344 ASN B O 1
ATOM 11798 N N . ASP B 1 345 ? -58.783 -14.151 51.574 1.00 28.74 345 ASP B N 1
ATOM 11799 C CA . ASP B 1 345 ? -57.723 -14.668 50.716 1.00 28.73 345 ASP B CA 1
ATOM 11800 C C . ASP B 1 345 ? -56.728 -15.523 51.510 1.00 25.96 345 ASP B C 1
ATOM 11801 O O . ASP B 1 345 ? -56.400 -16.653 51.122 1.00 23.88 345 ASP B O 1
ATOM 11810 N N . THR B 1 346 ? -56.294 -15.027 52.669 1.00 26.85 346 THR B N 1
ATOM 11811 C CA . THR B 1 346 ? -55.332 -15.768 53.488 1.00 26.31 346 THR B CA 1
ATOM 11812 C C . THR B 1 346 ? -55.895 -17.097 53.987 1.00 27.07 346 THR B C 1
ATOM 11813 O O . THR B 1 346 ? -55.152 -18.073 54.146 1.00 27.77 346 THR B O 1
ATOM 11824 N N . LEU B 1 347 ? -57.200 -17.168 54.231 1.00 27.45 347 LEU B N 1
ATOM 11825 C CA . LEU B 1 347 ? -57.784 -18.444 54.625 1.00 28.03 347 LEU B CA 1
ATOM 11826 C C . LEU B 1 347 ? -57.675 -19.466 53.502 1.00 27.37 347 LEU B C 1
ATOM 11827 O O . LEU B 1 347 ? -57.434 -20.645 53.769 1.00 30.28 347 LEU B O 1
ATOM 11843 N N . GLY B 1 348 ? -57.836 -19.041 52.243 1.00 26.71 348 GLY B N 1
ATOM 11844 C CA . GLY B 1 348 ? -57.709 -19.978 51.132 1.00 24.58 348 GLY B CA 1
ATOM 11845 C C . GLY B 1 348 ? -56.279 -20.444 50.923 1.00 25.41 348 GLY B C 1
ATOM 11846 O O . GLY B 1 348 ? -56.022 -21.628 50.670 1.00 27.90 348 GLY B O 1
ATOM 11850 N N . ILE B 1 349 ? -55.327 -19.525 51.054 1.00 23.42 349 ILE B N 1
ATOM 11851 C CA . ILE B 1 349 ? -53.923 -19.908 50.962 1.00 21.90 349 ILE B CA 1
ATOM 11852 C C . ILE B 1 349 ? -53.566 -20.924 52.046 1.00 23.66 349 ILE B C 1
ATOM 11853 O O . ILE B 1 349 ? -52.825 -21.882 51.784 1.00 23.81 349 ILE B O 1
ATOM 11869 N N . ILE B 1 350 ? -54.092 -20.729 53.269 1.00 22.15 350 ILE B N 1
ATOM 11870 C CA . ILE B 1 350 ? -53.779 -21.600 54.398 1.00 23.33 350 ILE B CA 1
ATOM 11871 C C . ILE B 1 350 ? -54.280 -23.004 54.125 1.00 27.52 350 ILE B C 1
ATOM 11872 O O . ILE B 1 350 ? -53.582 -23.982 54.392 1.00 29.85 350 ILE B O 1
ATOM 11888 N N . ASP B 1 351 ? -55.533 -23.133 53.664 1.00 29.26 351 ASP B N 1
ATOM 11889 C CA . ASP B 1 351 ? -56.058 -24.465 53.346 1.00 30.23 351 ASP B CA 1
ATOM 11890 C C . ASP B 1 351 ? -55.241 -25.130 52.246 1.00 29.25 351 ASP B C 1
ATOM 11891 O O . ASP B 1 351 ? -55.061 -26.358 52.2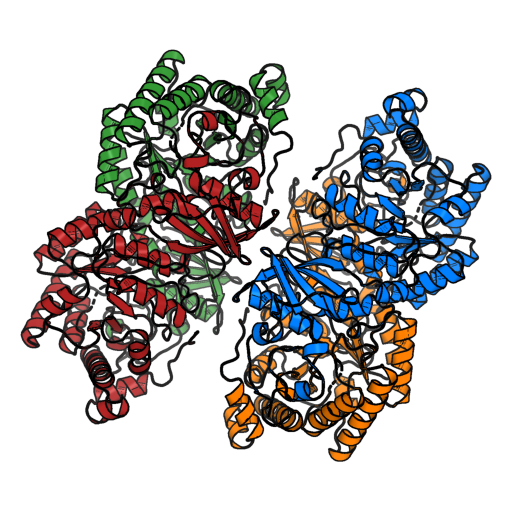31 1.00 30.04 351 ASP B O 1
ATOM 11900 N N . ILE B 1 352 ? -54.766 -24.343 51.290 1.00 28.97 352 ILE B N 1
ATOM 11901 C CA . ILE B 1 352 ? -53.947 -24.916 50.229 1.00 28.24 352 ILE B CA 1
ATOM 11902 C C . ILE B 1 352 ? -52.698 -25.563 50.815 1.00 26.69 352 ILE B C 1
ATOM 11903 O O . ILE B 1 352 ? -52.243 -26.619 50.351 1.00 23.72 352 ILE B O 1
ATOM 11919 N N . LEU B 1 353 ? -52.161 -24.981 51.873 1.00 27.34 353 LEU B N 1
ATOM 11920 C CA . LEU B 1 353 ? -50.911 -25.490 52.394 1.00 26.16 353 LEU B CA 1
ATOM 11921 C C . LEU B 1 353 ? -51.098 -26.674 53.324 1.00 26.38 353 LEU B C 1
ATOM 11922 O O . LEU B 1 353 ? -50.163 -27.473 53.453 1.00 24.62 353 LEU B O 1
ATOM 11938 N N . ARG B 1 354 ? -52.252 -26.795 54.007 1.00 26.22 354 ARG B N 1
ATOM 11939 C CA . ARG B 1 354 ? -52.377 -27.786 55.076 1.00 27.50 354 ARG B CA 1
ATOM 11940 C C . ARG B 1 354 ? -53.288 -28.963 54.761 1.00 30.44 354 ARG B C 1
ATOM 11941 O O . ARG B 1 354 ? -53.145 -30.020 55.389 1.00 31.77 354 ARG B O 1
ATOM 11962 N N . GLU B 1 355 ? -54.210 -28.819 53.820 1.00 31.51 355 GLU B N 1
ATOM 11963 C CA . GLU B 1 355 ? -55.282 -29.789 53.656 1.00 33.25 355 GLU B CA 1
ATOM 11964 C C . GLU B 1 355 ? -54.970 -30.757 52.529 1.00 32.45 355 GLU B C 1
ATOM 11965 O O . GLU B 1 355 ? -54.196 -30.451 51.620 1.00 32.54 355 GLU B O 1
ATOM 11977 N N . ARG B 1 356 ? -55.581 -31.937 52.602 1.00 31.39 356 ARG B N 1
ATOM 11978 C CA . ARG B 1 356 ? -55.405 -32.906 51.534 1.00 32.94 356 ARG B CA 1
ATOM 11979 C C . ARG B 1 356 ? -56.209 -32.485 50.322 1.00 31.87 356 ARG B C 1
ATOM 11980 O O . ARG B 1 356 ? -55.717 -32.541 49.192 1.00 33.34 356 ARG B O 1
ATOM 12001 N N . TYR B 1 357 ? -57.453 -32.067 50.540 1.00 30.45 357 TYR B N 1
ATOM 12002 C CA . TYR B 1 357 ? -58.374 -31.747 49.457 1.00 34.58 357 TYR B CA 1
ATOM 12003 C C . TYR B 1 357 ? -59.033 -30.406 49.744 1.00 36.38 357 TYR B C 1
ATOM 12004 O O . TYR B 1 357 ? -59.734 -30.260 50.747 1.00 35.76 357 TYR B O 1
ATOM 12022 N N . VAL B 1 358 ? -58.784 -29.431 48.885 1.00 37.75 358 VAL B N 1
ATOM 12023 C CA . VAL B 1 358 ? -59.347 -28.095 49.019 1.00 40.16 358 VAL B CA 1
ATOM 12024 C C . VAL B 1 358 ? -60.598 -28.059 48.159 1.00 40.47 358 VAL B C 1
ATOM 12025 O O . VAL B 1 358 ? -60.564 -28.465 46.995 1.00 43.64 358 VAL B O 1
ATOM 12038 N N . LYS B 1 359 ? -61.697 -27.587 48.725 1.00 37.05 359 LYS B N 1
ATOM 12039 C CA . LYS B 1 359 ? -62.927 -27.406 47.978 1.00 34.64 359 LYS B CA 1
ATOM 12040 C C . LYS B 1 359 ? -62.958 -26.006 47.381 1.00 29.11 359 LYS B C 1
ATOM 12041 O O . LYS B 1 359 ? -62.553 -25.032 48.016 1.00 28.16 359 LYS B O 1
ATOM 12060 N N . ALA B 1 360 ? -63.429 -25.908 46.147 1.00 28.01 360 ALA B N 1
ATOM 12061 C CA . ALA B 1 360 ? -63.667 -24.604 45.549 1.00 29.85 360 ALA B CA 1
ATOM 12062 C C . ALA B 1 360 ? -64.526 -23.730 46.464 1.00 31.74 360 ALA B C 1
ATOM 12063 O O . ALA B 1 360 ? -65.431 -24.210 47.147 1.00 33.16 360 ALA B O 1
ATOM 12070 N N . ASN B 1 361 ? -64.239 -22.432 46.463 1.00 32.87 361 ASN B N 1
ATOM 12071 C CA . ASN B 1 361 ? -64.914 -21.477 47.323 1.00 34.22 361 ASN B CA 1
ATOM 12072 C C . ASN B 1 361 ? -64.496 -20.070 46.929 1.00 32.40 361 ASN B C 1
ATOM 12073 O O . ASN B 1 361 ? -63.423 -19.621 47.338 1.00 29.22 361 ASN B O 1
ATOM 12084 N N . LEU B 1 362 ? -65.310 -19.366 46.137 1.00 31.89 362 LEU B N 1
ATOM 12085 C CA . LEU B 1 362 ? -64.861 -18.081 45.622 1.00 33.27 362 LEU B CA 1
ATOM 12086 C C . LEU B 1 362 ? -64.757 -17.024 46.709 1.00 34.95 362 LEU B C 1
ATOM 12087 O O . LEU B 1 362 ? -64.039 -16.038 46.525 1.00 36.03 362 LEU B O 1
ATOM 12103 N N . GLU B 1 363 ? -65.419 -17.216 47.848 1.00 35.59 363 GLU B N 1
ATOM 12104 C CA . GLU B 1 363 ? -65.220 -16.302 48.970 1.00 39.88 363 GLU B CA 1
ATOM 12105 C C . GLU B 1 363 ? -63.782 -16.328 49.475 1.00 37.73 363 GLU B C 1
ATOM 12106 O O . GLU B 1 363 ? -63.254 -15.299 49.906 1.00 36.66 363 GLU B O 1
ATOM 12118 N N . HIS B 1 364 ? -63.142 -17.490 49.447 1.00 37.44 364 HIS B N 1
ATOM 12119 C CA . HIS B 1 364 ? -61.731 -17.641 49.762 1.00 37.67 364 HIS B CA 1
ATOM 12120 C C . HIS B 1 364 ? -60.824 -17.577 48.543 1.00 37.01 364 HIS B C 1
ATOM 12121 O O . HIS B 1 364 ? -59.664 -17.989 48.655 1.00 35.58 364 HIS B O 1
ATOM 12135 N N . GLY B 1 365 ? -61.322 -17.092 47.397 1.00 38.09 365 GLY B N 1
ATOM 12136 C CA . GLY B 1 365 ? -60.539 -16.969 46.179 1.00 35.40 365 GLY B CA 1
ATOM 12137 C C . GLY B 1 365 ? -60.167 -18.263 45.504 1.00 33.68 365 GLY B C 1
ATOM 12138 O O . GLY B 1 365 ? -59.293 -18.261 44.632 1.00 34.17 365 GLY B O 1
ATOM 12142 N N . LEU B 1 366 ? -60.798 -19.361 45.881 1.00 30.21 366 LEU B N 1
ATOM 12143 C CA . LEU B 1 366 ? -60.493 -20.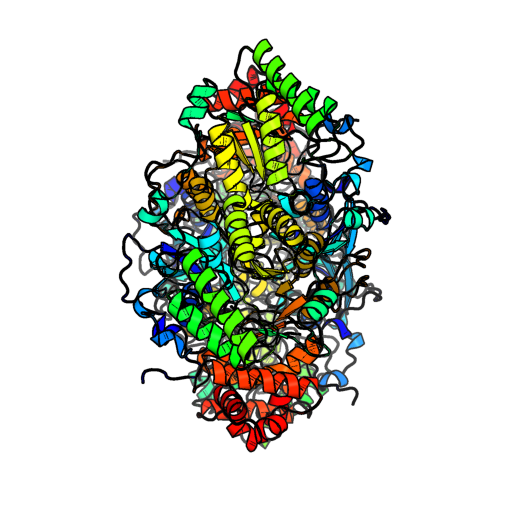671 45.327 1.00 28.48 366 LEU B CA 1
ATOM 12144 C C . LEU B 1 366 ? -61.485 -20.996 44.228 1.00 28.73 366 LEU B C 1
ATOM 12145 O O . LEU B 1 366 ? -62.677 -21.164 44.508 1.00 27.94 366 LEU B O 1
ATOM 12161 N N . TYR B 1 367 ? -60.996 -21.070 42.980 1.00 27.12 367 TYR B N 1
ATOM 12162 C CA . TYR B 1 367 ? -61.847 -21.258 41.813 1.00 25.68 367 TYR B CA 1
ATOM 12163 C C . TYR B 1 367 ? -62.078 -22.719 41.479 1.00 25.79 367 TYR B C 1
ATOM 12164 O O . TYR B 1 367 ? -62.953 -23.032 40.678 1.00 27.95 367 TYR B O 1
ATOM 12182 N N . PHE B 1 368 ? -61.331 -23.617 42.093 1.00 25.18 368 PHE B N 1
ATOM 12183 C CA . PHE B 1 368 ? -61.305 -25.028 41.738 1.00 27.12 368 PHE B CA 1
ATOM 12184 C C . PHE B 1 368 ? -61.108 -25.847 43.011 1.00 27.66 368 PHE B C 1
ATOM 12185 O O . PHE B 1 368 ? -60.501 -25.384 43.985 1.00 21.51 368 PHE B O 1
ATOM 12202 N N . ASP B 1 369 ? -61.612 -27.081 42.986 1.00 24.61 369 ASP B N 1
ATOM 12203 C CA . ASP B 1 369 ? -61.148 -28.093 43.922 1.00 27.34 369 ASP B CA 1
ATOM 12204 C C . ASP B 1 369 ? -59.693 -28.424 43.616 1.00 27.33 369 ASP B C 1
ATOM 12205 O O . ASP B 1 369 ? -59.291 -28.480 42.450 1.00 28.76 369 ASP B O 1
ATOM 12214 N N . GLN B 1 370 ? -58.892 -28.636 44.660 1.00 26.81 370 GLN B N 1
ATOM 12215 C CA . GLN B 1 370 ? -57.500 -29.044 44.491 1.00 26.53 370 GLN B CA 1
ATOM 12216 C C . GLN B 1 370 ? -57.230 -30.257 45.357 1.00 27.12 370 GLN B C 1
ATOM 12217 O O . GLN B 1 370 ? -57.369 -30.184 46.577 1.00 30.02 370 GLN B O 1
ATOM 12231 N N . ASP B 1 371 ? -56.805 -31.348 44.743 1.00 27.00 371 ASP B N 1
ATOM 12232 C CA . ASP B 1 371 ? -56.367 -32.543 45.446 1.00 26.70 371 ASP B CA 1
ATOM 12233 C C . ASP B 1 371 ? -54.844 -32.496 45.551 1.00 26.72 371 ASP B C 1
ATOM 12234 O O . ASP B 1 371 ? -54.154 -32.177 44.573 1.00 27.09 371 ASP B O 1
ATOM 12243 N N . PHE B 1 372 ? -54.325 -32.802 46.746 1.00 25.40 372 PHE B N 1
ATOM 12244 C CA . PHE B 1 372 ? -52.897 -32.813 46.988 1.00 28.23 372 PHE B CA 1
ATOM 12245 C C . PHE B 1 372 ? -52.341 -34.208 47.175 1.00 28.67 372 PHE B C 1
ATOM 12246 O O . PHE B 1 372 ? -51.150 -34.347 47.449 1.00 29.91 372 PHE B O 1
ATOM 12263 N N . GLY B 1 373 ? -53.163 -35.233 47.005 1.00 28.52 373 GLY B N 1
ATOM 12264 C CA . GLY B 1 373 ? -52.652 -36.556 46.746 1.00 29.15 373 GLY B CA 1
ATOM 12265 C C . GLY B 1 373 ? -51.843 -37.157 47.861 1.00 30.23 373 GLY B C 1
ATOM 12266 O O . GLY B 1 373 ? -50.988 -37.998 47.592 1.00 34.54 373 GLY B O 1
ATOM 12270 N N . GLY B 1 374 ? -52.109 -36.782 49.107 1.00 30.59 374 GLY B N 1
ATOM 12271 C CA . GLY B 1 374 ? -51.354 -37.293 50.237 1.00 31.33 374 GLY B CA 1
ATOM 12272 C C . GLY B 1 374 ? -49.952 -36.727 50.430 1.00 29.69 374 GLY B C 1
ATOM 12273 O O . GLY B 1 374 ? -49.241 -37.168 51.326 1.00 33.41 374 GLY B O 1
ATOM 12277 N N . LEU B 1 375 ? -49.548 -35.754 49.631 1.00 26.32 375 LEU B N 1
ATOM 12278 C CA . LEU B 1 375 ? -48.326 -35.020 49.931 1.00 28.95 375 LEU B CA 1
ATOM 12279 C C . LEU B 1 375 ? -48.442 -34.377 51.311 1.00 29.76 375 LEU B C 1
ATOM 12280 O O . LEU B 1 375 ? -49.533 -34.144 51.818 1.00 32.55 375 LEU B O 1
ATOM 12296 N N . LYS B 1 376 ? -47.295 -34.189 51.953 1.00 28.21 376 LYS B N 1
ATOM 12297 C CA . LYS B 1 376 ? -47.267 -33.557 53.273 1.00 28.64 376 LYS B CA 1
ATOM 12298 C C . LYS B 1 376 ? -47.700 -32.100 53.177 1.00 28.82 376 LYS B C 1
ATOM 12299 O O . LYS B 1 376 ? -47.671 -31.488 52.101 1.00 27.20 376 LYS B O 1
ATOM 12318 N N . ALA B 1 377 ? -48.148 -31.563 54.314 1.00 27.16 377 ALA B N 1
ATOM 12319 C CA . ALA B 1 377 ? -48.562 -30.176 54.431 1.00 24.62 377 ALA B CA 1
ATOM 12320 C C . ALA B 1 377 ? -47.394 -29.269 54.781 1.00 25.69 377 ALA B C 1
ATOM 12321 O O . ALA B 1 377 ? -46.398 -29.693 55.364 1.00 27.23 377 ALA B O 1
ATOM 12328 N N . SER B 1 378 ? -47.527 -28.008 54.398 1.00 26.03 378 SER B N 1
ATOM 12329 C CA . SER B 1 378 ? -46.554 -26.976 54.719 1.00 27.41 378 SER B CA 1
ATOM 12330 C C . SER B 1 378 ? -47.082 -26.066 55.824 1.00 27.75 378 SER B C 1
ATOM 12331 O O . SER B 1 378 ? -48.261 -25.675 55.813 1.00 24.12 378 SER B O 1
ATOM 12339 N N . TRP B 1 379 ? -46.189 -25.673 56.736 1.00 27.70 379 TRP B N 1
ATOM 12340 C CA . TRP B 1 379 ? -46.576 -24.724 57.774 1.00 28.45 379 TRP B CA 1
ATOM 12341 C C . TRP B 1 379 ? -46.871 -23.344 57.183 1.00 26.93 379 TRP B C 1
ATOM 12342 O O . TRP B 1 379 ? -45.980 -22.740 56.578 1.00 27.72 379 TRP B O 1
ATOM 12363 N N . PRO B 1 380 ? -48.048 -22.771 57.395 1.00 25.81 380 PRO B N 1
ATOM 12364 C CA . PRO B 1 380 ? -48.209 -21.335 57.134 1.00 22.82 380 PRO B CA 1
ATOM 12365 C C . PRO B 1 380 ? -47.389 -20.550 58.141 1.00 21.87 380 PRO B C 1
ATOM 12366 O O . PRO B 1 380 ? -47.212 -20.967 59.291 1.00 22.88 380 PRO B O 1
ATOM 12377 N N . VAL B 1 381 ? -46.877 -19.407 57.695 1.00 22.57 381 VAL B N 1
ATOM 12378 C CA . VAL B 1 381 ? -46.002 -18.554 58.494 1.00 21.06 381 VAL B CA 1
ATOM 12379 C C . VAL B 1 381 ? -46.553 -17.133 58.448 1.00 23.74 381 VAL B C 1
ATOM 12380 O O . VAL B 1 381 ? -46.537 -16.496 57.382 1.00 23.96 381 VAL B O 1
ATOM 12393 N N . ALA B 1 382 ? -47.052 -16.644 59.601 1.00 26.49 382 ALA B N 1
ATOM 12394 C CA . ALA B 1 382 ? -47.475 -15.255 59.778 1.00 25.94 382 ALA B CA 1
ATOM 12395 C C . ALA B 1 382 ? -46.325 -14.407 60.304 1.00 25.17 382 ALA B C 1
ATOM 12396 O O . ALA B 1 382 ? -45.739 -14.716 61.353 1.00 25.27 382 ALA B O 1
ATOM 12403 N N . SER B 1 383 ? -46.026 -13.319 59.595 1.00 24.25 383 SER B N 1
ATOM 12404 C CA . SER B 1 383 ? -44.826 -12.556 59.905 1.00 24.98 383 SER B CA 1
ATOM 12405 C C . SER B 1 383 ? -44.953 -11.128 59.397 1.00 25.14 383 SER B C 1
ATOM 12406 O O . SER B 1 383 ? -45.443 -10.890 58.291 1.00 25.11 383 SER B O 1
ATOM 12414 N N . GLY B 1 384 ? -44.547 -10.186 60.231 1.00 26.68 384 GLY B N 1
ATOM 12415 C CA . GLY B 1 384 ? -44.385 -8.836 59.755 1.00 28.17 384 GLY B CA 1
ATOM 12416 C C . GLY B 1 384 ? -45.256 -7.811 60.433 1.00 27.54 384 GLY B C 1
ATOM 12417 O O . GLY B 1 384 ? -46.455 -7.734 60.167 1.00 27.95 384 GLY B O 1
ATOM 12421 N N . GLY B 1 385 ? -44.638 -6.996 61.284 1.00 26.61 385 GLY B N 1
ATOM 12422 C CA . GLY B 1 385 ? -45.324 -5.879 61.904 1.00 25.07 385 GLY B CA 1
ATOM 12423 C C . GLY B 1 385 ? -46.359 -6.281 62.924 1.00 28.44 385 GLY B C 1
ATOM 12424 O O . GLY B 1 385 ? -47.346 -5.549 63.135 1.00 31.69 385 GLY B O 1
ATOM 12428 N N . ILE B 1 386 ? -46.197 -7.451 63.536 1.00 27.14 386 ILE B N 1
ATOM 12429 C CA . ILE B 1 386 ? -47.181 -7.926 64.497 1.00 31.93 386 ILE B CA 1
ATOM 12430 C C . ILE B 1 386 ? -46.599 -7.914 65.908 1.00 31.38 386 ILE B C 1
ATOM 12431 O O . ILE B 1 386 ? -45.382 -8.064 66.112 1.00 26.52 386 ILE B O 1
ATOM 12447 N N . HIS B 1 387 ? -47.486 -7.735 66.888 1.00 32.57 387 HIS B N 1
ATOM 12448 C CA . HIS B 1 387 ? -47.079 -7.700 68.281 1.00 26.04 387 HIS B CA 1
ATOM 12449 C C . HIS B 1 387 ? -48.135 -8.415 69.111 1.00 27.38 387 HIS B C 1
ATOM 12450 O O . HIS B 1 387 ? -49.065 -9.022 68.574 1.00 28.15 387 HIS B O 1
ATOM 12464 N N . VAL B 1 388 ? -47.997 -8.316 70.433 1.00 28.50 388 VAL B N 1
ATOM 12465 C CA . VAL B 1 388 ? -48.811 -9.124 71.333 1.00 31.44 388 VAL B CA 1
ATOM 12466 C C . VAL B 1 388 ? -50.292 -8.900 71.081 1.00 31.82 388 VAL B C 1
ATOM 12467 O O . VAL B 1 388 ? -51.077 -9.854 71.083 1.00 33.18 388 VAL B O 1
ATOM 12480 N N . HIS B 1 389 ? -50.696 -7.643 70.845 1.00 28.70 389 HIS B N 1
ATOM 12481 C CA . HIS B 1 389 ? -52.112 -7.336 70.658 1.00 32.49 389 HIS B CA 1
ATOM 12482 C C . HIS B 1 389 ? -52.725 -8.040 69.470 1.00 30.11 389 HIS B C 1
ATOM 12483 O O . HIS B 1 389 ? -53.946 -8.215 69.465 1.00 29.18 389 HIS B O 1
ATOM 12497 N N . HIS B 1 390 ? -51.921 -8.441 68.477 1.00 27.96 390 HIS B N 1
ATOM 12498 C CA . HIS B 1 390 ? -52.441 -9.076 67.275 1.00 27.10 390 HIS B CA 1
ATOM 12499 C C . HIS B 1 390 ? -52.713 -10.550 67.482 1.00 27.07 390 HIS B C 1
ATOM 12500 O O . HIS B 1 390 ? -53.272 -11.179 66.588 1.00 26.72 390 HIS B O 1
ATOM 12514 N N . VAL B 1 391 ? -52.336 -11.117 68.618 1.00 31.62 391 VAL B N 1
ATOM 12515 C CA . VAL B 1 391 ? -52.281 -12.570 68.743 1.00 32.81 391 VAL B CA 1
ATOM 12516 C C . VAL B 1 391 ? -53.676 -13.186 68.723 1.00 35.82 391 VAL B C 1
ATOM 12517 O O . VAL B 1 391 ? -53.855 -14.259 68.130 1.00 38.62 391 VAL B O 1
ATOM 12530 N N . PRO B 1 392 ? -54.687 -12.582 69.353 1.00 35.30 392 PRO B N 1
ATOM 12531 C CA . PRO B 1 392 ? -56.047 -13.157 69.218 1.00 36.80 392 PRO B CA 1
ATOM 12532 C C . PRO B 1 392 ? -56.514 -13.288 67.766 1.00 37.83 392 PRO B C 1
ATOM 12533 O O . PRO B 1 392 ? -57.008 -14.353 67.349 1.00 34.89 392 PRO B O 1
ATOM 12544 N N . ASP B 1 393 ? -56.388 -12.213 66.980 1.00 38.90 393 ASP B N 1
ATOM 12545 C CA . ASP B 1 393 ? -56.741 -12.295 65.566 1.00 38.19 393 ASP B CA 1
ATOM 12546 C C . ASP B 1 393 ? -55.893 -13.331 64.848 1.00 34.60 393 ASP B C 1
ATOM 12547 O O . ASP B 1 393 ? -56.406 -14.131 64.054 1.00 32.28 393 ASP B O 1
ATOM 12556 N N . LEU B 1 394 ? -54.589 -13.343 65.116 1.00 30.78 394 LEU B N 1
ATOM 12557 C CA . LEU B 1 394 ? -53.736 -14.310 64.425 1.00 29.65 394 LEU B CA 1
ATOM 12558 C C . LEU B 1 394 ? -54.227 -15.755 64.640 1.00 28.56 394 LEU B C 1
ATOM 12559 O O . LEU B 1 394 ? -54.304 -16.521 63.697 1.00 28.02 394 LEU B O 1
ATOM 12575 N N . LEU B 1 395 ? -54.506 -16.136 65.895 1.00 29.82 395 LEU B N 1
ATOM 12576 C CA . LEU B 1 395 ? -54.948 -17.522 66.112 1.00 34.12 395 LEU B CA 1
ATOM 12577 C C . LEU B 1 395 ? -56.285 -17.748 65.502 1.00 33.78 395 LEU B C 1
ATOM 12578 O O . LEU B 1 395 ? -56.628 -18.955 65.233 1.00 32.25 395 LEU B O 1
ATOM 12594 N N . LYS B 1 396 ? -57.188 -16.716 65.492 1.00 32.62 396 LYS B N 1
ATOM 12595 C CA . LYS B 1 396 ? -58.450 -16.864 64.813 1.00 37.81 396 LYS B CA 1
ATOM 12596 C C . LYS B 1 396 ? -58.270 -17.200 63.318 1.00 37.01 396 LYS B C 1
ATOM 12597 O O . LYS B 1 396 ? -59.065 -17.974 62.753 1.00 35.63 396 LYS B O 1
ATOM 12616 N N . ILE B 1 397 ? -57.280 -16.601 62.649 1.00 35.11 397 ILE B N 1
ATOM 12617 C CA . ILE B 1 397 ? -57.035 -16.845 61.228 1.00 34.11 397 ILE B CA 1
ATOM 12618 C C . ILE B 1 397 ? -56.392 -18.208 61.024 1.00 34.04 397 ILE B C 1
ATOM 12619 O O . ILE B 1 397 ? -56.857 -19.011 60.207 1.00 34.45 397 ILE B O 1
ATOM 12635 N N . TYR B 1 398 ? -55.369 -18.515 61.828 1.00 32.22 398 TYR B N 1
ATOM 12636 C CA . TYR B 1 398 ? -54.477 -19.649 61.596 1.00 32.09 398 TYR B CA 1
ATOM 12637 C C . TYR B 1 398 ? -54.767 -20.852 62.485 1.00 33.13 398 TYR B C 1
ATOM 12638 O O . TYR B 1 398 ? -54.470 -21.985 62.095 1.00 32.72 398 TYR B O 1
ATOM 12656 N N . GLY B 1 399 ? -55.312 -20.642 63.680 1.00 32.89 399 GLY B N 1
ATOM 12657 C CA . GLY B 1 399 ? -55.349 -21.750 64.617 1.00 33.64 399 GLY B CA 1
ATOM 12658 C C . GLY B 1 399 ? -53.952 -22.199 65.010 1.00 34.08 399 GLY B C 1
ATOM 12659 O O . GLY B 1 399 ? -52.998 -21.427 64.956 1.00 35.40 399 GLY B O 1
ATOM 12663 N N . ASN B 1 400 ? -53.818 -23.485 65.361 1.00 31.80 400 ASN B N 1
ATOM 12664 C CA . ASN B 1 400 ? -52.590 -23.949 66.005 1.00 32.11 400 ASN B CA 1
ATOM 12665 C C . ASN B 1 400 ? -51.458 -24.194 65.006 1.00 31.69 400 ASN B C 1
ATOM 12666 O O . ASN B 1 400 ? -50.290 -23.959 65.339 1.00 30.79 400 ASN B O 1
ATOM 12677 N N . ASP B 1 401 ? -51.763 -24.695 63.797 1.00 31.72 401 ASP B N 1
ATOM 12678 C CA . ASP B 1 401 ? -50.742 -25.215 62.868 1.00 31.37 401 ASP B CA 1
ATOM 12679 C C . ASP B 1 401 ? -50.182 -24.056 62.042 1.00 28.12 401 ASP B C 1
ATOM 12680 O O . ASP B 1 401 ? -50.517 -23.832 60.873 1.00 23.00 401 ASP B O 1
ATOM 12689 N N . ALA B 1 402 ? -49.290 -23.310 62.676 1.00 27.70 402 ALA B N 1
ATOM 12690 C CA . ALA B 1 402 ? -48.713 -22.150 62.022 1.00 25.65 402 ALA B CA 1
ATOM 12691 C C . ALA B 1 402 ? -47.541 -21.660 62.851 1.00 27.10 402 ALA B C 1
ATOM 12692 O O . ALA B 1 402 ? -47.429 -21.975 64.035 1.00 28.98 402 ALA B O 1
ATOM 12699 N N . PHE B 1 403 ? -46.682 -20.877 62.217 1.00 27.01 403 PHE B N 1
ATOM 12700 C CA . PHE B 1 403 ? -45.663 -20.092 62.899 1.00 27.37 403 PHE B CA 1
ATOM 12701 C C . PHE B 1 403 ? -46.160 -18.657 62.955 1.00 22.40 403 PHE B C 1
ATOM 12702 O O . PHE B 1 403 ? -46.624 -18.132 61.938 1.00 21.98 403 PHE B O 1
ATOM 12719 N N . PHE B 1 404 ? -46.031 -18.024 64.128 1.00 22.91 404 PHE B N 1
ATOM 12720 C CA . PHE B 1 404 ? -46.111 -16.571 64.293 1.00 26.82 404 PHE B CA 1
ATOM 12721 C C . PHE B 1 404 ? -44.710 -16.018 64.576 1.00 27.47 404 PHE B C 1
ATOM 12722 O O . PHE B 1 404 ? -44.028 -16.466 65.504 1.00 28.93 404 PHE B O 1
ATOM 12739 N N . LEU B 1 405 ? -44.294 -15.020 63.805 1.00 25.90 405 LEU B N 1
ATOM 12740 C CA . LEU B 1 405 ? -42.918 -14.530 63.815 1.00 25.54 405 LEU B CA 1
ATOM 12741 C C . LEU B 1 405 ? -42.939 -13.082 64.283 1.00 26.96 405 LEU B C 1
ATOM 12742 O O . LEU B 1 405 ? -43.612 -12.241 63.662 1.00 26.50 405 LEU B O 1
ATOM 12758 N N . PHE B 1 406 ? -42.204 -12.799 65.371 1.00 26.92 406 PHE B N 1
ATOM 12759 C CA . PHE B 1 406 ? -42.088 -11.453 65.936 1.00 29.03 406 PHE B CA 1
ATOM 12760 C C . PHE B 1 406 ? -40.627 -10.996 65.881 1.00 30.02 406 PHE B C 1
ATOM 12761 O O . PHE B 1 406 ? -39.788 -11.447 66.674 1.00 28.88 406 PHE B O 1
ATOM 12778 N N . GLY B 1 407 ? -40.324 -10.081 64.961 1.00 27.02 407 GLY B N 1
ATOM 12779 C CA . GLY B 1 407 ? -38.976 -9.545 64.860 1.00 25.77 407 GLY B CA 1
ATOM 12780 C C . GLY B 1 407 ? -38.813 -8.272 65.670 1.00 26.83 407 GLY B C 1
ATOM 12781 O O . GLY B 1 407 ? -38.305 -8.269 66.798 1.00 25.55 407 GLY B O 1
ATOM 12785 N N . GLY B 1 408 ? -39.301 -7.173 65.114 1.00 27.25 408 GLY B N 1
ATOM 12786 C CA . GLY B 1 408 ? -39.431 -5.973 65.907 1.00 28.81 408 GLY B CA 1
ATOM 12787 C C . GLY B 1 408 ? -40.214 -6.195 67.182 1.00 27.78 408 GLY B C 1
ATOM 12788 O O . GLY B 1 408 ? -39.962 -5.530 68.189 1.00 29.04 408 GLY B O 1
ATOM 12792 N N . GLY B 1 409 ? -41.177 -7.118 67.157 1.00 25.94 409 GLY B N 1
ATOM 12793 C CA . GLY B 1 409 ? -42.034 -7.323 68.313 1.00 26.94 409 GLY B CA 1
ATOM 12794 C C . GLY B 1 409 ? -41.357 -8.059 69.441 1.00 29.19 409 GLY B C 1
ATOM 12795 O O . GLY B 1 409 ? -41.918 -8.151 70.543 1.00 28.36 409 GLY B O 1
ATOM 12799 N N . THR B 1 410 ? -40.182 -8.626 69.164 1.00 30.11 410 THR B N 1
ATOM 12800 C CA . THR B 1 410 ? -39.343 -9.250 70.175 1.00 29.10 410 THR B CA 1
ATOM 12801 C C . THR B 1 410 ? -38.186 -8.332 70.555 1.00 29.41 410 THR B C 1
ATOM 12802 O O . THR B 1 410 ? -38.020 -7.980 71.728 1.00 28.71 410 THR B O 1
ATOM 12813 N N . HIS B 1 411 ? -37.380 -7.929 69.577 1.00 30.37 411 HIS B N 1
ATOM 12814 C CA . HIS B 1 411 ? -36.199 -7.131 69.880 1.00 30.33 411 HIS B CA 1
ATOM 12815 C C . HIS B 1 411 ? -36.545 -5.671 70.136 1.00 31.49 411 HIS B C 1
ATOM 12816 O O . HIS B 1 411 ? -35.684 -4.921 70.627 1.00 26.46 411 HIS B O 1
ATOM 12830 N N . GLY B 1 412 ? -37.797 -5.274 69.872 1.00 29.61 412 GLY B N 1
ATOM 12831 C CA . GLY B 1 412 ? -38.263 -3.948 70.222 1.00 31.25 412 GLY B CA 1
ATOM 12832 C C . GLY B 1 412 ? -38.795 -3.814 71.637 1.00 32.32 412 GLY B C 1
ATOM 12833 O O . GLY B 1 412 ? -39.333 -2.760 72.008 1.00 29.58 412 GLY B O 1
ATOM 12837 N N . HIS B 1 413 ? -38.667 -4.871 72.448 1.00 33.95 413 HIS B N 1
ATOM 12838 C CA . HIS B 1 413 ? -39.150 -4.825 73.824 1.00 33.01 413 HIS B CA 1
ATOM 12839 C C . HIS B 1 413 ? -38.310 -3.829 74.617 1.00 34.61 413 HIS B C 1
ATOM 12840 O O . HIS B 1 413 ? -37.096 -3.744 74.397 1.00 36.74 413 HIS B O 1
ATOM 12854 N N . PRO B 1 414 ? -38.921 -3.060 75.529 1.00 36.14 414 PRO B N 1
ATOM 12855 C CA . PRO B 1 414 ? -38.136 -2.060 76.277 1.00 37.54 414 PRO B CA 1
ATOM 12856 C C . PRO B 1 414 ? -36.932 -2.654 76.974 1.00 39.04 414 PRO B C 1
ATOM 12857 O O . PRO B 1 414 ? -35.923 -1.958 77.167 1.00 40.70 414 PRO B O 1
ATOM 12868 N N . ASP B 1 415 ? -37.004 -3.928 77.348 1.00 38.44 415 ASP B N 1
ATOM 12869 C CA . ASP B 1 415 ? -35.982 -4.559 78.167 1.00 39.07 415 ASP B CA 1
ATOM 12870 C C . ASP B 1 415 ? -35.100 -5.516 77.382 1.00 34.69 415 ASP B C 1
ATOM 12871 O O . ASP B 1 415 ? -34.263 -6.189 77.982 1.00 32.99 415 ASP B O 1
ATOM 12880 N N . GLY B 1 416 ? -35.287 -5.635 76.080 1.00 33.16 416 GLY B N 1
ATOM 12881 C CA . GLY B 1 416 ? -34.417 -6.462 75.267 1.00 32.82 416 GLY B CA 1
ATOM 12882 C C . GLY B 1 416 ? -35.110 -7.701 74.718 1.00 32.02 416 GLY B C 1
ATOM 12883 O O . GLY B 1 416 ? -36.283 -7.978 74.976 1.00 32.26 416 GLY B O 1
ATOM 12887 N N . SER B 1 417 ? -34.320 -8.468 73.968 1.00 31.33 417 SER B N 1
ATOM 12888 C CA . SER B 1 417 ? -34.871 -9.587 73.212 1.00 31.14 417 SER B CA 1
ATOM 12889 C C . SER B 1 417 ? -35.371 -10.700 74.116 1.00 32.06 417 SER B C 1
ATOM 12890 O O . SER B 1 417 ? -36.355 -11.369 73.781 1.00 27.50 417 SER B O 1
ATOM 12898 N N . ARG B 1 418 ? -34.685 -10.957 75.232 1.00 35.23 418 ARG B N 1
ATOM 12899 C CA . ARG B 1 418 ? -35.148 -11.998 76.145 1.00 36.96 418 ARG B CA 1
ATOM 12900 C C . ARG B 1 418 ? -36.530 -11.657 76.702 1.00 36.36 418 ARG B C 1
ATOM 12901 O O . ARG B 1 418 ? -37.463 -12.477 76.674 1.00 34.02 418 ARG B O 1
ATOM 12922 N N . ALA B 1 419 ? -36.684 -10.428 77.199 1.00 35.85 419 ALA B N 1
ATOM 12923 C CA . ALA B 1 419 ? -37.974 -10.012 77.738 1.00 35.41 419 ALA B CA 1
ATOM 12924 C C . ALA B 1 419 ? -39.057 -10.038 76.653 1.00 34.43 419 ALA B C 1
ATOM 12925 O O . ALA B 1 419 ? -40.205 -10.441 76.909 1.00 29.77 419 ALA B O 1
ATOM 12932 N N . GLY B 1 420 ? -38.692 -9.650 75.422 1.00 33.43 420 GLY B N 1
ATOM 12933 C CA . GLY B 1 420 ? -39.651 -9.678 74.330 1.00 30.31 420 GLY B CA 1
ATOM 12934 C C . GLY B 1 420 ? -40.109 -11.085 74.014 1.00 32.49 420 GLY B C 1
ATOM 12935 O O . GLY B 1 420 ? -41.294 -11.331 73.817 1.00 35.10 420 GLY B O 1
ATOM 12939 N N . ALA B 1 421 ? -39.174 -12.026 73.945 1.00 32.54 421 ALA B N 1
ATOM 12940 C CA . ALA B 1 421 ? -39.550 -13.426 73.764 1.00 31.27 421 ALA B CA 1
ATOM 12941 C C . ALA B 1 421 ? -40.397 -13.935 74.931 1.00 30.43 421 ALA B C 1
ATOM 12942 O O . ALA B 1 421 ? -41.369 -14.674 74.728 1.00 29.04 421 ALA B O 1
ATOM 12949 N N . ILE B 1 422 ? -40.031 -13.573 76.165 1.00 30.27 422 ILE B N 1
ATOM 12950 C CA . ILE B 1 422 ? -40.846 -13.950 77.321 1.00 30.20 422 ILE B CA 1
ATOM 12951 C C . ILE B 1 422 ? -42.293 -13.505 77.109 1.00 31.95 422 ILE B C 1
ATOM 12952 O O . ILE B 1 422 ? -43.248 -14.258 77.339 1.00 32.37 422 ILE B O 1
ATOM 12968 N N . ALA B 1 423 ? -42.470 -12.275 76.641 1.00 32.78 423 ALA B N 1
ATOM 12969 C CA . ALA B 1 423 ? -43.810 -11.725 76.474 1.00 32.70 423 ALA B CA 1
ATOM 12970 C C . ALA B 1 423 ? -44.560 -12.420 75.345 1.00 34.25 423 ALA B C 1
ATOM 12971 O O . ALA B 1 423 ? -45.706 -12.854 75.517 1.00 35.34 423 ALA B O 1
ATOM 12978 N N . ASN B 1 424 ? -43.932 -12.525 74.176 1.00 31.84 424 ASN B N 1
ATOM 12979 C CA . ASN B 1 424 ? -44.615 -13.116 73.034 1.00 29.67 424 ASN B CA 1
ATOM 12980 C C . ASN B 1 424 ? -44.968 -14.574 73.301 1.00 29.69 424 ASN B C 1
ATOM 12981 O O . ASN B 1 424 ? -46.011 -15.058 72.847 1.00 30.19 424 ASN B O 1
ATOM 12992 N N . ARG B 1 425 ? -44.089 -15.302 73.996 1.00 30.05 425 ARG B N 1
ATOM 12993 C CA . ARG B 1 425 ? -44.386 -16.682 74.361 1.00 32.26 425 ARG B CA 1
ATOM 12994 C C . ARG B 1 425 ? -45.592 -16.742 75.297 1.00 37.42 425 ARG B C 1
ATOM 12995 O O . ARG B 1 425 ? -46.492 -17.570 75.106 1.00 37.81 425 ARG B O 1
ATOM 13016 N N . ALA B 1 426 ? -45.645 -15.845 76.290 1.00 37.51 426 ALA B N 1
ATOM 13017 C CA . ALA B 1 426 ? -46.751 -15.864 77.246 1.00 39.27 426 ALA B CA 1
ATOM 13018 C C . ALA B 1 426 ? -48.067 -15.429 76.603 1.00 41.08 426 ALA B C 1
ATOM 13019 O O . ALA B 1 426 ? -49.133 -15.955 76.946 1.00 41.25 426 ALA B O 1
ATOM 13026 N N . ALA B 1 427 ? -48.024 -14.481 75.662 1.00 40.43 427 ALA B N 1
ATOM 13027 C CA . ALA B 1 427 ? -49.263 -14.047 75.019 1.00 38.01 427 ALA B CA 1
ATOM 13028 C C . ALA B 1 427 ? -49.851 -15.156 74.148 1.00 36.51 427 ALA B C 1
ATOM 13029 O O . ALA B 1 427 ? -51.061 -15.416 74.186 1.00 35.95 427 ALA B O 1
ATOM 13036 N N . VAL B 1 428 ? -49.005 -15.856 73.395 1.00 38.12 428 VAL B N 1
ATOM 13037 C CA . VAL B 1 428 ? -49.476 -16.961 72.563 1.00 40.75 428 VAL B CA 1
ATOM 13038 C C . VAL B 1 428 ? -49.932 -18.128 73.432 1.00 43.16 428 VAL B C 1
ATOM 13039 O O . VAL B 1 428 ? -51.025 -18.671 73.239 1.00 45.96 428 VAL B O 1
ATOM 13052 N N . GLU B 1 429 ? -49.119 -18.515 74.418 1.00 45.47 429 GLU B N 1
ATOM 13053 C CA . GLU B 1 429 ? -49.532 -19.582 75.327 1.00 47.61 429 GLU B CA 1
ATOM 13054 C C . GLU B 1 429 ? -50.884 -19.262 75.950 1.00 46.43 429 GLU B C 1
ATOM 13055 O O . GLU B 1 429 ? -51.762 -20.134 76.038 1.00 47.27 429 GLU B O 1
ATOM 13067 N N . ALA B 1 430 ? -51.072 -18.011 76.377 1.00 43.62 430 ALA B N 1
ATOM 13068 C CA . ALA B 1 430 ? -52.277 -17.655 77.115 1.00 42.66 430 ALA B CA 1
ATOM 13069 C C . ALA B 1 430 ? -53.513 -17.749 76.226 1.00 44.90 430 ALA B C 1
ATOM 13070 O O . ALA B 1 430 ? -54.497 -18.425 76.574 1.00 45.39 430 ALA B O 1
ATOM 13077 N N . VAL B 1 431 ? -53.490 -17.042 75.089 1.00 43.06 431 VAL B N 1
ATOM 13078 C CA . VAL B 1 431 ? -54.645 -17.032 74.198 1.00 43.82 431 VAL B CA 1
ATOM 13079 C C . VAL B 1 431 ? -54.904 -18.435 73.673 1.00 45.29 431 VAL B C 1
ATOM 13080 O O . VAL B 1 431 ? -56.055 -18.891 73.615 1.00 46.50 431 VAL B O 1
ATOM 13093 N N . SER B 1 432 ? -53.829 -19.145 73.309 1.00 47.76 432 SER B N 1
ATOM 13094 C CA . SER B 1 432 ? -53.947 -20.511 72.816 1.00 52.05 432 SER B CA 1
ATOM 13095 C C . SER B 1 432 ? -54.679 -21.401 73.807 1.00 56.95 432 SER B C 1
ATOM 13096 O O . SER B 1 432 ? -55.312 -22.386 73.402 1.00 59.87 432 SER B O 1
ATOM 13104 N N . ALA B 1 433 ? -54.633 -21.053 75.098 1.00 57.52 433 ALA B N 1
ATOM 13105 C CA . ALA B 1 433 ? -55.303 -21.834 76.133 1.00 59.44 433 ALA B CA 1
ATOM 13106 C C . ALA B 1 433 ? -56.749 -21.404 76.329 1.00 62.66 433 ALA B C 1
ATOM 13107 O O . ALA B 1 433 ? -57.613 -22.247 76.598 1.00 65.59 433 ALA B O 1
ATOM 13114 N N . GLY B 1 434 ? -57.017 -20.103 76.217 1.00 61.63 434 GLY B N 1
ATOM 13115 C CA . GLY B 1 434 ? -58.348 -19.578 76.445 1.00 60.58 434 GLY B CA 1
ATOM 13116 C C . GLY B 1 434 ? -58.360 -18.296 77.249 1.00 59.64 434 GLY B C 1
ATOM 13117 O O . GLY B 1 434 ? -59.371 -17.584 77.301 1.00 60.56 434 GLY B O 1
ATOM 13121 N N . GLN B 1 435 ? -57.237 -17.996 77.890 1.00 58.43 435 GLN B N 1
ATOM 13122 C CA . GLN B 1 435 ? -57.120 -16.756 78.637 1.00 58.28 435 GLN B CA 1
ATOM 13123 C C . GLN B 1 435 ? -56.981 -15.570 77.685 1.00 54.07 435 GLN B C 1
ATOM 13124 O O . GLN B 1 435 ? -56.661 -15.715 76.502 1.00 53.34 435 GLN B O 1
ATOM 13138 N N . THR B 1 436 ? -57.228 -14.385 78.225 1.00 51.98 436 THR B N 1
ATOM 13139 C CA . THR B 1 436 ? -57.068 -13.133 77.503 1.00 51.15 436 THR B CA 1
ATOM 13140 C C . THR B 1 436 ? -55.697 -12.521 77.784 1.00 47.46 436 THR B C 1
ATOM 13141 O O . THR B 1 436 ? -54.995 -12.890 78.734 1.00 42.95 436 THR B O 1
ATOM 13152 N N . LEU B 1 437 ? -55.323 -11.548 76.953 1.00 49.05 437 LEU B N 1
ATOM 13153 C CA . LEU B 1 437 ? -54.018 -10.923 77.132 1.00 48.92 437 LEU B CA 1
ATOM 13154 C C . LEU B 1 437 ? -53.869 -10.352 78.544 1.00 50.70 437 LEU B C 1
ATOM 13155 O O . LEU B 1 437 ? -52.838 -10.530 79.196 1.00 45.37 437 LEU B O 1
ATOM 13171 N N . GLN B 1 438 ? -54.919 -9.679 79.029 1.00 55.84 438 GLN B N 1
ATOM 13172 C CA . GLN B 1 438 ? -54.843 -8.976 80.310 1.00 61.88 438 GLN B CA 1
ATOM 13173 C C . GLN B 1 438 ? -54.817 -9.946 81.477 1.00 61.64 438 GLN B C 1
ATOM 13174 O O . GLN B 1 438 ? -54.132 -9.697 82.472 1.00 61.20 438 GLN B O 1
ATOM 13188 N N . GLN B 1 439 ? -55.537 -11.062 81.370 1.00 62.29 439 GLN B N 1
ATOM 13189 C CA . GLN B 1 439 ? -55.405 -12.115 82.369 1.00 64.42 439 GLN B CA 1
ATOM 13190 C C . GLN B 1 439 ? -53.956 -12.572 82.474 1.00 59.52 439 GLN B C 1
ATOM 13191 O O . GLN B 1 439 ? -53.363 -12.589 83.562 1.00 58.20 439 GLN B O 1
ATOM 13205 N N . ALA B 1 440 ? -53.387 -12.981 81.334 1.00 56.71 440 ALA B N 1
ATOM 13206 C CA . ALA B 1 440 ? -51.971 -13.335 81.285 1.00 54.99 440 ALA B CA 1
ATOM 13207 C C . ALA B 1 440 ? -51.096 -12.175 81.757 1.00 54.08 440 ALA B C 1
ATOM 13208 O O . ALA B 1 440 ? -50.125 -12.377 82.503 1.00 54.05 440 ALA B O 1
ATOM 13215 N N . ALA B 1 441 ? -51.444 -10.949 81.359 1.00 51.73 441 ALA B N 1
ATOM 13216 C CA . ALA B 1 441 ? -50.552 -9.823 81.598 1.00 49.45 441 ALA B CA 1
ATOM 13217 C C . ALA B 1 441 ? -50.313 -9.625 83.081 1.00 53.97 441 ALA B C 1
ATOM 13218 O O . ALA B 1 441 ? -49.212 -9.256 83.497 1.00 54.71 441 ALA B O 1
ATOM 13225 N N . ARG B 1 442 ? -51.332 -9.859 83.894 1.00 56.23 442 ARG B N 1
ATOM 13226 C CA . ARG B 1 442 ? -51.294 -9.583 85.349 1.00 55.98 442 ARG B CA 1
ATOM 13227 C C . ARG B 1 442 ? -50.203 -10.411 86.010 1.00 51.64 442 ARG B C 1
ATOM 13228 O O . ARG B 1 442 ? -49.637 -9.941 86.934 1.00 49.55 442 ARG B O 1
ATOM 13249 N N . SER B 1 443 ? -49.901 -11.574 85.485 1.00 51.42 443 SER B N 1
ATOM 13250 C CA . SER B 1 443 ? -48.843 -12.429 86.016 1.00 55.49 443 SER B CA 1
ATOM 13251 C C . SER B 1 443 ? -47.479 -12.148 85.392 1.00 53.11 443 SER B C 1
ATOM 13252 O O . SER B 1 443 ? -46.452 -12.420 86.013 1.00 53.79 443 SER B O 1
ATOM 13260 N N . CYS B 1 444 ? -47.447 -11.577 84.193 1.00 49.27 444 CYS B N 1
ATOM 13261 C CA . CYS B 1 444 ? -46.227 -11.454 83.397 1.00 45.68 444 CYS B CA 1
ATOM 13262 C C . CYS B 1 444 ? -45.927 -9.992 83.103 1.00 43.11 444 CYS B C 1
ATOM 13263 O O . CYS B 1 444 ? -46.494 -9.420 82.152 1.00 40.30 444 CYS B O 1
ATOM 13271 N N . PRO B 1 445 ? -45.008 -9.373 83.856 1.00 40.66 445 PRO B N 1
ATOM 13272 C CA . PRO B 1 445 ? -44.733 -7.936 83.639 1.00 41.47 445 PRO B CA 1
ATOM 13273 C C . PRO B 1 445 ? -44.108 -7.621 82.280 1.00 41.70 445 PRO B C 1
ATOM 13274 O O . PRO B 1 445 ? -44.367 -6.551 81.703 1.00 41.63 445 PRO B O 1
ATOM 13285 N N . GLU B 1 446 ? -43.252 -8.505 81.762 1.00 38.80 446 GLU B N 1
ATOM 13286 C CA . GLU B 1 446 ? -42.708 -8.281 80.426 1.00 38.38 446 GLU B CA 1
ATOM 13287 C C . GLU B 1 446 ? -43.825 -8.135 79.392 1.00 40.12 446 GLU B C 1
ATOM 13288 O O . GLU B 1 446 ? -43.795 -7.231 78.547 1.00 38.50 446 GLU B O 1
ATOM 13300 N N . LEU B 1 447 ? -44.843 -9.005 79.468 1.00 39.16 447 LEU B N 1
ATOM 13301 C CA . LEU B 1 447 ? -45.987 -8.857 78.574 1.00 39.45 447 LEU B CA 1
ATOM 13302 C C . LEU B 1 447 ? -46.742 -7.562 78.840 1.00 40.33 447 LEU B C 1
ATOM 13303 O O . LEU B 1 447 ? -47.218 -6.916 77.904 1.00 41.63 447 LEU B O 1
ATOM 13319 N N . ARG B 1 448 ? -46.855 -7.155 80.104 1.00 43.13 448 ARG B N 1
ATOM 13320 C CA . ARG B 1 448 ? -47.533 -5.894 80.381 1.00 46.42 448 ARG B CA 1
ATOM 13321 C C . ARG B 1 448 ? -46.825 -4.738 79.684 1.00 46.10 448 ARG B C 1
ATOM 13322 O O . ARG B 1 448 ? -47.471 -3.780 79.235 1.00 47.73 448 ARG B O 1
ATOM 13343 N N . LYS B 1 449 ? -45.491 -4.796 79.597 1.00 44.82 449 LYS B N 1
ATOM 13344 C CA . LYS B 1 449 ? -44.744 -3.728 78.925 1.00 43.04 449 LYS B CA 1
ATOM 13345 C C . LYS B 1 449 ? -44.938 -3.766 77.411 1.00 37.13 449 LYS B C 1
ATOM 13346 O O . LYS B 1 449 ? -45.055 -2.717 76.766 1.00 34.68 449 LYS B O 1
ATOM 13365 N N . SER B 1 450 ? -44.986 -4.959 76.820 1.00 35.40 450 SER B N 1
ATOM 13366 C CA . SER B 1 450 ? -45.268 -5.043 75.389 1.00 36.79 450 SER B CA 1
ATOM 13367 C C . SER B 1 450 ? -46.642 -4.459 75.064 1.00 36.17 450 SER B C 1
ATOM 13368 O O . SER B 1 450 ? -46.785 -3.646 74.142 1.00 36.21 450 SER B O 1
ATOM 13376 N N . LEU B 1 451 ? -47.670 -4.863 75.820 1.00 36.22 451 LEU B N 1
ATOM 13377 C CA . LEU B 1 451 ? -49.016 -4.349 75.582 1.00 36.44 451 LEU B CA 1
ATOM 13378 C C . LEU B 1 451 ? -49.048 -2.829 75.651 1.00 35.65 451 LEU B C 1
ATOM 13379 O O . LEU B 1 451 ? -49.569 -2.167 74.746 1.00 32.11 451 LEU B O 1
ATOM 13395 N N . GLU B 1 452 ? -48.486 -2.259 76.723 1.00 34.45 452 GLU B N 1
ATOM 13396 C CA . GLU B 1 452 ? -48.427 -0.805 76.884 1.00 37.54 452 GLU B CA 1
ATOM 13397 C C . GLU B 1 452 ? -47.689 -0.139 75.726 1.00 36.67 452 GLU B C 1
ATOM 13398 O O . GLU B 1 452 ? -48.169 0.847 75.149 1.00 36.79 452 GLU B O 1
ATOM 13410 N N . LEU B 1 453 ? -46.498 -0.653 75.387 1.00 34.66 453 LEU B N 1
ATOM 13411 C CA . LEU B 1 453 ? -45.662 -0.015 74.369 1.00 34.81 453 LEU B CA 1
ATOM 13412 C C . LEU B 1 453 ? -46.385 0.092 73.027 1.00 34.26 453 LEU B C 1
ATOM 13413 O O . LEU B 1 453 ? -46.375 1.154 72.391 1.00 35.10 453 LEU B O 1
ATOM 13429 N N . TRP B 1 454 ? -47.043 -0.979 72.593 1.00 30.29 454 TRP B N 1
ATOM 13430 C CA . TRP B 1 454 ? -47.642 -1.055 71.265 1.00 29.72 454 TRP B CA 1
ATOM 13431 C C . TRP B 1 454 ? -49.179 -1.042 71.267 1.00 33.88 454 TRP B C 1
ATOM 13432 O O . TRP B 1 454 ? -49.826 -1.572 70.349 1.00 33.45 454 TRP B O 1
ATOM 13453 N N . ALA B 1 455 ? -49.785 -0.410 72.270 1.00 36.29 455 ALA B N 1
ATOM 13454 C CA . ALA B 1 455 ? -51.240 -0.431 72.351 1.00 38.00 455 ALA B CA 1
ATOM 13455 C C . ALA B 1 455 ? -51.872 0.340 71.202 1.00 39.37 455 ALA B C 1
ATOM 13456 O O . ALA B 1 455 ? -52.928 -0.051 70.685 1.00 38.77 455 ALA B O 1
ATOM 13463 N N . ASP B 1 456 ? -51.232 1.408 70.757 1.00 43.97 456 ASP B N 1
ATOM 13464 C CA . ASP B 1 456 ? -51.781 2.266 69.719 1.00 47.82 456 ASP B CA 1
ATOM 13465 C C . ASP B 1 456 ? -51.278 1.933 68.315 1.00 44.19 456 ASP B C 1
ATOM 13466 O O . ASP B 1 456 ? -51.609 2.650 67.359 1.00 46.05 456 ASP B O 1
ATOM 13475 N N . VAL B 1 457 ? -50.548 0.835 68.151 1.00 39.23 457 VAL B N 1
ATOM 13476 C CA . VAL B 1 457 ? -49.916 0.499 66.882 1.00 35.37 457 VAL B CA 1
ATOM 13477 C C . VAL B 1 457 ? -50.857 -0.444 66.148 1.00 37.18 457 VAL B C 1
ATOM 13478 O O . VAL B 1 457 ? -50.879 -1.649 66.417 1.00 37.74 457 VAL B O 1
ATOM 13491 N N . LYS B 1 458 ? -51.573 0.097 65.159 1.00 38.70 458 LYS B N 1
ATOM 13492 C CA . LYS B 1 458 ? -52.515 -0.667 64.355 1.00 41.05 458 LYS B CA 1
ATOM 13493 C C . LYS B 1 458 ? -52.288 -0.377 62.877 1.00 39.76 458 LYS B C 1
ATOM 13494 O O . LYS B 1 458 ? -51.853 0.710 62.495 1.00 42.66 458 LYS B O 1
ATOM 13513 N N . PHE B 1 459 ? -52.565 -1.370 62.047 1.00 36.22 459 PHE B N 1
ATOM 13514 C CA . PHE B 1 459 ? -52.495 -1.242 60.602 1.00 37.03 459 PHE B CA 1
ATOM 13515 C C . PHE B 1 459 ? -53.882 -1.530 60.041 1.00 41.05 459 PHE B C 1
ATOM 13516 O O . PHE B 1 459 ? -54.722 -2.144 60.705 1.00 42.44 459 PHE B O 1
ATOM 13533 N N . GLU B 1 460 ? -54.139 -1.056 58.823 1.00 43.60 460 GLU B N 1
ATOM 13534 C CA . GLU B 1 460 ? -55.429 -1.326 58.200 1.00 47.32 460 GLU B CA 1
ATOM 13535 C C . GLU B 1 460 ? -55.651 -2.832 58.092 1.00 47.69 460 GLU B C 1
ATOM 13536 O O . GLU B 1 460 ? -54.706 -3.604 57.927 1.00 48.33 460 GLU B O 1
ATOM 13548 N N . VAL B 1 461 ? -56.920 -3.250 58.158 1.00 49.61 461 VAL B N 1
ATOM 13549 C CA . VAL B 1 461 ? -57.322 -4.661 58.111 1.00 47.71 461 VAL B CA 1
ATOM 13550 C C . VAL B 1 461 ? -58.439 -4.815 57.083 1.00 49.13 461 VAL B C 1
ATOM 13551 O O . VAL B 1 461 ? -59.578 -4.388 57.322 1.00 49.69 461 VAL B O 1
ATOM 13564 N N . VAL B 1 462 ? -58.120 -5.445 55.957 1.00 50.53 462 VAL B N 1
ATOM 13565 C CA . VAL B 1 462 ? -59.070 -5.701 54.882 1.00 51.49 462 VAL B CA 1
ATOM 13566 C C . VAL B 1 462 ? -59.476 -7.168 54.950 1.00 50.43 462 VAL B C 1
ATOM 13567 O O . VAL B 1 462 ? -58.621 -8.067 55.013 1.00 48.90 462 VAL B O 1
ATOM 13580 N N . GLN B 1 463 ? -60.780 -7.414 54.917 1.00 50.93 463 GLN B N 1
ATOM 13581 C CA . GLN B 1 463 ? -61.303 -8.771 55.011 1.00 50.43 463 GLN B CA 1
ATOM 13582 C C . GLN B 1 463 ? -61.381 -9.475 53.647 1.00 51.64 463 GLN B C 1
ATOM 13583 O O . GLN B 1 463 ? -61.405 -8.820 52.595 1.00 52.35 463 GLN B O 1
ATOM 13598 N N . ASP C 1 23 ? -91.466 -0.400 78.616 1.00 71.76 23 ASP C N 1
ATOM 13599 C CA . ASP C 1 23 ? -91.314 -1.804 78.974 1.00 71.96 23 ASP C CA 1
ATOM 13600 C C . ASP C 1 23 ? -90.227 -2.539 78.127 1.00 69.23 23 ASP C C 1
ATOM 13601 O O . ASP C 1 23 ? -89.172 -2.916 78.598 1.00 68.40 23 ASP C O 1
ATOM 13610 N N . ALA C 1 24 ? -90.324 -2.450 76.813 1.00 66.53 24 ALA C N 1
ATOM 13611 C CA . ALA C 1 24 ? -89.461 -3.012 75.804 1.00 64.64 24 ALA C CA 1
ATOM 13612 C C . ALA C 1 24 ? -88.322 -2.093 75.536 1.00 62.69 24 ALA C C 1
ATOM 13613 O O . ALA C 1 24 ? -87.619 -2.305 74.542 1.00 64.09 24 ALA C O 1
ATOM 13620 N N . TYR C 1 25 ? -88.097 -1.073 76.376 1.00 60.03 25 TYR C N 1
ATOM 13621 C CA . TYR C 1 25 ? -86.964 -0.161 76.215 1.00 56.20 25 TYR C CA 1
ATOM 13622 C C . TYR C 1 25 ? -85.767 -0.709 76.985 1.00 55.96 25 TYR C C 1
ATOM 13623 O O . TYR C 1 25 ? -85.727 -0.652 78.220 1.00 56.79 25 TYR C O 1
ATOM 13641 N N . LYS C 1 26 ? -84.815 -1.278 76.252 1.00 54.94 26 LYS C N 1
ATOM 13642 C CA . LYS C 1 26 ? -83.542 -1.735 76.792 1.00 56.09 26 LYS C CA 1
ATOM 13643 C C . LYS C 1 26 ? -82.496 -0.724 76.337 1.00 50.01 26 LYS C C 1
ATOM 13644 O O . LYS C 1 26 ? -82.084 -0.729 75.172 1.00 47.46 26 LYS C O 1
ATOM 13663 N N . ALA C 1 27 ? -82.075 0.146 77.256 1.00 47.64 27 ALA C N 1
ATOM 13664 C CA . ALA C 1 27 ? -81.106 1.172 76.920 1.00 44.14 27 ALA C CA 1
ATOM 13665 C C . ALA C 1 27 ? -79.725 0.545 76.750 1.00 41.01 27 ALA C C 1
ATOM 13666 O O . ALA C 1 27 ? -79.484 -0.620 77.081 1.00 37.99 27 ALA C O 1
ATOM 13673 N N . GLY C 1 28 ? -78.826 1.328 76.193 1.00 40.47 28 GLY C N 1
ATOM 13674 C CA . GLY C 1 28 ? -77.467 0.900 75.948 1.00 41.54 28 GLY C CA 1
ATOM 13675 C C . GLY C 1 28 ? -77.261 0.760 74.459 1.00 40.94 28 GLY C C 1
ATOM 13676 O O . GLY C 1 28 ? -78.136 1.086 73.653 1.00 40.29 28 GLY C O 1
ATOM 13680 N N . VAL C 1 29 ? -76.096 0.206 74.090 1.00 39.39 29 VAL C N 1
ATOM 13681 C CA . VAL C 1 29 ? -75.706 -0.004 72.700 1.00 38.63 29 VAL C CA 1
ATOM 13682 C C . VAL C 1 29 ? -75.866 -1.486 72.383 1.00 39.88 29 VAL C C 1
ATOM 13683 O O . VAL C 1 29 ? -75.475 -2.355 73.170 1.00 42.81 29 VAL C O 1
ATOM 13696 N N . ARG C 1 30 ? -76.407 -1.774 71.215 1.00 38.02 30 ARG C N 1
ATOM 13697 C CA . ARG C 1 30 ? -76.535 -3.122 70.697 1.00 38.65 30 ARG C CA 1
ATOM 13698 C C . ARG C 1 30 ? -75.986 -3.117 69.275 1.00 40.11 30 ARG C C 1
ATOM 13699 O O . ARG C 1 30 ? -75.730 -2.057 68.689 1.00 42.12 30 ARG C O 1
ATOM 13720 N N . ALA C 1 31 ? -75.879 -4.302 68.681 1.00 39.58 31 ALA C N 1
ATOM 13721 C CA . ALA C 1 31 ? -75.434 -4.391 67.295 1.00 37.89 31 ALA C CA 1
ATOM 13722 C C . ALA C 1 31 ? -76.523 -3.907 66.345 1.00 35.72 31 ALA C C 1
ATOM 13723 O O . ALA C 1 31 ? -77.710 -4.134 66.569 1.00 37.16 31 ALA C O 1
ATOM 13730 N N . TYR C 1 32 ? -76.117 -3.205 65.293 1.00 34.25 32 TYR C N 1
ATOM 13731 C CA . TYR C 1 32 ? -77.084 -2.834 64.271 1.00 33.20 32 TYR C CA 1
ATOM 13732 C C . TYR C 1 32 ? -77.740 -4.063 63.660 1.00 34.69 32 TYR C C 1
ATOM 13733 O O . TYR C 1 32 ? -78.880 -3.998 63.208 1.00 36.94 32 TYR C O 1
ATOM 13751 N N . ALA C 1 33 ? -77.048 -5.193 63.631 1.00 35.08 33 ALA C N 1
ATOM 13752 C CA . ALA C 1 33 ? -77.595 -6.364 62.950 1.00 35.46 33 ALA C CA 1
ATOM 13753 C C . ALA C 1 33 ? -78.825 -6.920 63.663 1.00 37.02 33 ALA C C 1
ATOM 13754 O O . ALA C 1 33 ? -79.683 -7.544 63.026 1.00 36.75 33 ALA C O 1
ATOM 13761 N N . VAL C 1 34 ? -78.905 -6.751 64.982 1.00 37.08 34 VAL C N 1
ATOM 13762 C CA . VAL C 1 34 ? -80.038 -7.282 65.738 1.00 37.89 34 VAL C CA 1
ATOM 13763 C C . VAL C 1 34 ? -81.355 -6.905 65.076 1.00 38.13 34 VAL C C 1
ATOM 13764 O O . VAL C 1 34 ? -82.263 -7.736 64.936 1.00 41.58 34 VAL C O 1
ATOM 13777 N N . ASP C 1 35 ? -81.483 -5.649 64.654 1.00 35.06 35 ASP C N 1
ATOM 13778 C CA . ASP C 1 35 ? -82.743 -5.159 64.108 1.00 37.23 35 ASP C CA 1
ATOM 13779 C C . ASP C 1 35 ? -82.730 -4.780 62.625 1.00 37.16 35 ASP C C 1
ATOM 13780 O O . ASP C 1 35 ? -83.807 -4.599 62.041 1.00 36.36 35 ASP C O 1
ATOM 13789 N N . TYR C 1 36 ? -81.574 -4.671 61.999 1.00 35.87 36 TYR C N 1
ATOM 13790 C CA . TYR C 1 36 ? -81.501 -4.177 60.639 1.00 31.23 36 TYR C CA 1
ATOM 13791 C C . TYR C 1 36 ? -80.986 -5.206 59.637 1.00 30.79 36 TYR C C 1
ATOM 13792 O O . TYR C 1 36 ? -81.170 -5.014 58.436 1.00 28.61 36 TYR C O 1
ATOM 13810 N N . TYR C 1 37 ? -80.372 -6.290 60.087 1.00 32.65 37 TYR C N 1
ATOM 13811 C CA . TYR C 1 37 ? -80.107 -7.433 59.221 1.00 34.72 37 TYR C CA 1
ATOM 13812 C C . TYR C 1 37 ? -81.345 -8.319 59.208 1.00 36.47 37 TYR C C 1
ATOM 13813 O O . TYR C 1 37 ? -81.635 -8.996 60.201 1.00 38.10 37 TYR C O 1
ATOM 13831 N N . VAL C 1 38 ? -82.063 -8.329 58.086 1.00 34.94 38 VAL C N 1
ATOM 13832 C CA . VAL C 1 38 ? -83.289 -9.123 57.957 1.00 33.85 38 VAL C CA 1
ATOM 13833 C C . VAL C 1 38 ? -83.208 -9.977 56.696 1.00 34.61 38 VAL C C 1
ATOM 13834 O O . VAL C 1 38 ? -83.847 -9.652 55.685 1.00 30.81 38 VAL C O 1
ATOM 13847 N N . PRO C 1 39 ? -82.421 -11.056 56.697 1.00 37.09 39 PRO C N 1
ATOM 13848 C CA . PRO C 1 39 ? -82.179 -11.787 55.440 1.00 39.10 39 PRO C CA 1
ATOM 13849 C C . PRO C 1 39 ? -83.410 -12.488 54.897 1.00 39.38 39 PRO C C 1
ATOM 13850 O O . PRO C 1 39 ? -83.371 -12.966 53.754 1.00 38.03 39 PRO C O 1
ATOM 13861 N N . ASP C 1 40 ? -84.489 -12.578 55.673 1.00 41.89 40 ASP C N 1
ATOM 13862 C CA . ASP C 1 40 ? -85.747 -13.140 55.188 1.00 44.00 40 ASP C CA 1
ATOM 13863 C C . ASP C 1 40 ? -86.696 -12.083 54.624 1.00 39.12 40 ASP C C 1
ATOM 13864 O O . ASP C 1 40 ? -87.769 -12.433 54.129 1.00 38.07 40 ASP C O 1
ATOM 13873 N N . TYR C 1 41 ? -86.321 -10.808 54.650 1.00 37.26 41 TYR C N 1
ATOM 13874 C CA . TYR C 1 41 ? -87.214 -9.764 54.160 1.00 35.31 41 TYR C CA 1
ATOM 13875 C C . TYR C 1 41 ? -87.457 -9.893 52.663 1.00 37.52 41 TYR C C 1
ATOM 13876 O O . TYR C 1 41 ? -86.528 -10.094 51.877 1.00 37.38 41 TYR C O 1
ATOM 13894 N N . ILE C 1 42 ? -88.715 -9.744 52.263 1.00 39.55 42 ILE C N 1
ATOM 13895 C CA . ILE C 1 42 ? -89.113 -9.829 50.861 1.00 38.80 42 ILE C CA 1
ATOM 13896 C C . ILE C 1 42 ? -89.304 -8.403 50.352 1.00 40.30 42 ILE C C 1
ATOM 13897 O O . ILE C 1 42 ? -90.240 -7.717 50.806 1.00 41.22 42 ILE C O 1
ATOM 13913 N N . PRO C 1 43 ? -88.461 -7.913 49.434 1.00 39.64 43 PRO C N 1
ATOM 13914 C CA . PRO C 1 43 ? -88.688 -6.565 48.884 1.00 38.04 43 PRO C CA 1
ATOM 13915 C C . PRO C 1 43 ? -90.055 -6.468 48.219 1.00 38.63 43 PRO C C 1
ATOM 13916 O O . PRO C 1 43 ? -90.583 -7.445 47.683 1.00 39.76 43 PRO C O 1
ATOM 13927 N N . GLN C 1 44 ? -90.623 -5.270 48.256 1.00 38.30 44 GLN C N 1
ATOM 13928 C CA . GLN C 1 44 ? -91.895 -4.984 47.615 1.00 39.85 44 GLN C CA 1
ATOM 13929 C C . GLN C 1 44 ? -91.717 -3.921 46.545 1.00 40.72 44 GLN C C 1
ATOM 13930 O O . GLN C 1 44 ? -90.809 -3.090 46.642 1.00 40.94 44 GLN C O 1
ATOM 13944 N N . ASP C 1 45 ? -92.631 -3.924 45.556 1.00 38.79 45 ASP C N 1
ATOM 13945 C CA . ASP C 1 45 ? -92.575 -2.968 44.451 1.00 35.60 45 ASP C CA 1
ATOM 13946 C C . ASP C 1 45 ? -92.501 -1.525 44.916 1.00 31.20 45 ASP C C 1
ATOM 13947 O O . ASP C 1 45 ? -92.122 -0.651 44.130 1.00 29.53 45 ASP C O 1
ATOM 13956 N N . THR C 1 46 ? -92.840 -1.260 46.170 1.00 28.61 46 THR C N 1
ATOM 13957 C CA . THR C 1 46 ? -92.876 0.092 46.700 1.00 26.67 46 THR C CA 1
ATOM 13958 C C . THR C 1 46 ? -91.592 0.471 47.416 1.00 26.08 46 THR C C 1
ATOM 13959 O O . THR C 1 46 ? -91.350 1.660 47.647 1.00 23.59 46 THR C O 1
ATOM 13970 N N . ASP C 1 47 ? -90.792 -0.509 47.821 1.00 24.34 47 ASP C N 1
ATOM 13971 C CA . ASP C 1 47 ? -89.537 -0.207 48.497 1.00 29.54 47 ASP C CA 1
ATOM 13972 C C . ASP C 1 47 ? -88.520 0.417 47.537 1.00 28.23 47 ASP C C 1
ATOM 13973 O O . ASP C 1 47 ? -88.464 0.084 46.359 1.00 26.77 47 ASP C O 1
ATOM 13982 N N . LEU C 1 48 ? -87.704 1.332 48.057 1.00 30.35 48 LEU C N 1
ATOM 13983 C CA . LEU C 1 48 ? -86.539 1.861 47.353 1.00 28.81 48 LEU C CA 1
ATOM 13984 C C . LEU C 1 48 ? -85.346 0.979 47.716 1.00 32.19 48 LEU C C 1
ATOM 13985 O O . LEU C 1 48 ? -85.064 0.768 48.902 1.00 35.56 48 LEU C O 1
ATOM 14001 N N . LEU C 1 49 ? -84.674 0.415 46.715 1.00 30.08 49 LEU C N 1
ATOM 14002 C CA . LEU C 1 49 ? -83.655 -0.602 46.962 1.00 31.19 49 LEU C CA 1
ATOM 14003 C C . LEU C 1 49 ? -82.291 -0.038 46.618 1.00 29.75 49 LEU C C 1
ATOM 14004 O O . LEU C 1 49 ? -82.154 0.719 45.652 1.00 28.33 49 LEU C O 1
ATOM 14020 N N . CYS C 1 50 ? -81.290 -0.394 47.421 1.00 29.17 50 CYS C N 1
ATOM 14021 C CA . CYS C 1 50 ? -79.931 0.084 47.207 1.00 28.76 50 CYS C CA 1
ATOM 14022 C C . CYS C 1 50 ? -78.962 -1.080 47.147 1.00 28.04 50 CYS C C 1
ATOM 14023 O O . CYS C 1 50 ? -79.077 -2.029 47.923 1.00 29.56 50 CYS C O 1
ATOM 14031 N N . ALA C 1 51 ? -78.023 -1.010 46.213 1.00 29.55 51 ALA C N 1
ATOM 14032 C CA . ALA C 1 51 ? -76.906 -1.944 46.127 1.00 31.31 51 ALA C CA 1
ATOM 14033 C C . ALA C 1 51 ? -75.672 -1.191 46.602 1.00 29.79 51 ALA C C 1
ATOM 14034 O O . ALA C 1 51 ? -75.242 -0.240 45.936 1.00 28.51 51 ALA C O 1
ATOM 14041 N N . PHE C 1 52 ? -75.126 -1.595 47.760 1.00 29.13 52 PHE C N 1
ATOM 14042 C CA . PHE C 1 52 ? -73.945 -0.977 48.358 1.00 27.97 52 PHE C CA 1
ATOM 14043 C C . PHE C 1 52 ? -72.772 -1.948 48.249 1.00 27.70 52 PHE C C 1
ATOM 14044 O O . PHE C 1 52 ? -72.913 -3.125 48.593 1.00 26.48 52 PHE C O 1
ATOM 14061 N N . ARG C 1 53 ? -71.610 -1.454 47.801 1.00 27.63 53 ARG C N 1
ATOM 14062 C CA . ARG C 1 53 ? -70.352 -2.195 47.900 1.00 26.56 53 ARG C CA 1
ATOM 14063 C C . ARG C 1 53 ? -69.607 -1.715 49.143 1.00 26.35 53 ARG C C 1
ATOM 14064 O O . ARG C 1 53 ? -69.331 -0.514 49.285 1.00 25.77 53 ARG C O 1
ATOM 14085 N N . ILE C 1 54 ? -69.300 -2.649 50.049 1.00 26.73 54 ILE C N 1
ATOM 14086 C CA . ILE C 1 54 ? -68.815 -2.317 51.386 1.00 30.60 54 ILE C CA 1
ATOM 14087 C C . ILE C 1 54 ? -67.469 -2.986 51.631 1.00 32.99 54 ILE C C 1
ATOM 14088 O O . ILE C 1 54 ? -67.281 -4.161 51.301 1.00 33.09 54 ILE C O 1
ATOM 14104 N N . GLN C 1 55 ? -66.546 -2.240 52.243 1.00 34.99 55 GLN C N 1
ATOM 14105 C CA . GLN C 1 55 ? -65.345 -2.792 52.859 1.00 37.35 55 GLN C CA 1
ATOM 14106 C C . GLN C 1 55 ? -65.485 -2.637 54.370 1.00 37.91 55 GLN C C 1
ATOM 14107 O O . GLN C 1 55 ? -65.222 -1.549 54.913 1.00 40.88 55 GLN C O 1
ATOM 14121 N N . PRO C 1 56 ? -65.895 -3.676 55.094 1.00 33.31 56 PRO C N 1
ATOM 14122 C CA . PRO C 1 56 ? -66.063 -3.531 56.546 1.00 32.82 56 PRO C CA 1
ATOM 14123 C C . PRO C 1 56 ? -64.747 -3.208 57.249 1.00 32.04 56 PRO C C 1
ATOM 14124 O O . PRO C 1 56 ? -63.657 -3.537 56.785 1.00 30.15 56 PRO C O 1
ATOM 14135 N N . ARG C 1 57 ? -64.864 -2.566 58.410 1.00 32.72 57 ARG C N 1
ATOM 14136 C CA . ARG C 1 57 ? -63.714 -2.087 59.174 1.00 34.89 57 ARG C CA 1
ATOM 14137 C C . ARG C 1 57 ? -63.967 -2.381 60.648 1.00 37.04 57 ARG C C 1
ATOM 14138 O O . ARG C 1 57 ? -64.807 -1.736 61.277 1.00 38.82 57 ARG C O 1
ATOM 14159 N N . GLY C 1 58 ? -63.254 -3.360 61.190 1.00 39.95 58 GLY C N 1
ATOM 14160 C CA . GLY C 1 58 ? -63.406 -3.744 62.576 1.00 40.00 58 GLY C CA 1
ATOM 14161 C C . GLY C 1 58 ? -64.698 -4.451 62.914 1.00 41.24 58 GLY C C 1
ATOM 14162 O O . GLY C 1 58 ? -64.948 -4.713 64.095 1.00 41.81 58 GLY C O 1
ATOM 14166 N N . VAL C 1 59 ? -65.542 -4.748 61.921 1.00 40.66 59 VAL C N 1
ATOM 14167 C CA . VAL C 1 59 ? -66.751 -5.536 62.111 1.00 38.27 59 VAL C CA 1
ATOM 14168 C C . VAL C 1 59 ? -66.879 -6.437 60.897 1.00 35.34 59 VAL C C 1
ATOM 14169 O O . VAL C 1 59 ? -66.223 -6.230 59.877 1.00 33.99 59 VAL C O 1
ATOM 14182 N N . ASP C 1 60 ? -67.726 -7.451 61.017 1.00 37.94 60 ASP C N 1
ATOM 14183 C CA . ASP C 1 60 ? -68.042 -8.309 59.887 1.00 42.42 60 ASP C CA 1
ATOM 14184 C C . ASP C 1 60 ? -68.920 -7.541 58.893 1.00 40.54 60 ASP C C 1
ATOM 14185 O O . ASP C 1 60 ? -69.458 -6.482 59.190 1.00 39.96 60 ASP C O 1
ATOM 14194 N N . MET C 1 61 ? -69.084 -8.110 57.703 1.00 40.50 61 MET C N 1
ATOM 14195 C CA . MET C 1 61 ? -69.815 -7.419 56.647 1.00 40.06 61 MET C CA 1
ATOM 14196 C C . MET C 1 61 ? -71.287 -7.240 57.009 1.00 36.42 61 MET C C 1
ATOM 14197 O O . MET C 1 61 ? -71.886 -6.200 56.698 1.00 32.55 61 MET C O 1
ATOM 14211 N N . ILE C 1 62 ? -71.896 -8.248 57.650 1.00 35.49 62 ILE C N 1
ATOM 14212 C CA . ILE C 1 62 ? -73.302 -8.144 58.043 1.00 33.25 62 ILE C CA 1
ATOM 14213 C C . ILE C 1 62 ? -73.506 -6.949 58.962 1.00 29.97 62 ILE C C 1
ATOM 14214 O O . ILE C 1 62 ? -74.442 -6.165 58.796 1.00 31.04 62 ILE C O 1
ATOM 14230 N N . GLU C 1 63 ? -72.630 -6.785 59.942 1.00 32.80 63 GLU C N 1
ATOM 14231 C CA . GLU C 1 63 ? -72.738 -5.644 60.848 1.00 33.72 63 GLU C CA 1
ATOM 14232 C C . GLU C 1 63 ? -72.513 -4.331 60.117 1.00 31.97 63 GLU C C 1
ATOM 14233 O O . GLU C 1 63 ? -73.206 -3.345 60.388 1.00 33.80 63 GLU C O 1
ATOM 14245 N N . ALA C 1 64 ? -71.546 -4.292 59.192 1.00 31.39 64 ALA C N 1
ATOM 14246 C CA . ALA C 1 64 ? -71.319 -3.069 58.424 1.00 31.97 64 ALA C CA 1
ATOM 14247 C C . ALA C 1 64 ? -72.531 -2.743 57.563 1.00 32.75 64 ALA C C 1
ATOM 14248 O O . ALA C 1 64 ? -72.953 -1.581 57.466 1.00 31.45 64 ALA C O 1
ATOM 14255 N N . ALA C 1 65 ? -73.105 -3.767 56.932 1.00 27.21 65 ALA C N 1
ATOM 14256 C CA . ALA C 1 65 ? -74.299 -3.562 56.127 1.00 29.61 65 ALA C CA 1
ATOM 14257 C C . ALA C 1 65 ? -75.469 -3.097 56.995 1.00 28.03 65 ALA C C 1
ATOM 14258 O O . ALA C 1 65 ? -76.202 -2.170 56.625 1.00 26.11 65 ALA C O 1
ATOM 14265 N N . ALA C 1 66 ? -75.652 -3.718 58.165 1.00 28.64 66 ALA C N 1
ATOM 14266 C CA . ALA C 1 66 ? -76.720 -3.293 59.064 1.00 30.35 66 ALA C CA 1
ATOM 14267 C C . ALA C 1 66 ? -76.497 -1.869 59.561 1.00 30.41 66 ALA C C 1
ATOM 14268 O O . ALA C 1 66 ? -77.464 -1.120 59.729 1.00 30.85 66 ALA C O 1
ATOM 14275 N N . ALA C 1 67 ? -75.237 -1.465 59.773 1.00 28.50 67 ALA C N 1
ATOM 14276 C CA . ALA C 1 67 ? -74.944 -0.082 60.170 1.00 27.51 67 ALA C CA 1
ATOM 14277 C C . ALA C 1 67 ? -75.320 0.921 59.069 1.00 28.23 67 ALA C C 1
ATOM 14278 O O . ALA C 1 67 ? -75.840 2.013 59.352 1.00 26.50 67 ALA C O 1
ATOM 14285 N N . VAL C 1 68 ? -75.055 0.583 57.809 1.00 28.65 68 VAL C N 1
ATOM 14286 C CA . VAL C 1 68 ? -75.445 1.465 56.713 1.00 28.69 68 VAL C CA 1
ATOM 14287 C C . VAL C 1 68 ? -76.973 1.596 56.633 1.00 28.67 68 VAL C C 1
ATOM 14288 O O . VAL C 1 68 ? -77.514 2.698 56.453 1.00 25.50 68 VAL C O 1
ATOM 14301 N N . ALA C 1 69 ? -77.689 0.468 56.711 1.00 29.80 69 ALA C N 1
ATOM 14302 C CA . ALA C 1 69 ? -79.153 0.498 56.651 1.00 30.02 69 ALA C CA 1
ATOM 14303 C C . ALA C 1 69 ? -79.746 1.314 57.797 1.00 30.91 69 ALA C C 1
ATOM 14304 O O . ALA C 1 69 ? -80.577 2.209 57.580 1.00 24.38 69 ALA C O 1
ATOM 14311 N N . ALA C 1 70 ? -79.313 1.018 59.029 1.00 25.22 70 ALA C N 1
ATOM 14312 C CA . ALA C 1 70 ? -79.807 1.722 60.210 1.00 28.08 70 ALA C CA 1
ATOM 14313 C C . ALA C 1 70 ? -79.548 3.224 60.127 1.00 28.53 70 ALA C C 1
ATOM 14314 O O . ALA C 1 70 ? -80.465 4.036 60.322 1.00 26.48 70 ALA C O 1
ATOM 14321 N N . GLU C 1 71 ? -78.297 3.618 59.877 1.00 27.69 71 GLU C N 1
ATOM 14322 C CA . GLU C 1 71 ? -77.950 5.029 59.922 1.00 30.37 71 GLU C CA 1
ATOM 14323 C C . GLU C 1 71 ? -78.328 5.759 58.649 1.00 29.36 71 GLU C C 1
ATOM 14324 O O . GLU C 1 71 ? -78.083 6.962 58.566 1.00 30.07 71 GLU C O 1
ATOM 14336 N N . SER C 1 72 ? -78.945 5.080 57.676 1.00 28.28 72 SER C N 1
ATOM 14337 C CA . SER C 1 72 ? -79.599 5.741 56.546 1.00 30.09 72 SER C CA 1
ATOM 14338 C C . SER C 1 72 ? -81.129 5.659 56.601 1.00 31.61 72 SER C C 1
ATOM 14339 O O . SER C 1 72 ? -81.805 6.048 55.634 1.00 32.12 72 SER C O 1
ATOM 14347 N N . SER C 1 73 ? -81.694 5.166 57.701 1.00 30.10 73 SER C N 1
ATOM 14348 C CA . SER C 1 73 ? -83.145 5.104 57.825 1.00 31.95 73 SER C CA 1
ATOM 14349 C C . SER C 1 73 ? -83.622 5.638 59.169 1.00 32.99 73 SER C C 1
ATOM 14350 O O . SER C 1 73 ? -84.027 6.806 59.267 1.00 31.29 73 SER C O 1
ATOM 14358 N N . THR C 1 74 ? -83.543 4.803 60.218 1.00 34.25 74 THR C N 1
ATOM 14359 C CA . THR C 1 74 ? -84.112 5.154 61.525 1.00 35.24 74 THR C CA 1
ATOM 14360 C C . THR C 1 74 ? -83.153 5.081 62.716 1.00 34.51 74 THR C C 1
ATOM 14361 O O . THR C 1 74 ? -83.444 5.716 63.742 1.00 33.45 74 THR C O 1
ATOM 14372 N N . GLY C 1 75 ? -82.039 4.342 62.622 1.00 34.05 75 GLY C N 1
ATOM 14373 C CA . GLY C 1 75 ? -81.253 3.972 63.777 1.00 31.49 75 GLY C CA 1
ATOM 14374 C C . GLY C 1 75 ? -80.203 4.997 64.132 1.00 32.39 75 GLY C C 1
ATOM 14375 O O . GLY C 1 75 ? -79.999 6.001 63.460 1.00 33.29 75 GLY C O 1
ATOM 14379 N N . THR C 1 76 ? -79.531 4.730 65.240 1.00 34.65 76 THR C N 1
ATOM 14380 C CA . THR C 1 76 ? -78.368 5.496 65.670 1.00 36.40 76 THR C CA 1
ATOM 14381 C C . THR C 1 76 ? -77.496 4.565 66.510 1.00 36.15 76 THR C C 1
ATOM 14382 O O . THR C 1 76 ? -77.740 3.354 66.570 1.00 36.14 76 THR C O 1
ATOM 14393 N N . TRP C 1 77 ? -76.504 5.135 67.196 1.00 35.20 77 TRP C N 1
ATOM 14394 C CA . TRP C 1 77 ? -75.467 4.339 67.839 1.00 33.12 77 TRP C CA 1
ATOM 14395 C C . TRP C 1 77 ? -75.904 3.709 69.152 1.00 35.53 77 TRP C C 1
ATOM 14396 O O . TRP C 1 77 ? -75.119 2.959 69.748 1.00 35.70 77 TRP C O 1
ATOM 14417 N N . THR C 1 78 ? -77.125 3.976 69.611 1.00 35.45 78 THR C N 1
ATOM 14418 C CA . THR C 1 78 ? -77.596 3.409 70.863 1.00 35.87 78 THR C CA 1
ATOM 14419 C C . THR C 1 78 ? -79.119 3.445 70.853 1.00 38.12 78 THR C C 1
ATOM 14420 O O . THR C 1 78 ? -79.729 4.360 70.283 1.00 37.27 78 THR C O 1
ATOM 14431 N N . GLU C 1 79 ? -79.721 2.442 71.498 1.00 39.98 79 GLU C N 1
ATOM 14432 C CA . GLU C 1 79 ? -81.174 2.347 71.546 1.00 40.74 79 GLU C CA 1
ATOM 14433 C C . GLU C 1 79 ? -81.753 3.550 72.281 1.00 38.03 79 GLU C C 1
ATOM 14434 O O . GLU C 1 79 ? -81.321 3.884 73.390 1.00 37.05 79 GLU C O 1
ATOM 14446 N N . VAL C 1 80 ? -82.700 4.238 71.639 1.00 33.14 80 VAL C N 1
ATOM 14447 C CA . VAL C 1 80 ? -83.325 5.412 72.234 1.00 31.46 80 VAL C CA 1
ATOM 14448 C C . VAL C 1 80 ? -84.734 5.059 72.713 1.00 31.02 80 VAL C C 1
ATOM 14449 O O . VAL C 1 80 ? -85.447 4.245 72.121 1.00 31.47 80 VAL C O 1
ATOM 14462 N N . TRP C 1 81 ? -85.149 5.699 73.798 1.00 32.20 81 TRP C N 1
ATOM 14463 C CA . TRP C 1 81 ? -86.491 5.442 74.323 1.00 36.13 81 TRP C CA 1
ATOM 14464 C C . TRP C 1 81 ? -87.593 5.766 73.312 1.00 37.19 81 TRP C C 1
ATOM 14465 O O . TRP C 1 81 ? -88.615 5.069 73.274 1.00 34.32 81 TRP C O 1
ATOM 14486 N N . SER C 1 82 ? -87.386 6.779 72.459 1.00 40.86 82 SER C N 1
ATOM 14487 C CA . SER C 1 82 ? -88.398 7.237 71.511 1.00 38.45 82 SER C CA 1
ATOM 14488 C C . SER C 1 82 ? -88.630 6.257 70.372 1.00 36.11 82 SER C C 1
ATOM 14489 O O . SER C 1 82 ? -89.520 6.486 69.550 1.00 33.76 82 SER C O 1
ATOM 14497 N N . ASN C 1 83 ? -87.858 5.172 70.292 1.00 37.75 83 ASN C N 1
ATOM 14498 C CA . ASN C 1 83 ? -88.191 4.128 69.332 1.00 36.26 83 ASN C CA 1
ATOM 14499 C C . ASN C 1 83 ? -89.583 3.582 69.595 1.00 34.10 83 ASN C C 1
ATOM 14500 O O . ASN C 1 83 ? -90.254 3.113 68.670 1.00 33.77 83 ASN C O 1
ATOM 14511 N N . GLN C 1 84 ? -90.033 3.632 70.847 1.00 36.43 84 GLN C N 1
ATOM 14512 C CA . GLN C 1 84 ? -91.336 3.095 71.217 1.00 40.81 84 GLN C CA 1
ATOM 14513 C C . GLN C 1 84 ? -92.495 3.983 70.778 1.00 37.26 84 GLN C C 1
ATOM 14514 O O . GLN C 1 84 ? -93.640 3.528 70.797 1.00 36.50 84 GLN C O 1
ATOM 14528 N N . LEU C 1 85 ? -92.228 5.212 70.362 1.00 36.39 85 LEU C N 1
ATOM 14529 C CA . LEU C 1 85 ? -93.247 6.135 69.911 1.00 33.55 85 LEU C CA 1
ATOM 14530 C C . LEU C 1 85 ? -93.553 5.987 68.436 1.00 37.60 85 LEU C C 1
ATOM 14531 O O . LEU C 1 85 ? -94.321 6.794 67.900 1.00 39.43 85 LEU C O 1
ATOM 14547 N N . THR C 1 86 ? -92.989 4.978 67.773 1.00 37.20 86 THR C N 1
ATOM 14548 C CA . THR C 1 86 ? -93.326 4.712 66.381 1.00 38.19 86 THR C CA 1
ATOM 14549 C C . THR C 1 86 ? -93.130 3.230 66.096 1.00 38.67 86 THR C C 1
ATOM 14550 O O . THR C 1 86 ? -92.737 2.462 66.968 1.00 42.78 86 THR C O 1
ATOM 14561 N N . ASP C 1 87 ? -93.405 2.831 64.852 1.00 35.45 87 ASP C N 1
ATOM 14562 C CA . ASP C 1 87 ? -93.290 1.431 64.432 1.00 33.49 87 ASP C CA 1
ATOM 14563 C C . ASP C 1 87 ? -91.967 1.286 63.683 1.00 32.96 87 ASP C C 1
ATOM 14564 O O . ASP C 1 87 ? -91.890 1.378 62.460 1.00 31.53 87 ASP C O 1
ATOM 14573 N N . ILE C 1 88 ? -90.901 1.079 64.449 1.00 33.33 88 ILE C N 1
ATOM 14574 C CA . ILE C 1 88 ? -89.583 0.997 63.836 1.00 35.46 88 ILE C CA 1
ATOM 14575 C C . ILE C 1 88 ? -89.542 -0.132 62.813 1.00 38.96 88 ILE C C 1
ATOM 14576 O O . ILE C 1 88 ? -88.983 0.021 61.721 1.00 40.45 88 ILE C O 1
ATOM 14592 N N . ASP C 1 89 ? -90.169 -1.270 63.126 1.00 38.82 89 ASP C N 1
ATOM 14593 C CA . ASP C 1 89 ? -90.116 -2.397 62.197 1.00 41.36 89 ASP C CA 1
ATOM 14594 C C . ASP C 1 89 ? -90.718 -2.037 60.843 1.00 40.40 89 ASP C C 1
ATOM 14595 O O . ASP C 1 89 ? -90.291 -2.560 59.804 1.00 41.34 89 ASP C O 1
ATOM 14604 N N . PHE C 1 90 ? -91.673 -1.112 60.830 1.00 37.26 90 PHE C N 1
ATOM 14605 C CA . PHE C 1 90 ? -92.305 -0.700 59.582 1.00 34.66 90 PHE C CA 1
ATOM 14606 C C . PHE C 1 90 ? -91.428 0.268 58.803 1.00 36.60 90 PHE C C 1
ATOM 14607 O O . PHE C 1 90 ? -91.342 0.166 57.571 1.00 35.72 90 PHE C O 1
ATOM 14624 N N . TYR C 1 91 ? -90.784 1.213 59.501 1.00 36.51 91 TYR C N 1
ATOM 14625 C CA . TYR C 1 91 ? -90.059 2.288 58.835 1.00 33.33 91 TYR C CA 1
ATOM 14626 C C . TYR C 1 91 ? -88.594 1.956 58.586 1.00 33.92 91 TYR C C 1
ATOM 14627 O O . TYR C 1 91 ? -87.935 2.626 57.780 1.00 35.07 91 TYR C O 1
ATOM 14645 N N . LYS C 1 92 ? -88.065 0.938 59.237 1.00 31.90 92 LYS C N 1
ATOM 14646 C CA . LYS C 1 92 ? -86.633 0.709 59.163 1.00 27.71 92 LYS C CA 1
ATOM 14647 C C . LYS C 1 92 ? -86.207 0.128 57.813 1.00 28.18 92 LYS C C 1
ATOM 14648 O O . LYS C 1 92 ? -86.938 -0.636 57.180 1.00 28.97 92 LYS C O 1
ATOM 14667 N N . ALA C 1 93 ? -85.002 0.494 57.375 1.00 26.10 93 ALA C N 1
ATOM 14668 C CA . ALA C 1 93 ? -84.401 -0.179 56.237 1.00 26.00 93 ALA C CA 1
ATOM 14669 C C . ALA C 1 93 ? -84.003 -1.585 56.654 1.00 27.07 93 ALA C C 1
ATOM 14670 O O . ALA C 1 93 ? -83.772 -1.861 57.832 1.00 26.67 93 ALA C O 1
ATOM 14677 N N . LYS C 1 94 ? -83.941 -2.485 55.683 1.00 27.74 94 LYS C N 1
ATOM 14678 C CA . LYS C 1 94 ? -83.657 -3.887 55.951 1.00 29.31 94 LYS C CA 1
ATOM 14679 C C . LYS C 1 94 ? -82.557 -4.356 55.015 1.00 29.76 94 LYS C C 1
ATOM 14680 O O . LYS C 1 94 ? -82.665 -4.210 53.793 1.00 29.36 94 LYS C O 1
ATOM 14699 N N . VAL C 1 95 ? -81.514 -4.951 55.581 1.00 30.74 95 VAL C N 1
ATOM 14700 C CA . VAL C 1 95 ? -80.527 -5.656 54.777 1.00 30.12 95 VAL C CA 1
ATOM 14701 C C . VAL C 1 95 ? -81.128 -7.025 54.484 1.00 30.04 95 VAL C C 1
ATOM 14702 O O . VAL C 1 95 ? -81.248 -7.859 55.386 1.00 31.74 95 VAL C O 1
ATOM 14715 N N . TYR C 1 96 ? -81.535 -7.258 53.230 1.00 28.54 96 TYR C N 1
ATOM 14716 C CA . TYR C 1 96 ? -82.225 -8.496 52.884 1.00 28.50 96 TYR C CA 1
ATOM 14717 C C . TYR C 1 96 ? -81.390 -9.465 52.064 1.00 30.23 96 TYR C C 1
ATOM 14718 O O . TYR C 1 96 ? -81.841 -10.594 51.828 1.00 32.87 96 TYR C O 1
ATOM 14736 N N . ALA C 1 97 ? -80.193 -9.075 51.628 1.00 29.25 97 ALA C N 1
ATOM 14737 C CA . ALA C 1 97 ? -79.360 -10.009 50.888 1.00 32.95 97 ALA C CA 1
ATOM 14738 C C . ALA C 1 97 ? -77.930 -9.499 50.829 1.00 33.85 97 ALA C C 1
ATOM 14739 O O . ALA C 1 97 ? -77.699 -8.308 50.625 1.00 32.64 97 ALA C O 1
ATOM 14746 N N . ILE C 1 98 ? -76.980 -10.402 51.027 1.00 36.77 98 ILE C N 1
ATOM 14747 C CA . ILE C 1 98 ? -75.563 -10.074 50.948 1.00 37.60 98 ILE C CA 1
ATOM 14748 C C . ILE C 1 98 ? -74.927 -11.105 50.034 1.00 37.65 98 ILE C C 1
ATOM 14749 O O . ILE C 1 98 ? -75.016 -12.308 50.300 1.00 39.12 98 ILE C O 1
ATOM 14765 N N . THR C 1 99 ? -74.332 -10.644 48.943 1.00 37.16 99 THR C N 1
ATOM 14766 C CA . THR C 1 99 ? -73.595 -11.487 48.006 1.00 38.45 99 THR C CA 1
ATOM 14767 C C . THR C 1 99 ? -72.190 -10.897 47.911 1.00 38.02 99 THR C C 1
ATOM 14768 O O . THR C 1 99 ? -71.981 -9.872 47.250 1.00 34.45 99 THR C O 1
ATOM 14779 N N . GLY C 1 100 ? -71.240 -11.516 48.614 1.00 38.48 100 GLY C N 1
ATOM 14780 C CA . GLY C 1 100 ? -69.872 -11.033 48.571 1.00 37.72 100 GLY C CA 1
ATOM 14781 C C . GLY C 1 100 ? -69.766 -9.699 49.279 1.00 37.15 100 GLY C C 1
ATOM 14782 O O . GLY C 1 100 ? -70.141 -9.567 50.453 1.00 39.33 100 GLY C O 1
ATOM 14786 N N . ASP C 1 101 ? -69.234 -8.696 48.568 1.00 34.51 101 ASP C N 1
ATOM 14787 C CA . ASP C 1 101 ? -69.076 -7.355 49.118 1.00 32.65 101 ASP C CA 1
ATOM 14788 C C . ASP C 1 101 ? -70.277 -6.473 48.821 1.00 30.42 101 ASP C C 1
ATOM 14789 O O . ASP C 1 101 ? -70.216 -5.255 49.060 1.00 27.23 101 ASP C O 1
ATOM 14798 N N . ILE C 1 102 ? -71.354 -7.054 48.288 1.00 29.24 102 ILE C N 1
ATOM 14799 C CA . ILE C 1 102 ? -72.544 -6.302 47.915 1.00 33.62 102 ILE C CA 1
ATOM 14800 C C . ILE C 1 102 ? -73.664 -6.548 48.926 1.00 33.77 102 ILE C C 1
ATOM 14801 O O . ILE C 1 102 ? -74.116 -7.684 49.116 1.00 35.54 102 ILE C O 1
ATOM 14817 N N . ALA C 1 103 ? -74.141 -5.474 49.545 1.00 32.58 103 ALA C N 1
ATOM 14818 C CA . ALA C 1 103 ? -75.277 -5.537 50.455 1.00 31.96 103 ALA C CA 1
ATOM 14819 C C . ALA C 1 103 ? -76.499 -4.946 49.762 1.00 31.24 103 ALA C C 1
ATOM 14820 O O . ALA C 1 103 ? -76.438 -3.830 49.234 1.00 29.76 103 ALA C O 1
ATOM 14827 N N . TYR C 1 104 ? -77.605 -5.694 49.766 1.00 31.72 104 TYR C N 1
ATOM 14828 C CA . TYR C 1 104 ? -78.873 -5.239 49.207 1.00 31.52 104 TYR C CA 1
ATOM 14829 C C . TYR C 1 104 ? -79.774 -4.781 50.349 1.00 31.98 104 TYR C C 1
ATOM 14830 O O . TYR C 1 104 ? -80.092 -5.573 51.244 1.00 26.34 104 TYR C O 1
ATOM 14848 N N . ILE C 1 105 ? -80.194 -3.514 50.299 1.00 30.06 105 ILE C N 1
ATOM 14849 C CA . ILE C 1 105 ? -80.957 -2.873 51.367 1.00 32.94 105 ILE C CA 1
ATOM 14850 C C . ILE C 1 105 ? -82.254 -2.283 50.804 1.00 30.61 105 ILE C C 1
ATOM 14851 O O . ILE C 1 105 ? -82.234 -1.541 49.812 1.00 25.76 105 ILE C O 1
ATOM 14867 N N . ALA C 1 106 ? -83.372 -2.579 51.476 1.00 29.48 106 ALA C N 1
ATOM 14868 C CA . ALA C 1 106 ? -84.700 -2.114 51.097 1.00 26.63 106 ALA C CA 1
ATOM 14869 C C . ALA C 1 106 ? -85.169 -1.019 52.048 1.00 26.96 106 ALA C C 1
ATOM 14870 O O . ALA C 1 106 ? -85.015 -1.139 53.271 1.00 27.95 106 ALA C O 1
ATOM 14877 N N . TYR C 1 107 ? -85.694 0.063 51.471 1.00 26.55 107 TYR C N 1
ATOM 14878 C CA . TYR C 1 107 ? -86.124 1.243 52.213 1.00 27.71 107 TYR C CA 1
ATOM 14879 C C . TYR C 1 107 ? -87.617 1.479 52.003 1.00 28.95 107 TYR C C 1
ATOM 14880 O O . TYR C 1 107 ? -88.060 1.688 50.854 1.00 27.52 107 TYR C O 1
ATOM 14898 N N . PRO C 1 108 ? -88.429 1.462 53.060 1.00 26.47 108 PRO C N 1
ATOM 14899 C CA . PRO C 1 108 ? -89.873 1.637 52.865 1.00 25.67 108 PRO C CA 1
ATOM 14900 C C . PRO C 1 108 ? -90.159 2.943 52.141 1.00 24.42 108 PRO C C 1
ATOM 14901 O O . PRO C 1 108 ? -89.467 3.949 52.329 1.00 25.38 108 PRO C O 1
ATOM 14912 N N . LEU C 1 109 ? -91.213 2.918 51.318 1.00 24.89 109 LEU C N 1
ATOM 14913 C CA . LEU C 1 109 ? -91.558 4.090 50.524 1.00 23.33 109 LEU C CA 1
ATOM 14914 C C . LEU C 1 109 ? -91.804 5.317 51.387 1.00 24.55 109 LEU C C 1
ATOM 14915 O O . LEU C 1 109 ? -91.480 6.435 50.969 1.00 23.42 109 LEU C O 1
ATOM 14931 N N . ASP C 1 110 ? -92.361 5.131 52.593 1.00 26.37 110 ASP C N 1
ATOM 14932 C CA . ASP C 1 110 ? -92.759 6.250 53.439 1.00 28.38 110 ASP C CA 1
ATOM 14933 C C . ASP C 1 110 ? -91.582 7.053 53.953 1.00 27.90 110 ASP C C 1
ATOM 14934 O O . ASP C 1 110 ? -91.788 8.117 54.550 1.00 27.88 110 ASP C O 1
ATOM 14943 N N . LEU C 1 111 ? -90.362 6.562 53.759 1.00 28.34 111 LEU C N 1
ATOM 14944 C CA . LEU C 1 111 ? -89.197 7.266 54.262 1.00 29.28 111 LEU C CA 1
ATOM 14945 C C . LEU C 1 111 ? -88.813 8.471 53.420 1.00 28.66 111 LEU C C 1
ATOM 14946 O O . LEU C 1 111 ? -88.037 9.304 53.887 1.00 30.11 111 LEU C O 1
ATOM 14962 N N . PHE C 1 112 ? -89.333 8.598 52.209 1.00 29.68 112 PHE C N 1
ATOM 14963 C CA . PHE C 1 112 ? -88.857 9.587 51.252 1.00 28.56 112 PHE C CA 1
ATOM 14964 C C . PHE C 1 112 ? -89.891 10.674 50.972 1.00 25.65 112 PHE C C 1
ATOM 14965 O O . PHE C 1 112 ? -91.092 10.401 50.926 1.00 25.47 112 PHE C O 1
ATOM 14982 N N . GLU C 1 113 ? -89.410 11.910 50.811 1.00 24.22 113 GLU C N 1
ATOM 14983 C CA . GLU C 1 113 ? -90.234 13.003 50.318 1.00 24.23 113 GLU C CA 1
ATOM 14984 C C . GLU C 1 113 ? -90.449 12.835 48.823 1.00 25.79 113 GLU C C 1
ATOM 14985 O O . GLU C 1 113 ? -89.520 12.514 48.083 1.00 25.58 113 GLU C O 1
ATOM 14997 N N . GLU C 1 114 ? -91.673 13.084 48.381 1.00 27.81 114 GLU C N 1
ATOM 14998 C CA . GLU C 1 114 ? -92.006 12.980 46.970 1.00 27.71 114 GLU C CA 1
ATOM 14999 C C . GLU C 1 114 ? -91.220 13.997 46.163 1.00 26.56 114 GLU C C 1
ATOM 15000 O O . GLU C 1 114 ? -90.878 15.077 46.651 1.00 28.35 114 GLU C O 1
ATOM 15012 N N . ASN C 1 115 ? -90.900 13.620 44.927 1.00 26.40 115 ASN C N 1
ATOM 15013 C CA . ASN C 1 115 ? -90.312 14.539 43.944 1.00 28.60 115 ASN C CA 1
ATOM 15014 C C . ASN C 1 115 ? -89.118 15.303 44.526 1.00 25.34 115 ASN C C 1
ATOM 15015 O O . ASN C 1 115 ? -89.015 16.537 44.420 1.00 21.07 115 ASN C O 1
ATOM 15026 N N . SER C 1 116 ? -88.210 14.563 45.169 1.00 22.96 116 SER C N 1
ATOM 15027 C CA . SER C 1 116 ? -87.023 15.216 45.713 1.00 25.15 116 SER C CA 1
ATOM 15028 C C . SER C 1 116 ? -85.840 14.254 45.716 1.00 24.61 116 SER C C 1
ATOM 15029 O O . SER C 1 116 ? -85.730 13.416 46.619 1.00 23.30 116 SER C O 1
ATOM 15037 N N . VAL C 1 117 ? -84.951 14.417 44.732 1.00 25.03 117 VAL C N 1
ATOM 15038 C CA . VAL C 1 117 ? -83.678 13.719 44.780 1.00 22.15 117 VAL C CA 1
ATOM 15039 C C . VAL C 1 117 ? -82.871 14.169 45.985 1.00 23.66 117 VAL C C 1
ATOM 15040 O O . VAL C 1 117 ? -82.131 13.380 46.561 1.00 20.69 117 VAL C O 1
ATOM 15053 N N . VAL C 1 118 ? -82.941 15.451 46.346 1.00 20.43 118 VAL C N 1
ATOM 15054 C CA . VAL C 1 118 ? -82.245 15.927 47.543 1.00 23.96 118 VAL C CA 1
ATOM 15055 C C . VAL C 1 118 ? -82.588 15.070 48.756 1.00 25.16 118 VAL C C 1
ATOM 15056 O O . VAL C 1 118 ? -81.709 14.695 49.546 1.00 24.15 118 VAL C O 1
ATOM 15069 N N . ASN C 1 119 ? -83.875 14.756 48.936 1.00 25.67 119 ASN C N 1
ATOM 15070 C CA . ASN C 1 119 ? -84.231 13.954 50.098 1.00 25.73 119 ASN C CA 1
ATOM 15071 C C . ASN C 1 119 ? -83.702 12.537 49.975 1.00 25.06 119 ASN C C 1
ATOM 15072 O O . ASN C 1 119 ? -83.236 11.966 50.964 1.00 25.51 119 ASN C O 1
ATOM 15083 N N . ILE C 1 120 ? -83.757 11.954 48.773 1.00 20.74 120 ILE C N 1
ATOM 15084 C CA . ILE C 1 120 ? -83.175 10.623 48.572 1.00 29.38 120 ILE C CA 1
ATOM 15085 C C . ILE C 1 120 ? -81.692 10.638 48.938 1.00 28.55 120 ILE C C 1
ATOM 15086 O O . ILE C 1 120 ? -81.186 9.751 49.649 1.00 24.57 120 ILE C O 1
ATOM 15102 N N . MET C 1 121 ? -80.979 11.674 48.480 1.00 30.55 121 MET C N 1
ATOM 15103 C CA . MET C 1 121 ? -79.560 11.788 48.793 1.00 34.12 121 MET C CA 1
ATOM 15104 C C . MET C 1 121 ? -79.347 11.942 50.287 1.00 32.32 121 MET C C 1
ATOM 15105 O O . MET C 1 121 ? -78.493 11.269 50.866 1.00 29.75 121 MET C O 1
ATOM 15119 N N . SER C 1 122 ? -80.121 12.818 50.935 1.00 35.58 122 SER C N 1
ATOM 15120 C CA . SER C 1 122 ? -79.917 13.103 52.349 1.00 36.27 122 SER C CA 1
ATOM 15121 C C . SER C 1 122 ? -79.994 11.870 53.220 1.00 35.19 122 SER C C 1
ATOM 15122 O O . SER C 1 122 ? -79.397 11.867 54.302 1.00 34.54 122 SER C O 1
ATOM 15130 N N . SER C 1 123 ? -80.729 10.843 52.797 1.00 35.28 123 SER C N 1
ATOM 15131 C CA . SER C 1 123 ? -80.778 9.582 53.517 1.00 35.79 123 SER C CA 1
ATOM 15132 C C . SER C 1 123 ? -79.772 8.564 53.005 1.00 35.89 123 SER C C 1
ATOM 15133 O O . SER C 1 123 ? -78.943 8.054 53.777 1.00 38.38 123 SER C O 1
ATOM 15141 N N . ILE C 1 124 ? -79.797 8.289 51.698 1.00 33.59 124 ILE C N 1
ATOM 15142 C CA . ILE C 1 124 ? -79.013 7.170 51.187 1.00 31.31 124 ILE C CA 1
ATOM 15143 C C . ILE C 1 124 ? -77.510 7.440 51.251 1.00 29.77 124 ILE C C 1
ATOM 15144 O O . ILE C 1 124 ? -76.713 6.496 51.365 1.00 28.07 124 ILE C O 1
ATOM 15160 N N . VAL C 1 125 ? -77.088 8.703 51.157 1.00 23.56 125 VAL C N 1
ATOM 15161 C CA . VAL C 1 125 ? -75.660 9.012 51.118 1.00 25.60 125 VAL C CA 1
ATOM 15162 C C . VAL C 1 125 ? -75.311 10.141 52.076 1.00 29.03 125 VAL C C 1
ATOM 15163 O O . VAL C 1 125 ? -74.244 10.766 51.966 1.00 30.12 125 VAL C O 1
ATOM 15176 N N . GLY C 1 126 ? -76.209 10.388 53.030 1.00 29.05 126 GLY C N 1
ATOM 15177 C CA . GLY C 1 126 ? -76.071 11.543 53.902 1.00 31.07 126 GLY C CA 1
ATOM 15178 C C . GLY C 1 126 ? -74.925 11.429 54.889 1.00 31.38 126 GLY C C 1
ATOM 15179 O O . GLY C 1 126 ? -74.110 12.344 55.010 1.00 33.55 126 GLY C O 1
ATOM 15183 N N . ASN C 1 127 ? -74.841 10.317 55.610 1.00 29.91 127 ASN C N 1
ATOM 15184 C CA . ASN C 1 127 ? -73.803 10.181 56.630 1.00 30.90 127 ASN C CA 1
ATOM 15185 C C . ASN C 1 127 ? -73.023 8.879 56.574 1.00 29.76 127 ASN C C 1
ATOM 15186 O O . ASN C 1 127 ? -71.896 8.846 57.095 1.00 28.50 127 ASN C O 1
ATOM 15197 N N . VAL C 1 128 ? -73.563 7.822 55.957 1.00 30.15 128 VAL C N 1
ATOM 15198 C CA . VAL C 1 128 ? -73.032 6.479 56.141 1.00 30.09 128 VAL C CA 1
ATOM 15199 C C . VAL C 1 128 ? -71.652 6.312 55.521 1.00 32.80 128 VAL C C 1
ATOM 15200 O O . VAL C 1 128 ? -70.900 5.408 55.926 1.00 34.06 128 VAL C O 1
ATOM 15213 N N . PHE C 1 129 ? -71.279 7.169 54.565 1.00 32.44 129 PHE C N 1
ATOM 15214 C CA . PHE C 1 129 ? -69.968 7.008 53.931 1.00 28.20 129 PHE C CA 1
ATOM 15215 C C . PHE C 1 129 ? -68.805 7.421 54.831 1.00 27.35 129 PHE C C 1
ATOM 15216 O O . PHE C 1 129 ? -67.643 7.177 54.481 1.00 25.08 129 PHE C O 1
ATOM 15233 N N . GLY C 1 130 ? -69.084 8.029 55.972 1.00 29.42 130 GLY C N 1
ATOM 15234 C CA . GLY C 1 130 ? -68.078 8.491 56.899 1.00 29.52 130 GLY C CA 1
ATOM 15235 C C . GLY C 1 130 ? -67.985 7.644 58.147 1.00 32.71 130 GLY C C 1
ATOM 15236 O O . GLY C 1 130 ? -67.246 7.998 59.075 1.00 31.84 130 GLY C O 1
ATOM 15240 N N . PHE C 1 131 ? -68.686 6.520 58.196 1.00 31.29 131 PHE C N 1
ATOM 15241 C CA . PHE C 1 131 ? -68.613 5.670 59.371 1.00 33.09 131 PHE C CA 1
ATOM 15242 C C . PHE C 1 131 ? -67.242 5.002 59.527 1.00 32.58 131 PHE C C 1
ATOM 15243 O O . PHE C 1 131 ? -66.637 4.497 58.576 1.00 31.35 131 PHE C O 1
ATOM 15260 N N . LYS C 1 132 ? -66.744 5.021 60.755 1.00 32.63 132 LYS C N 1
ATOM 15261 C CA . LYS C 1 132 ? -65.491 4.346 61.015 1.00 30.91 132 LYS C CA 1
ATOM 15262 C C . LYS C 1 132 ? -65.588 2.852 60.762 1.00 34.19 132 LYS C C 1
ATOM 15263 O O . LYS C 1 132 ? -64.552 2.219 60.534 1.00 36.15 132 LYS C O 1
ATOM 15282 N N . ALA C 1 133 ? -66.800 2.283 60.770 1.00 32.22 133 ALA C N 1
ATOM 15283 C CA . ALA C 1 133 ? -66.996 0.847 60.596 1.00 32.89 133 ALA C CA 1
ATOM 15284 C C . ALA C 1 133 ? -67.081 0.423 59.135 1.00 34.37 133 ALA C C 1
ATOM 15285 O O . ALA C 1 133 ? -67.239 -0.784 58.864 1.00 35.15 133 ALA C O 1
ATOM 15292 N N . VAL C 1 134 ? -67.003 1.364 58.197 1.00 35.59 134 VAL C N 1
ATOM 15293 C CA . VAL C 1 134 ? -66.757 1.084 56.795 1.00 37.07 134 VAL C CA 1
ATOM 15294 C C . VAL C 1 134 ? -65.407 1.641 56.444 1.00 36.10 134 VAL C C 1
ATOM 15295 O O . VAL C 1 134 ? -65.118 2.817 56.749 1.00 33.76 134 VAL C O 1
ATOM 15308 N N . GLY C 1 135 ? -64.576 0.833 55.758 1.00 36.86 135 GLY C N 1
ATOM 15309 C CA . GLY C 1 135 ? -63.337 1.322 55.205 1.00 35.60 135 GLY C CA 1
ATOM 15310 C C . GLY C 1 135 ? -63.568 2.067 53.913 1.00 34.53 135 GLY C C 1
ATOM 15311 O O . GLY C 1 135 ? -62.865 3.035 53.610 1.00 34.93 135 GLY C O 1
ATOM 15315 N N . ALA C 1 136 ? -64.524 1.605 53.123 1.00 33.10 136 ALA C N 1
ATOM 15316 C CA . ALA C 1 136 ? -64.864 2.211 51.853 1.00 32.34 136 ALA C CA 1
ATOM 15317 C C . ALA C 1 136 ? -66.319 1.870 51.599 1.00 30.92 136 ALA C C 1
ATOM 15318 O O . ALA C 1 136 ? -66.819 0.842 52.069 1.00 30.53 136 ALA C O 1
ATOM 15325 N N . LEU C 1 137 ? -67.008 2.757 50.892 1.00 30.10 137 LEU C N 1
ATOM 15326 C CA . LEU C 1 137 ? -68.409 2.519 50.597 1.00 29.09 137 LEU C CA 1
ATOM 15327 C C . LEU C 1 137 ? -68.759 3.100 49.241 1.00 28.31 137 LEU C C 1
ATOM 15328 O O . LEU C 1 137 ? -68.524 4.283 48.994 1.00 27.53 137 LEU C O 1
ATOM 15344 N N . ARG C 1 138 ? -69.390 2.288 48.400 1.00 29.56 138 ARG C N 1
ATOM 15345 C CA . ARG C 1 138 ? -69.855 2.734 47.094 1.00 30.33 138 ARG C CA 1
ATOM 15346 C C . ARG C 1 138 ? -71.307 2.324 46.861 1.00 27.66 138 ARG C C 1
ATOM 15347 O O . ARG C 1 138 ? -71.649 1.134 46.952 1.00 26.22 138 ARG C O 1
ATOM 15368 N N . LEU C 1 139 ? -72.145 3.311 46.524 1.00 24.12 139 LEU C N 1
ATOM 15369 C CA . LEU C 1 139 ? -73.506 3.066 46.064 1.00 23.89 139 LEU C CA 1
ATOM 15370 C C . LEU C 1 139 ? -73.463 2.750 44.578 1.00 24.04 139 LEU C C 1
ATOM 15371 O O . LEU C 1 139 ? -73.198 3.636 43.765 1.00 25.27 139 LEU C O 1
ATOM 15387 N N . GLU C 1 140 ? -73.770 1.511 44.203 1.00 25.15 140 GLU C N 1
ATOM 15388 C CA . GLU C 1 140 ? -73.645 1.086 42.810 1.00 25.99 140 GLU C CA 1
ATOM 15389 C C . GLU C 1 140 ? -74.931 1.330 42.028 1.00 30.00 140 GLU C C 1
ATOM 15390 O O . GLU C 1 140 ? -74.880 1.794 40.880 1.00 29.43 140 GLU C O 1
ATOM 15402 N N . ASP C 1 141 ? -76.078 0.996 42.625 1.00 31.02 141 ASP C N 1
ATOM 15403 C CA . ASP C 1 141 ? -77.357 1.129 41.948 1.00 32.03 141 ASP C CA 1
ATOM 15404 C C . ASP C 1 141 ? -78.432 1.423 42.983 1.00 33.10 141 ASP C C 1
ATOM 15405 O O . ASP C 1 141 ? -78.227 1.254 44.194 1.00 32.09 141 ASP C O 1
ATOM 15414 N N . MET C 1 142 ? -79.589 1.840 42.465 1.00 33.93 142 MET C N 1
ATOM 15415 C CA . MET C 1 142 ? -80.733 2.256 43.256 1.00 31.99 142 MET C CA 1
ATOM 15416 C C . MET C 1 142 ? -81.968 1.880 42.459 1.00 30.50 142 MET C C 1
ATOM 15417 O O . MET C 1 142 ? -82.105 2.326 41.310 1.00 28.74 142 MET C O 1
ATOM 15431 N N . ARG C 1 143 ? -82.870 1.099 43.060 1.00 30.40 143 ARG C N 1
ATOM 15432 C CA . ARG C 1 143 ? -84.163 0.818 42.440 1.00 28.18 143 ARG C CA 1
ATOM 15433 C C . ARG C 1 143 ? -85.160 1.835 42.983 1.00 25.57 143 ARG C C 1
ATOM 15434 O O . ARG C 1 143 ? -85.660 1.704 44.099 1.00 21.89 143 ARG C O 1
ATOM 15455 N N . ILE C 1 144 ? -85.441 2.867 42.198 1.00 25.13 144 ILE C N 1
ATOM 15456 C CA . ILE C 1 144 ? -86.402 3.887 42.594 1.00 24.00 144 ILE C CA 1
ATOM 15457 C C . ILE C 1 144 ? -87.789 3.368 42.235 1.00 24.01 144 ILE C C 1
ATOM 15458 O O . ILE C 1 144 ? -88.095 3.191 41.038 1.00 22.84 144 ILE C O 1
ATOM 15474 N N . PRO C 1 145 ? -88.653 3.133 43.235 1.00 22.39 145 PRO C N 1
ATOM 15475 C CA . PRO C 1 145 ? -89.933 2.461 42.969 1.00 21.98 145 PRO C CA 1
ATOM 15476 C C . PRO C 1 145 ? -90.840 3.328 42.109 1.00 21.50 145 PRO C C 1
ATOM 15477 O O . PRO C 1 145 ? -90.749 4.556 42.103 1.00 20.21 145 PRO C O 1
ATOM 15488 N N . LEU C 1 146 ? -91.689 2.664 41.327 1.00 22.16 146 LEU C N 1
ATOM 15489 C CA . LEU C 1 146 ? -92.501 3.392 40.353 1.00 27.68 146 LEU C CA 1
ATOM 15490 C C . LEU C 1 146 ? -93.364 4.466 41.017 1.00 26.88 146 LEU C C 1
ATOM 15491 O O . LEU C 1 146 ? -93.486 5.586 40.490 1.00 24.63 146 LEU C O 1
ATOM 15507 N N . ALA C 1 147 ? -93.963 4.142 42.176 1.00 26.80 147 ALA C N 1
ATOM 15508 C CA . ALA C 1 147 ? -94.799 5.108 42.879 1.00 29.23 147 ALA C CA 1
ATOM 15509 C C . ALA C 1 147 ? -94.024 6.371 43.219 1.00 30.43 147 ALA C C 1
ATOM 15510 O O . ALA C 1 147 ? -94.609 7.459 43.229 1.00 30.06 147 ALA C O 1
ATOM 15517 N N . LEU C 1 148 ? -92.719 6.254 43.512 1.00 29.95 148 LEU C N 1
ATOM 15518 C CA . LEU C 1 148 ? -91.901 7.447 43.720 1.00 31.66 148 LEU C CA 1
ATOM 15519 C C . LEU C 1 148 ? -91.573 8.127 42.395 1.00 29.01 148 LEU C C 1
ATOM 15520 O O . LEU C 1 148 ? -91.615 9.356 42.301 1.00 28.32 148 LEU C O 1
ATOM 15536 N N . VAL C 1 149 ? -91.344 7.348 41.340 1.00 28.49 149 VAL C N 1
ATOM 15537 C CA . VAL C 1 149 ? -90.976 7.922 40.049 1.00 27.98 149 VAL C CA 1
ATOM 15538 C C . VAL C 1 149 ? -92.080 8.823 39.506 1.00 28.53 149 VAL C C 1
ATOM 15539 O O . VAL C 1 149 ? -91.801 9.879 38.917 1.00 27.82 149 VAL C O 1
ATOM 15552 N N . LYS C 1 150 ? -93.348 8.417 39.692 1.00 28.62 150 LYS C N 1
ATOM 15553 C CA . LYS C 1 150 ? -94.486 9.164 39.156 1.00 26.00 150 LYS C CA 1
ATOM 15554 C C . LYS C 1 150 ? -94.653 10.528 39.801 1.00 23.83 150 LYS C C 1
ATOM 15555 O O . LYS C 1 150 ? -95.502 11.300 39.344 1.00 27.07 150 LYS C O 1
ATOM 15574 N N . THR C 1 151 ? -93.930 10.821 40.884 1.00 24.70 151 THR C N 1
ATOM 15575 C CA . THR C 1 151 ? -93.993 12.148 41.488 1.00 25.93 151 THR C CA 1
ATOM 15576 C C . THR C 1 151 ? -93.062 13.143 40.805 1.00 26.95 151 THR C C 1
ATOM 15577 O O . THR C 1 151 ? -93.240 14.353 40.983 1.00 27.47 151 THR C O 1
ATOM 15588 N N . PHE C 1 152 ? -92.019 12.634 39.974 1.00 27.35 152 PHE C N 1
ATOM 15589 C CA . PHE C 1 152 ? -91.037 13.466 39.281 1.00 28.30 152 PHE C CA 1
ATOM 15590 C C . PHE C 1 152 ? -91.541 13.889 37.897 1.00 25.65 152 PHE C C 1
ATOM 15591 O O . PHE C 1 152 ? -92.248 13.127 37.214 1.00 23.74 152 PHE C O 1
ATOM 15608 N N . PRO C 1 153 ? -91.141 15.071 37.444 1.00 23.44 153 PRO C N 1
ATOM 15609 C CA . PRO C 1 153 ? -91.630 15.552 36.141 1.00 22.61 153 PRO C CA 1
ATOM 15610 C C . PRO C 1 153 ? -90.895 14.961 34.948 1.00 24.21 153 PRO C C 1
ATOM 15611 O O . PRO C 1 153 ? -91.445 14.905 33.841 1.00 21.19 153 PRO C O 1
ATOM 15622 N N . GLY C 1 154 ? -89.629 14.586 35.148 1.00 29.04 154 GLY C N 1
ATOM 15623 C CA . GLY C 1 154 ? -88.775 14.172 34.059 1.00 29.05 154 GLY C CA 1
ATOM 15624 C C . GLY C 1 154 ? -88.524 15.323 33.112 1.00 28.91 154 GLY C C 1
ATOM 15625 O O . GLY C 1 154 ? -88.951 16.459 33.376 1.00 29.96 154 GLY C O 1
ATOM 15629 N N . PRO C 1 155 ? -87.794 15.067 32.010 1.00 26.93 155 PRO C N 1
ATOM 15630 C CA . PRO C 1 155 ? -87.412 16.178 31.115 1.00 24.69 155 PRO C CA 1
ATOM 15631 C C . PRO C 1 155 ? -88.620 16.855 30.477 1.00 23.28 155 PRO C C 1
ATOM 15632 O O . PRO C 1 155 ? -89.670 16.250 30.251 1.00 20.03 155 PRO C O 1
ATOM 15643 N N . ARG C 1 156 ? -88.454 18.143 30.201 1.00 23.86 156 ARG C N 1
ATOM 15644 C CA . ARG C 1 156 ? -89.454 18.876 29.434 1.00 25.27 156 ARG C CA 1
ATOM 15645 C C . ARG C 1 156 ? -89.417 18.544 27.939 1.00 25.61 156 ARG C C 1
ATOM 15646 O O . ARG C 1 156 ? -90.469 18.399 27.313 1.00 28.34 156 ARG C O 1
ATOM 15667 N N . VAL C 1 157 ? -88.235 18.509 27.327 1.00 26.02 157 VAL C N 1
ATOM 15668 C CA . VAL C 1 157 ? -88.127 18.364 25.873 1.00 26.60 157 VAL C CA 1
ATOM 15669 C C . VAL C 1 157 ? -87.731 16.944 25.497 1.00 25.30 157 VAL C C 1
ATOM 15670 O O . VAL C 1 157 ? -88.434 16.275 24.729 1.00 22.79 157 VAL C O 1
ATOM 15683 N N . GLY C 1 158 ? -86.614 16.464 26.056 1.00 27.12 158 GLY C N 1
ATOM 15684 C CA . GLY C 1 158 ? -86.207 15.088 25.764 1.00 29.69 158 GLY C CA 1
ATOM 15685 C C . GLY C 1 158 ? -85.673 14.911 24.343 1.00 32.24 158 GLY C C 1
ATOM 15686 O O . GLY C 1 158 ? -85.286 15.864 23.648 1.00 32.43 158 GLY C O 1
ATOM 15690 N N . ILE C 1 159 ? -85.699 13.658 23.893 1.00 29.87 159 ILE C N 1
ATOM 15691 C CA . ILE C 1 159 ? -85.069 13.325 22.621 1.00 29.92 159 ILE C CA 1
ATOM 15692 C C . ILE C 1 159 ? -86.020 13.580 21.458 1.00 29.67 159 ILE C C 1
ATOM 15693 O O . ILE C 1 159 ? -85.708 14.339 20.535 1.00 29.86 159 ILE C O 1
ATOM 15709 N N . TYR C 1 160 ? -87.169 12.899 21.455 1.00 30.03 160 TYR C N 1
ATOM 15710 C CA . TYR C 1 160 ? -88.050 12.944 20.292 1.00 32.55 160 TYR C CA 1
ATOM 15711 C C . TYR C 1 160 ? -88.438 14.377 19.964 1.00 31.93 160 TYR C C 1
ATOM 15712 O O . TYR C 1 160 ? -88.471 14.774 18.793 1.00 33.52 160 TYR C O 1
ATOM 15730 N N . ASP C 1 161 ? -88.692 15.193 20.981 1.00 31.05 161 ASP C N 1
ATOM 15731 C CA . ASP C 1 161 ? -89.221 16.518 20.692 1.00 32.02 161 ASP C CA 1
ATOM 15732 C C . ASP C 1 161 ? -88.131 17.477 20.235 1.00 29.14 161 ASP C C 1
ATOM 15733 O O . ASP C 1 161 ? -88.425 18.459 19.536 1.00 27.30 161 ASP C O 1
ATOM 15742 N N . GLU C 1 162 ? -86.877 17.233 20.631 1.00 28.30 162 GLU C N 1
ATOM 15743 C CA . GLU C 1 162 ? -85.803 18.077 20.118 1.00 25.96 162 GLU C CA 1
ATOM 15744 C C . GLU C 1 162 ? -85.551 17.780 18.647 1.00 23.43 162 GLU C C 1
ATOM 15745 O O . GLU C 1 162 ? -85.317 18.694 17.852 1.00 24.85 162 GLU C O 1
ATOM 15757 N N . ARG C 1 163 ? -85.626 16.507 18.257 1.00 24.21 163 ARG C N 1
ATOM 15758 C CA . ARG C 1 163 ? -85.572 16.179 16.838 1.00 25.21 163 ARG C CA 1
ATOM 15759 C C . ARG C 1 163 ? -86.680 16.900 16.073 1.00 30.90 163 ARG C C 1
ATOM 15760 O O . ARG C 1 163 ? -86.466 17.339 14.935 1.00 34.39 163 ARG C O 1
ATOM 15781 N N . VAL C 1 164 ? -87.863 17.045 16.693 1.00 29.00 164 VAL C N 1
ATOM 15782 C CA . VAL C 1 164 ? -88.975 17.756 16.063 1.00 26.75 164 VAL C CA 1
ATOM 15783 C C . VAL C 1 164 ? -88.668 19.247 15.991 1.00 26.35 164 VAL C C 1
ATOM 15784 O O . VAL C 1 164 ? -88.863 19.895 14.958 1.00 28.47 164 VAL C O 1
ATOM 15797 N N . TRP C 1 165 ? -88.212 19.821 17.100 1.00 26.34 165 TRP C N 1
ATOM 15798 C CA . TRP C 1 165 ? -87.935 21.251 17.117 1.00 25.99 165 TRP C CA 1
ATOM 15799 C C . TRP C 1 165 ? -86.931 21.628 16.043 1.00 25.37 165 TRP C C 1
ATOM 15800 O O . TRP C 1 165 ? -87.076 22.670 15.398 1.00 27.43 165 TRP C O 1
ATOM 15821 N N . SER C 1 166 ? -85.892 20.811 15.856 1.00 24.91 166 SER C N 1
ATOM 15822 C CA . SER C 1 166 ? -84.784 21.139 14.970 1.00 30.69 166 SER C CA 1
ATOM 15823 C C . SER C 1 166 ? -84.875 20.481 13.596 1.00 30.67 166 SER C C 1
ATOM 15824 O O . SER C 1 166 ? -84.126 20.870 12.697 1.00 31.66 166 SER C O 1
ATOM 15832 N N . ASN C 1 167 ? -85.743 19.492 13.417 1.00 30.49 167 ASN C N 1
ATOM 15833 C CA . ASN C 1 167 ? -85.875 18.778 12.145 1.00 29.64 167 ASN C CA 1
ATOM 15834 C C . ASN C 1 167 ? -84.600 18.027 11.746 1.00 29.37 167 ASN C C 1
ATOM 15835 O O . ASN C 1 167 ? -84.117 18.142 10.627 1.00 29.16 167 ASN C O 1
ATOM 15846 N N . LYS C 1 168 ? -84.077 17.218 12.659 1.00 30.71 168 LYS C N 1
ATOM 15847 C CA . LYS C 1 168 ? -82.860 16.441 12.437 1.00 31.28 168 LYS C CA 1
ATOM 15848 C C . LYS C 1 168 ? -83.130 15.017 12.885 1.00 31.76 168 LYS C C 1
ATOM 15849 O O . LYS C 1 168 ? -83.265 14.755 14.082 1.00 33.33 168 LYS C O 1
ATOM 15868 N N . TRP C 1 169 ? -83.184 14.102 11.929 1.00 35.89 169 TRP C N 1
ATOM 15869 C CA . TRP C 1 169 ? -83.636 12.739 12.162 1.00 36.48 169 TRP C CA 1
ATOM 15870 C C . TRP C 1 169 ? -82.619 11.724 11.677 1.00 39.51 169 TRP C C 1
ATOM 15871 O O . TRP C 1 169 ? -81.902 11.964 10.705 1.00 41.54 169 TRP C O 1
ATOM 15892 N N . ASP C 1 170 ? -82.580 10.578 12.366 1.00 40.91 170 ASP C N 1
ATOM 15893 C CA . ASP C 1 170 ? -81.876 9.388 11.891 1.00 45.50 170 ASP C CA 1
ATOM 15894 C C . ASP C 1 170 ? -80.370 9.606 11.849 1.00 43.76 170 ASP C C 1
ATOM 15895 O O . ASP C 1 170 ? -79.674 9.095 10.969 1.00 44.84 170 ASP C O 1
ATOM 15904 N N . ARG C 1 171 ? -79.857 10.345 12.820 1.00 43.32 171 ARG C N 1
ATOM 15905 C CA . ARG C 1 171 ? -78.425 10.554 12.934 1.00 42.02 171 ARG C CA 1
ATOM 15906 C C . ARG C 1 171 ? -78.132 11.173 14.298 1.00 39.85 171 ARG C C 1
ATOM 15907 O O . ARG C 1 171 ? -79.005 11.817 14.884 1.00 36.59 171 ARG C O 1
ATOM 15928 N N . PRO C 1 172 ? -76.920 10.984 14.817 1.00 42.42 172 PRO C N 1
ATOM 15929 C CA . PRO C 1 172 ? -76.502 11.758 15.996 1.00 39.43 172 PRO C CA 1
ATOM 15930 C C . PRO C 1 172 ? -76.427 13.247 15.666 1.00 36.28 172 PRO C C 1
ATOM 15931 O O . PRO C 1 172 ? -76.385 13.675 14.507 1.00 36.60 172 PRO C O 1
ATOM 15942 N N . LEU C 1 173 ? -76.417 14.045 16.722 1.00 32.90 173 LEU C N 1
ATOM 15943 C CA . LEU C 1 173 ? -76.212 15.478 16.621 1.00 32.99 173 LEU C CA 1
ATOM 15944 C C . LEU C 1 173 ? -74.778 15.778 17.017 1.00 33.14 173 LEU C C 1
ATOM 15945 O O . LEU C 1 173 ? -74.221 15.120 17.904 1.00 30.42 173 LEU C O 1
ATOM 15961 N N . ILE C 1 174 ? -74.182 16.755 16.331 1.00 33.71 174 ILE C N 1
ATOM 15962 C CA . ILE C 1 174 ? -72.771 17.096 16.455 1.00 33.52 174 ILE C CA 1
ATOM 15963 C C . ILE C 1 174 ? -72.670 18.438 17.157 1.00 29.47 174 ILE C C 1
ATOM 15964 O O . ILE C 1 174 ? -73.298 19.418 16.742 1.00 29.95 174 ILE C O 1
ATOM 15980 N N . GLY C 1 175 ? -71.850 18.499 18.187 1.00 26.90 175 GLY C N 1
ATOM 15981 C CA . GLY C 1 175 ? -71.612 19.768 18.841 1.00 24.31 175 GLY C CA 1
ATOM 15982 C C . GLY C 1 175 ? -70.150 20.038 19.125 1.00 25.70 175 GLY C C 1
ATOM 15983 O O . GLY C 1 175 ? -69.249 19.450 18.506 1.00 26.67 175 GLY C O 1
ATOM 15987 N N . GLY C 1 176 ? -69.902 20.930 20.082 1.00 25.80 176 GLY C N 1
ATOM 15988 C CA . GLY C 1 176 ? -68.527 21.275 20.372 1.00 29.14 176 GLY C CA 1
ATOM 15989 C C . GLY C 1 176 ? -68.371 22.421 21.338 1.00 27.78 176 GLY C C 1
ATOM 15990 O O . GLY C 1 176 ? -69.059 23.441 21.200 1.00 27.55 176 GLY C O 1
ATOM 15994 N N . THR C 1 177 ? -67.483 22.245 22.320 1.00 26.70 177 THR C N 1
ATOM 15995 C CA . THR C 1 177 ? -67.175 23.293 23.280 1.00 28.10 177 THR C CA 1
ATOM 15996 C C . THR C 1 177 ? -66.271 24.347 22.663 1.00 25.95 177 THR C C 1
ATOM 15997 O O . THR C 1 177 ? -65.300 24.028 21.980 1.00 26.41 177 THR C O 1
ATOM 16008 N N . VAL C 1 178 ? -66.587 25.614 22.903 1.00 24.64 178 VAL C N 1
ATOM 16009 C CA . VAL C 1 178 ? -65.707 26.684 22.447 1.00 24.20 178 VAL C CA 1
ATOM 16010 C C . VAL C 1 178 ? -64.416 26.661 23.254 1.00 25.17 178 VAL C C 1
ATOM 16011 O O . VAL C 1 178 ? -64.429 26.422 24.466 1.00 26.74 178 VAL C O 1
ATOM 16024 N N . LYS C 1 179 ? -63.293 26.913 22.590 1.00 27.01 179 LYS C N 1
ATOM 16025 C CA . LYS C 1 179 ? -61.985 26.889 23.220 1.00 27.98 179 LYS C CA 1
ATOM 16026 C C . LYS C 1 179 ? -61.171 28.069 22.722 1.00 27.43 179 LYS C C 1
ATOM 16027 O O . LYS C 1 179 ? -61.368 28.518 21.587 1.00 24.62 179 LYS C O 1
ATOM 16046 N N . PRO C 1 180 ? -60.236 28.582 23.534 1.00 28.05 180 PRO C N 1
ATOM 16047 C CA . PRO C 1 180 ? -59.832 28.092 24.872 1.00 25.71 180 PRO C CA 1
ATOM 16048 C C . PRO C 1 180 ? -60.925 28.188 25.937 1.00 25.41 180 PRO C C 1
ATOM 16049 O O . PRO C 1 180 ? -61.894 28.946 25.750 1.00 23.95 180 PRO C O 1
ATOM 16060 N N . LYS C 1 181 ? -60.782 27.396 27.008 1.00 24.07 181 LYS C N 1
ATOM 16061 C CA . LYS C 1 181 ? -61.817 27.310 28.037 1.00 21.73 181 LYS C CA 1
ATOM 16062 C C . LYS C 1 181 ? -62.209 28.683 28.562 1.00 24.43 181 LYS C C 1
ATOM 16063 O O . LYS C 1 181 ? -63.389 29.055 28.542 1.00 25.70 181 LYS C O 1
ATOM 16082 N N . LEU C 1 182 ? -61.214 29.463 28.991 1.00 28.80 182 LEU C N 1
ATOM 16083 C CA . LEU C 1 182 ? -61.406 30.790 29.547 1.00 28.32 182 LEU C CA 1
ATOM 16084 C C . LEU C 1 182 ? -60.461 31.762 28.855 1.00 28.80 182 LEU C C 1
ATOM 16085 O O . LEU C 1 182 ? -59.485 31.356 28.200 1.00 26.72 182 LEU C O 1
ATOM 16101 N N . GLY C 1 183 ? -60.801 33.060 28.975 1.00 27.03 183 GLY C N 1
ATOM 16102 C CA . GLY C 1 183 ? -59.975 34.114 28.453 1.00 24.83 183 GLY C CA 1
ATOM 16103 C C . GLY C 1 183 ? -60.476 34.758 27.184 1.00 25.75 183 GLY C C 1
ATOM 16104 O O . GLY C 1 183 ? -60.038 35.868 26.868 1.00 26.08 183 GLY C O 1
ATOM 16108 N N . LEU C 1 184 ? -61.382 34.109 26.460 1.00 27.70 184 LEU C N 1
ATOM 16109 C CA . LEU C 1 184 ? -61.858 34.654 25.197 1.00 27.69 184 LEU C CA 1
ATOM 16110 C C . LEU C 1 184 ? -62.868 35.771 25.417 1.00 28.07 184 LEU C C 1
ATOM 16111 O O . LEU C 1 184 ? -63.833 35.628 26.175 1.00 30.02 184 LEU C O 1
ATOM 16127 N N . SER C 1 185 ? -62.658 36.890 24.738 1.00 30.85 185 SER C N 1
ATOM 16128 C CA . SER C 1 185 ? -63.645 37.958 24.805 1.00 31.34 185 SER C CA 1
ATOM 16129 C C . SER C 1 185 ? -64.986 37.498 24.219 1.00 32.18 185 SER C C 1
ATOM 16130 O O . SER C 1 185 ? -65.031 36.602 23.376 1.00 31.16 185 SER C O 1
ATOM 16138 N N . PRO C 1 186 ? -66.102 38.097 24.652 1.00 31.38 186 PRO C N 1
ATOM 16139 C CA . PRO C 1 186 ? -67.408 37.689 24.084 1.00 28.12 186 PRO C CA 1
ATOM 16140 C C . PRO C 1 186 ? -67.477 37.816 22.564 1.00 27.82 186 PRO C C 1
ATOM 16141 O O . PRO C 1 186 ? -68.104 36.982 21.901 1.00 27.61 186 PRO C O 1
ATOM 16152 N N . LYS C 1 187 ? -66.818 38.817 21.972 1.00 29.87 187 LYS C N 1
ATOM 16153 C CA . LYS C 1 187 ? -66.862 38.945 20.513 1.00 33.81 187 LYS C CA 1
ATOM 16154 C C . LYS C 1 187 ? -66.021 37.890 19.804 1.00 34.72 187 LYS C C 1
ATOM 16155 O O . LYS C 1 187 ? -66.396 37.439 18.715 1.00 36.34 187 LYS C O 1
ATOM 16174 N N . ALA C 1 188 ? -64.898 37.479 20.402 1.00 33.28 188 ALA C N 1
ATOM 16175 C CA . ALA C 1 188 ? -64.122 36.380 19.838 1.00 30.95 188 ALA C CA 1
ATOM 16176 C C . ALA C 1 188 ? -64.884 35.070 19.953 1.00 29.67 188 ALA C C 1
ATOM 16177 O O . ALA C 1 188 ? -64.854 34.249 19.029 1.00 28.95 188 ALA C O 1
ATOM 16184 N N . TYR C 1 189 ? -65.525 34.844 21.111 1.00 29.15 189 TYR C N 1
ATOM 16185 C CA . TYR C 1 189 ? -66.469 33.740 21.281 1.00 28.66 189 TYR C CA 1
ATOM 16186 C C . TYR C 1 189 ? -67.477 33.727 20.141 1.00 29.25 189 TYR C C 1
ATOM 16187 O O . TYR C 1 189 ? -67.762 32.675 19.566 1.00 27.44 189 TYR C O 1
ATOM 16205 N N . SER C 1 190 ? -67.994 34.904 19.787 1.00 32.09 190 SER C N 1
ATOM 16206 C CA . SER C 1 190 ? -69.031 35.030 18.767 1.00 32.33 190 SER C CA 1
ATOM 16207 C C . SER C 1 190 ? -68.551 34.533 17.407 1.00 32.00 190 SER C C 1
ATOM 16208 O O . SER C 1 190 ? -69.264 33.806 16.701 1.00 31.11 190 SER C O 1
ATOM 16216 N N . THR C 1 191 ? -67.354 34.954 16.998 1.00 31.89 191 THR C N 1
ATOM 16217 C CA . THR C 1 191 ? -66.857 34.517 15.694 1.00 32.96 191 THR C CA 1
ATOM 16218 C C . THR C 1 191 ? -66.530 33.026 15.660 1.00 29.10 191 THR C C 1
ATOM 16219 O O . THR C 1 191 ? -66.750 32.381 14.632 1.00 27.81 191 THR C O 1
ATOM 16230 N N . ILE C 1 192 ? -66.065 32.444 16.767 1.00 27.76 192 ILE C N 1
ATOM 16231 C CA . ILE C 1 192 ? -65.806 31.010 16.779 1.00 26.03 192 ILE C CA 1
ATOM 16232 C C . ILE C 1 192 ? -67.107 30.245 16.651 1.00 26.38 192 ILE C C 1
ATOM 16233 O O . ILE C 1 192 ? -67.193 29.273 15.893 1.00 28.29 192 ILE C O 1
ATOM 16249 N N . ILE C 1 193 ? -68.134 30.655 17.405 1.00 27.64 193 ILE C N 1
ATOM 16250 C CA . ILE C 1 193 ? -69.443 30.014 17.298 1.00 25.11 193 ILE C CA 1
ATOM 16251 C C . ILE C 1 193 ? -69.953 30.095 15.869 1.00 25.40 193 ILE C C 1
ATOM 16252 O O . ILE C 1 193 ? -70.459 29.115 15.315 1.00 26.10 193 ILE C O 1
ATOM 16268 N N . TYR C 1 194 ? -69.871 31.265 15.235 1.00 28.37 194 TYR C N 1
ATOM 16269 C CA . TYR C 1 194 ? -70.353 31.494 13.848 1.00 29.47 194 TYR C CA 1
ATOM 16270 C C . TYR C 1 194 ? -69.689 30.515 12.891 1.00 30.42 194 TYR C C 1
ATOM 16271 O O . TYR C 1 194 ? -70.375 29.850 12.180 1.00 25.76 194 TYR C O 1
ATOM 16289 N N . GLU C 1 195 ? -68.375 30.377 13.008 1.00 32.48 195 GLU C N 1
ATOM 16290 C CA . GLU C 1 195 ? -67.545 29.498 12.140 1.00 31.58 195 GLU C CA 1
ATOM 16291 C C . GLU C 1 195 ? -67.946 28.026 12.279 1.00 30.61 195 GLU C C 1
ATOM 16292 O O . GLU C 1 195 ? -68.292 27.454 11.281 1.00 31.70 195 GLU C O 1
ATOM 16304 N N . CYS C 1 196 ? -67.964 27.477 13.486 1.00 27.34 196 CYS C N 1
ATOM 16305 C CA . CYS C 1 196 ? -68.244 26.042 13.743 1.00 30.87 196 CYS C CA 1
ATOM 16306 C C . CYS C 1 196 ? -69.684 25.672 13.371 1.00 31.15 196 CYS C C 1
ATOM 16307 O O . CYS C 1 196 ? -69.874 24.627 12.809 1.00 27.29 196 CYS C O 1
ATOM 16315 N N . LEU C 1 197 ? -70.661 26.506 13.710 1.00 34.94 197 LEU C N 1
ATOM 16316 C CA . LEU C 1 197 ? -72.073 26.259 13.343 1.00 34.09 197 LEU C CA 1
ATOM 16317 C C . LEU C 1 197 ? -72.164 26.383 11.822 1.00 33.35 197 LEU C C 1
ATOM 16318 O O . LEU C 1 197 ? -72.704 25.513 11.226 1.00 33.37 197 LEU C O 1
ATOM 16334 N N . SER C 1 198 ? -71.599 27.402 11.201 1.00 34.65 198 SER C N 1
ATOM 16335 C CA . SER C 1 198 ? -71.641 27.463 9.739 1.00 38.49 198 SER C CA 1
ATOM 16336 C C . SER C 1 198 ? -70.956 26.269 9.093 1.00 36.72 198 SER C C 1
ATOM 16337 O O . SER C 1 198 ? -71.344 25.860 7.989 1.00 34.34 198 SER C O 1
ATOM 16345 N N . GLY C 1 199 ? -69.935 25.705 9.745 1.00 37.98 199 GLY C N 1
ATOM 16346 C CA . GLY C 1 199 ? -69.185 24.607 9.172 1.00 38.16 199 GLY C CA 1
ATOM 16347 C C . GLY C 1 199 ? -69.921 23.293 9.209 1.00 37.37 199 GLY C C 1
ATOM 16348 O O . GLY C 1 199 ? -69.581 22.381 8.451 1.00 38.33 199 GLY C O 1
ATOM 16352 N N . GLY C 1 200 ? -70.926 23.175 10.062 1.00 36.09 200 GLY C N 1
ATOM 16353 C CA . GLY C 1 200 ? -71.700 21.954 10.126 1.00 35.64 200 GLY C CA 1
ATOM 16354 C C . GLY C 1 200 ? -72.099 21.521 11.522 1.00 35.19 200 GLY C C 1
ATOM 16355 O O . GLY C 1 200 ? -72.940 20.626 11.675 1.00 39.17 200 GLY C O 1
ATOM 16359 N N . LEU C 1 201 ? -71.559 22.170 12.550 1.00 31.31 201 LEU C N 1
ATOM 16360 C CA . LEU C 1 201 ? -71.942 21.792 13.900 1.00 29.99 201 LEU C CA 1
ATOM 16361 C C . LEU C 1 201 ? -73.418 22.097 14.092 1.00 28.73 201 LEU C C 1
ATOM 16362 O O . LEU C 1 201 ? -73.911 23.134 13.645 1.00 28.57 201 LEU C O 1
ATOM 16378 N N . ASP C 1 202 ? -74.126 21.183 14.757 1.00 26.99 202 ASP C N 1
ATOM 16379 C CA . ASP C 1 202 ? -75.528 21.400 15.095 1.00 26.63 202 ASP C CA 1
ATOM 16380 C C . ASP C 1 202 ? -75.686 22.332 16.292 1.00 28.81 202 ASP C C 1
ATOM 16381 O O . ASP C 1 202 ? -76.553 23.208 16.293 1.00 28.88 202 ASP C O 1
ATOM 16390 N N . THR C 1 203 ? -74.859 22.177 17.315 1.00 31.21 203 THR C N 1
ATOM 16391 C CA . THR C 1 203 ? -74.830 23.118 18.426 1.00 32.36 203 THR C CA 1
ATOM 16392 C C . THR C 1 203 ? -73.383 23.466 18.768 1.00 33.23 203 THR C C 1
ATOM 16393 O O . THR C 1 203 ? -72.437 22.760 18.399 1.00 33.82 203 THR C O 1
ATOM 16404 N N . SER C 1 204 ? -73.238 24.532 19.547 1.00 31.15 204 SER C N 1
ATOM 16405 C CA . SER C 1 204 ? -71.984 24.884 20.204 1.00 30.59 204 SER C CA 1
ATOM 16406 C C . SER C 1 204 ? -72.315 25.057 21.685 1.00 29.89 204 SER C C 1
ATOM 16407 O O . SER C 1 204 ? -73.493 25.111 22.052 1.00 26.46 204 SER C O 1
ATOM 16437 N N . ASP C 1 206 ? -70.873 26.943 25.711 1.00 26.62 206 ASP C N 1
ATOM 16438 C CA . ASP C 1 206 ? -69.921 27.492 26.673 1.00 27.11 206 ASP C CA 1
ATOM 16439 C C . ASP C 1 206 ? -69.174 26.332 27.317 1.00 26.21 206 ASP C C 1
ATOM 16440 O O . ASP C 1 206 ? -69.758 25.237 27.487 1.00 24.96 206 ASP C O 1
ATOM 16449 N N . ASP C 1 207 ? -67.931 26.569 27.732 1.00 22.77 207 ASP C N 1
ATOM 16450 C CA . ASP C 1 207 ? -67.313 25.635 28.665 1.00 27.71 207 ASP C CA 1
ATOM 16451 C C . ASP C 1 207 ? -68.006 25.664 30.043 1.00 24.50 207 ASP C C 1
ATOM 16452 O O . ASP C 1 207 ? -68.588 26.678 30.463 1.00 21.70 207 ASP C O 1
ATOM 16461 N N . GLU C 1 208 ? -67.877 24.550 30.790 1.00 21.35 208 GLU C N 1
ATOM 16462 C CA . GLU C 1 208 ? -68.623 24.433 32.041 1.00 21.53 208 GLU C CA 1
ATOM 16463 C C . GLU C 1 208 ? -68.217 25.512 33.048 1.00 21.68 208 GLU C C 1
ATOM 16464 O O . GLU C 1 208 ? -68.974 25.813 33.983 1.00 19.82 208 GLU C O 1
ATOM 16476 N N . ASN C 1 209 ? -67.022 26.084 32.898 1.00 23.33 209 ASN C N 1
ATOM 16477 C CA . ASN C 1 209 ? -66.532 27.104 33.821 1.00 21.74 209 ASN C CA 1
ATOM 16478 C C . ASN C 1 209 ? -66.656 28.524 33.280 1.00 23.52 209 ASN C C 1
ATOM 16479 O O . ASN C 1 209 ? -66.330 29.476 34.013 1.00 24.80 209 ASN C O 1
ATOM 16490 N N . MET C 1 210 ? -67.171 28.692 32.054 1.00 22.46 210 MET C N 1
ATOM 16491 C CA . MET C 1 210 ? -67.575 30.008 31.547 1.00 24.23 210 MET C CA 1
ATOM 16492 C C . MET C 1 210 ? -68.891 30.438 32.207 1.00 25.02 210 MET C C 1
ATOM 16493 O O . MET C 1 210 ? -69.969 29.948 31.857 1.00 23.90 210 MET C O 1
ATOM 16507 N N . ASN C 1 211 ? -68.833 31.399 33.131 1.00 26.38 211 ASN C N 1
ATOM 16508 C CA . ASN C 1 211 ? -70.040 31.898 33.792 1.00 26.23 211 ASN C CA 1
ATOM 16509 C C . ASN C 1 211 ? -70.055 33.376 33.488 1.00 23.66 211 ASN C C 1
ATOM 16510 O O . ASN C 1 211 ? -70.399 33.764 32.382 1.00 25.01 211 ASN C O 1
ATOM 16521 N N . SER C 1 212 ? -69.743 34.249 34.457 1.00 22.56 212 SER C N 1
ATOM 16522 C CA . SER C 1 212 ? -69.571 35.686 34.211 1.00 21.44 212 SER C CA 1
ATOM 16523 C C . SER C 1 212 ? -68.243 36.084 34.849 1.00 25.90 212 SER C C 1
ATOM 16524 O O . SER C 1 212 ? -68.075 35.984 36.066 1.00 28.89 212 SER C O 1
ATOM 16532 N N . GLN C 1 213 ? -67.278 36.472 34.040 1.00 28.87 213 GLN C N 1
ATOM 16533 C CA . GLN C 1 213 ? -65.935 36.762 34.508 1.00 25.90 213 GLN C CA 1
ATOM 16534 C C . GLN C 1 213 ? -65.489 38.088 33.923 1.00 25.98 213 GLN C C 1
ATOM 16535 O O . GLN C 1 213 ? -66.080 38.577 32.956 1.00 25.80 213 GLN C O 1
ATOM 16549 N N . PRO C 1 214 ? -64.464 38.705 34.494 1.00 26.36 214 PRO C N 1
ATOM 16550 C CA . PRO C 1 214 ? -63.989 39.989 33.948 1.00 26.14 214 PRO C CA 1
ATOM 16551 C C . PRO C 1 214 ? -63.687 39.958 32.444 1.00 26.31 214 PRO C C 1
ATOM 16552 O O . PRO C 1 214 ? -63.874 40.957 31.741 1.00 27.50 214 PRO C O 1
ATOM 16563 N N . PHE C 1 215 ? -63.250 38.825 31.916 1.00 26.37 215 PHE C N 1
ATOM 16564 C CA . PHE C 1 215 ? -62.930 38.721 30.491 1.00 28.35 215 PHE C CA 1
ATOM 16565 C C . PHE C 1 215 ? -64.154 38.425 29.616 1.00 26.41 215 PHE C C 1
ATOM 16566 O O . PHE C 1 215 ? -64.052 38.521 28.383 1.00 26.26 215 PHE C O 1
ATOM 16583 N N . SER C 1 216 ? -65.302 38.098 30.220 1.00 23.43 216 SER C N 1
ATOM 16584 C CA . SER C 1 216 ? -66.500 37.713 29.460 1.00 19.12 216 SER C CA 1
ATOM 16585 C C . SER C 1 216 ? -67.720 37.809 30.391 1.00 23.73 216 SER C C 1
ATOM 16586 O O . SER C 1 216 ? -68.086 36.836 31.048 1.00 24.21 216 SER C O 1
ATOM 16594 N N . ARG C 1 217 ? -68.331 38.987 30.441 1.00 28.42 217 ARG C N 1
ATOM 16595 C CA . ARG C 1 217 ? -69.557 39.167 31.214 1.00 26.59 217 ARG C CA 1
ATOM 16596 C C . ARG C 1 217 ? -70.735 38.520 30.501 1.00 23.57 217 ARG C C 1
ATOM 16597 O O . ARG C 1 217 ? -70.863 38.613 29.284 1.00 25.13 217 ARG C O 1
ATOM 16618 N N . TRP C 1 218 ? -71.600 37.863 31.261 1.00 24.71 218 TRP C N 1
ATOM 16619 C CA . TRP C 1 218 ? -72.511 36.900 30.653 1.00 22.57 218 TRP C CA 1
ATOM 16620 C C . TRP C 1 218 ? -73.487 37.528 29.669 1.00 20.21 218 TRP C C 1
ATOM 16621 O O . TRP C 1 218 ? -73.848 36.890 28.679 1.00 20.74 218 TRP C O 1
ATOM 16642 N N . ARG C 1 219 ? -73.877 38.782 29.889 1.00 19.63 219 ARG C N 1
ATOM 16643 C CA . ARG C 1 219 ? -74.833 39.419 28.993 1.00 20.28 219 ARG C CA 1
ATOM 16644 C C . ARG C 1 219 ? -74.194 39.727 27.648 1.00 21.05 219 ARG C C 1
ATOM 16645 O O . ARG C 1 219 ? -74.857 39.627 26.608 1.00 17.62 219 ARG C O 1
ATOM 16666 N N . ASP C 1 220 ? -72.912 40.122 27.648 1.00 22.91 220 ASP C N 1
ATOM 16667 C CA . ASP C 1 220 ? -72.172 40.277 26.389 1.00 24.95 220 ASP C CA 1
ATOM 16668 C C . ASP C 1 220 ? -72.076 38.957 25.628 1.00 23.11 220 ASP C C 1
ATOM 16669 O O . ASP C 1 220 ? -72.407 38.871 24.442 1.00 22.05 220 ASP C O 1
ATOM 16678 N N . ARG C 1 221 ? -71.587 37.920 26.284 1.00 21.71 221 ARG C N 1
ATOM 16679 C CA . ARG C 1 221 ? -71.390 36.650 25.599 1.00 23.59 221 ARG C CA 1
ATOM 16680 C C . ARG C 1 221 ? -72.709 36.070 25.084 1.00 22.70 221 ARG C C 1
ATOM 16681 O O . ARG C 1 221 ? -72.790 35.627 23.926 1.00 21.85 221 ARG C O 1
ATOM 16702 N N . PHE C 1 222 ? -73.748 36.034 25.945 1.00 20.87 222 PHE C N 1
ATOM 16703 C CA . PHE C 1 222 ? -75.054 35.527 25.520 1.00 18.79 222 PHE C CA 1
ATOM 16704 C C . PHE C 1 222 ? -75.518 36.264 24.270 1.00 21.72 222 PHE C C 1
ATOM 16705 O O . PHE C 1 222 ? -75.893 35.644 23.269 1.00 23.49 222 PHE C O 1
ATOM 16722 N N . MET C 1 223 ? -75.484 37.594 24.299 1.00 22.46 223 MET C N 1
ATOM 16723 C CA . MET C 1 223 ? -76.010 38.360 23.171 1.00 27.23 223 MET C CA 1
ATOM 16724 C C . MET C 1 223 ? -75.244 38.065 21.877 1.00 27.02 223 MET C C 1
ATOM 16725 O O . MET C 1 223 ? -75.830 37.693 20.852 1.00 26.85 223 MET C O 1
ATOM 16739 N N . TYR C 1 224 ? -73.929 38.277 21.891 1.00 25.96 224 TYR C N 1
ATOM 16740 C CA . TYR C 1 224 ? -73.148 38.020 20.685 1.00 22.58 224 TYR C CA 1
ATOM 16741 C C . TYR C 1 224 ? -73.281 36.568 20.254 1.00 23.89 224 TYR C C 1
ATOM 16742 O O . TYR C 1 224 ? -73.334 36.268 19.060 1.00 25.76 224 TYR C O 1
ATOM 16760 N N . ALA C 1 225 ? -73.369 35.652 21.213 1.00 25.00 225 ALA C N 1
ATOM 16761 C CA . ALA C 1 225 ? -73.446 34.241 20.858 1.00 27.84 225 ALA C CA 1
ATOM 16762 C C . ALA C 1 225 ? -74.733 33.933 20.108 1.00 28.33 225 ALA C C 1
ATOM 16763 O O . ALA C 1 225 ? -74.729 33.157 19.146 1.00 29.13 225 ALA C O 1
ATOM 16770 N N . GLN C 1 226 ? -75.844 34.535 20.531 1.00 27.92 226 GLN C N 1
ATOM 16771 C CA . GLN C 1 226 ? -77.115 34.241 19.900 1.00 28.91 226 GLN C CA 1
ATOM 16772 C C . GLN C 1 226 ? -77.207 34.908 18.549 1.00 29.16 226 GLN C C 1
ATOM 16773 O O . GLN C 1 226 ? -77.868 34.363 17.668 1.00 29.59 226 GLN C O 1
ATOM 16787 N N . GLU C 1 227 ? -76.570 36.074 18.367 1.00 31.64 227 GLU C N 1
ATOM 16788 C CA . GLU C 1 227 ? -76.472 36.662 17.032 1.00 34.05 227 GLU C CA 1
ATOM 16789 C C . GLU C 1 227 ? -75.791 35.692 16.086 1.00 32.47 227 GLU C C 1
ATOM 16790 O O . GLU C 1 227 ? -76.217 35.515 14.941 1.00 32.75 227 GLU C O 1
ATOM 16802 N N . ALA C 1 228 ? -74.698 35.081 16.544 1.00 31.36 228 ALA C N 1
ATOM 16803 C CA . ALA C 1 228 ? -73.969 34.144 15.709 1.00 31.24 228 ALA C CA 1
ATOM 16804 C C . ALA C 1 228 ? -74.845 32.953 15.371 1.00 30.71 228 ALA C C 1
ATOM 16805 O O . ALA C 1 228 ? -74.860 32.472 14.233 1.00 29.42 228 ALA C O 1
ATOM 16812 N N . VAL C 1 229 ? -75.541 32.426 16.369 1.00 30.01 229 VAL C N 1
ATOM 16813 C CA . VAL C 1 229 ? -76.446 31.309 16.121 1.00 31.60 229 VAL C CA 1
ATOM 16814 C C . VAL C 1 229 ? -77.450 31.660 15.024 1.00 28.95 229 VAL C C 1
ATOM 16815 O O . VAL C 1 229 ? -77.608 30.922 14.048 1.00 28.70 229 VAL C O 1
ATOM 16828 N N . ASP C 1 230 ? -78.147 32.784 15.176 1.00 30.06 230 ASP C N 1
ATOM 16829 C CA . ASP C 1 230 ? -79.214 33.134 14.253 1.00 31.32 230 ASP C CA 1
ATOM 16830 C C . ASP C 1 230 ? -78.675 33.421 12.863 1.00 33.02 230 ASP C C 1
ATOM 16831 O O . ASP C 1 230 ? -79.318 33.073 11.867 1.00 31.50 230 ASP C O 1
ATOM 16840 N N . ARG C 1 231 ? -77.514 34.037 12.761 1.00 32.45 231 ARG C N 1
ATOM 16841 C CA . ARG C 1 231 ? -76.924 34.283 11.441 1.00 33.75 231 ARG C CA 1
ATOM 16842 C C . ARG C 1 231 ? -76.577 32.937 10.807 1.00 31.26 231 ARG C C 1
ATOM 16843 O O . ARG C 1 231 ? -76.968 32.698 9.695 1.00 30.27 231 ARG C O 1
ATOM 16864 N N . ALA C 1 232 ? -75.931 32.047 11.532 1.00 26.86 232 ALA C N 1
ATOM 16865 C CA . ALA C 1 232 ? -75.541 30.780 10.928 1.00 27.01 232 ALA C CA 1
ATOM 16866 C C . ALA C 1 232 ? -76.754 29.960 10.514 1.00 29.06 232 ALA C C 1
ATOM 16867 O O . ALA C 1 232 ? -76.735 29.282 9.478 1.00 32.48 232 ALA C O 1
ATOM 16874 N N . ALA C 1 233 ? -77.806 29.981 11.333 1.00 25.32 233 ALA C N 1
ATOM 16875 C CA . ALA C 1 233 ? -79.020 29.247 10.998 1.00 27.03 233 ALA C CA 1
ATOM 16876 C C . ALA C 1 233 ? -79.650 29.797 9.726 1.00 28.05 233 ALA C C 1
ATOM 16877 O O . ALA C 1 233 ? -80.179 29.045 8.906 1.00 30.87 233 ALA C O 1
ATOM 16884 N N . ALA C 1 234 ? -79.589 31.108 9.531 1.00 29.12 234 ALA C N 1
ATOM 16885 C CA . ALA C 1 234 ? -80.186 31.697 8.338 1.00 33.64 234 ALA C CA 1
ATOM 16886 C C . ALA C 1 234 ? -79.338 31.411 7.099 1.00 37.32 234 ALA C C 1
ATOM 16887 O O . ALA C 1 234 ? -79.861 31.032 6.043 1.00 39.59 234 ALA C O 1
ATOM 16894 N N . GLU C 1 235 ? -78.020 31.574 7.212 1.00 37.28 235 GLU C N 1
ATOM 16895 C CA . GLU C 1 235 ? -77.163 31.353 6.052 1.00 38.83 235 GLU C CA 1
ATOM 16896 C C . GLU C 1 235 ? -77.178 29.891 5.622 1.00 41.04 235 GLU C C 1
ATOM 16897 O O . GLU C 1 235 ? -77.180 29.585 4.418 1.00 42.39 235 GLU C O 1
ATOM 16909 N N . THR C 1 236 ? -77.185 28.973 6.594 1.00 37.72 236 THR C N 1
ATOM 16910 C CA . THR C 1 236 ? -77.217 27.547 6.296 1.00 35.06 236 THR C CA 1
ATOM 16911 C C . THR C 1 236 ? -78.621 27.009 6.052 1.00 34.60 236 THR C C 1
ATOM 16912 O O . THR C 1 236 ? -78.761 25.886 5.559 1.00 32.64 236 THR C O 1
ATOM 16923 N N . ASN C 1 237 ? -79.664 27.758 6.399 1.00 37.34 237 ASN C N 1
ATOM 16924 C CA . ASN C 1 237 ? -81.036 27.280 6.256 1.00 40.52 237 ASN C CA 1
ATOM 16925 C C . ASN C 1 237 ? -81.234 25.981 7.039 1.00 41.27 237 ASN C C 1
ATOM 16926 O O . ASN C 1 237 ? -81.815 25.015 6.544 1.00 42.79 237 ASN C O 1
ATOM 16937 N N . GLU C 1 238 ? -80.748 25.975 8.284 1.00 38.97 238 GLU C N 1
ATOM 16938 C CA . GLU C 1 238 ? -80.814 24.819 9.163 1.00 36.84 238 GLU C CA 1
ATOM 16939 C C . GLU C 1 238 ? -80.881 25.308 10.606 1.00 34.01 238 GLU C C 1
ATOM 16940 O O . GLU C 1 238 ? -80.370 26.378 10.941 1.00 31.05 238 GLU C O 1
ATOM 16952 N N . PHE C 1 239 ? -81.570 24.539 11.439 1.00 33.11 239 PHE C N 1
ATOM 16953 C CA . PHE C 1 239 ? -81.660 24.841 12.861 1.00 33.04 239 PHE C CA 1
ATOM 16954 C C . PHE C 1 239 ? -80.263 24.814 13.467 1.00 33.00 239 PHE C C 1
ATOM 16955 O O . PHE C 1 239 ? -79.487 23.875 13.215 1.00 31.50 239 PHE C O 1
ATOM 16972 N N . LYS C 1 240 ? -79.952 25.822 14.293 1.00 32.30 240 LYS C N 1
ATOM 16973 C CA . LYS C 1 240 ? -78.701 25.857 15.048 1.00 32.20 240 LYS C CA 1
ATOM 16974 C C . LYS C 1 240 ? -79.004 26.292 16.474 1.00 31.12 240 LYS C C 1
ATOM 16975 O O . LYS C 1 240 ? -80.069 26.832 16.769 1.00 32.32 240 LYS C O 1
ATOM 16994 N N . GLY C 1 241 ? -78.045 26.079 17.362 1.00 28.86 241 GLY C N 1
ATOM 16995 C CA . GLY C 1 241 ? -78.172 26.565 18.721 1.00 27.85 241 GLY C CA 1
ATOM 16996 C C . GLY C 1 241 ? -76.864 26.553 19.491 1.00 30.28 241 GLY C C 1
ATOM 16997 O O . GLY C 1 241 ? -75.994 25.704 19.254 1.00 31.07 241 GLY C O 1
ATOM 17001 N N . HIS C 1 242 ? -76.729 27.498 20.426 1.00 29.12 242 HIS C N 1
ATOM 17002 C CA . HIS C 1 242 ? -75.631 27.540 21.383 1.00 28.20 242 HIS C CA 1
ATOM 17003 C C . HIS C 1 242 ? -76.143 27.340 22.809 1.00 24.77 242 HIS C C 1
ATOM 17004 O O . HIS C 1 242 ? -77.117 27.976 23.231 1.00 23.35 242 HIS C O 1
ATOM 17018 N N . TRP C 1 243 ? -75.482 26.460 23.552 1.00 22.11 243 TRP C N 1
ATOM 17019 C CA . TRP C 1 243 ? -75.855 26.195 24.942 1.00 21.33 243 TRP C CA 1
ATOM 17020 C C . TRP C 1 243 ? -75.216 27.252 25.859 1.00 22.17 243 TRP C C 1
ATOM 17021 O O . TRP C 1 243 ? -74.134 27.056 26.424 1.00 19.67 243 TRP C O 1
ATOM 17042 N N . HIS C 1 244 ? -75.913 28.383 26.033 1.00 22.28 244 HIS C N 1
ATOM 17043 C CA . HIS C 1 244 ? -75.460 29.410 26.963 1.00 23.28 244 HIS C CA 1
ATOM 17044 C C . HIS C 1 244 ? -75.434 28.815 28.362 1.00 24.69 244 HIS C C 1
ATOM 17045 O O . HIS C 1 244 ? -76.363 28.105 28.766 1.00 22.45 244 HIS C O 1
ATOM 17059 N N . ASN C 1 245 ? -74.378 29.127 29.111 1.00 26.65 245 ASN C N 1
ATOM 17060 C CA . ASN C 1 245 ? -74.211 28.607 30.464 1.00 25.31 245 ASN C CA 1
ATOM 17061 C C . ASN C 1 245 ? -74.838 29.560 31.479 1.00 24.41 245 ASN C C 1
ATOM 17062 O O . ASN C 1 245 ? -74.326 30.663 31.724 1.00 24.06 245 ASN C O 1
ATOM 17073 N N . VAL C 1 246 ? -75.938 29.122 32.096 1.00 21.86 246 VAL C N 1
ATOM 17074 C CA . VAL C 1 246 ? -76.606 29.922 33.113 1.00 22.90 246 VAL C CA 1
ATOM 17075 C C . VAL C 1 246 ? -76.186 29.539 34.532 1.00 22.03 246 VAL C C 1
ATOM 17076 O O . VAL C 1 246 ? -76.718 30.108 35.497 1.00 22.22 246 VAL C O 1
ATOM 17089 N N . THR C 1 247 ? -75.248 28.605 34.683 1.00 18.19 247 THR C N 1
ATOM 17090 C CA . THR C 1 247 ? -74.634 28.314 35.974 1.00 22.95 247 THR C CA 1
ATOM 17091 C C . THR C 1 247 ? -74.109 29.575 36.650 1.00 21.90 247 THR C C 1
ATOM 17092 O O . THR C 1 247 ? -73.403 30.377 36.040 1.00 18.89 247 THR C O 1
ATOM 17103 N N . ALA C 1 248 ? -74.481 29.755 37.909 1.00 21.83 248 ALA C N 1
ATOM 17104 C CA . ALA C 1 248 ? -74.148 30.956 38.657 1.00 22.83 248 ALA C CA 1
ATOM 17105 C C . ALA C 1 248 ? -74.065 30.607 40.135 1.00 23.46 248 ALA C C 1
ATOM 17106 O O . ALA C 1 248 ? -74.389 29.495 40.562 1.00 23.15 248 ALA C O 1
ATOM 17113 N N . GLY C 1 249 ? -73.731 31.616 40.927 1.00 22.94 249 GLY C N 1
ATOM 17114 C CA . GLY C 1 249 ? -73.538 31.406 42.341 1.00 27.73 249 GLY C CA 1
ATOM 17115 C C . GLY C 1 249 ? -74.799 31.210 43.151 1.00 25.87 249 GLY C C 1
ATOM 17116 O O . GLY C 1 249 ? -74.697 30.843 44.326 1.00 27.57 249 GLY C O 1
ATOM 17120 N N . SER C 1 250 ? -75.966 31.459 42.575 1.00 24.82 250 SER C N 1
ATOM 17121 C CA . SER C 1 250 ? -77.218 31.250 43.275 1.00 25.82 250 SER C CA 1
ATOM 17122 C C . SER C 1 250 ? -78.275 30.826 42.266 1.00 26.90 250 SER C C 1
ATOM 17123 O O . SER C 1 250 ? -78.095 30.960 41.053 1.00 28.66 250 SER C O 1
ATOM 17131 N N . THR C 1 251 ? -79.390 30.302 42.779 1.00 27.07 251 THR C N 1
ATOM 17132 C CA . THR C 1 251 ? -80.522 29.965 41.914 1.00 24.41 251 THR C CA 1
ATOM 17133 C C . THR C 1 251 ? -81.178 31.211 41.308 1.00 19.86 251 THR C C 1
ATOM 17134 O O . THR C 1 251 ? -81.453 31.265 40.104 1.00 15.30 251 THR C O 1
ATOM 17145 N N . GLU C 1 252 ? -81.359 32.256 42.111 1.00 20.18 252 GLU C N 1
ATOM 17146 C CA . GLU C 1 252 ? -81.889 33.507 41.583 1.00 25.87 252 GLU C CA 1
ATOM 17147 C C . GLU C 1 252 ? -81.059 34.040 40.412 1.00 25.76 252 GLU C C 1
ATOM 17148 O O . GLU C 1 252 ? -81.620 34.532 39.426 1.00 24.98 252 GLU C O 1
ATOM 17160 N N . GLU C 1 253 ? -79.721 34.007 40.513 1.00 24.02 253 GLU C N 1
ATOM 17161 C CA . GLU C 1 253 ? -78.926 34.550 39.420 1.00 19.75 253 GLU C CA 1
ATOM 17162 C C . GLU C 1 253 ? -79.051 33.686 38.175 1.00 18.94 253 GLU C C 1
ATOM 17163 O O . GLU C 1 253 ? -79.263 34.211 37.082 1.00 20.33 253 GLU C O 1
ATOM 17175 N N . SER C 1 254 ? -78.971 32.360 38.320 1.00 19.63 254 SER C N 1
ATOM 17176 C CA . SER C 1 254 ? -79.148 31.470 37.172 1.00 17.83 254 SER C CA 1
ATOM 17177 C C . SER C 1 254 ? -80.510 31.672 36.511 1.00 19.49 254 SER C C 1
ATOM 17178 O O . SER C 1 254 ? -80.606 31.780 35.283 1.00 22.21 254 SER C O 1
ATOM 17186 N N . LEU C 1 255 ? -81.578 31.726 37.306 1.00 19.44 255 LEU C N 1
ATOM 17187 C CA . LEU C 1 255 ? -82.885 32.048 36.740 1.00 20.41 255 LEU C CA 1
ATOM 17188 C C . LEU C 1 255 ? -82.856 33.357 35.958 1.00 19.70 255 LEU C C 1
ATOM 17189 O O . LEU C 1 255 ? -83.431 33.443 34.875 1.00 14.38 255 LEU C O 1
ATOM 17205 N N . ARG C 1 256 ? -82.213 34.395 36.491 1.00 22.33 256 ARG C N 1
ATOM 17206 C CA . ARG C 1 256 ? -82.087 35.647 35.746 1.00 24.87 256 ARG C CA 1
ATOM 17207 C C . ARG C 1 256 ? -81.365 35.447 34.406 1.00 23.06 256 ARG C C 1
ATOM 17208 O O . ARG C 1 256 ? -81.774 36.019 33.383 1.00 21.27 256 ARG C O 1
ATOM 17229 N N . ARG C 1 257 ? -80.310 34.609 34.378 1.00 20.42 257 ARG C N 1
ATOM 17230 C CA . ARG C 1 257 ? -79.571 34.433 33.132 1.00 20.69 257 ARG C CA 1
ATOM 17231 C C . ARG C 1 257 ? -80.357 33.590 32.142 1.00 20.86 257 ARG C C 1
ATOM 17232 O O . ARG C 1 257 ? -80.293 33.845 30.941 1.00 23.17 257 ARG C O 1
ATOM 17253 N N . LEU C 1 258 ? -81.117 32.602 32.620 1.00 23.77 258 LEU C N 1
ATOM 17254 C CA . LEU C 1 258 ? -82.015 31.862 31.731 1.00 25.69 258 LEU C CA 1
ATOM 17255 C C . LEU C 1 258 ? -83.055 32.790 31.097 1.00 22.42 258 LEU C C 1
ATOM 17256 O O . LEU C 1 258 ? -83.328 32.722 29.896 1.00 22.29 258 LEU C O 1
ATOM 17272 N N . GLU C 1 259 ? -83.647 33.671 31.882 1.00 23.66 259 GLU C N 1
ATOM 17273 C CA . GLU C 1 259 ? -84.676 34.543 31.323 1.00 28.82 259 GLU C CA 1
ATOM 17274 C C . GLU C 1 259 ? -84.120 35.424 30.214 1.00 25.92 259 GLU C C 1
ATOM 17275 O O . GLU C 1 259 ? -84.736 35.555 29.156 1.00 25.98 259 GLU C O 1
ATOM 17287 N N . TYR C 1 260 ? -82.937 35.992 30.403 1.00 26.67 260 TYR C N 1
ATOM 17288 C CA . TYR C 1 260 ? -82.307 36.749 29.326 1.00 25.41 260 TYR C CA 1
ATOM 17289 C C . TYR C 1 260 ? -82.110 35.883 28.084 1.00 25.29 260 TYR C C 1
ATOM 17290 O O . TYR C 1 260 ? -82.452 36.294 26.969 1.00 26.36 260 TYR C O 1
ATOM 17308 N N . ALA C 1 261 ? -81.568 34.671 28.260 1.00 22.82 261 ALA C N 1
ATOM 17309 C CA . ALA C 1 261 ? -81.417 33.757 27.134 1.00 25.02 261 ALA C CA 1
ATOM 17310 C C . ALA C 1 261 ? -82.746 33.579 26.410 1.00 27.25 261 ALA C C 1
ATOM 17311 O O . ALA C 1 261 ? -82.803 33.617 25.178 1.00 30.20 261 ALA C O 1
ATOM 17318 N N . TYR C 1 262 ? -83.829 33.425 27.166 1.00 28.16 262 TYR C N 1
ATOM 17319 C CA . TYR C 1 262 ? -85.157 33.317 26.576 1.00 24.24 262 TYR C CA 1
ATOM 17320 C C . TYR C 1 262 ? -85.505 34.544 25.765 1.00 22.44 262 TYR C C 1
ATOM 17321 O O . TYR C 1 262 ? -86.058 34.420 24.675 1.00 22.24 262 TYR C O 1
ATOM 17339 N N . GLU C 1 263 ? -85.227 35.741 26.295 1.00 21.70 263 GLU C N 1
ATOM 17340 C CA . GLU C 1 263 ? -85.589 36.974 25.610 1.00 22.37 263 GLU C CA 1
ATOM 17341 C C . GLU C 1 263 ? -84.773 37.201 24.344 1.00 24.93 263 GLU C C 1
ATOM 17342 O O . GLU C 1 263 ? -85.190 37.994 23.495 1.00 23.65 263 GLU C O 1
ATOM 17354 N N . LEU C 1 264 ? -83.601 36.565 24.227 1.00 23.78 264 LEU C N 1
ATOM 17355 C CA . LEU C 1 264 ? -82.763 36.649 23.036 1.00 24.48 264 LEU C CA 1
ATOM 17356 C C . LEU C 1 264 ? -83.273 35.756 21.924 1.00 26.97 264 LEU C C 1
ATOM 17357 O O . LEU C 1 264 ? -82.809 35.882 20.787 1.00 27.65 264 LEU C O 1
ATOM 17373 N N . GLY C 1 265 ? -84.194 34.844 22.237 1.00 25.94 265 GLY C N 1
ATOM 17374 C CA . GLY C 1 265 ? -84.646 33.841 21.295 1.00 26.15 265 GLY C CA 1
ATOM 17375 C C . GLY C 1 265 ? -83.985 32.486 21.406 1.00 23.89 265 GLY C C 1
ATOM 17376 O O . GLY C 1 265 ? -84.256 31.613 20.587 1.00 26.91 265 GLY C O 1
ATOM 17380 N N . SER C 1 266 ? -83.160 32.260 22.403 1.00 23.81 266 SER C N 1
ATOM 17381 C CA . SER C 1 266 ? -82.529 30.960 22.511 1.00 22.55 266 SER C CA 1
ATOM 17382 C C . SER C 1 266 ? -83.540 29.920 22.955 1.00 24.47 266 SER C C 1
ATOM 17383 O O . SER C 1 266 ? -84.409 30.198 23.792 1.00 22.04 266 SER C O 1
ATOM 17391 N N . ARG C 1 267 ? -83.451 28.731 22.348 1.00 25.58 267 ARG C N 1
ATOM 17392 C CA . ARG C 1 267 ? -84.295 27.602 22.722 1.00 26.57 267 ARG C CA 1
ATOM 17393 C C . ARG C 1 267 ? -83.586 26.660 23.683 1.00 26.86 267 ARG C C 1
ATOM 17394 O O . ARG C 1 267 ? -84.069 25.550 23.931 1.00 26.84 267 ARG C O 1
ATOM 17415 N N . MET C 1 268 ? -82.473 27.090 24.262 1.00 27.32 268 MET C N 1
ATOM 17416 C CA . MET C 1 268 ? -81.628 26.161 24.985 1.00 27.66 268 MET C CA 1
ATOM 17417 C C . MET C 1 268 ? -80.614 26.901 25.831 1.00 27.05 268 MET C C 1
ATOM 17418 O O . MET C 1 268 ? -80.188 28.026 25.507 1.00 24.89 268 MET C O 1
ATOM 17432 N N . VAL C 1 269 ? -80.218 26.246 26.920 1.00 26.35 269 VAL C N 1
ATOM 17433 C CA . VAL C 1 269 ? -79.128 26.736 27.746 1.00 26.49 269 VAL C CA 1
ATOM 17434 C C . VAL C 1 269 ? -78.393 25.528 28.302 1.00 25.52 269 VAL C C 1
ATOM 17435 O O . VAL C 1 269 ? -78.776 24.375 28.076 1.00 27.81 269 VAL C O 1
ATOM 17448 N N . MET C 1 270 ? -77.403 25.819 29.122 1.00 22.16 270 MET C N 1
ATOM 17449 C CA . MET C 1 270 ? -76.513 24.886 29.775 1.00 25.45 270 MET C CA 1
ATOM 17450 C C . MET C 1 270 ? -76.612 25.103 31.274 1.00 21.10 270 MET C C 1
ATOM 17451 O O . MET C 1 270 ? -76.750 26.252 31.712 1.00 20.72 270 MET C O 1
ATOM 17465 N N . PHE C 1 271 ? -76.458 24.016 32.045 1.00 18.80 271 PHE C N 1
ATOM 17466 C CA . PHE C 1 271 ? -76.393 24.100 33.502 1.00 18.94 271 PHE C CA 1
ATOM 17467 C C . PHE C 1 271 ? -75.454 23.058 34.105 1.00 20.82 271 PHE C C 1
ATOM 17468 O O . PHE C 1 271 ? -75.549 21.862 33.810 1.00 21.90 271 PHE C O 1
ATOM 17485 N N . ASP C 1 272 ? -74.577 23.517 34.999 1.00 21.82 272 ASP C N 1
ATOM 17486 C CA . ASP C 1 272 ? -73.704 22.626 35.771 1.00 23.17 272 ASP C CA 1
ATOM 17487 C C . ASP C 1 272 ? -74.524 22.135 36.958 1.00 20.84 272 ASP C C 1
ATOM 17488 O O . ASP C 1 272 ? -74.476 22.687 38.055 1.00 17.50 272 ASP C O 1
ATOM 17497 N N . PHE C 1 273 ? -75.333 21.104 36.721 1.00 23.62 273 PHE C N 1
ATOM 17498 C CA . PHE C 1 273 ? -76.319 20.715 37.718 1.00 23.87 273 PHE C CA 1
ATOM 17499 C C . PHE C 1 273 ? -75.727 20.141 38.997 1.00 26.46 273 PHE C C 1
ATOM 17500 O O . PHE C 1 273 ? -76.365 20.274 40.044 1.00 25.82 273 PHE C O 1
ATOM 17517 N N . LEU C 1 274 ? -74.514 19.583 38.969 1.00 26.85 274 LEU C N 1
ATOM 17518 C CA . LEU C 1 274 ? -73.933 19.066 40.197 1.00 26.47 274 LEU C CA 1
ATOM 17519 C C . LEU C 1 274 ? -73.185 20.128 40.988 1.00 28.78 274 LEU C C 1
ATOM 17520 O O . LEU C 1 274 ? -73.254 20.132 42.213 1.00 32.70 274 LEU C O 1
ATOM 17536 N N . THR C 1 275 ? -72.478 21.057 40.341 1.00 27.53 275 THR C N 1
ATOM 17537 C CA . THR C 1 275 ? -71.789 22.092 41.121 1.00 26.62 275 THR C CA 1
ATOM 17538 C C . THR C 1 275 ? -72.773 23.142 41.642 1.00 22.51 275 THR C C 1
ATOM 17539 O O . THR C 1 275 ? -72.604 23.675 42.744 1.00 22.10 275 THR C O 1
ATOM 17550 N N . ALA C 1 276 ? -73.808 23.449 40.871 1.00 22.82 276 ALA C N 1
ATOM 17551 C CA . ALA C 1 276 ? -74.861 24.313 41.386 1.00 24.09 276 ALA C CA 1
ATOM 17552 C C . ALA C 1 276 ? -75.729 23.550 42.364 1.00 21.57 276 ALA C C 1
ATOM 17553 O O . ALA C 1 276 ? -76.065 24.071 43.444 1.00 21.99 276 ALA C O 1
ATOM 17560 N N . GLY C 1 277 ? -76.041 22.294 42.034 1.00 21.11 277 GLY C N 1
ATOM 17561 C CA . GLY C 1 277 ? -76.797 21.473 42.959 1.00 22.81 277 GLY C CA 1
ATOM 17562 C C . GLY C 1 277 ? -78.188 21.079 42.526 1.00 22.92 277 GLY C C 1
ATOM 17563 O O . GLY C 1 277 ? -78.781 21.822 41.779 1.00 24.59 277 GLY C O 1
ATOM 17567 N N . PHE C 1 278 ? -78.702 19.939 43.001 1.00 26.96 278 PHE C N 1
ATOM 17568 C CA . PHE C 1 278 ? -80.000 19.463 42.532 1.00 28.37 278 PHE C CA 1
ATOM 17569 C C . PHE C 1 278 ? -81.152 20.383 42.939 1.00 27.61 278 PHE C C 1
ATOM 17570 O O . PHE C 1 278 ? -82.197 20.398 42.282 1.00 26.69 278 PHE C O 1
ATOM 17587 N N . ALA C 1 279 ? -81.000 21.161 44.000 1.00 28.65 279 ALA C N 1
ATOM 17588 C CA . ALA C 1 279 ? -82.090 22.053 44.372 1.00 30.19 279 ALA C CA 1
ATOM 17589 C C . ALA C 1 279 ? -82.247 23.166 43.351 1.00 30.44 279 ALA C C 1
ATOM 17590 O O . ALA C 1 279 ? -83.348 23.414 42.853 1.00 31.44 279 ALA C O 1
ATOM 17597 N N . ALA C 1 280 ? -81.164 23.871 43.058 1.00 27.56 280 ALA C N 1
ATOM 17598 C CA . ALA C 1 280 ? -81.205 24.860 41.997 1.00 28.46 280 ALA C CA 1
ATOM 17599 C C . ALA C 1 280 ? -81.626 24.241 40.673 1.00 25.02 280 ALA C C 1
ATOM 17600 O O . ALA C 1 280 ? -82.376 24.861 39.918 1.00 25.79 280 ALA C O 1
ATOM 17607 N N . SER C 1 281 ? -81.139 23.034 40.364 1.00 23.27 281 SER C N 1
ATOM 17608 C CA . SER C 1 281 ? -81.494 22.372 39.107 1.00 25.22 281 SER C CA 1
ATOM 17609 C C . SER C 1 281 ? -83.000 22.233 38.927 1.00 24.55 281 SER C C 1
ATOM 17610 O O . SER C 1 281 ? -83.529 22.475 37.837 1.00 24.90 281 SER C O 1
ATOM 17618 N N . ALA C 1 282 ? -83.704 21.836 39.990 1.00 25.58 282 ALA C N 1
ATOM 17619 C CA . ALA C 1 282 ? -85.149 21.661 39.897 1.00 20.27 282 ALA C CA 1
ATOM 17620 C C . ALA C 1 282 ? -85.838 22.966 39.554 1.00 21.04 282 ALA C C 1
ATOM 17621 O O . ALA C 1 282 ? -86.775 22.977 38.747 1.00 22.08 282 ALA C O 1
ATOM 17628 N N . ASP C 1 283 ? -85.382 24.089 40.131 1.00 22.96 283 ASP C N 1
ATOM 17629 C CA . ASP C 1 283 ? -85.993 25.369 39.744 1.00 24.65 283 ASP C CA 1
ATOM 17630 C C . ASP C 1 283 ? -85.673 25.702 38.289 1.00 26.26 283 ASP C C 1
ATOM 17631 O O . ASP C 1 283 ? -86.468 26.366 37.601 1.00 28.85 283 ASP C O 1
ATOM 17640 N N . ILE C 1 284 ? -84.454 25.342 37.854 1.00 23.25 284 ILE C N 1
ATOM 17641 C CA . ILE C 1 284 ? -84.006 25.704 36.514 1.00 22.02 284 ILE C CA 1
ATOM 17642 C C . ILE C 1 284 ? -84.785 24.907 35.482 1.00 21.40 284 ILE C C 1
ATOM 17643 O O . ILE C 1 284 ? -85.340 25.476 34.530 1.00 21.18 284 ILE C O 1
ATOM 17659 N N . PHE C 1 285 ? -84.869 23.580 35.671 1.00 23.33 285 PHE C N 1
ATOM 17660 C CA . PHE C 1 285 ? -85.704 22.758 34.790 1.00 26.15 285 PHE C CA 1
ATOM 17661 C C . PHE C 1 285 ? -87.145 23.270 34.765 1.00 25.53 285 PHE C C 1
ATOM 17662 O O . PHE C 1 285 ? -87.728 23.495 33.698 1.00 26.84 285 PHE C O 1
ATOM 17679 N N . LYS C 1 286 ? -87.729 23.512 35.930 1.00 27.18 286 LYS C N 1
ATOM 17680 C CA . LYS C 1 286 ? -89.130 23.921 35.926 1.00 29.40 286 LYS C CA 1
ATOM 17681 C C . LYS C 1 286 ? -89.331 25.191 35.112 1.00 28.54 286 LYS C C 1
ATOM 17682 O O . LYS C 1 286 ? -90.286 25.298 34.331 1.00 27.85 286 LYS C O 1
ATOM 17701 N N . ARG C 1 287 ? -88.457 26.181 35.304 1.00 25.99 287 ARG C N 1
ATOM 17702 C CA . ARG C 1 287 ? -88.599 27.447 34.594 1.00 22.70 287 ARG C CA 1
ATOM 17703 C C . ARG C 1 287 ? -88.275 27.277 33.107 1.00 20.46 287 ARG C C 1
ATOM 17704 O O . ARG C 1 287 ? -88.957 27.828 32.231 1.00 20.27 287 ARG C O 1
ATOM 17725 N N . ALA C 1 288 ? -87.243 26.498 32.804 1.00 20.51 288 ALA C N 1
ATOM 17726 C CA . ALA C 1 288 ? -86.911 26.228 31.414 1.00 20.54 288 ALA C CA 1
ATOM 17727 C C . ALA C 1 288 ? -88.109 25.620 30.706 1.00 21.25 288 ALA C C 1
ATOM 17728 O O . ALA C 1 288 ? -88.396 25.972 29.558 1.00 20.65 288 ALA C O 1
ATOM 17735 N N . GLY C 1 289 ? -88.812 24.701 31.393 1.00 23.58 289 GLY C N 1
ATOM 17736 C CA . GLY C 1 289 ? -90.002 24.074 30.832 1.00 23.81 289 GLY C CA 1
ATOM 17737 C C . GLY C 1 289 ? -91.105 25.069 30.532 1.00 24.87 289 GLY C C 1
ATOM 17738 O O . GLY C 1 289 ? -91.727 25.021 29.472 1.00 27.02 289 GLY C O 1
ATOM 17742 N N . GLU C 1 290 ? -91.369 25.984 31.457 1.00 27.51 290 GLU C N 1
ATOM 17743 C CA . GLU C 1 290 ? -92.375 27.009 31.200 1.00 30.44 290 GLU C CA 1
ATOM 17744 C C . GLU C 1 290 ? -91.969 27.914 30.039 1.00 29.83 290 GLU C C 1
ATOM 17745 O O . GLU C 1 290 ? -92.832 28.448 29.331 1.00 28.98 290 GLU C O 1
ATOM 17757 N N . LEU C 1 291 ? -90.665 28.074 29.809 1.00 31.76 291 LEU C N 1
ATOM 17758 C CA . LEU C 1 291 ? -90.146 28.920 28.739 1.00 29.02 291 LEU C CA 1
ATOM 17759 C C . LEU C 1 291 ? -89.882 28.138 27.459 1.00 29.29 291 LEU C C 1
ATOM 17760 O O . LEU C 1 291 ? -89.372 28.706 26.484 1.00 30.05 291 LEU C O 1
ATOM 17776 N N . ASP C 1 292 ? -90.220 26.849 27.437 1.00 29.84 292 ASP C N 1
ATOM 17777 C CA . ASP C 1 292 ? -90.082 26.030 26.230 1.00 31.98 292 ASP C CA 1
ATOM 17778 C C . ASP C 1 292 ? -88.623 26.000 25.774 1.00 31.85 292 ASP C C 1
ATOM 17779 O O . ASP C 1 292 ? -88.287 26.263 24.609 1.00 31.10 292 ASP C O 1
ATOM 17788 N N . MET C 1 293 ? -87.751 25.664 26.721 1.00 32.72 293 MET C N 1
ATOM 17789 C CA . MET C 1 293 ? -86.318 25.642 26.484 1.00 30.94 293 MET C CA 1
ATOM 17790 C C . MET C 1 293 ? -85.725 24.316 26.928 1.00 27.42 293 MET C C 1
ATOM 17791 O O . MET C 1 293 ? -86.203 23.684 27.867 1.00 27.69 293 MET C O 1
ATOM 17805 N N . ILE C 1 294 ? -84.705 23.909 26.214 1.00 24.76 294 ILE C N 1
ATOM 17806 C CA . ILE C 1 294 ? -83.867 22.766 26.542 1.00 22.92 294 ILE C CA 1
ATOM 17807 C C . ILE C 1 294 ? -82.834 23.183 27.581 1.00 24.14 294 ILE C C 1
ATOM 17808 O O . ILE C 1 294 ? -82.255 24.279 27.511 1.00 24.04 294 ILE C O 1
ATOM 17824 N N . VAL C 1 295 ? -82.552 22.290 28.524 1.00 22.14 295 VAL C N 1
ATOM 17825 C CA . VAL C 1 295 ? -81.457 22.515 29.471 1.00 24.22 295 VAL C CA 1
ATOM 17826 C C . VAL C 1 295 ? -80.471 21.350 29.299 1.00 25.03 295 VAL C C 1
ATOM 17827 O O . VAL C 1 295 ? -80.797 20.206 29.634 1.00 21.30 295 VAL C O 1
ATOM 17840 N N . HIS C 1 296 ? -79.302 21.665 28.729 1.00 24.19 296 HIS C N 1
ATOM 17841 C CA . HIS C 1 296 ? -78.191 20.725 28.592 1.00 22.98 296 HIS C CA 1
ATOM 17842 C C . HIS C 1 296 ? -77.436 20.663 29.919 1.00 24.15 296 HIS C C 1
ATOM 17843 O O . HIS C 1 296 ? -76.982 21.691 30.444 1.00 21.16 296 HIS C O 1
ATOM 17857 N N . CYS C 1 297 ? -77.340 19.459 30.469 1.00 25.18 297 CYS C N 1
ATOM 17858 C CA . CYS C 1 297 ? -76.791 19.275 31.811 1.00 26.31 297 CYS C CA 1
ATOM 17859 C C . CYS C 1 297 ? -75.347 18.740 31.761 1.00 24.64 297 CYS C C 1
ATOM 17860 O O . CYS C 1 297 ? -75.101 17.605 31.362 1.00 24.30 297 CYS C O 1
ATOM 17868 N N . HIS C 1 298 ? -74.407 19.599 32.148 1.00 23.20 298 HIS C N 1
ATOM 17869 C CA . HIS C 1 298 ? -73.004 19.226 32.279 1.00 24.61 298 HIS C CA 1
ATOM 17870 C C . HIS C 1 298 ? -72.709 18.720 33.682 1.00 25.67 298 HIS C C 1
ATOM 17871 O O . HIS C 1 298 ? -73.032 19.394 34.669 1.00 25.81 298 HIS C O 1
ATOM 17885 N N . ARG C 1 299 ? -72.117 17.549 33.768 1.00 24.84 299 ARG C N 1
ATOM 17886 C CA . ARG C 1 299 ? -71.870 16.808 35.017 1.00 23.89 299 ARG C CA 1
ATOM 17887 C C . ARG C 1 299 ? -70.609 17.248 35.763 1.00 26.96 299 ARG C C 1
ATOM 17888 O O . ARG C 1 299 ? -70.106 16.443 36.521 1.00 26.15 299 ARG C O 1
ATOM 17909 N N . ALA C 1 300 ? -70.147 18.476 35.588 1.00 24.45 300 ALA C N 1
ATOM 17910 C CA . ALA C 1 300 ? -68.965 18.951 36.285 1.00 22.92 300 ALA C CA 1
ATOM 17911 C C . ALA C 1 300 ? -68.969 18.555 37.760 1.00 25.08 300 ALA C C 1
ATOM 17912 O O . ALA C 1 300 ? -69.990 18.670 38.451 1.00 23.58 300 ALA C O 1
ATOM 17919 N N . MET C 1 301 ? -67.797 18.085 38.212 1.00 29.66 301 MET C N 1
ATOM 17920 C CA . MET C 1 301 ? -67.516 17.698 39.594 1.00 30.34 301 MET C CA 1
ATOM 17921 C C . MET C 1 301 ? -67.752 16.215 39.838 1.00 29.20 301 MET C C 1
ATOM 17922 O O . MET C 1 301 ? -67.281 15.669 40.842 1.00 29.74 301 MET C O 1
ATOM 17936 N N . HIS C 1 302 ? -68.480 15.563 38.929 1.00 26.93 302 HIS C N 1
ATOM 17937 C CA . HIS C 1 302 ? -68.962 14.214 39.198 1.00 26.93 302 HIS C CA 1
ATOM 17938 C C . HIS C 1 302 ? -67.835 13.277 39.572 1.00 27.42 302 HIS C C 1
ATOM 17939 O O . HIS C 1 302 ? -67.996 12.463 40.490 1.00 27.03 302 HIS C O 1
ATOM 17953 N N . ALA C 1 303 ? -66.690 13.376 38.865 1.00 25.42 303 ALA C N 1
ATOM 17954 C CA . ALA C 1 303 ? -65.591 12.427 39.012 1.00 28.78 303 ALA C CA 1
ATOM 17955 C C . ALA C 1 303 ? -64.977 12.519 40.398 1.00 27.90 303 ALA C C 1
ATOM 17956 O O . ALA C 1 303 ? -64.231 11.629 40.809 1.00 28.15 303 ALA C O 1
ATOM 17963 N N . VAL C 1 304 ? -65.267 13.584 41.136 1.00 26.30 304 VAL C N 1
ATOM 17964 C CA . VAL C 1 304 ? -64.848 13.645 42.529 1.00 27.03 304 VAL C CA 1
ATOM 17965 C C . VAL C 1 304 ? -65.445 12.521 43.375 1.00 26.92 304 VAL C C 1
ATOM 17966 O O . VAL C 1 304 ? -64.851 12.124 44.389 1.00 26.75 304 VAL C O 1
ATOM 17979 N N . PHE C 1 305 ? -66.618 11.993 43.000 1.00 25.60 305 PHE C N 1
ATOM 17980 C CA . PHE C 1 305 ? -67.154 10.835 43.697 1.00 22.00 305 PHE C CA 1
ATOM 17981 C C . PHE C 1 305 ? -67.627 9.686 42.827 1.00 23.75 305 PHE C C 1
ATOM 17982 O O . PHE C 1 305 ? -67.934 8.633 43.386 1.00 23.02 305 PHE C O 1
ATOM 17999 N N . THR C 1 306 ? -67.660 9.816 41.503 1.00 24.66 306 THR C N 1
ATOM 18000 C CA . THR C 1 306 ? -68.141 8.722 40.664 1.00 28.27 306 THR C CA 1
ATOM 18001 C C . THR C 1 306 ? -67.019 7.843 40.117 1.00 27.32 306 THR C C 1
ATOM 18002 O O . THR C 1 306 ? -67.311 6.859 39.423 1.00 28.20 306 THR C O 1
ATOM 18013 N N . ARG C 1 307 ? -65.755 8.177 40.374 1.00 26.29 307 ARG C N 1
ATOM 18014 C CA . ARG C 1 307 ? -64.651 7.559 39.638 1.00 29.61 307 ARG C CA 1
ATOM 18015 C C . ARG C 1 307 ? -64.097 6.285 40.281 1.00 30.95 307 ARG C C 1
ATOM 18016 O O . ARG C 1 307 ? -63.855 5.291 39.590 1.00 33.70 307 ARG C O 1
ATOM 18037 N N . GLN C 1 308 ? -63.809 6.318 41.573 1.00 31.04 308 GLN C N 1
ATOM 18038 C CA . GLN C 1 308 ? -63.116 5.215 42.222 1.00 32.74 308 GLN C CA 1
ATOM 18039 C C . GLN C 1 308 ? -64.094 4.084 42.545 1.00 32.29 308 GLN C C 1
ATOM 18040 O O . GLN C 1 308 ? -65.194 4.306 43.076 1.00 28.17 308 GLN C O 1
ATOM 18054 N N . ALA C 1 309 ? -63.674 2.863 42.218 1.00 31.52 309 ALA C N 1
ATOM 18055 C CA . ALA C 1 309 ? -64.555 1.713 42.300 1.00 31.37 309 ALA C CA 1
ATOM 18056 C C . ALA C 1 309 ? -64.826 1.299 43.732 1.00 33.11 309 ALA C C 1
ATOM 18057 O O . ALA C 1 309 ? -65.800 0.572 43.973 1.00 33.06 309 ALA C O 1
ATOM 18064 N N . ASN C 1 310 ? -63.986 1.734 44.679 1.00 33.29 310 ASN C N 1
ATOM 18065 C CA . ASN C 1 310 ? -64.149 1.340 46.074 1.00 32.83 310 ASN C CA 1
ATOM 18066 C C . ASN C 1 310 ? -65.050 2.266 46.888 1.00 30.97 310 ASN C C 1
ATOM 18067 O O . ASN C 1 310 ? -65.601 1.828 47.908 1.00 30.05 310 ASN C O 1
ATOM 18078 N N . HIS C 1 311 ? -65.227 3.517 46.471 1.00 29.71 311 HIS C N 1
ATOM 18079 C CA . HIS C 1 311 ? -65.882 4.492 47.328 1.00 30.35 311 HIS C CA 1
ATOM 18080 C C . HIS C 1 311 ? -66.540 5.582 46.505 1.00 32.49 311 HIS C C 1
ATOM 18081 O O . HIS C 1 311 ? -65.897 6.215 45.659 1.00 33.77 311 HIS C O 1
ATOM 18095 N N . GLY C 1 312 ? -67.818 5.800 46.789 1.00 32.13 312 GLY C N 1
ATOM 18096 C CA . GLY C 1 312 ? -68.550 6.923 46.245 1.00 31.14 312 GLY C CA 1
ATOM 18097 C C . GLY C 1 312 ? -69.931 6.600 45.735 1.00 28.94 312 GLY C C 1
ATOM 18098 O O . GLY C 1 312 ? -70.599 5.751 46.319 1.00 30.02 312 GLY C O 1
ATOM 18102 N N . ILE C 1 313 ? -70.356 7.266 44.657 1.00 28.40 313 ILE C N 1
ATOM 18103 C CA . ILE C 1 313 ? -71.653 7.053 44.015 1.00 28.41 313 ILE C CA 1
ATOM 18104 C C . ILE C 1 313 ? -71.429 6.796 42.529 1.00 27.15 313 ILE C C 1
ATOM 18105 O O . ILE C 1 313 ? -70.779 7.602 41.852 1.00 27.35 313 ILE C O 1
ATOM 18121 N N . ALA C 1 314 ? -71.954 5.676 42.030 1.00 24.96 314 ALA C N 1
ATOM 18122 C CA . ALA C 1 314 ? -71.788 5.334 40.626 1.00 21.72 314 ALA C CA 1
ATOM 18123 C C . ALA C 1 314 ? -72.550 6.325 39.757 1.00 22.13 314 ALA C C 1
ATOM 18124 O O . ALA C 1 314 ? -73.603 6.840 40.144 1.00 24.54 314 ALA C O 1
ATOM 18131 N N . MET C 1 315 ? -71.980 6.620 38.587 1.00 21.83 315 MET C N 1
ATOM 18132 C CA . MET C 1 315 ? -72.589 7.586 37.681 1.00 22.87 315 MET C CA 1
ATOM 18133 C C . MET C 1 315 ? -73.989 7.176 37.253 1.00 23.17 315 MET C C 1
ATOM 18134 O O . MET C 1 315 ? -74.818 8.050 36.985 1.00 24.52 315 MET C O 1
ATOM 18148 N N . ARG C 1 316 ? -74.263 5.865 37.150 1.00 22.73 316 ARG C N 1
ATOM 18149 C CA . ARG C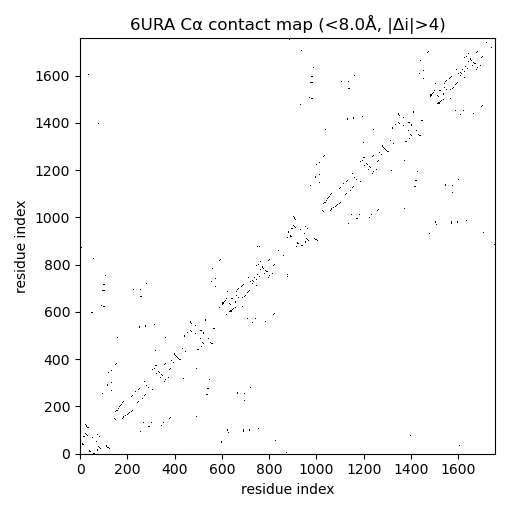 1 316 ? -75.593 5.419 36.743 1.00 24.17 316 ARG C CA 1
ATOM 18150 C C . ARG C 1 316 ? -76.661 5.886 37.723 1.00 23.37 316 ARG C C 1
ATOM 18151 O O . ARG C 1 316 ? -77.819 6.105 37.334 1.00 23.10 316 ARG C O 1
ATOM 18172 N N . VAL C 1 317 ? -76.290 6.041 38.993 1.00 22.26 317 VAL C N 1
ATOM 18173 C CA . VAL C 1 317 ? -77.241 6.536 39.964 1.00 23.07 317 VAL C CA 1
ATOM 18174 C C . VAL C 1 317 ? -77.489 8.013 39.724 1.00 25.22 317 VAL C C 1
ATOM 18175 O O . VAL C 1 317 ? -78.637 8.466 39.762 1.00 21.84 317 VAL C O 1
ATOM 18188 N N . VAL C 1 318 ? -76.424 8.778 39.436 1.00 25.01 318 VAL C N 1
ATOM 18189 C CA . VAL C 1 318 ? -76.578 10.193 39.103 1.00 26.41 318 VAL C CA 1
ATOM 18190 C C . VAL C 1 318 ? -77.477 10.345 37.885 1.00 27.18 318 VAL C C 1
ATOM 18191 O O . VAL C 1 318 ? -78.320 11.249 37.813 1.00 27.63 318 VAL C O 1
ATOM 18204 N N . ALA C 1 319 ? -77.320 9.452 36.912 1.00 26.64 319 ALA C N 1
ATOM 18205 C CA . ALA C 1 319 ? -78.094 9.570 35.686 1.00 24.83 319 ALA C CA 1
ATOM 18206 C C . ALA C 1 319 ? -79.585 9.374 35.948 1.00 25.96 319 ALA C C 1
ATOM 18207 O O . ALA C 1 319 ? -80.418 10.050 35.333 1.00 26.01 319 ALA C O 1
ATOM 18214 N N . LYS C 1 320 ? -79.937 8.440 36.837 1.00 25.53 320 LYS C N 1
ATOM 18215 C CA . LYS C 1 320 ? -81.335 8.261 37.210 1.00 25.40 320 LYS C CA 1
ATOM 18216 C C . LYS C 1 320 ? -81.874 9.519 37.848 1.00 24.84 320 LYS C C 1
ATOM 18217 O O . LYS C 1 320 ? -82.909 10.040 37.427 1.00 25.55 320 LYS C O 1
ATOM 18236 N N . TRP C 1 321 ? -81.156 10.049 38.840 1.00 26.10 321 TRP C N 1
ATOM 18237 C CA . TRP C 1 321 ? -81.613 11.262 39.512 1.00 27.18 321 TRP C CA 1
ATOM 18238 C C . TRP C 1 321 ? -81.785 12.415 38.530 1.00 23.96 321 TRP C C 1
ATOM 18239 O O . TRP C 1 321 ? -82.711 13.227 38.661 1.00 21.42 321 TRP C O 1
ATOM 18260 N N . LEU C 1 322 ? -80.872 12.531 37.568 1.00 24.01 322 LEU C N 1
ATOM 18261 C CA . LEU C 1 322 ? -80.911 13.647 36.628 1.00 24.58 322 LEU C CA 1
ATOM 18262 C C . LEU C 1 322 ? -82.100 13.532 35.680 1.00 23.94 322 LEU C C 1
ATOM 18263 O O . LEU C 1 322 ? -82.792 14.518 35.410 1.00 23.68 322 LEU C O 1
ATOM 18279 N N . ARG C 1 323 ? -82.345 12.345 35.139 1.00 22.69 323 ARG C N 1
ATOM 18280 C CA . ARG C 1 323 ? -83.511 12.179 34.280 1.00 26.68 323 ARG C CA 1
ATOM 18281 C C . ARG C 1 323 ? -84.801 12.479 35.047 1.00 27.33 323 ARG C C 1
ATOM 18282 O O . ARG C 1 323 ? -85.649 13.256 34.592 1.00 28.07 323 ARG C O 1
ATOM 18303 N N . LEU C 1 324 ? -84.952 11.896 36.235 1.00 25.97 324 LEU C N 1
ATOM 18304 C CA . LEU C 1 324 ? -86.133 12.171 37.049 1.00 28.22 324 LEU C CA 1
ATOM 18305 C C . LEU C 1 324 ? -86.326 13.662 37.303 1.00 27.93 324 LEU C C 1
ATOM 18306 O O . LEU C 1 324 ? -87.430 14.188 37.137 1.00 27.17 324 LEU C O 1
ATOM 18322 N N . THR C 1 325 ? -85.265 14.363 37.721 1.00 27.31 325 THR C N 1
ATOM 18323 C CA . THR C 1 325 ? -85.393 15.789 38.021 1.00 27.47 325 THR C CA 1
ATOM 18324 C C . THR C 1 325 ? -85.723 16.598 36.768 1.00 27.76 325 THR C C 1
ATOM 18325 O O . THR C 1 325 ? -86.418 17.614 36.856 1.00 29.19 325 THR C O 1
ATOM 18336 N N . GLY C 1 326 ? -85.222 16.193 35.605 1.00 27.93 326 GLY C N 1
ATOM 18337 C CA . GLY C 1 326 ? -85.689 16.803 34.377 1.00 29.34 326 GLY C CA 1
ATOM 18338 C C . GLY C 1 326 ? -84.668 17.348 33.396 1.00 28.33 326 GLY C C 1
ATOM 18339 O O . GLY C 1 326 ? -85.042 18.205 32.581 1.00 27.54 326 GLY C O 1
ATOM 18343 N N . GLY C 1 327 ? -83.425 16.853 33.445 1.00 27.09 327 GLY C N 1
ATOM 18344 C CA . GLY C 1 327 ? -82.402 17.288 32.501 1.00 28.76 327 GLY C CA 1
ATOM 18345 C C . GLY C 1 327 ? -82.679 16.742 31.109 1.00 27.38 327 GLY C C 1
ATOM 18346 O O . GLY C 1 327 ? -83.085 15.596 30.940 1.00 28.82 327 GLY C O 1
ATOM 18350 N N . ASP C 1 328 ? -82.477 17.577 30.098 1.00 24.28 328 ASP C N 1
ATOM 18351 C CA . ASP C 1 328 ? -82.731 17.159 28.719 1.00 27.97 328 ASP C CA 1
ATOM 18352 C C . ASP C 1 328 ? -81.545 16.434 28.088 1.00 28.79 328 ASP C C 1
ATOM 18353 O O . ASP C 1 328 ? -81.740 15.506 27.288 1.00 26.38 328 ASP C O 1
ATOM 18362 N N . HIS C 1 329 ? -80.324 16.843 28.432 1.00 28.74 329 HIS C N 1
ATOM 18363 C CA . HIS C 1 329 ? -79.111 16.172 27.987 1.00 31.38 329 HIS C CA 1
ATOM 18364 C C . HIS C 1 329 ? -78.281 15.866 29.222 1.00 29.69 329 HIS C C 1
ATOM 18365 O O . HIS C 1 329 ? -78.336 16.592 30.214 1.00 30.51 329 HIS C O 1
ATOM 18380 N N . LEU C 1 330 ? -77.495 14.794 29.155 1.00 27.08 330 LEU C N 1
ATOM 18381 C CA . LEU C 1 330 ? -76.499 14.513 30.186 1.00 25.45 330 LEU C CA 1
ATOM 18382 C C . LEU C 1 330 ? -75.237 13.915 29.577 1.00 24.76 330 LEU C C 1
ATOM 18383 O O . LEU C 1 330 ? -75.301 12.950 28.817 1.00 24.22 330 LEU C O 1
ATOM 18399 N N . HIS C 1 331 ? -74.093 14.493 29.909 1.00 26.53 331 HIS C N 1
ATOM 18400 C CA . HIS C 1 331 ? -72.822 13.882 29.550 1.00 24.47 331 HIS C CA 1
ATOM 18401 C C . HIS C 1 331 ? -72.667 12.523 30.221 1.00 27.15 331 HIS C C 1
ATOM 18402 O O . HIS C 1 331 ? -72.926 12.364 31.423 1.00 25.12 331 HIS C O 1
ATOM 18416 N N . THR C 1 332 ? -72.232 11.542 29.430 1.00 28.34 332 THR C N 1
ATOM 18417 C CA . THR C 1 332 ? -72.143 10.170 29.887 1.00 29.70 332 THR C CA 1
ATOM 18418 C C . THR C 1 332 ? -70.801 9.531 29.599 1.00 29.29 332 THR C C 1
ATOM 18419 O O . THR C 1 332 ? -70.617 8.358 29.938 1.00 28.81 332 THR C O 1
ATOM 18430 N N . GLY C 1 333 ? -69.894 10.235 28.938 1.00 28.99 333 GLY C N 1
ATOM 18431 C CA . GLY C 1 333 ? -68.569 9.725 28.647 1.00 31.16 333 GLY C CA 1
ATOM 18432 C C . GLY C 1 333 ? -68.350 9.451 27.164 1.00 30.26 333 GLY C C 1
ATOM 18433 O O . GLY C 1 333 ? -69.273 9.432 26.346 1.00 31.02 333 GLY C O 1
ATOM 18437 N N . THR C 1 334 ? -67.077 9.231 26.834 1.00 29.49 334 THR C N 1
ATOM 18438 C CA . THR C 1 334 ? -66.714 8.810 25.497 1.00 30.41 334 THR C CA 1
ATOM 18439 C C . THR C 1 334 ? -66.199 7.389 25.434 1.00 30.82 334 THR C C 1
ATOM 18440 O O . THR C 1 334 ? -66.272 6.777 24.363 1.00 33.70 334 THR C O 1
ATOM 18451 N N . VAL C 1 335 ? -65.674 6.866 26.542 1.00 28.86 335 VAL C N 1
ATOM 18452 C CA . VAL C 1 335 ? -64.968 5.591 26.611 1.00 28.82 335 VAL C CA 1
ATOM 18453 C C . VAL C 1 335 ? -63.595 5.680 25.959 1.00 30.35 335 VAL C C 1
ATOM 18454 O O . VAL C 1 335 ? -62.607 5.191 26.525 1.00 26.78 335 VAL C O 1
ATOM 18467 N N . VAL C 1 336 ? -63.521 6.275 24.761 1.00 32.08 336 VAL C N 1
ATOM 18468 C CA . VAL C 1 336 ? -62.285 6.263 23.974 1.00 31.06 336 VAL C CA 1
ATOM 18469 C C . VAL C 1 336 ? -61.496 7.569 24.063 1.00 29.40 336 VAL C C 1
ATOM 18470 O O . VAL C 1 336 ? -60.432 7.690 23.429 1.00 30.81 336 VAL C O 1
ATOM 18483 N N . GLY C 1 337 ? -61.982 8.539 24.831 1.00 29.78 337 GLY C N 1
ATOM 18484 C CA . GLY C 1 337 ? -61.446 9.880 24.872 1.00 28.00 337 GLY C CA 1
ATOM 18485 C C . GLY C 1 337 ? -60.491 10.100 26.023 1.00 24.44 337 GLY C C 1
ATOM 18486 O O . GLY C 1 337 ? -59.889 9.168 26.567 1.00 26.84 337 GLY C O 1
ATOM 18490 N N . LYS C 1 338 ? -60.347 11.360 26.405 1.00 22.61 338 LYS C N 1
ATOM 18491 C CA . LYS C 1 338 ? -59.361 11.714 27.417 1.00 24.73 338 LYS C CA 1
ATOM 18492 C C . LYS C 1 338 ? -59.833 11.473 28.852 1.00 26.49 338 LYS C C 1
ATOM 18493 O O . LYS C 1 338 ? -58.994 11.492 29.762 1.00 27.66 338 LYS C O 1
ATOM 18512 N N . LEU C 1 339 ? -61.124 11.210 29.076 1.00 26.46 339 LEU C N 1
ATOM 18513 C CA . LEU C 1 339 ? -61.694 11.060 30.408 1.00 29.11 339 LEU C CA 1
ATOM 18514 C C . LEU C 1 339 ? -62.088 9.611 30.665 1.00 32.72 339 LEU C C 1
ATOM 18515 O O . LEU C 1 339 ? -6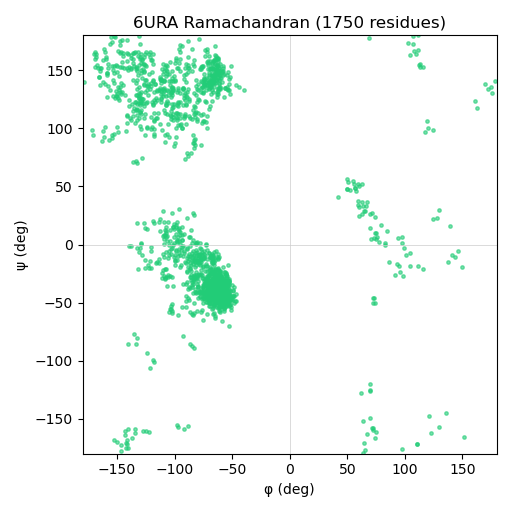2.462 8.876 29.752 1.00 35.34 339 LEU C O 1
ATOM 18531 N N . GLU C 1 340 ? -61.963 9.189 31.915 1.00 35.07 340 GLU C N 1
ATOM 18532 C CA . GLU C 1 340 ? -62.131 7.783 32.245 1.00 37.46 340 GLU C CA 1
ATOM 18533 C C . GLU C 1 340 ? -63.586 7.376 32.060 1.00 35.25 340 GLU C C 1
ATOM 18534 O O . GLU C 1 340 ? -64.493 8.196 32.173 1.00 32.59 340 GLU C O 1
ATOM 18546 N N . GLY C 1 341 ? -63.801 6.096 31.761 1.00 35.77 341 GLY C N 1
ATOM 18547 C CA . GLY C 1 341 ? -65.140 5.564 31.573 1.00 34.30 341 GLY C CA 1
ATOM 18548 C C . GLY C 1 341 ? -65.121 4.234 30.841 1.00 36.36 341 GLY C C 1
ATOM 18549 O O . GLY C 1 341 ? -64.652 4.147 29.703 1.00 37.89 341 GLY C O 1
ATOM 18553 N N . SER C 1 342 ? -65.587 3.172 31.488 1.00 37.80 342 SER C N 1
ATOM 18554 C CA . SER C 1 342 ? -65.549 1.852 30.871 1.00 39.72 342 SER C CA 1
ATOM 18555 C C . SER C 1 342 ? -66.743 1.644 29.933 1.00 38.18 342 SER C C 1
ATOM 18556 O O . SER C 1 342 ? -67.817 2.225 30.110 1.00 40.75 342 SER C O 1
ATOM 18564 N N . TRP C 1 343 ? -66.546 0.765 28.947 1.00 35.70 343 TRP C N 1
ATOM 18565 C CA . TRP C 1 343 ? -67.492 0.603 27.844 1.00 33.48 343 TRP C CA 1
ATOM 18566 C C . TRP C 1 343 ? -68.826 0.049 28.329 1.00 33.51 343 TRP C C 1
ATOM 18567 O O . TRP C 1 343 ? -69.881 0.670 28.142 1.00 30.66 343 TRP C O 1
ATOM 18588 N N . ASN C 1 344 ? -68.797 -1.134 28.947 1.00 33.89 344 ASN C N 1
ATOM 18589 C CA . ASN C 1 344 ? -70.040 -1.753 29.392 1.00 38.25 344 ASN C CA 1
ATOM 18590 C C . ASN C 1 344 ? -70.777 -0.876 30.409 1.00 38.88 344 ASN C C 1
ATOM 18591 O O . ASN C 1 344 ? -72.000 -0.706 30.324 1.00 41.71 344 ASN C O 1
ATOM 18602 N N . ASP C 1 345 ? -70.045 -0.273 31.346 1.00 38.70 345 ASP C N 1
ATOM 18603 C CA . ASP C 1 345 ? -70.657 0.655 32.289 1.00 36.51 345 ASP C CA 1
ATOM 18604 C C . ASP C 1 345 ? -71.421 1.737 31.544 1.00 34.21 345 ASP C C 1
ATOM 18605 O O . ASP C 1 345 ? -72.575 2.032 31.867 1.00 32.89 345 ASP C O 1
ATOM 18614 N N . THR C 1 346 ? -70.801 2.310 30.514 1.00 33.53 346 THR C N 1
ATOM 18615 C CA . THR C 1 346 ? -71.465 3.354 29.737 1.00 31.99 346 THR C CA 1
ATOM 18616 C C . THR C 1 346 ? -72.741 2.854 29.069 1.00 30.56 346 THR C C 1
ATOM 18617 O O . THR C 1 346 ? -73.721 3.602 28.968 1.00 29.09 346 THR C O 1
ATOM 18628 N N . LEU C 1 347 ? -72.766 1.585 28.656 1.00 30.26 347 LEU C N 1
ATOM 18629 C CA . LEU C 1 347 ? -73.957 1.054 28.013 1.00 31.98 347 LEU C CA 1
ATOM 18630 C C . LEU C 1 347 ? -75.159 1.115 28.944 1.00 34.73 347 LEU C C 1
ATOM 18631 O O . LEU C 1 347 ? -76.255 1.502 28.516 1.00 36.98 347 LEU C O 1
ATOM 18647 N N . GLY C 1 348 ? -74.955 0.797 30.231 1.00 32.35 348 GLY C N 1
ATOM 18648 C CA . GLY C 1 348 ? -76.041 0.879 31.202 1.00 29.47 348 GLY C CA 1
ATOM 18649 C C . GLY C 1 348 ? -76.519 2.294 31.454 1.00 29.44 348 GLY C C 1
ATOM 18650 O O . GLY C 1 348 ? -77.723 2.542 31.539 1.00 27.44 348 GLY C O 1
ATOM 18654 N N . ILE C 1 349 ? -75.582 3.230 31.582 1.00 27.85 349 ILE C N 1
ATOM 18655 C CA . ILE C 1 349 ? -75.913 4.630 31.785 1.00 27.86 349 ILE C CA 1
ATOM 18656 C C . ILE C 1 349 ? -76.746 5.142 30.627 1.00 32.27 349 ILE C C 1
ATOM 18657 O O . ILE C 1 349 ? -77.713 5.873 30.838 1.00 30.82 349 ILE C O 1
ATOM 18673 N N . ILE C 1 350 ? -76.396 4.757 29.389 1.00 34.49 350 ILE C N 1
ATOM 18674 C CA . ILE C 1 350 ? -77.159 5.169 28.206 1.00 31.86 350 ILE C CA 1
ATOM 18675 C C . ILE C 1 350 ? -78.594 4.670 28.292 1.00 28.75 350 ILE C C 1
ATOM 18676 O O . ILE C 1 350 ? -79.541 5.417 28.043 1.00 28.34 350 ILE C O 1
ATOM 18692 N N . ASP C 1 351 ? -78.777 3.383 28.591 1.00 29.82 351 ASP C N 1
ATOM 18693 C CA . ASP C 1 351 ? -80.130 2.829 28.650 1.00 31.93 351 ASP C CA 1
ATOM 18694 C C . ASP C 1 351 ? -80.965 3.512 29.726 1.00 32.53 351 ASP C C 1
ATOM 18695 O O . ASP C 1 351 ? -82.164 3.756 29.540 1.00 33.48 351 ASP C O 1
ATOM 18704 N N . ILE C 1 352 ? -80.349 3.795 30.873 1.00 32.41 352 ILE C N 1
ATOM 18705 C CA . ILE C 1 352 ? -81.041 4.485 31.954 1.00 32.74 352 ILE C CA 1
ATOM 18706 C C . ILE C 1 352 ? -81.590 5.809 31.463 1.00 30.67 352 ILE C C 1
ATOM 18707 O O . ILE C 1 352 ? -82.672 6.241 31.892 1.00 27.73 352 ILE C O 1
ATOM 18723 N N . LEU C 1 353 ? -80.903 6.441 30.504 1.00 29.74 353 LEU C N 1
ATOM 18724 C CA . LEU C 1 353 ? -81.336 7.767 30.072 1.00 30.61 353 LEU C CA 1
ATOM 18725 C C . LEU C 1 353 ? -82.398 7.709 28.985 1.00 29.15 353 LEU C C 1
ATOM 18726 O O . LEU C 1 353 ? -83.247 8.609 28.895 1.00 29.02 353 LEU C O 1
ATOM 18742 N N . ARG C 1 354 ? -82.406 6.645 28.184 1.00 27.35 354 ARG C N 1
ATOM 18743 C CA . ARG C 1 354 ? -83.196 6.641 26.968 1.00 28.97 354 ARG C CA 1
ATOM 18744 C C . ARG C 1 354 ? -84.398 5.727 27.014 1.00 29.01 354 ARG C C 1
ATOM 18745 O O . ARG C 1 354 ? -85.342 5.964 26.277 1.00 28.24 354 ARG C O 1
ATOM 18766 N N . GLU C 1 355 ? -84.368 4.670 27.801 1.00 29.02 355 GLU C N 1
ATOM 18767 C CA . GLU C 1 355 ? -85.372 3.619 27.743 1.00 30.55 355 GLU C CA 1
ATOM 18768 C C . GLU C 1 355 ? -86.463 3.860 28.778 1.00 28.53 355 GLU C C 1
ATOM 18769 O O . GLU C 1 355 ? -86.283 4.573 29.762 1.00 28.82 355 GLU C O 1
ATOM 18781 N N . ARG C 1 356 ? -87.607 3.236 28.548 1.00 28.23 356 ARG C N 1
ATOM 18782 C CA . ARG C 1 356 ? -88.698 3.348 29.503 1.00 31.08 356 ARG C CA 1
ATOM 18783 C C . ARG C 1 356 ? -88.562 2.346 30.638 1.00 31.08 356 ARG C C 1
ATOM 18784 O O . ARG C 1 356 ? -89.032 2.621 31.755 1.00 30.79 356 ARG C O 1
ATOM 18805 N N . TYR C 1 357 ? -87.968 1.180 30.365 1.00 29.13 357 TYR C N 1
ATOM 18806 C CA . TYR C 1 357 ? -87.797 0.136 31.369 1.00 33.54 357 TYR C CA 1
ATOM 18807 C C . TYR C 1 357 ? -86.434 -0.492 31.162 1.00 37.13 357 TYR C C 1
ATOM 18808 O O . TYR C 1 357 ? -86.212 -1.158 30.150 1.00 40.22 357 TYR C O 1
ATOM 18826 N N . VAL C 1 358 ? -85.523 -0.262 32.094 1.00 37.43 358 VAL C N 1
ATOM 18827 C CA . VAL C 1 358 ? -84.197 -0.866 32.044 1.00 39.10 358 VAL C CA 1
ATOM 18828 C C . VAL C 1 358 ? -84.224 -2.156 32.845 1.00 37.72 358 VAL C C 1
ATOM 18829 O O . VAL C 1 358 ? -84.727 -2.177 33.968 1.00 36.46 358 VAL C O 1
ATOM 18842 N N . LYS C 1 359 ? -83.653 -3.220 32.293 1.00 37.24 359 LYS C N 1
ATOM 18843 C CA . LYS C 1 359 ? -83.621 -4.510 32.973 1.00 38.41 359 LYS C CA 1
ATOM 18844 C C . LYS C 1 359 ? -82.261 -4.747 33.612 1.00 35.99 359 LYS C C 1
ATOM 18845 O O . LYS C 1 359 ? -81.239 -4.315 33.089 1.00 36.01 359 LYS C O 1
ATOM 18864 N N . ALA C 1 360 ? -82.273 -5.408 34.765 1.00 33.16 360 ALA C N 1
ATOM 18865 C CA . ALA C 1 360 ? -81.042 -5.716 35.469 1.00 33.77 360 ALA C CA 1
ATOM 18866 C C . ALA C 1 360 ? -80.069 -6.427 34.546 1.00 34.94 360 ALA C C 1
ATOM 18867 O O . ALA C 1 360 ? -80.457 -7.289 33.758 1.00 37.80 360 ALA C O 1
ATOM 18874 N N . ASN C 1 361 ? -78.805 -6.034 34.651 1.00 32.90 361 ASN C N 1
ATOM 18875 C CA . ASN C 1 361 ? -77.728 -6.600 33.852 1.00 33.20 361 ASN C CA 1
ATOM 18876 C C . ASN C 1 361 ? -76.376 -6.280 34.506 1.00 32.86 361 ASN C C 1
ATOM 18877 O O . ASN C 1 361 ? -75.872 -5.167 34.363 1.00 30.78 361 ASN C O 1
ATOM 18888 N N . LEU C 1 362 ? -75.828 -7.220 35.269 1.00 35.92 362 LEU C N 1
ATOM 18889 C CA . LEU C 1 362 ? -74.603 -6.926 36.014 1.00 38.71 362 LEU C CA 1
ATOM 18890 C C . LEU C 1 362 ? -73.447 -6.585 35.077 1.00 40.57 362 LEU C C 1
ATOM 18891 O O . LEU C 1 362 ? -72.554 -5.811 35.440 1.00 39.08 362 LEU C O 1
ATOM 18907 N N . GLU C 1 363 ? -73.440 -7.158 33.867 1.00 42.65 363 GLU C N 1
ATOM 18908 C CA . GLU C 1 363 ? -72.387 -6.846 32.912 1.00 44.17 363 GLU C CA 1
ATOM 18909 C C . GLU C 1 363 ? -72.427 -5.383 32.507 1.00 41.32 363 GLU C C 1
ATOM 18910 O O . GLU C 1 363 ? -71.403 -4.835 32.099 1.00 42.63 363 GLU C O 1
ATOM 18922 N N . HIS C 1 364 ? -73.590 -4.745 32.576 1.00 38.84 364 HIS C N 1
ATOM 18923 C CA . HIS C 1 364 ? -73.697 -3.314 32.318 1.00 37.03 364 HIS C CA 1
ATOM 18924 C C . HIS C 1 364 ? -73.704 -2.488 33.596 1.00 34.71 364 HIS C C 1
ATOM 18925 O O . HIS C 1 364 ? -73.888 -1.264 33.527 1.00 35.61 364 HIS C O 1
ATOM 18939 N N . GLY C 1 365 ? -73.557 -3.129 34.757 1.00 33.37 365 GLY C N 1
ATOM 18940 C CA . GLY C 1 365 ? -73.542 -2.442 36.036 1.00 33.85 365 GLY C CA 1
ATOM 18941 C C . GLY C 1 365 ? -74.908 -2.161 36.624 1.00 33.85 365 GLY C C 1
ATOM 18942 O O . GLY C 1 365 ? -75.020 -1.392 37.597 1.00 32.90 365 GLY C O 1
ATOM 18946 N N . LEU C 1 366 ? -75.951 -2.755 36.063 1.00 34.71 366 LEU C N 1
ATOM 18947 C CA . LEU C 1 366 ? -77.319 -2.537 36.514 1.00 34.42 366 LEU C CA 1
ATOM 18948 C C . LEU C 1 366 ? -77.705 -3.670 37.453 1.00 34.89 366 LEU C C 1
ATOM 18949 O O . LEU C 1 366 ? -77.831 -4.823 37.035 1.00 35.64 366 LEU C O 1
ATOM 18965 N N . TYR C 1 367 ? -77.894 -3.331 38.719 1.00 34.05 367 TYR C N 1
ATOM 18966 C CA . TYR C 1 367 ? -78.248 -4.302 39.743 1.00 33.86 367 TYR C CA 1
ATOM 18967 C C . TYR C 1 367 ? -79.749 -4.543 39.836 1.00 31.65 367 TYR C C 1
ATOM 18968 O O . TYR C 1 367 ? -80.167 -5.579 40.365 1.00 28.56 367 TYR C O 1
ATOM 18986 N N . PHE C 1 368 ? -80.563 -3.616 39.345 1.00 29.92 368 PHE C N 1
ATOM 18987 C CA . PHE C 1 368 ? -82.004 -3.697 39.480 1.00 27.05 368 PHE C CA 1
ATOM 18988 C C . PHE C 1 368 ? -82.690 -3.354 38.164 1.00 28.50 368 PHE C C 1
ATOM 18989 O O . PHE C 1 368 ? -82.156 -2.606 37.337 1.00 27.78 368 PHE C O 1
ATOM 19006 N N . ASP C 1 369 ? -83.893 -3.899 37.987 1.00 30.28 369 ASP C N 1
ATOM 19007 C CA . ASP C 1 369 ? -84.806 -3.362 36.989 1.00 29.13 369 ASP C CA 1
ATOM 19008 C C . ASP C 1 369 ? -85.172 -1.951 37.399 1.00 26.94 369 ASP C C 1
ATOM 19009 O O . ASP C 1 369 ? -85.343 -1.673 38.584 1.00 31.14 369 ASP C O 1
ATOM 19018 N N . GLN C 1 370 ? -85.318 -1.058 36.427 1.00 26.22 370 GLN C N 1
ATOM 19019 C CA . GLN C 1 370 ? -85.748 0.310 36.700 1.00 27.30 370 GLN C CA 1
ATOM 19020 C C . GLN C 1 370 ? -86.856 0.692 35.734 1.00 28.09 370 GLN C C 1
ATOM 19021 O O . GLN C 1 370 ? -86.666 0.649 34.517 1.00 29.66 370 GLN C O 1
ATOM 19035 N N . ASP C 1 371 ? -88.014 1.045 36.275 1.00 27.45 371 ASP C N 1
ATOM 19036 C CA . ASP C 1 371 ? -89.117 1.598 35.504 1.00 30.50 371 ASP C CA 1
ATOM 19037 C C . ASP C 1 371 ? -89.006 3.111 35.521 1.00 29.83 371 ASP C C 1
ATOM 19038 O O . ASP C 1 371 ? -88.772 3.707 36.577 1.00 28.45 371 ASP C O 1
ATOM 19047 N N . PHE C 1 372 ? -89.166 3.729 34.358 1.00 30.64 372 PHE C N 1
ATOM 19048 C CA . PHE C 1 372 ? -89.154 5.174 34.273 1.00 31.33 372 PHE C CA 1
ATOM 19049 C C . PHE C 1 372 ? -90.513 5.768 33.983 1.00 31.68 372 PHE C C 1
ATOM 19050 O O . PHE C 1 372 ? -90.614 6.992 33.865 1.00 33.09 372 PHE C O 1
ATOM 19067 N N . GLY C 1 373 ? -91.542 4.938 33.850 1.00 32.10 373 GLY C N 1
ATOM 19068 C CA . GLY C 1 373 ? -92.914 5.391 33.990 1.00 31.98 373 GLY C CA 1
ATOM 19069 C C . GLY C 1 373 ? -93.388 6.397 32.971 1.00 33.35 373 GLY C C 1
ATOM 19070 O O . GLY C 1 373 ? -94.217 7.259 33.296 1.00 36.21 373 GLY C O 1
ATOM 19074 N N . GLY C 1 374 ? -92.887 6.303 31.744 1.00 32.27 374 GLY C N 1
ATOM 19075 C CA . GLY C 1 374 ? -93.318 7.177 30.687 1.00 30.25 374 GLY C CA 1
ATOM 19076 C C . GLY C 1 374 ? -92.737 8.569 30.721 1.00 29.33 374 GLY C C 1
ATOM 19077 O O . GLY C 1 374 ? -93.088 9.387 29.855 1.00 30.73 374 GLY C O 1
ATOM 19081 N N . LEU C 1 375 ? -91.859 8.870 31.674 1.00 29.45 375 LEU C N 1
ATOM 19082 C CA . LEU C 1 375 ? -91.130 10.121 31.607 1.00 28.42 375 LEU C CA 1
ATOM 19083 C C . LEU C 1 375 ? -90.270 10.141 30.353 1.00 28.09 375 LEU C C 1
ATOM 19084 O O . LEU C 1 375 ? -89.821 9.095 29.875 1.00 28.20 375 LEU C O 1
ATOM 19100 N N . LYS C 1 376 ? -90.080 11.342 29.803 1.00 28.74 376 LYS C N 1
ATOM 19101 C CA . LYS C 1 376 ? -89.334 11.519 28.568 1.00 28.26 376 LYS C CA 1
ATOM 19102 C C . LYS C 1 376 ? -87.888 11.065 28.741 1.00 29.87 376 LYS C C 1
ATOM 19103 O O . LYS C 1 376 ? -87.360 10.968 29.847 1.00 30.99 376 LYS C O 1
ATOM 19122 N N . ALA C 1 377 ? -87.245 10.787 27.617 1.00 29.91 377 ALA C N 1
ATOM 19123 C CA . ALA C 1 377 ? -85.848 10.386 27.581 1.00 27.87 377 ALA C CA 1
ATOM 19124 C C . ALA C 1 377 ? -84.931 11.609 27.609 1.00 26.34 377 ALA C C 1
ATOM 19125 O O . ALA C 1 377 ? -85.307 12.719 27.230 1.00 29.34 377 ALA C O 1
ATOM 19132 N N . SER C 1 378 ? -83.715 11.398 28.084 1.00 26.97 378 SER C N 1
ATOM 19133 C CA . SER C 1 378 ? -82.665 12.411 28.071 1.00 27.39 378 SER C CA 1
ATOM 19134 C C . SER C 1 378 ? -81.604 12.022 27.050 1.00 25.45 378 SER C C 1
ATOM 19135 O O . SER C 1 378 ? -81.263 10.843 26.922 1.00 24.75 378 SER C O 1
ATOM 19143 N N . TRP C 1 379 ? -81.066 13.009 26.344 1.00 26.56 379 TRP C N 1
ATOM 19144 C CA . TRP C 1 379 ? -80.020 12.749 25.349 1.00 27.01 379 TRP C CA 1
ATOM 19145 C C . TRP C 1 379 ? -78.708 12.403 26.034 1.00 28.75 379 TRP C C 1
ATOM 19146 O O . TRP C 1 379 ? -78.201 13.227 26.810 1.00 32.72 379 TRP C O 1
ATOM 19167 N N . PRO C 1 380 ? -78.107 11.240 25.770 1.00 26.45 380 PRO C N 1
ATOM 19168 C CA . PRO C 1 380 ? -76.700 11.041 26.147 1.00 26.65 380 PRO C CA 1
ATOM 19169 C C . PRO C 1 380 ? -75.786 11.942 25.333 1.00 26.10 380 PRO C C 1
ATOM 19170 O O . PRO C 1 380 ? -76.026 12.198 24.150 1.00 24.78 380 PRO C O 1
ATOM 19181 N N . VAL C 1 381 ? -74.713 12.401 25.980 1.00 27.83 381 VAL C N 1
ATOM 19182 C CA . VAL C 1 381 ? -73.740 13.298 25.362 1.00 27.41 381 VAL C CA 1
ATOM 19183 C C . VAL C 1 381 ? -72.330 12.750 25.558 1.00 31.88 381 VAL C C 1
ATOM 19184 O O . VAL C 1 381 ? -71.848 12.655 26.693 1.00 33.77 381 VAL C O 1
ATOM 19197 N N . ALA C 1 382 ? -71.667 12.398 24.456 1.00 30.98 382 ALA C N 1
ATOM 19198 C CA . ALA C 1 382 ? -70.268 11.981 24.473 1.00 27.94 382 ALA C CA 1
ATOM 19199 C C . ALA C 1 382 ? -69.382 13.178 24.160 1.00 25.96 382 ALA C C 1
ATOM 19200 O O . ALA C 1 382 ? -69.527 13.793 23.094 1.00 27.24 382 ALA C O 1
ATOM 19207 N N . SER C 1 383 ? -68.460 13.494 25.078 1.00 24.80 383 SER C N 1
ATOM 19208 C CA . SER C 1 383 ? -67.582 14.648 24.923 1.00 26.64 383 SER C CA 1
ATOM 19209 C C . SER C 1 383 ? -66.267 14.465 25.675 1.00 25.40 383 SER C C 1
ATOM 19210 O O . SER C 1 383 ? -66.234 13.930 26.785 1.00 27.96 383 SER C O 1
ATOM 19218 N N . GLY C 1 384 ? -65.182 14.927 25.066 1.00 27.21 384 GLY C N 1
ATOM 19219 C CA . GLY C 1 384 ? -63.926 14.985 25.785 1.00 29.50 384 GLY C CA 1
ATOM 19220 C C . GLY C 1 384 ? -62.761 14.262 25.137 1.00 31.51 384 GLY C C 1
ATOM 19221 O O . GLY C 1 384 ? -62.595 13.046 25.279 1.00 34.31 384 GLY C O 1
ATOM 19225 N N . GLY C 1 385 ? -61.915 15.013 24.441 1.00 30.60 385 GLY C N 1
ATOM 19226 C CA . GLY C 1 385 ? -60.787 14.420 23.749 1.00 34.63 385 GLY C CA 1
ATOM 19227 C C . GLY C 1 385 ? -61.109 13.497 22.595 1.00 34.81 385 GLY C C 1
ATOM 19228 O O . GLY C 1 385 ? -60.348 12.544 22.362 1.00 33.56 385 GLY C O 1
ATOM 19232 N N . ILE C 1 386 ? -62.188 13.750 21.847 1.00 32.87 386 ILE C N 1
ATOM 19233 C CA . ILE C 1 386 ? -62.529 12.878 20.728 1.00 32.85 386 ILE C CA 1
ATOM 19234 C C . ILE C 1 386 ? -62.260 13.603 19.421 1.00 30.64 386 ILE C C 1
ATOM 19235 O O . ILE C 1 386 ? -62.323 14.831 19.337 1.00 29.77 386 ILE C O 1
ATOM 19251 N N . HIS C 1 387 ? -61.975 12.825 18.380 1.00 30.28 387 HIS C N 1
ATOM 19252 C CA . HIS C 1 387 ? -61.738 13.367 17.040 1.00 31.28 387 HIS C CA 1
ATOM 19253 C C . HIS C 1 387 ? -62.257 12.358 16.012 1.00 32.13 387 HIS C C 1
ATOM 19254 O O . HIS C 1 387 ? -62.832 11.329 16.370 1.00 30.61 387 HIS C O 1
ATOM 19268 N N . VAL C 1 388 ? -61.988 12.625 14.727 1.00 34.03 388 VAL C N 1
ATOM 19269 C CA . VAL C 1 388 ? -62.655 11.908 13.640 1.00 31.11 388 VAL C CA 1
ATOM 19270 C C . VAL C 1 388 ? -62.430 10.403 13.737 1.00 30.59 388 VAL C C 1
ATOM 19271 O O . VAL C 1 388 ? -63.328 9.617 13.426 1.00 30.09 388 VAL C O 1
ATOM 19284 N N . HIS C 1 389 ? -61.260 9.971 14.214 1.00 32.91 389 HIS C N 1
ATOM 19285 C CA . HIS C 1 389 ? -61.006 8.531 14.262 1.00 33.80 389 HIS C CA 1
ATOM 19286 C C . HIS C 1 389 ? -61.904 7.819 15.253 1.00 35.51 389 HIS C C 1
ATOM 19287 O O . HIS C 1 389 ? -62.055 6.594 15.158 1.00 35.83 389 HIS C O 1
ATOM 19301 N N . HIS C 1 390 ? -62.465 8.549 16.221 1.00 36.21 390 HIS C N 1
ATOM 19302 C CA . HIS C 1 390 ? -63.295 7.958 17.259 1.00 33.93 390 HIS C CA 1
ATOM 19303 C C . HIS C 1 390 ? -64.723 7.720 16.810 1.00 35.68 390 HIS C C 1
ATOM 19304 O O . HIS C 1 390 ? -65.488 7.106 17.563 1.00 36.37 390 HIS C O 1
ATOM 19318 N N . VAL C 1 391 ? -65.086 8.138 15.602 1.00 34.91 391 VAL C N 1
ATOM 19319 C CA . VAL C 1 391 ? -66.495 8.170 15.213 1.00 34.38 391 VAL C CA 1
ATOM 19320 C C . VAL C 1 391 ? -67.038 6.752 15.092 1.00 34.70 391 VAL C C 1
ATOM 19321 O O . VAL C 1 391 ? -68.144 6.467 15.585 1.00 31.89 391 VAL C O 1
ATOM 19334 N N . PRO C 1 392 ? -66.314 5.832 14.446 1.00 36.05 392 PRO C N 1
ATOM 19335 C CA . PRO C 1 392 ? -66.813 4.442 14.397 1.00 36.99 392 PRO C CA 1
ATOM 19336 C C . PRO C 1 392 ? -67.212 3.892 15.754 1.00 36.13 392 PRO C C 1
ATOM 19337 O O . PRO C 1 392 ? -68.300 3.319 15.893 1.00 34.80 392 PRO C O 1
ATOM 19348 N N . ASP C 1 393 ? -66.367 4.066 16.766 1.00 36.48 393 ASP C N 1
ATOM 19349 C CA . ASP C 1 393 ? -66.656 3.472 18.063 1.00 37.01 393 ASP C CA 1
ATOM 19350 C C . ASP C 1 393 ? -67.755 4.227 18.785 1.00 35.63 393 ASP C C 1
ATOM 19351 O O . ASP C 1 393 ? -68.539 3.620 19.520 1.00 32.79 393 ASP C O 1
ATOM 19360 N N . LEU C 1 394 ? -67.819 5.544 18.593 1.00 34.84 394 LEU C N 1
ATOM 19361 C CA . LEU C 1 394 ? -68.878 6.341 19.202 1.00 34.07 394 LEU C CA 1
ATOM 19362 C C . LEU C 1 394 ? -70.244 5.934 18.676 1.00 35.71 394 LEU C C 1
ATOM 19363 O O . LEU C 1 394 ? -71.209 5.859 19.442 1.00 34.16 394 LEU C O 1
ATOM 19379 N N . LEU C 1 395 ? -70.345 5.648 17.373 1.00 37.71 395 LEU C N 1
ATOM 19380 C CA . LEU C 1 395 ? -71.635 5.239 16.828 1.00 40.61 395 LEU C CA 1
ATOM 19381 C C . LEU C 1 395 ? -72.002 3.832 17.271 1.00 42.23 395 LEU C C 1
ATOM 19382 O O . LEU C 1 395 ? -73.184 3.546 17.527 1.00 41.71 395 LEU C O 1
ATOM 19398 N N . LYS C 1 396 ? -70.995 2.956 17.421 1.00 41.43 396 LYS C N 1
ATOM 19399 C CA . LYS C 1 396 ? -71.256 1.638 17.998 1.00 42.79 396 LYS C CA 1
ATOM 19400 C C . LYS C 1 396 ? -71.671 1.729 19.465 1.00 37.43 396 LYS C C 1
ATOM 19401 O O . LYS C 1 396 ? -72.481 0.912 19.915 1.00 37.81 396 LYS C O 1
ATOM 19420 N N . ILE C 1 397 ? -71.132 2.700 20.216 1.00 31.72 397 ILE C N 1
ATOM 19421 C CA . ILE C 1 397 ? -71.481 2.859 21.627 1.00 32.81 397 ILE C CA 1
ATOM 19422 C C . ILE C 1 397 ? -72.894 3.415 21.766 1.00 33.91 397 ILE C C 1
ATOM 19423 O O . ILE C 1 397 ? -73.715 2.883 22.518 1.00 37.74 397 ILE C O 1
ATOM 19439 N N . TYR C 1 398 ? -73.192 4.493 21.046 1.00 33.43 398 TYR C N 1
ATOM 19440 C CA . TYR C 1 398 ? -74.388 5.288 21.275 1.00 35.18 398 TYR C CA 1
ATOM 19441 C C . TYR C 1 398 ? -75.468 5.097 20.228 1.00 38.14 398 TYR C C 1
ATOM 19442 O O . TYR C 1 398 ? -76.641 5.270 20.553 1.00 40.12 398 TYR C O 1
ATOM 19460 N N . GLY C 1 399 ? -75.116 4.743 18.992 1.00 41.99 399 GLY C N 1
ATOM 19461 C CA . GLY C 1 399 ? -76.101 4.792 17.937 1.00 39.22 399 GLY C CA 1
ATOM 19462 C C . GLY C 1 399 ? -76.467 6.230 17.611 1.00 37.37 399 GLY C C 1
ATOM 19463 O O . GLY C 1 399 ? -75.666 7.159 17.807 1.00 36.13 399 GLY C O 1
ATOM 19467 N N . ASN C 1 400 ? -77.723 6.431 17.175 1.00 34.31 400 ASN C N 1
ATOM 19468 C CA . ASN C 1 400 ? -78.142 7.729 16.655 1.00 33.83 400 ASN C CA 1
ATOM 19469 C C . ASN C 1 400 ? -78.598 8.699 17.749 1.00 31.90 400 ASN C C 1
ATOM 19470 O O . ASN C 1 400 ? -78.485 9.921 17.586 1.00 31.84 400 ASN C O 1
ATOM 19481 N N . ASP C 1 401 ? -79.165 8.203 18.850 1.00 32.35 401 ASP C N 1
ATOM 19482 C CA . ASP C 1 401 ? -79.832 9.077 19.822 1.00 31.96 401 ASP C CA 1
ATOM 19483 C C . ASP C 1 401 ? -78.797 9.566 20.830 1.00 29.77 401 ASP C C 1
ATOM 19484 O O . ASP C 1 401 ? -78.714 9.104 21.967 1.00 29.66 401 ASP C O 1
ATOM 19493 N N . ALA C 1 402 ? -77.988 10.525 20.391 1.00 30.81 402 ALA C N 1
ATOM 19494 C CA . ALA C 1 402 ? -76.888 11.033 21.205 1.00 29.36 402 ALA C CA 1
ATOM 19495 C C . ALA C 1 402 ? -76.336 12.288 20.553 1.00 27.95 402 ALA C C 1
ATOM 19496 O O . ALA C 1 402 ? -76.583 12.542 19.375 1.00 24.75 402 ALA C O 1
ATOM 19503 N N . PHE C 1 403 ? -75.638 13.096 21.353 1.00 27.84 403 PHE C N 1
ATOM 19504 C CA . PHE C 1 403 ? -74.755 14.155 20.877 1.00 26.95 403 PHE C CA 1
ATOM 19505 C C . PHE C 1 403 ? -73.304 13.678 20.921 1.00 28.12 403 PHE C C 1
ATOM 19506 O O . PHE C 1 403 ? -72.903 13.007 21.881 1.00 26.95 403 PHE C O 1
ATOM 19523 N N . PHE C 1 404 ? -72.510 14.060 19.902 1.00 28.83 404 PHE C N 1
ATOM 19524 C CA . PHE C 1 404 ? -71.042 13.960 19.914 1.00 30.03 404 PHE C CA 1
ATOM 19525 C C . PHE C 1 404 ? -70.464 15.367 19.858 1.00 26.42 404 PHE C C 1
ATOM 19526 O O . PHE C 1 404 ? -70.779 16.137 18.950 1.00 26.96 404 PHE C O 1
ATOM 19543 N N . LEU C 1 405 ? -69.628 15.708 20.823 1.00 24.99 405 LEU C N 1
ATOM 19544 C CA . LEU C 1 405 ? -69.091 17.054 20.961 1.00 26.22 405 LEU C CA 1
ATOM 19545 C C . LEU C 1 405 ? -67.592 17.042 20.668 1.00 29.33 405 LEU C C 1
ATOM 19546 O O . LEU C 1 405 ? -66.839 16.239 21.244 1.00 27.32 405 LEU C O 1
ATOM 19562 N N . PHE C 1 406 ? -67.169 17.897 19.737 1.00 30.29 406 PHE C N 1
ATOM 19563 C CA . PHE C 1 406 ? -65.777 18.005 19.307 1.00 30.88 406 PHE C CA 1
ATOM 19564 C C . PHE C 1 406 ? -65.309 19.415 19.643 1.00 30.34 406 PHE C C 1
ATOM 19565 O O . PHE C 1 406 ? -65.643 20.375 18.941 1.00 30.86 406 PHE C O 1
ATOM 19582 N N . GLY C 1 407 ? -64.601 19.542 20.765 1.00 30.45 407 GLY C N 1
ATOM 19583 C CA . GLY C 1 407 ? -64.064 20.824 21.192 1.00 29.70 407 GLY C CA 1
ATOM 19584 C C . GLY C 1 407 ? -62.746 21.095 20.492 1.00 27.37 407 GLY C C 1
ATOM 19585 O O . GLY C 1 407 ? -62.691 21.694 19.411 1.00 25.70 407 GLY C O 1
ATOM 19589 N N . GLY C 1 408 ? -61.671 20.634 21.099 1.00 26.78 408 GLY C N 1
ATOM 19590 C CA . GLY C 1 408 ? -60.405 20.683 20.413 1.00 29.41 408 GLY C CA 1
ATOM 19591 C C . GLY C 1 408 ? -60.487 19.999 19.069 1.00 29.36 408 GLY C C 1
ATOM 19592 O O . GLY C 1 408 ? -59.768 20.373 18.134 1.00 26.33 408 GLY C O 1
ATOM 19596 N N . GLY C 1 409 ? -61.396 19.024 18.938 1.00 30.32 409 GLY C N 1
ATOM 19597 C CA . GLY C 1 409 ? -61.537 18.277 17.701 1.00 30.09 409 GLY C CA 1
ATOM 19598 C C . GLY C 1 409 ? -62.064 19.093 16.560 1.00 30.90 409 GLY C C 1
ATOM 19599 O O . GLY C 1 409 ? -61.965 18.660 15.409 1.00 30.86 409 GLY C O 1
ATOM 19603 N N . THR C 1 410 ? -62.624 20.263 16.857 1.00 33.37 410 THR C N 1
ATOM 19604 C CA . THR C 1 410 ? -63.109 21.211 15.864 1.00 32.66 410 THR C CA 1
ATOM 19605 C C . THR C 1 410 ? -62.149 22.386 15.692 1.00 30.12 410 THR C C 1
ATOM 19606 O O . THR C 1 410 ? -61.753 22.729 14.564 1.00 27.97 410 THR C O 1
ATOM 19617 N N . HIS C 1 411 ? -61.790 23.039 16.793 1.00 28.03 411 HIS C N 1
ATOM 19618 C CA . HIS C 1 411 ? -60.954 24.227 16.726 1.00 30.45 411 HIS C CA 1
ATOM 19619 C C . HIS C 1 411 ? -59.470 23.897 16.614 1.00 32.50 411 HIS C C 1
ATOM 19620 O O . HIS C 1 411 ? -58.675 24.793 16.313 1.00 32.85 411 HIS C O 1
ATOM 19634 N N . GLY C 1 412 ? -59.072 22.634 16.842 1.00 33.01 412 GLY C N 1
ATOM 19635 C CA . GLY C 1 412 ? -57.704 22.199 16.603 1.00 31.48 412 GLY C CA 1
ATOM 19636 C C . GLY C 1 412 ? -57.400 21.879 15.166 1.00 32.66 412 GLY C C 1
ATOM 19637 O O . GLY C 1 412 ? -56.277 21.503 14.826 1.00 38.18 412 GLY C O 1
ATOM 19641 N N . HIS C 1 413 ? -58.378 22.029 14.290 1.00 34.15 413 HIS C N 1
ATOM 19642 C CA . HIS C 1 413 ? -58.122 21.810 12.876 1.00 35.14 413 HIS C CA 1
ATOM 19643 C C . HIS C 1 413 ? -57.018 22.748 12.391 1.00 34.55 413 HIS C C 1
ATOM 19644 O O . HIS C 1 413 ? -56.992 23.927 12.784 1.00 32.67 413 HIS C O 1
ATOM 19658 N N . PRO C 1 414 ? -56.103 22.268 11.527 1.00 37.13 414 PRO C N 1
ATOM 19659 C CA . PRO C 1 414 ? -55.069 23.177 11.004 1.00 38.66 414 PRO C CA 1
ATOM 19660 C C . PRO C 1 414 ? -55.642 24.435 10.371 1.00 39.84 414 PRO C C 1
ATOM 19661 O O . PRO C 1 414 ? -54.996 25.494 10.416 1.00 41.45 414 PRO C O 1
ATOM 19672 N N . ASP C 1 415 ? -56.831 24.365 9.776 1.00 37.10 415 ASP C N 1
ATOM 19673 C CA . ASP C 1 415 ? -57.375 25.523 9.080 1.00 36.50 415 ASP C CA 1
ATOM 19674 C C . ASP C 1 415 ? -58.559 26.145 9.809 1.00 36.71 415 ASP C C 1
ATOM 19675 O O . ASP C 1 415 ? -59.344 26.876 9.195 1.00 36.13 415 ASP C O 1
ATOM 19684 N N . GLY C 1 416 ? -58.711 25.864 11.096 1.00 36.14 416 GLY C N 1
ATOM 19685 C CA . GLY C 1 416 ? -59.653 26.594 11.920 1.00 35.25 416 GLY C CA 1
ATOM 19686 C C . GLY C 1 416 ? -60.984 25.896 12.088 1.00 38.06 416 GLY C C 1
ATOM 19687 O O . GLY C 1 416 ? -61.199 24.763 11.627 1.00 37.68 416 GLY C O 1
ATOM 19691 N N . SER C 1 417 ? -61.886 26.621 12.782 1.00 39.24 417 SER C N 1
ATOM 19692 C CA . SER C 1 417 ? -63.120 26.040 13.312 1.00 39.37 417 SER C CA 1
ATOM 19693 C C . SER C 1 417 ? -64.091 25.610 12.213 1.00 36.88 417 SER C C 1
ATOM 19694 O O . SER C 1 417 ? -64.718 24.551 12.321 1.00 35.42 417 SER C O 1
ATOM 19702 N N . ARG C 1 418 ? -64.270 26.434 11.179 1.00 35.39 418 ARG C N 1
ATOM 19703 C CA . ARG C 1 418 ? -65.179 26.048 10.101 1.00 35.90 418 ARG C CA 1
ATOM 19704 C C . ARG C 1 418 ? -64.725 24.749 9.452 1.00 35.81 418 ARG C C 1
ATOM 19705 O O . ARG C 1 418 ? -65.517 23.814 9.263 1.00 36.80 418 ARG C O 1
ATOM 19726 N N . ALA C 1 419 ? -63.445 24.685 9.084 1.00 35.88 419 ALA C N 1
ATOM 19727 C CA . ALA C 1 419 ? -62.921 23.491 8.436 1.00 36.06 419 ALA C CA 1
ATOM 19728 C C . ALA C 1 419 ? -63.011 22.287 9.356 1.00 34.50 419 ALA C C 1
ATOM 19729 O O . ALA C 1 419 ? -63.307 21.172 8.909 1.00 35.64 419 ALA C O 1
ATOM 19736 N N . GLY C 1 420 ? -62.767 22.494 10.649 1.00 32.29 420 GLY C N 1
ATOM 19737 C CA . GLY C 1 420 ? -62.846 21.389 11.583 1.00 33.38 420 GLY C CA 1
ATOM 19738 C C . GLY C 1 420 ? -64.259 20.875 11.756 1.00 31.37 420 GLY C C 1
ATOM 19739 O O . GLY C 1 420 ? -64.461 19.669 11.958 1.00 29.21 420 GLY C O 1
ATOM 19743 N N . ALA C 1 421 ? -65.250 21.778 11.670 1.00 29.78 421 ALA C N 1
ATOM 19744 C CA . ALA C 1 421 ? -66.652 21.367 11.726 1.00 29.87 421 ALA C CA 1
ATOM 19745 C C . ALA C 1 421 ? -67.061 20.610 10.463 1.00 31.84 421 ALA C C 1
ATOM 19746 O O . ALA C 1 421 ? -67.758 19.589 10.541 1.00 32.97 421 ALA C O 1
ATOM 19753 N N . ILE C 1 422 ? -66.633 21.094 9.291 1.00 33.86 422 ILE C N 1
ATOM 19754 C CA . ILE C 1 422 ? -66.862 20.364 8.040 1.00 36.23 422 ILE C CA 1
ATOM 19755 C C . ILE C 1 422 ? -66.377 18.927 8.172 1.00 35.66 422 ILE C C 1
ATOM 19756 O O . ILE C 1 422 ? -67.085 17.975 7.832 1.00 37.82 422 ILE C O 1
ATOM 19772 N N . ALA C 1 423 ? -65.166 18.751 8.694 1.00 35.37 423 ALA C N 1
ATOM 19773 C CA . ALA C 1 423 ? -64.584 17.414 8.792 1.00 37.50 423 ALA C CA 1
ATOM 19774 C C . ALA C 1 423 ? -65.374 16.532 9.758 1.00 37.91 423 ALA C C 1
ATOM 19775 O O . ALA C 1 423 ? -65.666 15.365 9.463 1.00 39.11 423 ALA C O 1
ATOM 19782 N N . ASN C 1 424 ? -65.715 17.069 10.931 1.00 37.21 424 ASN C N 1
ATOM 19783 C CA . ASN C 1 424 ? -66.449 16.275 11.912 1.00 36.33 424 ASN C CA 1
ATOM 19784 C C . ASN C 1 424 ? -67.842 15.919 11.419 1.00 36.36 424 ASN C C 1
ATOM 19785 O O . ASN C 1 424 ? -68.258 14.761 11.534 1.00 30.53 424 ASN C O 1
ATOM 19796 N N . ARG C 1 425 ? -68.552 16.878 10.819 1.00 36.83 425 ARG C N 1
ATOM 19797 C CA . ARG C 1 425 ? -69.825 16.564 10.174 1.00 37.09 425 ARG C CA 1
ATOM 19798 C C . ARG C 1 425 ? -69.645 15.539 9.056 1.00 40.69 425 ARG C C 1
ATOM 19799 O O . ARG C 1 425 ? -70.498 14.660 8.866 1.00 41.84 425 ARG C O 1
ATOM 19820 N N . ALA C 1 426 ? -68.549 15.638 8.295 1.00 39.90 426 ALA C N 1
ATOM 19821 C CA . ALA C 1 426 ? -68.344 14.706 7.189 1.00 41.80 426 ALA C CA 1
ATOM 19822 C C . ALA C 1 426 ? -68.064 13.302 7.704 1.00 42.63 426 ALA C C 1
ATOM 19823 O O . ALA C 1 426 ? -68.521 12.311 7.118 1.00 44.69 426 ALA C O 1
ATOM 19830 N N . ALA C 1 427 ? -67.298 13.194 8.789 1.00 39.92 427 ALA C N 1
ATOM 19831 C CA . ALA C 1 427 ? -66.962 11.877 9.315 1.00 39.53 427 ALA C CA 1
ATOM 19832 C C . ALA C 1 427 ? -68.201 11.184 9.877 1.00 38.74 427 ALA C C 1
ATOM 19833 O O . ALA C 1 427 ? -68.482 10.025 9.546 1.00 38.83 427 ALA C O 1
ATOM 19840 N N . VAL C 1 428 ? -68.982 11.893 10.694 1.00 39.72 428 VAL C N 1
ATOM 19841 C CA . VAL C 1 428 ? -70.148 11.274 11.322 1.00 41.59 428 VAL C CA 1
ATOM 19842 C C . VAL C 1 428 ? -71.176 10.887 10.265 1.00 44.83 428 VAL C C 1
ATOM 19843 O O . VAL C 1 428 ? -71.685 9.759 10.258 1.00 45.56 428 VAL C O 1
ATOM 19856 N N . GLU C 1 429 ? -71.482 11.810 9.346 1.00 48.12 429 GLU C N 1
ATOM 19857 C CA . GLU C 1 429 ? -72.478 11.534 8.314 1.00 50.28 429 GLU C CA 1
ATOM 19858 C C . GLU C 1 429 ? -72.053 10.386 7.401 1.00 53.66 429 GLU C C 1
ATOM 19859 O O . GLU C 1 429 ? -72.903 9.709 6.807 1.00 58.30 429 GLU C O 1
ATOM 19871 N N . ALA C 1 430 ? -70.750 10.152 7.265 1.00 52.71 430 ALA C N 1
ATOM 19872 C CA . ALA C 1 430 ? -70.299 9.056 6.416 1.00 54.71 430 ALA C CA 1
ATOM 19873 C C . ALA C 1 430 ? -70.483 7.715 7.117 1.00 56.94 430 ALA C C 1
ATOM 19874 O O . ALA C 1 430 ? -71.185 6.833 6.609 1.00 60.09 430 ALA C O 1
ATOM 19881 N N . VAL C 1 431 ? -69.872 7.553 8.294 1.00 55.02 431 VAL C N 1
ATOM 19882 C CA . VAL C 1 431 ? -69.990 6.297 9.029 1.00 52.36 431 VAL C CA 1
ATOM 19883 C C . VAL C 1 431 ? -71.450 6.004 9.329 1.00 51.25 431 VAL C C 1
ATOM 19884 O O . VAL C 1 431 ? -71.907 4.863 9.197 1.00 51.00 431 VAL C O 1
ATOM 19897 N N . SER C 1 432 ? -72.207 7.030 9.677 1.00 53.24 432 SER C N 1
ATOM 19898 C CA . SER C 1 432 ? -73.645 6.871 9.974 1.00 56.48 432 SER C CA 1
ATOM 19899 C C . SER C 1 432 ? -74.345 6.328 8.731 1.00 63.14 432 SER C C 1
ATOM 19900 O O . SER C 1 432 ? -75.179 5.463 8.860 1.00 66.53 432 SER C O 1
ATOM 19908 N N . ALA C 1 433 ? -73.903 6.727 7.554 1.00 64.73 433 ALA C N 1
ATOM 19909 C CA . ALA C 1 433 ? -74.526 6.279 6.309 1.00 67.71 433 ALA C CA 1
ATOM 19910 C C . ALA C 1 433 ? -73.741 5.166 5.574 1.00 69.19 433 ALA C C 1
ATOM 19911 O O . ALA C 1 433 ? -73.953 4.864 4.349 1.00 70.61 433 ALA C O 1
ATOM 19918 N N . GLY C 1 434 ? -72.976 4.370 6.323 1.00 68.87 434 GLY C N 1
ATOM 19919 C CA . GLY C 1 434 ? -72.386 3.090 5.920 1.00 68.32 434 GLY C CA 1
ATOM 19920 C C . GLY C 1 434 ? -70.956 3.174 5.432 1.00 68.35 434 GLY C C 1
ATOM 19921 O O . GLY C 1 434 ? -70.247 2.169 5.471 1.00 68.90 434 GLY C O 1
ATOM 19925 N N . GLN C 1 435 ? -70.522 4.335 4.958 1.00 68.61 435 GLN C N 1
ATOM 19926 C CA . GLN C 1 435 ? -69.234 4.414 4.290 1.00 68.76 435 GLN C CA 1
ATOM 19927 C C . GLN C 1 435 ? -68.117 4.682 5.287 1.00 66.97 435 GLN C C 1
ATOM 19928 O O . GLN C 1 435 ? -68.350 5.143 6.415 1.00 65.10 435 GLN C O 1
ATOM 19942 N N . THR C 1 436 ? -66.893 4.380 4.850 1.00 67.24 436 THR C N 1
ATOM 19943 C CA . THR C 1 436 ? -65.725 4.420 5.710 1.00 65.73 436 THR C CA 1
ATOM 19944 C C . THR C 1 436 ? -65.133 5.818 5.783 1.00 63.84 436 THR C C 1
ATOM 19945 O O . THR C 1 436 ? -65.463 6.709 4.990 1.00 64.14 436 THR C O 1
ATOM 19956 N N . LEU C 1 437 ? -64.209 5.993 6.737 1.00 61.25 437 LEU C N 1
ATOM 19957 C CA . LEU C 1 437 ? -63.606 7.301 6.953 1.00 59.45 437 LEU C CA 1
ATOM 19958 C C . LEU C 1 437 ? -62.636 7.716 5.839 1.00 65.13 437 LEU C C 1
ATOM 19959 O O . LEU C 1 437 ? -62.225 8.872 5.796 1.00 65.74 437 LEU C O 1
ATOM 19975 N N . GLN C 1 438 ? -62.233 6.808 4.951 1.00 68.35 438 GLN C N 1
ATOM 19976 C CA . GLN C 1 438 ? -61.395 7.171 3.813 1.00 70.77 438 GLN C CA 1
ATOM 19977 C C . GLN C 1 438 ? -62.148 7.177 2.504 1.00 71.78 438 GLN C C 1
ATOM 19978 O O . GLN C 1 438 ? -61.820 8.002 1.634 1.00 72.70 438 GLN C O 1
ATOM 19992 N N . GLN C 1 439 ? -63.112 6.268 2.303 1.00 73.19 439 GLN C N 1
ATOM 19993 C CA . GLN C 1 439 ? -64.122 6.497 1.282 1.00 76.15 439 GLN C CA 1
ATOM 19994 C C . GLN C 1 439 ? -64.662 7.923 1.400 1.00 76.65 439 GLN C C 1
ATOM 19995 O O . GLN C 1 439 ? -64.809 8.631 0.397 1.00 79.16 439 GLN C O 1
ATOM 20009 N N . ALA C 1 440 ? -64.907 8.372 2.639 1.00 73.47 440 ALA C N 1
ATOM 20010 C CA . ALA C 1 440 ? -65.435 9.716 2.876 1.00 69.59 440 ALA C CA 1
ATOM 20011 C C . ALA C 1 440 ? -64.340 10.775 2.813 1.00 66.43 440 ALA C C 1
ATOM 20012 O O . ALA C 1 440 ? -64.575 11.894 2.348 1.00 66.69 440 ALA C O 1
ATOM 20019 N N . ALA C 1 441 ? -63.133 10.434 3.255 1.00 64.39 441 ALA C N 1
ATOM 20020 C CA . ALA C 1 441 ? -62.043 11.399 3.250 1.00 62.92 441 ALA C CA 1
ATOM 20021 C C . ALA C 1 441 ? -61.454 11.610 1.864 1.00 66.08 441 ALA C C 1
ATOM 20022 O O . ALA C 1 441 ? -60.805 12.635 1.624 1.00 65.93 441 ALA C O 1
ATOM 20029 N N . ARG C 1 442 ? -61.639 10.654 0.953 1.00 68.00 442 ARG C N 1
ATOM 20030 C CA . ARG C 1 442 ? -61.152 10.822 -0.409 1.00 70.17 442 ARG C CA 1
ATOM 20031 C C . ARG C 1 442 ? -61.871 11.948 -1.140 1.00 68.10 442 ARG C C 1
ATOM 20032 O O . ARG C 1 442 ? -61.317 12.502 -2.095 1.00 68.02 442 ARG C O 1
ATOM 20053 N N . SER C 1 443 ? -63.081 12.312 -0.709 1.00 66.53 443 SER C N 1
ATOM 20054 C CA . SER C 1 443 ? -63.850 13.379 -1.342 1.00 65.66 443 SER C CA 1
ATOM 20055 C C . SER C 1 443 ? -64.119 14.550 -0.395 1.00 62.40 443 SER C C 1
ATOM 20056 O O . SER C 1 443 ? -64.997 15.378 -0.666 1.00 62.22 443 SER C O 1
ATOM 20064 N N . CYS C 1 444 ? -63.360 14.662 0.687 1.00 59.10 444 CYS C N 1
ATOM 20065 C CA . CYS C 1 444 ? -63.490 15.749 1.687 1.00 54.00 444 CYS C CA 1
ATOM 20066 C C . CYS C 1 444 ? -62.110 16.146 2.175 1.00 51.91 444 CYS C C 1
ATOM 20067 O O . CYS C 1 444 ? -61.549 15.473 2.997 1.00 50.72 444 CYS C O 1
ATOM 20075 N N . PRO C 1 445 ? -61.498 17.197 1.654 1.00 51.52 445 PRO C N 1
ATOM 20076 C CA . PRO C 1 445 ? -60.123 17.511 2.087 1.00 51.32 445 PRO C CA 1
ATOM 20077 C C . PRO C 1 445 ? -60.004 17.869 3.555 1.00 46.23 445 PRO C C 1
ATOM 20078 O O . PRO C 1 445 ? -59.034 17.475 4.219 1.00 45.42 445 PRO C O 1
ATOM 20089 N N . GLU C 1 446 ? -60.971 18.615 4.083 1.00 44.68 446 GLU C N 1
ATOM 20090 C CA . GLU C 1 446 ? -60.959 18.943 5.502 1.00 41.68 446 GLU C CA 1
ATOM 20091 C C . GLU C 1 446 ? -60.874 17.680 6.356 1.00 39.11 446 GLU C C 1
ATOM 20092 O O . GLU C 1 446 ? -60.130 17.632 7.342 1.00 35.85 446 GLU C O 1
ATOM 20104 N N . LEU C 1 447 ? -61.606 16.633 5.970 1.00 42.72 447 LEU C N 1
ATOM 20105 C CA . LEU C 1 447 ? -61.578 15.378 6.714 1.00 44.84 447 LEU C CA 1
ATOM 20106 C C . LEU C 1 447 ? -60.214 14.706 6.620 1.00 47.98 447 LEU C C 1
ATOM 20107 O O . LEU C 1 447 ? -59.688 14.204 7.620 1.00 49.36 447 LEU C O 1
ATOM 20123 N N . ARG C 1 448 ? -59.599 14.726 5.442 1.00 48.37 448 ARG C N 1
ATOM 20124 C CA . ARG C 1 448 ? -58.320 14.045 5.292 1.00 49.19 448 ARG C CA 1
ATOM 20125 C C . ARG C 1 448 ? -57.247 14.642 6.192 1.00 45.40 448 ARG C C 1
ATOM 20126 O O . ARG C 1 448 ? -56.386 13.918 6.699 1.00 44.33 448 ARG C O 1
ATOM 20147 N N . LYS C 1 449 ? -57.297 15.946 6.425 1.00 42.92 449 LYS C N 1
ATOM 20148 C CA . LYS C 1 449 ? -56.318 16.578 7.302 1.00 42.02 449 LYS C CA 1
ATOM 20149 C C . LYS C 1 449 ? -56.571 16.274 8.779 1.00 41.56 449 LYS C C 1
ATOM 20150 O O . LYS C 1 449 ? -55.625 16.040 9.538 1.00 42.19 449 LYS C O 1
ATOM 20169 N N . SER C 1 450 ? -57.828 16.254 9.215 1.00 38.55 450 SER C N 1
ATOM 20170 C CA . SER C 1 450 ? -58.098 15.862 10.594 1.00 37.65 450 SER C CA 1
ATOM 20171 C C . SER C 1 450 ? -57.586 14.457 10.861 1.00 38.54 450 SER C C 1
ATOM 20172 O O . SER C 1 450 ? -56.998 14.185 11.913 1.00 37.92 450 SER C O 1
ATOM 20180 N N . LEU C 1 451 ? -57.793 13.551 9.910 1.00 40.83 451 LEU C N 1
ATOM 20181 C CA . LEU C 1 451 ? -57.435 12.155 10.136 1.00 44.47 451 LEU C CA 1
ATOM 20182 C C . LEU C 1 451 ? -55.941 12.001 10.408 1.00 47.64 451 LEU C C 1
ATOM 20183 O O . LEU C 1 451 ? -55.526 11.305 11.347 1.00 48.17 451 LEU C O 1
ATOM 20199 N N . GLU C 1 452 ? -55.112 12.672 9.622 1.00 48.30 452 GLU C N 1
ATOM 20200 C CA . GLU C 1 452 ? -53.687 12.470 9.818 1.00 50.54 452 GLU C CA 1
ATOM 20201 C C . GLU C 1 452 ? -53.098 13.363 10.895 1.00 47.56 452 GLU C C 1
ATOM 20202 O O . GLU C 1 452 ? -52.078 13.001 11.485 1.00 50.51 452 GLU C O 1
ATOM 20214 N N . LEU C 1 453 ? -53.685 14.526 11.158 1.00 44.68 453 LEU C N 1
ATOM 20215 C CA . LEU C 1 453 ? -53.211 15.323 12.285 1.00 45.60 453 LEU C CA 1
ATOM 20216 C C . LEU C 1 453 ? -53.307 14.547 13.596 1.00 43.79 453 LEU C C 1
ATOM 20217 O O . LEU C 1 453 ? -52.425 14.663 14.458 1.00 44.65 453 LEU C O 1
ATOM 20233 N N . TRP C 1 454 ? -54.382 13.763 13.767 1.00 40.30 454 TRP C N 1
ATOM 20234 C CA . TRP C 1 454 ? -54.671 13.024 14.994 1.00 37.37 454 TRP C CA 1
ATOM 20235 C C . TRP C 1 454 ? -54.569 11.507 14.825 1.00 40.35 454 TRP C C 1
ATOM 20236 O O . TRP C 1 454 ? -55.079 10.754 15.659 1.00 38.87 454 TRP C O 1
ATOM 20257 N N . ALA C 1 455 ? -53.835 11.035 13.827 1.00 42.63 455 ALA C N 1
ATOM 20258 C CA . ALA C 1 455 ? -53.858 9.605 13.515 1.00 45.59 455 ALA C CA 1
ATOM 20259 C C . ALA C 1 455 ? -53.274 8.722 14.642 1.00 47.88 455 ALA C C 1
ATOM 20260 O O . ALA C 1 455 ? -53.762 7.621 14.874 1.00 49.35 455 ALA C O 1
ATOM 20267 N N . ASP C 1 456 ? -52.242 9.216 15.316 1.00 47.94 456 ASP C N 1
ATOM 20268 C CA . ASP C 1 456 ? -51.553 8.464 16.389 1.00 49.37 456 ASP C CA 1
ATOM 20269 C C . ASP C 1 456 ? -51.994 8.953 17.771 1.00 44.32 456 ASP C C 1
ATOM 20270 O O . ASP C 1 456 ? -51.332 8.652 18.715 1.00 42.69 456 ASP C O 1
ATOM 20279 N N . VAL C 1 457 ? -53.080 9.695 17.862 1.00 40.12 457 VAL C N 1
ATOM 20280 C CA . VAL C 1 457 ? -53.586 10.179 19.143 1.00 42.35 457 VAL C CA 1
ATOM 20281 C C . VAL C 1 457 ? -54.628 9.174 19.617 1.00 39.98 457 VAL C C 1
ATOM 20282 O O . VAL C 1 457 ? -55.752 9.134 19.107 1.00 36.86 457 VAL C O 1
ATOM 20295 N N . LYS C 1 458 ? -54.240 8.344 20.576 1.00 43.66 458 LYS C N 1
ATOM 20296 C CA . LYS C 1 458 ? -55.119 7.346 21.167 1.00 47.40 458 LYS C CA 1
ATOM 20297 C C . LYS C 1 458 ? -55.068 7.454 22.688 1.00 47.66 458 LYS C C 1
ATOM 20298 O O . LYS C 1 458 ? -54.065 7.905 23.258 1.00 47.79 458 LYS C O 1
ATOM 20317 N N . PHE C 1 459 ? -56.183 7.101 23.333 1.00 45.49 459 PHE C N 1
ATOM 20318 C CA . PHE C 1 459 ? -56.240 6.955 24.781 1.00 41.52 459 PHE C CA 1
ATOM 20319 C C . PHE C 1 459 ? -56.601 5.521 25.130 1.00 45.49 459 PHE C C 1
ATOM 20320 O O . PHE C 1 459 ? -57.072 4.769 24.278 1.00 46.01 459 PHE C O 1
ATOM 20337 N N . GLU C 1 460 ? -56.374 5.141 26.393 1.00 50.30 460 GLU C N 1
ATOM 20338 C CA . GLU C 1 460 ? -56.673 3.784 26.836 1.00 55.74 460 GLU C CA 1
ATOM 20339 C C . GLU C 1 460 ? -58.178 3.523 26.789 1.00 56.45 460 GLU C C 1
ATOM 20340 O O . GLU C 1 460 ? -58.992 4.408 27.069 1.00 55.95 460 GLU C O 1
ATOM 20352 N N . VAL C 1 461 ? -58.552 2.298 26.424 1.00 57.25 461 VAL C N 1
ATOM 20353 C CA . VAL C 1 461 ? -59.952 1.905 26.276 1.00 54.64 461 VAL C CA 1
ATOM 20354 C C . VAL C 1 461 ? -60.172 0.674 27.144 1.00 55.36 461 VAL C C 1
ATOM 20355 O O . VAL C 1 461 ? -59.632 -0.406 26.855 1.00 56.97 461 VAL C O 1
ATOM 20368 N N . VAL C 1 462 ? -60.967 0.841 28.212 1.00 52.76 462 VAL C N 1
ATOM 20369 C CA . VAL C 1 462 ? -61.336 -0.237 29.124 1.00 50.94 462 VAL C CA 1
ATOM 20370 C C . VAL C 1 462 ? -62.765 -0.654 28.809 1.00 50.00 462 VAL C C 1
ATOM 20371 O O . VAL C 1 462 ? -63.657 0.192 28.635 1.00 45.13 462 VAL C O 1
ATOM 20384 N N . GLN C 1 463 ? -62.984 -1.963 28.726 1.00 52.41 463 GLN C N 1
ATOM 20385 C CA . GLN C 1 463 ? -64.318 -2.494 28.441 1.00 53.64 463 GLN C CA 1
ATOM 20386 C C . GLN C 1 463 ? -65.172 -2.557 29.737 1.00 55.52 463 GLN C C 1
ATOM 20387 O O . GLN C 1 463 ? -64.636 -2.656 30.857 1.00 55.46 463 GLN C O 1
ATOM 20402 N N . ALA D 1 24 ? -47.838 31.608 14.755 1.00 60.64 24 ALA D N 1
ATOM 20403 C CA . ALA D 1 24 ? -47.679 31.101 16.119 1.00 58.98 24 ALA D CA 1
ATOM 20404 C C . ALA D 1 24 ? -48.607 29.919 16.405 1.00 59.03 24 ALA D C 1
ATOM 20405 O O . ALA D 1 24 ? -48.560 29.316 17.481 1.00 61.42 24 ALA D O 1
ATOM 20412 N N . TYR D 1 25 ? -49.474 29.595 15.453 1.00 56.00 25 TYR D N 1
ATOM 20413 C CA . TYR D 1 25 ? -50.409 28.480 15.593 1.00 51.97 25 TYR D CA 1
ATOM 20414 C C . TYR D 1 25 ? -49.838 27.268 14.865 1.00 49.50 25 TYR D C 1
ATOM 20415 O O . TYR D 1 25 ? -49.804 27.237 13.627 1.00 46.95 25 TYR D O 1
ATOM 20433 N N . LYS D 1 26 ? -49.410 26.266 15.631 1.00 49.40 26 LYS D N 1
ATOM 20434 C CA . LYS D 1 26 ? -48.988 24.980 15.091 1.00 49.69 26 LYS D CA 1
ATOM 20435 C C . LYS D 1 26 ? -49.924 23.922 15.656 1.00 44.26 26 LYS D C 1
ATOM 20436 O O . LYS D 1 26 ? -49.849 23.586 16.847 1.00 39.54 26 LYS D O 1
ATOM 20455 N N . ALA D 1 27 ? -50.803 23.411 14.796 1.00 44.24 27 ALA D N 1
ATOM 20456 C CA . ALA D 1 27 ? -51.844 22.489 15.218 1.00 44.70 27 ALA D CA 1
ATOM 20457 C C . ALA D 1 27 ? -51.234 21.188 15.735 1.00 42.89 27 ALA D C 1
ATOM 20458 O O . ALA D 1 27 ? -50.029 20.952 15.639 1.00 40.65 27 ALA D O 1
ATOM 20465 N N . GLY D 1 28 ? -52.090 20.355 16.312 1.00 40.16 28 GLY D N 1
ATOM 20466 C CA . GLY D 1 28 ? -51.704 19.049 16.797 1.00 38.01 28 GLY D CA 1
ATOM 20467 C C . GLY D 1 28 ? -51.545 19.054 18.297 1.00 35.06 28 GLY D C 1
ATOM 20468 O O . GLY D 1 28 ? -51.594 20.098 18.961 1.00 31.51 28 GLY D O 1
ATOM 20472 N N . VAL D 1 29 ? -51.325 17.853 18.826 1.00 34.97 29 VAL D N 1
ATOM 20473 C CA . VAL D 1 29 ? -51.261 17.641 20.268 1.00 36.93 29 VAL D CA 1
ATOM 20474 C C . VAL D 1 29 ? -49.836 17.859 20.742 1.00 37.73 29 VAL D C 1
ATOM 20475 O O . VAL D 1 29 ? -48.888 17.354 20.136 1.00 38.85 29 VAL D O 1
ATOM 20488 N N . ARG D 1 30 ? -49.683 18.614 21.837 1.00 34.92 30 ARG D N 1
ATOM 20489 C CA . ARG D 1 30 ? -48.421 18.757 22.549 1.00 35.81 30 ARG D CA 1
ATOM 20490 C C . ARG D 1 30 ? -48.656 18.421 24.019 1.00 35.61 30 ARG D C 1
ATOM 20491 O O . ARG D 1 30 ? -49.796 18.397 24.501 1.00 34.66 30 ARG D O 1
ATOM 20512 N N . ALA D 1 31 ? -47.562 18.134 24.721 1.00 33.60 31 ALA D N 1
ATOM 20513 C CA . ALA D 1 31 ? -47.628 17.887 26.156 1.00 32.12 31 ALA D CA 1
ATOM 20514 C C . ALA D 1 31 ? -48.146 19.110 26.897 1.00 30.69 31 ALA D C 1
ATOM 20515 O O . ALA D 1 31 ? -47.829 20.250 26.547 1.00 31.63 31 ALA D O 1
ATOM 20522 N N . TYR D 1 32 ? -48.964 18.876 27.924 1.00 27.47 32 TYR D N 1
ATOM 20523 C CA . TYR D 1 32 ? -49.475 20.015 28.677 1.00 26.86 32 TYR D CA 1
ATOM 20524 C C . TYR D 1 32 ? -48.329 20.796 29.310 1.00 28.63 32 TYR D C 1
ATOM 20525 O O . TYR D 1 32 ? -48.458 22.001 29.566 1.00 25.53 32 TYR D O 1
ATOM 20543 N N . ALA D 1 33 ? -47.225 20.104 29.633 1.00 28.92 33 ALA D N 1
ATOM 20544 C CA . ALA D 1 33 ? -46.136 20.717 30.394 1.00 31.29 33 ALA D CA 1
ATOM 20545 C C . ALA D 1 33 ? -45.445 21.836 29.620 1.00 31.48 33 ALA D C 1
ATOM 20546 O O . ALA D 1 33 ? -44.909 22.777 30.221 1.00 31.23 33 ALA D O 1
ATOM 20553 N N . VAL D 1 34 ? -45.477 21.774 28.298 1.00 31.31 34 VAL D N 1
ATOM 20554 C CA . VAL D 1 34 ? -44.839 22.811 27.502 1.00 34.86 34 VAL D CA 1
ATOM 20555 C C . VAL D 1 34 ? -45.321 24.185 27.942 1.00 34.19 34 VAL D C 1
ATOM 20556 O O . VAL D 1 34 ? -44.523 25.102 28.162 1.00 33.61 34 VAL D O 1
ATOM 20569 N N . ASP D 1 35 ? -46.633 24.349 28.092 1.00 34.62 35 ASP D N 1
ATOM 20570 C CA . ASP D 1 35 ? -47.168 25.674 28.358 1.00 34.25 35 ASP D CA 1
ATOM 20571 C C . ASP D 1 35 ? -47.654 25.886 29.777 1.00 32.79 35 ASP D C 1
ATOM 20572 O O . ASP D 1 35 ? -47.666 27.039 30.215 1.00 31.66 35 ASP D O 1
ATOM 20581 N N . TYR D 1 36 ? -47.972 24.810 30.520 1.00 32.37 36 TYR D N 1
ATOM 20582 C CA . TYR D 1 36 ? -48.618 24.892 31.828 1.00 30.60 36 TYR D CA 1
ATOM 20583 C C . TYR D 1 36 ? -47.726 24.498 33.006 1.00 30.53 36 TYR D C 1
ATOM 20584 O O . TYR D 1 36 ? -48.120 24.708 34.172 1.00 28.94 36 TYR D O 1
ATOM 20602 N N . TYR D 1 37 ? -46.535 23.973 32.746 1.00 30.21 37 TYR D N 1
ATOM 20603 C CA . TYR D 1 37 ? -45.538 23.729 33.772 1.00 30.61 37 TYR D CA 1
ATOM 20604 C C . TYR D 1 37 ? -44.580 24.909 33.832 1.00 30.94 37 TYR D C 1
ATOM 20605 O O . TYR D 1 37 ? -43.775 25.126 32.904 1.00 30.56 37 TYR D O 1
ATOM 20623 N N . VAL D 1 38 ? -44.624 25.648 34.938 1.00 30.31 38 VAL D N 1
ATOM 20624 C CA . VAL D 1 38 ? -43.838 26.874 35.036 1.00 31.49 38 VAL D CA 1
ATOM 20625 C C . VAL D 1 38 ? -43.163 26.972 36.398 1.00 32.51 38 VAL D C 1
ATOM 20626 O O . VAL D 1 38 ? -43.556 27.817 37.218 1.00 31.70 38 VAL D O 1
ATOM 20639 N N . PRO D 1 39 ? -42.152 26.145 36.687 1.00 33.86 39 PRO D N 1
ATOM 20640 C CA . PRO D 1 39 ? -41.580 26.131 38.048 1.00 34.35 39 PRO D CA 1
ATOM 20641 C C . PRO D 1 39 ? -40.881 27.433 38.442 1.00 32.36 39 PRO D C 1
ATOM 20642 O O . PRO D 1 39 ? -40.500 27.590 39.616 1.00 31.32 39 PRO D O 1
ATOM 20653 N N . ASP D 1 40 ? -40.731 28.377 37.516 1.00 33.89 40 ASP D N 1
ATOM 20654 C CA . ASP D 1 40 ? -40.166 29.682 37.832 1.00 39.30 40 ASP D CA 1
ATOM 20655 C C . ASP D 1 40 ? -41.227 30.705 38.213 1.00 35.70 40 ASP D C 1
ATOM 20656 O O . ASP D 1 40 ? -40.871 31.802 38.646 1.00 34.59 40 ASP D O 1
ATOM 20665 N N . TYR D 1 41 ? -42.510 30.375 38.088 1.00 35.08 41 TYR D N 1
ATOM 20666 C CA . TYR D 1 41 ? -43.566 31.356 38.307 1.00 32.35 41 TYR D CA 1
ATOM 20667 C C . TYR D 1 41 ? -43.638 31.763 39.775 1.00 31.94 41 TYR D C 1
ATOM 20668 O O . TYR D 1 41 ? -43.532 30.922 40.672 1.00 31.37 41 TYR D O 1
ATOM 20686 N N . ILE D 1 42 ? -43.807 33.062 40.013 1.00 31.55 42 ILE D N 1
ATOM 20687 C CA . ILE D 1 42 ? -43.876 33.633 41.356 1.00 32.95 42 ILE D CA 1
ATOM 20688 C C . ILE D 1 42 ? -45.341 33.933 41.673 1.00 35.23 42 ILE D C 1
ATOM 20689 O O . ILE D 1 42 ? -45.894 34.899 41.120 1.00 36.26 42 ILE D O 1
ATOM 20705 N N . PRO D 1 43 ? -45.993 33.180 42.559 1.00 37.72 43 PRO D N 1
ATOM 20706 C CA . PRO D 1 43 ? -47.423 33.430 42.802 1.00 37.05 43 PRO D CA 1
ATOM 20707 C C . PRO D 1 43 ? -47.648 34.843 43.310 1.00 35.71 43 PRO D C 1
ATOM 20708 O O . PRO D 1 43 ? -46.830 35.384 44.051 1.00 38.11 43 PRO D O 1
ATOM 20719 N N . GLN D 1 44 ? -48.754 35.448 42.879 1.00 33.64 44 GLN D N 1
ATOM 20720 C CA . GLN D 1 44 ? -49.146 36.789 43.299 1.00 34.16 44 GLN D CA 1
ATOM 20721 C C . GLN D 1 44 ? -50.281 36.735 44.320 1.00 30.06 44 GLN D C 1
ATOM 20722 O O . GLN D 1 44 ? -51.026 35.758 44.410 1.00 29.19 44 GLN D O 1
ATOM 20736 N N . ASP D 1 45 ? -50.396 37.805 45.113 1.00 28.80 45 ASP D N 1
ATOM 20737 C CA . ASP D 1 45 ? -51.403 37.848 46.169 1.00 31.90 45 ASP D CA 1
ATOM 20738 C C . ASP D 1 45 ? -52.819 37.763 45.621 1.00 31.09 45 ASP D C 1
ATOM 20739 O O . ASP D 1 45 ? -53.732 37.396 46.373 1.00 27.33 45 ASP D O 1
ATOM 20748 N N . THR D 1 46 ? -53.017 38.066 44.329 1.00 30.01 46 THR D N 1
ATOM 20749 C CA . THR D 1 46 ? -54.307 37.954 43.661 1.00 28.41 46 THR D CA 1
ATOM 20750 C C . THR D 1 46 ? -54.565 36.582 43.067 1.00 26.08 46 THR D C 1
ATOM 20751 O O . THR D 1 46 ? -55.696 36.314 42.668 1.00 26.38 46 THR D O 1
ATOM 20762 N N . ASP D 1 47 ? -53.554 35.736 42.934 1.00 25.41 47 ASP D N 1
ATOM 20763 C CA . ASP D 1 47 ? -53.773 34.400 42.404 1.00 24.66 47 ASP D CA 1
ATOM 20764 C C . ASP D 1 47 ? -54.612 33.567 43.368 1.00 25.42 47 ASP D C 1
ATOM 20765 O O . ASP D 1 47 ? -54.552 33.735 44.584 1.00 26.96 47 ASP D O 1
ATOM 20774 N N . LEU D 1 48 ? -55.341 32.609 42.818 1.00 24.72 48 LEU D N 1
ATOM 20775 C CA . LEU D 1 48 ? -55.931 31.526 43.592 1.00 24.11 48 LEU D CA 1
ATOM 20776 C C . LEU D 1 48 ? -55.019 30.297 43.481 1.00 26.15 48 LEU D C 1
ATOM 20777 O O . LEU D 1 48 ? -54.716 29.836 42.378 1.00 28.53 48 LEU D O 1
ATOM 20793 N N . LEU D 1 49 ? -54.513 29.821 44.604 1.00 26.59 49 LEU D N 1
ATOM 20794 C CA . LEU D 1 49 ? -53.523 28.723 44.676 1.00 27.47 49 LEU D CA 1
ATOM 20795 C C . LEU D 1 49 ? -54.219 27.420 45.053 1.00 28.79 49 LEU D C 1
ATOM 20796 O O . LEU D 1 49 ? -55.091 27.483 45.835 1.00 29.01 49 LEU D O 1
ATOM 20812 N N . CYS D 1 50 ? -53.836 26.299 44.479 1.00 28.20 50 CYS D N 1
ATOM 20813 C CA . CYS D 1 50 ? -54.393 24.987 44.841 1.00 27.84 50 CYS D CA 1
ATOM 20814 C C . CYS D 1 50 ? -53.254 24.014 45.137 1.00 28.45 50 CYS D C 1
ATOM 20815 O O . CYS D 1 50 ? -52.246 24.074 44.455 1.00 29.10 50 CYS D O 1
ATOM 20823 N N . ALA D 1 51 ? -53.429 23.143 46.113 1.00 26.93 51 ALA D N 1
ATOM 20824 C CA . ALA D 1 51 ? -52.506 22.065 46.457 1.00 27.07 51 ALA D CA 1
ATOM 20825 C C . ALA D 1 51 ? -53.241 20.788 46.129 1.00 28.18 51 ALA D C 1
ATOM 20826 O O . ALA D 1 51 ? -54.145 20.476 46.831 1.00 31.40 51 ALA D O 1
ATOM 20833 N N . PHE D 1 52 ? -52.906 20.145 45.026 1.00 28.97 52 PHE D N 1
ATOM 20834 C CA . PHE D 1 52 ? -53.477 18.877 44.578 1.00 24.79 52 PHE D CA 1
ATOM 20835 C C . PHE D 1 52 ? -52.495 17.754 44.899 1.00 26.06 52 PHE D C 1
ATOM 20836 O O . PHE D 1 52 ? -51.328 17.833 44.503 1.00 26.88 52 PHE D O 1
ATOM 20853 N N . ARG D 1 53 ? -52.958 16.676 45.503 1.00 27.13 53 ARG D N 1
ATOM 20854 C CA . ARG D 1 53 ? -52.185 15.423 45.693 1.00 27.22 53 ARG D CA 1
ATOM 20855 C C . ARG D 1 53 ? -52.519 14.534 44.485 1.00 27.45 53 ARG D C 1
ATOM 20856 O O . ARG D 1 53 ? -53.666 14.216 44.334 1.00 25.63 53 ARG D O 1
ATOM 20877 N N . ILE D 1 54 ? -51.528 14.147 43.687 1.00 27.85 54 ILE D N 1
ATOM 20878 C CA . ILE D 1 54 ? -51.738 13.562 42.366 1.00 30.77 54 ILE D CA 1
ATOM 20879 C C . ILE D 1 54 ? -51.169 12.146 42.319 1.00 34.24 54 ILE D C 1
ATOM 20880 O O . ILE D 1 54 ? -50.086 11.885 42.851 1.00 35.73 54 ILE D O 1
ATOM 20896 N N . GLN D 1 55 ? -51.892 11.252 41.647 1.00 36.50 55 GLN D N 1
ATOM 20897 C CA . GLN D 1 55 ? -51.424 9.913 41.287 1.00 36.76 55 GLN D CA 1
ATOM 20898 C C . GLN D 1 55 ? -51.417 9.834 39.762 1.00 33.74 55 GLN D C 1
ATOM 20899 O O . GLN D 1 55 ? -52.445 9.494 39.137 1.00 33.48 55 GLN D O 1
ATOM 20913 N N . PRO D 1 56 ? -50.270 10.094 39.127 1.00 29.08 56 PRO D N 1
ATOM 20914 C CA . PRO D 1 56 ? -50.195 10.006 37.666 1.00 29.37 56 PRO D CA 1
ATOM 20915 C C . PRO D 1 56 ? -50.528 8.609 37.170 1.00 30.06 56 PRO D C 1
ATOM 20916 O O . PRO D 1 56 ? -50.363 7.608 37.868 1.00 32.87 56 PRO D O 1
ATOM 20927 N N . ARG D 1 57 ? -50.980 8.555 35.916 1.00 27.76 57 ARG D N 1
ATOM 20928 C CA . ARG D 1 57 ? -51.315 7.297 35.247 1.00 30.16 57 ARG D CA 1
ATOM 20929 C C . ARG D 1 57 ? -50.851 7.403 33.795 1.00 29.55 57 ARG D C 1
ATOM 20930 O O . ARG D 1 57 ? -51.457 8.102 32.983 1.00 27.80 57 ARG D O 1
ATOM 20951 N N . GLY D 1 58 ? -49.750 6.748 33.475 1.00 34.09 58 GLY D N 1
ATOM 20952 C CA . GLY D 1 58 ? -49.205 6.787 32.130 1.00 37.62 58 GLY D CA 1
ATOM 20953 C C . GLY D 1 58 ? -48.499 8.064 31.731 1.00 36.80 58 GLY D C 1
ATOM 20954 O O . GLY D 1 58 ? -48.179 8.236 30.553 1.00 39.43 58 GLY D O 1
ATOM 20958 N N . VAL D 1 59 ? -48.239 8.968 32.665 1.00 34.82 59 VAL D N 1
ATOM 20959 C CA . VAL D 1 59 ? -47.475 10.172 32.381 1.00 32.28 59 VAL D CA 1
ATOM 20960 C C . VAL D 1 59 ? -46.650 10.496 33.609 1.00 32.61 59 VAL D C 1
ATOM 20961 O O . VAL D 1 59 ? -46.923 10.012 34.710 1.00 34.76 59 VAL D O 1
ATOM 20974 N N . ASP D 1 60 ? -45.641 11.313 33.445 1.00 34.70 60 ASP D N 1
ATOM 20975 C CA . ASP D 1 60 ? -44.787 11.764 34.563 1.00 38.83 60 ASP D CA 1
ATOM 20976 C C . ASP D 1 60 ? -45.594 12.746 35.434 1.00 35.31 60 ASP D C 1
ATOM 20977 O O . ASP D 1 60 ? -46.500 13.383 34.973 1.00 34.18 60 ASP D O 1
ATOM 20986 N N . MET D 1 61 ? -45.219 12.894 36.674 1.00 33.43 61 MET D N 1
ATOM 20987 C CA . MET D 1 61 ? -45.936 13.739 37.610 1.00 35.60 61 MET D CA 1
ATOM 20988 C C . MET D 1 61 ? -46.009 15.164 37.106 1.00 35.93 61 MET D C 1
ATOM 20989 O O . MET D 1 61 ? -47.009 15.862 37.337 1.00 33.96 61 MET D O 1
ATOM 21003 N N . ILE D 1 62 ? -44.957 15.644 36.440 1.00 36.81 62 ILE D N 1
ATOM 21004 C CA . ILE D 1 62 ? -44.996 16.997 35.900 1.00 36.66 62 ILE D CA 1
ATOM 21005 C C . ILE D 1 62 ? -46.111 17.121 34.867 1.00 34.12 62 ILE D C 1
ATOM 21006 O O . ILE D 1 62 ? -46.863 18.105 34.853 1.00 31.17 62 ILE D O 1
ATOM 21022 N N . GLU D 1 63 ? -46.209 16.141 33.960 1.00 34.90 63 GLU D N 1
ATOM 21023 C CA . GLU D 1 63 ? -47.242 16.190 32.928 1.00 34.23 63 GLU D CA 1
ATOM 21024 C C . GLU D 1 63 ? -48.633 16.072 33.536 1.00 32.93 63 GLU D C 1
ATOM 21025 O O . GLU D 1 63 ? -49.542 16.813 33.152 1.00 30.91 63 GLU D O 1
ATOM 21037 N N . ALA D 1 64 ? -48.823 15.138 34.473 1.00 33.54 64 ALA D N 1
ATOM 21038 C CA . ALA D 1 64 ? -50.104 15.033 35.164 1.00 34.11 64 ALA D CA 1
ATOM 21039 C C . ALA D 1 64 ? -50.471 16.350 35.828 1.00 31.67 64 ALA D C 1
ATOM 21040 O O . ALA D 1 64 ? -51.585 16.855 35.645 1.00 30.90 64 ALA D O 1
ATOM 21047 N N . ALA D 1 65 ? -49.523 16.961 36.545 1.00 29.54 65 ALA D N 1
ATOM 21048 C CA . ALA D 1 65 ? -49.807 18.244 37.181 1.00 28.28 65 ALA D CA 1
ATOM 21049 C C . ALA D 1 65 ? -50.138 19.313 36.151 1.00 29.29 65 ALA D C 1
ATOM 21050 O O . ALA D 1 65 ? -51.048 20.126 36.365 1.00 27.53 65 ALA D O 1
ATOM 21057 N N . ALA D 1 66 ? -49.414 19.334 35.024 1.00 29.85 66 ALA D N 1
ATOM 21058 C CA . ALA D 1 66 ? -49.708 20.316 33.979 1.00 29.54 66 ALA D CA 1
ATOM 21059 C C . ALA D 1 66 ? -51.073 20.066 33.328 1.00 26.67 66 ALA D C 1
ATOM 21060 O O . ALA D 1 66 ? -51.752 21.010 32.911 1.00 23.98 66 ALA D O 1
ATOM 21067 N N . ALA D 1 67 ? -51.484 18.809 33.200 1.00 24.37 67 ALA D N 1
ATOM 21068 C CA . ALA D 1 67 ? -52.799 18.516 32.653 1.00 24.18 67 ALA D CA 1
ATOM 21069 C C . ALA D 1 67 ? -53.901 19.024 33.571 1.00 32.55 67 ALA D C 1
ATOM 21070 O O . ALA D 1 67 ? -54.883 19.616 33.100 1.00 23.46 67 ALA D O 1
ATOM 21077 N N . VAL D 1 68 ? -53.738 18.818 34.884 1.00 31.43 68 VAL D N 1
ATOM 21078 C CA . VAL D 1 68 ? -54.681 19.363 35.852 1.00 23.22 68 VAL D CA 1
ATOM 21079 C C . VAL D 1 68 ? -54.745 20.868 35.720 1.00 29.51 68 VAL D C 1
ATOM 21080 O O . VAL D 1 68 ? -55.824 21.443 35.620 1.00 29.01 68 VAL D O 1
ATOM 21093 N N . ALA D 1 69 ? -53.599 21.534 35.698 1.00 29.47 69 ALA D N 1
ATOM 21094 C CA . ALA D 1 69 ? -53.612 22.986 35.529 1.00 29.92 69 ALA D CA 1
ATOM 21095 C C . ALA D 1 69 ? -54.248 23.395 34.198 1.00 28.75 69 ALA D C 1
ATOM 21096 O O . ALA D 1 69 ? -55.049 24.341 34.136 1.00 26.45 69 ALA D O 1
ATOM 21103 N N . ALA D 1 70 ? -53.886 22.709 33.110 1.00 29.16 70 ALA D N 1
ATOM 21104 C CA . ALA D 1 70 ? -54.402 23.094 31.798 1.00 28.43 70 ALA D CA 1
ATOM 21105 C C . ALA D 1 70 ? -55.929 22.975 31.732 1.00 27.30 70 ALA D C 1
ATOM 21106 O O . ALA D 1 70 ? -56.620 23.928 31.337 1.00 24.01 70 ALA D O 1
ATOM 21113 N N . GLU D 1 71 ? -56.478 21.805 32.094 1.00 26.97 71 GLU D N 1
ATOM 21114 C CA . GLU D 1 71 ? -57.904 21.536 31.921 1.00 30.02 71 GLU D CA 1
ATOM 21115 C C . GLU D 1 71 ? -58.725 22.126 33.025 1.00 31.18 71 GLU D C 1
ATOM 21116 O O . GLU D 1 71 ? -59.992 22.031 32.975 1.00 32.24 71 GLU D O 1
ATOM 21128 N N . SER D 1 72 ? -58.112 22.799 33.953 1.00 31.67 72 SER D N 1
ATOM 21129 C CA . SER D 1 72 ? -58.843 23.461 35.037 1.00 32.37 72 SER D CA 1
ATOM 21130 C C . SER D 1 72 ? -58.783 24.961 34.758 1.00 29.89 72 SER D C 1
ATOM 21131 O O . SER D 1 72 ? -59.277 25.713 35.575 1.00 21.78 72 SER D O 1
ATOM 21139 N N . SER D 1 73 ? -58.249 25.346 33.598 1.00 29.44 73 SER D N 1
ATOM 21140 C CA . SER D 1 73 ? -58.111 26.750 33.292 1.00 32.87 73 SER D CA 1
ATOM 21141 C C . SER D 1 73 ? -58.418 27.058 31.841 1.00 35.29 73 SER D C 1
ATOM 21142 O O . SER D 1 73 ? -59.567 27.402 31.528 1.00 38.70 73 SER D O 1
ATOM 21150 N N . THR D 1 74 ? -57.416 26.917 30.957 1.00 34.06 74 THR D N 1
ATOM 21151 C CA . THR D 1 74 ? -57.555 27.414 29.593 1.00 31.27 74 THR D CA 1
ATOM 21152 C C . THR D 1 74 ? -57.298 26.409 28.484 1.00 29.00 74 THR D C 1
ATOM 21153 O O . THR D 1 74 ? -57.619 26.718 27.338 1.00 29.56 74 THR D O 1
ATOM 21164 N N . GLY D 1 75 ? -56.721 25.257 28.775 1.00 28.80 75 GLY D N 1
ATOM 21165 C CA . GLY D 1 75 ? -56.273 24.332 27.754 1.00 27.66 75 GLY D CA 1
ATOM 21166 C C . GLY D 1 75 ? -57.302 23.247 27.444 1.00 28.25 75 GLY D C 1
ATOM 21167 O O . GLY D 1 75 ? -58.343 23.096 28.074 1.00 27.26 75 GLY D O 1
ATOM 21171 N N . THR D 1 76 ? -57.001 22.488 26.403 1.00 28.70 76 THR D N 1
ATOM 21172 C CA . THR D 1 76 ? -57.690 21.249 26.101 1.00 28.86 76 THR D CA 1
ATOM 21173 C C . THR D 1 76 ? -56.621 20.302 25.558 1.00 30.45 76 THR D C 1
ATOM 21174 O O . THR D 1 76 ? -55.424 20.499 25.791 1.00 28.36 76 THR D O 1
ATOM 21185 N N . TRP D 1 77 ? -57.032 19.252 24.841 1.00 30.89 77 TRP D N 1
ATOM 21186 C CA . TRP D 1 77 ? -56.148 18.123 24.567 1.00 27.95 77 TRP D CA 1
ATOM 21187 C C . TRP D 1 77 ? -55.300 18.330 23.322 1.00 29.59 77 TRP D C 1
ATOM 21188 O O . TRP D 1 77 ? -54.402 17.526 23.059 1.00 29.42 77 TRP D O 1
ATOM 21209 N N . THR D 1 78 ? -55.587 19.361 22.535 1.00 31.13 78 THR D N 1
ATOM 21210 C CA . THR D 1 78 ? -54.810 19.677 21.353 1.00 33.53 78 THR D CA 1
ATOM 21211 C C . THR D 1 78 ? -54.833 21.187 21.194 1.00 33.45 78 THR D C 1
ATOM 21212 O O . THR D 1 78 ? -55.771 21.850 21.640 1.00 32.12 78 THR D O 1
ATOM 21223 N N . GLU D 1 79 ? -53.792 21.724 20.565 1.00 34.18 79 GLU D N 1
ATOM 21224 C CA . GLU D 1 79 ? -53.707 23.164 20.357 1.00 33.55 79 GLU D CA 1
ATOM 21225 C C . GLU D 1 79 ? -54.805 23.629 19.406 1.00 33.43 79 GLU D C 1
ATOM 21226 O O . GLU D 1 79 ? -55.068 22.998 18.379 1.00 34.62 79 GLU D O 1
ATOM 21238 N N . VAL D 1 80 ? -55.400 24.782 19.719 1.00 32.38 80 VAL D N 1
ATOM 21239 C CA . VAL D 1 80 ? -56.554 25.316 18.997 1.00 33.28 80 VAL D CA 1
ATOM 21240 C C . VAL D 1 80 ? -56.166 26.674 18.438 1.00 29.75 80 VAL D C 1
ATOM 21241 O O . VAL D 1 80 ? -55.528 27.474 19.128 1.00 29.69 80 VAL D O 1
ATOM 21254 N N . TRP D 1 81 ? -56.576 26.945 17.199 1.00 29.72 81 TRP D N 1
ATOM 21255 C CA . TRP D 1 81 ? -56.220 28.213 16.573 1.00 31.14 81 TRP D CA 1
ATOM 21256 C C . TRP D 1 81 ? -56.661 29.404 17.413 1.00 29.15 81 TRP D C 1
ATOM 21257 O O . TRP D 1 81 ? -55.996 30.452 17.414 1.00 30.27 81 TRP D O 1
ATOM 21278 N N . SER D 1 82 ? -57.783 29.263 18.125 1.00 28.67 82 SER D N 1
ATOM 21279 C CA . SER D 1 82 ? -58.358 30.375 18.860 1.00 30.31 82 SER D CA 1
ATOM 21280 C C . SER D 1 82 ? -57.493 30.794 20.035 1.00 30.91 82 SER D C 1
ATOM 21281 O O . SER D 1 82 ? -57.712 31.883 20.579 1.00 29.89 82 SER D O 1
ATOM 21289 N N . ASN D 1 83 ? -56.506 29.971 20.419 1.00 31.42 83 ASN D N 1
ATOM 21290 C CA . ASN D 1 83 ? -55.549 30.383 21.437 1.00 31.79 83 ASN D CA 1
ATOM 21291 C C . ASN D 1 83 ? -54.875 31.691 21.055 1.00 32.55 83 ASN D C 1
ATOM 21292 O O . ASN D 1 83 ? -54.386 32.413 21.925 1.00 35.02 83 ASN D O 1
ATOM 21303 N N . GLN D 1 84 ? -54.817 32.012 19.771 1.00 33.94 84 GLN D N 1
ATOM 21304 C CA . GLN D 1 84 ? -54.255 33.289 19.343 1.00 37.51 84 GLN D CA 1
ATOM 21305 C C . GLN D 1 84 ? -55.202 34.469 19.547 1.00 36.26 84 GLN D C 1
ATOM 21306 O O . GLN D 1 84 ? -54.780 35.627 19.433 1.00 35.75 84 GLN D O 1
ATOM 21320 N N . LEU D 1 85 ? -56.469 34.220 19.839 1.00 34.32 85 LEU D N 1
ATOM 21321 C CA . LEU D 1 85 ? -57.400 35.324 20.027 1.00 35.63 85 LEU D CA 1
ATOM 21322 C C . LEU D 1 85 ? -57.353 35.915 21.431 1.00 33.51 85 LEU D C 1
ATOM 21323 O O . LEU D 1 85 ? -57.902 37.000 21.648 1.00 31.71 85 LEU D O 1
ATOM 21339 N N . THR D 1 86 ? -56.716 35.242 22.388 1.00 31.86 86 THR D N 1
ATOM 21340 C CA . THR D 1 86 ? -56.522 35.792 23.721 1.00 33.45 86 THR D CA 1
ATOM 21341 C C . THR D 1 86 ? -55.058 35.634 24.140 1.00 32.15 86 THR D C 1
ATOM 21342 O O . THR D 1 86 ? -54.223 35.137 23.389 1.00 33.58 86 THR D O 1
ATOM 21353 N N . ASP D 1 87 ? -54.732 36.098 25.342 1.00 31.48 87 ASP D N 1
ATOM 21354 C CA . ASP D 1 87 ? -53.370 36.043 25.877 1.00 30.26 87 ASP D CA 1
ATOM 21355 C C . ASP D 1 87 ? -53.312 34.842 26.815 1.00 27.66 87 ASP D C 1
ATOM 21356 O O . ASP D 1 87 ? -53.585 34.942 28.010 1.00 25.56 87 ASP D O 1
ATOM 21365 N N . ILE D 1 88 ? -53.007 33.678 26.252 1.00 30.71 88 ILE D N 1
ATOM 21366 C CA . ILE D 1 88 ? -53.029 32.454 27.045 1.00 32.66 88 ILE D CA 1
ATOM 21367 C C . ILE D 1 88 ? -52.090 32.568 28.241 1.00 33.62 88 ILE D C 1
ATOM 21368 O O . ILE D 1 88 ? -52.413 32.107 29.342 1.00 33.40 88 ILE D O 1
ATOM 21384 N N . ASP D 1 89 ? -50.896 33.142 28.039 1.00 35.18 89 ASP D N 1
ATOM 21385 C CA . ASP D 1 89 ? -49.923 33.236 29.128 1.00 34.51 89 ASP D CA 1
ATOM 21386 C C . ASP D 1 89 ? -50.481 34.015 30.308 1.00 30.02 89 ASP D C 1
ATOM 21387 O O . ASP D 1 89 ? -50.164 33.707 31.459 1.00 31.05 89 ASP D O 1
ATOM 21396 N N . PHE D 1 90 ? -51.302 35.034 30.053 1.00 29.93 90 PHE D N 1
ATOM 21397 C CA . PHE D 1 90 ? -51.904 35.786 31.156 1.00 30.37 90 PHE D CA 1
ATOM 21398 C C . PHE D 1 90 ? -52.993 34.989 31.874 1.00 29.82 90 PHE D C 1
ATOM 21399 O O . PHE D 1 90 ? -53.079 35.002 33.114 1.00 28.79 90 PHE D O 1
ATOM 21416 N N . TYR D 1 91 ? -53.857 34.310 31.125 1.00 29.56 91 TYR D N 1
ATOM 21417 C CA . TYR D 1 91 ? -55.017 33.697 31.757 1.00 28.06 91 TYR D CA 1
ATOM 21418 C C . TYR D 1 91 ? -54.753 32.275 32.226 1.00 28.92 91 TYR D C 1
ATOM 21419 O O . TYR D 1 91 ? -55.538 31.735 33.015 1.00 27.86 91 TYR D O 1
ATOM 21437 N N . LYS D 1 92 ? -53.688 31.644 31.751 1.00 27.86 92 LYS D N 1
ATOM 21438 C CA . LYS D 1 92 ? -53.485 30.232 32.037 1.00 28.23 92 LYS D CA 1
ATOM 21439 C C . LYS D 1 92 ? -53.114 29.984 33.499 1.00 28.07 92 LYS D C 1
ATOM 21440 O O . LYS D 1 92 ? -52.498 30.815 34.168 1.00 28.56 92 LYS D O 1
ATOM 21459 N N . ALA D 1 93 ? -53.485 28.807 33.984 1.00 28.14 93 ALA D N 1
ATOM 21460 C CA . ALA D 1 93 ? -52.979 28.331 35.259 1.00 28.05 93 ALA D CA 1
ATOM 21461 C C . ALA D 1 93 ? -51.540 27.879 35.078 1.00 27.19 93 ALA D C 1
ATOM 21462 O O . ALA D 1 93 ? -51.138 27.480 33.987 1.00 29.56 93 ALA D O 1
ATOM 21469 N N . LYS D 1 94 ? -50.768 27.931 36.161 1.00 27.05 94 LYS D N 1
ATOM 21470 C CA . LYS D 1 94 ? -49.344 27.599 36.140 1.00 28.24 94 LYS D CA 1
ATOM 21471 C C . LYS D 1 94 ? -49.033 26.627 37.273 1.00 28.51 94 LYS D C 1
ATOM 21472 O O . LYS D 1 94 ? -49.261 26.935 38.448 1.00 27.62 94 LYS D O 1
ATOM 21491 N N . VAL D 1 95 ? -48.508 25.455 36.926 1.00 29.68 95 VAL D N 1
ATOM 21492 C CA . VAL D 1 95 ? -47.899 24.578 37.922 1.00 27.19 95 VAL D CA 1
ATOM 21493 C C . VAL D 1 95 ? -46.571 25.202 38.323 1.00 29.71 95 VAL D C 1
ATOM 21494 O O . VAL D 1 95 ? -45.621 25.182 37.531 1.00 29.45 95 VAL D O 1
ATOM 21507 N N . TYR D 1 96 ? -46.511 25.803 39.518 1.00 29.08 96 TYR D N 1
ATOM 21508 C CA . TYR D 1 96 ? -45.366 26.594 39.919 1.00 29.41 96 TYR D CA 1
ATOM 21509 C C . TYR D 1 96 ? -44.472 25.887 40.923 1.00 31.29 96 TYR D C 1
ATOM 21510 O O . TYR D 1 96 ? -43.377 26.384 41.194 1.00 25.22 96 TYR D O 1
ATOM 21528 N N . ALA D 1 97 ? -44.888 24.739 41.462 1.00 31.26 97 ALA D N 1
ATOM 21529 C CA . ALA D 1 97 ? -44.042 23.988 42.382 1.00 31.12 97 ALA D CA 1
ATOM 21530 C C . ALA D 1 97 ? -44.607 22.586 42.546 1.00 33.43 97 ALA D C 1
ATOM 21531 O O . ALA D 1 97 ? -45.826 22.407 42.536 1.00 34.67 97 ALA D O 1
ATOM 21538 N N . ILE D 1 98 ? -43.718 21.602 42.679 1.00 32.46 98 ILE D N 1
ATOM 21539 C CA . ILE D 1 98 ? -44.089 20.214 42.936 1.00 31.57 98 ILE D CA 1
ATOM 21540 C C . ILE D 1 98 ? -43.215 19.699 44.061 1.00 31.34 98 ILE D C 1
ATOM 21541 O O . ILE D 1 98 ? -41.994 19.844 44.005 1.00 32.47 98 ILE D O 1
ATOM 21557 N N . THR D 1 99 ? -43.831 19.125 45.087 1.00 32.30 99 THR D N 1
ATOM 21558 C CA . THR D 1 99 ? -43.134 18.580 46.253 1.00 31.35 99 THR D CA 1
ATOM 21559 C C . THR D 1 99 ? -43.697 17.179 46.449 1.00 30.44 99 THR D C 1
ATOM 21560 O O . THR D 1 99 ? -44.807 17.009 46.959 1.00 32.46 99 THR D O 1
ATOM 21571 N N . GLY D 1 100 ? -42.941 16.180 46.023 1.00 26.75 100 GLY D N 1
ATOM 21572 C CA . GLY D 1 100 ? -43.456 14.826 46.047 1.00 34.05 100 GLY D CA 1
ATOM 21573 C C . GLY D 1 100 ? -44.671 14.750 45.139 1.00 34.88 100 GLY D C 1
ATOM 21574 O O . GLY D 1 100 ? -44.633 15.170 43.972 1.00 33.44 100 GLY D O 1
ATOM 21578 N N . ASP D 1 101 ? -45.779 14.236 45.675 1.00 32.65 101 ASP D N 1
ATOM 21579 C CA . ASP D 1 101 ? -47.003 14.110 44.897 1.00 29.99 101 ASP D CA 1
ATOM 21580 C C . ASP D 1 101 ? -47.946 15.276 45.137 1.00 30.01 101 ASP D C 1
ATOM 21581 O O . ASP D 1 101 ? -49.118 15.203 44.769 1.00 30.56 101 ASP D O 1
ATOM 21590 N N . ILE D 1 102 ? -47.462 16.355 45.737 1.00 29.54 102 ILE D N 1
ATOM 21591 C CA . ILE D 1 102 ? -48.261 17.561 45.905 1.00 30.07 102 ILE D CA 1
ATOM 21592 C C . ILE D 1 102 ? -47.839 18.559 44.841 1.00 28.89 102 ILE D C 1
ATOM 21593 O O . ILE D 1 102 ? -46.697 19.018 44.835 1.00 31.06 102 ILE D O 1
ATOM 21609 N N . ALA D 1 103 ? -48.759 18.929 43.970 1.00 28.09 103 ALA D N 1
ATOM 21610 C CA . ALA D 1 103 ? -48.533 19.962 42.969 1.00 29.77 103 ALA D CA 1
ATOM 21611 C C . ALA D 1 103 ? -49.221 21.252 43.403 1.00 31.57 103 ALA D C 1
ATOM 21612 O O . ALA D 1 103 ? -50.393 21.234 43.798 1.00 32.76 103 ALA D O 1
ATOM 21619 N N . TYR D 1 104 ? -48.488 22.362 43.342 1.00 30.34 104 TYR D N 1
ATOM 21620 C CA . TYR D 1 104 ? -49.024 23.682 43.648 1.00 26.93 104 TYR D CA 1
ATOM 21621 C C . TYR D 1 104 ? -49.284 24.415 42.342 1.00 28.87 104 TYR D C 1
ATOM 21622 O O . TYR D 1 104 ? -48.392 24.496 41.490 1.00 28.28 104 TYR D O 1
ATOM 21640 N N . ILE D 1 105 ? -50.492 24.950 42.190 1.00 23.07 105 ILE D N 1
ATOM 21641 C CA . ILE D 1 105 ? -50.950 25.541 40.940 1.00 27.85 105 ILE D CA 1
ATOM 21642 C C . ILE D 1 105 ? -51.579 26.893 41.257 1.00 26.99 105 ILE D C 1
ATOM 21643 O O . ILE D 1 105 ? -52.393 27.003 42.183 1.00 28.70 105 ILE D O 1
ATOM 21659 N N . ALA D 1 106 ? -51.222 27.908 40.470 1.00 25.69 106 ALA D N 1
ATOM 21660 C CA . ALA D 1 106 ? -51.698 29.274 40.650 1.00 23.80 106 ALA D CA 1
ATOM 21661 C C . ALA D 1 106 ? -52.642 29.637 39.515 1.00 25.29 106 ALA D C 1
ATOM 21662 O O . ALA D 1 106 ? -52.282 29.501 38.335 1.00 26.23 106 ALA D O 1
ATOM 21669 N N . TYR D 1 107 ? -53.833 30.115 39.881 1.00 23.29 107 TYR D N 1
ATOM 21670 C CA . TYR D 1 107 ? -54.872 30.511 38.944 1.00 22.14 107 TYR D CA 1
ATOM 21671 C C . TYR D 1 107 ? -55.079 32.018 38.987 1.00 24.14 107 TYR D C 1
ATOM 21672 O O . TYR D 1 107 ? -55.404 32.567 40.053 1.00 23.40 107 TYR D O 1
ATOM 21690 N N . PRO D 1 108 ? -54.933 32.720 37.863 1.00 26.37 108 PRO D N 1
ATOM 21691 C CA . PRO D 1 108 ? -55.133 34.177 37.880 1.00 28.43 108 PRO D CA 1
ATOM 21692 C C . PRO D 1 108 ? -56.530 34.559 38.354 1.00 28.07 108 PRO D C 1
ATOM 21693 O O . PRO D 1 108 ? -57.516 33.855 38.131 1.00 27.47 108 PRO D O 1
ATOM 21704 N N . LEU D 1 109 ? -56.606 35.707 39.012 1.00 27.72 109 LEU D N 1
ATOM 21705 C CA . LEU D 1 109 ? -57.866 36.142 39.600 1.00 29.02 109 LEU D CA 1
ATOM 21706 C C . LEU D 1 109 ? -58.950 36.294 38.550 1.00 27.63 109 LEU D C 1
ATOM 21707 O O . LEU D 1 109 ? -60.117 35.959 38.804 1.00 25.42 109 LEU D O 1
ATOM 21723 N N . ASP D 1 110 ? -58.578 36.792 37.367 1.00 25.81 110 ASP D N 1
ATOM 21724 C CA . ASP D 1 110 ? -59.527 37.048 36.299 1.00 24.15 110 ASP D CA 1
ATOM 21725 C C . ASP D 1 110 ? -60.216 35.791 35.818 1.00 23.75 110 ASP D C 1
ATOM 21726 O O . ASP D 1 110 ? -61.129 35.904 35.005 1.00 26.16 110 ASP D O 1
ATOM 21735 N N . LEU D 1 111 ? -59.803 34.604 36.262 1.00 21.91 111 LEU D N 1
ATOM 21736 C CA . LEU D 1 111 ? -60.476 33.381 35.830 1.00 23.98 111 LEU D CA 1
ATOM 21737 C C . LEU D 1 111 ? -61.791 33.120 36.568 1.00 22.84 111 LEU D C 1
ATOM 21738 O O . LEU D 1 111 ? -62.542 32.214 36.191 1.00 23.94 111 LEU D O 1
ATOM 21754 N N . PHE D 1 112 ? -62.103 33.875 37.615 1.00 23.10 112 PHE D N 1
ATOM 21755 C CA . PHE D 1 112 ? -63.181 33.519 38.527 1.00 22.97 112 PHE D CA 1
ATOM 21756 C C . PHE D 1 112 ? -64.294 34.561 38.524 1.00 22.71 112 PHE D C 1
ATOM 21757 O O . PHE D 1 112 ? -64.045 35.768 38.483 1.00 24.16 112 PHE D O 1
ATOM 21774 N N . GLU D 1 113 ? -65.533 34.081 38.527 1.00 23.11 113 GLU D N 1
ATOM 21775 C CA . GLU D 1 113 ? -66.661 34.961 38.793 1.00 26.16 113 GLU D CA 1
ATOM 21776 C C . GLU D 1 113 ? -66.670 35.359 40.265 1.00 25.30 113 GLU D C 1
ATOM 21777 O O . GLU D 1 113 ? -66.445 34.530 41.149 1.00 24.72 113 GLU D O 1
ATOM 21789 N N . GLU D 1 114 ? -66.929 36.635 40.532 1.00 26.22 114 GLU D N 1
ATOM 21790 C CA . GLU D 1 114 ? -67.013 37.094 41.913 1.00 29.45 114 GLU D CA 1
ATOM 21791 C C . GLU D 1 114 ? -68.159 36.408 42.668 1.00 29.55 114 GLU D C 1
ATOM 21792 O O . GLU D 1 114 ? -69.175 36.004 42.091 1.00 30.20 114 GLU D O 1
ATOM 21804 N N . ASN D 1 115 ? -67.954 36.224 43.967 1.00 26.74 115 ASN D N 1
ATOM 21805 C CA . ASN D 1 115 ? -69.005 35.768 44.874 1.00 25.02 115 ASN D CA 1
ATOM 21806 C C . ASN D 1 115 ? -69.731 34.535 44.340 1.00 24.45 115 ASN D C 1
ATOM 21807 O O . ASN D 1 115 ? -70.967 34.464 44.358 1.00 22.30 115 ASN D O 1
ATOM 21818 N N . SER D 1 116 ? -68.944 33.542 43.900 1.00 21.91 116 SER D N 1
ATOM 21819 C CA . SER D 1 116 ? -69.522 32.285 43.413 1.00 25.13 116 SER D CA 1
ATOM 21820 C C . SER D 1 116 ? -68.565 31.127 43.705 1.00 23.56 116 SER D C 1
ATOM 21821 O O . SER D 1 116 ? -67.626 30.893 42.951 1.00 23.29 116 SER D O 1
ATOM 21829 N N . VAL D 1 117 ? -68.813 30.431 44.820 1.00 24.71 117 VAL D N 1
ATOM 21830 C CA . VAL D 1 117 ? -68.160 29.152 45.046 1.00 22.48 117 VAL D CA 1
ATOM 21831 C C . VAL D 1 117 ? -68.479 28.212 43.902 1.00 21.76 117 VAL D C 1
ATOM 21832 O O . VAL D 1 117 ? -67.669 27.338 43.569 1.00 24.43 117 VAL D O 1
ATOM 21845 N N . VAL D 1 118 ? -69.671 28.338 43.304 1.00 23.28 118 VAL D N 1
ATOM 21846 C CA . VAL D 1 118 ? -70.057 27.406 42.241 1.00 24.94 118 VAL D CA 1
ATOM 21847 C C . VAL D 1 118 ? -69.122 27.543 41.046 1.00 26.32 118 VAL D C 1
ATOM 21848 O O . VAL D 1 118 ? -68.794 26.557 40.376 1.00 25.42 118 VAL D O 1
ATOM 21861 N N . ASN D 1 119 ? -68.685 28.765 40.749 1.00 28.29 119 ASN D N 1
ATOM 21862 C CA . ASN D 1 119 ? -67.742 28.942 39.647 1.00 27.28 119 ASN D CA 1
ATOM 21863 C C . ASN D 1 119 ? -66.380 28.370 40.002 1.00 26.56 119 ASN D C 1
ATOM 21864 O O . ASN D 1 119 ? -65.717 27.759 39.152 1.00 26.32 119 ASN D O 1
ATOM 21875 N N . ILE D 1 120 ? -65.935 28.597 41.242 1.00 24.33 120 ILE D N 1
ATOM 21876 C CA . ILE D 1 120 ? -64.664 28.042 41.698 1.00 22.74 120 ILE D CA 1
ATOM 21877 C C . ILE D 1 120 ? -64.661 26.531 41.521 1.00 25.71 120 ILE D C 1
ATOM 21878 O O . ILE D 1 120 ? -63.694 25.949 41.022 1.00 28.52 120 ILE D O 1
ATOM 21894 N N . MET D 1 121 ? -65.736 25.872 41.950 1.00 26.74 121 MET D N 1
ATOM 21895 C CA . MET D 1 121 ? -65.810 24.431 41.779 1.00 29.04 121 MET D CA 1
ATOM 21896 C C . MET D 1 121 ? -65.818 24.060 40.306 1.00 27.13 121 MET D C 1
ATOM 21897 O O . MET D 1 121 ? -65.157 23.101 39.909 1.00 24.58 121 MET D O 1
ATOM 21911 N N . SER D 1 122 ? -66.559 24.806 39.481 1.00 27.82 122 SER D N 1
ATOM 21912 C CA . SER D 1 122 ? -66.721 24.444 38.077 1.00 26.88 122 SER D CA 1
ATOM 21913 C C . SER D 1 122 ? -65.392 24.376 37.354 1.00 26.70 122 SER D C 1
ATOM 21914 O O . SER D 1 122 ? -65.246 23.578 36.422 1.00 25.87 122 SER D O 1
ATOM 21922 N N . SER D 1 123 ? -64.447 25.201 37.766 1.00 25.30 123 SER D N 1
ATOM 21923 C CA . SER D 1 123 ? -63.078 25.221 37.236 1.00 27.71 123 SER D CA 1
ATOM 21924 C C . SER D 1 123 ? -62.204 24.218 37.989 1.00 27.08 123 SER D C 1
ATOM 21925 O O . SER D 1 123 ? -61.749 23.319 37.397 1.00 29.31 123 SER D O 1
ATOM 21933 N N . ILE D 1 124 ? -62.092 24.351 39.305 1.00 28.98 124 ILE D N 1
ATOM 21934 C CA . ILE D 1 124 ? -61.046 23.655 40.056 1.00 28.33 124 ILE D CA 1
ATOM 21935 C C . ILE D 1 124 ? -61.344 22.168 40.170 1.00 32.85 124 ILE D C 1
ATOM 21936 O O . ILE D 1 124 ? -60.418 21.347 40.251 1.00 32.87 124 ILE D O 1
ATOM 21952 N N . VAL D 1 125 ? -62.622 21.789 40.224 1.00 29.88 125 VAL D N 1
ATOM 21953 C CA . VAL D 1 125 ? -62.967 20.379 40.371 1.00 31.52 125 VAL D CA 1
ATOM 21954 C C . VAL D 1 125 ? -63.908 19.944 39.260 1.00 31.38 125 VAL D C 1
ATOM 21955 O O . VAL D 1 125 ? -64.507 18.867 39.333 1.00 30.86 125 VAL D O 1
ATOM 21968 N N . GLY D 1 126 ? -64.022 20.761 38.220 1.00 32.88 126 GLY D N 1
ATOM 21969 C CA . GLY D 1 126 ? -64.945 20.491 37.138 1.00 32.78 126 GLY D CA 1
ATOM 21970 C C . GLY D 1 126 ? -64.744 19.178 36.413 1.00 29.77 126 GLY D C 1
ATOM 21971 O O . GLY D 1 126 ? -65.608 18.300 36.432 1.00 30.24 126 GLY D O 1
ATOM 21975 N N . ASN D 1 127 ? -63.629 19.043 35.723 1.00 27.37 127 ASN D N 1
ATOM 21976 C CA . ASN D 1 127 ? -63.396 17.847 34.937 1.00 30.41 127 ASN D CA 1
ATOM 21977 C C . ASN D 1 127 ? -62.138 17.081 35.297 1.00 30.25 127 ASN D C 1
ATOM 21978 O O . ASN D 1 127 ? -62.078 15.879 34.999 1.00 29.77 127 ASN D O 1
ATOM 21989 N N . VAL D 1 128 ? -61.161 17.714 35.958 1.00 28.80 128 VAL D N 1
ATOM 21990 C CA . VAL D 1 128 ? -59.814 17.159 36.053 1.00 30.53 128 VAL D CA 1
ATOM 21991 C C . VAL D 1 128 ? -59.733 15.889 36.884 1.00 27.35 128 VAL D C 1
ATOM 21992 O O . VAL D 1 128 ? -58.714 15.185 36.805 1.00 29.34 128 VAL D O 1
ATOM 22005 N N . PHE D 1 129 ? -60.778 15.549 37.642 1.00 21.96 129 PHE D N 1
ATOM 22006 C CA . PHE D 1 129 ? -60.722 14.370 38.502 1.00 21.74 129 PHE D CA 1
ATOM 22007 C C . PHE D 1 129 ? -61.024 13.093 37.734 1.00 20.90 129 PHE D C 1
ATOM 22008 O O . PHE D 1 129 ? -60.770 11.992 38.237 1.00 20.83 129 PHE D O 1
ATOM 22025 N N . GLY D 1 130 ? -61.583 13.214 36.542 1.00 19.83 130 GLY D N 1
ATOM 22026 C CA . GLY D 1 130 ? -61.896 12.076 35.714 1.00 23.50 130 GLY D CA 1
ATOM 22027 C C . GLY D 1 130 ? -60.947 11.858 34.559 1.00 27.90 130 GLY D C 1
ATOM 22028 O O . GLY D 1 130 ? -61.251 11.048 33.678 1.00 30.08 130 GLY D O 1
ATOM 22032 N N . PHE D 1 131 ? -59.799 12.535 34.545 1.00 29.71 131 PHE D N 1
ATOM 22033 C CA . PHE D 1 131 ? -58.856 12.359 33.443 1.00 32.10 131 PHE D CA 1
ATOM 22034 C C . PHE D 1 131 ? -58.114 11.028 33.557 1.00 34.50 131 PHE D C 1
ATOM 22035 O O . PHE D 1 131 ? -57.728 10.603 34.642 1.00 34.50 131 PHE D O 1
ATOM 22052 N N . LYS D 1 132 ? -58.018 10.343 32.424 1.00 34.66 132 LYS D N 1
ATOM 22053 C CA . LYS D 1 132 ? -57.301 9.065 32.370 1.00 35.01 132 LYS D CA 1
ATOM 22054 C C . LYS D 1 132 ? -55.840 9.184 32.788 1.00 33.47 132 LYS D C 1
ATOM 22055 O O . LYS D 1 132 ? -55.272 8.218 33.311 1.00 33.97 132 LYS D O 1
ATOM 22074 N N . ALA D 1 133 ? -55.218 10.340 32.566 1.00 30.33 133 ALA D N 1
ATOM 22075 C CA . ALA D 1 133 ? -53.829 10.519 32.953 1.00 31.30 133 ALA D CA 1
ATOM 22076 C C . ALA D 1 133 ? -53.636 10.650 34.458 1.00 32.39 133 ALA D C 1
ATOM 22077 O O . ALA D 1 133 ? -52.495 10.804 34.899 1.00 32.85 133 ALA D O 1
ATOM 22084 N N . VAL D 1 134 ? -54.685 10.606 35.271 1.00 35.72 134 VAL D N 1
ATOM 22085 C CA . VAL D 1 134 ? -54.519 10.526 36.715 1.00 36.15 134 VAL D CA 1
ATOM 22086 C C . VAL D 1 134 ? -55.371 9.375 37.223 1.00 37.23 134 VAL D C 1
ATOM 22087 O O . VAL D 1 134 ? -56.582 9.341 36.989 1.00 42.48 134 VAL D O 1
ATOM 22100 N N . GLY D 1 135 ? -54.744 8.418 37.900 1.00 34.65 135 GLY D N 1
ATOM 22101 C CA . GLY D 1 135 ? -55.527 7.401 38.579 1.00 31.50 135 GLY D CA 1
ATOM 22102 C C . GLY D 1 135 ? -56.292 7.933 39.776 1.00 27.16 135 GLY D C 1
ATOM 22103 O O . GLY D 1 135 ? -57.334 7.386 40.147 1.00 27.67 135 GLY D O 1
ATOM 22107 N N . ALA D 1 136 ? -55.801 9.004 40.388 1.00 24.23 136 ALA D N 1
ATOM 22108 C CA . ALA D 1 136 ? -56.386 9.529 41.609 1.00 24.86 136 ALA D CA 1
ATOM 22109 C C . ALA D 1 136 ? -55.961 10.977 41.717 1.00 22.80 136 ALA D C 1
ATOM 22110 O O . ALA D 1 136 ? -54.849 11.334 41.333 1.00 22.61 136 ALA D O 1
ATOM 22117 N N . LEU D 1 137 ? -56.854 11.791 42.259 1.00 23.19 137 LEU D N 1
ATOM 22118 C CA . LEU D 1 137 ? -56.631 13.219 42.424 1.00 24.08 137 LEU D CA 1
ATOM 22119 C C . LEU D 1 137 ? -57.353 13.680 43.682 1.00 25.23 137 LEU D C 1
ATOM 22120 O O . LEU D 1 137 ? -58.529 13.356 43.884 1.00 25.97 137 LEU D O 1
ATOM 22136 N N . ARG D 1 138 ? -56.675 14.492 44.493 1.00 26.65 138 ARG D N 1
ATOM 22137 C CA . ARG D 1 138 ? -57.275 15.031 45.709 1.00 29.19 138 ARG D CA 1
ATOM 22138 C C . ARG D 1 138 ? -56.875 16.487 45.879 1.00 27.06 138 ARG D C 1
ATOM 22139 O O . ARG D 1 138 ? -55.685 16.804 45.875 1.00 25.23 138 ARG D O 1
ATOM 22160 N N . LEU D 1 139 ? -57.863 17.365 46.001 1.00 23.69 139 LEU D N 1
ATOM 22161 C CA . LEU D 1 139 ? -57.633 18.770 46.295 1.00 23.40 139 LEU D CA 1
ATOM 22162 C C . LEU D 1 139 ? -57.426 18.886 47.804 1.00 24.07 139 LEU D C 1
ATOM 22163 O O . LEU D 1 139 ? -58.342 18.630 48.591 1.00 23.89 139 LEU D O 1
ATOM 22179 N N . GLU D 1 140 ? -56.225 19.254 48.214 1.00 24.85 140 GLU D N 1
ATOM 22180 C CA . GLU D 1 140 ? -55.906 19.286 49.633 1.00 26.61 140 GLU D CA 1
ATOM 22181 C C . GLU D 1 140 ? -56.221 20.609 50.286 1.00 27.96 140 GLU D C 1
ATOM 22182 O O . GLU D 1 140 ? -56.614 20.622 51.455 1.00 29.17 140 GLU D O 1
ATOM 22194 N N . ASP D 1 141 ? -56.097 21.706 49.549 1.00 25.51 141 ASP D N 1
ATOM 22195 C CA . ASP D 1 141 ? -56.295 23.033 50.113 1.00 26.60 141 ASP D CA 1
ATOM 22196 C C . ASP D 1 141 ? -56.341 24.017 48.953 1.00 26.72 141 ASP D C 1
ATOM 22197 O O . ASP D 1 141 ? -55.990 23.681 47.818 1.00 25.92 141 ASP D O 1
ATOM 22206 N N . MET D 1 142 ? -56.811 25.232 49.256 1.00 27.81 142 MET D N 1
ATOM 22207 C CA . MET D 1 142 ? -56.941 26.317 48.301 1.00 29.01 142 MET D CA 1
ATOM 22208 C C . MET D 1 142 ? -56.697 27.643 49.019 1.00 28.29 142 MET D C 1
ATOM 22209 O O . MET D 1 142 ? -57.171 27.856 50.139 1.00 29.04 142 MET D O 1
ATOM 22223 N N . ARG D 1 143 ? -55.975 28.536 48.357 1.00 28.81 143 ARG D N 1
ATOM 22224 C CA . ARG D 1 143 ? -55.727 29.885 48.864 1.00 25.98 143 ARG D CA 1
ATOM 22225 C C . ARG D 1 143 ? -56.616 30.816 48.048 1.00 27.16 143 ARG D C 1
ATOM 22226 O O . ARG D 1 143 ? -56.241 31.316 46.987 1.00 28.08 143 ARG D O 1
ATOM 22247 N N . ILE D 1 144 ? -57.806 31.068 48.567 1.00 27.09 144 ILE D N 1
ATOM 22248 C CA . ILE D 1 144 ? -58.726 32.033 47.982 1.00 27.94 144 ILE D CA 1
ATOM 22249 C C . ILE D 1 144 ? -58.125 33.414 48.212 1.00 24.82 144 ILE D C 1
ATOM 22250 O O . ILE D 1 144 ? -57.926 33.808 49.374 1.00 23.21 144 ILE D O 1
ATOM 22266 N N . PRO D 1 145 ? -57.779 34.150 47.148 1.00 24.77 145 PRO D N 1
ATOM 22267 C CA . PRO D 1 145 ? -57.115 35.449 47.345 1.00 22.53 145 PRO D CA 1
ATOM 22268 C C . PRO D 1 145 ? -58.057 36.432 47.994 1.00 25.42 145 PRO D C 1
ATOM 22269 O O . PRO D 1 145 ? -59.269 36.347 47.828 1.00 28.31 145 PRO D O 1
ATOM 22280 N N . LEU D 1 146 ? -57.489 37.370 48.743 1.00 27.60 146 LEU D N 1
ATOM 22281 C CA . LEU D 1 146 ? -58.326 38.282 49.513 1.00 28.69 146 LEU D CA 1
ATOM 22282 C C . LEU D 1 146 ? -59.240 39.095 48.605 1.00 27.46 146 LEU D C 1
ATOM 22283 O O . LEU D 1 146 ? -60.372 39.419 48.985 1.00 26.28 146 LEU D O 1
ATOM 22299 N N . ALA D 1 147 ? -58.770 39.434 47.402 1.00 28.16 147 ALA D N 1
ATOM 22300 C CA . ALA D 1 147 ? -59.597 40.228 46.503 1.00 26.39 147 ALA D CA 1
ATOM 22301 C C . ALA D 1 147 ? -60.855 39.472 46.081 1.00 27.04 147 ALA D C 1
ATOM 22302 O O . ALA D 1 147 ? -61.901 40.089 45.846 1.00 26.56 147 ALA D O 1
ATOM 22309 N N . LEU D 1 148 ? -60.793 38.139 46.016 1.00 25.62 148 LEU D N 1
ATOM 22310 C CA . LEU D 1 148 ? -62.012 37.364 45.820 1.00 26.03 148 LEU D CA 1
ATOM 22311 C C . LEU D 1 148 ? -62.793 37.217 47.121 1.00 26.87 148 LEU D C 1
ATOM 22312 O O . LEU D 1 148 ? -64.023 37.315 47.120 1.00 28.51 148 LEU D O 1
ATOM 22328 N N . VAL D 1 149 ? -62.103 37.008 48.243 1.00 25.92 149 VAL D N 1
ATOM 22329 C CA . VAL D 1 149 ? -62.787 36.840 49.525 1.00 26.01 149 VAL D CA 1
ATOM 22330 C C . VAL D 1 149 ? -63.696 38.030 49.812 1.00 28.00 149 VAL D C 1
ATOM 22331 O O . VAL D 1 149 ? -64.818 37.876 50.308 1.00 29.48 149 VAL D O 1
ATOM 22344 N N . LYS D 1 150 ? -63.256 39.227 49.452 1.00 27.20 150 LYS D N 1
ATOM 22345 C CA . LYS D 1 150 ? -64.029 40.425 49.749 1.00 26.46 150 LYS D CA 1
ATOM 22346 C C . LYS D 1 150 ? -65.315 40.510 48.946 1.00 25.78 150 LYS D C 1
ATOM 22347 O O . LYS D 1 150 ? -66.119 41.400 49.209 1.00 23.71 150 LYS D O 1
ATOM 22366 N N . THR D 1 151 ? -65.503 39.666 47.939 1.00 28.17 151 THR D N 1
ATOM 22367 C CA . THR D 1 151 ? -66.741 39.681 47.171 1.00 26.99 151 THR D CA 1
ATOM 22368 C C . THR D 1 151 ? -67.830 38.847 47.823 1.00 27.07 151 THR D C 1
ATOM 22369 O O . THR D 1 151 ? -68.995 38.990 47.446 1.00 27.70 151 THR D O 1
ATOM 22380 N N . PHE D 1 152 ? -67.477 37.975 48.839 1.00 27.39 152 PHE D N 1
ATOM 22381 C CA . PHE D 1 152 ? -68.448 37.111 49.496 1.00 27.78 152 PHE D CA 1
ATOM 22382 C C . PHE D 1 152 ? -69.076 37.792 50.718 1.00 26.86 152 PHE D C 1
ATOM 22383 O O . PHE D 1 152 ? -68.467 38.676 51.333 1.00 27.07 152 PHE D O 1
ATOM 22400 N N . PRO D 1 153 ? -70.283 37.371 51.115 1.00 28.56 153 PRO D N 1
ATOM 22401 C CA . PRO D 1 153 ? -70.940 38.017 52.264 1.00 28.75 153 PRO D CA 1
ATOM 22402 C C . PRO D 1 153 ? -70.498 37.490 53.621 1.00 28.36 153 PRO D C 1
ATOM 22403 O O . PRO D 1 153 ? -70.501 38.239 54.601 1.00 29.26 153 PRO D O 1
ATOM 22414 N N . GLY D 1 154 ? -70.098 36.227 53.692 1.00 28.16 154 GLY D N 1
ATOM 22415 C CA . GLY D 1 154 ? -69.801 35.605 54.958 1.00 30.36 154 GLY D CA 1
ATOM 22416 C C . GLY D 1 154 ? -71.085 35.425 55.742 1.00 28.69 154 GLY D C 1
ATOM 22417 O O . GLY D 1 154 ? -72.161 35.822 55.283 1.00 23.41 154 GLY D O 1
ATOM 22421 N N . PRO D 1 155 ? -71.008 34.821 56.934 1.00 27.58 155 PRO D N 1
ATOM 22422 C CA . PRO D 1 155 ? -72.232 34.553 57.714 1.00 24.78 155 PRO D CA 1
ATOM 22423 C C . PRO D 1 155 ? -72.978 35.828 58.103 1.00 22.33 155 PRO D C 1
ATOM 22424 O O . PRO D 1 155 ? -72.398 36.897 58.309 1.00 24.06 155 PRO D O 1
ATOM 22435 N N . ARG D 1 156 ? -74.296 35.698 58.205 1.00 24.43 156 ARG D N 1
ATOM 22436 C CA . ARG D 1 156 ? -75.093 36.766 58.792 1.00 24.72 156 ARG D CA 1
ATOM 22437 C C . ARG D 1 156 ? -74.892 36.866 60.303 1.00 25.12 156 ARG D C 1
ATOM 22438 O O . ARG D 1 156 ? -74.740 37.972 60.826 1.00 26.10 156 ARG D O 1
ATOM 22459 N N . VAL D 1 157 ? -74.904 35.739 61.025 1.00 24.82 157 VAL D N 1
ATOM 22460 C CA . VAL D 1 157 ? -74.903 35.779 62.490 1.00 26.21 157 VAL D CA 1
ATOM 22461 C C . VAL D 1 157 ? -73.527 35.470 63.067 1.00 28.53 157 VAL D C 1
ATOM 22462 O O . VAL D 1 157 ? -72.958 36.286 63.807 1.00 30.41 157 VAL D O 1
ATOM 22475 N N . GLY D 1 158 ? -72.988 34.293 62.751 1.00 26.62 158 GLY D N 1
ATOM 22476 C CA . GLY D 1 158 ? -71.690 33.950 63.282 1.00 29.28 158 GLY D CA 1
ATOM 22477 C C . GLY D 1 158 ? -71.688 33.552 64.756 1.00 29.18 158 GLY D C 1
ATOM 22478 O O . GLY D 1 158 ? -72.711 33.186 65.363 1.00 31.43 158 GLY D O 1
ATOM 22482 N N . ILE D 1 159 ? -70.500 33.613 65.352 1.00 28.32 159 ILE D N 1
ATOM 22483 C CA . ILE D 1 159 ? -70.374 33.140 66.730 1.00 28.99 159 ILE D CA 1
ATOM 22484 C C . ILE D 1 159 ? -70.785 34.215 67.731 1.00 26.14 159 ILE D C 1
ATOM 22485 O O . ILE D 1 159 ? -71.706 34.021 68.529 1.00 28.90 159 ILE D O 1
ATOM 22501 N N . TYR D 1 160 ? -70.115 35.364 67.707 1.00 26.09 160 TYR D N 1
ATOM 22502 C CA . TYR D 1 160 ? -70.344 36.376 68.737 1.00 25.74 160 TYR D CA 1
ATOM 22503 C C . TYR D 1 160 ? -71.818 36.778 68.822 1.00 27.39 160 TYR D C 1
ATOM 22504 O O . TYR D 1 160 ? -72.400 36.819 69.911 1.00 29.65 160 TYR D O 1
ATOM 22522 N N . ASP D 1 161 ? -72.443 37.068 67.680 1.00 26.73 161 ASP D N 1
ATOM 22523 C CA . ASP D 1 161 ? -73.809 37.581 67.715 1.00 27.35 161 ASP D CA 1
ATOM 22524 C C . ASP D 1 161 ? -74.800 36.508 68.111 1.00 28.16 161 ASP D C 1
ATOM 22525 O O . ASP D 1 161 ? -75.806 36.821 68.753 1.00 30.40 161 ASP D O 1
ATOM 22534 N N . GLU D 1 162 ? -74.524 35.239 67.822 1.00 27.57 162 GLU D N 1
ATOM 22535 C CA . GLU D 1 162 ? -75.405 34.211 68.372 1.00 27.27 162 GLU D CA 1
ATOM 22536 C C . GLU D 1 162 ? -75.294 34.148 69.895 1.00 29.97 162 GLU D C 1
ATOM 22537 O O . GLU D 1 162 ? -76.298 33.989 70.604 1.00 32.16 162 GLU D O 1
ATOM 22549 N N . ARG D 1 163 ? -74.079 34.283 70.424 1.00 28.43 163 ARG D N 1
ATOM 22550 C CA . ARG D 1 163 ? -73.926 34.349 71.873 1.00 30.00 163 ARG D CA 1
ATOM 22551 C C . ARG D 1 163 ? -74.715 35.516 72.438 1.00 27.82 163 ARG D C 1
ATOM 22552 O O . ARG D 1 163 ? -75.314 35.416 73.515 1.00 30.54 163 ARG D O 1
ATOM 22573 N N . VAL D 1 164 ? -74.737 36.633 71.722 1.00 25.93 164 VAL D N 1
ATOM 22574 C CA . VAL D 1 164 ? -75.554 37.764 72.153 1.00 26.57 164 VAL D CA 1
ATOM 22575 C C . VAL D 1 164 ? -77.037 37.388 72.145 1.00 29.38 164 VAL D C 1
ATOM 22576 O O . VAL D 1 164 ? -77.746 37.539 73.149 1.00 30.54 164 VAL D O 1
ATOM 22589 N N . TRP D 1 165 ? -77.536 36.888 71.011 1.00 30.96 165 TRP D N 1
ATOM 22590 C CA . TRP D 1 165 ? -78.971 36.601 70.940 1.00 31.44 165 TRP D CA 1
ATOM 22591 C C . TRP D 1 165 ? -79.414 35.661 72.060 1.00 31.54 165 TRP D C 1
ATOM 22592 O O . TRP D 1 165 ? -80.493 35.830 72.632 1.00 34.09 165 TRP D O 1
ATOM 22613 N N . SER D 1 166 ? -78.630 34.625 72.325 1.00 33.02 166 SER D N 1
ATOM 22614 C CA . SER D 1 166 ? -78.933 33.597 73.310 1.00 32.05 166 SER D CA 1
ATOM 22615 C C . SER D 1 166 ? -78.561 34.010 74.720 1.00 30.77 166 SER D C 1
ATOM 22616 O O . SER D 1 166 ? -79.049 33.402 75.674 1.00 28.47 166 SER D O 1
ATOM 22624 N N . ASN D 1 167 ? -77.693 35.008 74.874 1.00 33.96 167 ASN D N 1
ATOM 22625 C CA . ASN D 1 167 ? -77.119 35.342 76.173 1.00 36.65 167 ASN D CA 1
ATOM 22626 C C . ASN D 1 167 ? -76.414 34.131 76.783 1.00 37.60 167 ASN D C 1
ATOM 22627 O O . ASN D 1 167 ? -76.635 33.773 77.936 1.00 40.84 167 ASN D O 1
ATOM 22638 N N . LYS D 1 168 ? -75.576 33.477 75.982 1.00 34.79 168 LYS D N 1
ATOM 22639 C CA . LYS D 1 168 ? -74.811 32.315 76.427 1.00 37.24 168 LYS D CA 1
ATOM 22640 C C . LYS D 1 168 ? -73.323 32.541 76.184 1.00 36.45 168 LYS D C 1
ATOM 22641 O O . LYS D 1 168 ? -72.896 32.779 75.049 1.00 36.23 168 LYS D O 1
ATOM 22660 N N . TRP D 1 169 ? -72.535 32.474 77.249 1.00 34.09 169 TRP D N 1
ATOM 22661 C CA . TRP D 1 169 ? -71.140 32.862 77.179 1.00 33.44 169 TRP D CA 1
ATOM 22662 C C . TRP D 1 169 ? -70.283 31.839 77.905 1.00 37.40 169 TRP D C 1
ATOM 22663 O O . TRP D 1 169 ? -70.765 31.107 78.776 1.00 38.54 169 TRP D O 1
ATOM 22684 N N . ASP D 1 170 ? -69.000 31.796 77.508 1.00 38.13 170 ASP D N 1
ATOM 22685 C CA . ASP D 1 170 ? -67.931 31.137 78.266 1.00 39.86 170 ASP D CA 1
ATOM 22686 C C . ASP D 1 170 ? -68.150 29.633 78.419 1.00 37.09 170 ASP D C 1
ATOM 22687 O O . ASP D 1 170 ? -67.639 29.010 79.359 1.00 36.19 170 ASP D O 1
ATOM 22696 N N . ARG D 1 171 ? -68.878 29.035 77.481 1.00 34.62 171 ARG D N 1
ATOM 22697 C CA . ARG D 1 171 ? -69.081 27.597 77.472 1.00 33.34 171 ARG D CA 1
ATOM 22698 C C . ARG D 1 171 ? -69.453 27.165 76.068 1.00 31.44 171 ARG D C 1
ATOM 22699 O O . ARG D 1 171 ? -69.942 27.981 75.267 1.00 27.55 171 ARG D O 1
ATOM 22720 N N . PRO D 1 172 ? -69.201 25.903 75.727 1.00 31.15 172 PRO D N 1
ATOM 22721 C CA . PRO D 1 172 ? -69.797 25.352 74.513 1.00 31.03 172 PRO D CA 1
ATOM 22722 C C . PRO D 1 172 ? -71.317 25.359 74.632 1.00 32.14 172 PRO D C 1
ATOM 22723 O O . PRO D 1 172 ? -71.886 25.320 75.728 1.00 32.56 172 PRO D O 1
ATOM 22734 N N . LEU D 1 173 ? -71.978 25.401 73.481 1.00 30.84 173 LEU D N 1
ATOM 22735 C CA . LEU D 1 173 ? -73.422 25.231 73.420 1.00 33.43 173 LEU D CA 1
ATOM 22736 C C . LEU D 1 173 ? -73.718 23.772 73.118 1.00 30.95 173 LEU D C 1
ATOM 22737 O O . LEU D 1 173 ? -72.950 23.096 72.428 1.00 29.38 173 LEU D O 1
ATOM 22753 N N . ILE D 1 174 ? -74.854 23.299 73.619 1.00 30.19 174 ILE D N 1
ATOM 22754 C CA . ILE D 1 174 ? -75.200 21.887 73.591 1.00 33.62 174 ILE D CA 1
ATOM 22755 C C . ILE D 1 174 ? -76.500 21.717 72.826 1.00 33.99 174 ILE D C 1
ATOM 22756 O O . ILE D 1 174 ? -77.463 22.470 73.025 1.00 34.68 174 ILE D O 1
ATOM 22772 N N . GLY D 1 175 ? -76.523 20.702 71.966 1.00 32.57 175 GLY D N 1
ATOM 22773 C CA . GLY D 1 175 ? -77.686 20.367 71.172 1.00 31.67 175 GLY D CA 1
ATOM 22774 C C . GLY D 1 175 ? -77.861 18.877 71.008 1.00 29.36 175 GLY D C 1
ATOM 22775 O O . GLY D 1 175 ? -77.241 18.097 71.737 1.00 28.61 175 GLY D O 1
ATOM 22779 N N . GLY D 1 176 ? -78.689 18.473 70.051 1.00 29.99 176 GLY D N 1
ATOM 22780 C CA . GLY D 1 176 ? -78.976 17.067 69.900 1.00 32.70 176 GLY D CA 1
ATOM 22781 C C . GLY D 1 176 ? -79.957 16.736 68.812 1.00 33.89 176 GLY D C 1
ATOM 22782 O O . GLY D 1 176 ? -80.946 17.465 68.624 1.00 30.89 176 GLY D O 1
ATOM 22786 N N . THR D 1 177 ? -79.700 15.647 68.084 1.00 36.57 177 THR D N 1
ATOM 22787 C CA . THR D 1 177 ? -80.609 15.247 67.021 1.00 36.70 177 THR D CA 1
ATOM 22788 C C . THR D 1 177 ? -81.796 14.469 67.586 1.00 32.11 177 THR D C 1
ATOM 22789 O O . THR D 1 177 ? -81.607 13.477 68.298 1.00 33.38 177 THR D O 1
ATOM 22800 N N . VAL D 1 178 ? -83.020 14.876 67.229 1.00 31.27 178 VAL D N 1
ATOM 22801 C CA . VAL D 1 178 ? -84.197 14.097 67.608 1.00 30.76 178 VAL D CA 1
ATOM 22802 C C . VAL D 1 178 ? -84.099 12.734 66.947 1.00 30.07 178 VAL D C 1
ATOM 22803 O O . VAL D 1 178 ? -83.836 12.632 65.740 1.00 29.50 178 VAL D O 1
ATOM 22816 N N . LYS D 1 179 ? -84.265 11.680 67.738 1.00 31.99 179 LYS D N 1
ATOM 22817 C CA . LYS D 1 179 ? -84.230 10.307 67.261 1.00 31.49 179 LYS D CA 1
ATOM 22818 C C . LYS D 1 179 ? -85.517 9.619 67.664 1.00 32.83 179 LYS D C 1
ATOM 22819 O O . LYS D 1 179 ? -86.140 10.019 68.645 1.00 34.01 179 LYS D O 1
ATOM 22838 N N . PRO D 1 180 ? -85.960 8.581 66.936 1.00 34.16 180 PRO D N 1
ATOM 22839 C CA . PRO D 1 180 ? -85.304 8.021 65.739 1.00 33.83 180 PRO D CA 1
ATOM 22840 C C . PRO D 1 180 ? -85.252 8.969 64.546 1.00 31.96 180 PRO D C 1
ATOM 22841 O O . PRO D 1 180 ? -86.011 9.934 64.553 1.00 30.16 180 PRO D O 1
ATOM 22852 N N . LYS D 1 181 ? -84.380 8.673 63.568 1.00 30.69 181 LYS D N 1
ATOM 22853 C CA . LYS D 1 181 ? -84.122 9.591 62.455 1.00 29.72 181 LYS D CA 1
ATOM 22854 C C . LYS D 1 181 ? -85.415 9.910 61.713 1.00 29.01 181 LYS D C 1
ATOM 22855 O O . LYS D 1 181 ? -85.776 11.080 61.529 1.00 29.96 181 LYS D O 1
ATOM 22874 N N . LEU D 1 182 ? -86.115 8.870 61.260 1.00 28.11 182 LEU D N 1
ATOM 22875 C CA . LEU D 1 182 ? -87.409 9.004 60.603 1.00 28.79 182 LEU D CA 1
ATOM 22876 C C . LEU D 1 182 ? -88.447 8.145 61.311 1.00 27.39 182 LEU D C 1
ATOM 22877 O O . LEU D 1 182 ? -88.119 7.287 62.139 1.00 26.33 182 LEU D O 1
ATOM 22893 N N . GLY D 1 183 ? -89.724 8.409 60.985 1.00 28.62 183 GLY D N 1
ATOM 22894 C CA . GLY D 1 183 ? -90.834 7.617 61.480 1.00 30.33 183 GLY D CA 1
ATOM 22895 C C . GLY D 1 183 ? -91.595 8.228 62.634 1.00 31.63 183 GLY D C 1
ATOM 22896 O O . GLY D 1 183 ? -92.672 7.718 62.992 1.00 33.39 183 GLY D O 1
ATOM 22900 N N . LEU D 1 184 ? -91.088 9.314 63.203 1.00 31.80 184 LEU D N 1
ATOM 22901 C CA . LEU D 1 184 ? -91.801 9.990 64.272 1.00 32.15 184 LEU D CA 1
ATOM 22902 C C . LEU D 1 184 ? -92.855 10.952 63.726 1.00 30.30 184 LEU D C 1
ATOM 22903 O O . LEU D 1 184 ? -92.581 11.804 62.872 1.00 31.33 184 LEU D O 1
ATOM 22919 N N . SER D 1 185 ? -94.059 10.836 64.252 1.00 28.12 185 SER D N 1
ATOM 22920 C CA . SER D 1 185 ? -95.094 11.802 63.934 1.00 29.65 185 SER D CA 1
ATOM 22921 C C . SER D 1 185 ? -94.708 13.191 64.446 1.00 30.82 185 SER D C 1
ATOM 22922 O O . SER D 1 185 ? -93.870 13.323 65.347 1.00 29.66 185 SER D O 1
ATOM 22930 N N . PRO D 1 186 ? -95.305 14.247 63.873 1.00 28.30 186 PRO D N 1
ATOM 22931 C CA . PRO D 1 186 ? -94.959 15.602 64.337 1.00 27.25 186 PRO D CA 1
ATOM 22932 C C . PRO D 1 186 ? -95.241 15.819 65.812 1.00 29.71 186 PRO D C 1
ATOM 22933 O O . PRO D 1 186 ? -94.481 16.542 66.471 1.00 28.07 186 PRO D O 1
ATOM 22944 N N . LYS D 1 187 ? -96.352 15.280 66.337 1.00 31.90 187 LYS D N 1
ATOM 22945 C CA . LYS D 1 187 ? -96.687 15.547 67.733 1.00 33.82 187 LYS D CA 1
ATOM 22946 C C . LYS D 1 187 ? -95.703 14.855 68.671 1.00 32.10 187 LYS D C 1
ATOM 22947 O O . LYS D 1 187 ? -95.289 15.429 69.680 1.00 31.59 187 LYS D O 1
ATOM 22966 N N . ALA D 1 188 ? -95.309 13.623 68.356 1.00 34.21 188 ALA D N 1
ATOM 22967 C CA . ALA D 1 188 ? -94.254 12.959 69.122 1.00 35.83 188 ALA D CA 1
ATOM 22968 C C . ALA D 1 188 ? -92.952 13.747 69.066 1.00 33.54 188 ALA D C 1
ATOM 22969 O O . ALA D 1 188 ? -92.315 13.995 70.094 1.00 34.03 188 ALA D O 1
ATOM 22976 N N . TYR D 1 189 ? -92.543 14.150 67.872 1.00 31.44 189 TYR D N 1
ATOM 22977 C CA . TYR D 1 189 ? -91.375 15.011 67.739 1.00 31.94 189 TYR D CA 1
ATOM 22978 C C . TYR D 1 189 ? -91.424 16.180 68.717 1.00 30.69 189 TYR D C 1
ATOM 22979 O O . TYR D 1 189 ? -90.433 16.499 69.383 1.00 28.89 189 TYR D O 1
ATOM 22997 N N . SER D 1 190 ? -92.533 16.872 68.789 1.00 28.57 190 SER D N 1
ATOM 22998 C CA . SER D 1 190 ? -92.711 18.019 69.691 1.00 29.14 190 SER D CA 1
ATOM 22999 C C . SER D 1 190 ? -92.540 17.565 71.146 1.00 29.70 190 SER D C 1
ATOM 23000 O O . SER D 1 190 ? -91.997 18.301 71.890 1.00 31.29 190 SER D O 1
ATOM 23008 N N . THR D 1 191 ? -92.927 16.364 71.516 1.00 28.91 191 THR D N 1
ATOM 23009 C CA . THR D 1 191 ? -92.763 15.965 72.910 1.00 30.62 191 THR D CA 1
ATOM 23010 C C . THR D 1 191 ? -91.289 15.798 73.255 1.00 31.15 191 THR D C 1
ATOM 23011 O O . THR D 1 191 ? -90.835 16.257 74.312 1.00 30.26 191 THR D O 1
ATOM 23022 N N . ILE D 1 192 ? -90.529 15.142 72.363 1.00 30.92 192 ILE D N 1
ATOM 23023 C CA . ILE D 1 192 ? -89.112 14.880 72.598 1.00 28.21 192 ILE D CA 1
ATOM 23024 C C . ILE D 1 192 ? -88.348 16.185 72.641 1.00 27.84 192 ILE D C 1
ATOM 23025 O O . ILE D 1 192 ? -87.447 16.371 73.467 1.00 26.56 192 ILE D O 1
ATOM 23041 N N . ILE D 1 193 ? -88.716 17.115 71.756 1.00 28.68 193 ILE D N 1
ATOM 23042 C CA . ILE D 1 193 ? -88.071 18.422 71.729 1.00 26.17 193 ILE D CA 1
ATOM 23043 C C . ILE D 1 193 ? -88.275 19.115 73.061 1.00 28.08 193 ILE D C 1
ATOM 23044 O O . ILE D 1 193 ? -87.320 19.596 73.674 1.00 33.47 193 ILE D O 1
ATOM 23060 N N . TYR D 1 194 ? -89.523 19.156 73.532 1.00 32.65 194 TYR D N 1
ATOM 23061 C CA . TYR D 1 194 ? -89.845 19.809 74.794 1.00 30.17 194 TYR D CA 1
ATOM 23062 C C . TYR D 1 194 ? -89.031 19.223 75.932 1.00 27.43 194 TYR D C 1
ATOM 23063 O O . TYR D 1 194 ? -88.465 19.957 76.738 1.00 30.77 194 TYR D O 1
ATOM 23081 N N . GLU D 1 195 ? -88.955 17.910 76.060 1.00 26.28 195 GLU D N 1
ATOM 23082 C CA . GLU D 1 195 ? -88.232 17.206 77.152 1.00 31.60 195 GLU D CA 1
ATOM 23083 C C . GLU D 1 195 ? -86.715 17.499 77.119 1.00 31.33 195 GLU D C 1
ATOM 23084 O O . GLU D 1 195 ? -86.190 17.867 78.138 1.00 30.24 195 GLU D O 1
ATOM 23096 N N . CYS D 1 196 ? -86.073 17.401 75.954 1.00 30.15 196 CYS D N 1
ATOM 23097 C CA . CYS D 1 196 ? -84.615 17.581 75.789 1.00 32.48 196 CYS D CA 1
ATOM 23098 C C . CYS D 1 196 ? -84.240 19.041 76.028 1.00 33.34 196 CYS D C 1
ATOM 23099 O O . CYS D 1 196 ? -83.282 19.266 76.718 1.00 32.98 196 CYS D O 1
ATOM 23107 N N . LEU D 1 197 ? -85.023 19.990 75.528 1.00 31.61 197 LEU D N 1
ATOM 23108 C CA . LEU D 1 197 ? -84.709 21.414 75.707 1.00 30.32 197 LEU D CA 1
ATOM 23109 C C . LEU D 1 197 ? -84.933 21.782 77.172 1.00 33.61 197 LEU D C 1
ATOM 23110 O O . LEU D 1 197 ? -84.119 22.515 77.688 1.00 35.14 197 LEU D O 1
ATOM 23126 N N . SER D 1 198 ? -86.003 21.312 77.806 1.00 33.68 198 SER D N 1
ATOM 23127 C CA . SER D 1 198 ? -86.254 21.633 79.207 1.00 36.35 198 SER D CA 1
ATOM 23128 C C . SER D 1 198 ? -85.206 21.032 80.124 1.00 35.48 198 SER D C 1
ATOM 23129 O O . SER D 1 198 ? -84.888 21.617 81.158 1.00 34.10 198 SER D O 1
ATOM 23137 N N . GLY D 1 199 ? -84.624 19.895 79.747 1.00 39.80 199 GLY D N 1
ATOM 23138 C CA . GLY D 1 199 ? -83.605 19.259 80.573 1.00 38.69 199 GLY D CA 1
ATOM 23139 C C . GLY D 1 199 ? -82.219 19.861 80.463 1.00 35.70 199 GLY D C 1
ATOM 23140 O O . GLY D 1 199 ? -81.361 19.595 81.319 1.00 38.92 199 GLY D O 1
ATOM 23144 N N . GLY D 1 200 ? -81.973 20.666 79.440 1.00 29.79 200 GLY D N 1
ATOM 23145 C CA . GLY D 1 200 ? -80.692 21.331 79.383 1.00 31.38 200 GLY D CA 1
ATOM 23146 C C . GLY D 1 200 ? -80.108 21.656 78.029 1.00 29.64 200 GLY D C 1
ATOM 23147 O O . GLY D 1 200 ? -79.223 22.517 77.951 1.00 31.47 200 GLY D O 1
ATOM 23151 N N . LEU D 1 201 ? -80.568 21.000 76.966 1.00 25.52 201 LEU D N 1
ATOM 23152 C CA . LEU D 1 201 ? -80.043 21.334 75.651 1.00 26.02 201 LEU D CA 1
ATOM 23153 C C . LEU D 1 201 ? -80.338 22.795 75.355 1.00 28.99 201 LEU D C 1
ATOM 23154 O O . LEU D 1 201 ? -81.402 23.322 75.713 1.00 29.53 201 LEU D O 1
ATOM 23170 N N . ASP D 1 202 ? -79.381 23.443 74.684 1.00 30.57 202 ASP D N 1
ATOM 23171 C CA . ASP D 1 202 ? -79.580 24.798 74.173 1.00 32.90 202 ASP D CA 1
ATOM 23172 C C . ASP D 1 202 ? -80.361 24.811 72.867 1.00 31.33 202 ASP D C 1
ATOM 23173 O O . ASP D 1 202 ? -81.021 25.813 72.550 1.00 29.39 202 ASP D O 1
ATOM 23182 N N . THR D 1 203 ? -80.247 23.739 72.082 1.00 31.34 203 THR D N 1
ATOM 23183 C CA . THR D 1 203 ? -80.973 23.594 70.827 1.00 29.70 203 THR D CA 1
ATOM 23184 C C . THR D 1 203 ? -81.305 22.121 70.618 1.00 27.32 203 THR D C 1
ATOM 23185 O O . THR D 1 203 ? -80.730 21.235 71.244 1.00 30.90 203 THR D O 1
ATOM 23196 N N . SER D 1 204 ? -82.209 21.865 69.692 1.00 25.08 204 SER D N 1
ATOM 23197 C CA . SER D 1 204 ? -82.530 20.505 69.245 1.00 23.36 204 SER D CA 1
ATOM 23198 C C . SER D 1 204 ? -82.562 20.635 67.722 1.00 23.75 204 SER D C 1
ATOM 23199 O O . SER D 1 204 ? -82.559 21.760 67.184 1.00 20.68 204 SER D O 1
ATOM 23229 N N . ASP D 1 206 ? -83.940 18.741 63.763 1.00 22.82 206 ASP D N 1
ATOM 23230 C CA . ASP D 1 206 ? -84.381 17.733 62.806 1.00 21.14 206 ASP D CA 1
ATOM 23231 C C . ASP D 1 206 ? -83.165 16.888 62.390 1.00 23.82 206 ASP D C 1
ATOM 23232 O O . ASP D 1 206 ? -82.017 17.351 62.434 1.00 24.75 206 ASP D O 1
ATOM 23241 N N . ASP D 1 207 ? -83.388 15.647 61.978 1.00 21.92 207 ASP D N 1
ATOM 23242 C CA . ASP D 1 207 ? -82.317 14.928 61.313 1.00 24.37 207 ASP D CA 1
ATOM 23243 C C . ASP D 1 207 ? -82.193 15.421 59.870 1.00 24.44 207 ASP D C 1
ATOM 23244 O O . ASP D 1 207 ? -83.149 15.934 59.275 1.00 23.57 207 ASP D O 1
ATOM 23253 N N . GLU D 1 208 ? -80.984 15.304 59.323 1.00 25.10 208 GLU D N 1
ATOM 23254 C CA . GLU D 1 208 ? -80.717 15.830 57.993 1.00 24.86 208 GLU D CA 1
ATOM 23255 C C . GLU D 1 208 ? -81.703 15.307 56.961 1.00 26.14 208 GLU D C 1
ATOM 23256 O O . GLU D 1 208 ? -82.031 16.019 56.007 1.00 28.54 208 GLU D O 1
ATOM 23268 N N . ASN D 1 209 ? -82.181 14.074 57.122 1.00 25.19 209 ASN D N 1
ATOM 23269 C CA . ASN D 1 209 ? -83.104 13.471 56.168 1.00 24.85 209 ASN D CA 1
ATOM 23270 C C . ASN D 1 209 ? -84.578 13.655 56.523 1.00 25.28 209 ASN D C 1
ATOM 23271 O O . ASN D 1 209 ? -85.451 13.225 55.741 1.00 22.41 209 ASN D O 1
ATOM 23282 N N . MET D 1 210 ? -84.873 14.295 57.664 1.00 23.14 210 MET D N 1
ATOM 23283 C CA . MET D 1 210 ? -86.237 14.725 57.953 1.00 24.65 210 MET D CA 1
ATOM 23284 C C . MET D 1 210 ? -86.529 15.943 57.100 1.00 24.09 210 MET D C 1
ATOM 23285 O O . MET D 1 210 ? -86.026 17.031 57.391 1.00 24.90 210 MET D O 1
ATOM 23299 N N . ASN D 1 211 ? -87.342 15.776 56.052 1.00 24.02 211 ASN D N 1
ATOM 23300 C CA . ASN D 1 211 ? -87.763 16.899 55.220 1.00 25.68 211 ASN D CA 1
ATOM 23301 C C . ASN D 1 211 ? -89.236 17.022 55.326 1.00 26.27 211 ASN D C 1
ATOM 23302 O O . ASN D 1 211 ? -89.772 17.484 56.349 1.00 24.60 211 ASN D O 1
ATOM 23313 N N . SER D 1 212 ? -90.013 16.544 54.340 1.00 27.46 212 SER D N 1
ATOM 23314 C CA . SER D 1 212 ? -91.465 16.428 54.437 1.00 29.07 212 SER D CA 1
ATOM 23315 C C . SER D 1 212 ? -91.844 15.063 53.863 1.00 29.12 212 SER D C 1
ATOM 23316 O O . SER D 1 212 ? -91.653 14.817 52.675 1.00 30.32 212 SER D O 1
ATOM 23324 N N . GLN D 1 213 ? -92.364 14.186 54.701 1.00 29.61 213 GLN D N 1
ATOM 23325 C CA . GLN D 1 213 ? -92.665 12.806 54.364 1.00 28.17 213 GLN D CA 1
ATOM 23326 C C . GLN D 1 213 ? -94.036 12.430 54.907 1.00 28.43 213 GLN D C 1
ATOM 23327 O O . GLN D 1 213 ? -94.612 13.158 55.723 1.00 27.89 213 GLN D O 1
ATOM 23341 N N . PRO D 1 214 ? -94.603 11.317 54.435 1.00 27.88 214 PRO D N 1
ATOM 23342 C CA . PRO D 1 214 ? -95.948 10.927 54.897 1.00 29.11 214 PRO D CA 1
ATOM 23343 C C . PRO D 1 214 ? -96.103 10.804 56.407 1.00 28.06 214 PRO D C 1
ATOM 23344 O O . PRO D 1 214 ? -97.200 11.060 56.908 1.00 30.21 214 PRO D O 1
ATOM 23355 N N . PHE D 1 215 ? -95.073 10.376 57.134 1.00 27.88 215 PHE D N 1
ATOM 23356 C CA . PHE D 1 215 ? -95.118 10.249 58.584 1.00 27.08 215 PHE D CA 1
ATOM 23357 C C . PHE D 1 215 ? -94.923 11.583 59.295 1.00 27.67 215 PHE D C 1
ATOM 23358 O O . PHE D 1 215 ? -95.215 11.656 60.487 1.00 29.30 215 PHE D O 1
ATOM 23375 N N . SER D 1 216 ? -94.453 12.631 58.602 1.00 28.02 216 SER D N 1
ATOM 23376 C CA . SER D 1 216 ? -94.224 13.939 59.237 1.00 27.03 216 SER D CA 1
ATOM 23377 C C . SER D 1 216 ? -94.153 15.025 58.151 1.00 26.88 216 SER D C 1
ATOM 23378 O O . SER D 1 216 ? -93.088 15.286 57.590 1.00 28.22 216 SER D O 1
ATOM 23386 N N . ARG D 1 217 ? -95.299 15.638 57.860 1.00 25.51 217 ARG D N 1
ATOM 23387 C CA . ARG D 1 217 ? -95.358 16.722 56.889 1.00 26.46 217 ARG D CA 1
ATOM 23388 C C . ARG D 1 217 ? -94.806 17.990 57.516 1.00 26.38 217 ARG D C 1
ATOM 23389 O O . ARG D 1 217 ? -95.030 18.265 58.698 1.00 26.13 217 ARG D O 1
ATOM 23410 N N . TRP D 1 218 ? -94.041 18.743 56.733 1.00 26.45 218 TRP D N 1
ATOM 23411 C CA . TRP D 1 218 ? -93.176 19.764 57.321 1.00 27.01 218 TRP D CA 1
ATOM 23412 C C . TRP D 1 218 ? -93.939 20.842 58.087 1.00 27.98 218 TRP D C 1
ATOM 23413 O O . TRP D 1 218 ? -93.444 21.323 59.102 1.00 29.61 218 TRP D O 1
ATOM 23434 N N . ARG D 1 219 ? -95.138 21.218 57.647 1.00 30.63 219 ARG D N 1
ATOM 23435 C CA . ARG D 1 219 ? -95.864 22.272 58.351 1.00 30.49 219 ARG D CA 1
ATOM 23436 C C . ARG D 1 219 ? -96.270 21.799 59.738 1.00 29.13 219 ARG D C 1
ATOM 23437 O O . ARG D 1 219 ? -96.116 22.525 60.729 1.00 28.57 219 ARG D O 1
ATOM 23458 N N . ASP D 1 220 ? -96.796 20.583 59.833 1.00 29.09 220 ASP D N 1
ATOM 23459 C CA . ASP D 1 220 ? -97.111 20.026 61.144 1.00 31.32 220 ASP D CA 1
ATOM 23460 C C . ASP D 1 220 ? -95.885 20.071 62.059 1.00 29.88 220 ASP D C 1
ATOM 23461 O O . ASP D 1 220 ? -95.938 20.575 63.186 1.00 32.22 220 ASP D O 1
ATOM 23470 N N . ARG D 1 221 ? -94.766 19.552 61.585 1.00 25.38 221 ARG D N 1
ATOM 23471 C CA . ARG D 1 221 ? -93.624 19.381 62.464 1.00 26.00 221 ARG D CA 1
ATOM 23472 C C . ARG D 1 221 ? -93.042 20.721 62.870 1.00 25.92 221 ARG D C 1
ATOM 23473 O O . ARG D 1 221 ? -92.664 20.908 64.036 1.00 24.40 221 ARG D O 1
ATOM 23494 N N . PHE D 1 222 ? -92.953 21.662 61.922 1.00 25.25 222 PHE D N 1
ATOM 23495 C CA . PHE D 1 222 ? -92.423 22.976 62.262 1.00 25.87 222 PHE D CA 1
ATOM 23496 C C . PHE D 1 222 ? -93.275 23.611 63.348 1.00 28.36 222 PHE D C 1
ATOM 23497 O O . PHE D 1 222 ? -92.756 24.160 64.328 1.00 30.77 222 PHE D O 1
ATOM 23514 N N . MET D 1 223 ? -94.602 23.540 63.174 1.00 29.01 223 MET D N 1
ATOM 23515 C CA . MET D 1 223 ? -95.537 24.231 64.060 1.00 31.51 223 MET D CA 1
ATOM 23516 C C . MET D 1 223 ? -95.458 23.658 65.456 1.00 27.99 223 MET D C 1
ATOM 23517 O O . MET D 1 223 ? -95.312 24.403 66.426 1.00 30.16 223 MET D O 1
ATOM 23531 N N . TYR D 1 224 ? -95.564 22.329 65.578 1.00 24.92 224 TYR D N 1
ATOM 23532 C CA . TYR D 1 224 ? -95.473 21.705 66.898 1.00 26.23 224 TYR D CA 1
ATOM 23533 C C . TYR D 1 224 ? -94.084 21.875 67.508 1.00 25.61 224 TYR D C 1
ATOM 23534 O O . TYR D 1 224 ? -93.959 22.117 68.709 1.00 27.91 224 TYR D O 1
ATOM 23552 N N . ALA D 1 225 ? -93.027 21.739 66.704 1.00 22.91 225 ALA D N 1
ATOM 23553 C CA . ALA D 1 225 ? -91.673 21.900 67.219 1.00 23.76 225 ALA D CA 1
ATOM 23554 C C . ALA D 1 225 ? -91.503 23.279 67.826 1.00 23.69 225 ALA D C 1
ATOM 23555 O O . ALA D 1 225 ? -90.997 23.418 68.937 1.00 24.04 225 ALA D O 1
ATOM 23562 N N . GLN D 1 226 ? -91.929 24.324 67.112 1.00 22.91 226 GLN D N 1
ATOM 23563 C CA . GLN D 1 226 ? -91.654 25.676 67.592 1.00 23.58 226 GLN D CA 1
ATOM 23564 C C . GLN D 1 226 ? -92.416 26.000 68.872 1.00 25.78 226 GLN D C 1
ATOM 23565 O O . GLN D 1 226 ? -91.932 26.785 69.702 1.00 27.75 226 GLN D O 1
ATOM 23579 N N . GLU D 1 227 ? -93.624 25.453 69.043 1.00 24.85 227 GLU D N 1
ATOM 23580 C CA . GLU D 1 227 ? -94.350 25.756 70.270 1.00 28.55 227 GLU D CA 1
ATOM 23581 C C . GLU D 1 227 ? -93.705 25.040 71.449 1.00 27.92 227 GLU D C 1
ATOM 23582 O O . GLU D 1 227 ? -93.643 25.583 72.552 1.00 27.93 227 GLU D O 1
ATOM 23594 N N . ALA D 1 228 ? -93.153 23.853 71.227 1.00 29.58 228 ALA D N 1
ATOM 23595 C CA . ALA D 1 228 ? -92.343 23.214 72.262 1.00 30.29 228 ALA D CA 1
ATOM 23596 C C . ALA D 1 228 ? -91.131 24.066 72.622 1.00 29.87 228 ALA D C 1
ATOM 23597 O O . ALA D 1 228 ? -90.823 24.269 73.798 1.00 31.08 228 ALA D O 1
ATOM 23604 N N . VAL D 1 229 ? -90.433 24.585 71.622 1.00 29.73 229 VAL D N 1
ATOM 23605 C CA . VAL D 1 229 ? -89.331 25.505 71.884 1.00 29.65 229 VAL D CA 1
ATOM 23606 C C . VAL D 1 229 ? -89.782 26.634 72.811 1.00 29.40 229 VAL D C 1
ATOM 23607 O O . VAL D 1 229 ? -89.175 26.894 73.860 1.00 28.19 229 VAL D O 1
ATOM 23620 N N . ASP D 1 230 ? -90.833 27.354 72.405 1.00 30.59 230 ASP D N 1
ATOM 23621 C CA . ASP D 1 230 ? -91.266 28.528 73.162 1.00 32.59 230 ASP D CA 1
ATOM 23622 C C . ASP D 1 230 ? -91.720 28.152 74.570 1.00 32.41 230 ASP D C 1
ATOM 23623 O O . ASP D 1 230 ? -91.492 28.908 75.527 1.00 28.40 230 ASP D O 1
ATOM 23632 N N . ARG D 1 231 ? -92.350 27.001 74.711 1.00 32.61 231 ARG D N 1
ATOM 23633 C CA . ARG D 1 231 ? -92.799 26.543 76.027 1.00 35.42 231 ARG D CA 1
ATOM 23634 C C . ARG D 1 231 ? -91.550 26.284 76.865 1.00 35.17 231 ARG D C 1
ATOM 23635 O O . ARG D 1 231 ? -91.448 26.870 77.930 1.00 31.13 231 ARG D O 1
ATOM 23656 N N . ALA D 1 232 ? -90.615 25.501 76.338 1.00 33.06 232 ALA D N 1
ATOM 23657 C CA . ALA D 1 232 ? -89.429 25.147 77.100 1.00 34.00 232 ALA D CA 1
ATOM 23658 C C . ALA D 1 232 ? -88.652 26.396 77.461 1.00 33.48 232 ALA D C 1
ATOM 23659 O O . ALA D 1 232 ? -88.078 26.490 78.547 1.00 36.87 232 ALA D O 1
ATOM 23666 N N . ALA D 1 233 ? -88.636 27.374 76.568 1.00 30.33 233 ALA D N 1
ATOM 23667 C CA . ALA D 1 233 ? -87.875 28.583 76.837 1.00 30.09 233 ALA D CA 1
ATOM 23668 C C . ALA D 1 233 ? -88.538 29.392 77.931 1.00 30.19 233 ALA D C 1
ATOM 23669 O O . ALA D 1 233 ? -87.857 30.026 78.741 1.00 32.28 233 ALA D O 1
ATOM 23676 N N . ALA D 1 234 ? -89.868 29.366 77.974 1.00 32.26 234 ALA D N 1
ATOM 23677 C CA . ALA D 1 234 ? -90.593 30.155 78.964 1.00 33.49 234 ALA D CA 1
ATOM 23678 C C . ALA D 1 234 ? -90.494 29.527 80.348 1.00 35.24 234 ALA D C 1
ATOM 23679 O O . ALA D 1 234 ? -90.336 30.231 81.354 1.00 37.10 234 ALA D O 1
ATOM 23686 N N . GLU D 1 235 ? -90.577 28.202 80.421 1.00 35.51 235 GLU D N 1
ATOM 23687 C CA . GLU D 1 235 ? -90.473 27.520 81.705 1.00 36.59 235 GLU D CA 1
ATOM 23688 C C . GLU D 1 235 ? -89.053 27.508 82.267 1.00 37.08 235 GLU D C 1
ATOM 23689 O O . GLU D 1 235 ? -88.882 27.445 83.492 1.00 37.74 235 GLU D O 1
ATOM 23701 N N . THR D 1 236 ? -88.028 27.548 81.415 1.00 33.95 236 THR D N 1
ATOM 23702 C CA . THR D 1 236 ? -86.643 27.536 81.878 1.00 32.06 236 THR D CA 1
ATOM 23703 C C . THR D 1 236 ? -86.064 28.942 82.011 1.00 35.41 236 THR D C 1
ATOM 23704 O O . THR D 1 236 ? -84.907 29.091 82.444 1.00 36.03 236 THR D O 1
ATOM 23715 N N . ASN D 1 237 ? -86.829 29.968 81.615 1.00 34.77 237 ASN D N 1
ATOM 23716 C CA . ASN D 1 237 ? -86.299 31.318 81.456 1.00 37.29 237 ASN D CA 1
ATOM 23717 C C . ASN D 1 237 ? -84.927 31.316 80.778 1.00 37.57 237 ASN D C 1
ATOM 23718 O O . ASN D 1 237 ? -84.033 32.080 81.150 1.00 38.80 237 ASN D O 1
ATOM 23729 N N . GLU D 1 238 ? -84.760 30.481 79.764 1.00 37.42 238 GLU D N 1
ATOM 23730 C CA . GLU D 1 238 ? -83.527 30.394 79.003 1.00 38.47 238 GLU D CA 1
ATOM 23731 C C . GLU D 1 238 ? -83.868 30.389 77.514 1.00 38.36 238 GLU D C 1
ATOM 23732 O O . GLU D 1 238 ? -84.851 29.770 77.090 1.00 37.52 238 GLU D O 1
ATOM 23744 N N . PHE D 1 239 ? -83.068 31.112 76.733 1.00 38.16 239 PHE D N 1
ATOM 23745 C CA . PHE D 1 239 ? -83.225 31.106 75.285 1.00 35.28 239 PHE D CA 1
ATOM 23746 C C . PHE D 1 239 ? -83.134 29.674 74.785 1.00 34.09 239 PHE D C 1
ATOM 23747 O O . PHE D 1 239 ? -82.295 28.897 75.243 1.00 35.25 239 PHE D O 1
ATOM 23764 N N . LYS D 1 240 ? -84.045 29.298 73.894 1.00 32.34 240 LYS D N 1
ATOM 23765 C CA . LYS D 1 240 ? -84.041 27.961 73.317 1.00 29.27 240 LYS D CA 1
ATOM 23766 C C . LYS D 1 240 ? -84.330 28.075 71.821 1.00 28.97 240 LYS D C 1
ATOM 23767 O O . LYS D 1 240 ? -84.850 29.092 71.337 1.00 27.50 240 LYS D O 1
ATOM 23786 N N . GLY D 1 241 ? -84.016 26.996 71.098 1.00 27.33 241 GLY D N 1
ATOM 23787 C CA . GLY D 1 241 ? -84.255 26.958 69.669 1.00 25.39 241 GLY D CA 1
ATOM 23788 C C . GLY D 1 241 ? -84.240 25.546 69.132 1.00 25.47 241 GLY D C 1
ATOM 23789 O O . GLY D 1 241 ? -83.669 24.628 69.724 1.00 25.59 241 GLY D O 1
ATOM 23793 N N . HIS D 1 242 ? -84.870 25.392 67.977 1.00 26.84 242 HIS D N 1
ATOM 23794 C CA . HIS D 1 242 ? -84.908 24.131 67.249 1.00 25.34 242 HIS D CA 1
ATOM 23795 C C . HIS D 1 242 ? -84.542 24.409 65.792 1.00 23.91 242 HIS D C 1
ATOM 23796 O O . HIS D 1 242 ? -85.070 25.343 65.169 1.00 22.92 242 HIS D O 1
ATOM 23810 N N . TRP D 1 243 ? -83.603 23.629 65.258 1.00 23.89 243 TRP D N 1
ATOM 23811 C CA . TRP D 1 243 ? -83.169 23.833 63.873 1.00 25.77 243 TRP D CA 1
ATOM 23812 C C . TRP D 1 243 ? -84.148 23.084 62.958 1.00 24.63 243 TRP D C 1
ATOM 23813 O O . TRP D 1 243 ? -84.047 21.876 62.725 1.00 22.41 243 TRP D O 1
ATOM 23834 N N . HIS D 1 244 ? -85.143 23.809 62.478 1.00 26.43 244 HIS D N 1
ATOM 23835 C CA . HIS D 1 244 ? -86.114 23.255 61.541 1.00 27.57 244 HIS D CA 1
ATOM 23836 C C . HIS D 1 244 ? -85.417 22.994 60.223 1.00 26.26 244 HIS D C 1
ATOM 23837 O O . HIS D 1 244 ? -84.770 23.894 59.687 1.00 28.47 244 HIS D O 1
ATOM 23851 N N . ASN D 1 245 ? -85.575 21.791 59.676 1.00 25.85 245 ASN D N 1
ATOM 23852 C CA . ASN D 1 245 ? -84.898 21.437 58.429 1.00 25.83 245 ASN D CA 1
ATOM 23853 C C . ASN D 1 245 ? -85.703 21.984 57.243 1.00 25.13 245 ASN D C 1
ATOM 23854 O O . ASN D 1 245 ? -86.775 21.473 56.885 1.00 22.93 245 ASN D O 1
ATOM 23865 N N . VAL D 1 246 ? -85.163 22.997 56.578 1.00 26.37 246 VAL D N 1
ATOM 23866 C CA . VAL D 1 246 ? -85.829 23.528 55.399 1.00 25.30 246 VAL D CA 1
ATOM 23867 C C . VAL D 1 246 ? -85.256 22.941 54.120 1.00 23.92 246 VAL D C 1
ATOM 23868 O O . VAL D 1 246 ? -85.622 23.386 53.022 1.00 23.54 246 VAL D O 1
ATOM 23881 N N . THR D 1 247 ? -84.358 21.957 54.241 1.00 24.03 247 THR D N 1
ATOM 23882 C CA . THR D 1 247 ? -83.869 21.244 53.066 1.00 24.05 247 THR D CA 1
ATOM 23883 C C . THR D 1 247 ? -85.045 20.679 52.249 1.00 25.85 247 THR D C 1
ATOM 23884 O O . THR D 1 247 ? -85.990 20.093 52.807 1.00 25.71 247 THR D O 1
ATOM 23895 N N . ALA D 1 248 ? -85.005 20.870 50.924 1.00 24.27 248 ALA D N 1
ATOM 23896 C CA . ALA D 1 248 ? -86.092 20.421 50.057 1.00 26.13 248 ALA D CA 1
ATOM 23897 C C . ALA D 1 248 ? -85.557 20.190 48.648 1.00 29.52 248 ALA D C 1
ATOM 23898 O O . ALA D 1 248 ? -84.369 20.399 48.365 1.00 26.70 248 ALA D O 1
ATOM 23905 N N . GLY D 1 249 ? -86.464 19.747 47.758 1.00 32.82 249 GLY D N 1
ATOM 23906 C CA . GLY D 1 249 ? -86.106 19.439 46.381 1.00 34.26 249 GLY D CA 1
ATOM 23907 C C . GLY D 1 249 ? -85.949 20.624 45.446 1.00 32.75 249 GLY D C 1
ATOM 23908 O O . GLY D 1 249 ? -85.488 20.441 44.318 1.00 30.65 249 GLY D O 1
ATOM 23912 N N . SER D 1 250 ? -86.298 21.828 45.880 1.00 33.46 250 SER D N 1
ATOM 23913 C CA . SER D 1 250 ? -86.171 23.027 45.071 1.00 34.24 250 SER D CA 1
ATOM 23914 C C . SER D 1 250 ? -85.710 24.153 45.967 1.00 25.63 250 SER D C 1
ATOM 23915 O O . SER D 1 250 ? -86.089 24.215 47.132 1.00 26.87 250 SER D O 1
ATOM 23923 N N . THR D 1 251 ? -84.999 25.114 45.391 1.00 22.70 251 THR D N 1
ATOM 23924 C CA . THR D 1 251 ? -84.678 26.316 46.154 1.00 22.99 251 THR D CA 1
ATOM 23925 C C . THR D 1 251 ? -85.957 27.029 46.560 1.00 23.32 251 THR D C 1
ATOM 23926 O O . THR D 1 251 ? -86.070 27.534 47.680 1.00 24.04 251 THR D O 1
ATOM 23937 N N . GLU D 1 252 ? -86.941 27.040 45.666 1.00 26.60 252 GLU D N 1
ATOM 23938 C CA . GLU D 1 252 ? -88.194 27.742 45.922 1.00 28.13 252 GLU D CA 1
ATOM 23939 C C . GLU D 1 252 ? -88.939 27.130 47.097 1.00 25.91 252 GLU D C 1
ATOM 23940 O O . GLU D 1 252 ? -89.434 27.846 47.979 1.00 25.28 252 GLU D O 1
ATOM 23952 N N . GLU D 1 253 ? -89.003 25.798 47.139 1.00 23.36 253 GLU D N 1
ATOM 23953 C CA . GLU D 1 253 ? -89.678 25.140 48.245 1.00 26.15 253 GLU D CA 1
ATOM 23954 C C . GLU D 1 253 ? -88.940 25.368 49.550 1.00 27.22 253 GLU D C 1
ATOM 23955 O O . GLU D 1 253 ? -89.578 25.522 50.599 1.00 26.01 253 GLU D O 1
ATOM 23967 N N . SER D 1 254 ? -87.597 25.387 49.509 1.00 28.40 254 SER D N 1
ATOM 23968 C CA . SER D 1 254 ? -86.824 25.624 50.729 1.00 27.29 254 SER D CA 1
ATOM 23969 C C . SER D 1 254 ? -87.049 27.040 51.256 1.00 27.08 254 SER D C 1
ATOM 23970 O O . SER D 1 254 ? -87.176 27.255 52.471 1.00 25.93 254 SER D O 1
ATOM 23978 N N . LEU D 1 255 ? -87.188 28.005 50.354 1.00 26.81 255 LEU D N 1
ATOM 23979 C CA . LEU D 1 255 ? -87.474 29.351 50.811 1.00 26.91 255 LEU D CA 1
ATOM 23980 C C . LEU D 1 255 ? -88.875 29.447 51.386 1.00 27.57 255 LEU D C 1
ATOM 23981 O O . LEU D 1 255 ? -89.134 30.292 52.248 1.00 25.43 255 LEU D O 1
ATOM 23997 N N . ARG D 1 256 ? -89.810 28.665 50.837 1.00 27.41 256 ARG D N 1
ATOM 23998 C CA . ARG D 1 256 ? -91.169 28.569 51.376 1.00 30.42 256 ARG D CA 1
ATOM 23999 C C . ARG D 1 256 ? -91.149 28.060 52.819 1.00 28.52 256 ARG D C 1
ATOM 24000 O O . ARG D 1 256 ? -91.805 28.619 53.698 1.00 30.72 256 ARG D O 1
ATOM 24021 N N . ARG D 1 257 ? -90.374 27.010 53.082 1.00 22.68 257 ARG D N 1
ATOM 24022 C CA . ARG D 1 257 ? -90.256 26.459 54.429 1.00 22.02 257 ARG D CA 1
ATOM 24023 C C . ARG D 1 257 ? -89.509 27.385 55.381 1.00 22.48 257 ARG D C 1
ATOM 24024 O O . ARG D 1 257 ? -89.902 27.524 56.546 1.00 24.54 257 ARG D O 1
ATOM 24045 N N . LEU D 1 258 ? -88.442 28.034 54.909 1.00 23.51 258 LEU D N 1
ATOM 24046 C CA . LEU D 1 258 ? -87.753 29.024 55.729 1.00 22.54 258 LEU D CA 1
ATOM 24047 C C . LEU D 1 258 ? -88.690 30.149 56.161 1.00 23.51 258 LEU D C 1
ATOM 24048 O O . LEU D 1 258 ? -88.613 30.627 57.295 1.00 22.98 258 LEU D O 1
ATOM 24064 N N . GLU D 1 259 ? -89.549 30.622 55.281 1.00 27.80 259 GLU D N 1
ATOM 24065 C CA . GLU D 1 259 ? -90.346 31.765 55.712 1.00 32.78 259 GLU D CA 1
ATOM 24066 C C . GLU D 1 259 ? -91.529 31.369 56.595 1.00 30.23 259 GLU D C 1
ATOM 24067 O O . GLU D 1 259 ? -91.935 32.156 57.454 1.00 30.49 259 GLU D O 1
ATOM 24079 N N . TYR D 1 260 ? -92.049 30.152 56.485 1.00 28.57 260 TYR D N 1
ATOM 24080 C CA . TYR D 1 260 ? -92.980 29.693 57.509 1.00 27.64 260 TYR D CA 1
ATOM 24081 C C . TYR D 1 260 ? -92.299 29.644 58.867 1.00 26.71 260 TYR D C 1
ATOM 24082 O O . TYR D 1 260 ? -92.870 30.070 59.875 1.00 27.25 260 TYR D O 1
ATOM 24100 N N . ALA D 1 261 ? -91.064 29.124 58.909 1.00 24.94 261 ALA D N 1
ATOM 24101 C CA . ALA D 1 261 ? -90.324 29.058 60.172 1.00 25.51 261 ALA D CA 1
ATOM 24102 C C . ALA D 1 261 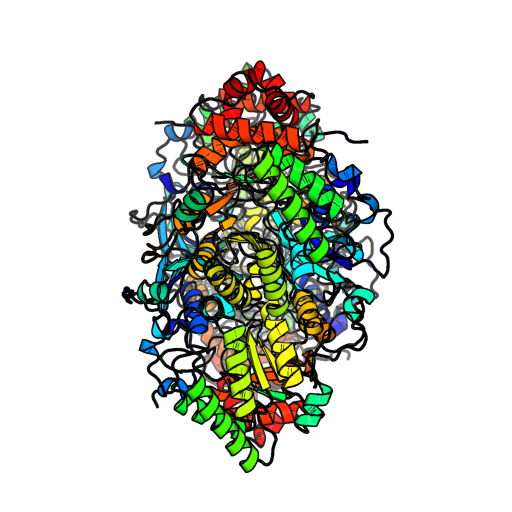? -90.101 30.457 60.740 1.00 28.33 261 ALA D C 1
ATOM 24103 O O . ALA D 1 261 ? -90.207 30.693 61.955 1.00 28.51 261 ALA D O 1
ATOM 24110 N N . TYR D 1 262 ? -89.780 31.403 59.868 1.00 27.97 262 TYR D N 1
ATOM 24111 C CA . TYR D 1 262 ? -89.757 32.793 60.295 1.00 29.51 262 TYR D CA 1
ATOM 24112 C C . TYR D 1 262 ? -91.111 33.212 60.883 1.00 29.07 262 TYR D C 1
ATOM 24113 O O . TYR D 1 262 ? -91.175 33.865 61.930 1.00 31.65 262 TYR D O 1
ATOM 24131 N N . GLU D 1 263 ? -92.208 32.815 60.245 1.00 29.08 263 GLU D N 1
ATOM 24132 C CA . GLU D 1 263 ? -93.522 33.281 60.681 1.00 29.01 263 GLU D CA 1
ATOM 24133 C C . GLU D 1 263 ? -93.908 32.654 62.013 1.00 28.51 263 GLU D C 1
ATOM 24134 O O . GLU D 1 263 ? -94.686 33.237 62.776 1.00 27.56 263 GLU D O 1
ATOM 24146 N N . LEU D 1 264 ? -93.370 31.475 62.315 1.00 27.28 264 LEU D N 1
ATOM 24147 C CA . LEU D 1 264 ? -93.611 30.845 63.600 1.00 26.02 264 LEU D CA 1
ATOM 24148 C C . LEU D 1 264 ? -92.813 31.478 64.717 1.00 30.91 264 LEU D C 1
ATOM 24149 O O . LEU D 1 264 ? -93.045 31.126 65.877 1.00 36.07 264 LEU D O 1
ATOM 24165 N N . GLY D 1 265 ? -91.870 32.372 64.404 1.00 29.85 265 GLY D N 1
ATOM 24166 C CA . GLY D 1 265 ? -91.014 32.956 65.417 1.00 28.15 265 GLY D CA 1
ATOM 24167 C C . GLY D 1 265 ? -89.640 32.342 65.549 1.00 27.36 265 GLY D C 1
ATOM 24168 O O . GLY D 1 265 ? -88.851 32.819 66.371 1.00 29.19 265 GLY D O 1
ATOM 24172 N N . SER D 1 266 ? -89.340 31.300 64.785 1.00 25.21 266 SER D N 1
ATOM 24173 C CA . SER D 1 266 ? -88.034 30.669 64.864 1.00 28.05 266 SER D CA 1
ATOM 24174 C C . SER D 1 266 ? -86.924 31.643 64.482 1.00 28.42 266 SER D C 1
ATOM 24175 O O . SER D 1 266 ? -87.052 32.432 63.537 1.00 28.27 266 SER D O 1
ATOM 24183 N N . ARG D 1 267 ? -85.823 31.583 65.230 1.00 27.94 267 ARG D N 1
ATOM 24184 C CA . ARG D 1 267 ? -84.626 32.355 64.922 1.00 24.42 267 ARG D CA 1
ATOM 24185 C C . ARG D 1 267 ? -83.563 31.508 64.218 1.00 26.55 267 ARG D C 1
ATOM 24186 O O . ARG D 1 267 ? -82.379 31.879 64.178 1.00 26.68 267 ARG D O 1
ATOM 24207 N N . MET D 1 268 ? -83.957 30.368 63.667 1.00 26.02 268 MET D N 1
ATOM 24208 C CA . MET D 1 268 ? -82.950 29.452 63.165 1.00 25.83 268 MET D CA 1
ATOM 24209 C C . MET D 1 268 ? -83.628 28.368 62.359 1.00 25.81 268 MET D C 1
ATOM 24210 O O . MET D 1 268 ? -84.798 28.047 62.598 1.00 24.18 268 MET D O 1
ATOM 24224 N N . VAL D 1 269 ? -82.870 27.814 61.402 1.00 24.01 269 VAL D N 1
ATOM 24225 C CA . VAL D 1 269 ? -83.240 26.638 60.611 1.00 23.42 269 VAL D CA 1
ATOM 24226 C C . VAL D 1 269 ? -81.954 25.876 60.300 1.00 25.28 269 VAL D C 1
ATOM 24227 O O . VAL D 1 269 ? -80.846 26.365 60.545 1.00 24.02 269 VAL D O 1
ATOM 24240 N N . MET D 1 270 ? -82.094 24.675 59.727 1.00 24.24 270 MET D N 1
ATOM 24241 C CA . MET D 1 270 ? -80.952 23.913 59.255 1.00 23.88 270 MET D CA 1
ATOM 24242 C C . MET D 1 270 ? -81.152 23.646 57.770 1.00 27.61 270 MET D C 1
ATOM 24243 O O . MET D 1 270 ? -82.263 23.774 57.230 1.00 28.51 270 MET D O 1
ATOM 24257 N N . PHE D 1 271 ? -80.056 23.262 57.117 1.00 24.63 271 PHE D N 1
ATOM 24258 C CA . PHE D 1 271 ? -80.012 23.130 55.668 1.00 23.91 271 PHE D CA 1
ATOM 24259 C C . PHE D 1 271 ? -78.861 22.205 55.311 1.00 22.01 271 PHE D C 1
ATOM 24260 O O . PHE D 1 271 ? -77.741 22.433 55.774 1.00 21.96 271 PHE D O 1
ATOM 24277 N N . ASP D 1 272 ? -79.145 21.158 54.513 1.00 22.15 272 ASP D N 1
ATOM 24278 C CA . ASP D 1 272 ? -78.143 20.217 53.991 1.00 24.64 272 ASP D CA 1
ATOM 24279 C C . ASP D 1 272 ? -77.533 20.891 52.760 1.00 23.39 272 ASP D C 1
ATOM 24280 O O . ASP D 1 272 ? -77.993 20.718 51.619 1.00 19.31 272 ASP D O 1
ATOM 24289 N N . PHE D 1 273 ? -76.516 21.735 52.998 1.00 23.15 273 PHE D N 1
ATOM 24290 C CA . PHE D 1 273 ? -76.044 22.636 51.948 1.00 24.45 273 PHE D CA 1
ATOM 24291 C C . PHE D 1 273 ? -75.342 21.907 50.809 1.00 23.41 273 PHE D C 1
ATOM 24292 O O . PHE D 1 273 ? -75.369 22.390 49.671 1.00 21.79 273 PHE D O 1
ATOM 24309 N N . LEU D 1 274 ? -74.795 20.726 51.055 1.00 24.22 274 LEU D N 1
ATOM 24310 C CA . LEU D 1 274 ? -74.175 19.988 49.963 1.00 26.04 274 LEU D CA 1
ATOM 24311 C C . LEU D 1 274 ? -75.196 19.176 49.164 1.00 25.01 274 LEU D C 1
ATOM 24312 O O . LEU D 1 274 ? -75.129 19.131 47.928 1.00 22.13 274 LEU D O 1
ATOM 24328 N N . THR D 1 275 ? -76.147 18.514 49.824 1.00 26.60 275 THR D N 1
ATOM 24329 C CA . THR D 1 275 ? -77.143 17.771 49.049 1.00 28.21 275 THR D CA 1
ATOM 24330 C C . THR D 1 275 ? -78.075 18.707 48.291 1.00 27.83 275 THR D C 1
ATOM 24331 O O . THR D 1 275 ? -78.491 18.397 47.169 1.00 24.69 275 THR D O 1
ATOM 24342 N N . ALA D 1 276 ? -78.373 19.873 48.860 1.00 28.51 276 ALA D N 1
ATOM 24343 C CA . ALA D 1 276 ? -79.144 20.862 48.129 1.00 29.09 276 ALA D CA 1
ATOM 24344 C C . ALA D 1 276 ? -78.267 21.556 47.100 1.00 26.86 276 ALA D C 1
ATOM 24345 O O . ALA D 1 276 ? -78.708 21.786 45.973 1.00 24.80 276 ALA D O 1
ATOM 24352 N N . GLY D 1 277 ? -77.037 21.889 47.462 1.00 28.36 277 GLY D N 1
ATOM 24353 C CA . GLY D 1 277 ? -76.109 22.531 46.554 1.00 26.12 277 GLY D CA 1
ATOM 24354 C C . GLY D 1 277 ? -75.800 23.965 46.960 1.00 25.02 277 GLY D C 1
ATOM 24355 O O . GLY D 1 277 ? -76.587 24.635 47.644 1.00 24.70 277 GLY D O 1
ATOM 24359 N N . PHE D 1 278 ? -74.616 24.439 46.547 1.00 23.61 278 PHE D N 1
ATOM 24360 C CA . PHE D 1 278 ? -74.153 25.766 46.956 1.00 23.09 278 PHE D CA 1
ATOM 24361 C C . PHE D 1 278 ? -75.010 26.872 46.365 1.00 22.34 278 PHE D C 1
ATOM 24362 O O . PHE D 1 278 ? -75.148 27.933 46.967 1.00 25.15 278 PHE D O 1
ATOM 24379 N N . ALA D 1 279 ? -75.566 26.670 45.182 1.00 23.64 279 ALA D N 1
ATOM 24380 C CA . ALA D 1 279 ? -76.401 27.703 44.572 1.00 24.28 279 ALA D CA 1
ATOM 24381 C C . ALA D 1 279 ? -77.686 27.938 45.377 1.00 26.63 279 ALA D C 1
ATOM 24382 O O . ALA D 1 279 ? -78.018 29.085 45.719 1.00 27.33 279 ALA D O 1
ATOM 24389 N N . ALA D 1 280 ? -78.424 26.859 45.695 1.00 23.99 280 ALA D N 1
ATOM 24390 C CA . ALA D 1 280 ? -79.564 26.978 46.606 1.00 25.21 280 ALA D CA 1
ATOM 24391 C C . ALA D 1 280 ? -79.144 27.545 47.956 1.00 24.69 280 ALA D C 1
ATOM 24392 O O . ALA D 1 280 ? -79.848 28.392 48.526 1.00 21.36 280 ALA D O 1
ATOM 24399 N N . SER D 1 281 ? -78.011 27.068 48.492 1.00 23.33 281 SER D N 1
ATOM 24400 C CA . SER D 1 281 ? -77.573 27.497 49.810 1.00 23.94 281 SER D CA 1
ATOM 24401 C C . SER D 1 281 ? -77.368 28.996 49.840 1.00 26.05 281 SER D C 1
ATOM 24402 O O . SER D 1 281 ? -77.669 29.640 50.848 1.00 26.80 281 SER D O 1
ATOM 24410 N N . ALA D 1 282 ? -76.880 29.579 48.734 1.00 26.63 282 ALA D N 1
ATOM 24411 C CA . ALA D 1 282 ? -76.650 31.020 48.711 1.00 24.64 282 ALA D CA 1
ATOM 24412 C C . ALA D 1 282 ? -77.970 31.758 48.819 1.00 24.97 282 ALA D C 1
ATOM 24413 O O . ALA D 1 282 ? -78.052 32.803 49.465 1.00 23.36 282 ALA D O 1
ATOM 24420 N N . ASP D 1 283 ? -79.015 31.237 48.168 1.00 27.32 283 ASP D N 1
ATOM 24421 C CA . ASP D 1 283 ? -80.314 31.906 48.215 1.00 28.69 283 ASP D CA 1
ATOM 24422 C C . ASP D 1 283 ? -80.938 31.790 49.598 1.00 25.89 283 ASP D C 1
ATOM 24423 O O . ASP D 1 283 ? -81.606 32.726 50.062 1.00 26.05 283 ASP D O 1
ATOM 24432 N N . ILE D 1 284 ? -80.684 30.662 50.275 1.00 22.66 284 ILE D N 1
ATOM 24433 C CA . ILE D 1 284 ? -81.226 30.434 51.611 1.00 25.98 284 ILE D CA 1
ATOM 24434 C C . ILE D 1 284 ? -80.517 31.311 52.619 1.00 27.41 284 ILE D C 1
ATOM 24435 O O . ILE D 1 284 ? -81.166 31.904 53.502 1.00 25.57 284 ILE D O 1
ATOM 24451 N N . PHE D 1 285 ? -79.181 31.438 52.491 1.00 26.13 285 PHE D N 1
ATOM 24452 C CA . PHE D 1 285 ? -78.435 32.320 53.378 1.00 24.16 285 PHE D CA 1
ATOM 24453 C C . PHE D 1 285 ? -78.880 33.763 53.195 1.00 23.19 285 PHE D C 1
ATOM 24454 O O . PHE D 1 285 ? -79.109 34.477 54.174 1.00 24.11 285 PHE D O 1
ATOM 24471 N N . LYS D 1 286 ? -79.057 34.204 51.949 1.00 24.36 286 LYS D N 1
ATOM 24472 C CA . LYS D 1 286 ? -79.469 35.584 51.715 1.00 26.16 286 LYS D CA 1
ATOM 24473 C C . LYS D 1 286 ? -80.809 35.869 52.377 1.00 24.64 286 LYS D C 1
ATOM 24474 O O . LYS D 1 286 ? -80.938 36.826 53.143 1.00 26.81 286 LYS D O 1
ATOM 24493 N N . ARG D 1 287 ? -81.817 35.045 52.088 1.00 24.85 287 ARG D N 1
ATOM 24494 C CA . ARG D 1 287 ? -83.135 35.236 52.675 1.00 24.58 287 ARG D CA 1
ATOM 24495 C C . ARG D 1 287 ? -83.064 35.170 54.191 1.00 22.79 287 ARG D C 1
ATOM 24496 O O . ARG D 1 287 ? -83.610 36.038 54.879 1.00 23.07 287 ARG D O 1
ATOM 24517 N N . ALA D 1 288 ? -82.370 34.155 54.735 1.00 20.50 288 ALA D N 1
ATOM 24518 C CA . ALA D 1 288 ? -82.363 33.985 56.185 1.00 20.67 288 ALA D CA 1
ATOM 24519 C C . ALA D 1 288 ? -81.771 35.210 56.847 1.00 24.47 288 ALA D C 1
ATOM 24520 O O . ALA D 1 288 ? -82.278 35.668 57.883 1.00 25.05 288 ALA D O 1
ATOM 24527 N N . GLY D 1 289 ? -80.700 35.759 56.242 1.00 23.79 289 GLY D N 1
ATOM 24528 C CA . GLY D 1 289 ? -80.099 36.981 56.745 1.00 25.33 289 GLY D CA 1
ATOM 24529 C C . GLY D 1 289 ? -81.050 38.160 56.702 1.00 27.81 289 GLY D C 1
ATOM 24530 O O . GLY D 1 289 ? -81.042 39.005 57.602 1.00 28.44 289 GLY D O 1
ATOM 24534 N N . GLU D 1 290 ? -81.874 38.248 55.649 1.00 26.15 290 GLU D N 1
ATOM 24535 C CA . GLU D 1 290 ? -82.910 39.280 55.631 1.00 28.25 290 GLU D CA 1
ATOM 24536 C C . GLU D 1 290 ? -83.975 39.039 56.713 1.00 28.42 290 GLU D C 1
ATOM 24537 O O . GLU D 1 290 ? -84.618 39.985 57.186 1.00 26.13 290 GLU D O 1
ATOM 24549 N N . LEU D 1 291 ? -84.183 37.787 57.108 1.00 27.89 291 LEU D N 1
ATOM 24550 C CA . LEU D 1 291 ? -85.156 37.403 58.119 1.00 27.48 291 LEU D CA 1
ATOM 24551 C C . LEU D 1 291 ? -84.536 37.256 59.505 1.00 31.70 291 LEU D C 1
ATOM 24552 O O . LEU D 1 291 ? -85.197 36.750 60.424 1.00 31.50 291 LEU D O 1
ATOM 24568 N N . ASP D 1 292 ? -83.298 37.721 59.671 1.00 29.82 292 ASP D N 1
ATOM 24569 C CA . ASP D 1 292 ? -82.605 37.716 60.949 1.00 26.90 292 ASP D CA 1
ATOM 24570 C C . ASP D 1 292 ? -82.616 36.339 61.594 1.00 25.13 292 ASP D C 1
ATOM 24571 O O . ASP D 1 292 ? -82.922 36.198 62.757 1.00 28.07 292 ASP D O 1
ATOM 24580 N N . MET D 1 293 ? -82.284 35.335 60.788 1.00 23.98 293 MET D N 1
ATOM 24581 C CA . MET D 1 293 ? -82.246 33.936 61.257 1.00 25.31 293 MET D CA 1
ATOM 24582 C C . MET D 1 293 ? -80.889 33.175 60.993 1.00 27.09 293 MET D C 1
ATOM 24583 O O . MET D 1 293 ? -80.155 33.430 60.050 1.00 24.97 293 MET D O 1
ATOM 24597 N N . ILE D 1 294 ? -80.482 32.444 61.995 1.00 26.94 294 ILE D N 1
ATOM 24598 C CA . ILE D 1 294 ? -79.324 31.551 61.872 1.00 25.08 294 ILE D CA 1
ATOM 24599 C C . ILE D 1 294 ? -79.639 30.411 60.917 1.00 24.89 294 ILE D C 1
ATOM 24600 O O . ILE D 1 294 ? -80.730 29.821 60.959 1.00 25.01 294 ILE D O 1
ATOM 24616 N N . VAL D 1 295 ? -78.642 30.032 60.130 1.00 25.18 295 VAL D N 1
ATOM 24617 C CA . VAL D 1 295 ? -78.720 28.840 59.306 1.00 26.58 295 VAL D CA 1
ATOM 24618 C C . VAL D 1 295 ? -77.635 27.854 59.751 1.00 27.66 295 VAL D C 1
ATOM 24619 O O . VAL D 1 295 ? -76.434 28.085 59.553 1.00 28.81 295 VAL D O 1
ATOM 24632 N N . HIS D 1 296 ? -78.073 26.731 60.311 1.00 26.32 296 HIS D N 1
ATOM 24633 C CA . HIS D 1 296 ? -77.192 25.654 60.741 1.00 28.38 296 HIS D CA 1
ATOM 24634 C C . HIS D 1 296 ? -76.999 24.681 59.579 1.00 27.62 296 HIS D C 1
ATOM 24635 O O . HIS D 1 296 ? -77.971 24.096 59.086 1.00 25.58 296 HIS D O 1
ATOM 24650 N N . CYS D 1 297 ? -75.746 24.501 59.148 1.00 24.16 297 CYS D N 1
ATOM 24651 C CA . CYS D 1 297 ? -75.453 23.824 57.892 1.00 23.13 297 CYS D CA 1
ATOM 24652 C C . CYS D 1 297 ? -74.962 22.405 58.144 1.00 26.64 297 CYS D C 1
ATOM 24653 O O . CYS D 1 297 ? -73.868 22.218 58.683 1.00 27.30 297 CYS D O 1
ATOM 24661 N N . HIS D 1 298 ? -75.744 21.417 57.703 1.00 25.33 298 HIS D N 1
ATOM 24662 C CA . HIS D 1 298 ? -75.390 20.007 57.798 1.00 22.55 298 HIS D CA 1
ATOM 24663 C C . HIS D 1 298 ? -74.623 19.550 56.566 1.00 23.57 298 HIS D C 1
ATOM 24664 O O . HIS D 1 298 ? -75.063 19.740 55.423 1.00 23.20 298 HIS D O 1
ATOM 24678 N N . ARG D 1 299 ? -73.478 18.954 56.774 1.00 24.52 299 ARG D N 1
ATOM 24679 C CA . ARG D 1 299 ? -72.567 18.568 55.686 1.00 27.27 299 ARG D CA 1
ATOM 24680 C C . ARG D 1 299 ? -72.949 17.218 55.079 1.00 27.36 299 ARG D C 1
ATOM 24681 O O . ARG D 1 299 ? -72.101 16.623 54.515 1.00 29.37 299 ARG D O 1
ATOM 24702 N N . ALA D 1 300 ? -74.196 16.798 55.125 1.00 26.43 300 ALA D N 1
ATOM 24703 C CA . ALA D 1 300 ? -74.563 15.490 54.593 1.00 25.53 300 ALA D CA 1
ATOM 24704 C C . ALA D 1 300 ? -74.084 15.318 53.158 1.00 25.20 300 ALA D C 1
ATOM 24705 O O . ALA D 1 300 ? -74.180 16.243 52.356 1.00 23.82 300 ALA D O 1
ATOM 24712 N N . MET D 1 301 ? -73.633 14.091 52.838 1.00 26.58 301 MET D N 1
ATOM 24713 C CA . MET D 1 301 ? -73.067 13.672 51.554 1.00 29.06 301 MET D CA 1
ATOM 24714 C C . MET D 1 301 ? -71.544 13.833 51.499 1.00 27.28 301 MET D C 1
ATOM 24715 O O . MET D 1 301 ? -70.878 13.196 50.674 1.00 26.10 301 MET D O 1
ATOM 24729 N N . HIS D 1 302 ? -70.997 14.752 52.281 1.00 24.16 302 HIS D N 1
ATOM 24730 C CA . HIS D 1 302 ? -69.581 15.165 52.211 1.00 24.64 302 HIS D CA 1
ATOM 24731 C C . HIS D 1 302 ? -68.636 13.967 52.141 1.00 25.87 302 HIS D C 1
ATOM 24732 O O . HIS D 1 302 ? -67.795 13.999 51.287 1.00 25.93 302 HIS D O 1
ATOM 24746 N N . ALA D 1 303 ? -68.796 12.969 53.001 1.00 23.70 303 ALA D N 1
ATOM 24747 C CA . ALA D 1 303 ? -67.876 11.839 53.045 1.00 25.12 303 ALA D CA 1
ATOM 24748 C C . ALA D 1 303 ? -67.850 11.063 51.736 1.00 25.81 303 ALA D C 1
ATOM 24749 O O . ALA D 1 303 ? -67.011 10.172 51.562 1.00 26.51 303 ALA D O 1
ATOM 24756 N N . VAL D 1 304 ? -68.783 11.338 50.827 1.00 25.82 304 VAL D N 1
ATOM 24757 C CA . VAL D 1 304 ? -68.755 10.707 49.513 1.00 27.55 304 VAL D CA 1
ATOM 24758 C C . VAL D 1 304 ? -67.494 11.118 48.774 1.00 28.26 304 VAL D C 1
ATOM 24759 O O . VAL D 1 304 ? -66.985 10.383 47.910 1.00 22.75 304 VAL D O 1
ATOM 24772 N N . PHE D 1 305 ? -66.942 12.277 49.129 1.00 30.94 305 PHE D N 1
ATOM 24773 C CA . PHE D 1 305 ? -65.750 12.755 48.456 1.00 30.63 305 PHE D CA 1
ATOM 24774 C C . PHE D 1 305 ? -64.725 13.396 49.375 1.00 29.61 305 PHE D C 1
ATOM 24775 O O . PHE D 1 305 ? -63.655 13.772 48.881 1.00 31.64 305 PHE D O 1
ATOM 24792 N N . THR D 1 306 ? -64.980 13.496 50.689 1.00 27.78 306 THR D N 1
ATOM 24793 C CA . THR D 1 306 ? -63.984 14.077 51.590 1.00 26.12 306 THR D CA 1
ATOM 24794 C C . THR D 1 306 ? -63.170 13.041 52.355 1.00 28.89 306 THR D C 1
ATOM 24795 O O . THR D 1 306 ? -62.174 13.412 53.009 1.00 29.20 306 THR D O 1
ATOM 24806 N N . ARG D 1 307 ? -63.556 11.764 52.281 1.00 27.66 307 ARG D N 1
ATOM 24807 C CA . ARG D 1 307 ? -62.989 10.769 53.185 1.00 27.71 307 ARG D CA 1
ATOM 24808 C C . ARG D 1 307 ? -61.655 10.213 52.676 1.00 29.89 307 ARG D C 1
ATOM 24809 O O . ARG D 1 307 ? -60.629 10.301 53.360 1.00 31.02 307 ARG D O 1
ATOM 24830 N N . GLN D 1 308 ? -61.655 9.596 51.501 1.00 32.29 308 GLN D N 1
ATOM 24831 C CA . GLN D 1 308 ? -60.463 8.907 51.023 1.00 34.64 308 GLN D CA 1
ATOM 24832 C C . GLN D 1 308 ? -59.315 9.894 50.816 1.00 32.02 308 GLN D C 1
ATOM 24833 O O . GLN D 1 308 ? -59.470 10.953 50.197 1.00 31.37 308 GLN D O 1
ATOM 24847 N N . ALA D 1 309 ? -58.154 9.541 51.360 1.00 30.40 309 ALA D N 1
ATOM 24848 C CA . ALA D 1 309 ? -57.019 10.452 51.372 1.00 28.69 309 ALA D CA 1
ATOM 24849 C C . ALA D 1 309 ? -56.422 10.659 49.988 1.00 27.36 309 ALA D C 1
ATOM 24850 O O . ALA D 1 309 ? -55.793 11.694 49.749 1.00 29.42 309 ALA D O 1
ATOM 24857 N N . ASN D 1 310 ? -56.640 9.735 49.064 1.00 24.73 310 ASN D N 1
ATOM 24858 C CA . ASN D 1 310 ? -56.021 9.805 47.752 1.00 26.05 310 ASN D CA 1
ATOM 24859 C C . ASN D 1 310 ? -56.914 10.409 46.673 1.00 26.43 310 ASN D C 1
ATOM 24860 O O . ASN D 1 310 ? -56.406 10.707 45.587 1.00 24.42 310 ASN D O 1
ATOM 24871 N N . HIS D 1 311 ? -58.203 10.634 46.939 1.00 26.67 311 HIS D N 1
ATOM 24872 C CA . HIS D 1 311 ? -59.086 11.138 45.898 1.00 24.79 311 HIS D CA 1
ATOM 24873 C C . HIS D 1 311 ? -60.268 11.853 46.504 1.00 26.33 311 HIS D C 1
ATOM 24874 O O . HIS D 1 311 ? -60.926 11.334 47.412 1.00 26.79 311 HIS D O 1
ATOM 24888 N N . GLY D 1 312 ? -60.553 13.027 45.961 1.00 25.07 312 GLY D N 1
ATOM 24889 C CA . GLY D 1 312 ? -61.661 13.796 46.460 1.00 23.26 312 GLY D CA 1
ATOM 24890 C C . GLY D 1 312 ? -61.363 15.241 46.786 1.00 26.13 312 GLY D C 1
ATOM 24891 O O . GLY D 1 312 ? -60.428 15.806 46.228 1.00 24.51 312 GLY D O 1
ATOM 24895 N N . ILE D 1 313 ? -62.164 15.859 47.655 1.00 28.13 313 ILE D N 1
ATOM 24896 C CA . ILE D 1 313 ? -61.941 17.223 48.109 1.00 28.11 313 ILE D CA 1
ATOM 24897 C C . ILE D 1 313 ? -61.840 17.171 49.610 1.00 28.94 313 ILE D C 1
ATOM 24898 O O . ILE D 1 313 ? -62.743 16.628 50.264 1.00 30.46 313 ILE D O 1
ATOM 24914 N N . ALA D 1 314 ? -60.777 17.765 50.164 1.00 27.04 314 ALA D N 1
ATOM 24915 C CA . ALA D 1 314 ? -60.621 17.810 51.607 1.00 25.87 314 ALA D CA 1
ATOM 24916 C C . ALA D 1 314 ? -61.699 18.687 52.257 1.00 24.65 314 ALA D C 1
ATOM 24917 O O . ALA D 1 314 ? -62.088 19.748 51.732 1.00 18.13 314 ALA D O 1
ATOM 24924 N N . MET D 1 315 ? -62.172 18.230 53.432 1.00 27.61 315 MET D N 1
ATOM 24925 C CA . MET D 1 315 ? -63.205 18.973 54.145 1.00 27.00 315 MET D CA 1
ATOM 24926 C C . MET D 1 315 ? -62.762 20.396 54.439 1.00 25.91 315 MET D C 1
ATOM 24927 O O . MET D 1 315 ? -63.616 21.307 54.474 1.00 24.42 315 MET D O 1
ATOM 24941 N N . ARG D 1 316 ? -61.441 20.615 54.637 1.00 21.87 316 ARG D N 1
ATOM 24942 C CA . ARG D 1 316 ? -60.988 21.977 54.929 1.00 23.54 316 ARG D CA 1
ATOM 24943 C C . ARG D 1 316 ? -61.354 22.941 53.793 1.00 24.43 316 ARG D C 1
ATOM 24944 O O . ARG D 1 316 ? -61.612 24.127 54.033 1.00 24.01 316 ARG D O 1
ATOM 24965 N N . VAL D 1 317 ? -61.361 22.467 52.549 1.00 24.03 317 VAL D N 1
ATOM 24966 C CA . VAL D 1 317 ? -61.749 23.330 51.438 1.00 23.97 317 VAL D CA 1
ATOM 24967 C C . VAL D 1 317 ? -63.247 23.607 51.488 1.00 24.81 317 VAL D C 1
ATOM 24968 O O . VAL D 1 317 ? -63.699 24.750 51.350 1.00 25.27 317 VAL D O 1
ATOM 24981 N N . VAL D 1 318 ? -64.038 22.557 51.693 1.00 25.64 318 VAL D N 1
ATOM 24982 C CA . VAL D 1 318 ? -65.483 22.709 51.856 1.00 24.65 318 VAL D CA 1
ATOM 24983 C C . VAL D 1 318 ? -65.792 23.709 52.961 1.00 25.01 318 VAL D C 1
ATOM 24984 O O . VAL D 1 318 ? -66.660 24.582 52.809 1.00 25.50 318 VAL D O 1
ATOM 24997 N N . ALA D 1 319 ? -65.055 23.621 54.076 1.00 25.01 319 ALA D N 1
ATOM 24998 C CA . ALA D 1 319 ? -65.255 24.558 55.177 1.00 23.12 319 ALA D CA 1
ATOM 24999 C C . ALA D 1 319 ? -65.056 25.993 54.717 1.00 24.15 319 ALA D C 1
ATOM 25000 O O . ALA D 1 319 ? -65.811 26.883 55.120 1.00 23.48 319 ALA D O 1
ATOM 25007 N N . LYS D 1 320 ? -64.046 26.234 53.869 1.00 25.96 320 LYS D N 1
ATOM 25008 C CA . LYS D 1 320 ? -63.751 27.596 53.432 1.00 30.12 320 LYS D CA 1
ATOM 25009 C C . LYS D 1 320 ? -64.857 28.123 52.541 1.00 28.25 320 LYS D C 1
ATOM 25010 O O . LYS D 1 320 ? -65.233 29.296 52.653 1.00 29.77 320 LYS D O 1
ATOM 25029 N N . TRP D 1 321 ? -65.366 27.281 51.625 1.00 24.37 321 TRP D N 1
ATOM 25030 C CA . TRP D 1 321 ? -66.453 27.711 50.741 1.00 25.24 321 TRP D CA 1
ATOM 25031 C C . TRP D 1 321 ? -67.733 27.984 51.535 1.00 24.05 321 TRP D C 1
ATOM 25032 O O . TRP D 1 321 ? -68.479 28.926 51.235 1.00 24.16 321 TRP D O 1
ATOM 25053 N N . LEU D 1 322 ? -68.017 27.139 52.522 1.00 23.45 322 LEU D N 1
ATOM 25054 C CA . LEU D 1 322 ? -69.212 27.307 53.341 1.00 23.45 322 LEU D CA 1
ATOM 25055 C C . LEU D 1 322 ? -69.159 28.616 54.111 1.00 25.07 322 LEU D C 1
ATOM 25056 O O . LEU D 1 322 ? -70.132 29.378 54.136 1.00 26.88 322 LEU D O 1
ATOM 25072 N N . ARG D 1 323 ? -68.027 28.891 54.760 1.00 21.90 323 ARG D N 1
ATOM 25073 C CA . ARG D 1 323 ? -67.926 30.127 55.528 1.00 22.73 323 ARG D CA 1
ATOM 25074 C C . ARG D 1 323 ? -68.068 31.348 54.629 1.00 21.68 323 ARG D C 1
ATOM 25075 O O . ARG D 1 323 ? -68.739 32.325 54.988 1.00 18.77 323 ARG D O 1
ATOM 25096 N N . LEU D 1 324 ? -67.449 31.305 53.451 1.00 23.86 324 LEU D N 1
ATOM 25097 C CA . LEU D 1 324 ? -67.541 32.428 52.531 1.00 22.75 324 LEU D CA 1
ATOM 25098 C C . LEU D 1 324 ? -68.973 32.634 52.051 1.00 21.50 324 LEU D C 1
ATOM 25099 O O . LEU D 1 324 ? -69.453 33.773 51.979 1.00 20.33 324 LEU D O 1
ATOM 25115 N N . THR D 1 325 ? -69.652 31.547 51.671 1.00 22.38 325 THR D N 1
ATOM 25116 C CA . THR D 1 325 ? -71.019 31.650 51.173 1.00 23.02 325 THR D CA 1
ATOM 25117 C C . THR D 1 325 ? -71.972 32.176 52.246 1.00 24.26 325 THR D C 1
ATOM 25118 O O . THR D 1 325 ? -72.868 32.970 51.940 1.00 24.35 325 THR D O 1
ATOM 25129 N N . GLY D 1 326 ? -71.808 31.755 53.503 1.00 25.48 326 GLY D N 1
ATOM 25130 C CA . GLY D 1 326 ? -72.594 32.373 54.561 1.00 27.88 326 GLY D CA 1
ATOM 25131 C C . GLY D 1 326 ? -73.167 31.467 55.639 1.00 28.11 326 GLY D C 1
ATOM 25132 O O . GLY D 1 326 ? -74.040 31.899 56.399 1.00 29.97 326 GLY D O 1
ATOM 25136 N N . GLY D 1 327 ? -72.658 30.240 55.745 1.00 27.19 327 GLY D N 1
ATOM 25137 C CA . GLY D 1 327 ? -73.135 29.314 56.765 1.00 26.96 327 GLY D CA 1
ATOM 25138 C C . GLY D 1 327 ? -72.754 29.781 58.168 1.00 27.83 327 GLY D C 1
ATOM 25139 O O . GLY D 1 327 ? -71.603 30.152 58.427 1.00 25.33 327 GLY D O 1
ATOM 25143 N N . ASP D 1 328 ? -73.724 29.750 59.087 1.00 27.35 328 ASP D N 1
ATOM 25144 C CA . ASP D 1 328 ? -73.478 30.163 60.468 1.00 26.17 328 ASP D CA 1
ATOM 25145 C C . ASP D 1 328 ? -72.885 29.054 61.313 1.00 23.10 328 ASP D C 1
ATOM 25146 O O . ASP D 1 328 ? -72.097 29.352 62.215 1.00 24.30 328 ASP D O 1
ATOM 25155 N N . HIS D 1 329 ? -73.264 27.801 61.056 1.00 21.94 329 HIS D N 1
ATOM 25156 C CA . HIS D 1 329 ? -72.703 26.649 61.745 1.00 23.25 329 HIS D CA 1
ATOM 25157 C C . HIS D 1 329 ? -72.231 25.661 60.690 1.00 23.77 329 HIS D C 1
ATOM 25158 O O . HIS D 1 329 ? -72.777 25.615 59.588 1.00 23.51 329 HIS D O 1
ATOM 25172 N N . LEU D 1 330 ? -71.265 24.817 61.041 1.00 24.56 330 LEU D N 1
ATOM 25173 C CA . LEU D 1 330 ? -70.864 23.739 60.141 1.00 25.02 330 LEU D CA 1
ATOM 25174 C C . LEU D 1 330 ? -70.366 22.567 60.965 1.00 23.98 330 LEU D C 1
ATOM 25175 O O . LEU D 1 330 ? -69.503 22.741 61.828 1.00 23.42 330 LEU D O 1
ATOM 25191 N N . HIS D 1 331 ? -70.917 21.385 60.704 1.00 23.14 331 HIS D N 1
ATOM 25192 C CA . HIS D 1 331 ? -70.391 20.156 61.292 1.00 23.51 331 HIS D CA 1
ATOM 25193 C C . HIS D 1 331 ? -68.950 19.936 60.866 1.00 25.36 331 HIS D C 1
ATOM 25194 O O . HIS D 1 331 ? -68.611 20.113 59.692 1.00 24.96 331 HIS D O 1
ATOM 25208 N N . THR D 1 332 ? -68.092 19.576 61.835 1.00 28.33 332 THR D N 1
ATOM 25209 C CA . THR D 1 332 ? -66.658 19.491 61.603 1.00 30.70 332 THR D CA 1
ATOM 25210 C C . THR D 1 332 ? -66.056 18.203 62.133 1.00 32.41 332 THR D C 1
ATOM 25211 O O . THR D 1 332 ? -64.842 18.012 62.012 1.00 34.06 332 THR D O 1
ATOM 25222 N N . GLY D 1 333 ? -66.848 17.359 62.768 1.00 30.96 333 GLY D N 1
ATOM 25223 C CA . GLY D 1 333 ? -66.420 16.063 63.239 1.00 31.04 333 GLY D CA 1
ATOM 25224 C C . GLY D 1 333 ? -66.321 16.010 64.756 1.00 31.69 333 GLY D C 1
ATOM 25225 O O . GLY D 1 333 ? -66.315 17.028 65.457 1.00 29.44 333 GLY D O 1
ATOM 25229 N N . THR D 1 334 ? -66.261 14.788 65.258 1.00 29.78 334 THR D N 1
ATOM 25230 C CA . THR D 1 334 ? -66.014 14.537 66.667 1.00 31.82 334 THR D CA 1
ATOM 25231 C C . THR D 1 334 ? -64.609 14.022 66.947 1.00 31.79 334 THR D C 1
ATOM 25232 O O . THR D 1 334 ? -64.099 14.220 68.056 1.00 30.95 334 THR D O 1
ATOM 25243 N N . VAL D 1 335 ? -63.982 13.359 65.967 1.00 30.83 335 VAL D N 1
ATOM 25244 C CA . VAL D 1 335 ? -62.691 12.690 66.120 1.00 34.08 335 VAL D CA 1
ATOM 25245 C C . VAL D 1 335 ? -62.859 11.404 66.922 1.00 34.26 335 VAL D C 1
ATOM 25246 O O . VAL D 1 335 ? -62.384 10.332 66.520 1.00 34.13 335 VAL D O 1
ATOM 25259 N N . VAL D 1 336 ? -63.515 11.506 68.078 1.00 34.93 336 VAL D N 1
ATOM 25260 C CA . VAL D 1 336 ? -63.621 10.389 69.000 1.00 33.35 336 VAL D CA 1
ATOM 25261 C C . VAL D 1 336 ? -64.929 9.640 68.882 1.00 32.20 336 VAL D C 1
ATOM 25262 O O . VAL D 1 336 ? -65.129 8.672 69.619 1.00 32.45 336 VAL D O 1
ATOM 25275 N N . GLY D 1 337 ? -65.799 10.023 67.959 1.00 30.13 337 GLY D N 1
ATOM 25276 C CA . GLY D 1 337 ? -67.134 9.487 67.854 1.00 30.61 337 GLY D CA 1
ATOM 25277 C C . GLY D 1 337 ? -67.256 8.385 66.820 1.00 29.97 337 GLY D C 1
ATOM 25278 O O . GLY D 1 337 ? -66.295 7.682 66.502 1.00 28.91 337 GLY D O 1
ATOM 25282 N N . LYS D 1 338 ? -68.475 8.196 66.308 1.00 32.12 338 LYS D N 1
ATOM 25283 C CA . LYS D 1 338 ? -68.754 7.095 65.381 1.00 30.57 338 LYS D CA 1
ATOM 25284 C C . LYS D 1 338 ? -68.330 7.369 63.936 1.00 26.80 338 LYS D C 1
ATOM 25285 O O . LYS D 1 338 ? -68.280 6.429 63.135 1.00 27.22 338 LYS D O 1
ATOM 25304 N N . LEU D 1 339 ? -68.047 8.616 63.574 1.00 27.70 339 LEU D N 1
ATOM 25305 C CA . LEU D 1 339 ? -67.674 8.979 62.213 1.00 29.22 339 LEU D CA 1
ATOM 25306 C C . LEU D 1 339 ? -66.198 9.349 62.149 1.00 32.26 339 LEU D C 1
ATOM 25307 O O . LEU D 1 339 ? -65.625 9.878 63.109 1.00 33.72 339 LEU D O 1
ATOM 25323 N N . GLU D 1 340 ? -65.600 9.076 60.991 1.00 31.90 340 GLU D N 1
ATOM 25324 C CA . GLU D 1 340 ? -64.160 9.201 60.825 1.00 33.98 340 GLU D CA 1
ATOM 25325 C C . GLU D 1 340 ? -63.728 10.662 60.846 1.00 34.90 340 GLU D C 1
ATOM 25326 O O . GLU D 1 340 ? -64.438 11.562 60.379 1.00 33.16 340 GLU D O 1
ATOM 25338 N N . GLY D 1 341 ? -62.524 10.881 61.365 1.00 36.65 341 GLY D N 1
ATOM 25339 C CA . GLY D 1 341 ? -61.969 12.214 61.468 1.00 37.95 341 GLY D CA 1
ATOM 25340 C C . GLY D 1 341 ? -60.711 12.213 62.308 1.00 39.47 341 GLY D C 1
ATOM 25341 O O . GLY D 1 341 ? -60.668 11.545 63.346 1.00 43.51 341 GLY D O 1
ATOM 25345 N N . SER D 1 342 ? -59.688 12.944 61.882 1.00 36.39 342 SER D N 1
ATOM 25346 C CA . SER D 1 342 ? -58.418 12.981 62.592 1.00 36.36 342 SER D CA 1
ATOM 25347 C C . SER D 1 342 ? -58.297 14.265 63.407 1.00 31.49 342 SER D C 1
ATOM 25348 O O . SER D 1 342 ? -58.782 15.328 63.019 1.00 33.63 342 SER D O 1
ATOM 25356 N N . TRP D 1 343 ? -57.586 14.159 64.523 1.00 33.28 343 TRP D N 1
ATOM 25357 C CA . TRP D 1 343 ? -57.447 15.269 65.459 1.00 32.32 343 TRP D CA 1
ATOM 25358 C C . TRP D 1 343 ? -56.869 16.511 64.786 1.00 31.79 343 TRP D C 1
ATOM 25359 O O . TRP D 1 343 ? -57.463 17.592 64.838 1.00 32.97 343 TRP D O 1
ATOM 25380 N N . ASN D 1 344 ? -55.686 16.395 64.182 1.00 31.42 344 ASN D N 1
ATOM 25381 C CA . ASN D 1 344 ? -55.014 17.602 63.696 1.00 33.46 344 ASN D CA 1
ATOM 25382 C C . ASN D 1 344 ? -55.693 18.180 62.451 1.00 29.93 344 ASN D C 1
ATOM 25383 O O . ASN D 1 344 ? -55.726 19.405 62.263 1.00 30.30 344 ASN D O 1
ATOM 25394 N N . ASP D 1 345 ? -56.227 17.321 61.583 1.00 29.03 345 ASP D N 1
ATOM 25395 C CA . ASP D 1 345 ? -57.040 17.810 60.478 1.00 30.83 345 ASP D CA 1
ATOM 25396 C C . ASP D 1 345 ? -58.208 18.634 61.003 1.00 31.81 345 ASP D C 1
ATOM 25397 O O . ASP D 1 345 ? -58.441 19.758 60.544 1.00 30.52 345 ASP D O 1
ATOM 25406 N N . THR D 1 346 ? -58.931 18.099 61.998 1.00 33.08 346 THR D N 1
ATOM 25407 C CA . THR D 1 346 ? -60.041 18.826 62.614 1.00 31.69 346 THR D CA 1
ATOM 25408 C C . THR D 1 346 ? -59.562 20.140 63.228 1.00 29.47 346 THR D C 1
ATOM 25409 O O . THR D 1 346 ? -60.211 21.180 63.084 1.00 27.02 346 THR D O 1
ATOM 25420 N N . LEU D 1 347 ? -58.410 20.136 63.884 1.00 30.49 347 LEU D N 1
ATOM 25421 C CA . LEU D 1 347 ? -57.899 21.396 64.434 1.00 32.30 347 LEU D CA 1
ATOM 25422 C C . LEU D 1 347 ? -57.771 22.488 63.362 1.00 30.35 347 LEU D C 1
ATOM 25423 O O . LEU D 1 347 ? -57.983 23.674 63.638 1.00 30.94 347 LEU D O 1
ATOM 25439 N N . GLY D 1 348 ? -57.414 22.118 62.144 1.00 29.31 348 GLY D N 1
ATOM 25440 C CA . GLY D 1 348 ? -57.220 23.089 61.084 1.00 30.56 348 GLY D CA 1
ATOM 25441 C C . GLY D 1 348 ? -58.526 23.537 60.472 1.00 29.42 348 GLY D C 1
ATOM 25442 O O . GLY D 1 348 ? -58.686 24.704 60.114 1.00 29.36 348 GLY D O 1
ATOM 25446 N N . ILE D 1 349 ? -59.478 22.618 60.351 1.00 29.39 349 ILE D N 1
ATOM 25447 C CA . ILE D 1 349 ? -60.831 23.003 59.949 1.00 30.55 349 ILE D CA 1
ATOM 25448 C C . ILE D 1 349 ? -61.414 24.020 60.935 1.00 28.00 349 ILE D C 1
ATOM 25449 O O . ILE D 1 349 ? -62.061 25.009 60.543 1.00 27.55 349 ILE D O 1
ATOM 25465 N N . ILE D 1 350 ? -61.201 23.792 62.230 1.00 25.36 350 ILE D N 1
ATOM 25466 C CA . ILE D 1 350 ? -61.787 24.682 63.224 1.00 27.47 350 ILE D CA 1
ATOM 25467 C C . ILE D 1 350 ? -61.218 26.085 63.063 1.00 26.98 350 ILE D C 1
ATOM 25468 O O . ILE D 1 350 ? -61.938 27.078 63.186 1.00 27.64 350 ILE D O 1
ATOM 25484 N N . ASP D 1 351 ? -59.905 26.189 62.837 1.00 24.47 351 ASP D N 1
ATOM 25485 C CA . ASP D 1 351 ? -59.298 27.500 62.624 1.00 28.88 351 ASP D CA 1
ATOM 25486 C C . ASP D 1 351 ? -59.898 28.194 61.402 1.00 27.49 351 ASP D C 1
ATOM 25487 O O . ASP D 1 351 ? -60.201 29.393 61.439 1.00 24.76 351 ASP D O 1
ATOM 25496 N N . ILE D 1 352 ? -60.099 27.443 60.316 1.00 27.08 352 ILE D N 1
ATOM 25497 C CA . ILE D 1 352 ? -60.673 28.001 59.093 1.00 26.23 352 ILE D CA 1
ATOM 25498 C C . ILE D 1 352 ? -62.042 28.610 59.381 1.00 29.16 352 ILE D C 1
ATOM 25499 O O . ILE D 1 352 ? -62.436 29.620 58.777 1.00 28.98 352 ILE D O 1
ATOM 25515 N N . LEU D 1 353 ? -62.797 28.014 60.301 1.00 29.18 353 LEU D N 1
ATOM 25516 C CA . LEU D 1 353 ? -64.145 28.527 60.500 1.00 29.06 353 LEU D CA 1
ATOM 25517 C C . LEU D 1 353 ? -64.179 29.722 61.429 1.00 26.52 353 LEU D C 1
ATOM 25518 O O . LEU D 1 353 ? -65.086 30.556 61.315 1.00 25.26 353 LEU D O 1
ATOM 25534 N N . ARG D 1 354 ? -63.203 29.836 62.329 1.00 23.25 354 ARG D N 1
ATOM 25535 C CA . ARG D 1 354 ? -63.304 30.775 63.435 1.00 27.76 354 ARG D CA 1
ATOM 25536 C C . ARG D 1 354 ? -62.383 31.976 63.325 1.00 30.54 354 ARG D C 1
ATOM 25537 O O . ARG D 1 354 ? -62.738 33.034 63.845 1.00 33.45 354 ARG D O 1
ATOM 25558 N N . GLU D 1 355 ? -61.225 31.852 62.675 1.00 29.94 355 GLU D N 1
ATOM 25559 C CA . GLU D 1 355 ? -60.208 32.886 62.775 1.00 32.41 355 GLU D CA 1
ATOM 25560 C C . GLU D 1 355 ? -60.308 33.841 61.597 1.00 30.40 355 GLU D C 1
ATOM 25561 O O . GLU D 1 355 ? -60.836 33.512 60.536 1.00 30.05 355 GLU D O 1
ATOM 25573 N N . ARG D 1 356 ? -59.799 35.048 61.803 1.00 31.12 356 ARG D N 1
ATOM 25574 C CA . ARG D 1 356 ? -59.707 35.991 60.700 1.00 33.22 356 ARG D CA 1
ATOM 25575 C C . ARG D 1 356 ? -58.588 35.604 59.740 1.00 33.91 356 ARG D C 1
ATOM 25576 O O . ARG D 1 356 ? -58.757 35.689 58.520 1.00 34.43 356 ARG D O 1
ATOM 25597 N N . TYR D 1 357 ? -57.442 35.187 60.268 1.00 35.08 357 TYR D N 1
ATOM 25598 C CA . TYR D 1 357 ? -56.268 34.873 59.461 1.00 35.43 357 TYR D CA 1
ATOM 25599 C C . TYR D 1 357 ? -55.707 33.533 59.904 1.00 35.97 357 TYR D C 1
ATOM 25600 O O . TYR D 1 357 ? -55.265 33.381 61.047 1.00 38.99 357 TYR D O 1
ATOM 25618 N N . VAL D 1 358 ? -55.742 32.564 59.010 1.00 33.99 358 VAL D N 1
ATOM 25619 C CA . VAL D 1 358 ? -55.161 31.254 59.253 1.00 35.22 358 VAL D CA 1
ATOM 25620 C C . VAL D 1 358 ? -53.761 31.210 58.643 1.00 30.02 358 VAL D C 1
ATOM 25621 O O . VAL D 1 358 ? -53.563 31.580 57.480 1.00 28.69 358 VAL D O 1
ATOM 25634 N N . LYS D 1 359 ? -52.789 30.724 59.407 1.00 28.90 359 LYS D N 1
ATOM 25635 C CA . LYS D 1 359 ? -51.423 30.582 58.921 1.00 32.62 359 LYS D CA 1
ATOM 25636 C C . LYS D 1 359 ? -51.178 29.135 58.516 1.00 33.70 359 LYS D C 1
ATOM 25637 O O . LYS D 1 359 ? -51.687 28.204 59.150 1.00 35.02 359 LYS D O 1
ATOM 25656 N N . ALA D 1 360 ? -50.443 28.958 57.420 1.00 32.55 360 ALA D N 1
ATOM 25657 C CA . ALA D 1 360 ? -50.170 27.626 56.900 1.00 32.42 360 ALA D CA 1
ATOM 25658 C C . ALA D 1 360 ? -49.478 26.791 57.963 1.00 31.49 360 ALA D C 1
ATOM 25659 O O . ALA D 1 360 ? -48.669 27.304 58.725 1.00 31.31 360 ALA D O 1
ATOM 25666 N N . ASN D 1 361 ? -49.765 25.493 57.982 1.00 33.38 361 ASN D N 1
ATOM 25667 C CA . ASN D 1 361 ? -49.267 24.564 58.987 1.00 34.46 361 ASN D CA 1
ATOM 25668 C C . ASN D 1 361 ? -49.626 23.146 58.546 1.00 36.11 361 ASN D C 1
ATOM 25669 O O . ASN D 1 361 ? -50.748 22.676 58.757 1.00 35.95 361 ASN D O 1
ATOM 25680 N N . LEU D 1 362 ? -48.711 22.468 57.863 1.00 37.55 362 LEU D N 1
ATOM 25681 C CA . LEU D 1 362 ? -49.046 21.173 57.296 1.00 40.84 362 LEU D CA 1
ATOM 25682 C C . LEU D 1 362 ? -49.327 20.140 58.364 1.00 39.34 362 LEU D C 1
ATOM 25683 O O . LEU D 1 362 ? -49.942 19.111 58.054 1.00 40.94 362 LEU D O 1
ATOM 25699 N N . GLU D 1 363 ? -48.911 20.394 59.608 1.00 39.57 363 GLU D N 1
ATOM 25700 C CA . GLU D 1 363 ? -49.289 19.516 60.712 1.00 43.01 363 GLU D CA 1
ATOM 25701 C C . GLU D 1 363 ? -50.811 19.415 60.831 1.00 41.87 363 GLU D C 1
ATOM 25702 O O . GLU D 1 363 ? -51.351 18.360 61.175 1.00 43.15 363 GLU D O 1
ATOM 25714 N N . HIS D 1 364 ? -51.502 20.515 60.565 1.00 37.51 364 HIS D N 1
ATOM 25715 C CA . HIS D 1 364 ? -52.954 20.588 60.589 1.00 34.98 364 HIS D CA 1
ATOM 25716 C C . HIS D 1 364 ? -53.569 20.531 59.196 1.00 34.69 364 HIS D C 1
ATOM 25717 O O . HIS D 1 364 ? -54.736 20.872 59.035 1.00 35.04 364 HIS D O 1
ATOM 25731 N N . GLY D 1 365 ? -52.804 20.120 58.188 1.00 36.17 365 GLY D N 1
ATOM 25732 C CA . GLY D 1 365 ? -53.288 20.003 56.828 1.00 34.24 365 GLY D CA 1
ATOM 25733 C C . GLY D 1 365 ? -53.494 21.306 56.101 1.00 33.80 365 GLY D C 1
ATOM 25734 O O . GLY D 1 365 ? -54.068 21.303 55.007 1.00 33.13 365 GLY D O 1
ATOM 25738 N N . LEU D 1 366 ? -53.039 22.417 56.663 1.00 34.41 366 LEU D N 1
ATOM 25739 C CA . LEU D 1 366 ? -53.196 23.720 56.028 1.00 33.51 366 LEU D CA 1
ATOM 25740 C C . LEU D 1 366 ? -51.958 23.999 55.184 1.00 35.48 366 LEU D C 1
ATOM 25741 O O . LEU D 1 366 ? -50.870 24.216 55.725 1.00 39.25 366 LEU D O 1
ATOM 25757 N N . TYR D 1 367 ? -52.124 23.997 53.860 1.00 34.10 367 TYR D N 1
ATOM 25758 C CA . TYR D 1 367 ? -51.023 24.216 52.935 1.00 31.55 367 TYR D CA 1
ATOM 25759 C C . TYR D 1 367 ? -50.779 25.682 52.628 1.00 30.08 367 TYR D C 1
ATOM 25760 O O . TYR D 1 367 ? -49.730 26.010 52.059 1.00 32.64 367 TYR D O 1
ATOM 25778 N N . PHE D 1 368 ? -51.704 26.561 53.002 1.00 27.86 368 PHE D N 1
ATOM 25779 C CA . PHE D 1 368 ? -51.639 27.967 52.643 1.00 27.75 368 PHE D CA 1
ATOM 25780 C C . PHE D 1 368 ? -52.069 28.835 53.814 1.00 29.53 368 PHE D C 1
ATOM 25781 O O . PHE D 1 368 ? -52.871 28.418 54.651 1.00 30.73 368 PHE D O 1
ATOM 25798 N N . ASP D 1 369 ? -51.550 30.057 53.844 1.00 30.51 369 ASP D N 1
ATOM 25799 C CA . ASP D 1 369 ? -52.163 31.110 54.644 1.00 30.44 369 ASP D CA 1
ATOM 25800 C C . ASP D 1 369 ? -53.484 31.516 54.021 1.00 31.17 369 ASP D C 1
ATOM 25801 O O . ASP D 1 369 ? -53.563 31.688 52.806 1.00 33.29 369 ASP D O 1
ATOM 25810 N N . GLN D 1 370 ? -54.507 31.724 54.853 1.00 31.25 370 GLN D N 1
ATOM 25811 C CA . GLN D 1 370 ? -55.824 32.144 54.381 1.00 27.08 370 GLN D CA 1
ATOM 25812 C C . GLN D 1 370 ? -56.290 33.359 55.171 1.00 28.71 370 GLN D C 1
ATOM 25813 O O . GLN D 1 370 ? -56.359 33.313 56.402 1.00 32.49 370 GLN D O 1
ATOM 25827 N N . ASP D 1 371 ? -56.650 34.422 54.464 1.00 29.21 371 ASP D N 1
ATOM 25828 C CA . ASP D 1 371 ? -57.270 35.607 55.046 1.00 30.78 371 ASP D CA 1
ATOM 25829 C C . ASP D 1 371 ? -58.765 35.547 54.782 1.00 26.66 371 ASP D C 1
ATOM 25830 O O . ASP D 1 371 ? -59.180 35.241 53.659 1.00 25.57 371 ASP D O 1
ATOM 25839 N N . PHE D 1 372 ? -59.574 35.797 55.816 1.00 24.96 372 PHE D N 1
ATOM 25840 C CA . PHE D 1 372 ? -61.024 35.885 55.647 1.00 29.77 372 PHE D CA 1
ATOM 25841 C C . PHE D 1 372 ? -61.542 37.309 55.689 1.00 27.02 372 PHE D C 1
ATOM 25842 O O . PHE D 1 372 ? -62.749 37.519 55.554 1.00 27.16 372 PHE D O 1
ATOM 25859 N N . GLY D 1 373 ? -60.667 38.287 55.869 1.00 29.29 373 GLY D N 1
ATOM 25860 C CA . GLY D 1 373 ? -61.009 39.662 55.553 1.00 30.75 373 GLY D CA 1
ATOM 25861 C C . GLY D 1 373 ? -62.134 40.268 56.356 1.00 30.88 373 GLY D C 1
ATOM 25862 O O . GLY D 1 373 ? -62.914 41.061 55.815 1.00 34.46 373 GLY D O 1
ATOM 25866 N N . GLY D 1 374 ? -62.232 39.925 57.636 1.00 29.77 374 GLY D N 1
ATOM 25867 C CA . GLY D 1 374 ? -63.258 40.465 58.497 1.00 28.00 374 GLY D CA 1
ATOM 25868 C C . GLY D 1 374 ? -64.600 39.780 58.408 1.00 29.95 374 GLY D C 1
ATOM 25869 O O . GLY D 1 374 ? -65.532 40.190 59.107 1.00 35.59 374 GLY D O 1
ATOM 25873 N N . LEU D 1 375 ? -64.739 38.772 57.558 1.00 28.25 375 LEU D N 1
ATOM 25874 C CA . LEU D 1 375 ? -65.980 38.025 57.498 1.00 28.26 375 LEU D CA 1
ATOM 25875 C C . LEU D 1 375 ? -66.236 37.308 58.821 1.00 28.26 375 LEU D C 1
ATOM 25876 O O . LEU D 1 375 ? -65.311 36.863 59.506 1.00 28.47 375 LEU D O 1
ATOM 25892 N N . LYS D 1 376 ? -67.511 37.192 59.183 1.00 32.56 376 LYS D N 1
ATOM 25893 C CA . LYS D 1 376 ? -67.854 36.596 60.468 1.00 32.90 376 LYS D CA 1
ATOM 25894 C C . LYS D 1 376 ? -67.390 35.147 60.509 1.00 31.06 376 LYS D C 1
ATOM 25895 O O . LYS D 1 376 ? -67.170 34.509 59.480 1.00 28.41 376 LYS D O 1
ATOM 25914 N N . ALA D 1 377 ? -67.225 34.640 61.723 1.00 30.33 377 ALA D N 1
ATOM 25915 C CA . ALA D 1 377 ? -66.865 33.255 61.962 1.00 29.73 377 ALA D CA 1
ATOM 25916 C C . ALA D 1 377 ? -68.092 32.339 61.926 1.00 28.61 377 ALA D C 1
ATOM 25917 O O . ALA D 1 377 ? -69.233 32.760 62.110 1.00 26.88 377 ALA D O 1
ATOM 25924 N N . SER D 1 378 ? -67.832 31.062 61.691 1.00 28.27 378 SER D N 1
ATOM 25925 C CA . SER D 1 378 ? -68.854 30.032 61.751 1.00 29.43 378 SER D CA 1
ATOM 25926 C C . SER D 1 378 ? -68.580 29.109 62.926 1.00 30.80 378 SER D C 1
ATOM 25927 O O . SER D 1 378 ? -67.420 28.813 63.229 1.00 30.02 378 SER D O 1
ATOM 25935 N N . TRP D 1 379 ? -69.660 28.636 63.566 1.00 30.81 379 TRP D N 1
ATOM 25936 C CA . TRP D 1 379 ? -69.539 27.744 64.701 1.00 29.62 379 TRP D CA 1
ATOM 25937 C C . TRP D 1 379 ? -69.123 26.359 64.234 1.00 27.93 379 TRP D C 1
ATOM 25938 O O . TRP D 1 379 ? -69.840 25.748 63.433 1.00 28.36 379 TRP D O 1
ATOM 25959 N N . PRO D 1 380 ? -68.027 25.804 64.728 1.00 27.70 380 PRO D N 1
ATOM 25960 C CA . PRO D 1 380 ? -67.828 24.349 64.589 1.00 27.07 380 PRO D CA 1
ATOM 25961 C C . PRO D 1 380 ? -68.937 23.588 65.302 1.00 26.66 380 PRO D C 1
ATOM 25962 O O . PRO D 1 380 ? -69.497 24.062 66.292 1.00 25.56 380 PRO D O 1
ATOM 25973 N N . VAL D 1 381 ? -69.230 22.382 64.807 1.00 27.21 381 VAL D N 1
ATOM 25974 C CA . VAL D 1 381 ? -70.268 21.526 65.378 1.00 25.39 381 VAL D CA 1
ATOM 25975 C C . VAL D 1 381 ? -69.751 20.091 65.466 1.00 27.12 381 VAL D C 1
ATOM 25976 O O . VAL D 1 381 ? -69.597 19.420 64.439 1.00 26.68 381 VAL D O 1
ATOM 25989 N N . ALA D 1 382 ? -69.515 19.610 66.686 1.00 27.34 382 ALA D N 1
ATOM 25990 C CA . ALA D 1 382 ? -69.129 18.224 66.920 1.00 27.68 382 ALA D CA 1
ATOM 25991 C C . ALA D 1 382 ? -70.375 17.380 67.173 1.00 30.71 382 ALA D C 1
ATOM 25992 O O . ALA D 1 382 ? -71.194 17.708 68.045 1.00 32.81 382 ALA D O 1
ATOM 25999 N N . SER D 1 383 ? -70.500 16.273 66.443 1.00 30.97 383 SER D N 1
ATOM 26000 C CA . SER D 1 383 ? -71.718 15.478 66.506 1.00 29.25 383 SER D CA 1
ATOM 26001 C C . SER D 1 383 ? -71.495 14.115 65.881 1.00 29.33 383 SER D C 1
ATOM 26002 O O . SER D 1 383 ? -70.800 14.004 64.881 1.00 31.72 383 SER D O 1
ATOM 26010 N N . GLY D 1 384 ? -72.123 13.103 66.459 1.00 28.95 384 GLY D N 1
ATOM 26011 C CA . GLY D 1 384 ? -72.026 11.754 65.937 1.00 29.42 384 GLY D CA 1
ATOM 26012 C C . GLY D 1 384 ? -71.393 10.740 66.874 1.00 30.92 384 GLY D C 1
ATOM 26013 O O . GLY D 1 384 ? -70.161 10.598 66.939 1.00 32.52 384 GLY D O 1
ATOM 26017 N N . GLY D 1 385 ? -72.244 10.004 67.582 1.00 28.56 385 GLY D N 1
ATOM 26018 C CA . GLY D 1 385 ? -71.775 8.921 68.424 1.00 34.19 385 GLY D CA 1
ATOM 26019 C C . GLY D 1 385 ? -71.089 9.317 69.709 1.00 33.84 385 GLY D C 1
ATOM 26020 O O . GLY D 1 385 ? -70.301 8.525 70.240 1.00 36.30 385 GLY D O 1
ATOM 26024 N N . ILE D 1 386 ? -71.364 10.510 70.227 1.00 31.66 386 ILE D N 1
ATOM 26025 C CA . ILE D 1 386 ? -70.661 11.019 71.399 1.00 32.36 386 ILE D CA 1
ATOM 26026 C C . ILE D 1 386 ? -71.556 10.991 72.635 1.00 32.37 386 ILE D C 1
ATOM 26027 O O . ILE D 1 386 ? -72.777 11.198 72.569 1.00 31.94 386 ILE D O 1
ATOM 26043 N N . HIS D 1 387 ? -70.920 10.755 73.785 1.00 34.02 387 HIS D N 1
ATOM 26044 C CA . HIS D 1 387 ? -71.616 10.723 75.063 1.00 33.94 387 HIS D CA 1
ATOM 26045 C C . HIS D 1 387 ? -70.766 11.395 76.131 1.00 33.35 387 HIS D C 1
ATOM 26046 O O . HIS D 1 387 ? -69.691 11.924 75.844 1.00 33.52 387 HIS D O 1
ATOM 26060 N N . VAL D 1 388 ? -71.243 11.345 77.382 1.00 33.84 388 VAL D N 1
ATOM 26061 C CA . VAL D 1 388 ? -70.663 12.176 78.437 1.00 36.20 388 VAL D CA 1
ATOM 26062 C C . VAL D 1 388 ? -69.159 11.958 78.552 1.00 36.31 388 VAL D C 1
ATOM 26063 O O . VAL D 1 388 ? -68.397 12.899 78.825 1.00 34.63 388 VAL D O 1
ATOM 26076 N N . HIS D 1 389 ? -68.694 10.727 78.349 1.00 38.09 389 HIS D N 1
ATOM 26077 C CA . HIS D 1 389 ? -67.279 10.443 78.537 1.00 40.08 389 HIS D CA 1
ATOM 26078 C C . HIS D 1 389 ? -66.386 11.196 77.558 1.00 39.04 389 HIS D C 1
ATOM 26079 O O . HIS D 1 389 ? -65.211 11.401 77.850 1.00 41.40 389 HIS D O 1
ATOM 26093 N N . HIS D 1 390 ? -66.932 11.642 76.431 1.00 36.75 390 HIS D N 1
ATOM 26094 C CA . HIS D 1 390 ? -66.133 12.277 75.390 1.00 34.31 390 HIS D CA 1
ATOM 26095 C C . HIS D 1 390 ? -65.912 13.770 75.629 1.00 34.53 390 HIS D C 1
ATOM 26096 O O . HIS D 1 390 ? -65.105 14.362 74.914 1.00 32.24 390 HIS D O 1
ATOM 26110 N N . VAL D 1 391 ? -66.639 14.349 76.604 1.00 33.33 391 VAL D N 1
ATOM 26111 C CA . VAL D 1 391 ? -66.657 15.812 76.732 1.00 35.73 391 VAL D CA 1
ATOM 26112 C C . VAL D 1 391 ? -65.282 16.379 77.054 1.00 36.81 391 VAL D C 1
ATOM 26113 O O . VAL D 1 391 ? -64.943 17.463 76.536 1.00 38.68 391 VAL D O 1
ATOM 26126 N N . PRO D 1 392 ? -64.454 15.764 77.914 1.00 37.94 392 PRO D N 1
ATOM 26127 C CA . PRO D 1 392 ? -63.093 16.298 78.110 1.00 36.89 392 PRO D CA 1
ATOM 26128 C C . PRO D 1 392 ? -62.305 16.426 76.819 1.00 37.41 392 PRO D C 1
ATOM 26129 O O . PRO D 1 392 ? -61.675 17.463 76.589 1.00 39.00 392 PRO D O 1
ATOM 26140 N N . ASP D 1 393 ? -62.292 15.387 75.975 1.00 36.96 393 ASP D N 1
ATOM 26141 C CA . ASP D 1 393 ? -61.578 15.488 74.699 1.00 38.58 393 ASP D CA 1
ATOM 26142 C C . ASP D 1 393 ? -62.239 16.491 73.761 1.00 37.10 393 ASP D C 1
ATOM 26143 O O . ASP D 1 393 ? -61.553 17.231 73.046 1.00 38.44 393 ASP D O 1
ATOM 26152 N N . LEU D 1 394 ? -63.566 16.537 73.744 1.00 35.79 394 LEU D N 1
ATOM 26153 C CA . LEU D 1 394 ? -64.248 17.493 72.883 1.00 35.33 394 LEU D CA 1
ATOM 26154 C C . LEU D 1 394 ? -63.856 18.925 73.222 1.00 34.58 394 LEU D C 1
ATOM 26155 O O . LEU D 1 394 ? -63.647 19.752 72.331 1.00 33.12 394 LEU D O 1
ATOM 26171 N N . LEU D 1 395 ? -63.791 19.249 74.506 1.00 36.15 395 LEU D N 1
ATOM 26172 C CA . LEU D 1 395 ? -63.361 20.581 74.899 1.00 36.57 395 LEU D CA 1
ATOM 26173 C C . LEU D 1 395 ? -61.888 20.813 74.588 1.00 34.32 395 LEU D C 1
ATOM 26174 O O . LEU D 1 395 ? -61.512 21.941 74.270 1.00 31.47 395 LEU D O 1
ATOM 26190 N N . LYS D 1 396 ? -61.040 19.779 74.704 1.00 35.51 396 LYS D N 1
ATOM 26191 C CA . LYS D 1 396 ? -59.634 19.916 74.328 1.00 36.83 396 LYS D CA 1
ATOM 26192 C C . LYS D 1 396 ? -59.465 20.154 72.837 1.00 34.61 396 LYS D C 1
ATOM 26193 O O . LYS D 1 396 ? -58.510 20.810 72.441 1.00 35.77 396 LYS D O 1
ATOM 26212 N N . ILE D 1 397 ? -60.388 19.680 72.003 1.00 34.72 397 ILE D N 1
ATOM 26213 C CA . ILE D 1 397 ? -60.328 19.920 70.558 1.00 34.05 397 ILE D CA 1
ATOM 26214 C C . ILE D 1 397 ? -60.877 21.296 70.177 1.00 32.12 397 ILE D C 1
ATOM 26215 O O . ILE D 1 397 ? -60.322 21.983 69.311 1.00 30.36 397 ILE D O 1
ATOM 26231 N N . TYR D 1 398 ? -61.977 21.713 70.789 1.00 31.16 398 TYR D N 1
ATOM 26232 C CA . TYR D 1 398 ? -62.757 22.841 70.302 1.00 27.55 398 TYR D CA 1
ATOM 26233 C C . TYR D 1 398 ? -62.697 24.074 71.194 1.00 31.24 398 TYR D C 1
ATOM 26234 O O . TYR D 1 398 ? -62.893 25.189 70.698 1.00 29.41 398 TYR D O 1
ATOM 26252 N N . GLY D 1 399 ? -62.501 23.904 72.507 1.00 34.67 399 GLY D N 1
ATOM 26253 C CA . GLY D 1 399 ? -62.635 25.053 73.371 1.00 33.94 399 GLY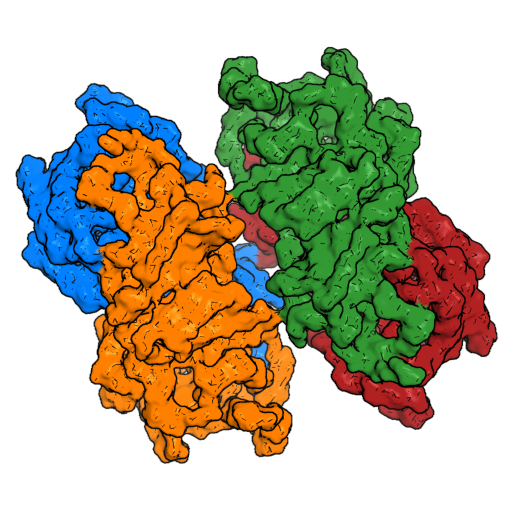 D CA 1
ATOM 26254 C C . GLY D 1 399 ? -64.095 25.398 73.478 1.00 33.82 399 GLY D C 1
ATOM 26255 O O . GLY D 1 399 ? -64.964 24.582 73.186 1.00 34.64 399 GLY D O 1
ATOM 26259 N N . ASN D 1 400 ? -64.357 26.657 73.836 1.00 34.63 400 ASN D N 1
ATOM 26260 C CA . ASN D 1 400 ? -65.729 27.047 74.167 1.00 34.67 400 ASN D CA 1
ATOM 26261 C C . ASN D 1 400 ? -66.605 27.358 72.953 1.00 32.88 400 ASN D C 1
ATOM 26262 O O . ASN D 1 400 ? -67.839 27.251 73.035 1.00 35.16 400 ASN D O 1
ATOM 26273 N N . ASP D 1 401 ? -66.007 27.776 71.838 1.00 30.51 401 ASP D N 1
ATOM 26274 C CA . ASP D 1 401 ? -66.774 28.257 70.681 1.00 29.72 401 ASP D CA 1
ATOM 26275 C C . ASP D 1 401 ? -67.071 27.109 69.724 1.00 27.62 401 ASP D C 1
ATOM 26276 O O . ASP D 1 401 ? -66.477 26.953 68.644 1.00 27.33 401 ASP D O 1
ATOM 26285 N N . ALA D 1 402 ? -67.994 26.263 70.159 1.00 27.30 402 ALA D N 1
ATOM 26286 C CA . ALA D 1 402 ? -68.480 25.169 69.336 1.00 28.07 402 ALA D CA 1
ATOM 26287 C C . ALA D 1 402 ? -69.819 24.696 69.880 1.00 25.76 402 ALA D C 1
ATOM 26288 O O . ALA D 1 402 ? -70.183 24.996 71.006 1.00 26.40 402 ALA D O 1
ATOM 26295 N N . PHE D 1 403 ? -70.523 23.913 69.082 1.00 25.35 403 PHE D N 1
ATOM 26296 C CA . PHE D 1 403 ? -71.673 23.125 69.513 1.00 25.98 403 PHE D CA 1
ATOM 26297 C C . PHE D 1 403 ? -71.215 21.680 69.677 1.00 27.69 403 PHE D C 1
ATOM 26298 O O . PHE D 1 403 ? -70.503 21.162 68.816 1.00 27.31 403 PHE D O 1
ATOM 26315 N N . PHE D 1 404 ? -71.634 21.035 70.774 1.00 28.63 404 PHE D N 1
ATOM 26316 C CA . PHE D 1 404 ? -71.594 19.569 70.890 1.00 31.58 404 PHE D CA 1
ATOM 26317 C C . PHE D 1 404 ? -73.029 19.009 70.905 1.00 31.95 404 PHE D C 1
ATOM 26318 O O . PHE D 1 404 ? -73.874 19.434 71.693 1.00 31.86 404 PHE D O 1
ATOM 26335 N N . LEU D 1 405 ? -73.299 18.086 69.995 1.00 31.22 405 LEU D N 1
ATOM 26336 C CA . LEU D 1 405 ? -74.651 17.562 69.805 1.00 31.65 405 LEU D CA 1
ATOM 26337 C C . LEU D 1 405 ? -74.694 16.128 70.302 1.00 31.18 405 LEU D C 1
ATOM 26338 O O . LEU D 1 405 ? -73.802 15.335 69.956 1.00 28.59 405 LEU D O 1
ATOM 26354 N N . PHE D 1 406 ? -75.746 15.797 71.067 1.00 31.13 406 PHE D N 1
ATOM 26355 C CA . PHE D 1 406 ? -75.973 14.460 71.617 1.00 33.03 406 PHE D CA 1
ATOM 26356 C C . PHE D 1 406 ? -77.351 13.981 71.176 1.00 37.78 406 PHE D C 1
ATOM 26357 O O . PHE D 1 406 ? -78.371 14.358 71.769 1.00 40.38 406 PHE D O 1
ATOM 26374 N N . GLY D 1 407 ? -77.379 13.128 70.150 1.00 37.06 407 GLY D N 1
ATOM 26375 C CA . GLY D 1 407 ? -78.636 12.528 69.744 1.00 35.76 407 GLY D CA 1
ATOM 26376 C C . GLY D 1 407 ? -78.949 11.292 70.552 1.00 34.67 407 GLY D C 1
ATOM 26377 O O . GLY D 1 407 ? -79.601 11.374 71.589 1.00 35.13 407 GLY D O 1
ATOM 26381 N N . GLY D 1 408 ? -78.462 10.142 70.113 1.00 36.25 408 GLY D N 1
ATOM 26382 C CA . GLY D 1 408 ? -78.567 8.943 70.937 1.00 36.92 408 GLY D CA 1
ATOM 26383 C C . GLY D 1 408 ? -78.083 9.150 72.362 1.00 37.03 408 GLY D C 1
ATOM 26384 O O . GLY D 1 408 ? -78.643 8.575 73.315 1.00 31.56 408 GLY D O 1
ATOM 26388 N N . GLY D 1 409 ? -77.050 9.980 72.530 1.00 36.78 409 GLY D N 1
ATOM 26389 C CA . GLY D 1 409 ? -76.470 10.275 73.828 1.00 38.66 409 GLY D CA 1
ATOM 26390 C C . GLY D 1 409 ? -77.357 11.099 74.738 1.00 40.61 409 GLY D C 1
ATOM 26391 O O . GLY D 1 409 ? -77.039 11.241 75.926 1.00 41.52 409 GLY D O 1
ATOM 26395 N N . THR D 1 410 ? -78.446 11.649 74.206 1.00 39.63 410 THR D N 1
ATOM 26396 C CA . THR D 1 410 ? -79.506 12.256 74.999 1.00 36.35 410 THR D CA 1
ATOM 26397 C C . THR D 1 410 ? -80.727 11.346 75.131 1.00 35.93 410 THR D C 1
ATOM 26398 O O . THR D 1 410 ? -81.212 11.098 76.249 1.00 37.08 410 THR D O 1
ATOM 26409 N N . HIS D 1 411 ? -81.237 10.844 73.999 1.00 34.09 411 HIS D N 1
ATOM 26410 C CA . HIS D 1 411 ? -82.472 10.073 74.002 1.00 33.73 411 HIS D CA 1
ATOM 26411 C C . HIS D 1 411 ? -82.271 8.599 74.319 1.00 37.78 411 HIS D C 1
ATOM 26412 O O . HIS D 1 411 ? -83.255 7.890 74.534 1.00 41.47 411 HIS D O 1
ATOM 26426 N N . GLY D 1 412 ? -81.038 8.139 74.404 1.00 40.57 412 GLY D N 1
ATOM 26427 C CA . GLY D 1 412 ? -80.757 6.783 74.822 1.00 41.73 412 GLY D CA 1
ATOM 26428 C C . GLY D 1 412 ? -80.395 6.702 76.286 1.00 43.48 412 GLY D C 1
ATOM 26429 O O . GLY D 1 412 ? -79.780 5.734 76.740 1.00 46.03 412 GLY D O 1
ATOM 26433 N N . HIS D 1 413 ? -80.765 7.729 77.035 1.00 42.88 413 HIS D N 1
ATOM 26434 C CA . HIS D 1 413 ? -80.630 7.669 78.484 1.00 41.91 413 HIS D CA 1
ATOM 26435 C C . HIS D 1 413 ? -81.600 6.632 79.043 1.00 41.14 413 HIS D C 1
ATOM 26436 O O . HIS D 1 413 ? -82.746 6.569 78.584 1.00 39.36 413 HIS D O 1
ATOM 26450 N N . PRO D 1 414 ? -81.179 5.820 80.033 1.00 42.43 414 PRO D N 1
ATOM 26451 C CA . PRO D 1 414 ? -82.057 4.736 80.515 1.00 42.17 414 PRO D CA 1
ATOM 26452 C C . PRO D 1 414 ? -83.385 5.249 80.994 1.00 41.73 414 PRO D C 1
ATOM 26453 O O . PRO D 1 414 ? -84.371 4.501 80.992 1.00 42.59 414 PRO D O 1
ATOM 26464 N N . ASP D 1 415 ? -83.459 6.515 81.383 1.00 40.92 415 ASP D N 1
ATOM 26465 C CA . ASP D 1 415 ? -84.694 7.055 81.925 1.00 45.03 415 ASP D CA 1
ATOM 26466 C C . ASP D 1 415 ? -85.475 7.888 80.921 1.00 46.12 415 ASP D C 1
ATOM 26467 O O . ASP D 1 415 ? -86.697 7.872 80.940 1.00 52.19 415 ASP D O 1
ATOM 26476 N N . GLY D 1 416 ? -84.816 8.626 80.056 1.00 44.13 416 GLY D N 1
ATOM 26477 C CA . GLY D 1 416 ? -85.506 9.333 78.998 1.00 39.27 416 GLY D CA 1
ATOM 26478 C C . GLY D 1 416 ? -84.758 10.590 78.580 1.00 37.74 416 GLY D C 1
ATOM 26479 O O . GLY D 1 416 ? -83.585 10.788 78.902 1.00 37.75 416 GLY D O 1
ATOM 26483 N N . SER D 1 417 ? -85.481 11.429 77.841 1.00 36.89 417 SER D N 1
ATOM 26484 C CA . SER D 1 417 ? -84.857 12.513 77.095 1.00 37.34 417 SER D CA 1
ATOM 26485 C C . SER D 1 417 ? -84.487 13.689 77.988 1.00 37.57 417 SER D C 1
ATOM 26486 O O . SER D 1 417 ? -83.415 14.271 77.835 1.00 41.15 417 SER D O 1
ATOM 26494 N N . ARG D 1 418 ? -85.372 14.097 78.891 1.00 35.81 418 ARG D N 1
ATOM 26495 C CA . ARG D 1 418 ? -85.014 15.173 79.814 1.00 35.69 418 ARG D CA 1
ATOM 26496 C C . ARG D 1 418 ? -83.829 14.767 80.691 1.00 35.43 418 ARG D C 1
ATOM 26497 O O . ARG D 1 418 ? -82.880 15.539 80.883 1.00 34.66 418 ARG D O 1
ATOM 26518 N N . ALA D 1 419 ? -83.877 13.555 81.249 1.00 37.31 419 ALA D N 1
ATOM 26519 C CA . ALA D 1 419 ? -82.781 13.088 82.095 1.00 38.30 419 ALA D CA 1
ATOM 26520 C C . ALA D 1 419 ? -81.471 13.006 81.311 1.00 38.99 419 ALA D C 1
ATOM 26521 O O . ALA D 1 419 ? -80.412 13.423 81.803 1.00 40.72 419 ALA D O 1
ATOM 26528 N N . GLY D 1 420 ? -81.526 12.494 80.080 1.00 35.97 420 GLY D N 1
ATOM 26529 C CA . GLY D 1 420 ? -80.338 12.482 79.240 1.00 35.49 420 GLY D CA 1
ATOM 26530 C C . GLY D 1 420 ? -79.781 13.865 78.964 1.00 35.73 420 GLY D C 1
ATOM 26531 O O . GLY D 1 420 ? -78.558 14.041 78.854 1.00 35.05 420 GLY D O 1
ATOM 26535 N N . ALA D 1 421 ? -80.662 14.858 78.835 1.00 35.35 421 ALA D N 1
ATOM 26536 C CA . ALA D 1 421 ? -80.221 16.230 78.609 1.00 33.96 421 ALA D CA 1
ATOM 26537 C C . ALA D 1 421 ? -79.596 16.826 79.867 1.00 33.22 421 ALA D C 1
ATOM 26538 O O . ALA D 1 421 ? -78.586 17.535 79.784 1.00 33.01 421 ALA D O 1
ATOM 26545 N N . ILE D 1 422 ? -80.199 16.571 81.035 1.00 34.17 422 ILE D N 1
ATOM 26546 C CA . ILE D 1 422 ? -79.649 17.069 82.291 1.00 36.00 422 ILE D CA 1
ATOM 26547 C C . ILE D 1 422 ? -78.247 16.551 82.472 1.00 35.56 422 ILE D C 1
ATOM 26548 O O . ILE D 1 422 ? -77.360 17.291 82.895 1.00 36.65 422 ILE D O 1
ATOM 26564 N N . ALA D 1 423 ? -78.031 15.272 82.154 1.00 37.42 423 ALA D N 1
ATOM 26565 C CA . ALA D 1 423 ? -76.707 14.665 82.250 1.00 36.19 423 ALA D CA 1
ATOM 26566 C C . ALA D 1 423 ? -75.700 15.369 81.350 1.00 38.20 423 ALA D C 1
ATOM 26567 O O . ALA D 1 423 ? -74.607 15.740 81.793 1.00 38.02 423 ALA D O 1
ATOM 26574 N N . ASN D 1 424 ? -76.047 15.552 80.074 1.00 38.41 424 ASN D N 1
ATOM 26575 C CA . ASN D 1 424 ? -75.118 16.185 79.147 1.00 36.15 424 ASN D CA 1
ATOM 26576 C C . ASN D 1 424 ? -74.832 17.620 79.547 1.00 36.88 424 ASN D C 1
ATOM 26577 O O . ASN D 1 424 ? -73.678 18.049 79.535 1.00 38.18 424 ASN D O 1
ATOM 26588 N N . ARG D 1 425 ? -75.862 18.371 79.943 1.00 35.13 425 ARG D N 1
ATOM 26589 C CA . ARG D 1 425 ? -75.624 19.750 80.351 1.00 36.44 425 ARG D CA 1
ATOM 26590 C C . ARG D 1 425 ? -74.668 19.795 81.535 1.00 39.20 425 ARG D C 1
ATOM 26591 O O . ARG D 1 425 ? -73.718 20.583 81.552 1.00 40.65 425 ARG D O 1
ATOM 26612 N N . ALA D 1 426 ? -74.911 18.944 82.538 1.00 40.26 426 ALA D N 1
ATOM 26613 C CA . ALA D 1 426 ? -74.067 18.917 83.728 1.00 41.11 426 ALA D CA 1
ATOM 26614 C C . ALA D 1 426 ? -72.642 18.525 83.376 1.00 40.84 426 ALA D C 1
ATOM 26615 O O . ALA D 1 426 ? -71.687 19.093 83.914 1.00 43.33 426 ALA D O 1
ATOM 26622 N N . ALA D 1 427 ? -72.483 17.565 82.466 1.00 40.07 427 ALA D N 1
ATOM 26623 C CA . ALA D 1 427 ? -71.150 17.123 82.063 1.00 40.65 427 ALA D CA 1
ATOM 26624 C C . ALA D 1 427 ? -70.339 18.252 81.429 1.00 43.12 427 ALA D C 1
ATOM 26625 O O . ALA D 1 427 ? -69.134 18.383 81.688 1.00 42.74 427 ALA D O 1
ATOM 26632 N N . VAL D 1 428 ? -70.980 19.079 80.600 1.00 44.00 428 VAL D N 1
ATOM 26633 C CA . VAL D 1 428 ? -70.249 20.098 79.853 1.00 44.83 428 VAL D CA 1
ATOM 26634 C C . VAL D 1 428 ? -69.980 21.309 80.735 1.00 47.97 428 VAL D C 1
ATOM 26635 O O . VAL D 1 428 ? -68.889 21.893 80.687 1.00 49.33 428 VAL D O 1
ATOM 26648 N N . GLU D 1 429 ? -70.967 21.708 81.551 1.00 46.78 429 GLU D N 1
ATOM 26649 C CA . GLU D 1 429 ? -70.750 22.824 82.467 1.00 48.06 429 GLU D CA 1
ATOM 26650 C C . GLU D 1 429 ? -69.691 22.469 83.497 1.00 48.33 429 GLU D C 1
ATOM 26651 O O . GLU D 1 429 ? -68.935 23.339 83.938 1.00 50.95 429 GLU D O 1
ATOM 26663 N N . ALA D 1 430 ? -69.614 21.197 83.882 1.00 46.26 430 ALA D N 1
ATOM 26664 C CA . ALA D 1 430 ? -68.568 20.755 84.795 1.00 47.86 430 ALA D CA 1
ATOM 26665 C C . ALA D 1 430 ? -67.190 20.887 84.153 1.00 50.40 430 ALA D C 1
ATOM 26666 O O . ALA D 1 430 ? -66.334 21.643 84.625 1.00 50.64 430 ALA D O 1
ATOM 26673 N N . VAL D 1 431 ? -66.963 20.167 83.056 1.00 52.36 431 VAL D N 1
ATOM 26674 C CA . VAL D 1 431 ? -65.642 20.165 82.432 1.00 52.71 431 VAL D CA 1
ATOM 26675 C C . VAL D 1 431 ? -65.244 21.571 81.989 1.00 55.57 431 VAL D C 1
ATOM 26676 O O . VAL D 1 431 ? -64.082 21.974 82.134 1.00 56.14 431 VAL D O 1
ATOM 26689 N N . SER D 1 432 ? -66.205 22.347 81.462 1.00 56.17 432 SER D N 1
ATOM 26690 C CA . SER D 1 432 ? -65.892 23.695 80.998 1.00 58.92 432 SER D CA 1
ATOM 26691 C C . SER D 1 432 ? -65.531 24.637 82.133 1.00 61.62 432 SER D C 1
ATOM 26692 O O . SER D 1 432 ? -64.860 25.653 81.875 1.00 62.68 432 SER D O 1
ATOM 26700 N N . ALA D 1 433 ? -65.973 24.350 83.364 1.00 60.97 433 ALA D N 1
ATOM 26701 C CA . ALA D 1 433 ? -65.575 25.122 84.534 1.00 61.03 433 ALA D CA 1
ATOM 26702 C C . ALA D 1 433 ? -64.447 24.455 85.327 1.00 63.26 433 ALA D C 1
ATOM 26703 O O . ALA D 1 433 ? -64.207 24.811 86.488 1.00 66.48 433 ALA D O 1
ATOM 26710 N N . GLY D 1 434 ? -63.774 23.468 84.738 1.00 62.21 434 GLY D N 1
ATOM 26711 C CA . GLY D 1 434 ? -62.595 22.874 85.308 1.00 63.12 434 GLY D CA 1
ATOM 26712 C C . GLY D 1 434 ? -62.828 21.576 86.052 1.00 65.84 434 GLY D C 1
ATOM 26713 O O . GLY D 1 434 ? -61.910 20.760 86.146 1.00 69.08 434 GLY D O 1
ATOM 26717 N N . GLN D 1 435 ? -64.022 21.366 86.588 1.00 65.34 435 GLN D N 1
ATOM 26718 C CA . GLN D 1 435 ? -64.256 20.180 87.393 1.00 66.02 435 GLN D CA 1
ATOM 26719 C C . GLN D 1 435 ? -64.307 18.936 86.507 1.00 61.02 435 GLN D C 1
ATOM 26720 O O . GLN D 1 435 ? -64.448 19.014 85.285 1.00 56.95 435 GLN D O 1
ATOM 26734 N N . THR D 1 436 ? -64.211 17.773 87.144 1.00 61.55 436 THR D N 1
ATOM 26735 C CA . THR D 1 436 ? -64.180 16.491 86.450 1.00 61.48 436 THR D CA 1
ATOM 26736 C C . THR D 1 436 ? -65.552 15.808 86.451 1.00 58.14 436 THR D C 1
ATOM 26737 O O . THR D 1 436 ? -66.419 16.096 87.285 1.00 57.70 436 THR D O 1
ATOM 26748 N N . LEU D 1 437 ? -65.720 14.866 85.510 1.00 54.32 437 LEU D N 1
ATOM 26749 C CA . LEU D 1 437 ? -66.991 14.156 85.384 1.00 52.49 437 LEU D CA 1
ATOM 26750 C C . LEU D 1 437 ? -67.363 13.453 86.683 1.00 57.54 437 LEU D C 1
ATOM 26751 O O . LEU D 1 437 ? -68.532 13.470 87.099 1.00 56.12 437 LEU D O 1
ATOM 26767 N N . GLN D 1 438 ? -66.382 12.807 87.325 1.00 61.53 438 GLN D N 1
ATOM 26768 C CA . GLN D 1 438 ? -66.634 12.060 88.552 1.00 65.61 438 GLN D CA 1
ATOM 26769 C C . GLN D 1 438 ? -67.098 12.977 89.680 1.00 64.74 438 GLN D C 1
ATOM 26770 O O . GLN D 1 438 ? -68.051 12.654 90.388 1.00 61.94 438 GLN D O 1
ATOM 26784 N N . GLN D 1 439 ? -66.468 14.144 89.820 1.00 66.84 439 GLN D N 1
ATOM 26785 C CA . GLN D 1 439 ? -66.935 15.137 90.782 1.00 69.37 439 GLN D CA 1
ATOM 26786 C C . GLN D 1 439 ? -68.359 15.566 90.464 1.00 66.12 439 GLN D C 1
ATOM 26787 O O . GLN D 1 439 ? -69.256 15.467 91.310 1.00 65.37 439 GLN D O 1
ATOM 26801 N N . ALA D 1 440 ? -68.582 16.058 89.239 1.00 63.93 440 ALA D N 1
ATOM 26802 C CA . ALA D 1 440 ? -69.903 16.562 88.873 1.00 62.18 440 ALA D CA 1
ATOM 26803 C C . ALA D 1 440 ? -70.977 15.487 88.983 1.00 60.82 440 ALA D C 1
ATOM 26804 O O . ALA D 1 440 ? -72.158 15.816 89.180 1.00 61.18 440 ALA D O 1
ATOM 26811 N N . ALA D 1 441 ? -70.596 14.209 88.859 1.00 57.46 441 ALA D N 1
ATOM 26812 C CA . ALA D 1 441 ? -71.575 13.135 88.971 1.00 54.63 441 ALA D CA 1
ATOM 26813 C C . ALA D 1 441 ? -71.898 12.787 90.420 1.00 57.09 441 ALA D C 1
ATOM 26814 O O . ALA D 1 441 ? -72.966 12.219 90.688 1.00 56.29 441 ALA D O 1
ATOM 26821 N N . ARG D 1 442 ? -70.990 13.091 91.355 1.00 61.00 442 ARG D N 1
ATOM 26822 C CA . ARG D 1 442 ? -71.290 12.910 92.772 1.00 65.09 442 ARG D CA 1
ATOM 26823 C C . ARG D 1 442 ? -72.636 13.527 93.122 1.00 63.62 442 ARG D C 1
ATOM 26824 O O . ARG D 1 442 ? -73.414 12.959 93.894 1.00 62.76 442 ARG D O 1
ATOM 26845 N N . SER D 1 443 ? -72.940 14.678 92.537 1.00 63.89 443 SER D N 1
ATOM 26846 C CA . SER D 1 443 ? -74.187 15.382 92.785 1.00 64.74 443 SER D CA 1
ATOM 26847 C C . SER D 1 443 ? -75.313 14.918 91.866 1.00 62.08 443 SER D C 1
ATOM 26848 O O . SER D 1 443 ? -76.401 14.600 92.338 1.00 65.20 443 SER D O 1
ATOM 26856 N N . CYS D 1 444 ? -75.054 14.829 90.567 1.00 56.45 444 CYS D N 1
ATOM 26857 C CA . CYS D 1 444 ? -76.107 14.684 89.569 1.00 52.33 444 CYS D CA 1
ATOM 26858 C C . CYS D 1 444 ? -76.378 13.218 89.268 1.00 49.91 444 CYS D C 1
ATOM 26859 O O . CYS D 1 444 ? -75.577 12.581 88.545 1.00 47.08 444 CYS D O 1
ATOM 26867 N N . PRO D 1 445 ? -77.519 12.668 89.704 1.00 50.76 445 PRO D N 1
ATOM 26868 C CA . PRO D 1 445 ? -77.756 11.233 89.489 1.00 49.59 445 PRO D CA 1
ATOM 26869 C C . PRO D 1 445 ? -77.924 10.866 88.033 1.00 47.32 445 PRO D C 1
ATOM 26870 O O . PRO D 1 445 ? -77.521 9.765 87.638 1.00 46.81 445 PRO D O 1
ATOM 26881 N N . GLU D 1 446 ? -78.539 11.743 87.231 1.00 44.64 446 GLU D N 1
ATOM 26882 C CA . GLU D 1 446 ? -78.710 11.448 85.811 1.00 44.07 446 GLU D CA 1
ATOM 26883 C C . GLU D 1 446 ? -77.362 11.251 85.133 1.00 41.39 446 GLU D C 1
ATOM 26884 O O . GLU D 1 446 ? -77.222 10.385 84.259 1.00 39.20 446 GLU D O 1
ATOM 26896 N N . LEU D 1 447 ? -76.362 12.051 85.527 1.00 41.59 447 LEU D N 1
ATOM 26897 C CA . LEU D 1 447 ? -75.033 11.934 84.952 1.00 40.59 447 LEU D CA 1
ATOM 26898 C C . LEU D 1 447 ? -74.386 10.621 85.343 1.00 44.67 447 LEU D C 1
ATOM 26899 O O . LEU D 1 447 ? -73.725 9.989 84.514 1.00 46.02 447 LEU D O 1
ATOM 26915 N N . ARG D 1 448 ? -74.573 10.191 86.597 1.00 47.07 448 ARG D N 1
ATOM 26916 C CA . ARG D 1 448 ? -73.978 8.932 87.041 1.00 48.84 448 ARG D CA 1
ATOM 26917 C C . ARG D 1 448 ? -74.443 7.763 86.179 1.00 47.02 448 ARG D C 1
ATOM 26918 O O . ARG D 1 448 ? -73.692 6.801 85.955 1.00 46.32 448 ARG D O 1
ATOM 26939 N N . LYS D 1 449 ? -75.684 7.822 85.700 1.00 47.26 449 LYS D N 1
ATOM 26940 C CA . LYS D 1 449 ? -76.249 6.730 84.921 1.00 48.41 449 LYS D CA 1
ATOM 26941 C C . LYS D 1 449 ? -75.904 6.836 83.445 1.00 46.69 449 LYS D C 1
ATOM 26942 O O . LYS D 1 449 ? -75.839 5.803 82.769 1.00 46.77 449 LYS D O 1
ATOM 26961 N N . SER D 1 450 ? -75.689 8.054 82.925 1.00 44.87 450 SER D N 1
ATOM 26962 C CA . SER D 1 450 ? -75.137 8.185 81.578 1.00 43.40 450 SER D CA 1
ATOM 26963 C C . SER D 1 450 ? -73.710 7.667 81.533 1.00 43.27 450 SER D C 1
ATOM 26964 O O . SER D 1 450 ? -73.287 7.071 80.533 1.00 40.69 450 SER D O 1
ATOM 26972 N N . LEU D 1 451 ? -72.960 7.873 82.620 1.00 43.33 451 LEU D N 1
ATOM 26973 C CA . LEU D 1 451 ? -71.572 7.438 82.660 1.00 45.16 451 LEU D CA 1
ATOM 26974 C C . LEU D 1 451 ? -71.490 5.921 82.722 1.00 46.71 451 LEU D C 1
ATOM 26975 O O . LEU D 1 451 ? -70.667 5.306 82.033 1.00 46.02 451 LEU D O 1
ATOM 26991 N N . GLU D 1 452 ? -72.347 5.301 83.538 1.00 48.07 452 GLU D N 1
ATOM 26992 C CA . GLU D 1 452 ? -72.325 3.847 83.658 1.00 51.84 452 GLU D CA 1
ATOM 26993 C C . GLU D 1 452 ? -72.879 3.172 82.412 1.00 50.62 452 GLU D C 1
ATOM 26994 O O . GLU D 1 452 ? -72.459 2.057 82.070 1.00 52.84 452 GLU D O 1
ATOM 27006 N N . LEU D 1 453 ? -73.801 3.836 81.718 1.00 46.26 453 LEU D N 1
ATOM 27007 C CA . LEU D 1 453 ? -74.420 3.232 80.547 1.00 45.07 453 LEU D CA 1
ATOM 27008 C C . LEU D 1 453 ? -73.425 3.106 79.408 1.00 42.91 453 LEU D C 1
ATOM 27009 O O . LEU D 1 453 ? -73.409 2.095 78.700 1.00 43.53 453 LEU D O 1
ATOM 27025 N N . TRP D 1 454 ? -72.591 4.118 79.215 1.00 43.74 454 TRP D N 1
ATOM 27026 C CA . TRP D 1 454 ? -71.745 4.205 78.034 1.00 44.55 454 TRP D CA 1
ATOM 27027 C C . TRP D 1 454 ? -70.258 4.201 78.370 1.00 46.19 454 TRP D C 1
ATOM 27028 O O . TRP D 1 454 ? -69.438 4.622 77.549 1.00 45.60 454 TRP D O 1
ATOM 27049 N N . ALA D 1 455 ? -69.878 3.722 79.550 1.00 48.86 455 ALA D N 1
ATOM 27050 C CA . ALA D 1 455 ? -68.470 3.771 79.920 1.00 49.47 455 ALA D CA 1
ATOM 27051 C C . ALA D 1 455 ? -67.606 2.890 79.025 1.00 49.81 455 ALA D C 1
ATOM 27052 O O . ALA D 1 455 ? -66.412 3.169 78.852 1.00 52.77 455 ALA D O 1
ATOM 27059 N N . ASP D 1 456 ? -68.178 1.831 78.453 1.00 48.28 456 ASP D N 1
ATOM 27060 C CA . ASP D 1 456 ? -67.444 0.904 77.605 1.00 48.49 456 ASP D CA 1
ATOM 27061 C C . ASP D 1 456 ? -67.543 1.214 76.110 1.00 44.96 456 ASP D C 1
ATOM 27062 O O . ASP D 1 456 ? -66.915 0.513 75.313 1.00 47.36 456 ASP D O 1
ATOM 27071 N N . VAL D 1 457 ? -68.258 2.263 75.714 1.00 39.61 457 VAL D N 1
ATOM 27072 C CA . VAL D 1 457 ? -68.540 2.537 74.309 1.00 37.46 457 VAL D CA 1
ATOM 27073 C C . VAL D 1 457 ? -67.481 3.514 73.826 1.00 38.20 457 VAL D C 1
ATOM 27074 O O . VAL D 1 457 ? -67.475 4.682 74.216 1.00 37.22 457 VAL D O 1
ATOM 27087 N N . LYS D 1 458 ? -66.577 3.037 72.985 1.00 41.85 458 LYS D N 1
ATOM 27088 C CA . LYS D 1 458 ? -65.492 3.857 72.472 1.00 46.09 458 LYS D CA 1
ATOM 27089 C C . LYS D 1 458 ? -65.273 3.530 71.001 1.00 45.18 458 LYS D C 1
ATOM 27090 O O . LYS D 1 458 ? -65.533 2.410 70.555 1.00 45.39 458 LYS D O 1
ATOM 27109 N N . PHE D 1 459 ? -64.804 4.524 70.251 1.00 44.24 459 PHE D N 1
ATOM 27110 C CA . PHE D 1 459 ? -64.432 4.376 68.849 1.00 44.25 459 PHE D CA 1
ATOM 27111 C C . PHE D 1 459 ? -62.959 4.753 68.671 1.00 45.98 459 PHE D C 1
ATOM 27112 O O . PHE D 1 459 ? -62.341 5.379 69.535 1.00 45.13 459 PHE D O 1
ATOM 27129 N N . GLU D 1 460 ? -62.398 4.389 67.521 1.00 49.85 460 GLU D N 1
ATOM 27130 C CA . GLU D 1 460 ? -61.006 4.714 67.226 1.00 55.60 460 GLU D CA 1
ATOM 27131 C C . GLU D 1 460 ? -60.771 6.220 67.283 1.00 56.47 460 GLU D C 1
ATOM 27132 O O . GLU D 1 460 ? -61.684 7.025 67.065 1.00 56.85 460 GLU D O 1
ATOM 27144 N N . VAL D 1 461 ? -59.525 6.602 67.570 1.00 54.17 461 VAL D N 1
ATOM 27145 C CA . VAL D 1 461 ? -59.136 8.007 67.708 1.00 52.48 461 VAL D CA 1
ATOM 27146 C C . VAL D 1 461 ? -57.835 8.195 66.937 1.00 51.20 461 VAL D C 1
ATOM 27147 O O . VAL D 1 461 ? -56.761 7.796 67.406 1.00 47.52 461 VAL D O 1
ATOM 27160 N N . VAL D 1 462 ? -57.921 8.817 65.760 1.00 51.46 462 VAL D N 1
ATOM 27161 C CA . VAL D 1 462 ? -56.791 8.981 64.850 1.00 50.21 462 VAL D CA 1
ATOM 27162 C C . VAL D 1 462 ? -56.268 10.401 64.989 1.00 49.32 462 VAL D C 1
ATOM 27163 O O . VAL D 1 462 ? -57.043 11.363 65.062 1.00 47.63 462 VAL D O 1
ATOM 27176 N N . GLN D 1 463 ? -54.963 10.517 65.103 1.00 52.17 463 GLN D N 1
ATOM 27177 C CA . GLN D 1 463 ? -54.289 11.813 65.298 1.00 56.57 463 GLN D CA 1
ATOM 27178 C C . GLN D 1 463 ? -54.130 12.487 63.925 1.00 56.78 463 GLN D C 1
ATOM 27179 O O . GLN D 1 463 ? -54.001 11.790 62.937 1.00 56.46 463 GLN D O 1
#

Radius of gyration: 35.62 Å; Cα contacts (8 Å, |Δi|>4): 4495; chains: 4; bounding box: 82×78×100 Å

Sequence (1758 aa):
DAYKAGVRAYAVDYYVPDYIPQDTDLLCAFRIQPRGVDMIEAAAAVAAESSTGTWTEVWSNQLTDIDFYKAKVYAITGDIAYIAYPLDLFEENSVVNIMSSIVGNVFGFKAVGALRLEDMRIPLALVKTFPGPRVGIYDERVWSNKWDRPLIGGTVKPKLGLSPKAYSTIIYECLSGGLDTSDDENMNSQPFSRWRDRFMYAQEAVDRAAAETNEFKGHWHNVTAGSTEESLRRLEYAYELGSRMVMFDFLTAGFAASADIFKRAGELDMIVHCHRAMHAVFTRQANHGIAMRVVAKWLRLTGGDHLHTGTVVGKLEGSWNDTLGIIDILRERYVKANLEHGLYFDQDFGGLKASWPVASGGIHVHHVPDLLKIYGNDAFFLFGGGTHGHPDGSRAGAIANRAAVEAVSAGQTLQQAARSCPELRKSLELWADVKFEVVQAYKAGVRAYAVDYYVPDYIPQDTDLLCAFRIQPRGVDMIEAAAAVAAESSTGTWTEVWSNQLTDIDFYKAKVYAITGDIAYIAYPLDLFEENSVVNIMSSIVGNVFGFKAVGALRLEDMRIPLALVKTFPGPRVGIYDERVWSNKWDRPLIGGTVKPKLGLSPKAYSTIIYECLSGGLDTSDDENMNSQPFSRWRDRFMYAQEAVDRAAAETNEFKGHWHNVTAGSTEESLRRLEYAYELGSRMVMFDFLTAGFAASADIFKRAGELDMIVHCHRAMHAVFTRQANHGIAMRVVAKWLRLTGGDHLHTGTVVGKLEGSWNDTLGIIDILRERYVKANLEHGLYFDQDFGGLKASWPVASGGIHVHHVPDLLKIYGNDAFFLFGGGTHGHPDGSRAGAIANRAAVEAVSAGQTLQQAARSCPELRKSLELWADVKFEVVQDAYKAGVRAYAVDYYVPDYIPQDTDLLCAFRIQPRGVDMIEAAAAVAAESSTGTWTEVWSNQLTDIDFYKAKVYAITGDIAYIAYPLDLFEENSVVNIMSSIVGNVFGFKAVGALRLEDMRIPLALVKTFPGPRVGIYDERVWSNKWDRPLIGGTVKPKLGLSPKAYSTIIYECLSGGLDTSDDENMNSQPFSRWRDRFMYAQEAVDRAAAETNEFKGHWHNVTAGSTEESLRRLEYAYELGSRMVMFDFLTAGFAASADIFKRAGELDMIVHCHRAMHAVFTRQANHGIAMRVVAKWLRLTGGDHLHTGTVVGKLEGSWNDTLGIIDILRERYVKANLEHGLYFDQDFGGLKASWPVASGGIHVHHVPDLLKIYGNDAFFLFGGGTHGHPDGSRAGAIANRAAVEAVSAGQTLQQAARSCPELRKSLELWADVKFEVVQAYKAGVRAYAVDYYVPDYIPQDTDLLCAFRIQPRGVDMIEAAAAVAAESSTGTWTEVWSNQLTDIDFYKAKVYAITGDIAYIAYPLDLFEENSVVNIMSSIVGNVFGFKAVGALRLEDMRIPLALVKTFPGPRVGIYDERVWSNKWDRPLIGGTVKPKLGLSPKAYSTIIYECLSGGLDTSDDENMNSQPFSRWRDRFMYAQEAVDRAAAETNEFKGHWHNVTAGSTEESLRRLEYAYELGSRMVMFDFLTAGFAASADIFKRAGELDMIVHCHRAMHAVFTRQANHGIAMRVVAKWLRLTGGDHLHTGTVVGKLEGSWNDTLGIIDILRERYVKANLEHGLYFDQDFGGLKASWPVASGGIHVHHVPDLLKIYGNDAFFLFGGGTHGHPDGSRAGAIANRAAVEAVSAGQTLQQAARSCPELRKSLELWADVKFEVVQ